Protein 7C1M (pdb70)

Nearest PDB structures (foldseek):
  7c1m-assembly1_A  TM=9.991E-01  e=5.347E-11  Saccharolobus solfataricus 98/2
  5zau-assembly1_B  TM=7.965E-01  e=3.502E-07  Saccharolobus solfataricus
  1bnz-assembly1_A  TM=6.860E-01  e=1.311E-07  Sulfolobus acidocaldarius
  5b0m-assembly1_B  TM=6.539E-01  e=1.854E-07  Streptomyces viridosporus
  1sso-assembly1_A  TM=7.322E-01  e=5.561E-07  Saccharolobus solfataricus

InterPro domains:
  IPR000217 Tubulin [PR01161] (10-30)
  IPR000217 Tubulin [PR01161] (53-72)
  IPR000217 Tubulin [PR01161] (95-106)
  IPR000217 Tubulin [PR01161] (108-132)
  IPR000217 Tubulin [PR01161] (134-152)
  IPR000217 Tubulin [PR01161] (153-174)
  IPR000217 Tubulin [PR01161] (178-191)
  IPR000217 Tubulin [PR01161] (192-212)
  IPR000217 Tubulin [PR01161] (380-408)
  IPR000217 Tubulin [PTHR11588] (2-439)
  IPR002452 Alpha tubulin [PR01162] (18-33)
  IPR002452 Alpha tubulin [PR01162] (45-58)
  IPR002452 Alpha tubulin [PR01162] (88-101)
  IPR002452 Alpha tubulin [PR01162] (120-128)
  IPR002452 Alpha tubulin [PR01162] (148-160)
  IPR002452 Alpha tubulin [PR01162] (161-172)
  IPR002452 Alpha tubulin [PR01162] (214-226)
  IPR002452 Alpha tubulin [PR01162] (274-289)
  IPR002452 Alpha tubulin [PR01162] (321-342)
  IPR002452 Alpha tubulin [PR01162] (347-360)

Foldseek 3Di:
DDPADWAWACFVNDIDIHGLVQWQAWDPPDQKIKTWGQDDPPDTDIGIHGPVPGDPVSVVVNVVRHD/DDDDDDDDDD

Sequence (77 aa):
GSHMATVKFKYKGEEKQVDISKILSVGRYGKLIHFLYDLGGGKAGMGMVSEKDAPKELLQMLEKQKKGEGEEEGEEYGSHMATVKFKYKGEEKQVDISKILSVGRYGKLIHFLYDLGGGKAGMGMVSEKDAPKELLQMLEKQKKGEGEEEGEEYGSHMATVKFKYKGEEKQVDISKILSVGRYGKLIHFLYDLGGGKAGMGMVSEKDAPKELLQMLEKQKKGEGEEEGEEYGSHMATVKFKYKGEEKQVDISKILSVGRYGKLIHFLYDLGGGKAGMGMVSEKDAPKELLQMLEKQKKGEGEEEGEEYGSHMATVKFKYKGEEKQVDISKILSVGRYGKLIHFLYDLGGGKAGMGMVSEKDAPKELLQMLEKQKKGEGEEEGEEYGSHMATVKFKYKGEEKQVDISKILSVGRYGKLIHFLYDLGGGKAGMGMVSEKDAPKELLQMLEKQKKGEGEEEGEEYGSHMATVKFKYKGEEKQVDISKILSVGRYGKLIHFLYDLGGGKAGMGMVSEKDAPKELLQMLEKQKKGEGEEEGEEYGSHMATVKFKYKGEEKQVDISKILSVGRYGKLIHFLYDLGGGKAGMGMVSEKDAPKELLQMLEKQKKGEGEEEGEEYGSHMATVKFKYKGEEKQVDISKILSVGRYGKLIHFLYDLGGGKAGMGMVSEKDAPKELLQMLEKQKKGEGEEEGEEYGSHMATVKFKYKGEEKQVDISKILSVGRYGKLIHFLYDLGGGKAGMGMVSEKDAPKELLQMLEKQKKGEGEEEGEEYGSHMATVKFKYKGEEKQVDISKILSVGRYGKLIHFLYDLGGGKAGMGMVSEKDAPKELLQMLEKQKKGEGEEEGEEYGSHMATVKFKYKGEEKQVDISKILSVGRYGKLIHFLYDLGGGKAGMGMVSEKDAPKELLQMLEKQKKGEGEEEGEEYGSHMATVKFKYKGEEKQVDISKILSVGRYGKLIHFLYDLGGGKAGMGMVSEKDAPKELLQMLEKQKKGEGEEEGEEYGSHMATVKFKYKGEEKQVDISKILSVGRYGKLIHFLYDLGGGKAGMGMVSEKDAPKELLQMLEKQKKGEGEEEGEEYGSHMATVKFKYKGEEKQVDISKILSVGRYGKLIHFLYDLGGGKAGMGMVSEKDAPKELLQMLEKQKKGEGEEEGEEYGSHMATVKFKYKGEEKQVDISKILSVGRYGKLIHFLYDLGGGKAGMGMVSEKDAPKELLQMLEKQKKGEGEEEGEEYGSHMATVKFKYKGEEKQVDISKILSVGRYGKLIHFLYDLGGGKAGMGMVSEKDAPKELLQMLEKQKKGEGEEEGEEYGSHMATVKFKYKGEEKQVDISKILSVGRYGKLIHFLYDLGGGKAGMGMVSEKDAPKELLQMLEKQKKGEGEEEGEEYGSHMATVKFKYKGEEKQVDISKILSVGRYGKLIHFLYDLGGGKAGMGMVSEKDAPKELLQMLEKQKKGEGEEEGEEYGSHMATVKFKYKGEEKQVDISKILSVGRYGKLIHFLYDLGGGKAGMGMVSEKDAPKELLQMLEKQKKGEGEEEGEEY

GO terms:
  GO:0036464 cytoplasmic ribonucleoprotein granule (C, IDA)
  GO:0005879 axonemal microtubule (C, IDA)
  GO:0005829 cytosol (C, TAS)
  GO:0042802 identical protein binding (F, IPI)
  GO:0005515 protein binding (F, IPI)
  GO:0005198 structural molecule activity (F, TAS)
  GO:0005874 microtubule (C, TAS)
  GO:0030705 cytoskeleton-dependent intracellular transport (P, TAS)
  GO:0051301 cell division (P, TAS)
  GO:0007017 microtubule-based process (P, TAS)
  GO:0005929 cilium (C, IDA)
  GO:0015630 microtubule cytoskeleton (C, IDA)
  GO:0055037 recycling endosome (C, IDA)
  GO:0005874 microtubule (C, IDA)
  GO:0070062 extracellular exosome (C, HDA)
  GO:0005634 nucleus (C, HDA)

Radius of gyration: 11.81 Å; Cα contacts (8 Å, |Δi|>4): 131; chains: 2; bounding box: 36×30×23 Å

Secondary structure (DSSP, 8-state):
---S-EEEEEEBTEEEEEETTTEEEEEE-SSEEEEEEEEETTEEEEEEEETTTS-HHHHHHHHHTB-/----------

Solvent-accessible surface area: 5305 Å² total; per-residue (Å²): 122,82,184,109,52,62,1,96,5,100,39,132,52,102,119,59,102,9,8,34,78,90,10,82,31,3,22,118,155,17,128,22,3,36,5,73,15,68,63,33,80,90,82,40,6,49,3,37,5,27,48,204,63,9,68,181,149,34,37,110,35,5,60,159,35,109,176,109,92,46,34,123,30,58,65,180,148

Structure (mmCIF, N/CA/C/O backbone):
data_7C1M
#
_entry.id   7C1M
#
loop_
_entity.id
_entity.type
_entity.pdbx_description
1 polymer 'Nanobody binder from SSO7d library'
2 polymer 'Carboxy-terminal peptide from tyrosinated alpha-tubulin'
#
loop_
_atom_site.group_PDB
_atom_site.id
_atom_site.type_symbol
_atom_site.label_atom_id
_atom_site.label_alt_id
_atom_site.label_comp_id
_atom_site.label_asym_id
_atom_site.label_entity_id
_atom_site.label_seq_id
_atom_site.pdbx_PDB_ins_code
_atom_site.Cartn_x
_atom_site.Cartn_y
_atom_site.Cartn_z
_atom_site.occupancy
_atom_site.B_iso_or_equiv
_atom_site.auth_seq_id
_atom_site.auth_comp_id
_atom_site.auth_asym_id
_atom_site.auth_atom_id
_atom_site.pdbx_PDB_model_num
ATOM 1 N N . GLY A 1 1 ? -20.729 1.932 -6.183 1.00 10.00 1 GLY A N 1
ATOM 2 C CA . GLY A 1 1 ? -19.422 2.506 -6.424 1.00 10.00 1 GLY A CA 1
ATOM 3 C C . GLY A 1 1 ? -18.895 3.244 -5.211 1.00 10.00 1 GLY A C 1
ATOM 4 O O . GLY A 1 1 ? -19.675 3.744 -4.398 1.00 10.00 1 GLY A O 1
ATOM 8 N N . SER A 1 2 ? -17.577 3.318 -5.091 1.00 10.00 2 SER A N 1
ATOM 9 C CA . SER A 1 2 ? -16.948 3.991 -3.965 1.00 10.00 2 SER A CA 1
ATOM 10 C C . SER A 1 2 ? -16.788 5.481 -4.257 1.00 10.00 2 SER A C 1
ATOM 11 O O . SER A 1 2 ? -16.541 5.883 -5.399 1.00 10.00 2 SER A O 1
ATOM 19 N N . HIS A 1 3 ? -16.946 6.294 -3.224 1.00 10.00 3 HIS A N 1
ATOM 20 C CA . HIS A 1 3 ? -16.818 7.738 -3.346 1.00 10.00 3 HIS A CA 1
ATOM 21 C C . HIS A 1 3 ? -15.539 8.204 -2.669 1.00 10.00 3 HIS A C 1
ATOM 22 O O . HIS A 1 3 ? -15.343 9.396 -2.428 1.00 10.00 3 HIS A O 1
ATOM 36 N N . MET A 1 4 ? -14.674 7.253 -2.359 1.00 10.00 4 MET A N 1
ATOM 37 C CA . MET A 1 4 ? -13.414 7.556 -1.704 1.00 10.00 4 MET A CA 1
ATOM 38 C C . MET A 1 4 ? -12.286 7.593 -2.727 1.00 10.00 4 MET A C 1
ATOM 39 O O . MET A 1 4 ? -12.495 7.304 -3.906 1.00 10.00 4 MET A O 1
ATOM 53 N N . ALA A 1 5 ? -11.092 7.944 -2.276 1.00 10.00 5 ALA A N 1
ATOM 54 C CA . ALA A 1 5 ? -9.938 8.017 -3.158 1.00 10.00 5 ALA A CA 1
ATOM 55 C C . ALA A 1 5 ? -9.168 6.702 -3.148 1.00 10.00 5 ALA A C 1
ATOM 56 O O . ALA A 1 5 ? -8.934 6.113 -2.091 1.00 10.00 5 ALA A O 1
ATOM 63 N N . THR A 1 6 ? -8.789 6.241 -4.325 1.00 10.00 6 THR A N 1
ATOM 64 C CA . THR A 1 6 ? -8.048 5.002 -4.4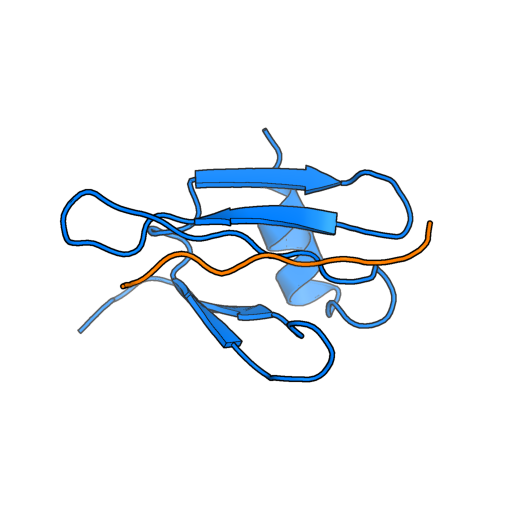60 1.00 10.00 6 THR A CA 1
ATOM 65 C C . THR A 1 6 ? -6.551 5.269 -4.558 1.00 10.00 6 THR A C 1
ATOM 66 O O . THR A 1 6 ? -6.130 6.280 -5.124 1.00 10.00 6 THR A O 1
ATOM 77 N N . VAL A 1 7 ? -5.755 4.374 -3.995 1.00 10.00 7 VAL A N 1
ATOM 78 C CA . VAL A 1 7 ? -4.306 4.509 -4.030 1.00 10.00 7 VAL A CA 1
ATOM 79 C C . VAL A 1 7 ? -3.695 3.362 -4.827 1.00 10.00 7 VAL A C 1
ATOM 80 O O . VAL A 1 7 ? -3.993 2.191 -4.577 1.00 10.00 7 VAL A O 1
ATOM 93 N N . LYS A 1 8 ? -2.861 3.704 -5.797 1.00 10.00 8 LYS A N 1
ATOM 94 C CA . LYS A 1 8 ? -2.212 2.708 -6.637 1.00 10.00 8 LYS A CA 1
ATOM 95 C C . LYS A 1 8 ? -0.874 2.298 -6.043 1.00 10.00 8 LYS A C 1
ATOM 96 O O . LYS A 1 8 ? -0.046 3.145 -5.702 1.00 10.00 8 LYS A O 1
ATOM 115 N N . PHE A 1 9 ? -0.673 0.996 -5.921 1.00 10.00 9 PHE A N 1
ATOM 116 C CA . PHE A 1 9 ? 0.552 0.459 -5.354 1.00 10.00 9 PHE A CA 1
ATOM 117 C C . PHE A 1 9 ? 1.280 -0.439 -6.344 1.00 10.00 9 PHE A C 1
ATOM 118 O O . PHE A 1 9 ? 0.665 -1.266 -7.021 1.00 10.00 9 PHE A O 1
ATOM 135 N N . LYS A 1 10 ? 2.590 -0.264 -6.426 1.00 10.00 10 LYS A N 1
ATOM 136 C CA . LYS A 1 10 ? 3.423 -1.066 -7.309 1.00 10.00 10 LYS A CA 1
ATOM 137 C C . LYS A 1 10 ? 3.856 -2.339 -6.586 1.00 10.00 10 LYS A C 1
ATOM 138 O O . LYS A 1 10 ? 4.946 -2.408 -6.013 1.00 10.00 10 LYS A O 1
ATOM 157 N N . TYR A 1 11 ? 2.986 -3.338 -6.612 1.00 10.00 11 TYR A N 1
ATOM 158 C CA . TYR A 1 11 ? 3.237 -4.615 -5.957 1.00 10.00 11 TYR A CA 1
ATOM 159 C C . TYR A 1 11 ? 4.195 -5.472 -6.780 1.00 10.00 11 TYR A C 1
ATOM 160 O O . TYR A 1 11 ? 3.790 -6.109 -7.753 1.00 10.00 11 TYR A O 1
ATOM 178 N N . LYS A 1 12 ? 5.471 -5.455 -6.395 1.00 10.00 12 LYS A N 1
ATOM 179 C CA . LYS A 1 12 ? 6.522 -6.226 -7.070 1.00 10.00 12 LYS A CA 1
ATOM 180 C C . LYS A 1 12 ? 6.596 -5.919 -8.568 1.00 10.00 12 LYS A C 1
ATOM 181 O O . LYS A 1 12 ? 7.147 -6.704 -9.343 1.00 10.00 12 LYS A O 1
ATOM 200 N N . GLY A 1 13 ? 6.048 -4.782 -8.974 1.00 10.00 13 GLY A N 1
ATOM 201 C CA . GLY A 1 13 ? 6.059 -4.411 -10.376 1.00 10.00 13 GLY A CA 1
ATOM 202 C C . GLY A 1 13 ? 4.659 -4.324 -10.952 1.00 10.00 13 GLY A C 1
ATOM 203 O O . GLY A 1 13 ? 4.435 -3.652 -11.961 1.00 10.00 13 GLY A O 1
ATOM 207 N N . GLU A 1 14 ? 3.720 -5.005 -10.305 1.00 10.00 14 GLU A N 1
ATOM 208 C CA . GLU A 1 14 ? 2.326 -5.004 -10.734 1.00 10.00 14 GLU A CA 1
ATOM 209 C C . GLU A 1 14 ? 1.634 -3.756 -10.196 1.00 10.00 14 GLU A C 1
ATOM 210 O O . GLU A 1 14 ? 1.987 -3.256 -9.130 1.00 10.00 14 GLU A O 1
ATOM 222 N N . GLU A 1 15 ? 0.660 -3.246 -10.927 1.00 10.00 15 GLU A N 1
ATOM 223 C CA . GLU A 1 15 ? -0.047 -2.052 -10.500 1.00 10.00 15 GLU A CA 1
ATOM 224 C C . GLU A 1 15 ? -1.371 -2.415 -9.832 1.00 10.00 15 GLU A C 1
ATOM 225 O O . GLU A 1 15 ? -2.343 -2.764 -10.503 1.00 10.00 15 GLU A O 1
ATOM 237 N N . LYS A 1 16 ? -1.397 -2.352 -8.510 1.00 10.00 16 LYS A N 1
ATOM 238 C CA . LYS A 1 16 ? -2.602 -2.654 -7.749 1.00 10.00 16 LYS A CA 1
ATOM 239 C C . LYS A 1 16 ? -3.277 -1.358 -7.323 1.00 10.00 16 LYS A C 1
ATOM 240 O O . LYS A 1 16 ? -2.650 -0.297 -7.327 1.00 10.00 16 LYS A O 1
ATOM 259 N N . GLN A 1 17 ? -4.546 -1.434 -6.961 1.00 10.00 17 GLN A N 1
ATOM 260 C CA . GLN A 1 17 ? -5.279 -0.252 -6.542 1.00 10.00 17 GLN A CA 1
ATOM 261 C C . GLN A 1 17 ? -6.197 -0.576 -5.370 1.00 10.00 17 GLN A C 1
ATOM 262 O O . GLN A 1 17 ? -7.129 -1.373 -5.496 1.00 10.00 17 GLN A O 1
ATOM 276 N N . VAL A 1 18 ? -5.918 0.038 -4.232 1.00 10.00 18 VAL A N 1
ATOM 277 C CA . VAL A 1 18 ? -6.707 -0.177 -3.031 1.00 10.00 18 VAL A CA 1
ATOM 278 C C . VAL A 1 18 ? -7.377 1.124 -2.602 1.00 10.00 18 VAL A C 1
ATOM 279 O O . VAL A 1 18 ? -6.770 2.193 -2.670 1.00 10.00 18 VAL A O 1
ATOM 292 N N . ASP A 1 19 ? -8.632 1.033 -2.188 1.00 10.00 19 ASP A N 1
ATOM 293 C CA . ASP A 1 19 ? -9.373 2.207 -1.743 1.00 10.00 19 ASP A CA 1
ATOM 294 C C . ASP A 1 19 ? -8.860 2.653 -0.379 1.00 10.00 19 ASP A C 1
ATOM 295 O O . ASP A 1 19 ? -8.481 1.822 0.447 1.00 10.00 19 ASP A O 1
ATOM 304 N N . ILE A 1 20 ? -8.853 3.960 -0.147 1.00 10.00 20 ILE A N 1
ATOM 305 C CA . ILE A 1 20 ? -8.373 4.521 1.111 1.00 10.00 20 ILE A CA 1
ATOM 306 C C . ILE A 1 20 ? -9.158 3.985 2.313 1.00 10.00 20 ILE A C 1
ATOM 307 O O . ILE A 1 20 ? -8.617 3.877 3.416 1.00 10.00 20 ILE A O 1
ATOM 323 N N . SER A 1 21 ? -10.421 3.625 2.097 1.00 10.00 21 SER A N 1
ATOM 324 C CA . SER A 1 21 ? -11.255 3.104 3.175 1.00 10.00 21 SER A CA 1
ATOM 325 C C . SER A 1 21 ? -10.894 1.652 3.488 1.00 10.00 21 SER A C 1
ATOM 326 O O . SER A 1 21 ? -11.258 1.122 4.538 1.00 10.00 21 SER A O 1
ATOM 334 N N . LYS A 1 22 ? -10.163 1.016 2.580 1.00 10.00 22 LYS A N 1
ATOM 335 C CA . LYS A 1 22 ? -9.753 -0.369 2.764 1.00 10.00 22 LYS A CA 1
ATOM 336 C C . LYS A 1 22 ? -8.392 -0.435 3.446 1.00 10.00 22 LYS A C 1
ATOM 337 O O . LYS A 1 22 ? -8.038 -1.443 4.054 1.00 10.00 22 LYS A O 1
ATOM 356 N N . ILE A 1 23 ? -7.631 0.646 3.337 1.00 10.00 23 ILE A N 1
ATOM 357 C CA . ILE A 1 23 ? -6.313 0.713 3.948 1.00 10.00 23 ILE A CA 1
ATOM 358 C C . ILE A 1 23 ? -6.438 0.723 5.466 1.00 10.00 23 ILE A C 1
ATOM 359 O O . ILE A 1 23 ? -7.040 1.632 6.046 1.00 10.00 23 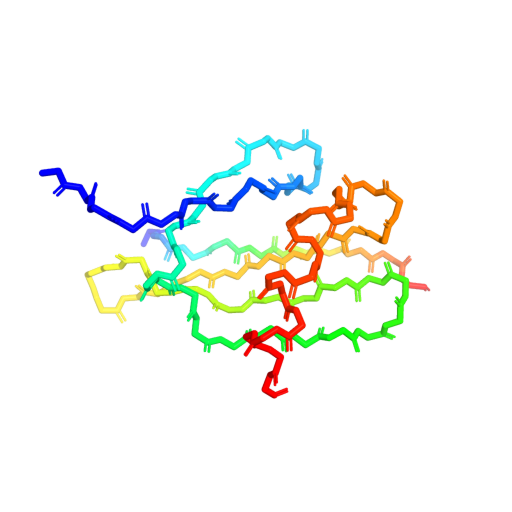ILE A O 1
ATOM 375 N N . LEU A 1 24 ? -5.876 -0.293 6.100 1.00 10.00 24 LEU A N 1
ATOM 376 C CA . LEU A 1 24 ? -5.932 -0.416 7.548 1.00 10.00 24 LEU A CA 1
ATOM 377 C C . LEU A 1 24 ? -4.830 0.399 8.208 1.00 10.00 24 LEU A C 1
ATOM 378 O O . LEU A 1 24 ? -5.101 1.356 8.936 1.00 10.00 24 LEU A O 1
ATOM 394 N N . SER A 1 25 ? -3.589 0.027 7.938 1.00 10.00 25 SER A N 1
ATOM 395 C CA . SER A 1 25 ? -2.450 0.705 8.527 1.00 10.00 25 SER A CA 1
ATOM 396 C C . SER A 1 25 ? -1.227 0.651 7.617 1.00 10.00 25 SER A C 1
ATOM 397 O O . SER A 1 25 ? -0.886 -0.401 7.069 1.00 10.00 25 SER A O 1
ATOM 405 N N . VAL A 1 26 ? -0.585 1.797 7.446 1.00 10.00 26 VAL A N 1
ATOM 406 C CA . VAL A 1 26 ? 0.617 1.892 6.635 1.00 10.00 26 VAL A CA 1
ATOM 407 C C . VAL A 1 26 ? 1.825 2.073 7.548 1.00 10.00 26 VAL A C 1
ATOM 408 O O . VAL A 1 26 ? 1.764 2.824 8.524 1.00 10.00 26 VAL A O 1
ATOM 421 N N . GLY A 1 27 ? 2.907 1.373 7.246 1.00 10.00 27 GLY A N 1
ATOM 422 C CA . GLY A 1 27 ? 4.103 1.468 8.050 1.00 10.00 27 GLY A CA 1
ATOM 423 C C . GLY A 1 27 ? 5.347 1.633 7.206 1.00 10.00 27 GLY A C 1
ATOM 424 O O . GLY A 1 27 ? 5.785 0.697 6.531 1.00 10.00 27 GLY A O 1
ATOM 428 N N . ARG A 1 28 ? 5.907 2.831 7.225 1.00 10.00 28 ARG A N 1
ATOM 429 C CA . ARG A 1 28 ? 7.116 3.122 6.469 1.00 10.00 28 ARG A CA 1
ATOM 430 C C . ARG A 1 28 ? 8.337 2.587 7.210 1.00 10.00 28 ARG A C 1
ATOM 431 O O . ARG A 1 28 ? 8.644 3.025 8.318 1.00 10.00 28 ARG A O 1
ATOM 452 N N . TYR A 1 29 ? 9.029 1.638 6.595 1.00 10.00 29 TYR A N 1
ATOM 453 C CA . TYR A 1 29 ? 10.215 1.041 7.201 1.00 10.00 29 TYR A CA 1
ATOM 454 C C . TYR A 1 29 ? 11.476 1.754 6.729 1.00 10.00 29 TYR A C 1
ATOM 455 O O . TYR A 1 29 ? 12.591 1.384 7.101 1.00 10.00 29 TYR A O 1
ATOM 473 N N . GLY A 1 30 ? 11.289 2.772 5.906 1.00 10.00 30 GLY A N 1
ATOM 474 C CA . GLY A 1 30 ? 12.405 3.527 5.375 1.00 10.00 30 GLY A CA 1
ATOM 475 C C . GLY A 1 30 ? 12.295 3.674 3.876 1.00 10.00 30 GLY A C 1
ATOM 476 O O . GLY A 1 30 ? 11.549 4.519 3.388 1.00 10.00 30 GLY A O 1
ATOM 480 N N . LYS A 1 31 ? 13.026 2.844 3.144 1.00 10.00 31 LYS A N 1
ATOM 481 C CA . LYS A 1 31 ? 12.981 2.870 1.689 1.00 10.00 31 LYS A CA 1
ATOM 482 C C . LYS A 1 31 ? 11.780 2.071 1.208 1.00 10.00 31 LYS A C 1
ATOM 483 O O . LYS A 1 31 ? 11.217 2.335 0.143 1.00 10.00 31 LYS A O 1
ATOM 502 N N . LEU A 1 32 ? 11.392 1.096 2.013 1.00 10.00 32 LEU A N 1
ATOM 503 C CA . LEU A 1 32 ? 10.258 0.250 1.699 1.00 10.00 32 LEU A CA 1
ATOM 504 C C . LEU A 1 32 ? 9.078 0.593 2.599 1.00 10.00 32 LEU A C 1
ATOM 505 O O . LEU A 1 32 ? 9.212 0.695 3.822 1.00 10.00 32 LEU A O 1
ATOM 521 N N . ILE A 1 33 ? 7.929 0.793 1.983 1.00 10.00 33 ILE A N 1
ATOM 522 C CA . ILE A 1 33 ? 6.720 1.136 2.707 1.00 10.00 33 ILE A CA 1
ATOM 523 C C . ILE A 1 33 ? 5.732 -0.024 2.677 1.00 10.00 33 ILE A C 1
ATOM 524 O O . ILE A 1 33 ? 5.179 -0.354 1.626 1.00 10.00 33 ILE A O 1
ATOM 540 N N . HIS A 1 34 ? 5.532 -0.648 3.827 1.00 10.00 34 HIS A N 1
ATOM 541 C CA . HIS A 1 34 ? 4.609 -1.770 3.941 1.00 10.00 34 HIS A CA 1
ATOM 542 C C . HIS A 1 34 ? 3.245 -1.271 4.405 1.00 10.00 34 HIS A C 1
ATOM 543 O O . HIS A 1 34 ? 3.154 -0.331 5.192 1.00 10.00 34 HIS A O 1
ATOM 557 N N . PHE A 1 35 ? 2.187 -1.894 3.917 1.00 10.00 35 PHE A N 1
ATOM 558 C CA . PHE A 1 35 ? 0.838 -1.491 4.281 1.00 10.00 35 PHE A CA 1
ATOM 559 C C . PHE A 1 35 ? -0.104 -2.685 4.342 1.00 10.00 35 PHE A C 1
ATOM 560 O O . PHE A 1 35 ? 0.041 -3.649 3.587 1.00 10.00 35 PHE A O 1
ATOM 577 N N . LEU A 1 36 ? -1.055 -2.615 5.258 1.00 10.00 36 LEU A N 1
ATOM 578 C CA . LEU A 1 36 ? -2.050 -3.660 5.423 1.00 10.00 36 LEU A CA 1
ATOM 579 C C . LEU A 1 36 ? -3.392 -3.139 4.932 1.00 10.00 36 LEU A C 1
ATOM 580 O O . LEU A 1 36 ? -3.796 -2.034 5.298 1.00 10.00 36 LEU A O 1
ATOM 596 N N . TYR A 1 37 ? -4.083 -3.908 4.103 1.00 10.00 37 TYR A N 1
ATOM 597 C CA . TYR A 1 37 ? -5.370 -3.465 3.588 1.00 10.00 37 TYR A CA 1
ATOM 598 C C . TYR A 1 37 ? -6.423 -4.556 3.717 1.00 10.00 37 TYR A C 1
ATOM 599 O O . TYR A 1 37 ? -6.131 -5.742 3.552 1.00 10.00 37 TYR A O 1
ATOM 617 N N . ASP A 1 38 ? -7.643 -4.140 4.022 1.00 10.00 38 ASP A N 1
ATOM 618 C CA . ASP A 1 38 ? -8.764 -5.055 4.175 1.00 10.00 38 ASP A CA 1
ATOM 619 C C . ASP A 1 38 ? -9.406 -5.307 2.819 1.00 10.00 38 ASP A C 1
ATOM 620 O O . ASP A 1 38 ? -9.780 -4.367 2.116 1.00 10.00 38 ASP A O 1
ATOM 629 N N . LEU A 1 39 ? -9.514 -6.573 2.447 1.00 10.00 39 LEU A N 1
ATOM 630 C CA . LEU A 1 39 ? -10.090 -6.940 1.165 1.00 10.00 39 LEU A CA 1
ATOM 631 C C . LEU A 1 39 ? -11.557 -7.328 1.315 1.00 10.00 39 LEU A C 1
ATOM 632 O O . LEU A 1 39 ? -12.447 -6.602 0.870 1.00 10.00 39 LEU A O 1
ATOM 648 N N . GLY A 1 40 ? -11.803 -8.467 1.948 1.00 10.00 40 GLY A N 1
ATOM 649 C CA . GLY A 1 40 ? -13.159 -8.939 2.140 1.00 10.00 40 GLY A CA 1
ATOM 650 C C . GLY A 1 40 ? -13.203 -10.442 2.292 1.00 10.00 40 GLY A C 1
ATOM 651 O O . GLY A 1 40 ? -12.248 -11.136 1.930 1.00 10.00 40 GLY A O 1
ATOM 655 N N . GLY A 1 41 ? -14.297 -10.951 2.836 1.00 10.00 41 GLY A N 1
ATOM 656 C CA . GLY A 1 41 ? -14.429 -12.382 3.024 1.00 10.00 41 GLY A CA 1
ATOM 657 C C . GLY A 1 41 ? -13.753 -12.847 4.294 1.00 10.00 41 GLY A C 1
ATOM 658 O O . GLY A 1 41 ? -13.436 -14.026 4.447 1.00 10.00 41 GLY A O 1
ATOM 662 N N . GLY A 1 42 ? -13.515 -11.909 5.200 1.00 10.00 42 GLY A N 1
ATOM 663 C CA . GLY A 1 42 ? -12.877 -12.229 6.459 1.00 10.00 42 GLY A CA 1
ATOM 664 C C . GLY A 1 42 ? -11.366 -12.113 6.390 1.00 10.00 42 GLY A C 1
ATOM 665 O O . GLY A 1 42 ? -10.703 -11.921 7.409 1.00 10.00 42 GLY A O 1
ATOM 669 N N . LYS A 1 43 ? -10.817 -12.221 5.191 1.00 10.00 43 LYS A N 1
ATOM 670 C CA . LYS A 1 43 ? -9.377 -12.131 5.011 1.00 10.00 43 LYS A CA 1
ATOM 671 C C . LYS A 1 43 ? -8.988 -10.795 4.395 1.00 10.00 43 LYS A C 1
ATOM 672 O O . LYS A 1 43 ? -9.820 -10.096 3.810 1.00 10.00 43 LYS A O 1
ATOM 691 N N . ALA A 1 44 ? -7.721 -10.451 4.531 1.00 10.00 44 ALA A N 1
ATOM 692 C CA . ALA A 1 44 ? -7.201 -9.204 4.011 1.00 10.00 44 ALA A CA 1
ATOM 693 C C . ALA A 1 44 ? -5.908 -9.445 3.240 1.00 10.00 44 ALA A C 1
ATOM 694 O O . ALA A 1 44 ? -5.507 -10.593 3.030 1.00 10.00 44 ALA A O 1
ATOM 701 N N . GLY A 1 45 ? -5.255 -8.368 2.833 1.00 10.00 45 GLY A N 1
ATOM 702 C CA . GLY A 1 45 ? -4.018 -8.482 2.093 1.00 10.00 45 GLY A CA 1
ATOM 703 C C . GLY A 1 45 ? -2.988 -7.488 2.572 1.00 10.00 45 GLY A C 1
ATOM 704 O O . GLY A 1 45 ? -3.266 -6.680 3.464 1.00 10.00 45 GLY A O 1
ATOM 708 N N . MET A 1 46 ? -1.808 -7.528 1.975 1.00 10.00 46 MET A N 1
ATOM 709 C CA . MET A 1 46 ? -0.734 -6.623 2.356 1.00 10.00 46 MET A CA 1
ATOM 710 C C . MET A 1 46 ? 0.206 -6.388 1.182 1.00 10.00 46 MET A C 1
ATOM 711 O O . MET A 1 46 ? 0.239 -7.174 0.235 1.00 10.00 46 MET A O 1
ATOM 725 N N . GLY A 1 47 ? 0.952 -5.298 1.238 1.00 10.00 47 GLY A N 1
ATOM 726 C CA . GLY A 1 47 ? 1.879 -4.978 0.174 1.00 10.00 47 GLY A CA 1
ATOM 727 C C . GLY A 1 47 ? 3.001 -4.083 0.650 1.00 10.00 47 GLY A C 1
ATOM 728 O O . GLY A 1 47 ? 2.964 -3.585 1.776 1.00 10.00 47 GLY A O 1
ATOM 732 N N . MET A 1 48 ? 3.991 -3.871 -0.204 1.00 10.00 48 MET A N 1
ATOM 733 C CA . MET A 1 48 ? 5.130 -3.039 0.139 1.00 10.00 48 MET A CA 1
ATOM 734 C C . MET A 1 48 ? 5.706 -2.394 -1.120 1.00 10.00 48 MET A C 1
ATOM 735 O O . MET A 1 48 ? 6.090 -3.089 -2.063 1.00 10.00 48 MET A O 1
ATOM 749 N N . VAL A 1 49 ? 5.743 -1.066 -1.131 1.00 10.00 49 VAL A N 1
ATOM 750 C CA . VAL A 1 49 ? 6.252 -0.306 -2.270 1.00 10.00 49 VAL A CA 1
ATOM 751 C C . VAL A 1 49 ? 7.481 0.514 -1.849 1.00 10.00 49 VAL A C 1
ATOM 752 O O . VAL A 1 49 ? 7.778 0.610 -0.661 1.00 10.00 49 VAL A O 1
ATOM 765 N N . SER A 1 50 ? 8.198 1.086 -2.810 1.00 10.00 50 SER A N 1
ATOM 766 C CA . SER A 1 50 ? 9.384 1.880 -2.506 1.00 10.00 50 SER A CA 1
ATOM 767 C C . SER A 1 50 ? 9.047 3.373 -2.498 1.00 10.00 50 SER A C 1
ATOM 768 O O . SER A 1 50 ? 7.999 3.785 -3.007 1.00 10.00 50 SER A O 1
ATOM 776 N N . GLU A 1 51 ? 9.943 4.180 -1.933 1.00 10.00 51 GLU A N 1
ATOM 777 C CA . GLU A 1 51 ? 9.745 5.625 -1.866 1.00 10.00 51 GLU A CA 1
ATOM 778 C C . GLU A 1 51 ? 9.816 6.249 -3.255 1.00 10.00 51 GLU A C 1
ATOM 779 O O . GLU A 1 51 ? 9.167 7.257 -3.531 1.00 10.00 51 GLU A O 1
ATOM 791 N N . LYS A 1 52 ? 10.623 5.647 -4.122 1.00 10.00 52 LYS A N 1
ATOM 792 C CA . LYS A 1 52 ? 10.797 6.146 -5.480 1.00 10.00 52 LYS A CA 1
ATOM 793 C C . LYS A 1 52 ? 9.601 5.800 -6.358 1.00 10.00 52 LYS A C 1
ATOM 794 O O . LYS A 1 52 ? 9.185 6.603 -7.194 1.00 10.00 52 LYS A O 1
ATOM 813 N N . ASP A 1 53 ? 9.041 4.615 -6.154 1.00 10.00 53 ASP A N 1
ATOM 814 C CA . ASP A 1 53 ? 7.908 4.154 -6.953 1.00 10.00 53 ASP A CA 1
ATOM 815 C C . ASP A 1 53 ? 6.605 4.832 -6.548 1.00 10.00 53 ASP A C 1
ATOM 816 O O . ASP A 1 53 ? 5.760 5.111 -7.399 1.00 10.00 53 ASP A O 1
ATOM 825 N N . ALA A 1 54 ? 6.444 5.102 -5.260 1.00 10.00 54 ALA A N 1
ATOM 826 C CA . ALA A 1 54 ? 5.229 5.740 -4.766 1.00 10.00 54 ALA A CA 1
ATOM 827 C C . ALA A 1 54 ? 5.227 7.245 -5.048 1.00 10.00 54 ALA A C 1
ATOM 828 O O . ALA A 1 54 ? 6.123 7.966 -4.605 1.00 10.00 54 ALA A O 1
ATOM 835 N N . PRO A 1 55 ? 4.235 7.737 -5.816 1.00 10.00 55 PRO A N 1
ATOM 836 C CA . PRO A 1 55 ? 4.112 9.163 -6.136 1.00 10.00 55 PRO A CA 1
ATOM 837 C C . PRO A 1 55 ? 3.863 9.992 -4.880 1.00 10.00 55 PRO A C 1
ATOM 838 O O . PRO A 1 55 ? 3.120 9.568 -3.998 1.00 10.00 55 PRO A O 1
ATOM 849 N N . LYS A 1 56 ? 4.476 11.171 -4.812 1.00 10.00 56 LYS A N 1
ATOM 850 C CA . LYS A 1 56 ? 4.344 12.062 -3.652 1.00 10.00 56 LYS A CA 1
ATOM 851 C C . LYS A 1 56 ? 2.886 12.319 -3.266 1.00 10.00 56 LYS A C 1
ATOM 852 O O . LYS A 1 56 ? 2.542 12.305 -2.084 1.00 10.00 56 LYS A O 1
ATOM 871 N N . GLU A 1 57 ? 2.039 12.542 -4.262 1.00 10.00 57 GLU A N 1
ATOM 872 C CA . GLU A 1 57 ? 0.623 12.815 -4.025 1.00 10.00 57 GLU A CA 1
ATOM 873 C C . GLU A 1 57 ? -0.040 11.670 -3.260 1.00 10.00 57 GLU A C 1
ATOM 874 O O . GLU A 1 57 ? -0.879 11.899 -2.390 1.00 10.00 57 GLU A O 1
ATOM 886 N N . LEU A 1 58 ? 0.340 10.442 -3.586 1.00 10.00 58 LEU A N 1
ATOM 887 C CA . LEU A 1 58 ? -0.213 9.270 -2.917 1.00 10.00 58 LEU A CA 1
ATOM 888 C C . LEU A 1 58 ? 0.571 8.977 -1.642 1.00 10.00 58 LEU A C 1
ATOM 889 O O . LEU A 1 58 ? 0.033 8.450 -0.669 1.00 10.00 58 LEU A O 1
ATOM 905 N N . LEU A 1 59 ? 1.850 9.334 -1.661 1.00 10.00 59 LEU A N 1
ATOM 906 C CA . LEU A 1 59 ? 2.736 9.132 -0.524 1.00 10.00 59 LEU A CA 1
ATOM 907 C C . LEU A 1 59 ? 2.251 9.934 0.678 1.00 10.00 59 LEU A C 1
ATOM 908 O O . LEU A 1 59 ? 2.319 9.465 1.815 1.00 10.00 59 LEU A O 1
ATOM 924 N N . GLN A 1 60 ? 1.752 11.141 0.418 1.00 10.00 60 GLN A N 1
ATOM 925 C CA . GLN A 1 60 ? 1.236 11.999 1.479 1.00 10.00 60 GLN A CA 1
ATOM 926 C C . GLN A 1 60 ? -0.020 11.376 2.085 1.00 10.00 60 GLN A C 1
ATOM 927 O O . GLN A 1 60 ? -0.297 11.534 3.273 1.00 10.00 60 GLN A O 1
ATOM 941 N N . MET A 1 61 ? -0.773 10.657 1.258 1.00 10.00 61 MET A N 1
ATOM 942 C CA . MET A 1 61 ? -1.981 9.983 1.718 1.00 10.00 61 MET A CA 1
ATOM 943 C C . MET A 1 61 ? -1.590 8.825 2.624 1.00 10.00 61 MET A C 1
ATOM 944 O O . MET A 1 61 ? -2.291 8.497 3.583 1.00 10.00 61 MET A O 1
ATOM 958 N N . LEU A 1 62 ? -0.450 8.222 2.315 1.00 10.00 62 LEU A N 1
ATOM 959 C CA . LEU A 1 62 ? 0.071 7.112 3.096 1.00 10.00 62 LEU A CA 1
ATOM 960 C C . LEU A 1 62 ? 0.562 7.611 4.448 1.00 10.00 62 LEU A C 1
ATOM 961 O O . LEU A 1 62 ? 0.618 6.858 5.416 1.00 10.00 62 LEU A O 1
ATOM 977 N N . GLU A 1 63 ? 0.913 8.891 4.505 1.00 10.00 63 GLU A N 1
ATOM 978 C CA . GLU A 1 63 ? 1.369 9.503 5.744 1.00 10.00 63 GLU A CA 1
ATOM 979 C C . GLU A 1 63 ? 0.192 9.650 6.699 1.00 10.00 63 GLU A C 1
ATOM 980 O O . GLU A 1 63 ? 0.338 9.530 7.915 1.00 10.00 63 GLU A O 1
ATOM 992 N N . LYS A 1 64 ? -0.984 9.900 6.129 1.00 10.00 64 LYS A N 1
ATOM 993 C CA . LYS A 1 64 ? -2.200 10.057 6.915 1.00 10.00 64 LYS A CA 1
ATOM 994 C C . LYS A 1 64 ? -2.661 8.707 7.457 1.00 10.00 64 LYS A C 1
ATOM 995 O O . LYS A 1 64 ? -3.287 8.630 8.511 1.00 10.00 64 LYS A O 1
ATOM 1014 N N . GLN A 1 65 ? -2.344 7.642 6.730 1.00 10.00 65 GLN A N 1
ATOM 1015 C CA . GLN A 1 65 ? -2.735 6.297 7.139 1.00 10.00 65 GLN A CA 1
ATOM 1016 C C . GLN A 1 65 ? -1.586 5.588 7.856 1.00 10.00 65 GLN A C 1
ATOM 1017 O O . GLN A 1 65 ? -1.644 4.382 8.109 1.00 10.00 65 GLN A O 1
ATOM 1031 N N . LYS A 1 66 ? -0.548 6.344 8.183 1.00 10.00 66 LYS A N 1
ATOM 1032 C CA . LYS A 1 66 ? 0.619 5.799 8.864 1.00 10.00 66 LYS A CA 1
ATOM 1033 C C . LYS A 1 66 ? 0.295 5.496 10.323 1.00 10.00 66 LYS A C 1
ATOM 1034 O O . LYS A 1 66 ? 0.143 6.403 11.145 1.00 10.00 66 LYS A O 1
ATOM 1053 N N . LYS A 1 67 ? 0.194 4.217 10.642 1.00 10.00 67 LYS A N 1
ATOM 1054 C CA . LYS A 1 67 ? -0.131 3.792 11.995 1.00 10.00 67 LYS A CA 1
ATOM 1055 C C . LYS A 1 67 ? 0.993 2.947 12.578 1.00 10.00 67 LYS A C 1
ATOM 1056 O O . LYS A 1 67 ? 2.128 2.999 12.098 1.00 10.00 67 LYS A O 1
ATOM 1075 N N . GLY B 2 3 ? -8.130 -17.790 -0.173 1.00 10.00 3 GLY B N 1
ATOM 1076 C CA . GLY B 2 3 ? -7.668 -17.399 -1.489 1.00 10.00 3 GLY B CA 1
ATOM 1077 C C . GLY B 2 3 ? -6.946 -16.066 -1.484 1.00 10.00 3 GLY B C 1
ATOM 1078 O O . GLY B 2 3 ? -5.767 -15.990 -1.837 1.00 10.00 3 GLY B O 1
ATOM 1082 N N . GLU B 2 4 ? -7.650 -15.012 -1.081 1.00 10.00 4 GLU B N 1
ATOM 1083 C CA . GLU B 2 4 ? -7.064 -13.676 -1.038 1.00 10.00 4 GLU B CA 1
ATOM 1084 C C . GLU B 2 4 ? -6.097 -13.536 0.133 1.00 10.00 4 GLU B C 1
ATOM 1085 O O . GLU B 2 4 ? -6.377 -13.989 1.247 1.00 10.00 4 GLU B O 1
ATOM 1097 N N . GLY B 2 5 ? -4.965 -12.898 -0.134 1.00 10.00 5 GLY B N 1
ATOM 1098 C CA . GLY B 2 5 ? -3.943 -12.707 0.875 1.00 10.00 5 GLY B CA 1
ATOM 1099 C C . GLY B 2 5 ? -2.564 -12.949 0.299 1.00 10.00 5 GLY B C 1
ATOM 1100 O O . GLY B 2 5 ? -2.009 -14.045 0.430 1.00 10.00 5 GLY B O 1
ATOM 1104 N N . GLU B 2 6 ? -2.011 -11.930 -0.343 1.00 10.00 6 GLU B N 1
ATOM 1105 C CA . GLU B 2 6 ? -0.704 -12.040 -0.977 1.00 10.00 6 GLU B CA 1
ATOM 1106 C C . GLU B 2 6 ? 0.434 -11.771 0.008 1.00 10.00 6 GLU B C 1
ATOM 1107 O O . GLU B 2 6 ? 0.208 -11.325 1.136 1.00 10.00 6 GLU B O 1
ATOM 1119 N N . GLU B 2 7 ? 1.655 -12.048 -0.441 1.00 10.00 7 GLU B N 1
ATOM 1120 C CA . GLU B 2 7 ? 2.852 -11.847 0.365 1.00 10.00 7 GLU B CA 1
ATOM 1121 C C . GLU B 2 7 ? 3.969 -11.236 -0.476 1.00 10.00 7 GLU B C 1
ATOM 1122 O O . GLU B 2 7 ? 4.142 -11.590 -1.642 1.00 10.00 7 GLU B O 1
ATOM 1134 N N . GLU B 2 8 ? 4.710 -10.307 0.108 1.00 10.00 8 GLU B N 1
ATOM 1135 C CA . GLU B 2 8 ? 5.826 -9.679 -0.583 1.00 10.00 8 GLU B CA 1
ATOM 1136 C C . GLU B 2 8 ? 7.115 -10.397 -0.207 1.00 10.00 8 GLU B C 1
ATOM 1137 O O . GLU B 2 8 ? 7.081 -11.464 0.410 1.00 10.00 8 GLU B O 1
ATOM 1149 N N . GLY B 2 9 ? 8.241 -9.819 -0.583 1.00 10.00 9 GLY B N 1
ATOM 1150 C CA . GLY B 2 9 ? 9.523 -10.413 -0.272 1.00 10.00 9 GLY B CA 1
ATOM 1151 C C . GLY B 2 9 ? 10.653 -9.606 -0.859 1.00 10.00 9 GLY B C 1
ATOM 1152 O O . GLY B 2 9 ? 11.329 -10.047 -1.787 1.00 10.00 9 GLY B O 1
ATOM 1156 N N . GLU B 2 10 ? 10.846 -8.416 -0.324 1.00 10.00 10 GLU B N 1
ATOM 1157 C CA . GLU B 2 10 ? 11.882 -7.524 -0.807 1.00 10.00 10 GLU B CA 1
ATOM 1158 C C . GLU B 2 10 ? 13.137 -7.645 0.037 1.00 10.00 10 GLU B C 1
ATOM 1159 O O . GLU B 2 10 ? 13.074 -7.631 1.265 1.00 10.00 10 GLU B O 1
ATOM 1171 N N . GLU B 2 11 ? 14.275 -7.771 -0.623 1.00 10.00 11 GLU B N 1
ATOM 1172 C CA . GLU B 2 11 ? 15.541 -7.865 0.073 1.00 10.00 11 GLU B CA 1
ATOM 1173 C C . GLU B 2 11 ? 15.971 -6.474 0.517 1.00 10.00 11 GLU B C 1
ATOM 1174 O O . GLU B 2 11 ? 16.391 -5.653 -0.304 1.00 10.00 11 GLU B O 1
ATOM 1186 N N . TYR B 2 12 ? 15.832 -6.203 1.804 1.00 10.00 12 TYR B N 1
ATOM 1187 C CA . TYR B 2 12 ? 16.193 -4.904 2.351 1.00 10.00 12 TYR B CA 1
ATOM 1188 C C . TYR B 2 12 ? 17.709 -4.759 2.445 1.00 10.00 12 TYR B C 1
ATOM 1189 O O . TYR B 2 12 ? 18.411 -5.717 2.777 1.00 10.00 12 TYR B O 1
ATOM 1207 N N . GLY A 1 1 ? -20.730 2.499 -6.216 1.00 10.00 1 GLY A N 2
ATOM 1208 C CA . GLY A 1 1 ? -19.319 2.801 -6.363 1.00 10.00 1 GLY A CA 2
ATOM 1209 C C . GLY A 1 1 ? -18.782 3.624 -5.210 1.00 10.00 1 GLY A C 2
ATOM 1210 O O . GLY A 1 1 ? -19.474 4.505 -4.693 1.00 10.00 1 GLY A O 2
ATOM 1214 N N . SER A 1 2 ? -17.555 3.332 -4.809 1.00 10.00 2 SER A N 2
ATOM 1215 C CA . SER A 1 2 ? -16.911 4.039 -3.716 1.00 10.00 2 SER A CA 2
ATOM 1216 C C . SER A 1 2 ? -16.616 5.478 -4.118 1.00 10.00 2 SER A C 2
ATOM 1217 O O . SER A 1 2 ? -16.039 5.733 -5.176 1.00 10.00 2 SER A O 2
ATOM 1225 N N . HIS A 1 3 ? -17.019 6.417 -3.276 1.00 10.00 3 HIS A N 2
ATOM 1226 C CA . HIS A 1 3 ? -16.787 7.827 -3.542 1.00 10.00 3 HIS A CA 2
ATOM 1227 C C . HIS A 1 3 ? -15.658 8.349 -2.665 1.00 10.00 3 HIS A C 2
ATOM 1228 O O . HIS A 1 3 ? -15.607 9.532 -2.328 1.00 10.00 3 HIS A O 2
ATOM 1242 N N . MET A 1 4 ? -14.760 7.449 -2.289 1.00 10.00 4 MET A N 2
ATOM 1243 C CA . MET A 1 4 ? -13.615 7.801 -1.460 1.00 10.00 4 MET A CA 2
ATOM 1244 C C . MET A 1 4 ? -12.395 8.064 -2.340 1.00 10.00 4 MET A C 2
ATOM 1245 O O . MET A 1 4 ? -12.532 8.311 -3.540 1.00 10.00 4 MET A O 2
ATOM 1259 N N . ALA A 1 5 ? -11.212 8.029 -1.747 1.00 10.00 5 ALA A N 2
ATOM 1260 C CA . ALA A 1 5 ? -9.984 8.256 -2.487 1.00 10.00 5 ALA A CA 2
ATOM 1261 C C . ALA A 1 5 ? -9.315 6.931 -2.826 1.00 10.00 5 ALA A C 2
ATOM 1262 O O . ALA A 1 5 ? -9.200 6.051 -1.974 1.00 10.00 5 ALA A O 2
ATOM 1269 N N . THR A 1 6 ? -8.883 6.788 -4.066 1.00 10.00 6 THR A N 2
ATOM 1270 C CA . THR A 1 6 ? -8.245 5.562 -4.508 1.00 10.00 6 THR A CA 2
ATOM 1271 C C . THR A 1 6 ? -6.732 5.735 -4.625 1.00 10.00 6 THR A C 2
ATOM 1272 O O . THR A 1 6 ? -6.248 6.725 -5.181 1.00 10.00 6 THR A O 2
ATOM 1283 N N . VAL A 1 7 ? -5.990 4.773 -4.089 1.00 10.00 7 VAL A N 2
ATOM 1284 C CA . VAL A 1 7 ? -4.536 4.809 -4.129 1.00 10.00 7 VAL A CA 2
ATOM 1285 C C . VAL A 1 7 ? -4.006 3.655 -4.980 1.00 10.00 7 VAL A C 2
ATOM 1286 O O . VAL A 1 7 ? -4.506 2.533 -4.898 1.00 10.00 7 VAL A O 2
ATOM 1299 N N . LYS A 1 8 ? -3.009 3.939 -5.806 1.00 10.00 8 LYS A N 2
ATOM 1300 C CA . LYS A 1 8 ? -2.416 2.923 -6.663 1.00 10.00 8 LYS A CA 2
ATOM 1301 C C . LYS A 1 8 ? -1.027 2.557 -6.163 1.00 10.00 8 LYS A C 2
ATOM 1302 O O . LYS A 1 8 ? -0.133 3.403 -6.098 1.00 10.00 8 LYS A O 2
ATOM 1321 N N . PHE A 1 9 ? -0.853 1.296 -5.816 1.00 10.00 9 PHE A N 2
ATOM 1322 C CA . PHE A 1 9 ? 0.415 0.810 -5.305 1.00 10.00 9 PHE A CA 2
ATOM 1323 C C . PHE A 1 9 ? 1.159 0.031 -6.377 1.00 10.00 9 PHE A C 2
ATOM 1324 O O . PHE A 1 9 ? 0.552 -0.683 -7.168 1.00 10.00 9 PHE A O 2
ATOM 1341 N N . LYS A 1 10 ? 2.474 0.172 -6.395 1.00 10.00 10 LYS A N 2
ATOM 1342 C CA . LYS A 1 10 ? 3.307 -0.517 -7.369 1.00 10.00 10 LYS A CA 2
ATOM 1343 C C . LYS A 1 10 ? 4.141 -1.592 -6.672 1.00 10.00 10 LYS A C 2
ATOM 1344 O O . LYS A 1 10 ? 5.373 -1.576 -6.718 1.00 10.00 10 LYS A O 2
ATOM 1363 N N . TYR A 1 11 ? 3.459 -2.522 -6.021 1.00 10.00 11 TYR A N 2
ATOM 1364 C CA . TYR A 1 11 ? 4.130 -3.592 -5.301 1.00 10.00 11 TYR A CA 2
ATOM 1365 C C . TYR A 1 11 ? 4.670 -4.633 -6.277 1.00 10.00 11 TYR A C 2
ATOM 1366 O O . TYR A 1 11 ? 3.972 -5.043 -7.209 1.00 10.00 11 TYR A O 2
ATOM 1384 N N . LYS A 1 12 ? 5.929 -5.026 -6.078 1.00 10.00 12 LYS A N 2
ATOM 1385 C CA . LYS A 1 12 ? 6.589 -6.021 -6.930 1.00 10.00 12 LYS A CA 2
ATOM 1386 C C . LYS A 1 12 ? 6.637 -5.570 -8.392 1.00 10.00 12 LYS A C 2
ATOM 1387 O O . LYS A 1 12 ? 6.866 -6.375 -9.296 1.00 10.00 12 LYS A O 2
ATOM 1406 N N . GLY A 1 13 ? 6.422 -4.278 -8.617 1.00 10.00 13 GLY A N 2
ATOM 1407 C CA . GLY A 1 13 ? 6.438 -3.739 -9.962 1.00 10.00 13 GLY A CA 2
ATOM 1408 C C . GLY A 1 13 ? 5.067 -3.770 -10.615 1.00 10.00 13 GLY A C 2
ATOM 1409 O O . GLY A 1 13 ? 4.885 -3.244 -11.711 1.00 10.00 13 GLY A O 2
ATOM 1413 N N . GLU A 1 14 ? 4.098 -4.378 -9.942 1.00 10.00 14 GLU A N 2
ATOM 1414 C CA . GLU A 1 14 ? 2.744 -4.480 -10.466 1.00 10.00 14 GLU A CA 2
ATOM 1415 C C . GLU A 1 14 ? 1.855 -3.401 -9.857 1.00 10.00 14 GLU A C 2
ATOM 1416 O O . GLU A 1 14 ? 1.977 -3.072 -8.677 1.00 10.00 14 GLU A O 2
ATOM 1428 N N . GLU A 1 15 ? 0.967 -2.850 -10.672 1.00 10.00 15 GLU A N 2
ATOM 1429 C CA . GLU A 1 15 ? 0.069 -1.795 -10.235 1.00 10.00 15 GLU A CA 2
ATOM 1430 C C . GLU A 1 15 ? -1.203 -2.374 -9.624 1.00 10.00 15 GLU A C 2
ATOM 1431 O O . GLU A 1 15 ? -1.982 -3.046 -10.301 1.00 10.00 15 GLU A O 2
ATOM 1443 N N . LYS A 1 16 ? -1.399 -2.118 -8.343 1.00 10.00 16 LYS A N 2
ATOM 1444 C CA . LYS A 1 16 ? -2.579 -2.590 -7.638 1.00 10.00 16 LYS A CA 2
ATOM 1445 C C . LYS A 1 16 ? -3.399 -1.397 -7.157 1.00 10.00 16 LYS A C 2
ATOM 1446 O O . LYS A 1 16 ? -2.844 -0.406 -6.679 1.00 10.00 16 LYS A O 2
ATOM 1465 N N . GLN A 1 17 ? -4.711 -1.488 -7.287 1.00 10.00 17 GLN A N 2
ATOM 1466 C CA . GLN A 1 17 ? -5.589 -0.404 -6.881 1.00 10.00 17 GLN A CA 2
ATOM 1467 C C . GLN A 1 17 ? -6.314 -0.723 -5.578 1.00 10.00 17 GLN A C 2
ATOM 1468 O O . GLN A 1 17 ? -7.052 -1.709 -5.482 1.00 10.00 17 GLN A O 2
ATOM 1482 N N . VAL A 1 18 ? -6.094 0.116 -4.573 1.00 10.00 18 VAL A N 2
ATOM 1483 C CA . VAL A 1 18 ? -6.724 -0.061 -3.272 1.00 10.00 18 VAL A CA 2
ATOM 1484 C C . VAL A 1 18 ? -7.378 1.243 -2.823 1.00 10.00 18 VAL A C 2
ATOM 1485 O O . VAL A 1 18 ? -6.802 2.323 -2.971 1.00 10.00 18 VAL A O 2
ATOM 1498 N N . ASP A 1 19 ? -8.591 1.147 -2.300 1.00 10.00 19 ASP A N 2
ATOM 1499 C CA . ASP A 1 19 ? -9.312 2.323 -1.825 1.00 10.00 19 ASP A CA 2
ATOM 1500 C C . ASP A 1 19 ? -8.806 2.714 -0.441 1.00 10.00 19 ASP A C 2
ATOM 1501 O O . ASP A 1 19 ? -8.403 1.850 0.339 1.00 10.00 19 ASP A O 2
ATOM 1510 N N . ILE A 1 20 ? -8.835 4.007 -0.136 1.00 10.00 20 ILE A N 2
ATOM 1511 C CA . ILE A 1 20 ? -8.367 4.506 1.153 1.00 10.00 20 ILE A CA 2
ATOM 1512 C C . ILE A 1 20 ? -9.189 3.927 2.313 1.00 10.00 20 ILE A C 2
ATOM 1513 O O . ILE A 1 20 ? -8.687 3.791 3.429 1.00 10.00 20 ILE A O 2
ATOM 1529 N N . SER A 1 21 ? -10.438 3.559 2.038 1.00 10.00 21 SER A N 2
ATOM 1530 C CA . SER A 1 21 ? -11.304 2.992 3.061 1.00 10.00 21 SER A CA 2
ATOM 1531 C C . SER A 1 21 ? -10.941 1.532 3.332 1.00 10.00 21 SER A C 2
ATOM 1532 O O . SER A 1 21 ? -11.374 0.943 4.321 1.00 10.00 21 SER A O 2
ATOM 1540 N N . LYS A 1 22 ? -10.140 0.954 2.445 1.00 10.00 22 LYS A N 2
ATOM 1541 C CA . LYS A 1 22 ? -9.716 -0.431 2.590 1.00 10.00 22 LYS A CA 2
ATOM 1542 C C . LYS A 1 22 ? -8.355 -0.505 3.268 1.00 10.00 22 LYS A C 2
ATOM 1543 O O . LYS A 1 22 ? -7.972 -1.548 3.794 1.00 10.00 22 LYS A O 2
ATOM 1562 N N . ILE A 1 23 ? -7.630 0.603 3.255 1.00 10.00 23 ILE A N 2
ATOM 1563 C CA . ILE A 1 23 ? -6.313 0.656 3.871 1.00 10.00 23 ILE A CA 2
ATOM 1564 C C . ILE A 1 23 ? -6.430 0.654 5.391 1.00 10.00 23 ILE A C 2
ATOM 1565 O O . ILE A 1 23 ? -7.009 1.568 5.983 1.00 10.00 23 ILE A O 2
ATOM 1581 N N . LEU A 1 24 ? -5.884 -0.377 6.014 1.00 10.00 24 LEU A N 2
ATOM 1582 C CA . LEU A 1 24 ? -5.927 -0.502 7.461 1.00 10.00 24 LEU A CA 2
ATOM 1583 C C . LEU A 1 24 ? -4.845 0.355 8.102 1.00 10.00 24 LEU A C 2
ATOM 1584 O O . LEU A 1 24 ? -5.135 1.328 8.802 1.00 10.00 24 LEU A O 2
ATOM 1600 N N . SER A 1 25 ? -3.596 -0.004 7.852 1.00 10.00 25 SER A N 2
ATOM 1601 C CA . SER A 1 25 ? -2.470 0.722 8.407 1.00 10.00 25 SER A CA 2
ATOM 1602 C C . SER A 1 25 ? -1.267 0.663 7.465 1.00 10.00 25 SER A C 2
ATOM 1603 O O . SER A 1 25 ? -0.979 -0.379 6.871 1.00 10.00 25 SER A O 2
ATOM 1611 N N . VAL A 1 26 ? -0.593 1.793 7.313 1.00 10.00 26 VAL A N 2
ATOM 1612 C CA . VAL A 1 26 ? 0.589 1.882 6.470 1.00 10.00 26 VAL A CA 2
ATOM 1613 C C . VAL A 1 26 ? 1.842 1.931 7.337 1.00 10.00 26 VAL A C 2
ATOM 1614 O O . VAL A 1 26 ? 1.976 2.808 8.192 1.00 10.00 26 VAL A O 2
ATOM 1627 N N . GLY A 1 27 ? 2.746 0.989 7.121 1.00 10.00 27 GLY A N 2
ATOM 1628 C CA . GLY A 1 27 ? 3.969 0.937 7.892 1.00 10.00 27 GLY A CA 2
ATOM 1629 C C . GLY A 1 27 ? 5.195 1.196 7.041 1.00 10.00 27 GLY A C 2
ATOM 1630 O O . GLY A 1 27 ? 5.518 0.420 6.141 1.00 10.00 27 GLY A O 2
ATOM 1634 N N . ARG A 1 28 ? 5.877 2.291 7.321 1.00 10.00 28 ARG A N 2
ATOM 1635 C CA . ARG A 1 28 ? 7.069 2.656 6.581 1.00 10.00 28 ARG A CA 2
ATOM 1636 C C . ARG A 1 28 ? 8.311 2.102 7.270 1.00 10.00 28 ARG A C 2
ATOM 1637 O O . ARG A 1 28 ? 8.672 2.537 8.360 1.00 10.00 28 ARG A O 2
ATOM 1658 N N . TYR A 1 29 ? 8.965 1.145 6.631 1.00 10.00 29 TYR A N 2
ATOM 1659 C CA . TYR A 1 29 ? 10.169 0.539 7.190 1.00 10.00 29 TYR A CA 2
ATOM 1660 C C . TYR A 1 29 ? 11.411 1.282 6.708 1.00 10.00 29 TYR A C 2
ATOM 1661 O O . TYR A 1 29 ? 12.535 0.797 6.835 1.00 10.00 29 TYR A O 2
ATOM 1679 N N . GLY A 1 30 ? 11.193 2.463 6.154 1.00 10.00 30 GLY A N 2
ATOM 1680 C CA . GLY A 1 30 ? 12.285 3.267 5.653 1.00 10.00 30 GLY A CA 2
ATOM 1681 C C . GLY A 1 30 ? 12.139 3.528 4.172 1.00 10.00 30 GLY A C 2
ATOM 1682 O O . GLY A 1 30 ? 11.488 4.488 3.768 1.00 10.00 30 GLY A O 2
ATOM 1686 N N . LYS A 1 31 ? 12.737 2.666 3.368 1.00 10.00 31 LYS A N 2
ATOM 1687 C CA . LYS A 1 31 ? 12.662 2.790 1.921 1.00 10.00 31 LYS A CA 2
ATOM 1688 C C . LYS A 1 31 ? 11.508 1.945 1.406 1.00 10.00 31 LYS A C 2
ATOM 1689 O O . LYS A 1 31 ? 10.849 2.293 0.428 1.00 10.00 31 LYS A O 2
ATOM 1708 N N . LEU A 1 32 ? 11.265 0.837 2.093 1.00 10.00 32 LEU A N 2
ATOM 1709 C CA . LEU A 1 32 ? 10.189 -0.070 1.740 1.00 10.00 32 LEU A CA 2
ATOM 1710 C C . LEU A 1 32 ? 8.974 0.202 2.619 1.00 10.00 32 LEU A C 2
ATOM 1711 O O . LEU A 1 32 ? 9.039 0.082 3.844 1.00 10.00 32 LEU A O 2
ATOM 1727 N N . ILE A 1 33 ? 7.881 0.589 1.992 1.00 10.00 33 ILE A N 2
ATOM 1728 C CA . ILE A 1 33 ? 6.649 0.881 2.705 1.00 10.00 33 ILE A CA 2
ATOM 1729 C C . ILE A 1 33 ? 5.665 -0.269 2.545 1.00 10.00 33 ILE A C 2
ATOM 1730 O O . ILE A 1 33 ? 5.184 -0.535 1.446 1.00 10.00 33 ILE A O 2
ATOM 1746 N N . HIS A 1 34 ? 5.374 -0.944 3.645 1.00 10.00 34 HIS A N 2
ATOM 1747 C CA . HIS A 1 34 ? 4.462 -2.080 3.633 1.00 10.00 34 HIS A CA 2
ATOM 1748 C C . HIS A 1 34 ? 3.145 -1.709 4.307 1.00 10.00 34 HIS A C 2
ATOM 1749 O O . HIS A 1 34 ? 3.132 -1.169 5.414 1.00 10.00 34 HIS A O 2
ATOM 1763 N N . PHE A 1 35 ? 2.037 -1.997 3.643 1.00 10.00 35 PHE A N 2
ATOM 1764 C CA . PHE A 1 35 ? 0.729 -1.674 4.187 1.00 10.00 35 PHE A CA 2
ATOM 1765 C C . PHE A 1 35 ? -0.190 -2.891 4.170 1.00 10.00 35 PHE A C 2
ATOM 1766 O O . PHE A 1 35 ? 0.019 -3.837 3.407 1.00 10.00 35 PHE A O 2
ATOM 1783 N N . LEU A 1 36 ? -1.197 -2.856 5.028 1.00 10.00 36 LEU A N 2
ATOM 1784 C CA . LEU A 1 36 ? -2.180 -3.923 5.119 1.00 10.00 36 LEU A CA 2
ATOM 1785 C C . LEU A 1 36 ? -3.550 -3.371 4.749 1.00 10.00 36 LEU A C 2
ATOM 1786 O O . LEU A 1 36 ? -3.932 -2.296 5.214 1.00 10.00 36 LEU A O 2
ATOM 1802 N N . TYR A 1 37 ? -4.288 -4.085 3.914 1.00 10.00 37 TYR A N 2
ATOM 1803 C CA . TYR A 1 37 ? -5.604 -3.620 3.503 1.00 10.00 37 TYR A CA 2
ATOM 1804 C C . TYR A 1 37 ? -6.661 -4.706 3.685 1.00 10.00 37 TYR A C 2
ATOM 1805 O O . TYR A 1 37 ? -6.385 -5.893 3.513 1.00 10.00 37 TYR A O 2
ATOM 1823 N N . ASP A 1 38 ? -7.865 -4.282 4.039 1.00 10.00 38 ASP A N 2
ATOM 1824 C CA . ASP A 1 38 ? -8.986 -5.193 4.240 1.00 10.00 38 ASP A CA 2
ATOM 1825 C C . ASP A 1 38 ? -9.635 -5.530 2.902 1.00 10.00 38 ASP A C 2
ATOM 1826 O O . ASP A 1 38 ? -10.290 -4.688 2.286 1.00 10.00 38 ASP A O 2
ATOM 1835 N N . LEU A 1 39 ? -9.434 -6.759 2.450 1.00 10.00 39 LEU A N 2
ATOM 1836 C CA . LEU A 1 39 ? -9.980 -7.199 1.179 1.00 10.00 39 LEU A CA 2
ATOM 1837 C C . LEU A 1 39 ? -11.422 -7.673 1.344 1.00 10.00 39 LEU A C 2
ATOM 1838 O O . LEU A 1 39 ? -12.316 -7.233 0.619 1.00 10.00 39 LEU A O 2
ATOM 1854 N N . GLY A 1 40 ? -11.641 -8.565 2.301 1.00 10.00 40 GLY A N 2
ATOM 1855 C CA . GLY A 1 40 ? -12.974 -9.081 2.536 1.00 10.00 40 GLY A CA 2
ATOM 1856 C C . GLY A 1 40 ? -12.974 -10.578 2.765 1.00 10.00 40 GLY A C 2
ATOM 1857 O O . GLY A 1 40 ? -12.034 -11.276 2.376 1.00 10.00 40 GLY A O 2
ATOM 1861 N N . GLY A 1 41 ? -14.026 -11.079 3.398 1.00 10.00 41 GLY A N 2
ATOM 1862 C CA . GLY A 1 41 ? -14.122 -12.500 3.666 1.00 10.00 41 GLY A CA 2
ATOM 1863 C C . GLY A 1 41 ? -13.408 -12.882 4.944 1.00 10.00 41 GLY A C 2
ATOM 1864 O O . GLY A 1 41 ? -13.102 -14.049 5.174 1.00 10.00 41 GLY A O 2
ATOM 1868 N N . GLY A 1 42 ? -13.124 -11.885 5.772 1.00 10.00 42 GLY A N 2
ATOM 1869 C CA . GLY A 1 42 ? -12.444 -12.132 7.030 1.00 10.00 42 GLY A CA 2
ATOM 1870 C C . GLY A 1 42 ? -10.935 -12.085 6.901 1.00 10.00 42 GLY A C 2
ATOM 1871 O O . GLY A 1 42 ? -10.224 -12.029 7.903 1.00 10.00 42 GLY A O 2
ATOM 1875 N N . LYS A 1 43 ? -10.443 -12.111 5.670 1.00 10.00 43 LYS A N 2
ATOM 1876 C CA . LYS A 1 43 ? -9.008 -12.067 5.427 1.00 10.00 43 LYS A CA 2
ATOM 1877 C C . LYS A 1 43 ? -8.605 -10.724 4.833 1.00 10.00 43 LYS A C 2
ATOM 1878 O O . LYS A 1 43 ? -9.438 -9.993 4.287 1.00 10.00 43 LYS A O 2
ATOM 1897 N N . ALA A 1 44 ? -7.329 -10.400 4.953 1.00 10.00 44 ALA A N 2
ATOM 1898 C CA . ALA A 1 44 ? -6.810 -9.141 4.446 1.00 10.00 44 ALA A CA 2
ATOM 1899 C C . ALA A 1 44 ? -5.641 -9.373 3.498 1.00 10.00 44 ALA A C 2
ATOM 1900 O O . ALA A 1 44 ? -5.175 -10.501 3.336 1.00 10.00 44 ALA A O 2
ATOM 1907 N N . GLY A 1 45 ? -5.172 -8.302 2.876 1.00 10.00 45 GLY A N 2
ATOM 1908 C CA . GLY A 1 45 ? -4.058 -8.401 1.954 1.00 10.00 45 GLY A CA 2
ATOM 1909 C C . GLY A 1 45 ? -2.921 -7.492 2.365 1.00 10.00 45 GLY A C 2
ATOM 1910 O O . GLY A 1 45 ? -3.109 -6.615 3.215 1.00 10.00 45 GLY A O 2
ATOM 1914 N N . MET A 1 46 ? -1.758 -7.674 1.762 1.00 10.00 46 MET A N 2
ATOM 1915 C CA . MET A 1 46 ? -0.594 -6.862 2.096 1.00 10.00 46 MET A CA 2
ATOM 1916 C C . MET A 1 46 ? 0.169 -6.450 0.842 1.00 10.00 46 MET A C 2
ATOM 1917 O O . MET A 1 46 ? 0.120 -7.137 -0.176 1.00 10.00 46 MET A O 2
ATOM 1931 N N . GLY A 1 47 ? 0.859 -5.321 0.920 1.00 10.00 47 GLY A N 2
ATOM 1932 C CA . GLY A 1 47 ? 1.625 -4.835 -0.212 1.00 10.00 47 GLY A CA 2
ATOM 1933 C C . GLY A 1 47 ? 2.749 -3.918 0.221 1.00 10.00 47 GLY A C 2
ATOM 1934 O O . GLY A 1 47 ? 2.617 -3.193 1.208 1.00 10.00 47 GLY A O 2
ATOM 1938 N N . MET A 1 48 ? 3.860 -3.957 -0.499 1.00 10.00 48 MET A N 2
ATOM 1939 C CA . MET A 1 48 ? 5.009 -3.122 -0.176 1.00 10.00 48 MET A CA 2
ATOM 1940 C C . MET A 1 48 ? 5.519 -2.377 -1.406 1.00 10.00 48 MET A C 2
ATOM 1941 O O . MET A 1 48 ? 5.669 -2.955 -2.480 1.00 10.00 48 MET A O 2
ATOM 1955 N N . VAL A 1 49 ? 5.789 -1.092 -1.240 1.00 10.00 49 VAL A N 2
ATOM 1956 C CA . VAL A 1 49 ? 6.286 -0.265 -2.329 1.00 10.00 49 VAL A CA 2
ATOM 1957 C C . VAL A 1 49 ? 7.385 0.669 -1.818 1.00 10.00 49 VAL A C 2
ATOM 1958 O O . VAL A 1 49 ? 7.409 1.016 -0.637 1.00 10.00 49 VAL A O 2
ATOM 1971 N N . SER A 1 50 ? 8.309 1.044 -2.689 1.00 10.00 50 SER A N 2
ATOM 1972 C CA . SER A 1 50 ? 9.397 1.933 -2.307 1.00 10.00 50 SER A CA 2
ATOM 1973 C C . SER A 1 50 ? 8.977 3.396 -2.439 1.00 10.00 50 SER A C 2
ATOM 1974 O O . SER A 1 50 ? 7.977 3.708 -3.090 1.00 10.00 50 SER A O 2
ATOM 1982 N N . GLU A 1 51 ? 9.755 4.294 -1.832 1.00 10.00 51 GLU A N 2
ATOM 1983 C CA . GLU A 1 51 ? 9.470 5.730 -1.895 1.00 10.00 51 GLU A CA 2
ATOM 1984 C C . GLU A 1 51 ? 9.708 6.261 -3.306 1.00 10.00 51 GLU A C 2
ATOM 1985 O O . GLU A 1 51 ? 9.268 7.359 -3.654 1.00 10.00 51 GLU A O 2
ATOM 1997 N N . LYS A 1 52 ? 10.428 5.482 -4.102 1.00 10.00 52 LYS A N 2
ATOM 1998 C CA . LYS A 1 52 ? 10.730 5.858 -5.474 1.00 10.00 52 LYS A CA 2
ATOM 1999 C C . LYS A 1 52 ? 9.562 5.512 -6.385 1.00 10.00 52 LYS A C 2
ATOM 2000 O O . LYS A 1 52 ? 9.154 6.314 -7.227 1.00 10.00 52 LYS A O 2
ATOM 2019 N N . ASP A 1 53 ? 9.035 4.307 -6.206 1.00 10.00 53 ASP A N 2
ATOM 2020 C CA . ASP A 1 53 ? 7.922 3.823 -7.014 1.00 10.00 53 ASP A CA 2
ATOM 2021 C C . ASP A 1 53 ? 6.612 4.477 -6.599 1.00 10.00 53 ASP A C 2
ATOM 2022 O O . ASP A 1 53 ? 5.724 4.674 -7.426 1.00 10.00 53 ASP A O 2
ATOM 2031 N N . ALA A 1 54 ? 6.488 4.809 -5.321 1.00 10.00 54 ALA A N 2
ATOM 2032 C CA . ALA A 1 54 ? 5.279 5.450 -4.823 1.00 10.00 54 ALA A CA 2
ATOM 2033 C C . ALA A 1 54 ? 5.313 6.952 -5.089 1.00 10.00 54 ALA A C 2
ATOM 2034 O O . ALA A 1 54 ? 6.190 7.657 -4.585 1.00 10.00 54 ALA A O 2
ATOM 2041 N N . PRO A 1 55 ? 4.371 7.457 -5.905 1.00 10.00 55 PRO A N 2
ATOM 2042 C CA . PRO A 1 55 ? 4.287 8.883 -6.240 1.00 10.00 55 PRO A CA 2
ATOM 2043 C C . PRO A 1 55 ? 4.180 9.763 -4.997 1.00 10.00 55 PRO A C 2
ATOM 2044 O O . PRO A 1 55 ? 3.564 9.373 -4.004 1.00 10.00 55 PRO A O 2
ATOM 2055 N N . LYS A 1 56 ? 4.776 10.950 -5.062 1.00 10.00 56 LYS A N 2
ATOM 2056 C CA . LYS A 1 56 ? 4.767 11.891 -3.939 1.00 10.00 56 LYS A CA 2
ATOM 2057 C C . LYS A 1 56 ? 3.351 12.179 -3.440 1.00 10.00 56 LYS A C 2
ATOM 2058 O O . LYS A 1 56 ? 3.116 12.246 -2.230 1.00 10.00 56 LYS A O 2
ATOM 2077 N N . GLU A 1 57 ? 2.412 12.349 -4.366 1.00 10.00 57 GLU A N 2
ATOM 2078 C CA . GLU A 1 57 ? 1.026 12.630 -4.003 1.00 10.00 57 GLU A CA 2
ATOM 2079 C C . GLU A 1 57 ? 0.416 11.456 -3.244 1.00 10.00 57 GLU A C 2
ATOM 2080 O O . GLU A 1 57 ? -0.160 11.630 -2.170 1.00 10.00 57 GLU A O 2
ATOM 2092 N N . LEU A 1 58 ? 0.565 10.257 -3.797 1.00 10.00 58 LEU A N 2
ATOM 2093 C CA . LEU A 1 58 ? 0.023 9.059 -3.170 1.00 10.00 58 LEU A CA 2
ATOM 2094 C C . LEU A 1 58 ? 0.709 8.796 -1.834 1.00 10.00 58 LEU A C 2
ATOM 2095 O O . LEU A 1 58 ? 0.088 8.305 -0.894 1.00 10.00 58 LEU A O 2
ATOM 2111 N N . LEU A 1 59 ? 1.987 9.142 -1.754 1.00 10.00 59 LEU A N 2
ATOM 2112 C CA . LEU A 1 59 ? 2.751 8.961 -0.529 1.00 10.00 59 LEU A CA 2
ATOM 2113 C C . LEU A 1 59 ? 2.198 9.863 0.570 1.00 10.00 59 LEU A C 2
ATOM 2114 O O . LEU A 1 59 ? 2.206 9.503 1.746 1.00 10.00 59 LEU A O 2
ATOM 2130 N N . GLN A 1 60 ? 1.710 11.034 0.174 1.00 10.00 60 GLN A N 2
ATOM 2131 C CA . GLN A 1 60 ? 1.127 11.979 1.117 1.00 10.00 60 GLN A CA 2
ATOM 2132 C C . GLN A 1 60 ? -0.148 11.384 1.701 1.00 10.00 60 GLN A C 2
ATOM 2133 O O . GLN A 1 60 ? -0.467 11.578 2.873 1.00 10.00 60 GLN A O 2
ATOM 2147 N N . MET A 1 61 ? -0.861 10.635 0.870 1.00 10.00 61 MET A N 2
ATOM 2148 C CA . MET A 1 61 ? -2.093 9.986 1.291 1.00 10.00 61 MET A CA 2
ATOM 2149 C C . MET A 1 61 ? -1.770 8.847 2.249 1.00 10.00 61 MET A C 2
ATOM 2150 O O . MET A 1 61 ? -2.515 8.582 3.194 1.00 10.00 61 MET A O 2
ATOM 2164 N N . LEU A 1 62 ? -0.639 8.193 2.007 1.00 10.00 62 LEU A N 2
ATOM 2165 C CA . LEU A 1 62 ? -0.194 7.086 2.842 1.00 10.00 62 LEU A CA 2
ATOM 2166 C C . LEU A 1 62 ? 0.214 7.594 4.215 1.00 10.00 62 LEU A C 2
ATOM 2167 O O . LEU A 1 62 ? 0.092 6.882 5.208 1.00 10.00 62 LEU A O 2
ATOM 2183 N N . GLU A 1 63 ? 0.698 8.831 4.257 1.00 10.00 63 GLU A N 2
ATOM 2184 C CA . GLU A 1 63 ? 1.112 9.453 5.507 1.00 10.00 63 GLU A CA 2
ATOM 2185 C C . GLU A 1 63 ? -0.086 9.611 6.439 1.00 10.00 63 GLU A C 2
ATOM 2186 O O . GLU A 1 63 ? 0.049 9.528 7.660 1.00 10.00 63 GLU A O 2
ATOM 2198 N N . LYS A 1 64 ? -1.260 9.812 5.851 1.00 10.00 64 LYS A N 2
ATOM 2199 C CA . LYS A 1 64 ? -2.486 9.974 6.622 1.00 10.00 64 LYS A CA 2
ATOM 2200 C C . LYS A 1 64 ? -2.916 8.641 7.233 1.00 10.00 64 LYS A C 2
ATOM 2201 O O . LYS A 1 64 ? -3.573 8.605 8.272 1.00 10.00 64 LYS A O 2
ATOM 2220 N N . GLN A 1 65 ? -2.531 7.548 6.581 1.00 10.00 65 GLN A N 2
ATOM 2221 C CA . GLN A 1 65 ? -2.885 6.211 7.046 1.00 10.00 65 GLN A CA 2
ATOM 2222 C C . GLN A 1 65 ? -1.703 5.545 7.742 1.00 10.00 65 GLN A C 2
ATOM 2223 O O . GLN A 1 65 ? -1.731 4.346 8.038 1.00 10.00 65 GLN A O 2
ATOM 2237 N N . LYS A 1 66 ? -0.664 6.325 7.999 1.00 10.00 66 LYS A N 2
ATOM 2238 C CA . LYS A 1 66 ? 0.521 5.816 8.670 1.00 10.00 66 LYS A CA 2
ATOM 2239 C C . LYS A 1 66 ? 0.249 5.694 10.166 1.00 10.00 66 LYS A C 2
ATOM 2240 O O . LYS A 1 66 ? 0.296 6.681 10.903 1.00 10.00 66 LYS A O 2
ATOM 2259 N N . LYS A 1 67 ? -0.061 4.484 10.601 1.00 10.00 67 LYS A N 2
ATOM 2260 C CA . LYS A 1 67 ? -0.368 4.230 12.001 1.00 10.00 67 LYS A CA 2
ATOM 2261 C C . LYS A 1 67 ? 0.742 3.428 12.661 1.00 10.00 67 LYS A C 2
ATOM 2262 O O . LYS A 1 67 ? 1.692 3.012 11.995 1.00 10.00 67 LYS A O 2
ATOM 2281 N N . GLY B 2 3 ? -9.432 -17.320 -0.331 1.00 10.00 3 GLY B N 2
ATOM 2282 C CA . GLY B 2 3 ? -8.172 -17.555 -1.009 1.00 10.00 3 GLY B CA 2
ATOM 2283 C C . GLY B 2 3 ? -7.401 -16.273 -1.242 1.00 10.00 3 GLY B C 2
ATOM 2284 O O . GLY B 2 3 ? -6.353 -16.277 -1.891 1.00 10.00 3 GLY B O 2
ATOM 2288 N N . GLU B 2 4 ? -7.923 -15.175 -0.717 1.00 10.00 4 GLU B N 2
ATOM 2289 C CA . GLU B 2 4 ? -7.283 -13.878 -0.871 1.00 10.00 4 GLU B CA 2
ATOM 2290 C C . GLU B 2 4 ? -6.126 -13.721 0.107 1.00 10.00 4 GLU B C 2
ATOM 2291 O O . GLU B 2 4 ? -6.299 -13.817 1.325 1.00 10.00 4 GLU B O 2
ATOM 2303 N N . GLY B 2 5 ? -4.948 -13.487 -0.449 1.00 10.00 5 GLY B N 2
ATOM 2304 C CA . GLY B 2 5 ? -3.752 -13.324 0.347 1.00 10.00 5 GLY B CA 2
ATOM 2305 C C . GLY B 2 5 ? -2.509 -13.506 -0.498 1.00 10.00 5 GLY B C 2
ATOM 2306 O O . GLY B 2 5 ? -2.167 -14.628 -0.875 1.00 10.00 5 GLY B O 2
ATOM 2310 N N . GLU B 2 6 ? -1.851 -12.405 -0.819 1.00 10.00 6 GLU B N 2
ATOM 2311 C CA . GLU B 2 6 ? -0.648 -12.443 -1.636 1.00 10.00 6 GLU B CA 2
ATOM 2312 C C . GLU B 2 6 ? 0.601 -12.485 -0.762 1.00 10.00 6 GLU B C 2
ATOM 2313 O O . GLU B 2 6 ? 0.556 -12.134 0.418 1.00 10.00 6 GLU B O 2
ATOM 2325 N N . GLU B 2 7 ? 1.705 -12.919 -1.352 1.00 10.00 7 GLU B N 2
ATOM 2326 C CA . GLU B 2 7 ? 2.979 -13.005 -0.650 1.00 10.00 7 GLU B CA 2
ATOM 2327 C C . GLU B 2 7 ? 3.988 -12.066 -1.297 1.00 10.00 7 GLU B C 2
ATOM 2328 O O . GLU B 2 7 ? 3.936 -11.828 -2.508 1.00 10.00 7 GLU B O 2
ATOM 2340 N N . GLU B 2 8 ? 4.905 -11.541 -0.496 1.00 10.00 8 GLU B N 2
ATOM 2341 C CA . GLU B 2 8 ? 5.910 -10.609 -0.989 1.00 10.00 8 GLU B CA 2
ATOM 2342 C C . GLU B 2 8 ? 7.318 -11.111 -0.688 1.00 10.00 8 GLU B C 2
ATOM 2343 O O . GLU B 2 8 ? 7.644 -12.267 -0.957 1.00 10.00 8 GLU B O 2
ATOM 2355 N N . GLY B 2 9 ? 8.149 -10.233 -0.133 1.00 10.00 9 GLY B N 2
ATOM 2356 C CA . GLY B 2 9 ? 9.510 -10.597 0.193 1.00 10.00 9 GLY B CA 2
ATOM 2357 C C . GLY B 2 9 ? 10.522 -9.830 -0.632 1.00 10.00 9 GLY B C 2
ATOM 2358 O O . GLY B 2 9 ? 10.817 -10.206 -1.765 1.00 10.00 9 GLY B O 2
ATOM 2362 N N . GLU B 2 10 ? 11.044 -8.750 -0.074 1.00 10.00 10 GLU B N 2
ATOM 2363 C CA . GLU B 2 10 ? 12.031 -7.935 -0.770 1.00 10.00 10 GLU B CA 2
ATOM 2364 C C . GLU B 2 10 ? 13.327 -7.889 0.024 1.00 10.00 10 GLU B C 2
ATOM 2365 O O . GLU B 2 10 ? 13.314 -7.655 1.235 1.00 10.00 10 GLU B O 2
ATOM 2377 N N . GLU B 2 11 ? 14.439 -8.122 -0.655 1.00 10.00 11 GLU B N 2
ATOM 2378 C CA . GLU B 2 11 ? 15.739 -8.101 -0.008 1.00 10.00 11 GLU B CA 2
ATOM 2379 C C . GLU B 2 11 ? 16.162 -6.664 0.259 1.00 10.00 11 GLU B C 2
ATOM 2380 O O . GLU B 2 11 ? 16.533 -5.932 -0.661 1.00 10.00 11 GLU B O 2
ATOM 2392 N N . TYR B 2 12 ? 16.077 -6.258 1.515 1.00 10.00 12 TYR B N 2
ATOM 2393 C CA . TYR B 2 12 ? 16.445 -4.906 1.912 1.00 10.00 12 TYR B CA 2
ATOM 2394 C C . TYR B 2 12 ? 17.937 -4.671 1.708 1.00 10.00 12 TYR B C 2
ATOM 2395 O O . TYR B 2 12 ? 18.748 -5.580 1.919 1.00 10.00 12 TYR B O 2
ATOM 2413 N N . GLY A 1 1 ? -20.383 2.910 -6.925 1.00 10.00 1 GLY A N 3
ATOM 2414 C CA . GLY A 1 1 ? -18.977 3.245 -6.859 1.00 10.00 1 GLY A CA 3
ATOM 2415 C C . GLY A 1 1 ? -18.610 3.893 -5.543 1.00 10.00 1 GLY A C 3
ATOM 2416 O O . GLY A 1 1 ? -19.467 4.472 -4.874 1.00 10.00 1 GLY A O 3
ATOM 2420 N N . SER A 1 2 ? -17.344 3.796 -5.174 1.00 10.00 2 SER A N 3
ATOM 2421 C CA . SER A 1 2 ? -16.869 4.376 -3.932 1.00 10.00 2 SER A CA 3
ATOM 2422 C C . SER A 1 2 ? -16.547 5.847 -4.139 1.00 10.00 2 SER A C 3
ATOM 2423 O O . SER A 1 2 ? -15.861 6.209 -5.095 1.00 10.00 2 SER A O 3
ATOM 2431 N N . HIS A 1 3 ? -17.061 6.692 -3.258 1.00 10.00 3 HIS A N 3
ATOM 2432 C CA . HIS A 1 3 ? -16.811 8.128 -3.344 1.00 10.00 3 HIS A CA 3
ATOM 2433 C C . HIS A 1 3 ? -15.589 8.496 -2.514 1.00 10.00 3 HIS A C 3
ATOM 2434 O O . HIS A 1 3 ? -15.346 9.670 -2.224 1.00 10.00 3 HIS A O 3
ATOM 2448 N N . MET A 1 4 ? -14.828 7.479 -2.127 1.00 10.00 4 MET A N 3
ATOM 2449 C CA . MET A 1 4 ? -13.620 7.675 -1.340 1.00 10.00 4 MET A CA 3
ATOM 2450 C C . MET A 1 4 ? -12.412 7.715 -2.264 1.00 10.00 4 MET A C 3
ATOM 2451 O O . MET A 1 4 ? -12.522 7.412 -3.454 1.00 10.00 4 MET A O 3
ATOM 2465 N N . ALA A 1 5 ? -11.267 8.095 -1.724 1.00 10.00 5 ALA A N 3
ATOM 2466 C CA . ALA A 1 5 ? -10.046 8.161 -2.511 1.00 10.00 5 ALA A CA 3
ATOM 2467 C C . ALA A 1 5 ? -9.454 6.769 -2.712 1.00 10.00 5 ALA A C 3
ATOM 2468 O O . ALA A 1 5 ? -9.551 5.913 -1.833 1.00 10.00 5 ALA A O 3
ATOM 2475 N N . THR A 1 6 ? -8.851 6.545 -3.867 1.00 10.00 6 THR A N 3
ATOM 2476 C CA . THR A 1 6 ? -8.245 5.261 -4.176 1.00 10.00 6 THR A CA 3
ATOM 2477 C C . THR A 1 6 ? -6.742 5.418 -4.376 1.00 10.00 6 THR A C 3
ATOM 2478 O O . THR A 1 6 ? -6.298 6.313 -5.098 1.00 10.00 6 THR A O 3
ATOM 2489 N N . VAL A 1 7 ? -5.964 4.558 -3.734 1.00 10.00 7 VAL A N 3
ATOM 2490 C CA . VAL A 1 7 ? -4.512 4.626 -3.834 1.00 10.00 7 VAL A CA 3
ATOM 2491 C C . VAL A 1 7 ? -3.971 3.448 -4.636 1.00 10.00 7 VAL A C 3
ATOM 2492 O O . VAL A 1 7 ? -4.460 2.324 -4.514 1.00 10.00 7 VAL A O 3
ATOM 2505 N N . LYS A 1 8 ? -2.977 3.717 -5.470 1.00 10.00 8 LYS A N 3
ATOM 2506 C CA . LYS A 1 8 ? -2.358 2.683 -6.280 1.00 10.00 8 LYS A CA 3
ATOM 2507 C C . LYS A 1 8 ? -1.007 2.299 -5.689 1.00 10.00 8 LYS A C 3
ATOM 2508 O O . LYS A 1 8 ? -0.249 3.160 -5.248 1.00 10.00 8 LYS A O 3
ATOM 2527 N N . PHE A 1 9 ? -0.715 1.006 -5.678 1.00 10.00 9 PHE A N 3
ATOM 2528 C CA . PHE A 1 9 ? 0.538 0.516 -5.123 1.00 10.00 9 PHE A CA 3
ATOM 2529 C C . PHE A 1 9 ? 1.278 -0.342 -6.134 1.00 10.00 9 PHE A C 3
ATOM 2530 O O . PHE A 1 9 ? 0.660 -1.062 -6.918 1.00 10.00 9 PHE A O 3
ATOM 2547 N N . LYS A 1 10 ? 2.598 -0.268 -6.106 1.00 10.00 10 LYS A N 3
ATOM 2548 C CA . LYS A 1 10 ? 3.428 -1.034 -7.023 1.00 10.00 10 LYS A CA 3
ATOM 2549 C C . LYS A 1 10 ? 4.025 -2.242 -6.304 1.00 10.00 10 LYS A C 3
ATOM 2550 O O . LYS A 1 10 ? 5.244 -2.412 -6.244 1.00 10.00 10 LYS A O 3
ATOM 2569 N N . TYR A 1 11 ? 3.151 -3.072 -5.753 1.00 10.00 11 TYR A N 3
ATOM 2570 C CA . TYR A 1 11 ? 3.570 -4.267 -5.029 1.00 10.00 11 TYR A CA 3
ATOM 2571 C C . TYR A 1 11 ? 4.211 -5.268 -5.989 1.00 10.00 11 TYR A C 3
ATOM 2572 O O . TYR A 1 11 ? 3.570 -5.724 -6.937 1.00 10.00 11 TYR A O 3
ATOM 2590 N N . LYS A 1 12 ? 5.493 -5.562 -5.762 1.00 10.00 12 LYS A N 3
ATOM 2591 C CA . LYS A 1 12 ? 6.253 -6.501 -6.597 1.00 10.00 12 LYS A CA 3
ATOM 2592 C C . LYS A 1 12 ? 6.314 -6.041 -8.055 1.00 10.00 12 LYS A C 3
ATOM 2593 O O . LYS A 1 12 ? 6.608 -6.829 -8.954 1.00 10.00 12 LYS A O 3
ATOM 2612 N N . GLY A 1 13 ? 6.048 -4.762 -8.282 1.00 10.00 13 GLY A N 3
ATOM 2613 C CA . GLY A 1 13 ? 6.067 -4.236 -9.633 1.00 10.00 13 GLY A CA 3
ATOM 2614 C C . GLY A 1 13 ? 4.738 -4.432 -10.341 1.00 10.00 13 GLY A C 3
ATOM 2615 O O . GLY A 1 13 ? 4.648 -4.281 -11.561 1.00 10.00 13 GLY A O 3
ATOM 2619 N N . GLU A 1 14 ? 3.712 -4.772 -9.572 1.00 10.00 14 GLU A N 3
ATOM 2620 C CA . GLU A 1 14 ? 2.377 -4.994 -10.106 1.00 10.00 14 GLU A CA 3
ATOM 2621 C C . GLU A 1 14 ? 1.483 -3.799 -9.790 1.00 10.00 14 GLU A C 3
ATOM 2622 O O . GLU A 1 14 ? 1.554 -3.245 -8.690 1.00 10.00 14 GLU A O 3
ATOM 2634 N N . GLU A 1 15 ? 0.656 -3.397 -10.748 1.00 10.00 15 GLU A N 3
ATOM 2635 C CA . GLU A 1 15 ? -0.235 -2.262 -10.554 1.00 10.00 15 GLU A CA 3
ATOM 2636 C C . GLU A 1 15 ? -1.460 -2.656 -9.728 1.00 10.00 15 GLU A C 3
ATOM 2637 O O . GLU A 1 15 ? -2.488 -3.071 -10.271 1.00 10.00 15 GLU A O 3
ATOM 2649 N N . LYS A 1 16 ? -1.335 -2.548 -8.415 1.00 10.00 16 LYS A N 3
ATOM 2650 C CA . LYS A 1 16 ? -2.434 -2.864 -7.516 1.00 10.00 16 LYS A CA 3
ATOM 2651 C C . LYS A 1 16 ? -3.139 -1.579 -7.106 1.00 10.00 16 LYS A C 3
ATOM 2652 O O . LYS A 1 16 ? -2.517 -0.517 -7.048 1.00 10.00 16 LYS A O 3
ATOM 2671 N N . GLN A 1 17 ? -4.427 -1.671 -6.836 1.00 10.00 17 GLN A N 3
ATOM 2672 C CA . GLN A 1 17 ? -5.203 -0.510 -6.435 1.00 10.00 17 GLN A CA 3
ATOM 2673 C C . GLN A 1 17 ? -6.081 -0.848 -5.238 1.00 10.00 17 GLN A C 3
ATOM 2674 O O . GLN A 1 17 ? -6.768 -1.868 -5.239 1.00 10.00 17 GLN A O 3
ATOM 2688 N N . VAL A 1 18 ? -6.047 -0.005 -4.216 1.00 10.00 18 VAL A N 3
ATOM 2689 C CA . VAL A 1 18 ? -6.841 -0.230 -3.015 1.00 10.00 18 VAL A CA 3
ATOM 2690 C C . VAL A 1 18 ? -7.507 1.064 -2.559 1.00 10.00 18 VAL A C 3
ATOM 2691 O O . VAL A 1 18 ? -6.870 2.121 -2.536 1.00 10.00 18 VAL A O 3
ATOM 2704 N N . ASP A 1 19 ? -8.790 0.984 -2.222 1.00 10.00 19 ASP A N 3
ATOM 2705 C CA . ASP A 1 19 ? -9.526 2.146 -1.736 1.00 10.00 19 ASP A CA 3
ATOM 2706 C C . ASP A 1 19 ? -8.976 2.557 -0.373 1.00 10.00 19 ASP A C 3
ATOM 2707 O O . ASP A 1 19 ? -8.628 1.701 0.445 1.00 10.00 19 ASP A O 3
ATOM 2716 N N . ILE A 1 20 ? -8.917 3.857 -0.122 1.00 10.00 20 ILE A N 3
ATOM 2717 C CA . ILE A 1 20 ? -8.372 4.377 1.124 1.00 10.00 20 ILE A CA 3
ATOM 2718 C C . ILE A 1 20 ? -9.164 3.911 2.355 1.00 10.00 20 ILE A C 3
ATOM 2719 O O . ILE A 1 20 ? -8.614 3.847 3.455 1.00 10.00 20 ILE A O 3
ATOM 2735 N N . SER A 1 21 ? -10.437 3.566 2.182 1.00 10.00 21 SER A N 3
ATOM 2736 C CA . SER A 1 21 ? -11.247 3.119 3.310 1.00 10.00 21 SER A CA 3
ATOM 2737 C C . SER A 1 21 ? -10.961 1.657 3.634 1.00 10.00 21 SER A C 3
ATOM 2738 O O . SER A 1 21 ? -11.266 1.177 4.728 1.00 10.00 21 SER A O 3
ATOM 2746 N N . LYS A 1 22 ? -10.355 0.957 2.682 1.00 10.00 22 LYS A N 3
ATOM 2747 C CA . LYS A 1 22 ? -10.015 -0.448 2.860 1.00 10.00 22 LYS A CA 3
ATOM 2748 C C . LYS A 1 22 ? -8.628 -0.571 3.476 1.00 10.00 22 LYS A C 3
ATOM 2749 O O . LYS A 1 22 ? -8.262 -1.613 4.023 1.00 10.00 22 LYS A O 3
ATOM 2768 N N . ILE A 1 23 ? -7.858 0.506 3.376 1.00 10.00 23 ILE A N 3
ATOM 2769 C CA . ILE A 1 23 ? -6.516 0.541 3.932 1.00 10.00 23 ILE A CA 3
ATOM 2770 C C . ILE A 1 23 ? -6.594 0.700 5.445 1.00 10.00 23 ILE A C 3
ATOM 2771 O O . ILE A 1 23 ? -7.239 1.621 5.949 1.00 10.00 23 ILE A O 3
ATOM 2787 N N . LEU A 1 24 ? -5.948 -0.202 6.161 1.00 10.00 24 LEU A N 3
ATOM 2788 C CA . LEU A 1 24 ? -5.961 -0.170 7.612 1.00 10.00 24 LEU A CA 3
ATOM 2789 C C . LEU A 1 24 ? -4.826 0.693 8.148 1.00 10.00 24 LEU A C 3
ATOM 2790 O O . LEU A 1 24 ? -5.055 1.782 8.681 1.00 10.00 24 LEU A O 3
ATOM 2806 N N . SER A 1 25 ? -3.599 0.218 7.986 1.00 10.00 25 SER A N 3
ATOM 2807 C CA . SER A 1 25 ? -2.439 0.941 8.477 1.00 10.00 25 SER A CA 3
ATOM 2808 C C . SER A 1 25 ? -1.279 0.855 7.493 1.00 10.00 25 SER A C 3
ATOM 2809 O O . SER A 1 25 ? -1.137 -0.135 6.770 1.00 10.00 25 SER A O 3
ATOM 2817 N N . VAL A 1 26 ? -0.472 1.908 7.457 1.00 10.00 26 VAL A N 3
ATOM 2818 C CA . VAL A 1 26 ? 0.692 1.967 6.585 1.00 10.00 26 VAL A CA 3
ATOM 2819 C C . VAL A 1 26 ? 1.964 2.083 7.422 1.00 10.00 26 VAL A C 3
ATOM 2820 O O . VAL A 1 26 ? 2.054 2.936 8.310 1.00 10.00 26 VAL A O 3
ATOM 2833 N N . GLY A 1 27 ? 2.929 1.216 7.149 1.00 10.00 27 GLY A N 3
ATOM 2834 C CA . GLY A 1 27 ? 4.177 1.234 7.882 1.00 10.00 27 GLY A CA 3
ATOM 2835 C C . GLY A 1 27 ? 5.367 1.490 6.981 1.00 10.00 27 GLY A C 3
ATOM 2836 O O . GLY A 1 27 ? 5.565 0.794 5.986 1.00 10.00 27 GLY A O 3
ATOM 2840 N N . ARG A 1 28 ? 6.163 2.489 7.323 1.00 10.00 28 ARG A N 3
ATOM 2841 C CA . ARG A 1 28 ? 7.335 2.830 6.535 1.00 10.00 28 ARG A CA 3
ATOM 2842 C C . ARG A 1 28 ? 8.595 2.228 7.150 1.00 10.00 28 ARG A C 3
ATOM 2843 O O . ARG A 1 28 ? 8.989 2.590 8.260 1.00 10.00 28 ARG A O 3
ATOM 2864 N N . TYR A 1 29 ? 9.218 1.310 6.424 1.00 10.00 29 TYR A N 3
ATOM 2865 C CA . TYR A 1 29 ? 10.442 0.661 6.886 1.00 10.00 29 TYR A CA 3
ATOM 2866 C C . TYR A 1 29 ? 11.648 1.464 6.423 1.00 10.00 29 TYR A C 3
ATOM 2867 O O . TYR A 1 29 ? 12.788 1.184 6.788 1.00 10.00 29 TYR A O 3
ATOM 2885 N N . GLY A 1 30 ? 11.367 2.464 5.609 1.00 10.00 30 GLY A N 3
ATOM 2886 C CA . GLY A 1 30 ? 12.397 3.311 5.062 1.00 10.00 30 GLY A CA 3
ATOM 2887 C C . GLY A 1 30 ? 12.113 3.584 3.608 1.00 10.00 30 GLY A C 3
ATOM 2888 O O . GLY A 1 30 ? 11.177 4.311 3.283 1.00 10.00 30 GLY A O 3
ATOM 2892 N N . LYS A 1 31 ? 12.890 2.979 2.728 1.00 10.00 31 LYS A N 3
ATOM 2893 C CA . LYS A 1 31 ? 12.671 3.149 1.304 1.00 10.00 31 LYS A CA 3
ATOM 2894 C C . LYS A 1 31 ? 11.577 2.195 0.843 1.00 10.00 31 LYS A C 3
ATOM 2895 O O . LYS A 1 31 ? 11.008 2.353 -0.235 1.00 10.00 31 LYS A O 3
ATOM 2914 N N . LEU A 1 32 ? 11.297 1.203 1.683 1.00 10.00 32 LEU A N 3
ATOM 2915 C CA . LEU A 1 32 ? 10.258 0.222 1.414 1.00 10.00 32 LEU A CA 3
ATOM 2916 C C . LEU A 1 32 ? 9.089 0.446 2.367 1.00 10.00 32 LEU A C 3
ATOM 2917 O O . LEU A 1 32 ? 9.258 0.427 3.588 1.00 10.00 32 LEU A O 3
ATOM 2933 N N . ILE A 1 33 ? 7.914 0.682 1.811 1.00 10.00 33 ILE A N 3
ATOM 2934 C CA . ILE A 1 33 ? 6.724 0.911 2.610 1.00 10.00 33 ILE A CA 3
ATOM 2935 C C . ILE A 1 33 ? 5.797 -0.295 2.528 1.00 10.00 33 ILE A C 3
ATOM 2936 O O . ILE A 1 33 ? 5.406 -0.711 1.439 1.00 10.00 33 ILE A O 3
ATOM 2952 N N . HIS A 1 34 ? 5.463 -0.852 3.678 1.00 10.00 34 HIS A N 3
ATOM 2953 C CA . HIS A 1 34 ? 4.588 -2.013 3.750 1.00 10.00 34 HIS A CA 3
ATOM 2954 C C . HIS A 1 34 ? 3.297 -1.632 4.466 1.00 10.00 34 HIS A C 3
ATOM 2955 O O . HIS A 1 34 ? 3.327 -1.111 5.580 1.00 10.00 34 HIS A O 3
ATOM 2969 N N . PHE A 1 35 ? 2.166 -1.889 3.831 1.00 10.00 35 PHE A N 3
ATOM 2970 C CA . PHE A 1 35 ? 0.875 -1.550 4.415 1.00 10.00 35 PHE A CA 3
ATOM 2971 C C . PHE A 1 35 ? -0.051 -2.759 4.460 1.00 10.00 35 PHE A C 3
ATOM 2972 O O . PHE A 1 35 ? 0.178 -3.759 3.774 1.00 10.00 35 PHE A O 3
ATOM 2989 N N . LEU A 1 36 ? -1.088 -2.658 5.279 1.00 10.00 36 LEU A N 3
ATOM 2990 C CA . LEU A 1 36 ? -2.072 -3.721 5.421 1.00 10.00 36 LEU A CA 3
ATOM 2991 C C . LEU A 1 36 ? -3.447 -3.199 5.029 1.00 10.00 36 LEU A C 3
ATOM 2992 O O . LEU A 1 36 ? -3.859 -2.121 5.470 1.00 10.00 36 LEU A O 3
ATOM 3008 N N . TYR A 1 37 ? -4.152 -3.952 4.201 1.00 10.00 37 TYR A N 3
ATOM 3009 C CA . TYR A 1 37 ? -5.473 -3.539 3.747 1.00 10.00 37 TYR A CA 3
ATOM 3010 C C . TYR A 1 37 ? -6.464 -4.690 3.817 1.00 10.00 37 TYR A C 3
ATOM 3011 O O . TYR A 1 37 ? -6.092 -5.852 3.666 1.00 10.00 37 TYR A O 3
ATOM 3029 N N . ASP A 1 38 ? -7.724 -4.357 4.050 1.00 10.00 38 ASP A N 3
ATOM 3030 C CA . ASP A 1 38 ? -8.784 -5.356 4.122 1.00 10.00 38 ASP A CA 3
ATOM 3031 C C . ASP A 1 38 ? -9.309 -5.642 2.723 1.00 10.00 38 ASP A C 3
ATOM 3032 O O . ASP A 1 38 ? -9.813 -4.745 2.045 1.00 10.00 38 ASP A O 3
ATOM 3041 N N . LEU A 1 39 ? -9.173 -6.882 2.284 1.00 10.00 39 LEU A N 3
ATOM 3042 C CA . LEU A 1 39 ? -9.621 -7.259 0.955 1.00 10.00 39 LEU A CA 3
ATOM 3043 C C . LEU A 1 39 ? -11.091 -7.648 0.968 1.00 10.00 39 LEU A C 3
ATOM 3044 O O . LEU A 1 39 ? -11.915 -7.005 0.316 1.00 10.00 39 LEU A O 3
ATOM 3060 N N . GLY A 1 40 ? -11.415 -8.690 1.715 1.00 10.00 40 GLY A N 3
ATOM 3061 C CA . GLY A 1 40 ? -12.784 -9.147 1.790 1.00 10.00 40 GLY A CA 3
ATOM 3062 C C . GLY A 1 40 ? -12.871 -10.627 2.087 1.00 10.00 40 GLY A C 3
ATOM 3063 O O . GLY A 1 40 ? -11.857 -11.326 2.081 1.00 10.00 40 GLY A O 3
ATOM 3067 N N . GLY A 1 41 ? -14.074 -11.104 2.373 1.00 10.00 41 GLY A N 3
ATOM 3068 C CA . GLY A 1 41 ? -14.267 -12.512 2.663 1.00 10.00 41 GLY A CA 3
ATOM 3069 C C . GLY A 1 41 ? -13.799 -12.893 4.053 1.00 10.00 41 GLY A C 3
ATOM 3070 O O . GLY A 1 41 ? -13.896 -14.055 4.447 1.00 10.00 41 GLY A O 3
ATOM 3074 N N . GLY A 1 42 ? -13.293 -11.921 4.799 1.00 10.00 42 GLY A N 3
ATOM 3075 C CA . GLY A 1 42 ? -12.819 -12.190 6.138 1.00 10.00 42 GLY A CA 3
ATOM 3076 C C . GLY A 1 42 ? -11.308 -12.239 6.217 1.00 10.00 42 GLY A C 3
ATOM 3077 O O . GLY A 1 42 ? -10.744 -12.452 7.291 1.00 10.00 42 GLY A O 3
ATOM 3081 N N . LYS A 1 43 ? -10.649 -12.049 5.083 1.00 10.00 43 LYS A N 3
ATOM 3082 C CA . LYS A 1 43 ? -9.195 -12.067 5.041 1.00 10.00 43 LYS A CA 3
ATOM 3083 C C . LYS A 1 43 ? -8.670 -10.764 4.449 1.00 10.00 43 LYS A C 3
ATOM 3084 O O . LYS A 1 43 ? -9.354 -10.101 3.662 1.00 10.00 43 LYS A O 3
ATOM 3103 N N . ALA A 1 44 ? -7.465 -10.395 4.846 1.00 10.00 44 ALA A N 3
ATOM 3104 C CA . ALA A 1 44 ? -6.848 -9.167 4.382 1.00 10.00 44 ALA A CA 3
ATOM 3105 C C . ALA A 1 44 ? -5.628 -9.454 3.517 1.00 10.00 44 ALA A C 3
ATOM 3106 O O . ALA A 1 44 ? -5.245 -10.611 3.321 1.00 10.00 44 ALA A O 3
ATOM 3113 N N . GLY A 1 45 ? -5.027 -8.393 3.003 1.00 10.00 45 GLY A N 3
ATOM 3114 C CA . GLY A 1 45 ? -3.857 -8.525 2.167 1.00 10.00 45 GLY A CA 3
ATOM 3115 C C . GLY A 1 45 ? -2.801 -7.509 2.534 1.00 10.00 45 GLY A C 3
ATOM 3116 O O . GLY A 1 45 ? -3.054 -6.605 3.336 1.00 10.00 45 GLY A O 3
ATOM 3120 N N . MET A 1 46 ? -1.627 -7.641 1.940 1.00 10.00 46 MET A N 3
ATOM 3121 C CA . MET A 1 46 ? -0.527 -6.728 2.216 1.00 10.00 46 MET A CA 3
ATOM 3122 C C . MET A 1 46 ? 0.178 -6.323 0.930 1.00 10.00 46 MET A C 3
ATOM 3123 O O . MET A 1 46 ? -0.102 -6.869 -0.138 1.00 10.00 46 MET A O 3
ATOM 3137 N N . GLY A 1 47 ? 1.078 -5.359 1.031 1.00 10.00 47 GLY A N 3
ATOM 3138 C CA . GLY A 1 47 ? 1.808 -4.909 -0.133 1.00 10.00 47 GLY A CA 3
ATOM 3139 C C . GLY A 1 47 ? 2.934 -3.963 0.221 1.00 10.00 47 GLY A C 3
ATOM 3140 O O . GLY A 1 47 ? 2.817 -3.168 1.160 1.00 10.00 47 GLY A O 3
ATOM 3144 N N . MET A 1 48 ? 4.028 -4.059 -0.515 1.00 10.00 48 MET A N 3
ATOM 3145 C CA . MET A 1 48 ? 5.184 -3.210 -0.292 1.00 10.00 48 MET A CA 3
ATOM 3146 C C . MET A 1 48 ? 5.488 -2.374 -1.531 1.00 10.00 48 MET A C 3
ATOM 3147 O O . MET A 1 48 ? 5.465 -2.877 -2.655 1.00 10.00 48 MET A O 3
ATOM 3161 N N . VAL A 1 49 ? 5.769 -1.098 -1.319 1.00 10.00 49 VAL A N 3
ATOM 3162 C CA . VAL A 1 49 ? 6.094 -0.186 -2.406 1.00 10.00 49 VAL A CA 3
ATOM 3163 C C . VAL A 1 49 ? 7.273 0.696 -1.999 1.00 10.00 49 VAL A C 3
ATOM 3164 O O . VAL A 1 49 ? 7.482 0.938 -0.813 1.00 10.00 49 VAL A O 3
ATOM 3177 N N . SER A 1 50 ? 8.057 1.148 -2.965 1.00 10.00 50 SER A N 3
ATOM 3178 C CA . SER A 1 50 ? 9.206 1.983 -2.663 1.00 10.00 50 SER A CA 3
ATOM 3179 C C . SER A 1 50 ? 8.828 3.459 -2.698 1.00 10.00 50 SER A C 3
ATOM 3180 O O . SER A 1 50 ? 7.850 3.844 -3.346 1.00 10.00 50 SER A O 3
ATOM 3188 N N . GLU A 1 51 ? 9.608 4.281 -2.005 1.00 10.00 51 GLU A N 3
ATOM 3189 C CA . GLU A 1 51 ? 9.370 5.721 -1.965 1.00 10.00 51 GLU A CA 3
ATOM 3190 C C . GLU A 1 51 ? 9.638 6.354 -3.328 1.00 10.00 51 GLU A C 3
ATOM 3191 O O . GLU A 1 51 ? 9.135 7.436 -3.634 1.00 10.00 51 GLU A O 3
ATOM 3203 N N . LYS A 1 52 ? 10.430 5.674 -4.141 1.00 10.00 52 LYS A N 3
ATOM 3204 C CA . LYS A 1 52 ? 10.776 6.175 -5.464 1.00 10.00 52 LYS A CA 3
ATOM 3205 C C . LYS A 1 52 ? 9.716 5.800 -6.490 1.00 10.00 52 LYS A C 3
ATOM 3206 O O . LYS A 1 52 ? 9.478 6.535 -7.450 1.00 10.00 52 LYS A O 3
ATOM 3225 N N . ASP A 1 53 ? 9.093 4.649 -6.302 1.00 10.00 53 ASP A N 3
ATOM 3226 C CA . ASP A 1 53 ? 8.063 4.194 -7.220 1.00 10.00 53 ASP A CA 3
ATOM 3227 C C . ASP A 1 53 ? 6.727 4.835 -6.881 1.00 10.00 53 ASP A C 3
ATOM 3228 O O . ASP A 1 53 ? 5.946 5.170 -7.772 1.00 10.00 53 ASP A O 3
ATOM 3237 N N . ALA A 1 54 ? 6.474 5.021 -5.593 1.00 10.00 54 ALA A N 3
ATOM 3238 C CA . ALA A 1 54 ? 5.237 5.641 -5.146 1.00 10.00 54 ALA A CA 3
ATOM 3239 C C . ALA A 1 54 ? 5.340 7.159 -5.260 1.00 10.00 54 ALA A C 3
ATOM 3240 O O . ALA A 1 54 ? 6.237 7.769 -4.677 1.00 10.00 54 ALA A O 3
ATOM 3247 N N . PRO A 1 55 ? 4.435 7.786 -6.032 1.00 10.00 55 PRO A N 3
ATOM 3248 C CA . PRO A 1 55 ? 4.428 9.243 -6.223 1.00 10.00 55 PRO A CA 3
ATOM 3249 C C . PRO A 1 55 ? 4.232 9.999 -4.911 1.00 10.00 55 PRO A C 3
ATOM 3250 O O . PRO A 1 55 ? 3.534 9.526 -4.013 1.00 10.00 55 PRO A O 3
ATOM 3261 N N . LYS A 1 56 ? 4.835 11.184 -4.818 1.00 10.00 56 LYS A N 3
ATOM 3262 C CA . LYS A 1 56 ? 4.734 12.017 -3.621 1.00 10.00 56 LYS A CA 3
ATOM 3263 C C . LYS A 1 56 ? 3.277 12.321 -3.287 1.00 10.00 56 LYS A C 3
ATOM 3264 O O . LYS A 1 56 ? 2.911 12.448 -2.117 1.00 10.00 56 LYS A O 3
ATOM 3283 N N . GLU A 1 57 ? 2.453 12.426 -4.322 1.00 10.00 57 GLU A N 3
ATOM 3284 C CA . GLU A 1 57 ? 1.035 12.696 -4.150 1.00 10.00 57 GLU A CA 3
ATOM 3285 C C . GLU A 1 57 ? 0.379 11.585 -3.333 1.00 10.00 57 GLU A C 3
ATOM 3286 O O . GLU A 1 57 ? -0.348 11.848 -2.373 1.00 10.00 57 GLU A O 3
ATOM 3298 N N . LEU A 1 58 ? 0.658 10.343 -3.712 1.00 10.00 58 LEU A N 3
ATOM 3299 C CA . LEU A 1 58 ? 0.102 9.193 -3.014 1.00 10.00 58 LEU A CA 3
ATOM 3300 C C . LEU A 1 58 ? 0.811 9.000 -1.681 1.00 10.00 58 LEU A C 3
ATOM 3301 O O . LEU A 1 58 ? 0.216 8.532 -0.714 1.00 10.00 58 LEU A O 3
ATOM 3317 N N . LEU A 1 59 ? 2.086 9.371 -1.646 1.00 10.00 59 LEU A N 3
ATOM 3318 C CA . LEU A 1 59 ? 2.899 9.263 -0.438 1.00 10.00 59 LEU A CA 3
ATOM 3319 C C . LEU A 1 59 ? 2.271 10.062 0.699 1.00 10.00 59 LEU A C 3
ATOM 3320 O O . LEU A 1 59 ? 2.246 9.619 1.847 1.00 10.00 59 LEU A O 3
ATOM 3336 N N . GLN A 1 60 ? 1.751 11.239 0.362 1.00 10.00 60 GLN A N 3
ATOM 3337 C CA . GLN A 1 60 ? 1.108 12.104 1.339 1.00 10.00 60 GLN A CA 3
ATOM 3338 C C . GLN A 1 60 ? -0.189 11.467 1.837 1.00 10.00 60 GLN A C 3
ATOM 3339 O O . GLN A 1 60 ? -0.578 11.641 2.991 1.00 10.00 60 GLN A O 3
ATOM 3353 N N . MET A 1 61 ? -0.848 10.716 0.962 1.00 10.00 61 MET A N 3
ATOM 3354 C CA . MET A 1 61 ? -2.087 10.037 1.322 1.00 10.00 61 MET A CA 3
ATOM 3355 C C . MET A 1 61 ? -1.791 8.904 2.291 1.00 10.00 61 MET A C 3
ATOM 3356 O O . MET A 1 61 ? -2.589 8.603 3.179 1.00 10.00 61 MET A O 3
ATOM 3370 N N . LEU A 1 62 ? -0.631 8.288 2.112 1.00 10.00 62 LEU A N 3
ATOM 3371 C CA . LEU A 1 62 ? -0.196 7.190 2.964 1.00 10.00 62 LEU A CA 3
ATOM 3372 C C . LEU A 1 62 ? 0.109 7.692 4.368 1.00 10.00 62 LEU A C 3
ATOM 3373 O O . LEU A 1 62 ? -0.053 6.963 5.342 1.00 10.00 62 LEU A O 3
ATOM 3389 N N . GLU A 1 63 ? 0.534 8.947 4.461 1.00 10.00 63 GLU A N 3
ATOM 3390 C CA . GLU A 1 63 ? 0.850 9.556 5.744 1.00 10.00 63 GLU A CA 3
ATOM 3391 C C . GLU A 1 63 ? -0.403 9.668 6.608 1.00 10.00 63 GLU A C 3
ATOM 3392 O O . GLU A 1 63 ? -0.321 9.704 7.833 1.00 10.00 63 GLU A O 3
ATOM 3404 N N . LYS A 1 64 ? -1.562 9.704 5.957 1.00 10.00 64 LYS A N 3
ATOM 3405 C CA . LYS A 1 64 ? -2.836 9.805 6.659 1.00 10.00 64 LYS A CA 3
ATOM 3406 C C . LYS A 1 64 ? -3.223 8.461 7.266 1.00 10.00 64 LYS A C 3
ATOM 3407 O O . LYS A 1 64 ? -3.939 8.398 8.264 1.00 10.00 64 LYS A O 3
ATOM 3426 N N . GLN A 1 65 ? -2.739 7.388 6.657 1.00 10.00 65 GLN A N 3
ATOM 3427 C CA . GLN A 1 65 ? -3.028 6.038 7.128 1.00 10.00 65 GLN A CA 3
ATOM 3428 C C . GLN A 1 65 ? -1.823 5.469 7.871 1.00 10.00 65 GLN A C 3
ATOM 3429 O O . GLN A 1 65 ? -1.817 4.306 8.284 1.00 10.00 65 GLN A O 3
ATOM 3443 N N . LYS A 1 66 ? -0.809 6.303 8.032 1.00 10.00 66 LYS A N 3
ATOM 3444 C CA . LYS A 1 66 ? 0.407 5.917 8.725 1.00 10.00 66 LYS A CA 3
ATOM 3445 C C . LYS A 1 66 ? 0.145 5.828 10.220 1.00 10.00 66 LYS A C 3
ATOM 3446 O O . LYS A 1 66 ? -0.019 6.844 10.895 1.00 10.00 66 LYS A O 3
ATOM 3465 N N . LYS A 1 67 ? 0.096 4.606 10.727 1.00 10.00 67 LYS A N 3
ATOM 3466 C CA . LYS A 1 67 ? -0.173 4.377 12.142 1.00 10.00 67 LYS A CA 3
ATOM 3467 C C . LYS A 1 67 ? 0.935 3.549 12.785 1.00 10.00 67 LYS A C 3
ATOM 3468 O O . LYS A 1 67 ? 1.775 2.972 12.088 1.00 10.00 67 LYS A O 3
ATOM 3487 N N . GLY B 2 3 ? -7.870 -18.169 0.369 1.00 10.00 3 GLY B N 3
ATOM 3488 C CA . GLY B 2 3 ? -7.715 -17.819 -1.030 1.00 10.00 3 GLY B CA 3
ATOM 3489 C C . GLY B 2 3 ? -6.952 -16.522 -1.218 1.00 10.00 3 GLY B C 3
ATOM 3490 O O . GLY B 2 3 ? -5.804 -16.533 -1.669 1.00 10.00 3 GLY B O 3
ATOM 3494 N N . GLU B 2 4 ? -7.588 -15.404 -0.869 1.00 10.00 4 GLU B N 3
ATOM 3495 C CA . GLU B 2 4 ? -6.957 -14.097 -1.000 1.00 10.00 4 GLU B CA 3
ATOM 3496 C C . GLU B 2 4 ? -5.854 -13.916 0.037 1.00 10.00 4 GLU B C 3
ATOM 3497 O O . GLU B 2 4 ? -6.106 -13.920 1.246 1.00 10.00 4 GLU B O 3
ATOM 3509 N N . GLY B 2 5 ? -4.633 -13.773 -0.451 1.00 10.00 5 GLY B N 3
ATOM 3510 C CA . GLY B 2 5 ? -3.489 -13.598 0.416 1.00 10.00 5 GLY B CA 3
ATOM 3511 C C . GLY B 2 5 ? -2.188 -13.736 -0.343 1.00 10.00 5 GLY B C 3
ATOM 3512 O O . GLY B 2 5 ? -1.776 -14.843 -0.693 1.00 10.00 5 GLY B O 3
ATOM 3516 N N . GLU B 2 6 ? -1.540 -12.612 -0.602 1.00 10.00 6 GLU B N 3
ATOM 3517 C CA . GLU B 2 6 ? -0.287 -12.608 -1.337 1.00 10.00 6 GLU B CA 3
ATOM 3518 C C . GLU B 2 6 ? 0.899 -12.705 -0.383 1.00 10.00 6 GLU B C 3
ATOM 3519 O O . GLU B 2 6 ? 0.742 -12.590 0.835 1.00 10.00 6 GLU B O 3
ATOM 3531 N N . GLU B 2 7 ? 2.077 -12.933 -0.941 1.00 10.00 7 GLU B N 3
ATOM 3532 C CA . GLU B 2 7 ? 3.296 -13.039 -0.153 1.00 10.00 7 GLU B CA 3
ATOM 3533 C C . GLU B 2 7 ? 4.374 -12.143 -0.742 1.00 10.00 7 GLU B C 3
ATOM 3534 O O . GLU B 2 7 ? 4.359 -11.857 -1.940 1.00 10.00 7 GLU B O 3
ATOM 3546 N N . GLU B 2 8 ? 5.299 -11.691 0.098 1.00 10.00 8 GLU B N 3
ATOM 3547 C CA . GLU B 2 8 ? 6.374 -10.815 -0.355 1.00 10.00 8 GLU B CA 3
ATOM 3548 C C . GLU B 2 8 ? 7.742 -11.376 0.015 1.00 10.00 8 GLU B C 3
ATOM 3549 O O . GLU B 2 8 ? 7.851 -12.475 0.566 1.00 10.00 8 GLU B O 3
ATOM 3561 N N . GLY B 2 9 ? 8.779 -10.603 -0.272 1.00 10.00 9 GLY B N 3
ATOM 3562 C CA . GLY B 2 9 ? 10.129 -11.022 0.030 1.00 10.00 9 GLY B CA 3
ATOM 3563 C C . GLY B 2 9 ? 11.138 -10.031 -0.496 1.00 10.00 9 GLY B C 3
ATOM 3564 O O . GLY B 2 9 ? 11.886 -10.323 -1.428 1.00 10.00 9 GLY B O 3
ATOM 3568 N N . GLU B 2 10 ? 11.138 -8.848 0.088 1.00 10.00 10 GLU B N 3
ATOM 3569 C CA . GLU B 2 10 ? 12.041 -7.792 -0.326 1.00 10.00 10 GLU B CA 3
ATOM 3570 C C . GLU B 2 10 ? 13.172 -7.633 0.672 1.00 10.00 10 GLU B C 3
ATOM 3571 O O . GLU B 2 10 ? 12.937 -7.458 1.868 1.00 10.00 10 GLU B O 3
ATOM 3583 N N . GLU B 2 11 ? 14.393 -7.692 0.175 1.00 10.00 11 GLU B N 3
ATOM 3584 C CA . GLU B 2 11 ? 15.555 -7.539 1.022 1.00 10.00 11 GLU B CA 3
ATOM 3585 C C . GLU B 2 11 ? 15.992 -6.083 1.021 1.00 10.00 11 GLU B C 3
ATOM 3586 O O . GLU B 2 11 ? 16.076 -5.456 -0.036 1.00 10.00 11 GLU B O 3
ATOM 3598 N N . TYR B 2 12 ? 16.250 -5.542 2.198 1.00 10.00 12 TYR B N 3
ATOM 3599 C CA . TYR B 2 12 ? 16.680 -4.155 2.314 1.00 10.00 12 TYR B CA 3
ATOM 3600 C C . TYR B 2 12 ? 18.153 -4.014 1.935 1.00 10.00 12 TYR B C 3
ATOM 3601 O O . TYR B 2 12 ? 18.883 -5.008 1.840 1.00 10.00 12 TYR B O 3
ATOM 3619 N N . GLY A 1 1 ? -20.573 2.898 -6.775 1.00 10.00 1 GLY A N 4
ATOM 3620 C CA . GLY A 1 1 ? -19.207 2.579 -6.406 1.00 10.00 1 GLY A CA 4
ATOM 3621 C C . GLY A 1 1 ? -18.777 3.278 -5.130 1.00 10.00 1 GLY A C 4
ATOM 3622 O O . GLY A 1 1 ? -19.613 3.633 -4.294 1.00 10.00 1 GLY A O 4
ATOM 3626 N N . SER A 1 2 ? -17.477 3.471 -4.982 1.00 10.00 2 SER A N 4
ATOM 3627 C CA . SER A 1 2 ? -16.929 4.130 -3.813 1.00 10.00 2 SER A CA 4
ATOM 3628 C C . SER A 1 2 ? -16.785 5.626 -4.064 1.00 10.00 2 SER A C 4
ATOM 3629 O O . SER A 1 2 ? -16.462 6.054 -5.174 1.00 10.00 2 SER A O 4
ATOM 3637 N N . HIS A 1 3 ? -17.043 6.413 -3.036 1.00 10.00 3 HIS A N 4
ATOM 3638 C CA . HIS A 1 3 ? -16.931 7.862 -3.134 1.00 10.00 3 HIS A CA 4
ATOM 3639 C C . HIS A 1 3 ? -15.572 8.308 -2.613 1.00 10.00 3 HIS A C 4
ATOM 3640 O O . HIS A 1 3 ? -15.241 9.493 -2.621 1.00 10.00 3 HIS A O 4
ATOM 3654 N N . MET A 1 4 ? -14.789 7.333 -2.172 1.00 10.00 4 MET A N 4
ATOM 3655 C CA . MET A 1 4 ? -13.467 7.591 -1.622 1.00 10.00 4 MET A CA 4
ATOM 3656 C C . MET A 1 4 ? -12.431 7.725 -2.732 1.00 10.00 4 MET A C 4
ATOM 3657 O O . MET A 1 4 ? -12.769 7.934 -3.898 1.00 10.00 4 MET A O 4
ATOM 3671 N N . ALA A 1 5 ? -11.166 7.613 -2.361 1.00 10.00 5 ALA A N 4
ATOM 3672 C CA . ALA A 1 5 ? -10.078 7.722 -3.316 1.00 10.00 5 ALA A CA 4
ATOM 3673 C C . ALA A 1 5 ? -9.306 6.414 -3.401 1.00 10.00 5 ALA A C 4
ATOM 3674 O O . ALA A 1 5 ? -9.034 5.777 -2.383 1.00 10.00 5 ALA A O 4
ATOM 3681 N N . THR A 1 6 ? -8.973 6.010 -4.613 1.00 10.00 6 THR A N 4
ATOM 3682 C CA . THR A 1 6 ? -8.226 4.787 -4.828 1.00 10.00 6 THR A CA 4
ATOM 3683 C C . THR A 1 6 ? -6.741 5.090 -4.998 1.00 10.00 6 THR A C 4
ATOM 3684 O O . THR A 1 6 ? -6.363 5.981 -5.763 1.00 10.00 6 THR A O 4
ATOM 3695 N N . VAL A 1 7 ? -5.907 4.364 -4.270 1.00 10.00 7 VAL A N 4
ATOM 3696 C CA . VAL A 1 7 ? -4.467 4.565 -4.334 1.00 10.00 7 VAL A CA 4
ATOM 3697 C C . VAL A 1 7 ? -3.804 3.460 -5.148 1.00 10.00 7 VAL A C 4
ATOM 3698 O O . VAL A 1 7 ? -4.093 2.277 -4.955 1.00 10.00 7 VAL A O 4
ATOM 3711 N N . LYS A 1 8 ? -2.928 3.849 -6.067 1.00 10.00 8 LYS A N 4
ATOM 3712 C CA . LYS A 1 8 ? -2.214 2.893 -6.901 1.00 10.00 8 LYS A CA 4
ATOM 3713 C C . LYS A 1 8 ? -0.899 2.504 -6.239 1.00 10.00 8 LYS A C 4
ATOM 3714 O O . LYS A 1 8 ? -0.189 3.357 -5.708 1.00 10.00 8 LYS A O 4
ATOM 3733 N N . PHE A 1 9 ? -0.583 1.220 -6.273 1.00 10.00 9 PHE A N 4
ATOM 3734 C CA . PHE A 1 9 ? 0.642 0.716 -5.674 1.00 10.00 9 PHE A CA 4
ATOM 3735 C C . PHE A 1 9 ? 1.401 -0.163 -6.656 1.00 10.00 9 PHE A C 4
ATOM 3736 O O . PHE A 1 9 ? 0.801 -0.876 -7.461 1.00 10.00 9 PHE A O 4
ATOM 3753 N N . LYS A 1 10 ? 2.723 -0.095 -6.593 1.00 10.00 10 LYS A N 4
ATOM 3754 C CA . LYS A 1 10 ? 3.582 -0.893 -7.460 1.00 10.00 10 LYS A CA 4
ATOM 3755 C C . LYS A 1 10 ? 4.166 -2.067 -6.673 1.00 10.00 10 LYS A C 4
ATOM 3756 O O . LYS A 1 10 ? 5.386 -2.236 -6.570 1.00 10.00 10 LYS A O 4
ATOM 3775 N N . TYR A 1 11 ? 3.274 -2.875 -6.126 1.00 10.00 11 TYR A N 4
ATOM 3776 C CA . TYR A 1 11 ? 3.650 -4.028 -5.322 1.00 10.00 11 TYR A CA 4
ATOM 3777 C C . TYR A 1 11 ? 4.296 -5.112 -6.183 1.00 10.00 11 TYR A C 4
ATOM 3778 O O . TYR A 1 11 ? 3.692 -5.601 -7.139 1.00 10.00 11 TYR A O 4
ATOM 3796 N N . LYS A 1 12 ? 5.540 -5.457 -5.843 1.00 10.00 12 LYS A N 4
ATOM 3797 C CA . LYS A 1 12 ? 6.316 -6.485 -6.553 1.00 10.00 12 LYS A CA 4
ATOM 3798 C C . LYS A 1 12 ? 6.532 -6.130 -8.032 1.00 10.00 12 LYS A C 4
ATOM 3799 O O . LYS A 1 12 ? 7.040 -6.945 -8.805 1.00 10.00 12 LYS A O 4
ATOM 3818 N N . GLY A 1 13 ? 6.161 -4.913 -8.412 1.00 10.00 13 GLY A N 4
ATOM 3819 C CA . GLY A 1 13 ? 6.299 -4.481 -9.791 1.00 10.00 13 GLY A CA 4
ATOM 3820 C C . GLY A 1 13 ? 4.961 -4.454 -10.503 1.00 10.00 13 GLY A C 4
ATOM 3821 O O . GLY A 1 13 ? 4.832 -3.890 -11.596 1.00 10.00 13 GLY A O 4
ATOM 3825 N N . GLU A 1 14 ? 3.964 -5.059 -9.874 1.00 10.00 14 GLU A N 4
ATOM 3826 C CA . GLU A 1 14 ? 2.620 -5.120 -10.419 1.00 10.00 14 GLU A CA 4
ATOM 3827 C C . GLU A 1 14 ? 1.824 -3.897 -9.976 1.00 10.00 14 GLU A C 4
ATOM 3828 O O . GLU A 1 14 ? 1.999 -3.403 -8.861 1.00 10.00 14 GLU A O 4
ATOM 3840 N N . GLU A 1 15 ? 0.955 -3.404 -10.846 1.00 10.00 15 GLU A N 4
ATOM 3841 C CA . GLU A 1 15 ? 0.143 -2.247 -10.521 1.00 10.00 15 GLU A CA 4
ATOM 3842 C C . GLU A 1 15 ? -1.155 -2.681 -9.852 1.00 10.00 15 GLU A C 4
ATOM 3843 O O . GLU A 1 15 ? -2.017 -3.295 -10.483 1.00 10.00 15 GLU A O 4
ATOM 3855 N N . LYS A 1 16 ? -1.276 -2.387 -8.574 1.00 10.00 16 LYS A N 4
ATOM 3856 C CA . LYS A 1 16 ? -2.472 -2.724 -7.827 1.00 10.00 16 LYS A CA 4
ATOM 3857 C C . LYS A 1 16 ? -3.128 -1.447 -7.334 1.00 10.00 16 LYS A C 4
ATOM 3858 O O . LYS A 1 16 ? -2.497 -0.388 -7.318 1.00 10.00 16 LYS A O 4
ATOM 3877 N N . GLN A 1 17 ? -4.383 -1.533 -6.942 1.00 10.00 17 GLN A N 4
ATOM 3878 C CA . GLN A 1 17 ? -5.101 -0.363 -6.472 1.00 10.00 17 GLN A CA 4
ATOM 3879 C C . GLN A 1 17 ? -5.933 -0.700 -5.246 1.00 10.00 17 GLN A C 4
ATOM 3880 O O . GLN A 1 17 ? -6.678 -1.678 -5.241 1.00 10.00 17 GLN A O 4
ATOM 3894 N N . VAL A 1 18 ? -5.799 0.109 -4.208 1.00 10.00 18 VAL A N 4
ATOM 3895 C CA . VAL A 1 18 ? -6.538 -0.104 -2.974 1.00 10.00 18 VAL A CA 4
ATOM 3896 C C . VAL A 1 18 ? -7.263 1.173 -2.562 1.00 10.00 18 VAL A C 4
ATOM 3897 O O . VAL A 1 18 ? -6.724 2.273 -2.696 1.00 10.00 18 VAL A O 4
ATOM 3910 N N . ASP A 1 19 ? -8.489 1.026 -2.086 1.00 10.00 19 ASP A N 4
ATOM 3911 C CA . ASP A 1 19 ? -9.281 2.167 -1.642 1.00 10.00 19 ASP A CA 4
ATOM 3912 C C . ASP A 1 19 ? -8.725 2.697 -0.325 1.00 10.00 19 ASP A C 4
ATOM 3913 O O . ASP A 1 19 ? -8.305 1.919 0.533 1.00 10.00 19 ASP A O 4
ATOM 3922 N N . ILE A 1 20 ? -8.725 4.016 -0.166 1.00 10.00 20 ILE A N 4
ATOM 3923 C CA . ILE A 1 20 ? -8.210 4.654 1.043 1.00 10.00 20 ILE A CA 4
ATOM 3924 C C . ILE A 1 20 ? -8.965 4.198 2.297 1.00 10.00 20 ILE A C 4
ATOM 3925 O O . ILE A 1 20 ? -8.406 4.188 3.393 1.00 10.00 20 ILE A O 4
ATOM 3941 N N . SER A 1 21 ? -10.222 3.794 2.134 1.00 10.00 21 SER A N 4
ATOM 3942 C CA . SER A 1 21 ? -11.023 3.346 3.270 1.00 10.00 21 SER A CA 4
ATOM 3943 C C . SER A 1 21 ? -10.724 1.887 3.613 1.00 10.00 21 SER A C 4
ATOM 3944 O O . SER A 1 21 ? -11.109 1.397 4.675 1.00 10.00 21 SER A O 4
ATOM 3952 N N . LYS A 1 22 ? -10.021 1.205 2.715 1.00 10.00 22 LYS A N 4
ATOM 3953 C CA . LYS A 1 22 ? -9.676 -0.197 2.917 1.00 10.00 22 LYS A CA 4
ATOM 3954 C C . LYS A 1 22 ? -8.298 -0.342 3.549 1.00 10.00 22 LYS A C 4
ATOM 3955 O O . LYS A 1 22 ? -7.961 -1.397 4.090 1.00 10.00 22 LYS A O 4
ATOM 3974 N N . ILE A 1 23 ? -7.503 0.716 3.478 1.00 10.00 23 ILE A N 4
ATOM 3975 C CA . ILE A 1 23 ? -6.165 0.702 4.049 1.00 10.00 23 ILE A CA 4
ATOM 3976 C C . ILE A 1 23 ? -6.239 0.774 5.572 1.00 10.00 23 ILE A C 4
ATOM 3977 O O . ILE A 1 23 ? -6.610 1.803 6.138 1.00 10.00 23 ILE A O 4
ATOM 3993 N N . LEU A 1 24 ? -5.892 -0.326 6.225 1.00 10.00 24 LEU A N 4
ATOM 3994 C CA . LEU A 1 24 ? -5.924 -0.400 7.677 1.00 10.00 24 LEU A CA 4
ATOM 3995 C C . LEU A 1 24 ? -4.830 0.467 8.289 1.00 10.00 24 LEU A C 4
ATOM 3996 O O . LEU A 1 24 ? -5.108 1.393 9.052 1.00 10.00 24 LEU A O 4
ATOM 4012 N N . SER A 1 25 ? -3.586 0.172 7.939 1.00 10.00 25 SER A N 4
ATOM 4013 C CA . SER A 1 25 ? -2.456 0.917 8.462 1.00 10.00 25 SER A CA 4
ATOM 4014 C C . SER A 1 25 ? -1.254 0.819 7.525 1.00 10.00 25 SER A C 4
ATOM 4015 O O . SER A 1 25 ? -1.043 -0.207 6.873 1.00 10.00 25 SER A O 4
ATOM 4023 N N . VAL A 1 26 ? -0.488 1.896 7.446 1.00 10.00 26 VAL A N 4
ATOM 4024 C CA . VAL A 1 26 ? 0.697 1.941 6.600 1.00 10.00 26 VAL A CA 4
ATOM 4025 C C . VAL A 1 26 ? 1.964 1.936 7.450 1.00 10.00 26 VAL A C 4
ATOM 4026 O O . VAL A 1 26 ? 2.100 2.732 8.382 1.00 10.00 26 VAL A O 4
ATOM 4039 N N . GLY A 1 27 ? 2.884 1.037 7.130 1.00 10.00 27 GLY A N 4
ATOM 4040 C CA . GLY A 1 27 ? 4.129 0.949 7.865 1.00 10.00 27 GLY A CA 4
ATOM 4041 C C . GLY A 1 27 ? 5.318 1.260 6.984 1.00 10.00 27 GLY A C 4
ATOM 4042 O O . GLY A 1 27 ? 5.577 0.558 6.007 1.00 10.00 27 GLY A O 4
ATOM 4046 N N . ARG A 1 28 ? 6.036 2.316 7.315 1.00 10.00 28 ARG A N 4
ATOM 4047 C CA . ARG A 1 28 ? 7.192 2.719 6.533 1.00 10.00 28 ARG A CA 4
ATOM 4048 C C . ARG A 1 28 ? 8.473 2.205 7.176 1.00 10.00 28 ARG A C 4
ATOM 4049 O O . ARG A 1 28 ? 8.883 2.684 8.235 1.00 10.00 28 ARG A O 4
ATOM 4070 N N . TYR A 1 29 ? 9.102 1.235 6.529 1.00 10.00 29 TYR A N 4
ATOM 4071 C CA . TYR A 1 29 ? 10.336 0.640 7.032 1.00 10.00 29 TYR A CA 4
ATOM 4072 C C . TYR A 1 29 ? 11.552 1.390 6.503 1.00 10.00 29 TYR A C 4
ATOM 4073 O O . TYR A 1 29 ? 12.685 0.918 6.606 1.00 10.00 29 TYR A O 4
ATOM 4091 N N . GLY A 1 30 ? 11.310 2.562 5.948 1.00 10.00 30 GLY A N 4
ATOM 4092 C CA . GLY A 1 30 ? 12.380 3.363 5.400 1.00 10.00 30 GLY A CA 4
ATOM 4093 C C . GLY A 1 30 ? 12.213 3.546 3.911 1.00 10.00 30 GLY A C 4
ATOM 4094 O O . GLY A 1 30 ? 11.430 4.382 3.471 1.00 10.00 30 GLY A O 4
ATOM 4098 N N . LYS A 1 31 ? 12.918 2.738 3.136 1.00 10.00 31 LYS A N 4
ATOM 4099 C CA . LYS A 1 31 ? 12.836 2.809 1.687 1.00 10.00 31 LYS A CA 4
ATOM 4100 C C . LYS A 1 31 ? 11.737 1.883 1.179 1.00 10.00 31 LYS A C 4
ATOM 4101 O O . LYS A 1 31 ? 11.270 2.015 0.047 1.00 10.00 31 LYS A O 4
ATOM 4120 N N . LEU A 1 32 ? 11.341 0.940 2.025 1.00 10.00 32 LEU A N 4
ATOM 4121 C CA . LEU A 1 32 ? 10.283 0.000 1.692 1.00 10.00 32 LEU A CA 4
ATOM 4122 C C . LEU A 1 32 ? 9.052 0.286 2.544 1.00 10.00 32 LEU A C 4
ATOM 4123 O O . LEU A 1 32 ? 9.118 0.265 3.774 1.00 10.00 32 LEU A O 4
ATOM 4139 N N . ILE A 1 33 ? 7.939 0.570 1.890 1.00 10.00 33 ILE A N 4
ATOM 4140 C CA . ILE A 1 33 ? 6.696 0.866 2.586 1.00 10.00 33 ILE A CA 4
ATOM 4141 C C . ILE A 1 33 ? 5.720 -0.297 2.452 1.00 10.00 33 ILE A C 4
ATOM 4142 O O . ILE A 1 33 ? 5.260 -0.604 1.356 1.00 10.00 33 ILE A O 4
ATOM 4158 N N . HIS A 1 34 ? 5.410 -0.933 3.569 1.00 10.00 34 HIS A N 4
ATOM 4159 C CA . HIS A 1 34 ? 4.497 -2.067 3.583 1.00 10.00 34 HIS A CA 4
ATOM 4160 C C . HIS A 1 34 ? 3.223 -1.704 4.347 1.00 10.00 34 HIS A C 4
ATOM 4161 O O . HIS A 1 34 ? 3.283 -1.232 5.483 1.00 10.00 34 HIS A O 4
ATOM 4175 N N . PHE A 1 35 ? 2.076 -1.925 3.728 1.00 10.00 35 PHE A N 4
ATOM 4176 C CA . PHE A 1 35 ? 0.804 -1.605 4.359 1.00 10.00 35 PHE A CA 4
ATOM 4177 C C . PHE A 1 35 ? -0.149 -2.793 4.316 1.00 10.00 35 PHE A C 4
ATOM 4178 O O . PHE A 1 35 ? -0.026 -3.673 3.460 1.00 10.00 35 PHE A O 4
ATOM 4195 N N . LEU A 1 36 ? -1.090 -2.806 5.249 1.00 10.00 36 LEU A N 4
ATOM 4196 C CA . LEU A 1 36 ? -2.088 -3.862 5.326 1.00 10.00 36 LEU A CA 4
ATOM 4197 C C . LEU A 1 36 ? -3.456 -3.284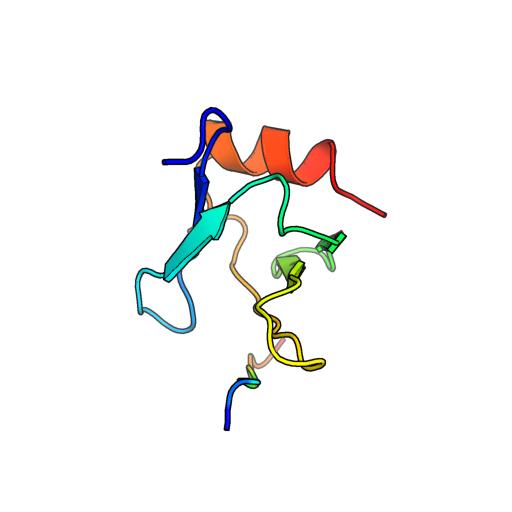 4.990 1.00 10.00 36 LEU A C 4
ATOM 4198 O O . LEU A 1 36 ? -3.810 -2.210 5.476 1.00 10.00 36 LEU A O 4
ATOM 4214 N N . TYR A 1 37 ? -4.222 -3.977 4.159 1.00 10.00 37 TYR A N 4
ATOM 4215 C CA . TYR A 1 37 ? -5.543 -3.491 3.788 1.00 10.00 37 TYR A CA 4
ATOM 4216 C C . TYR A 1 37 ? -6.579 -4.602 3.868 1.00 10.00 37 TYR A C 4
ATOM 4217 O O . TYR A 1 37 ? -6.275 -5.772 3.619 1.00 10.00 37 TYR A O 4
ATOM 4235 N N . ASP A 1 38 ? -7.797 -4.221 4.225 1.00 10.00 38 ASP A N 4
ATOM 4236 C CA . ASP A 1 38 ? -8.900 -5.162 4.350 1.00 10.00 38 ASP A CA 4
ATOM 4237 C C . ASP A 1 38 ? -9.504 -5.434 2.981 1.00 10.00 38 ASP A C 4
ATOM 4238 O O . ASP A 1 38 ? -9.937 -4.510 2.291 1.00 10.00 38 ASP A O 4
ATOM 4247 N N . LEU A 1 39 ? -9.524 -6.697 2.583 1.00 10.00 39 LEU A N 4
ATOM 4248 C CA . LEU A 1 39 ? -10.072 -7.071 1.289 1.00 10.00 39 LEU A CA 4
ATOM 4249 C C . LEU A 1 39 ? -11.533 -7.484 1.428 1.00 10.00 39 LEU A C 4
ATOM 4250 O O . LEU A 1 39 ? -12.424 -6.849 0.862 1.00 10.00 39 LEU A O 4
ATOM 4266 N N . GLY A 1 40 ? -11.780 -8.541 2.190 1.00 10.00 40 GLY A N 4
ATOM 4267 C CA . GLY A 1 40 ? -13.137 -9.007 2.383 1.00 10.00 40 GLY A CA 4
ATOM 4268 C C . GLY A 1 40 ? -13.203 -10.502 2.602 1.00 10.00 40 GLY A C 4
ATOM 4269 O O . GLY A 1 40 ? -12.291 -11.230 2.208 1.00 10.00 40 GLY A O 4
ATOM 4273 N N . GLY A 1 41 ? -14.276 -10.962 3.237 1.00 10.00 41 GLY A N 4
ATOM 4274 C CA . GLY A 1 41 ? -14.440 -12.380 3.499 1.00 10.00 41 GLY A CA 4
ATOM 4275 C C . GLY A 1 41 ? -13.705 -12.817 4.747 1.00 10.00 41 GLY A C 4
ATOM 4276 O O . GLY A 1 41 ? -13.617 -14.010 5.043 1.00 10.00 41 GLY A O 4
ATOM 4280 N N . GLY A 1 42 ? -13.167 -11.850 5.478 1.00 10.00 42 GLY A N 4
ATOM 4281 C CA . GLY A 1 42 ? -12.438 -12.150 6.692 1.00 10.00 42 GLY A CA 4
ATOM 4282 C C . GLY A 1 42 ? -10.941 -12.129 6.471 1.00 10.00 42 GLY A C 4
ATOM 4283 O O . GLY A 1 42 ? -10.163 -12.050 7.421 1.00 10.00 42 GLY A O 4
ATOM 4287 N N . LYS A 1 43 ? -10.535 -12.194 5.210 1.00 10.00 43 LYS A N 4
ATOM 4288 C CA . LYS A 1 43 ? -9.126 -12.185 4.860 1.00 10.00 43 LYS A CA 4
ATOM 4289 C C . LYS A 1 43 ? -8.718 -10.813 4.342 1.00 10.00 43 LYS A C 4
ATOM 4290 O O . LYS A 1 43 ? -9.550 -10.045 3.849 1.00 10.00 43 LYS A O 4
ATOM 4309 N N . ALA A 1 44 ? -7.440 -10.511 4.455 1.00 10.00 44 ALA A N 4
ATOM 4310 C CA . ALA A 1 44 ? -6.923 -9.232 4.018 1.00 10.00 44 ALA A CA 4
ATOM 4311 C C . ALA A 1 44 ? -5.763 -9.406 3.050 1.00 10.00 44 ALA A C 4
ATOM 4312 O O . ALA A 1 44 ? -5.366 -10.529 2.721 1.00 10.00 44 ALA A O 4
ATOM 4319 N N . GLY A 1 45 ? -5.230 -8.286 2.600 1.00 10.00 45 GLY A N 4
ATOM 4320 C CA . GLY A 1 45 ? -4.113 -8.297 1.686 1.00 10.00 45 GLY A CA 4
ATOM 4321 C C . GLY A 1 45 ? -3.058 -7.309 2.118 1.00 10.00 45 GLY A C 4
ATOM 4322 O O . GLY A 1 45 ? -3.305 -6.487 3.002 1.00 10.00 45 GLY A O 4
ATOM 4326 N N . MET A 1 46 ? -1.888 -7.370 1.511 1.00 10.00 46 MET A N 4
ATOM 4327 C CA . MET A 1 46 ? -0.812 -6.462 1.867 1.00 10.00 46 MET A CA 4
ATOM 4328 C C . MET A 1 46 ? 0.034 -6.131 0.654 1.00 10.00 46 MET A C 4
ATOM 4329 O O . MET A 1 46 ? 0.081 -6.899 -0.309 1.00 10.00 46 MET A O 4
ATOM 4343 N N . GLY A 1 47 ? 0.687 -4.984 0.699 1.00 10.00 47 GLY A N 4
ATOM 4344 C CA . GLY A 1 47 ? 1.520 -4.566 -0.404 1.00 10.00 47 GLY A CA 4
ATOM 4345 C C . GLY A 1 47 ? 2.688 -3.725 0.050 1.00 10.00 47 GLY A C 4
ATOM 4346 O O . GLY A 1 47 ? 2.561 -2.916 0.973 1.00 10.00 47 GLY A O 4
ATOM 4350 N N . MET A 1 48 ? 3.827 -3.929 -0.581 1.00 10.00 48 MET A N 4
ATOM 4351 C CA . MET A 1 48 ? 5.029 -3.186 -0.262 1.00 10.00 48 MET A CA 4
ATOM 4352 C C . MET A 1 48 ? 5.511 -2.417 -1.485 1.00 10.00 48 MET A C 4
ATOM 4353 O O . MET A 1 48 ? 5.762 -3.001 -2.541 1.00 10.00 48 MET A O 4
ATOM 4367 N N . VAL A 1 49 ? 5.621 -1.107 -1.342 1.00 10.00 49 VAL A N 4
ATOM 4368 C CA . VAL A 1 49 ? 6.061 -0.251 -2.430 1.00 10.00 49 VAL A CA 4
ATOM 4369 C C . VAL A 1 49 ? 7.281 0.562 -2.002 1.00 10.00 49 VAL A C 4
ATOM 4370 O O . VAL A 1 49 ? 7.534 0.731 -0.810 1.00 10.00 49 VAL A O 4
ATOM 4383 N N . SER A 1 50 ? 8.045 1.041 -2.968 1.00 10.00 50 SER A N 4
ATOM 4384 C CA . SER A 1 50 ? 9.223 1.836 -2.673 1.00 10.00 50 SER A CA 4
ATOM 4385 C C . SER A 1 50 ? 8.875 3.319 -2.722 1.00 10.00 50 SER A C 4
ATOM 4386 O O . SER A 1 50 ? 7.900 3.708 -3.369 1.00 10.00 50 SER A O 4
ATOM 4394 N N . GLU A 1 51 ? 9.669 4.142 -2.046 1.00 10.00 51 GLU A N 4
ATOM 4395 C CA . GLU A 1 51 ? 9.435 5.585 -2.022 1.00 10.00 51 GLU A CA 4
ATOM 4396 C C . GLU A 1 51 ? 9.655 6.196 -3.405 1.00 10.00 51 GLU A C 4
ATOM 4397 O O . GLU A 1 51 ? 9.139 7.271 -3.710 1.00 10.00 51 GLU A O 4
ATOM 4409 N N . LYS A 1 52 ? 10.419 5.502 -4.237 1.00 10.00 52 LYS A N 4
ATOM 4410 C CA . LYS A 1 52 ? 10.703 5.970 -5.583 1.00 10.00 52 LYS A CA 4
ATOM 4411 C C . LYS A 1 52 ? 9.529 5.676 -6.509 1.00 10.00 52 LYS A C 4
ATOM 4412 O O . LYS A 1 52 ? 9.204 6.472 -7.390 1.00 10.00 52 LYS A O 4
ATOM 4431 N N . ASP A 1 53 ? 8.889 4.533 -6.293 1.00 10.00 53 ASP A N 4
ATOM 4432 C CA . ASP A 1 53 ? 7.754 4.116 -7.114 1.00 10.00 53 ASP A CA 4
ATOM 4433 C C . ASP A 1 53 ? 6.464 4.769 -6.643 1.00 10.00 53 ASP A C 4
ATOM 4434 O O . ASP A 1 53 ? 5.486 4.836 -7.387 1.00 10.00 53 ASP A O 4
ATOM 4443 N N . ALA A 1 54 ? 6.458 5.238 -5.406 1.00 10.00 54 ALA A N 4
ATOM 4444 C CA . ALA A 1 54 ? 5.284 5.883 -4.844 1.00 10.00 54 ALA A CA 4
ATOM 4445 C C . ALA A 1 54 ? 5.338 7.391 -5.060 1.00 10.00 54 ALA A C 4
ATOM 4446 O O . ALA A 1 54 ? 6.268 8.058 -4.603 1.00 10.00 54 ALA A O 4
ATOM 4453 N N . PRO A 1 55 ? 4.361 7.944 -5.796 1.00 10.00 55 PRO A N 4
ATOM 4454 C CA . PRO A 1 55 ? 4.291 9.384 -6.060 1.00 10.00 55 PRO A CA 4
ATOM 4455 C C . PRO A 1 55 ? 4.162 10.189 -4.768 1.00 10.00 55 PRO A C 4
ATOM 4456 O O . PRO A 1 55 ? 3.552 9.729 -3.800 1.00 10.00 55 PRO A O 4
ATOM 4467 N N . LYS A 1 56 ? 4.721 11.393 -4.765 1.00 10.00 56 LYS A N 4
ATOM 4468 C CA . LYS A 1 56 ? 4.690 12.262 -3.591 1.00 10.00 56 LYS A CA 4
ATOM 4469 C C . LYS A 1 56 ? 3.266 12.520 -3.110 1.00 10.00 56 LYS A C 4
ATOM 4470 O O . LYS A 1 56 ? 3.014 12.594 -1.904 1.00 10.00 56 LYS A O 4
ATOM 4489 N N . GLU A 1 57 ? 2.338 12.665 -4.048 1.00 10.00 57 GLU A N 4
ATOM 4490 C CA . GLU A 1 57 ? 0.945 12.906 -3.699 1.00 10.00 57 GLU A CA 4
ATOM 4491 C C . GLU A 1 57 ? 0.368 11.716 -2.941 1.00 10.00 57 GLU A C 4
ATOM 4492 O O . GLU A 1 57 ? -0.247 11.879 -1.885 1.00 10.00 57 GLU A O 4
ATOM 4504 N N . LEU A 1 58 ? 0.587 10.520 -3.477 1.00 10.00 58 LEU A N 4
ATOM 4505 C CA . LEU A 1 58 ? 0.085 9.302 -2.854 1.00 10.00 58 LEU A CA 4
ATOM 4506 C C . LEU A 1 58 ? 0.811 9.041 -1.540 1.00 10.00 58 LEU A C 4
ATOM 4507 O O . LEU A 1 58 ? 0.221 8.543 -0.584 1.00 10.00 58 LEU A O 4
ATOM 4523 N N . LEU A 1 59 ? 2.090 9.399 -1.496 1.00 10.00 59 LEU A N 4
ATOM 4524 C CA . LEU A 1 59 ? 2.899 9.227 -0.296 1.00 10.00 59 LEU A CA 4
ATOM 4525 C C . LEU A 1 59 ? 2.315 10.045 0.853 1.00 10.00 59 LEU A C 4
ATOM 4526 O O . LEU A 1 59 ? 2.326 9.617 2.008 1.00 10.00 59 LEU A O 4
ATOM 4542 N N . GLN A 1 60 ? 1.788 11.221 0.520 1.00 10.00 60 GLN A N 4
ATOM 4543 C CA . GLN A 1 60 ? 1.180 12.096 1.513 1.00 10.00 60 GLN A CA 4
ATOM 4544 C C . GLN A 1 60 ? -0.156 11.515 1.962 1.00 10.00 60 GLN A C 4
ATOM 4545 O O . GLN A 1 60 ? -0.582 11.707 3.099 1.00 10.00 60 GLN A O 4
ATOM 4559 N N . MET A 1 61 ? -0.814 10.798 1.058 1.00 10.00 61 MET A N 4
ATOM 4560 C CA . MET A 1 61 ? -2.089 10.162 1.372 1.00 10.00 61 MET A CA 4
ATOM 4561 C C . MET A 1 61 ? -1.853 9.016 2.346 1.00 10.00 61 MET A C 4
ATOM 4562 O O . MET A 1 61 ? -2.695 8.714 3.195 1.00 10.00 61 MET A O 4
ATOM 4576 N N . LEU A 1 62 ? -0.689 8.389 2.219 1.00 10.00 62 LEU A N 4
ATOM 4577 C CA . LEU A 1 62 ? -0.305 7.290 3.090 1.00 10.00 62 LEU A CA 4
ATOM 4578 C C . LEU A 1 62 ? 0.015 7.825 4.477 1.00 10.00 62 LEU A C 4
ATOM 4579 O O . LEU A 1 62 ? -0.086 7.106 5.470 1.00 10.00 62 LEU A O 4
ATOM 4595 N N . GLU A 1 63 ? 0.388 9.102 4.537 1.00 10.00 63 GLU A N 4
ATOM 4596 C CA . GLU A 1 63 ? 0.713 9.757 5.798 1.00 10.00 63 GLU A CA 4
ATOM 4597 C C . GLU A 1 63 ? -0.513 9.823 6.701 1.00 10.00 63 GLU A C 4
ATOM 4598 O O . GLU A 1 63 ? -0.396 9.886 7.926 1.00 10.00 63 GLU A O 4
ATOM 4610 N N . LYS A 1 64 ? -1.691 9.805 6.091 1.00 10.00 64 LYS A N 4
ATOM 4611 C CA . LYS A 1 64 ? -2.936 9.858 6.840 1.00 10.00 64 LYS A CA 4
ATOM 4612 C C . LYS A 1 64 ? -3.292 8.477 7.385 1.00 10.00 64 LYS A C 4
ATOM 4613 O O . LYS A 1 64 ? -4.089 8.352 8.311 1.00 10.00 64 LYS A O 4
ATOM 4632 N N . GLN A 1 65 ? -2.683 7.447 6.813 1.00 10.00 65 GLN A N 4
ATOM 4633 C CA . GLN A 1 65 ? -2.950 6.078 7.233 1.00 10.00 65 GLN A CA 4
ATOM 4634 C C . GLN A 1 65 ? -1.742 5.492 7.958 1.00 10.00 65 GLN A C 4
ATOM 4635 O O . GLN A 1 65 ? -1.699 4.296 8.260 1.00 10.00 65 GLN A O 4
ATOM 4649 N N . LYS A 1 66 ? -0.760 6.338 8.233 1.00 10.00 66 LYS A N 4
ATOM 4650 C CA . LYS A 1 66 ? 0.448 5.906 8.919 1.00 10.00 66 LYS A CA 4
ATOM 4651 C C . LYS A 1 66 ? 0.167 5.708 10.404 1.00 10.00 66 LYS A C 4
ATOM 4652 O O . LYS A 1 66 ? 0.050 6.674 11.164 1.00 10.00 66 LYS A O 4
ATOM 4671 N N . LYS A 1 67 ? 0.058 4.452 10.811 1.00 10.00 67 LYS A N 4
ATOM 4672 C CA . LYS A 1 67 ? -0.229 4.114 12.201 1.00 10.00 67 LYS A CA 4
ATOM 4673 C C . LYS A 1 67 ? 0.861 3.217 12.778 1.00 10.00 67 LYS A C 4
ATOM 4674 O O . LYS A 1 67 ? 1.773 2.812 12.058 1.00 10.00 67 LYS A O 4
ATOM 4693 N N . GLY B 2 3 ? -8.376 -18.083 -0.201 1.00 10.00 3 GLY B N 4
ATOM 4694 C CA . GLY B 2 3 ? -8.643 -17.346 -1.418 1.00 10.00 3 GLY B CA 4
ATOM 4695 C C . GLY B 2 3 ? -7.729 -16.153 -1.569 1.00 10.00 3 GLY B C 4
ATOM 4696 O O . GLY B 2 3 ? -6.570 -16.298 -1.955 1.00 10.00 3 GLY B O 4
ATOM 4700 N N . GLU B 2 4 ? -8.243 -14.974 -1.264 1.00 10.00 4 GLU B N 4
ATOM 4701 C CA . GLU B 2 4 ? -7.455 -13.759 -1.364 1.00 10.00 4 GLU B CA 4
ATOM 4702 C C . GLU B 2 4 ? -6.488 -13.647 -0.192 1.00 10.00 4 GLU B C 4
ATOM 4703 O O . GLU B 2 4 ? -6.848 -13.908 0.956 1.00 10.00 4 GLU B O 4
ATOM 4715 N N . GLY B 2 5 ? -5.261 -13.269 -0.496 1.00 10.00 5 GLY B N 4
ATOM 4716 C CA . GLY B 2 5 ? -4.240 -13.142 0.523 1.00 10.00 5 GLY B CA 4
ATOM 4717 C C . GLY B 2 5 ? -2.859 -13.246 -0.087 1.00 10.00 5 GLY B C 4
ATOM 4718 O O . GLY B 2 5 ? -2.209 -14.288 -0.010 1.00 10.00 5 GLY B O 4
ATOM 4722 N N . GLU B 2 6 ? -2.424 -12.165 -0.710 1.00 10.00 6 GLU B N 4
ATOM 4723 C CA . GLU B 2 6 ? -1.126 -12.118 -1.364 1.00 10.00 6 GLU B CA 4
ATOM 4724 C C . GLU B 2 6 ? 0.022 -12.190 -0.361 1.00 10.00 6 GLU B C 4
ATOM 4725 O O . GLU B 2 6 ? -0.124 -11.815 0.807 1.00 10.00 6 GLU B O 4
ATOM 4737 N N . GLU B 2 7 ? 1.159 -12.689 -0.827 1.00 10.00 7 GLU B N 4
ATOM 4738 C CA . GLU B 2 7 ? 2.350 -12.808 -0.001 1.00 10.00 7 GLU B CA 4
ATOM 4739 C C . GLU B 2 7 ? 3.446 -11.903 -0.549 1.00 10.00 7 GLU B C 4
ATOM 4740 O O . GLU B 2 7 ? 3.390 -11.485 -1.712 1.00 10.00 7 GLU B O 4
ATOM 4752 N N . GLU B 2 8 ? 4.434 -11.597 0.278 1.00 10.00 8 GLU B N 4
ATOM 4753 C CA . GLU B 2 8 ? 5.534 -10.733 -0.130 1.00 10.00 8 GLU B CA 4
ATOM 4754 C C . GLU B 2 8 ? 6.878 -11.329 0.255 1.00 10.00 8 GLU B C 4
ATOM 4755 O O . GLU B 2 8 ? 6.956 -12.459 0.739 1.00 10.00 8 GLU B O 4
ATOM 4767 N N . GLY B 2 9 ? 7.932 -10.559 0.029 1.00 10.00 9 GLY B N 4
ATOM 4768 C CA . GLY B 2 9 ? 9.262 -11.003 0.357 1.00 10.00 9 GLY B CA 4
ATOM 4769 C C . GLY B 2 9 ? 10.313 -10.173 -0.337 1.00 10.00 9 GLY B C 4
ATOM 4770 O O . GLY B 2 9 ? 10.806 -10.545 -1.400 1.00 10.00 9 GLY B O 4
ATOM 4774 N N . GLU B 2 10 ? 10.629 -9.027 0.244 1.00 10.00 10 GLU B N 4
ATOM 4775 C CA . GLU B 2 10 ? 11.628 -8.142 -0.322 1.00 10.00 10 GLU B CA 4
ATOM 4776 C C . GLU B 2 10 ? 12.899 -8.183 0.500 1.00 10.00 10 GLU B C 4
ATOM 4777 O O . GLU B 2 10 ? 12.858 -8.049 1.725 1.00 10.00 10 GLU B O 4
ATOM 4789 N N . GLU B 2 11 ? 14.023 -8.384 -0.163 1.00 10.00 11 GLU B N 4
ATOM 4790 C CA . GLU B 2 11 ? 15.294 -8.422 0.527 1.00 10.00 11 GLU B CA 4
ATOM 4791 C C . GLU B 2 11 ? 15.761 -7.003 0.801 1.00 10.00 11 GLU B C 4
ATOM 4792 O O . GLU B 2 11 ? 16.049 -6.242 -0.125 1.00 10.00 11 GLU B O 4
ATOM 4804 N N . TYR B 2 12 ? 15.811 -6.651 2.074 1.00 10.00 12 TYR B N 4
ATOM 4805 C CA . TYR B 2 12 ? 16.217 -5.317 2.485 1.00 10.00 12 TYR B CA 4
ATOM 4806 C C . TYR B 2 12 ? 17.737 -5.213 2.569 1.00 10.00 12 TYR B C 4
ATOM 4807 O O . TYR B 2 12 ? 18.431 -6.219 2.737 1.00 10.00 12 TYR B O 4
ATOM 4825 N N . GLY A 1 1 ? -20.272 2.994 -6.966 1.00 10.00 1 GLY A N 5
ATOM 4826 C CA . GLY A 1 1 ? -18.826 3.076 -6.898 1.00 10.00 1 GLY A CA 5
ATOM 4827 C C . GLY A 1 1 ? -18.353 3.668 -5.588 1.00 10.00 1 GLY A C 5
ATOM 4828 O O . GLY A 1 1 ? -19.150 3.866 -4.670 1.00 10.00 1 GLY A O 5
ATOM 4832 N N . SER A 1 2 ? -17.069 3.958 -5.497 1.00 10.00 2 SER A N 5
ATOM 4833 C CA . SER A 1 2 ? -16.503 4.529 -4.289 1.00 10.00 2 SER A CA 5
ATOM 4834 C C . SER A 1 2 ? -16.368 6.035 -4.418 1.00 10.00 2 SER A C 5
ATOM 4835 O O . SER A 1 2 ? -15.809 6.540 -5.393 1.00 10.00 2 SER A O 5
ATOM 4843 N N . HIS A 1 3 ? -16.882 6.749 -3.430 1.00 10.00 3 HIS A N 5
ATOM 4844 C CA . HIS A 1 3 ? -16.796 8.198 -3.424 1.00 10.00 3 HIS A CA 5
ATOM 4845 C C . HIS A 1 3 ? -15.633 8.636 -2.547 1.00 10.00 3 HIS A C 5
ATOM 4846 O O . HIS A 1 3 ? -15.488 9.813 -2.219 1.00 10.00 3 HIS A O 5
ATOM 4860 N N . MET A 1 4 ? -14.799 7.672 -2.178 1.00 10.00 4 MET A N 5
ATOM 4861 C CA . MET A 1 4 ? -13.636 7.937 -1.346 1.00 10.00 4 MET A CA 5
ATOM 4862 C C . MET A 1 4 ? -12.426 8.263 -2.220 1.00 10.00 4 MET A C 5
ATOM 4863 O O . MET A 1 4 ? -12.532 9.037 -3.176 1.00 10.00 4 MET A O 5
ATOM 4877 N N . ALA A 1 5 ? -11.282 7.673 -1.897 1.00 10.00 5 ALA A N 5
ATOM 4878 C CA . ALA A 1 5 ? -10.064 7.909 -2.651 1.00 10.00 5 ALA A CA 5
ATOM 4879 C C . ALA A 1 5 ? -9.326 6.601 -2.910 1.00 10.00 5 ALA A C 5
ATOM 4880 O O . ALA A 1 5 ? -8.957 5.887 -1.977 1.00 10.00 5 ALA A O 5
ATOM 4887 N N . THR A 1 6 ? -9.141 6.285 -4.181 1.00 10.00 6 THR A N 5
ATOM 4888 C CA . THR A 1 6 ? -8.445 5.073 -4.578 1.00 10.00 6 THR A CA 5
ATOM 4889 C C . THR A 1 6 ? -6.968 5.367 -4.815 1.00 10.00 6 THR A C 5
ATOM 4890 O O . THR A 1 6 ? -6.623 6.266 -5.585 1.00 10.00 6 THR A O 5
ATOM 4901 N N . VAL A 1 7 ? -6.098 4.626 -4.142 1.00 10.00 7 VAL A N 5
ATOM 4902 C CA . VAL A 1 7 ? -4.664 4.833 -4.271 1.00 10.00 7 VAL A CA 5
ATOM 4903 C C . VAL A 1 7 ? -4.007 3.672 -5.005 1.00 10.00 7 VAL A C 5
ATOM 4904 O O . VAL A 1 7 ? -4.247 2.505 -4.684 1.00 10.00 7 VAL A O 5
ATOM 4917 N N . LYS A 1 8 ? -3.199 3.995 -6.004 1.00 10.00 8 LYS A N 5
ATOM 4918 C CA . LYS A 1 8 ? -2.492 2.987 -6.776 1.00 10.00 8 LYS A CA 5
ATOM 4919 C C . LYS A 1 8 ? -1.199 2.597 -6.075 1.00 10.00 8 LYS A C 5
ATOM 4920 O O . LYS A 1 8 ? -0.447 3.457 -5.611 1.00 10.00 8 LYS A O 5
ATOM 4939 N N . PHE A 1 9 ? -0.935 1.305 -6.009 1.00 10.00 9 PHE A N 5
ATOM 4940 C CA . PHE A 1 9 ? 0.260 0.810 -5.349 1.00 10.00 9 PHE A CA 5
ATOM 4941 C C . PHE A 1 9 ? 1.051 -0.118 -6.256 1.00 10.00 9 PHE A C 5
ATOM 4942 O O . PHE A 1 9 ? 0.622 -1.232 -6.556 1.00 10.00 9 PHE A O 5
ATOM 4959 N N . LYS A 1 10 ? 2.202 0.358 -6.699 1.00 10.00 10 LYS A N 5
ATOM 4960 C CA . LYS A 1 10 ? 3.074 -0.418 -7.563 1.00 10.00 10 LYS A CA 5
ATOM 4961 C C . LYS A 1 10 ? 3.967 -1.330 -6.723 1.00 10.00 10 LYS A C 5
ATOM 4962 O O . LYS A 1 10 ? 5.061 -0.940 -6.310 1.00 10.00 10 LYS A O 5
ATOM 4981 N N . TYR A 1 11 ? 3.487 -2.534 -6.457 1.00 10.00 11 TYR A N 5
ATOM 4982 C CA . TYR A 1 11 ? 4.235 -3.493 -5.663 1.00 10.00 11 TYR A CA 5
ATOM 4983 C C . TYR A 1 11 ? 4.706 -4.639 -6.554 1.00 10.00 11 TYR A C 5
ATOM 4984 O O . TYR A 1 11 ? 3.962 -5.104 -7.418 1.00 10.00 11 TYR A O 5
ATOM 5002 N N . LYS A 1 12 ? 5.954 -5.060 -6.360 1.00 10.00 12 LYS A N 5
ATOM 5003 C CA . LYS A 1 12 ? 6.555 -6.143 -7.143 1.00 10.00 12 LYS A CA 5
ATOM 5004 C C . LYS A 1 12 ? 6.565 -5.813 -8.637 1.00 10.00 12 LYS A C 5
ATOM 5005 O O . LYS A 1 12 ? 6.773 -6.690 -9.473 1.00 10.00 12 LYS A O 5
ATOM 5024 N N . GLY A 1 13 ? 6.357 -4.544 -8.962 1.00 10.00 13 GLY A N 5
ATOM 5025 C CA . GLY A 1 13 ? 6.338 -4.124 -10.348 1.00 10.00 13 GLY A CA 5
ATOM 5026 C C . GLY A 1 13 ? 4.928 -4.017 -10.902 1.00 10.00 13 GLY A C 5
ATOM 5027 O O . GLY A 1 13 ? 4.709 -3.394 -11.943 1.00 10.00 13 GLY A O 5
ATOM 5031 N N . GLU A 1 14 ? 3.971 -4.610 -10.204 1.00 10.00 14 GLU A N 5
ATOM 5032 C CA . GLU A 1 14 ? 2.581 -4.587 -10.635 1.00 10.00 14 GLU A CA 5
ATOM 5033 C C . GLU A 1 14 ? 1.860 -3.391 -10.024 1.00 10.00 14 GLU A C 5
ATOM 5034 O O . GLU A 1 14 ? 2.127 -3.011 -8.887 1.00 10.00 14 GLU A O 5
ATOM 5046 N N . GLU A 1 15 ? 0.945 -2.801 -10.778 1.00 10.00 15 GLU A N 5
ATOM 5047 C CA . GLU A 1 15 ? 0.211 -1.639 -10.306 1.00 10.00 15 GLU A CA 5
ATOM 5048 C C . GLU A 1 15 ? -1.152 -2.031 -9.741 1.00 10.00 15 GLU A C 5
ATOM 5049 O O . GLU A 1 15 ? -2.104 -2.282 -10.487 1.00 10.00 15 GLU A O 5
ATOM 5061 N N . LYS A 1 16 ? -1.233 -2.092 -8.422 1.00 10.00 16 LYS A N 5
ATOM 5062 C CA . LYS A 1 16 ? -2.474 -2.424 -7.743 1.00 10.00 16 LYS A CA 5
ATOM 5063 C C . LYS A 1 16 ? -3.231 -1.148 -7.410 1.00 10.00 16 LYS A C 5
ATOM 5064 O O . LYS A 1 16 ? -2.724 -0.047 -7.621 1.00 10.00 16 LYS A O 5
ATOM 5083 N N . GLN A 1 17 ? -4.439 -1.292 -6.898 1.00 10.00 17 GLN A N 5
ATOM 5084 C CA . GLN A 1 17 ? -5.251 -0.146 -6.529 1.00 10.00 17 GLN A CA 5
ATOM 5085 C C . GLN A 1 17 ? -6.075 -0.474 -5.292 1.00 10.00 17 GLN A C 5
ATOM 5086 O O . GLN A 1 17 ? -6.896 -1.392 -5.309 1.00 10.00 17 GLN A O 5
ATOM 5100 N N . VAL A 1 18 ? -5.846 0.267 -4.219 1.00 10.00 18 VAL A N 5
ATOM 5101 C CA . VAL A 1 18 ? -6.562 0.041 -2.971 1.00 10.00 18 VAL A CA 5
ATOM 5102 C C . VAL A 1 18 ? -7.242 1.319 -2.491 1.00 10.00 18 VAL A C 5
ATOM 5103 O O . VAL A 1 18 ? -6.666 2.407 -2.554 1.00 10.00 18 VAL A O 5
ATOM 5116 N N . ASP A 1 19 ? -8.479 1.177 -2.034 1.00 10.00 19 ASP A N 5
ATOM 5117 C CA . ASP A 1 19 ? -9.248 2.300 -1.519 1.00 10.00 19 ASP A CA 5
ATOM 5118 C C . ASP A 1 19 ? -8.726 2.686 -0.142 1.00 10.00 19 ASP A C 5
ATOM 5119 O O . ASP A 1 19 ? -8.449 1.819 0.687 1.00 10.00 19 ASP A O 5
ATOM 5128 N N . ILE A 1 20 ? -8.609 3.986 0.107 1.00 10.00 20 ILE A N 5
ATOM 5129 C CA . ILE A 1 20 ? -8.107 4.483 1.383 1.00 10.00 20 ILE A CA 5
ATOM 5130 C C . ILE A 1 20 ? -8.999 4.044 2.552 1.00 10.00 20 ILE A C 5
ATOM 5131 O O . ILE A 1 20 ? -8.526 3.892 3.678 1.00 10.00 20 ILE A O 5
ATOM 5147 N N . SER A 1 21 ? -10.278 3.810 2.278 1.00 10.00 21 SER A N 5
ATOM 5148 C CA . SER A 1 21 ? -11.208 3.395 3.321 1.00 10.00 21 SER A CA 5
ATOM 5149 C C . SER A 1 21 ? -11.017 1.922 3.678 1.00 10.00 21 SER A C 5
ATOM 5150 O O . SER A 1 21 ? -11.460 1.466 4.734 1.00 10.00 21 SER A O 5
ATOM 5158 N N . LYS A 1 22 ? -10.344 1.181 2.806 1.00 10.00 22 LYS A N 5
ATOM 5159 C CA . LYS A 1 22 ? -10.106 -0.237 3.039 1.00 10.00 22 LYS A CA 5
ATOM 5160 C C . LYS A 1 22 ? -8.741 -0.466 3.674 1.00 10.00 22 LYS A C 5
ATOM 5161 O O . LYS A 1 22 ? -8.439 -1.563 4.146 1.00 10.00 22 LYS A O 5
ATOM 5180 N N . ILE A 1 23 ? -7.919 0.576 3.681 1.00 10.00 23 ILE A N 5
ATOM 5181 C CA . ILE A 1 23 ? -6.593 0.497 4.268 1.00 10.00 23 ILE A CA 5
ATOM 5182 C C . ILE A 1 23 ? -6.701 0.543 5.784 1.00 10.00 23 ILE A C 5
ATOM 5183 O O . ILE A 1 23 ? -7.327 1.448 6.340 1.00 10.00 23 ILE A O 5
ATOM 5199 N N . LEU A 1 24 ? -6.115 -0.438 6.444 1.00 10.00 24 LEU A N 5
ATOM 5200 C CA . LEU A 1 24 ? -6.159 -0.512 7.894 1.00 10.00 24 LEU A CA 5
ATOM 5201 C C . LEU A 1 24 ? -5.033 0.303 8.509 1.00 10.00 24 LEU A C 5
ATOM 5202 O O . LEU A 1 24 ? -5.277 1.237 9.271 1.00 10.00 24 LEU A O 5
ATOM 5218 N N . SER A 1 25 ? -3.800 -0.039 8.169 1.00 10.00 25 SER A N 5
ATOM 5219 C CA . SER A 1 25 ? -2.648 0.669 8.700 1.00 10.00 25 SER A CA 5
ATOM 5220 C C . SER A 1 25 ? -1.476 0.622 7.727 1.00 10.00 25 SER A C 5
ATOM 5221 O O . SER A 1 25 ? -1.280 -0.367 7.017 1.00 10.00 25 SER A O 5
ATOM 5229 N N . VAL A 1 26 ? -0.724 1.712 7.677 1.00 10.00 26 VAL A N 5
ATOM 5230 C CA . VAL A 1 26 ? 0.445 1.806 6.816 1.00 10.00 26 VAL A CA 5
ATOM 5231 C C . VAL A 1 26 ? 1.706 1.920 7.665 1.00 10.00 26 VAL A C 5
ATOM 5232 O O . VAL A 1 26 ? 1.751 2.700 8.618 1.00 10.00 26 VAL A O 5
ATOM 5245 N N . GLY A 1 27 ? 2.715 1.126 7.331 1.00 10.00 27 GLY A N 5
ATOM 5246 C CA . GLY A 1 27 ? 3.957 1.153 8.073 1.00 10.00 27 GLY A CA 5
ATOM 5247 C C . GLY A 1 27 ? 5.151 1.381 7.174 1.00 10.00 27 GLY A C 5
ATOM 5248 O O . GLY A 1 27 ? 5.461 0.550 6.315 1.00 10.00 27 GLY A O 5
ATOM 5252 N N . ARG A 1 28 ? 5.821 2.507 7.354 1.00 10.00 28 ARG A N 5
ATOM 5253 C CA . ARG A 1 28 ? 6.988 2.828 6.553 1.00 10.00 28 ARG A CA 5
ATOM 5254 C C . ARG A 1 28 ? 8.259 2.365 7.248 1.00 10.00 28 ARG A C 5
ATOM 5255 O O . ARG A 1 28 ? 8.627 2.875 8.305 1.00 10.00 28 ARG A O 5
ATOM 5276 N N . TYR A 1 29 ? 8.928 1.396 6.641 1.00 10.00 29 TYR A N 5
ATOM 5277 C CA . TYR A 1 29 ? 10.166 0.854 7.191 1.00 10.00 29 TYR A CA 5
ATOM 5278 C C . TYR A 1 29 ? 11.349 1.715 6.765 1.00 10.00 29 TYR A C 5
ATOM 5279 O O . TYR A 1 29 ? 12.475 1.527 7.228 1.00 10.00 29 TYR A O 5
ATOM 5297 N N . GLY A 1 30 ? 11.079 2.654 5.868 1.00 10.00 30 GLY A N 5
ATOM 5298 C CA . GLY A 1 30 ? 12.110 3.539 5.371 1.00 10.00 30 GLY A CA 5
ATOM 5299 C C . GLY A 1 30 ? 12.097 3.599 3.861 1.00 10.00 30 GLY A C 5
ATOM 5300 O O . GLY A 1 30 ? 11.336 4.360 3.272 1.00 10.00 30 GLY A O 5
ATOM 5304 N N . LYS A 1 31 ? 12.912 2.772 3.233 1.00 10.00 31 LYS A N 5
ATOM 5305 C CA . LYS A 1 31 ? 12.981 2.731 1.781 1.00 10.00 31 LYS A CA 5
ATOM 5306 C C . LYS A 1 31 ? 11.836 1.895 1.221 1.00 10.00 31 LYS A C 5
ATOM 5307 O O . LYS A 1 31 ? 11.505 1.978 0.037 1.00 10.00 31 LYS A O 5
ATOM 5326 N N . LEU A 1 32 ? 11.238 1.089 2.089 1.00 10.00 32 LEU A N 5
ATOM 5327 C CA . LEU A 1 32 ? 10.123 0.229 1.714 1.00 10.00 32 LEU A CA 5
ATOM 5328 C C . LEU A 1 32 ? 8.913 0.533 2.591 1.00 10.00 32 LEU A C 5
ATOM 5329 O O . LEU A 1 32 ? 9.041 0.677 3.811 1.00 10.00 32 LEU A O 5
ATOM 5345 N N . ILE A 1 33 ? 7.749 0.652 1.969 1.00 10.00 33 ILE A N 5
ATOM 5346 C CA . ILE A 1 33 ? 6.517 0.940 2.687 1.00 10.00 33 ILE A CA 5
ATOM 5347 C C . ILE A 1 33 ? 5.554 -0.235 2.575 1.00 10.00 33 ILE A C 5
ATOM 5348 O O . ILE A 1 33 ? 5.043 -0.528 1.494 1.00 10.00 33 ILE A O 5
ATOM 5364 N N . HIS A 1 34 ? 5.312 -0.901 3.691 1.00 10.00 34 HIS A N 5
ATOM 5365 C CA . HIS A 1 34 ? 4.418 -2.050 3.721 1.00 10.00 34 HIS A CA 5
ATOM 5366 C C . HIS A 1 34 ? 3.110 -1.669 4.397 1.00 10.00 34 HIS A C 5
ATOM 5367 O O . HIS A 1 34 ? 3.108 -1.130 5.504 1.00 10.00 34 HIS A O 5
ATOM 5381 N N . PHE A 1 35 ? 2.000 -1.945 3.729 1.00 10.00 35 PHE A N 5
ATOM 5382 C CA . PHE A 1 35 ? 0.686 -1.617 4.260 1.00 10.00 35 PHE A CA 5
ATOM 5383 C C . PHE A 1 35 ? -0.212 -2.845 4.309 1.00 10.00 35 PHE A C 5
ATOM 5384 O O . PHE A 1 35 ? 0.045 -3.845 3.634 1.00 10.00 35 PHE A O 5
ATOM 5401 N N . LEU A 1 36 ? -1.260 -2.757 5.111 1.00 10.00 36 LEU A N 5
ATOM 5402 C CA . LEU A 1 36 ? -2.220 -3.839 5.255 1.00 10.00 36 LEU A CA 5
ATOM 5403 C C . LEU A 1 36 ? -3.628 -3.314 5.007 1.00 10.00 36 LEU A C 5
ATOM 5404 O O . LEU A 1 36 ? -4.066 -2.357 5.651 1.00 10.00 36 LEU A O 5
ATOM 5420 N N . TYR A 1 37 ? -4.332 -3.928 4.072 1.00 10.00 37 TYR A N 5
ATOM 5421 C CA . TYR A 1 37 ? -5.685 -3.506 3.750 1.00 10.00 37 TYR A CA 5
ATOM 5422 C C . TYR A 1 37 ? -6.668 -4.648 3.945 1.00 10.00 37 TYR A C 5
ATOM 5423 O O . TYR A 1 37 ? -6.325 -5.818 3.764 1.00 10.00 37 TYR A O 5
ATOM 5441 N N . ASP A 1 38 ? -7.884 -4.304 4.329 1.00 10.00 38 ASP A N 5
ATOM 5442 C CA . ASP A 1 38 ? -8.927 -5.292 4.552 1.00 10.00 38 ASP A CA 5
ATOM 5443 C C . ASP A 1 38 ? -9.559 -5.683 3.225 1.00 10.00 38 ASP A C 5
ATOM 5444 O O . ASP A 1 38 ? -10.025 -4.827 2.471 1.00 10.00 38 ASP A O 5
ATOM 5453 N N . LEU A 1 39 ? -9.556 -6.973 2.933 1.00 10.00 39 LEU A N 5
ATOM 5454 C CA . LEU A 1 39 ? -10.116 -7.471 1.685 1.00 10.00 39 LEU A CA 5
ATOM 5455 C C . LEU A 1 39 ? -11.550 -7.945 1.878 1.00 10.00 39 LEU A C 5
ATOM 5456 O O . LEU A 1 39 ? -12.495 -7.308 1.400 1.00 10.00 39 LEU A O 5
ATOM 5472 N N . GLY A 1 40 ? -11.714 -9.060 2.574 1.00 10.00 40 GLY A N 5
ATOM 5473 C CA . GLY A 1 40 ? -13.038 -9.590 2.805 1.00 10.00 40 GLY A CA 5
ATOM 5474 C C . GLY A 1 40 ? -13.046 -11.098 2.941 1.00 10.00 40 GLY A C 5
ATOM 5475 O O . GLY A 1 40 ? -12.099 -11.772 2.532 1.00 10.00 40 GLY A O 5
ATOM 5479 N N . GLY A 1 41 ? -14.106 -11.628 3.536 1.00 10.00 41 GLY A N 5
ATOM 5480 C CA . GLY A 1 41 ? -14.221 -13.062 3.721 1.00 10.00 41 GLY A CA 5
ATOM 5481 C C . GLY A 1 41 ? -13.539 -13.540 4.988 1.00 10.00 41 GLY A C 5
ATOM 5482 O O . GLY A 1 41 ? -13.860 -14.603 5.514 1.00 10.00 41 GLY A O 5
ATOM 5486 N N . GLY A 1 42 ? -12.600 -12.745 5.480 1.00 10.00 42 GLY A N 5
ATOM 5487 C CA . GLY A 1 42 ? -11.875 -13.098 6.680 1.00 10.00 42 GLY A CA 5
ATOM 5488 C C . GLY A 1 42 ? -10.383 -12.929 6.497 1.00 10.00 42 GLY A C 5
ATOM 5489 O O . GLY A 1 42 ? -9.625 -12.858 7.467 1.00 10.00 42 GLY A O 5
ATOM 5493 N N . LYS A 1 43 ? -9.961 -12.863 5.244 1.00 10.00 43 LYS A N 5
ATOM 5494 C CA . LYS A 1 43 ? -8.557 -12.687 4.928 1.00 10.00 43 LYS A CA 5
ATOM 5495 C C . LYS A 1 43 ? -8.322 -11.295 4.359 1.00 10.00 43 LYS A C 5
ATOM 5496 O O . LYS A 1 43 ? -9.125 -10.783 3.575 1.00 10.00 43 LYS A O 5
ATOM 5515 N N . ALA A 1 44 ? -7.232 -10.683 4.779 1.00 10.00 44 ALA A N 5
ATOM 5516 C CA . ALA A 1 44 ? -6.884 -9.350 4.335 1.00 10.00 44 ALA A CA 5
ATOM 5517 C C . ALA A 1 44 ? -5.808 -9.403 3.263 1.00 10.00 44 ALA A C 5
ATOM 5518 O O . ALA A 1 44 ? -5.348 -10.480 2.879 1.00 10.00 44 ALA A O 5
ATOM 5525 N N . GLY A 1 45 ? -5.411 -8.239 2.784 1.00 10.00 45 GLY A N 5
ATOM 5526 C CA . GLY A 1 45 ? -4.389 -8.166 1.769 1.00 10.00 45 GLY A CA 5
ATOM 5527 C C . GLY A 1 45 ? -3.234 -7.302 2.216 1.00 10.00 45 GLY A C 5
ATOM 5528 O O . GLY A 1 45 ? -3.403 -6.429 3.071 1.00 10.00 45 GLY A O 5
ATOM 5532 N N . MET A 1 46 ? -2.066 -7.530 1.647 1.00 10.00 46 MET A N 5
ATOM 5533 C CA . MET A 1 46 ? -0.887 -6.760 2.012 1.00 10.00 46 MET A CA 5
ATOM 5534 C C . MET A 1 46 ? -0.170 -6.264 0.769 1.00 10.00 46 MET A C 5
ATOM 5535 O O . MET A 1 46 ? -0.424 -6.746 -0.335 1.00 10.00 46 MET A O 5
ATOM 5549 N N . GLY A 1 47 ? 0.705 -5.294 0.948 1.00 10.00 47 GLY A N 5
ATOM 5550 C CA . GLY A 1 47 ? 1.449 -4.760 -0.165 1.00 10.00 47 GLY A CA 5
ATOM 5551 C C . GLY A 1 47 ? 2.594 -3.886 0.287 1.00 10.00 47 GLY A C 5
ATOM 5552 O O . GLY A 1 47 ? 2.452 -3.113 1.235 1.00 10.00 47 GLY A O 5
ATOM 5556 N N . MET A 1 48 ? 3.734 -4.026 -0.359 1.00 10.00 48 MET A N 5
ATOM 5557 C CA . MET A 1 48 ? 4.900 -3.229 -0.028 1.00 10.00 48 MET A CA 5
ATOM 5558 C C . MET A 1 48 ? 5.408 -2.497 -1.261 1.00 10.00 48 MET A C 5
ATOM 5559 O O . MET A 1 48 ? 5.854 -3.118 -2.227 1.00 10.00 48 MET A O 5
ATOM 5573 N N . VAL A 1 49 ? 5.330 -1.177 -1.222 1.00 10.00 49 VAL A N 5
ATOM 5574 C CA . VAL A 1 49 ? 5.776 -0.346 -2.329 1.00 10.00 49 VAL A CA 5
ATOM 5575 C C . VAL A 1 49 ? 7.066 0.377 -1.949 1.00 10.00 49 VAL A C 5
ATOM 5576 O O . VAL A 1 49 ? 7.281 0.701 -0.780 1.00 10.00 49 VAL A O 5
ATOM 5589 N N . SER A 1 50 ? 7.936 0.601 -2.919 1.00 10.00 50 SER A N 5
ATOM 5590 C CA . SER A 1 50 ? 9.188 1.281 -2.655 1.00 10.00 50 SER A CA 5
ATOM 5591 C C . SER A 1 50 ? 8.972 2.792 -2.585 1.00 10.00 50 SER A C 5
ATOM 5592 O O . SER A 1 50 ? 8.024 3.325 -3.173 1.00 10.00 50 SER A O 5
ATOM 5600 N N . GLU A 1 51 ? 9.860 3.480 -1.874 1.00 10.00 51 GLU A N 5
ATOM 5601 C CA . GLU A 1 51 ? 9.778 4.930 -1.726 1.00 10.00 51 GLU A CA 5
ATOM 5602 C C . GLU A 1 51 ? 10.075 5.637 -3.050 1.00 10.00 51 GLU A C 5
ATOM 5603 O O . GLU A 1 51 ? 9.818 6.833 -3.203 1.00 10.00 51 GLU A O 5
ATOM 5615 N N . LYS A 1 52 ? 10.603 4.894 -4.011 1.00 10.00 52 LYS A N 5
ATOM 5616 C CA . LYS A 1 52 ? 10.932 5.454 -5.312 1.00 10.00 52 LYS A CA 5
ATOM 5617 C C . LYS A 1 52 ? 9.805 5.209 -6.312 1.00 10.00 52 LYS A C 5
ATOM 5618 O O . LYS A 1 52 ? 9.619 5.986 -7.247 1.00 10.00 52 LYS A O 5
ATOM 5637 N N . ASP A 1 53 ? 9.051 4.135 -6.115 1.00 10.00 53 ASP A N 5
ATOM 5638 C CA . ASP A 1 53 ? 7.950 3.814 -7.013 1.00 10.00 53 ASP A CA 5
ATOM 5639 C C . ASP A 1 53 ? 6.700 4.591 -6.626 1.00 10.00 53 ASP A C 5
ATOM 5640 O O . ASP A 1 53 ? 5.880 4.931 -7.477 1.00 10.00 53 ASP A O 5
ATOM 5649 N N . ALA A 1 54 ? 6.567 4.879 -5.339 1.00 10.00 54 ALA A N 5
ATOM 5650 C CA . ALA A 1 54 ? 5.422 5.621 -4.834 1.00 10.00 54 ALA A CA 5
ATOM 5651 C C . ALA A 1 54 ? 5.591 7.122 -5.065 1.00 10.00 54 ALA A C 5
ATOM 5652 O O . ALA A 1 54 ? 6.526 7.735 -4.543 1.00 10.00 54 ALA A O 5
ATOM 5659 N N . PRO A 1 55 ? 4.697 7.726 -5.872 1.00 10.00 55 PRO A N 5
ATOM 5660 C CA . PRO A 1 55 ? 4.733 9.167 -6.167 1.00 10.00 55 PRO A CA 5
ATOM 5661 C C . PRO A 1 55 ? 4.534 10.022 -4.915 1.00 10.00 55 PRO A C 5
ATOM 5662 O O . PRO A 1 55 ? 4.030 9.541 -3.899 1.00 10.00 55 PRO A O 5
ATOM 5673 N N . LYS A 1 56 ? 4.907 11.293 -5.006 1.00 10.00 56 LYS A N 5
ATOM 5674 C CA . LYS A 1 56 ? 4.788 12.222 -3.883 1.00 10.00 56 LYS A CA 5
ATOM 5675 C C . LYS A 1 56 ? 3.344 12.345 -3.402 1.00 10.00 56 LYS A C 5
ATOM 5676 O O . LYS A 1 56 ? 3.073 12.286 -2.204 1.00 10.00 56 LYS A O 5
ATOM 5695 N N . GLU A 1 57 ? 2.424 12.512 -4.344 1.00 10.00 57 GLU A N 5
ATOM 5696 C CA . GLU A 1 57 ? 1.010 12.657 -4.016 1.00 10.00 57 GLU A CA 5
ATOM 5697 C C . GLU A 1 57 ? 0.490 11.442 -3.261 1.00 10.00 57 GLU A C 5
ATOM 5698 O O . GLU A 1 57 ? -0.129 11.574 -2.205 1.00 10.00 57 GLU A O 5
ATOM 5710 N N . LEU A 1 58 ? 0.765 10.260 -3.796 1.00 10.00 58 LEU A N 5
ATOM 5711 C CA . LEU A 1 58 ? 0.318 9.022 -3.173 1.00 10.00 58 LEU A CA 5
ATOM 5712 C C . LEU A 1 58 ? 1.030 8.816 -1.840 1.00 10.00 58 LEU A C 5
ATOM 5713 O O . LEU A 1 58 ? 0.476 8.227 -0.913 1.00 10.00 58 LEU A O 5
ATOM 5729 N N . LEU A 1 59 ? 2.258 9.319 -1.747 1.00 10.00 59 LEU A N 5
ATOM 5730 C CA . LEU A 1 59 ? 3.036 9.221 -0.518 1.00 10.00 59 LEU A CA 5
ATOM 5731 C C . LEU A 1 59 ? 2.381 10.064 0.567 1.00 10.00 59 LEU A C 5
ATOM 5732 O O . LEU A 1 59 ? 2.308 9.657 1.729 1.00 10.00 59 LEU A O 5
ATOM 5748 N N . GLN A 1 60 ? 1.895 11.237 0.169 1.00 10.00 60 GLN A N 5
ATOM 5749 C CA . GLN A 1 60 ? 1.223 12.151 1.082 1.00 10.00 60 GLN A CA 5
ATOM 5750 C C . GLN A 1 60 ? -0.082 11.531 1.562 1.00 10.00 60 GLN A C 5
ATOM 5751 O O . GLN A 1 60 ? -0.532 11.776 2.682 1.00 10.00 60 GLN A O 5
ATOM 5765 N N . MET A 1 61 ? -0.697 10.734 0.695 1.00 10.00 61 MET A N 5
ATOM 5766 C CA . MET A 1 61 ? -1.935 10.054 1.036 1.00 10.00 61 MET A CA 5
ATOM 5767 C C . MET A 1 61 ? -1.643 8.967 2.062 1.00 10.00 61 MET A C 5
ATOM 5768 O O . MET A 1 61 ? -2.432 8.726 2.975 1.00 10.00 61 MET A O 5
ATOM 5782 N N . LEU A 1 62 ? -0.483 8.332 1.915 1.00 10.00 62 LEU A N 5
ATOM 5783 C CA . LEU A 1 62 ? -0.053 7.284 2.833 1.00 10.00 62 LEU A CA 5
ATOM 5784 C C . LEU A 1 62 ? 0.235 7.871 4.208 1.00 10.00 62 LEU A C 5
ATOM 5785 O O . LEU 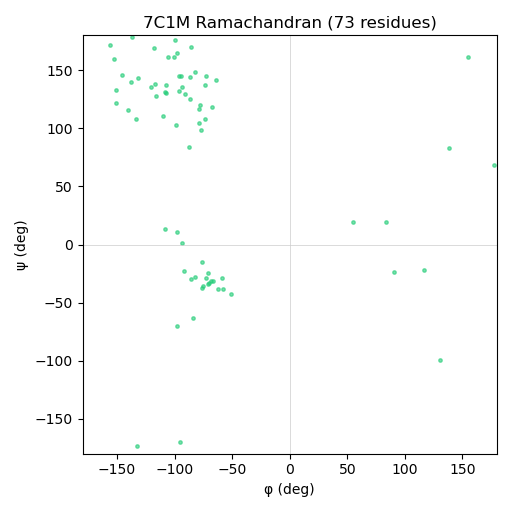A 1 62 ? 0.174 7.173 5.216 1.00 10.00 62 LEU A O 5
ATOM 5801 N N . GLU A 1 63 ? 0.546 9.164 4.232 1.00 10.00 63 GLU A N 5
ATOM 5802 C CA . GLU A 1 63 ? 0.827 9.870 5.474 1.00 10.00 63 GLU A CA 5
ATOM 5803 C C . GLU A 1 63 ? -0.429 9.943 6.335 1.00 10.00 63 GLU A C 5
ATOM 5804 O O . GLU A 1 63 ? -0.350 10.042 7.559 1.00 10.00 63 GLU A O 5
ATOM 5816 N N . LYS A 1 64 ? -1.587 9.892 5.684 1.00 10.00 64 LYS A N 5
ATOM 5817 C CA . LYS A 1 64 ? -2.866 9.963 6.376 1.00 10.00 64 LYS A CA 5
ATOM 5818 C C . LYS A 1 64 ? -3.170 8.650 7.089 1.00 10.00 64 LYS A C 5
ATOM 5819 O O . LYS A 1 64 ? -3.700 8.645 8.199 1.00 10.00 64 LYS A O 5
ATOM 5838 N N . GLN A 1 65 ? -2.815 7.540 6.451 1.00 10.00 65 GLN A N 5
ATOM 5839 C CA . GLN A 1 65 ? -3.066 6.220 7.018 1.00 10.00 65 GLN A CA 5
ATOM 5840 C C . GLN A 1 65 ? -1.825 5.660 7.713 1.00 10.00 65 GLN A C 5
ATOM 5841 O O . GLN A 1 65 ? -1.790 4.485 8.095 1.00 10.00 65 GLN A O 5
ATOM 5855 N N . LYS A 1 66 ? -0.809 6.503 7.869 1.00 10.00 66 LYS A N 5
ATOM 5856 C CA . LYS A 1 66 ? 0.424 6.101 8.528 1.00 10.00 66 LYS A CA 5
ATOM 5857 C C . LYS A 1 66 ? 0.166 5.901 10.013 1.00 10.00 66 LYS A C 5
ATOM 5858 O O . LYS A 1 66 ? -0.131 6.853 10.741 1.00 10.00 66 LYS A O 5
ATOM 5877 N N . LYS A 1 67 ? 0.255 4.658 10.460 1.00 10.00 67 LYS A N 5
ATOM 5878 C CA . LYS A 1 67 ? 0.001 4.333 11.858 1.00 10.00 67 LYS A CA 5
ATOM 5879 C C . LYS A 1 67 ? 1.135 3.492 12.426 1.00 10.00 67 LYS A C 5
ATOM 5880 O O . LYS A 1 67 ? 2.267 3.555 11.938 1.00 10.00 67 LYS A O 5
ATOM 5899 N N . GLY B 2 3 ? -7.902 -18.323 -0.430 1.00 10.00 3 GLY B N 5
ATOM 5900 C CA . GLY B 2 3 ? -8.025 -17.819 -1.783 1.00 10.00 3 GLY B CA 5
ATOM 5901 C C . GLY B 2 3 ? -7.269 -16.522 -1.986 1.00 10.00 3 GLY B C 5
ATOM 5902 O O . GLY B 2 3 ? -6.272 -16.483 -2.708 1.00 10.00 3 GLY B O 5
ATOM 5906 N N . GLU B 2 4 ? -7.739 -15.458 -1.352 1.00 10.00 4 GLU B N 5
ATOM 5907 C CA . GLU B 2 4 ? -7.090 -14.162 -1.469 1.00 10.00 4 GLU B CA 5
ATOM 5908 C C . GLU B 2 4 ? -5.910 -14.056 -0.507 1.00 10.00 4 GLU B C 5
ATOM 5909 O O . GLU B 2 4 ? -6.067 -14.218 0.704 1.00 10.00 4 GLU B O 5
ATOM 5921 N N . GLY B 2 5 ? -4.733 -13.795 -1.061 1.00 10.00 5 GLY B N 5
ATOM 5922 C CA . GLY B 2 5 ? -3.534 -13.669 -0.255 1.00 10.00 5 GLY B CA 5
ATOM 5923 C C . GLY B 2 5 ? -2.285 -13.673 -1.109 1.00 10.00 5 GLY B C 5
ATOM 5924 O O . GLY B 2 5 ? -1.930 -14.697 -1.689 1.00 10.00 5 GLY B O 5
ATOM 5928 N N . GLU B 2 6 ? -1.627 -12.528 -1.205 1.00 10.00 6 GLU B N 5
ATOM 5929 C CA . GLU B 2 6 ? -0.416 -12.415 -2.009 1.00 10.00 6 GLU B CA 5
ATOM 5930 C C . GLU B 2 6 ? 0.822 -12.710 -1.175 1.00 10.00 6 GLU B C 5
ATOM 5931 O O . GLU B 2 6 ? 0.753 -12.769 0.052 1.00 10.00 6 GLU B O 5
ATOM 5943 N N . GLU B 2 7 ? 1.946 -12.892 -1.856 1.00 10.00 7 GLU B N 5
ATOM 5944 C CA . GLU B 2 7 ? 3.216 -13.178 -1.206 1.00 10.00 7 GLU B CA 5
ATOM 5945 C C . GLU B 2 7 ? 4.264 -12.174 -1.664 1.00 10.00 7 GLU B C 5
ATOM 5946 O O . GLU B 2 7 ? 4.383 -11.891 -2.858 1.00 10.00 7 GLU B O 5
ATOM 5958 N N . GLU B 2 8 ? 5.021 -11.643 -0.722 1.00 10.00 8 GLU B N 5
ATOM 5959 C CA . GLU B 2 8 ? 6.048 -10.659 -1.030 1.00 10.00 8 GLU B CA 5
ATOM 5960 C C . GLU B 2 8 ? 7.424 -11.184 -0.641 1.00 10.00 8 GLU B C 5
ATOM 5961 O O . GLU B 2 8 ? 7.594 -12.378 -0.389 1.00 10.00 8 GLU B O 5
ATOM 5973 N N . GLY B 2 9 ? 8.403 -10.294 -0.603 1.00 10.00 9 GLY B N 5
ATOM 5974 C CA . GLY B 2 9 ? 9.743 -10.691 -0.237 1.00 10.00 9 GLY B CA 5
ATOM 5975 C C . GLY B 2 9 ? 10.791 -9.809 -0.870 1.00 10.00 9 GLY B C 5
ATOM 5976 O O . GLY B 2 9 ? 11.393 -10.173 -1.880 1.00 10.00 9 GLY B O 5
ATOM 5980 N N . GLU B 2 10 ? 10.996 -8.641 -0.289 1.00 10.00 10 GLU B N 5
ATOM 5981 C CA . GLU B 2 10 ? 11.990 -7.709 -0.796 1.00 10.00 10 GLU B CA 5
ATOM 5982 C C . GLU B 2 10 ? 13.226 -7.743 0.088 1.00 10.00 10 GLU B C 5
ATOM 5983 O O . GLU B 2 10 ? 13.145 -8.094 1.268 1.00 10.00 10 GLU B O 5
ATOM 5995 N N . GLU B 2 11 ? 14.362 -7.390 -0.482 1.00 10.00 11 GLU B N 5
ATOM 5996 C CA . GLU B 2 11 ? 15.606 -7.375 0.264 1.00 10.00 11 GLU B CA 5
ATOM 5997 C C . GLU B 2 11 ? 15.933 -5.955 0.702 1.00 10.00 11 GLU B C 5
ATOM 5998 O O . GLU B 2 11 ? 16.150 -5.069 -0.130 1.00 10.00 11 GLU B O 5
ATOM 6010 N N . TYR B 2 12 ? 15.949 -5.739 2.007 1.00 10.00 12 TYR B N 5
ATOM 6011 C CA . TYR B 2 12 ? 16.242 -4.425 2.554 1.00 10.00 12 TYR B CA 5
ATOM 6012 C C . TYR B 2 12 ? 17.747 -4.239 2.700 1.00 10.00 12 TYR B C 5
ATOM 6013 O O . TYR B 2 12 ? 18.480 -5.208 2.917 1.00 10.00 12 TYR B O 5
ATOM 6031 N N . GLY A 1 1 ? -20.552 3.088 -7.294 1.00 10.00 1 GLY A N 6
ATOM 6032 C CA . GLY A 1 1 ? -19.186 2.714 -6.984 1.00 10.00 1 GLY A CA 6
ATOM 6033 C C . GLY A 1 1 ? -18.680 3.409 -5.739 1.00 10.00 1 GLY A C 6
ATOM 6034 O O . GLY A 1 1 ? -19.470 3.926 -4.948 1.00 10.00 1 GLY A O 6
ATOM 6038 N N . SER A 1 2 ? -17.369 3.424 -5.556 1.00 10.00 2 SER A N 6
ATOM 6039 C CA . SER A 1 2 ? -16.779 4.066 -4.398 1.00 10.00 2 SER A CA 6
ATOM 6040 C C . SER A 1 2 ? -16.718 5.572 -4.599 1.00 10.00 2 SER A C 6
ATOM 6041 O O . SER A 1 2 ? -16.446 6.057 -5.699 1.00 10.00 2 SER A O 6
ATOM 6049 N N . HIS A 1 3 ? -16.978 6.310 -3.532 1.00 10.00 3 HIS A N 6
ATOM 6050 C CA . HIS A 1 3 ? -16.944 7.765 -3.586 1.00 10.00 3 HIS A CA 6
ATOM 6051 C C . HIS A 1 3 ? -15.718 8.283 -2.854 1.00 10.00 3 HIS A C 6
ATOM 6052 O O . HIS A 1 3 ? -15.583 9.481 -2.604 1.00 10.00 3 HIS A O 6
ATOM 6066 N N . MET A 1 4 ? -14.827 7.362 -2.520 1.00 10.00 4 MET A N 6
ATOM 6067 C CA . MET A 1 4 ? -13.600 7.695 -1.816 1.00 10.00 4 MET A CA 6
ATOM 6068 C C . MET A 1 4 ? -12.436 7.759 -2.798 1.00 10.00 4 MET A C 6
ATOM 6069 O O . MET A 1 4 ? -12.629 7.655 -4.011 1.00 10.00 4 MET A O 6
ATOM 6083 N N . ALA A 1 5 ? -11.234 7.935 -2.275 1.00 10.00 5 ALA A N 6
ATOM 6084 C CA . ALA A 1 5 ? -10.048 8.005 -3.107 1.00 10.00 5 ALA A CA 6
ATOM 6085 C C . ALA A 1 5 ? -9.389 6.636 -3.220 1.00 10.00 5 ALA A C 6
ATOM 6086 O O . ALA A 1 5 ? -9.382 5.855 -2.263 1.00 10.00 5 ALA A O 6
ATOM 6093 N N . THR A 1 6 ? -8.843 6.339 -4.387 1.00 10.00 6 THR A N 6
ATOM 6094 C CA . THR A 1 6 ? -8.188 5.064 -4.615 1.00 10.00 6 THR A CA 6
ATOM 6095 C C . THR A 1 6 ? -6.686 5.256 -4.805 1.00 10.00 6 THR A C 6
ATOM 6096 O O . THR A 1 6 ? -6.248 6.004 -5.682 1.00 10.00 6 THR A O 6
ATOM 6107 N N . VAL A 1 7 ? -5.903 4.585 -3.976 1.00 10.00 7 VAL A N 6
ATOM 6108 C CA . VAL A 1 7 ? -4.455 4.691 -4.040 1.00 10.00 7 VAL A CA 6
ATOM 6109 C C . VAL A 1 7 ? -3.865 3.545 -4.853 1.00 10.00 7 VAL A C 6
ATOM 6110 O O . VAL A 1 7 ? -4.242 2.384 -4.672 1.00 10.00 7 VAL A O 6
ATOM 6123 N N . LYS A 1 8 ? -2.953 3.880 -5.753 1.00 10.00 8 LYS A N 6
ATOM 6124 C CA . LYS A 1 8 ? -2.300 2.883 -6.592 1.00 10.00 8 LYS A CA 6
ATOM 6125 C C . LYS A 1 8 ? -0.931 2.533 -6.023 1.00 10.00 8 LYS A C 6
ATOM 6126 O O . LYS A 1 8 ? -0.216 3.406 -5.535 1.00 10.00 8 LYS A O 6
ATOM 6145 N N . PHE A 1 9 ? -0.580 1.258 -6.074 1.00 10.00 9 PHE A N 6
ATOM 6146 C CA . PHE A 1 9 ? 0.695 0.801 -5.549 1.00 10.00 9 PHE A CA 6
ATOM 6147 C C . PHE A 1 9 ? 1.391 -0.126 -6.525 1.00 10.00 9 PHE A C 6
ATOM 6148 O O . PHE A 1 9 ? 0.803 -1.102 -6.994 1.00 10.00 9 PHE A O 6
ATOM 6165 N N . LYS A 1 10 ? 2.640 0.183 -6.825 1.00 10.00 10 LYS A N 6
ATOM 6166 C CA . LYS A 1 10 ? 3.436 -0.640 -7.715 1.00 10.00 10 LYS A CA 6
ATOM 6167 C C . LYS A 1 10 ? 4.157 -1.709 -6.898 1.00 10.00 10 LYS A C 6
ATOM 6168 O O . LYS A 1 10 ? 5.316 -1.549 -6.511 1.00 10.00 10 LYS A O 6
ATOM 6187 N N . TYR A 1 11 ? 3.449 -2.792 -6.619 1.00 10.00 11 TYR A N 6
ATOM 6188 C CA . TYR A 1 11 ? 3.994 -3.886 -5.833 1.00 10.00 11 TYR A CA 6
ATOM 6189 C C . TYR A 1 11 ? 4.504 -4.993 -6.755 1.00 10.00 11 TYR A C 6
ATOM 6190 O O . TYR A 1 11 ? 3.780 -5.463 -7.632 1.00 10.00 11 TYR A O 6
ATOM 6208 N N . LYS A 1 12 ? 5.769 -5.371 -6.574 1.00 10.00 12 LYS A N 6
ATOM 6209 C CA . LYS A 1 12 ? 6.409 -6.417 -7.375 1.00 10.00 12 LYS A CA 6
ATOM 6210 C C . LYS A 1 12 ? 6.398 -6.068 -8.867 1.00 10.00 12 LYS A C 6
ATOM 6211 O O . LYS A 1 12 ? 6.695 -6.909 -9.713 1.00 10.00 12 LYS A O 6
ATOM 6230 N N . GLY A 1 13 ? 6.073 -4.822 -9.181 1.00 10.00 13 GLY A N 6
ATOM 6231 C CA . GLY A 1 13 ? 6.004 -4.396 -10.563 1.00 10.00 13 GLY A CA 6
ATOM 6232 C C . GLY A 1 13 ? 4.569 -4.329 -11.052 1.00 10.00 13 GLY A C 6
ATOM 6233 O O . GLY A 1 13 ? 4.287 -3.760 -12.107 1.00 10.00 13 GLY A O 6
ATOM 6237 N N . GLU A 1 14 ? 3.668 -4.905 -10.269 1.00 10.00 14 GLU A N 6
ATOM 6238 C CA . GLU A 1 14 ? 2.251 -4.930 -10.591 1.00 10.00 14 GLU A CA 6
ATOM 6239 C C . GLU A 1 14 ? 1.548 -3.760 -9.919 1.00 10.00 14 GLU A C 6
ATOM 6240 O O . GLU A 1 14 ? 1.731 -3.524 -8.723 1.00 10.00 14 GLU A O 6
ATOM 6252 N N . GLU A 1 15 ? 0.751 -3.034 -10.679 1.00 10.00 15 GLU A N 6
ATOM 6253 C CA . GLU A 1 15 ? 0.032 -1.893 -10.141 1.00 10.00 15 GLU A CA 6
ATOM 6254 C C . GLU A 1 15 ? -1.302 -2.326 -9.543 1.00 10.00 15 GLU A C 6
ATOM 6255 O O . GLU A 1 15 ? -2.213 -2.742 -10.263 1.00 10.00 15 GLU A O 6
ATOM 6267 N N . LYS A 1 16 ? -1.401 -2.252 -8.226 1.00 10.00 16 LYS A N 6
ATOM 6268 C CA . LYS A 1 16 ? -2.627 -2.603 -7.525 1.00 10.00 16 LYS A CA 6
ATOM 6269 C C . LYS A 1 16 ? -3.301 -1.332 -7.041 1.00 10.00 16 LYS A C 6
ATOM 6270 O O . LYS A 1 16 ? -2.627 -0.363 -6.704 1.00 10.00 16 LYS A O 6
ATOM 6289 N N . GLN A 1 17 ? -4.620 -1.322 -7.018 1.00 10.00 17 GLN A N 6
ATOM 6290 C CA . GLN A 1 17 ? -5.348 -0.150 -6.562 1.00 10.00 17 GLN A CA 6
ATOM 6291 C C . GLN A 1 17 ? -6.155 -0.496 -5.320 1.00 10.00 17 GLN A C 6
ATOM 6292 O O . GLN A 1 17 ? -6.996 -1.395 -5.347 1.00 10.00 17 GLN A O 6
ATOM 6306 N N . VAL A 1 18 ? -5.885 0.206 -4.233 1.00 10.00 18 VAL A N 6
ATOM 6307 C CA . VAL A 1 18 ? -6.576 -0.032 -2.977 1.00 10.00 18 VAL A CA 6
ATOM 6308 C C . VAL A 1 18 ? -7.342 1.209 -2.538 1.00 10.00 18 VAL A C 6
ATOM 6309 O O . VAL A 1 18 ? -6.826 2.326 -2.607 1.00 10.00 18 VAL A O 6
ATOM 6322 N N . ASP A 1 19 ? -8.576 1.006 -2.106 1.00 10.00 19 ASP A N 6
ATOM 6323 C CA . ASP A 1 19 ? -9.418 2.095 -1.638 1.00 10.00 19 ASP A CA 6
ATOM 6324 C C . ASP A 1 19 ? -8.917 2.610 -0.294 1.00 10.00 19 ASP A C 6
ATOM 6325 O O . ASP A 1 19 ? -8.513 1.824 0.565 1.00 10.00 19 ASP A O 6
ATOM 6334 N N . ILE A 1 20 ? -8.961 3.924 -0.108 1.00 10.00 20 ILE A N 6
ATOM 6335 C CA . ILE A 1 20 ? -8.499 4.539 1.131 1.00 10.00 20 ILE A CA 6
ATOM 6336 C C . ILE A 1 20 ? -9.322 4.066 2.335 1.00 10.00 20 ILE A C 6
ATOM 6337 O O . ILE A 1 20 ? -8.805 3.968 3.448 1.00 10.00 20 ILE A O 6
ATOM 6353 N N . SER A 1 21 ? -10.590 3.733 2.105 1.00 10.00 21 SER A N 6
ATOM 6354 C CA . SER A 1 21 ? -11.460 3.281 3.186 1.00 10.00 21 SER A CA 6
ATOM 6355 C C . SER A 1 21 ? -11.219 1.804 3.508 1.00 10.00 21 SER A C 6
ATOM 6356 O O . SER A 1 21 ? -11.765 1.270 4.476 1.00 10.00 21 SER A O 6
ATOM 6364 N N . LYS A 1 22 ? -10.395 1.151 2.697 1.00 10.00 22 LYS A N 6
ATOM 6365 C CA . LYS A 1 22 ? -10.086 -0.260 2.898 1.00 10.00 22 LYS A CA 6
ATOM 6366 C C . LYS A 1 22 ? -8.706 -0.429 3.525 1.00 10.00 22 LYS A C 6
ATOM 6367 O O . LYS A 1 22 ? -8.342 -1.520 3.959 1.00 10.00 22 LYS A O 6
ATOM 6386 N N . ILE A 1 23 ? -7.943 0.655 3.575 1.00 10.00 23 ILE A N 6
ATOM 6387 C CA . ILE A 1 23 ? -6.606 0.621 4.155 1.00 10.00 23 ILE A CA 6
ATOM 6388 C C . ILE A 1 23 ? -6.692 0.530 5.674 1.00 10.00 23 ILE A C 6
ATOM 6389 O O . ILE A 1 23 ? -7.440 1.275 6.309 1.00 10.00 23 ILE A O 6
ATOM 6405 N N . LEU A 1 24 ? -5.932 -0.388 6.252 1.00 10.00 24 LEU A N 6
ATOM 6406 C CA . LEU A 1 24 ? -5.930 -0.573 7.693 1.00 10.00 24 LEU A CA 6
ATOM 6407 C C . LEU A 1 24 ? -4.813 0.238 8.341 1.00 10.00 24 LEU A C 6
ATOM 6408 O O . LEU A 1 24 ? -5.070 1.112 9.169 1.00 10.00 24 LEU A O 6
ATOM 6424 N N . SER A 1 25 ? -3.571 -0.043 7.960 1.00 10.00 25 SER A N 6
ATOM 6425 C CA . SER A 1 25 ? -2.432 0.666 8.522 1.00 10.00 25 SER A CA 6
ATOM 6426 C C . SER A 1 25 ? -1.225 0.615 7.589 1.00 10.00 25 SER A C 6
ATOM 6427 O O . SER A 1 25 ? -0.929 -0.425 6.994 1.00 10.00 25 SER A O 6
ATOM 6435 N N . VAL A 1 26 ? -0.545 1.746 7.452 1.00 10.00 26 VAL A N 6
ATOM 6436 C CA . VAL A 1 26 ? 0.639 1.833 6.609 1.00 10.00 26 VAL A CA 6
ATOM 6437 C C . VAL A 1 26 ? 1.891 1.976 7.473 1.00 10.00 26 VAL A C 6
ATOM 6438 O O . VAL A 1 26 ? 1.920 2.780 8.409 1.00 10.00 26 VAL A O 6
ATOM 6451 N N . GLY A 1 27 ? 2.916 1.188 7.163 1.00 10.00 27 GLY A N 6
ATOM 6452 C CA . GLY A 1 27 ? 4.150 1.243 7.921 1.00 10.00 27 GLY A CA 6
ATOM 6453 C C . GLY A 1 27 ? 5.357 1.489 7.042 1.00 10.00 27 GLY A C 6
ATOM 6454 O O . GLY A 1 27 ? 5.698 0.667 6.188 1.00 10.00 27 GLY A O 6
ATOM 6458 N N . ARG A 1 28 ? 6.006 2.624 7.249 1.00 10.00 28 ARG A N 6
ATOM 6459 C CA . ARG A 1 28 ? 7.181 2.983 6.473 1.00 10.00 28 ARG A CA 6
ATOM 6460 C C . ARG A 1 28 ? 8.443 2.422 7.120 1.00 10.00 28 ARG A C 6
ATOM 6461 O O . ARG A 1 28 ? 8.921 2.950 8.120 1.00 10.00 28 ARG A O 6
ATOM 6482 N N . TYR A 1 29 ? 8.984 1.362 6.531 1.00 10.00 29 TYR A N 6
ATOM 6483 C CA . TYR A 1 29 ? 10.198 0.728 7.044 1.00 10.00 29 TYR A CA 6
ATOM 6484 C C . TYR A 1 29 ? 11.437 1.491 6.588 1.00 10.00 29 TYR A C 6
ATOM 6485 O O . TYR A 1 29 ? 12.568 1.092 6.859 1.00 10.00 29 TYR A O 6
ATOM 6503 N N . GLY A 1 30 ? 11.209 2.586 5.885 1.00 10.00 30 GLY A N 6
ATOM 6504 C CA . GLY A 1 30 ? 12.295 3.396 5.387 1.00 10.00 30 GLY A CA 6
ATOM 6505 C C . GLY A 1 30 ? 12.190 3.586 3.892 1.00 10.00 30 GLY A C 6
ATOM 6506 O O . GLY A 1 30 ? 11.488 4.478 3.424 1.00 10.00 30 GLY A O 6
ATOM 6510 N N . LYS A 1 31 ? 12.872 2.737 3.141 1.00 10.00 31 LYS A N 6
ATOM 6511 C CA . LYS A 1 31 ? 12.835 2.805 1.689 1.00 10.00 31 LYS A CA 6
ATOM 6512 C C . LYS A 1 31 ? 11.681 1.955 1.170 1.00 10.00 31 LYS A C 6
ATOM 6513 O O . LYS A 1 31 ? 11.094 2.246 0.126 1.00 10.00 31 LYS A O 6
ATOM 6532 N N . LEU A 1 32 ? 11.359 0.907 1.918 1.00 10.00 32 LEU A N 6
ATOM 6533 C CA . LEU A 1 32 ? 10.268 0.015 1.562 1.00 10.00 32 LEU A CA 6
ATOM 6534 C C . LEU A 1 32 ? 9.077 0.257 2.480 1.00 10.00 32 LEU A C 6
ATOM 6535 O O . LEU A 1 32 ? 9.180 0.121 3.700 1.00 10.00 32 LEU A O 6
ATOM 6551 N N . ILE A 1 33 ? 7.955 0.632 1.896 1.00 10.00 33 ILE A N 6
ATOM 6552 C CA . ILE A 1 33 ? 6.745 0.896 2.657 1.00 10.00 33 ILE A CA 6
ATOM 6553 C C . ILE A 1 33 ? 5.788 -0.289 2.574 1.00 10.00 33 ILE A C 6
ATOM 6554 O O . ILE A 1 33 ? 5.265 -0.599 1.504 1.00 10.00 33 ILE A O 6
ATOM 6570 N N . HIS A 1 34 ? 5.569 -0.947 3.700 1.00 10.00 34 HIS A N 6
ATOM 6571 C CA . HIS A 1 34 ? 4.674 -2.093 3.755 1.00 10.00 34 HIS A CA 6
ATOM 6572 C C . HIS A 1 34 ? 3.399 -1.706 4.494 1.00 10.00 34 HIS A C 6
ATOM 6573 O O . HIS A 1 34 ? 3.450 -1.115 5.574 1.00 10.00 34 HIS A O 6
ATOM 6587 N N . PHE A 1 35 ? 2.260 -2.037 3.918 1.00 10.00 35 PHE A N 6
ATOM 6588 C CA . PHE A 1 35 ? 0.980 -1.692 4.516 1.00 10.00 35 PHE A CA 6
ATOM 6589 C C . PHE A 1 35 ? 0.029 -2.877 4.537 1.00 10.00 35 PHE A C 6
ATOM 6590 O O . PHE A 1 35 ? 0.251 -3.884 3.860 1.00 10.00 35 PHE A O 6
ATOM 6607 N N . LEU A 1 36 ? -1.025 -2.742 5.327 1.00 10.00 36 LEU A N 6
ATOM 6608 C CA . LEU A 1 36 ? -2.047 -3.770 5.448 1.00 10.00 36 LEU A CA 6
ATOM 6609 C C . LEU A 1 36 ? -3.407 -3.163 5.136 1.00 10.00 36 LEU A C 6
ATOM 6610 O O . LEU A 1 36 ? -3.722 -2.065 5.603 1.00 10.00 36 LEU A O 6
ATOM 6626 N N . TYR A 1 37 ? -4.202 -3.858 4.342 1.00 10.00 37 TYR A N 6
ATOM 6627 C CA . TYR A 1 37 ? -5.525 -3.371 3.987 1.00 10.00 37 TYR A CA 6
ATOM 6628 C C . TYR A 1 37 ? -6.524 -4.516 4.021 1.00 10.00 37 TYR A C 6
ATOM 6629 O O . TYR A 1 37 ? -6.138 -5.679 3.915 1.00 10.00 37 TYR A O 6
ATOM 6647 N N . ASP A 1 38 ? -7.795 -4.193 4.183 1.00 10.00 38 ASP A N 6
ATOM 6648 C CA . ASP A 1 38 ? -8.833 -5.208 4.238 1.00 10.00 38 ASP A CA 6
ATOM 6649 C C . ASP A 1 38 ? -9.230 -5.632 2.834 1.00 10.00 38 ASP A C 6
ATOM 6650 O O . ASP A 1 38 ? -9.461 -4.793 1.963 1.00 10.00 38 ASP A O 6
ATOM 6659 N N . LEU A 1 39 ? -9.304 -6.932 2.623 1.00 10.00 39 LEU A N 6
ATOM 6660 C CA . LEU A 1 39 ? -9.660 -7.471 1.325 1.00 10.00 39 LEU A CA 6
ATOM 6661 C C . LEU A 1 39 ? -11.123 -7.887 1.305 1.00 10.00 39 LEU A C 6
ATOM 6662 O O . LEU A 1 39 ? -11.803 -7.756 0.284 1.00 10.00 39 LEU A O 6
ATOM 6678 N N . GLY A 1 40 ? -11.602 -8.385 2.432 1.00 10.00 40 GLY A N 6
ATOM 6679 C CA . GLY A 1 40 ? -12.980 -8.812 2.520 1.00 10.00 40 GLY A CA 6
ATOM 6680 C C . GLY A 1 40 ? -13.119 -10.322 2.612 1.00 10.00 40 GLY A C 6
ATOM 6681 O O . GLY A 1 40 ? -12.315 -11.065 2.047 1.00 10.00 40 GLY A O 6
ATOM 6685 N N . GLY A 1 41 ? -14.143 -10.777 3.325 1.00 10.00 41 GLY A N 6
ATOM 6686 C CA . GLY A 1 41 ? -14.369 -12.200 3.477 1.00 10.00 41 GLY A CA 6
ATOM 6687 C C . GLY A 1 41 ? -13.647 -12.773 4.678 1.00 10.00 41 GLY A C 6
ATOM 6688 O O . GLY A 1 41 ? -13.668 -13.986 4.908 1.00 10.00 41 GLY A O 6
ATOM 6692 N N . GLY A 1 42 ? -13.005 -11.906 5.442 1.00 10.00 42 GLY A N 6
ATOM 6693 C CA . GLY A 1 42 ? -12.282 -12.343 6.615 1.00 10.00 42 GLY A CA 6
ATOM 6694 C C . GLY A 1 42 ? -10.798 -12.106 6.478 1.00 10.00 42 GLY A C 6
ATOM 6695 O O . GLY A 1 42 ? -10.182 -11.479 7.339 1.00 10.00 42 GLY A O 6
ATOM 6699 N N . LYS A 1 43 ? -10.223 -12.594 5.387 1.00 10.00 43 LYS A N 6
ATOM 6700 C CA . LYS A 1 43 ? -8.798 -12.428 5.147 1.00 10.00 43 LYS A CA 6
ATOM 6701 C C . LYS A 1 43 ? -8.516 -11.023 4.635 1.00 10.00 43 LYS A C 6
ATOM 6702 O O . LYS A 1 43 ? -9.373 -10.392 4.008 1.00 10.00 43 LYS A O 6
ATOM 6721 N N . ALA A 1 44 ? -7.321 -10.536 4.899 1.00 10.00 44 ALA A N 6
ATOM 6722 C CA . ALA A 1 44 ? -6.935 -9.208 4.467 1.00 10.00 44 ALA A CA 6
ATOM 6723 C C . ALA A 1 44 ? -5.855 -9.282 3.397 1.00 10.00 44 ALA A C 6
ATOM 6724 O O . ALA A 1 44 ? -5.516 -10.366 2.906 1.00 10.00 44 ALA A O 6
ATOM 6731 N N . GLY A 1 45 ? -5.334 -8.126 3.033 1.00 10.00 45 GLY A N 6
ATOM 6732 C CA . GLY A 1 45 ? -4.299 -8.059 2.035 1.00 10.00 45 GLY A CA 6
ATOM 6733 C C . GLY A 1 45 ? -3.143 -7.205 2.493 1.00 10.00 45 GLY A C 6
ATOM 6734 O O . GLY A 1 45 ? -3.273 -6.427 3.443 1.00 10.00 45 GLY A O 6
ATOM 6738 N N . MET A 1 46 ? -2.018 -7.342 1.824 1.00 10.00 46 MET A N 6
ATOM 6739 C CA . MET A 1 46 ? -0.830 -6.583 2.170 1.00 10.00 46 MET A CA 6
ATOM 6740 C C . MET A 1 46 ? -0.154 -6.087 0.902 1.00 10.00 46 MET A C 6
ATOM 6741 O O . MET A 1 46 ? -0.429 -6.588 -0.189 1.00 10.00 46 MET A O 6
ATOM 6755 N N . GLY A 1 47 ? 0.710 -5.103 1.047 1.00 10.00 47 GLY A N 6
ATOM 6756 C CA . GLY A 1 47 ? 1.412 -4.560 -0.095 1.00 10.00 47 GLY A CA 6
ATOM 6757 C C . GLY A 1 47 ? 2.644 -3.793 0.319 1.00 10.00 47 GLY A C 6
ATOM 6758 O O . GLY A 1 47 ? 2.684 -3.212 1.405 1.00 10.00 47 GLY A O 6
ATOM 6762 N N . MET A 1 48 ? 3.653 -3.801 -0.531 1.00 10.00 48 MET A N 6
ATOM 6763 C CA . MET A 1 48 ? 4.890 -3.101 -0.244 1.00 10.00 48 MET A CA 6
ATOM 6764 C C . MET A 1 48 ? 5.371 -2.322 -1.464 1.00 10.00 48 MET A C 6
ATOM 6765 O O . MET A 1 48 ? 5.587 -2.887 -2.538 1.00 10.00 48 MET A O 6
ATOM 6779 N N . VAL A 1 49 ? 5.526 -1.020 -1.291 1.00 10.00 49 VAL A N 6
ATOM 6780 C CA . VAL A 1 49 ? 5.983 -0.150 -2.364 1.00 10.00 49 VAL A CA 6
ATOM 6781 C C . VAL A 1 49 ? 7.215 0.620 -1.890 1.00 10.00 49 VAL A C 6
ATOM 6782 O O . VAL A 1 49 ? 7.373 0.856 -0.697 1.00 10.00 49 VAL A O 6
ATOM 6795 N N . SER A 1 50 ? 8.097 0.987 -2.803 1.00 10.00 50 SER A N 6
ATOM 6796 C CA . SER A 1 50 ? 9.296 1.719 -2.426 1.00 10.00 50 SER A CA 6
ATOM 6797 C C . SER A 1 50 ? 9.061 3.221 -2.538 1.00 10.00 50 SER A C 6
ATOM 6798 O O . SER A 1 50 ? 8.148 3.661 -3.240 1.00 10.00 50 SER A O 6
ATOM 6806 N N . GLU A 1 51 ? 9.893 4.011 -1.861 1.00 10.00 51 GLU A N 6
ATOM 6807 C CA . GLU A 1 51 ? 9.770 5.466 -1.903 1.00 10.00 51 GLU A CA 6
ATOM 6808 C C . GLU A 1 51 ? 10.146 6.000 -3.285 1.00 10.00 51 GLU A C 6
ATOM 6809 O O . GLU A 1 51 ? 9.944 7.176 -3.589 1.00 10.00 51 GLU A O 6
ATOM 6821 N N . LYS A 1 52 ? 10.693 5.121 -4.115 1.00 10.00 52 LYS A N 6
ATOM 6822 C CA . LYS A 1 52 ? 11.090 5.477 -5.470 1.00 10.00 52 LYS A CA 6
ATOM 6823 C C . LYS A 1 52 ? 9.962 5.176 -6.447 1.00 10.00 52 LYS A C 6
ATOM 6824 O O . LYS A 1 52 ? 9.962 5.652 -7.581 1.00 10.00 52 LYS A O 6
ATOM 6843 N N . ASP A 1 53 ? 9.003 4.375 -6.001 1.00 10.00 53 ASP A N 6
ATOM 6844 C CA . ASP A 1 53 ? 7.878 3.993 -6.844 1.00 10.00 53 ASP A CA 6
ATOM 6845 C C . ASP A 1 53 ? 6.581 4.629 -6.361 1.00 10.00 53 ASP A C 6
ATOM 6846 O O . ASP A 1 53 ? 5.576 4.623 -7.073 1.00 10.00 53 ASP A O 6
ATOM 6855 N N . ALA A 1 54 ? 6.600 5.166 -5.151 1.00 10.00 54 ALA A N 6
ATOM 6856 C CA . ALA A 1 54 ? 5.422 5.808 -4.583 1.00 10.00 54 ALA A CA 6
ATOM 6857 C C . ALA A 1 54 ? 5.464 7.314 -4.828 1.00 10.00 54 ALA A C 6
ATOM 6858 O O . ALA A 1 54 ? 6.304 8.015 -4.262 1.00 10.00 54 ALA A O 6
ATOM 6865 N N . PRO A 1 55 ? 4.566 7.826 -5.686 1.00 10.00 55 PRO A N 6
ATOM 6866 C CA . PRO A 1 55 ? 4.497 9.261 -6.010 1.00 10.00 55 PRO A CA 6
ATOM 6867 C C . PRO A 1 55 ? 4.221 10.126 -4.780 1.00 10.00 55 PRO A C 6
ATOM 6868 O O . PRO A 1 55 ? 3.576 9.677 -3.834 1.00 10.00 55 PRO A O 6
ATOM 6879 N N . LYS A 1 56 ? 4.683 11.374 -4.817 1.00 10.00 56 LYS A N 6
ATOM 6880 C CA . LYS A 1 56 ? 4.514 12.311 -3.703 1.00 10.00 56 LYS A CA 6
ATOM 6881 C C . LYS A 1 56 ? 3.055 12.452 -3.275 1.00 10.00 56 LYS A C 6
ATOM 6882 O O . LYS A 1 56 ? 2.751 12.466 -2.079 1.00 10.00 56 LYS A O 6
ATOM 6901 N N . GLU A 1 57 ? 2.159 12.549 -4.247 1.00 10.00 57 GLU A N 6
ATOM 6902 C CA . GLU A 1 57 ? 0.738 12.702 -3.964 1.00 10.00 57 GLU A CA 6
ATOM 6903 C C . GLU A 1 57 ? 0.199 11.513 -3.176 1.00 10.00 57 GLU A C 6
ATOM 6904 O O . GLU A 1 57 ? -0.477 11.687 -2.160 1.00 10.00 57 GLU A O 6
ATOM 6916 N N . LEU A 1 58 ? 0.522 10.309 -3.633 1.00 10.00 58 LEU A N 6
ATOM 6917 C CA . LEU A 1 58 ? 0.064 9.098 -2.969 1.00 10.00 58 LEU A CA 6
ATOM 6918 C C . LEU A 1 58 ? 0.800 8.908 -1.647 1.00 10.00 58 LEU A C 6
ATOM 6919 O O . LEU A 1 58 ? 0.245 8.372 -0.689 1.00 10.00 58 LEU A O 6
ATOM 6935 N N . LEU A 1 59 ? 2.045 9.374 -1.602 1.00 10.00 59 LEU A N 6
ATOM 6936 C CA . LEU A 1 59 ? 2.866 9.280 -0.400 1.00 10.00 59 LEU A CA 6
ATOM 6937 C C . LEU A 1 59 ? 2.208 10.040 0.749 1.00 10.00 59 LEU A C 6
ATOM 6938 O O . LEU A 1 59 ? 2.160 9.559 1.881 1.00 10.00 59 LEU A O 6
ATOM 6954 N N . GLN A 1 60 ? 1.684 11.224 0.440 1.00 10.00 60 GLN A N 6
ATOM 6955 C CA . GLN A 1 60 ? 1.013 12.053 1.431 1.00 10.00 60 GLN A CA 6
ATOM 6956 C C . GLN A 1 60 ? -0.245 11.352 1.940 1.00 10.00 60 GLN A C 6
ATOM 6957 O O . GLN A 1 60 ? -0.581 11.432 3.122 1.00 10.00 60 GLN A O 6
ATOM 6971 N N . MET A 1 61 ? -0.921 10.645 1.045 1.00 10.00 61 MET A N 6
ATOM 6972 C CA . MET A 1 61 ? -2.127 9.914 1.406 1.00 10.00 61 MET A CA 6
ATOM 6973 C C . MET A 1 61 ? -1.781 8.786 2.372 1.00 10.00 61 MET A C 6
ATOM 6974 O O . MET A 1 61 ? -2.554 8.462 3.275 1.00 10.00 61 MET A O 6
ATOM 6988 N N . LEU A 1 62 ? -0.602 8.204 2.184 1.00 10.00 62 LEU A N 6
ATOM 6989 C CA . LEU A 1 62 ? -0.132 7.126 3.043 1.00 10.00 62 LEU A CA 6
ATOM 6990 C C . LEU A 1 62 ? 0.226 7.666 4.419 1.00 10.00 62 LEU A C 6
ATOM 6991 O O . LEU A 1 62 ? 0.103 6.966 5.422 1.00 10.00 62 LEU A O 6
ATOM 7007 N N . GLU A 1 63 ? 0.664 8.920 4.455 1.00 10.00 63 GLU A N 6
ATOM 7008 C CA . GLU A 1 63 ? 1.026 9.579 5.706 1.00 10.00 63 GLU A CA 6
ATOM 7009 C C . GLU A 1 63 ? -0.197 9.716 6.608 1.00 10.00 63 GLU A C 6
ATOM 7010 O O . GLU A 1 63 ? -0.079 9.773 7.833 1.00 10.00 63 GLU A O 6
ATOM 7022 N N . LYS A 1 64 ? -1.374 9.760 5.991 1.00 10.00 64 LYS A N 6
ATOM 7023 C CA . LYS A 1 64 ? -2.627 9.887 6.725 1.00 10.00 64 LYS A CA 6
ATOM 7024 C C . LYS A 1 64 ? -3.060 8.550 7.313 1.00 10.00 64 LYS A C 6
ATOM 7025 O O . LYS A 1 64 ? -3.879 8.500 8.231 1.00 10.00 64 LYS A O 6
ATOM 7044 N N . GLN A 1 65 ? -2.516 7.468 6.774 1.00 10.00 65 GLN A N 6
ATOM 7045 C CA . GLN A 1 65 ? -2.851 6.132 7.246 1.00 10.00 65 GLN A CA 6
ATOM 7046 C C . GLN A 1 65 ? -1.651 5.492 7.938 1.00 10.00 65 GLN A C 6
ATOM 7047 O O . GLN A 1 65 ? -1.637 4.291 8.211 1.00 10.00 65 GLN A O 6
ATOM 7061 N N . LYS A 1 66 ? -0.640 6.304 8.211 1.00 10.00 66 LYS A N 6
ATOM 7062 C CA . LYS A 1 66 ? 0.558 5.826 8.878 1.00 10.00 66 LYS A CA 6
ATOM 7063 C C . LYS A 1 66 ? 0.271 5.629 10.362 1.00 10.00 66 LYS A C 6
ATOM 7064 O O . LYS A 1 66 ? 0.132 6.595 11.114 1.00 10.00 66 LYS A O 6
ATOM 7083 N N . LYS A 1 67 ? 0.161 4.376 10.771 1.00 10.00 67 LYS A N 6
ATOM 7084 C CA . LYS A 1 67 ? -0.129 4.046 12.159 1.00 10.00 67 LYS A CA 6
ATOM 7085 C C . LYS A 1 67 ? 1.001 3.224 12.756 1.00 10.00 67 LYS A C 6
ATOM 7086 O O . LYS A 1 67 ? 1.813 2.660 12.022 1.00 10.00 67 LYS A O 6
ATOM 7105 N N . GLY B 2 3 ? -9.933 -16.640 -1.185 1.00 10.00 3 GLY B N 6
ATOM 7106 C CA . GLY B 2 3 ? -8.920 -17.355 -1.941 1.00 10.00 3 GLY B CA 6
ATOM 7107 C C . GLY B 2 3 ? -7.930 -16.421 -2.605 1.00 10.00 3 GLY B C 6
ATOM 7108 O O . GLY B 2 3 ? -7.179 -16.825 -3.495 1.00 10.00 3 GLY B O 6
ATOM 7112 N N . GLU B 2 4 ? -7.927 -15.170 -2.171 1.00 10.00 4 GLU B N 6
ATOM 7113 C CA . GLU B 2 4 ? -7.020 -14.179 -2.729 1.00 10.00 4 GLU B CA 6
ATOM 7114 C C . GLU B 2 4 ? -5.687 -14.199 -1.986 1.00 10.00 4 GLU B C 6
ATOM 7115 O O . GLU B 2 4 ? -5.447 -13.383 -1.097 1.00 10.00 4 GLU B O 6
ATOM 7127 N N . GLY B 2 5 ? -4.830 -15.140 -2.352 1.00 10.00 5 GLY B N 6
ATOM 7128 C CA . GLY B 2 5 ? -3.537 -15.265 -1.706 1.00 10.00 5 GLY B CA 6
ATOM 7129 C C . GLY B 2 5 ? -2.530 -14.243 -2.197 1.00 10.00 5 GLY B C 6
ATOM 7130 O O . GLY B 2 5 ? -2.219 -14.187 -3.388 1.00 10.00 5 GLY B O 6
ATOM 7134 N N . GLU B 2 6 ? -2.024 -13.429 -1.277 1.00 10.00 6 GLU B N 6
ATOM 7135 C CA . GLU B 2 6 ? -1.044 -12.406 -1.613 1.00 10.00 6 GLU B CA 6
ATOM 7136 C C . GLU B 2 6 ? 0.319 -12.761 -1.019 1.00 10.00 6 GLU B C 6
ATOM 7137 O O . GLU B 2 6 ? 0.410 -13.185 0.136 1.00 10.00 6 GLU B O 6
ATOM 7149 N N . GLU B 2 7 ? 1.370 -12.612 -1.819 1.00 10.00 7 GLU B N 6
ATOM 7150 C CA . GLU B 2 7 ? 2.725 -12.928 -1.374 1.00 10.00 7 GLU B CA 6
ATOM 7151 C C . GLU B 2 7 ? 3.702 -11.829 -1.774 1.00 10.00 7 GLU B C 6
ATOM 7152 O O . GLU B 2 7 ? 3.529 -11.182 -2.810 1.00 10.00 7 GLU B O 6
ATOM 7164 N N . GLU B 2 8 ? 4.722 -11.628 -0.947 1.00 10.00 8 GLU B N 6
ATOM 7165 C CA . GLU B 2 8 ? 5.752 -10.624 -1.204 1.00 10.00 8 GLU B CA 6
ATOM 7166 C C . GLU B 2 8 ? 7.124 -11.176 -0.837 1.00 10.00 8 GLU B C 6
ATOM 7167 O O . GLU B 2 8 ? 7.269 -12.370 -0.560 1.00 10.00 8 GLU B O 6
ATOM 7179 N N . GLY B 2 9 ? 8.131 -10.309 -0.847 1.00 10.00 9 GLY B N 6
ATOM 7180 C CA . GLY B 2 9 ? 9.469 -10.732 -0.497 1.00 10.00 9 GLY B CA 6
ATOM 7181 C C . GLY B 2 9 ? 10.532 -9.913 -1.192 1.00 10.00 9 GLY B C 6
ATOM 7182 O O . GLY B 2 9 ? 10.964 -10.257 -2.293 1.00 10.00 9 GLY B O 6
ATOM 7186 N N . GLU B 2 10 ? 10.941 -8.827 -0.554 1.00 10.00 10 GLU B N 6
ATOM 7187 C CA . GLU B 2 10 ? 11.964 -7.944 -1.105 1.00 10.00 10 GLU B CA 6
ATOM 7188 C C . GLU B 2 10 ? 13.226 -8.022 -0.259 1.00 10.00 10 GLU B C 6
ATOM 7189 O O . GLU B 2 10 ? 13.161 -8.304 0.939 1.00 10.00 10 GLU B O 6
ATOM 7201 N N . GLU B 2 11 ? 14.369 -7.778 -0.874 1.00 10.00 11 GLU B N 6
ATOM 7202 C CA . GLU B 2 11 ? 15.631 -7.811 -0.160 1.00 10.00 11 GLU B CA 6
ATOM 7203 C C . GLU B 2 11 ? 16.097 -6.392 0.129 1.00 10.00 11 GLU B C 6
ATOM 7204 O O . GLU B 2 11 ? 16.474 -5.653 -0.783 1.00 10.00 11 GLU B O 6
ATOM 7216 N N . TYR B 2 12 ? 16.045 -6.014 1.397 1.00 10.00 12 TYR B N 6
ATOM 7217 C CA . TYR B 2 12 ? 16.449 -4.683 1.821 1.00 10.00 12 TYR B CA 6
ATOM 7218 C C . TYR B 2 12 ? 17.939 -4.468 1.580 1.00 10.00 12 TYR B C 6
ATOM 7219 O O . TYR B 2 12 ? 18.779 -5.042 2.279 1.00 10.00 12 TYR B O 6
ATOM 7237 N N . GLY A 1 1 ? -20.189 3.017 -7.687 1.00 10.00 1 GLY A N 7
ATOM 7238 C CA . GLY A 1 1 ? -18.855 2.574 -7.328 1.00 10.00 1 GLY A CA 7
ATOM 7239 C C . GLY A 1 1 ? -18.459 3.053 -5.946 1.00 10.00 1 GLY A C 7
ATOM 7240 O O . GLY A 1 1 ? -19.242 2.941 -5.001 1.00 10.00 1 GLY A O 7
ATOM 7244 N N . SER A 1 2 ? -17.254 3.578 -5.817 1.00 10.00 2 SER A N 7
ATOM 7245 C CA . SER A 1 2 ? -16.786 4.078 -4.537 1.00 10.00 2 SER A CA 7
ATOM 7246 C C . SER A 1 2 ? -16.758 5.596 -4.544 1.00 10.00 2 SER A C 7
ATOM 7247 O O . SER A 1 2 ? -16.425 6.215 -5.557 1.00 10.00 2 SER A O 7
ATOM 7255 N N . HIS A 1 3 ? -17.108 6.188 -3.411 1.00 10.00 3 HIS A N 7
ATOM 7256 C CA . HIS A 1 3 ? -17.122 7.633 -3.279 1.00 10.00 3 HIS A CA 7
ATOM 7257 C C . HIS A 1 3 ? -15.801 8.120 -2.700 1.00 10.00 3 HIS A C 7
ATOM 7258 O O . HIS A 1 3 ? -15.597 9.318 -2.511 1.00 10.00 3 HIS A O 7
ATOM 7272 N N . MET A 1 4 ? -14.912 7.179 -2.407 1.00 10.00 4 MET A N 7
ATOM 7273 C CA . MET A 1 4 ? -13.609 7.506 -1.846 1.00 10.00 4 MET A CA 7
ATOM 7274 C C . MET A 1 4 ? -12.543 7.478 -2.932 1.00 10.00 4 MET A C 7
ATOM 7275 O O . MET A 1 4 ? -12.803 7.056 -4.059 1.00 10.00 4 MET A O 7
ATOM 7289 N N . ALA A 1 5 ? -11.349 7.935 -2.597 1.00 10.00 5 ALA A N 7
ATOM 7290 C CA . ALA A 1 5 ? -10.248 7.956 -3.548 1.00 10.00 5 ALA A CA 7
ATOM 7291 C C . ALA A 1 5 ? -9.492 6.632 -3.542 1.00 10.00 5 ALA A C 7
ATOM 7292 O O . ALA A 1 5 ? -9.428 5.944 -2.520 1.00 10.00 5 ALA A O 7
ATOM 7299 N N . THR A 1 6 ? -8.923 6.281 -4.681 1.00 10.00 6 THR A N 7
ATOM 7300 C CA . THR A 1 6 ? -8.173 5.046 -4.810 1.00 10.00 6 THR A CA 7
ATOM 7301 C C . THR A 1 6 ? -6.676 5.329 -4.892 1.00 10.00 6 THR A C 7
ATOM 7302 O O . THR A 1 6 ? -6.255 6.317 -5.499 1.00 10.00 6 THR A O 7
ATOM 7313 N N . VAL A 1 7 ? -5.880 4.479 -4.261 1.00 10.00 7 VAL A N 7
ATOM 7314 C CA . VAL A 1 7 ? -4.435 4.639 -4.269 1.00 10.00 7 VAL A CA 7
ATOM 7315 C C . VAL A 1 7 ? -3.784 3.485 -5.023 1.00 10.00 7 VAL A C 7
ATOM 7316 O O . VAL A 1 7 ? -4.021 2.315 -4.712 1.00 10.00 7 VAL A O 7
ATOM 7329 N N . LYS A 1 8 ? -2.989 3.820 -6.029 1.00 10.00 8 LYS A N 7
ATOM 7330 C CA . LYS A 1 8 ? -2.306 2.815 -6.825 1.00 10.00 8 LYS A CA 7
ATOM 7331 C C . LYS A 1 8 ? -0.944 2.481 -6.230 1.00 10.00 8 LYS A C 7
ATOM 7332 O O . LYS A 1 8 ? -0.109 3.362 -6.022 1.00 10.00 8 LYS A O 7
ATOM 7351 N N . PHE A 1 9 ? -0.725 1.203 -5.974 1.00 10.00 9 PHE A N 7
ATOM 7352 C CA . PHE A 1 9 ? 0.527 0.740 -5.394 1.00 10.00 9 PHE A CA 7
ATOM 7353 C C . PHE A 1 9 ? 1.285 -0.140 -6.377 1.00 10.00 9 PHE A C 7
ATOM 7354 O O . PHE A 1 9 ? 0.687 -0.939 -7.091 1.00 10.00 9 PHE A O 7
ATOM 7371 N N . LYS A 1 10 ? 2.599 0.008 -6.413 1.00 10.00 10 LYS A N 7
ATOM 7372 C CA . LYS A 1 10 ? 3.430 -0.801 -7.294 1.00 10.00 10 LYS A CA 7
ATOM 7373 C C . LYS A 1 10 ? 3.942 -2.016 -6.525 1.00 10.00 10 LYS A C 7
ATOM 7374 O O . LYS A 1 10 ? 5.143 -2.178 -6.296 1.00 10.00 10 LYS A O 7
ATOM 7393 N N . TYR A 1 11 ? 3.001 -2.861 -6.133 1.00 10.00 11 TYR A N 7
ATOM 7394 C CA . TYR A 1 11 ? 3.279 -4.069 -5.367 1.00 10.00 11 TYR A CA 7
ATOM 7395 C C . TYR A 1 11 ? 4.104 -5.065 -6.184 1.00 10.00 11 TYR A C 7
ATOM 7396 O O . TYR A 1 11 ? 3.568 -5.784 -7.026 1.00 10.00 11 TYR A O 7
ATOM 7414 N N . LYS A 1 12 ? 5.415 -5.075 -5.942 1.00 10.00 12 LYS A N 7
ATOM 7415 C CA . LYS A 1 12 ? 6.343 -5.972 -6.638 1.00 10.00 12 LYS A CA 7
ATOM 7416 C C . LYS A 1 12 ? 6.250 -5.789 -8.151 1.00 10.00 12 LYS A C 7
ATOM 7417 O O . LYS A 1 12 ? 6.563 -6.702 -8.916 1.00 10.00 12 LYS A O 7
ATOM 7436 N N . GLY A 1 13 ? 5.816 -4.610 -8.575 1.00 10.00 13 GLY A N 7
ATOM 7437 C CA . GLY A 1 13 ? 5.671 -4.333 -9.990 1.00 10.00 13 GLY A CA 7
ATOM 7438 C C . GLY A 1 13 ? 4.219 -4.385 -10.427 1.00 10.00 13 GLY A C 7
ATOM 7439 O O . GLY A 1 13 ? 3.841 -3.773 -11.426 1.00 10.00 13 GLY A O 7
ATOM 7443 N N . GLU A 1 14 ? 3.411 -5.111 -9.666 1.00 10.00 14 GLU A N 7
ATOM 7444 C CA . GLU A 1 14 ? 1.991 -5.254 -9.949 1.00 10.00 14 GLU A CA 7
ATOM 7445 C C . GLU A 1 14 ? 1.260 -3.969 -9.583 1.00 10.00 14 GLU A C 7
ATOM 7446 O O . GLU A 1 14 ? 1.362 -3.488 -8.451 1.00 10.00 14 GLU A O 7
ATOM 7458 N N . GLU A 1 15 ? 0.546 -3.405 -10.543 1.00 10.00 15 GLU A N 7
ATOM 7459 C CA . GLU A 1 15 ? -0.196 -2.180 -10.308 1.00 10.00 15 GLU A CA 7
ATOM 7460 C C . GLU A 1 15 ? -1.468 -2.470 -9.515 1.00 10.00 15 GLU A C 7
ATOM 7461 O O . GLU A 1 15 ? -2.506 -2.814 -10.082 1.00 10.00 15 GLU A O 7
ATOM 7473 N N . LYS A 1 16 ? -1.378 -2.341 -8.202 1.00 10.00 16 LYS A N 7
ATOM 7474 C CA . LYS A 1 16 ? -2.516 -2.574 -7.334 1.00 10.00 16 LYS A CA 7
ATOM 7475 C C . LYS A 1 16 ? -3.308 -1.291 -7.155 1.00 10.00 16 LYS A C 7
ATOM 7476 O O . LYS A 1 16 ? -2.743 -0.200 -7.179 1.00 10.00 16 LYS A O 7
ATOM 7495 N N . GLN A 1 17 ? -4.607 -1.426 -6.982 1.00 10.00 17 GLN A N 7
ATOM 7496 C CA . GLN A 1 17 ? -5.479 -0.283 -6.781 1.00 10.00 17 GLN A CA 7
ATOM 7497 C C . GLN A 1 17 ? -6.343 -0.527 -5.554 1.00 10.00 17 GLN A C 7
ATOM 7498 O O . GLN A 1 17 ? -7.336 -1.255 -5.619 1.00 10.00 17 GLN A O 7
ATOM 7512 N N . VAL A 1 18 ? -5.949 0.057 -4.436 1.00 10.00 18 VAL A N 7
ATOM 7513 C CA . VAL A 1 18 ? -6.677 -0.127 -3.188 1.00 10.00 18 VAL A CA 7
ATOM 7514 C C . VAL A 1 18 ? -7.378 1.156 -2.758 1.00 10.00 18 VAL A C 7
ATOM 7515 O O . VAL A 1 18 ? -6.841 2.255 -2.905 1.00 10.00 18 VAL A O 7
ATOM 7528 N N . ASP A 1 19 ? -8.592 1.001 -2.251 1.00 10.00 19 ASP A N 7
ATOM 7529 C CA . ASP A 1 19 ? -9.391 2.122 -1.780 1.00 10.00 19 ASP A CA 7
ATOM 7530 C C . ASP A 1 19 ? -8.816 2.656 -0.472 1.00 10.00 19 ASP A C 7
ATOM 7531 O O . ASP A 1 19 ? -8.379 1.880 0.378 1.00 10.00 19 ASP A O 7
ATOM 7540 N N . ILE A 1 20 ? -8.829 3.975 -0.311 1.00 10.00 20 ILE A N 7
ATOM 7541 C CA . ILE A 1 20 ? -8.295 4.609 0.892 1.00 10.00 20 ILE A CA 7
ATOM 7542 C C . ILE A 1 20 ? -9.055 4.179 2.156 1.00 10.00 20 ILE A C 7
ATOM 7543 O O . ILE A 1 20 ? -8.474 4.090 3.239 1.00 10.00 20 ILE A O 7
ATOM 7559 N N . SER A 1 21 ? -10.338 3.876 2.009 1.00 10.00 21 SER A N 7
ATOM 7560 C CA . SER A 1 21 ? -11.152 3.471 3.148 1.00 10.00 21 SER A CA 7
ATOM 7561 C C . SER A 1 21 ? -10.892 2.014 3.525 1.00 10.00 21 SER A C 7
ATOM 7562 O O . SER A 1 21 ? -11.273 1.566 4.606 1.00 10.00 21 SER A O 7
ATOM 7570 N N . LYS A 1 22 ? -10.227 1.284 2.640 1.00 10.00 22 LYS A N 7
ATOM 7571 C CA . LYS A 1 22 ? -9.928 -0.119 2.888 1.00 10.00 22 LYS A CA 7
ATOM 7572 C C . LYS A 1 22 ? -8.534 -0.282 3.474 1.00 10.00 22 LYS A C 7
ATOM 7573 O O . LYS A 1 22 ? -8.133 -1.384 3.850 1.00 10.00 22 LYS A O 7
ATOM 7592 N N . ILE A 1 23 ? -7.795 0.817 3.549 1.00 10.00 23 ILE A N 7
ATOM 7593 C CA . ILE A 1 23 ? -6.454 0.791 4.105 1.00 10.00 23 ILE A CA 7
ATOM 7594 C C . ILE A 1 23 ? -6.535 0.678 5.622 1.00 10.00 23 ILE A C 7
ATOM 7595 O O . ILE A 1 23 ? -7.036 1.579 6.296 1.00 10.00 23 ILE A O 7
ATOM 7611 N N . LEU A 1 24 ? -6.051 -0.434 6.149 1.00 10.00 24 LEU A N 7
ATOM 7612 C CA . LEU A 1 24 ? -6.089 -0.680 7.580 1.00 10.00 24 LEU A CA 7
ATOM 7613 C C . LEU A 1 24 ? -4.956 0.045 8.294 1.00 10.00 24 LEU A C 7
ATOM 7614 O O . LEU A 1 24 ? -5.198 0.878 9.165 1.00 10.00 24 LEU A O 7
ATOM 7630 N N . SER A 1 25 ? -3.718 -0.270 7.931 1.00 10.00 25 SER A N 7
ATOM 7631 C CA . SER A 1 25 ? -2.565 0.355 8.563 1.00 10.00 25 SER A CA 7
ATOM 7632 C C . SER A 1 25 ? -1.371 0.413 7.615 1.00 10.00 25 SER A C 7
ATOM 7633 O O . SER A 1 25 ? -1.079 -0.553 6.910 1.00 10.00 25 SER A O 7
ATOM 7641 N N . VAL A 1 26 ? -0.701 1.561 7.594 1.00 10.00 26 VAL A N 7
ATOM 7642 C CA . VAL A 1 26 ? 0.477 1.753 6.763 1.00 10.00 26 VAL A CA 7
ATOM 7643 C C . VAL A 1 26 ? 1.714 1.819 7.653 1.00 10.00 26 VAL A C 7
ATOM 7644 O O . VAL A 1 26 ? 1.723 2.548 8.649 1.00 10.00 26 VAL A O 7
ATOM 7657 N N . GLY A 1 27 ? 2.734 1.042 7.313 1.00 10.00 27 GLY A N 7
ATOM 7658 C CA . GLY A 1 27 ? 3.955 1.034 8.090 1.00 10.00 27 GLY A CA 7
ATOM 7659 C C . GLY A 1 27 ? 5.178 1.316 7.238 1.00 10.00 27 GLY A C 7
ATOM 7660 O O . GLY A 1 27 ? 5.539 0.518 6.368 1.00 10.00 27 GLY A O 7
ATOM 7664 N N . ARG A 1 28 ? 5.808 2.456 7.476 1.00 10.00 28 ARG A N 7
ATOM 7665 C CA . ARG A 1 28 ? 6.997 2.843 6.732 1.00 10.00 28 ARG A CA 7
ATOM 7666 C C . ARG A 1 28 ? 8.233 2.181 7.329 1.00 10.00 28 ARG A C 7
ATOM 7667 O O . ARG A 1 28 ? 8.558 2.392 8.495 1.00 10.00 28 ARG A O 7
ATOM 7688 N N . TYR A 1 29 ? 8.903 1.365 6.527 1.00 10.00 29 TYR A N 7
ATOM 7689 C CA . TYR A 1 29 ? 10.110 0.669 6.965 1.00 10.00 29 TYR A CA 7
ATOM 7690 C C . TYR A 1 29 ? 11.349 1.361 6.413 1.00 10.00 29 TYR A C 7
ATOM 7691 O O . TYR A 1 29 ? 12.460 0.841 6.504 1.00 10.00 29 TYR A O 7
ATOM 7709 N N . GLY A 1 30 ? 11.145 2.541 5.853 1.00 10.00 30 GLY A N 7
ATOM 7710 C CA . GLY A 1 30 ? 12.235 3.295 5.279 1.00 10.00 30 GLY A CA 7
ATOM 7711 C C . GLY A 1 30 ? 12.014 3.523 3.804 1.00 10.00 30 GLY A C 7
ATOM 7712 O O . GLY A 1 30 ? 11.113 4.266 3.422 1.00 10.00 30 GLY A O 7
ATOM 7716 N N . LYS A 1 31 ? 12.815 2.868 2.976 1.00 10.00 31 LYS A N 7
ATOM 7717 C CA . LYS A 1 31 ? 12.683 2.994 1.530 1.00 10.00 31 LYS A CA 7
ATOM 7718 C C . LYS A 1 31 ? 11.553 2.106 1.027 1.00 10.00 31 LYS A C 7
ATOM 7719 O O . LYS A 1 31 ? 11.012 2.318 -0.056 1.00 10.00 31 LYS A O 7
ATOM 7738 N N . LEU A 1 32 ? 11.210 1.105 1.826 1.00 10.00 32 LEU A N 7
ATOM 7739 C CA . LEU A 1 32 ? 10.137 0.189 1.484 1.00 10.00 32 LEU A CA 7
ATOM 7740 C C . LEU A 1 32 ? 8.973 0.395 2.447 1.00 10.00 32 LEU A C 7
ATOM 7741 O O . LEU A 1 32 ? 9.151 0.364 3.665 1.00 10.00 32 LEU A O 7
ATOM 7757 N N . ILE A 1 33 ? 7.791 0.629 1.902 1.00 10.00 33 ILE A N 7
ATOM 7758 C CA . ILE A 1 33 ? 6.604 0.844 2.713 1.00 10.00 33 ILE A CA 7
ATOM 7759 C C . ILE A 1 33 ? 5.635 -0.321 2.563 1.00 10.00 33 ILE A C 7
ATOM 7760 O O . ILE A 1 33 ? 5.252 -0.681 1.450 1.00 10.00 33 ILE A O 7
ATOM 7776 N N . HIS A 1 34 ? 5.252 -0.905 3.685 1.00 10.00 34 HIS A N 7
ATOM 7777 C CA . HIS A 1 34 ? 4.326 -2.027 3.699 1.00 10.00 34 HIS A CA 7
ATOM 7778 C C . HIS A 1 34 ? 3.018 -1.596 4.359 1.00 10.00 34 HIS A C 7
ATOM 7779 O O . HIS A 1 34 ? 3.031 -0.866 5.349 1.00 10.00 34 HIS A O 7
ATOM 7793 N N . PHE A 1 35 ? 1.898 -2.037 3.813 1.00 10.00 35 PHE A N 7
ATOM 7794 C CA . PHE A 1 35 ? 0.604 -1.685 4.370 1.00 10.00 35 PHE A CA 7
ATOM 7795 C C . PHE A 1 35 ? -0.365 -2.855 4.272 1.00 10.00 35 PHE A C 7
ATOM 7796 O O . PHE A 1 35 ? -0.226 -3.718 3.403 1.00 10.00 35 PHE A O 7
ATOM 7813 N N . LEU A 1 36 ? -1.331 -2.875 5.177 1.00 10.00 36 LEU A N 7
ATOM 7814 C CA . L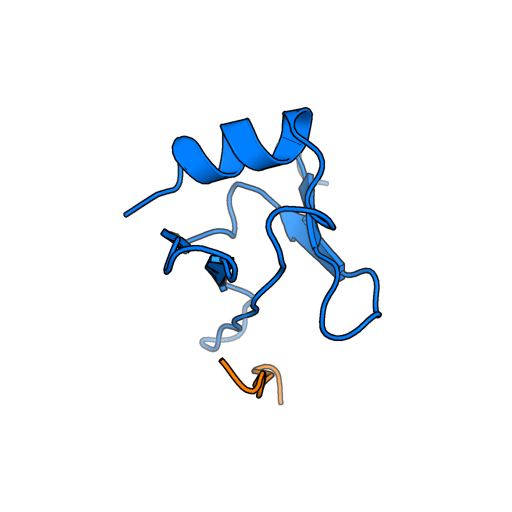EU A 1 36 ? -2.343 -3.917 5.208 1.00 10.00 36 LEU A CA 7
ATOM 7815 C C . LEU A 1 36 ? -3.693 -3.321 4.838 1.00 10.00 36 LEU A C 7
ATOM 7816 O O . LEU A 1 36 ? -4.024 -2.215 5.272 1.00 10.00 36 LEU A O 7
ATOM 7832 N N . TYR A 1 37 ? -4.469 -4.031 4.033 1.00 10.00 37 TYR A N 7
ATOM 7833 C CA . TYR A 1 37 ? -5.774 -3.531 3.628 1.00 10.00 37 TYR A CA 7
ATOM 7834 C C . TYR A 1 37 ? -6.844 -4.612 3.710 1.00 10.00 37 TYR A C 7
ATOM 7835 O O . TYR A 1 37 ? -6.565 -5.799 3.538 1.00 10.00 37 TYR A O 7
ATOM 7853 N N . ASP A 1 38 ? -8.068 -4.179 3.978 1.00 10.00 38 ASP A N 7
ATOM 7854 C CA . ASP A 1 38 ? -9.212 -5.077 4.102 1.00 10.00 38 ASP A CA 7
ATOM 7855 C C . ASP A 1 38 ? -9.644 -5.599 2.736 1.00 10.00 38 ASP A C 7
ATOM 7856 O O . ASP A 1 38 ? -10.175 -4.854 1.912 1.00 10.00 38 ASP A O 7
ATOM 7865 N N . LEU A 1 39 ? -9.397 -6.880 2.494 1.00 10.00 39 LEU A N 7
ATOM 7866 C CA . LEU A 1 39 ? -9.760 -7.502 1.231 1.00 10.00 39 LEU A CA 7
ATOM 7867 C C . LEU A 1 39 ? -11.211 -7.961 1.253 1.00 10.00 39 LEU A C 7
ATOM 7868 O O . LEU A 1 39 ? -11.975 -7.695 0.324 1.00 10.00 39 LEU A O 7
ATOM 7884 N N . GLY A 1 40 ? -11.584 -8.641 2.321 1.00 10.00 40 GLY A N 7
ATOM 7885 C CA . GLY A 1 40 ? -12.938 -9.133 2.446 1.00 10.00 40 GLY A CA 7
ATOM 7886 C C . GLY A 1 40 ? -12.975 -10.631 2.656 1.00 10.00 40 GLY A C 7
ATOM 7887 O O . GLY A 1 40 ? -12.198 -11.371 2.049 1.00 10.00 40 GLY A O 7
ATOM 7891 N N . GLY A 1 41 ? -13.871 -11.084 3.518 1.00 10.00 41 GLY A N 7
ATOM 7892 C CA . GLY A 1 41 ? -13.985 -12.501 3.790 1.00 10.00 41 GLY A CA 7
ATOM 7893 C C . GLY A 1 41 ? -13.211 -12.913 5.024 1.00 10.00 41 GLY A C 7
ATOM 7894 O O . GLY A 1 41 ? -13.127 -14.097 5.349 1.00 10.00 41 GLY A O 7
ATOM 7898 N N . GLY A 1 42 ? -12.634 -11.935 5.707 1.00 10.00 42 GLY A N 7
ATOM 7899 C CA . GLY A 1 42 ? -11.877 -12.219 6.905 1.00 10.00 42 GLY A CA 7
ATOM 7900 C C . GLY A 1 42 ? -10.397 -11.953 6.738 1.00 10.00 42 GLY A C 7
ATOM 7901 O O . GLY A 1 42 ? -9.774 -11.330 7.600 1.00 10.00 42 GLY A O 7
ATOM 7905 N N . LYS A 1 43 ? -9.829 -12.420 5.632 1.00 10.00 43 LYS A N 7
ATOM 7906 C CA . LYS A 1 43 ? -8.407 -12.227 5.381 1.00 10.00 43 LYS A CA 7
ATOM 7907 C C . LYS A 1 43 ? -8.136 -10.854 4.780 1.00 10.00 43 LYS A C 7
ATOM 7908 O O . LYS A 1 43 ? -8.976 -10.287 4.078 1.00 10.00 43 LYS A O 7
ATOM 7927 N N . ALA A 1 44 ? -6.961 -10.324 5.073 1.00 10.00 44 ALA A N 7
ATOM 7928 C CA . ALA A 1 44 ? -6.559 -9.020 4.582 1.00 10.00 44 ALA A CA 7
ATOM 7929 C C . ALA A 1 44 ? -5.439 -9.158 3.562 1.00 10.00 44 ALA A C 7
ATOM 7930 O O . ALA A 1 44 ? -4.857 -10.232 3.411 1.00 10.00 44 ALA A O 7
ATOM 7937 N N . GLY A 1 45 ? -5.151 -8.074 2.862 1.00 10.00 45 GLY A N 7
ATOM 7938 C CA . GLY A 1 45 ? -4.100 -8.085 1.866 1.00 10.00 45 GLY A CA 7
ATOM 7939 C C . GLY A 1 45 ? -2.949 -7.190 2.266 1.00 10.00 45 GLY A C 7
ATOM 7940 O O . GLY A 1 45 ? -3.054 -6.446 3.244 1.00 10.00 45 GLY A O 7
ATOM 7944 N N . MET A 1 46 ? -1.867 -7.232 1.505 1.00 10.00 46 MET A N 7
ATOM 7945 C CA . MET A 1 46 ? -0.697 -6.423 1.812 1.00 10.00 46 MET A CA 7
ATOM 7946 C C . MET A 1 46 ? 0.106 -6.138 0.554 1.00 10.00 46 MET A C 7
ATOM 7947 O O . MET A 1 46 ? 0.253 -7.002 -0.312 1.00 10.00 46 MET A O 7
ATOM 7961 N N . GLY A 1 47 ? 0.613 -4.919 0.453 1.00 10.00 47 GLY A N 7
ATOM 7962 C CA . GLY A 1 47 ? 1.396 -4.532 -0.700 1.00 10.00 47 GLY A CA 7
ATOM 7963 C C . GLY A 1 47 ? 2.553 -3.631 -0.326 1.00 10.00 47 GLY A C 7
ATOM 7964 O O . GLY A 1 47 ? 2.351 -2.511 0.137 1.00 10.00 47 GLY A O 7
ATOM 7968 N N . MET A 1 48 ? 3.765 -4.122 -0.514 1.00 10.00 48 MET A N 7
ATOM 7969 C CA . MET A 1 48 ? 4.956 -3.351 -0.194 1.00 10.00 48 MET A CA 7
ATOM 7970 C C . MET A 1 48 ? 5.465 -2.615 -1.433 1.00 10.00 48 MET A C 7
ATOM 7971 O O . MET A 1 48 ? 5.681 -3.223 -2.482 1.00 10.00 48 MET A O 7
ATOM 7985 N N . VAL A 1 49 ? 5.643 -1.306 -1.308 1.00 10.00 49 VAL A N 7
ATOM 7986 C CA . VAL A 1 49 ? 6.115 -0.479 -2.415 1.00 10.00 49 VAL A CA 7
ATOM 7987 C C . VAL A 1 49 ? 7.267 0.421 -1.957 1.00 10.00 49 VAL A C 7
ATOM 7988 O O . VAL A 1 49 ? 7.435 0.657 -0.759 1.00 10.00 49 VAL A O 7
ATOM 8001 N N . SER A 1 50 ? 8.068 0.901 -2.897 1.00 10.00 50 SER A N 7
ATOM 8002 C CA . SER A 1 50 ? 9.188 1.769 -2.566 1.00 10.00 50 SER A CA 7
ATOM 8003 C C . SER A 1 50 ? 8.759 3.236 -2.595 1.00 10.00 50 SER A C 7
ATOM 8004 O O . SER A 1 50 ? 7.758 3.592 -3.226 1.00 10.00 50 SER A O 7
ATOM 8012 N N . GLU A 1 51 ? 9.527 4.086 -1.924 1.00 10.00 51 GLU A N 7
ATOM 8013 C CA . GLU A 1 51 ? 9.228 5.513 -1.859 1.00 10.00 51 GLU A CA 7
ATOM 8014 C C . GLU A 1 51 ? 9.450 6.195 -3.205 1.00 10.00 51 GLU A C 7
ATOM 8015 O O . GLU A 1 51 ? 8.767 7.164 -3.536 1.00 10.00 51 GLU A O 7
ATOM 8027 N N . LYS A 1 52 ? 10.413 5.700 -3.975 1.00 10.00 52 LYS A N 7
ATOM 8028 C CA . LYS A 1 52 ? 10.720 6.284 -5.275 1.00 10.00 52 LYS A CA 7
ATOM 8029 C C . LYS A 1 52 ? 9.634 5.957 -6.293 1.00 10.00 52 LYS A C 7
ATOM 8030 O O . LYS A 1 52 ? 9.293 6.792 -7.133 1.00 10.00 52 LYS A O 7
ATOM 8049 N N . ASP A 1 53 ? 9.085 4.749 -6.209 1.00 10.00 53 ASP A N 7
ATOM 8050 C CA . ASP A 1 53 ? 8.039 4.321 -7.134 1.00 10.00 53 ASP A CA 7
ATOM 8051 C C . ASP A 1 53 ? 6.715 5.013 -6.833 1.00 10.00 53 ASP A C 7
ATOM 8052 O O . ASP A 1 53 ? 5.980 5.392 -7.745 1.00 10.00 53 ASP A O 7
ATOM 8061 N N . ALA A 1 54 ? 6.415 5.169 -5.553 1.00 10.00 54 ALA A N 7
ATOM 8062 C CA . ALA A 1 54 ? 5.179 5.814 -5.132 1.00 10.00 54 ALA A CA 7
ATOM 8063 C C . ALA A 1 54 ? 5.250 7.333 -5.319 1.00 10.00 54 ALA A C 7
ATOM 8064 O O . ALA A 1 54 ? 6.214 7.975 -4.899 1.00 10.00 54 ALA A O 7
ATOM 8071 N N . PRO A 1 55 ? 4.240 7.926 -5.984 1.00 10.00 55 PRO A N 7
ATOM 8072 C CA . PRO A 1 55 ? 4.188 9.378 -6.215 1.00 10.00 55 PRO A CA 7
ATOM 8073 C C . PRO A 1 55 ? 4.191 10.165 -4.904 1.00 10.00 55 PRO A C 7
ATOM 8074 O O . PRO A 1 55 ? 3.658 9.706 -3.893 1.00 10.00 55 PRO A O 7
ATOM 8085 N N . LYS A 1 56 ? 4.774 11.359 -4.937 1.00 10.00 56 LYS A N 7
ATOM 8086 C CA . LYS A 1 56 ? 4.869 12.213 -3.754 1.00 10.00 56 LYS A CA 7
ATOM 8087 C C . LYS A 1 56 ? 3.488 12.552 -3.190 1.00 10.00 56 LYS A C 7
ATOM 8088 O O . LYS A 1 56 ? 3.304 12.614 -1.972 1.00 10.00 56 LYS A O 7
ATOM 8107 N N . GLU A 1 57 ? 2.522 12.758 -4.074 1.00 10.00 57 GLU A N 7
ATOM 8108 C CA . GLU A 1 57 ? 1.163 13.082 -3.659 1.00 10.00 57 GLU A CA 7
ATOM 8109 C C . GLU A 1 57 ? 0.540 11.920 -2.889 1.00 10.00 57 GLU A C 7
ATOM 8110 O O . GLU A 1 57 ? -0.071 12.115 -1.834 1.00 10.00 57 GLU A O 7
ATOM 8122 N N . LEU A 1 58 ? 0.709 10.711 -3.415 1.00 10.00 58 LEU A N 7
ATOM 8123 C CA . LEU A 1 58 ? 0.164 9.518 -2.776 1.00 10.00 58 LEU A CA 7
ATOM 8124 C C . LEU A 1 58 ? 0.946 9.197 -1.510 1.00 10.00 58 LEU A C 7
ATOM 8125 O O . LEU A 1 58 ? 0.400 8.659 -0.549 1.00 10.00 58 LEU A O 7
ATOM 8141 N N . LEU A 1 59 ? 2.229 9.537 -1.522 1.00 10.00 59 LEU A N 7
ATOM 8142 C CA . LEU A 1 59 ? 3.105 9.308 -0.382 1.00 10.00 59 LEU A CA 7
ATOM 8143 C C . LEU A 1 59 ? 2.597 10.082 0.828 1.00 10.00 59 LEU A C 7
ATOM 8144 O O . LEU A 1 59 ? 2.595 9.577 1.948 1.00 10.00 59 LEU A O 7
ATOM 8160 N N . GLN A 1 60 ? 2.148 11.309 0.585 1.00 10.00 60 GLN A N 7
ATOM 8161 C CA . GLN A 1 60 ? 1.617 12.155 1.648 1.00 10.00 60 GLN A CA 7
ATOM 8162 C C . GLN A 1 60 ? 0.325 11.555 2.200 1.00 10.00 60 GLN A C 7
ATOM 8163 O O . GLN A 1 60 ? 0.016 11.691 3.383 1.00 10.00 60 GLN A O 7
ATOM 8177 N N . MET A 1 61 ? -0.423 10.884 1.331 1.00 10.00 61 MET A N 7
ATOM 8178 C CA . MET A 1 61 ? -1.673 10.245 1.725 1.00 10.00 61 MET A CA 7
ATOM 8179 C C . MET A 1 61 ? -1.380 9.021 2.585 1.00 10.00 61 MET A C 7
ATOM 8180 O O . MET A 1 61 ? -2.167 8.652 3.455 1.00 10.00 61 MET A O 7
ATOM 8194 N N . LEU A 1 62 ? -0.237 8.396 2.333 1.00 10.00 62 LEU A N 7
ATOM 8195 C CA . LEU A 1 62 ? 0.175 7.223 3.089 1.00 10.00 62 LEU A CA 7
ATOM 8196 C C . LEU A 1 62 ? 0.559 7.615 4.506 1.00 10.00 62 LEU A C 7
ATOM 8197 O O . LEU A 1 62 ? 0.258 6.900 5.459 1.00 10.00 62 LEU A O 7
ATOM 8213 N N . GLU A 1 63 ? 1.200 8.771 4.641 1.00 10.00 63 GLU A N 7
ATOM 8214 C CA . GLU A 1 63 ? 1.613 9.272 5.948 1.00 10.00 63 GLU A CA 7
ATOM 8215 C C . GLU A 1 63 ? 0.398 9.560 6.825 1.00 10.00 63 GLU A C 7
ATOM 8216 O O . GLU A 1 63 ? 0.485 9.547 8.051 1.00 10.00 63 GLU A O 7
ATOM 8228 N N . LYS A 1 64 ? -0.735 9.822 6.184 1.00 10.00 64 LYS A N 7
ATOM 8229 C CA . LYS A 1 64 ? -1.973 10.106 6.900 1.00 10.00 64 LYS A CA 7
ATOM 8230 C C . LYS A 1 64 ? -2.664 8.808 7.305 1.00 10.00 64 LYS A C 7
ATOM 8231 O O . LYS A 1 64 ? -3.611 8.815 8.090 1.00 10.00 64 LYS A O 7
ATOM 8250 N N . GLN A 1 65 ? -2.179 7.699 6.767 1.00 10.00 65 GLN A N 7
ATOM 8251 C CA . GLN A 1 65 ? -2.738 6.388 7.071 1.00 10.00 65 GLN A CA 7
ATOM 8252 C C . GLN A 1 65 ? -1.726 5.570 7.862 1.00 10.00 65 GLN A C 7
ATOM 8253 O O . GLN A 1 65 ? -1.944 4.393 8.159 1.00 10.00 65 GLN A O 7
ATOM 8267 N N . LYS A 1 66 ? -0.617 6.215 8.195 1.00 10.00 66 LYS A N 7
ATOM 8268 C CA . LYS A 1 66 ? 0.453 5.591 8.950 1.00 10.00 66 LYS A CA 7
ATOM 8269 C C . LYS A 1 66 ? -0.006 5.283 10.370 1.00 10.00 66 LYS A C 7
ATOM 8270 O O . LYS A 1 66 ? -0.442 6.178 11.101 1.00 10.00 66 LYS A O 7
ATOM 8289 N N . LYS A 1 67 ? 0.087 4.020 10.756 1.00 10.00 67 LYS A N 7
ATOM 8290 C CA . LYS A 1 67 ? -0.327 3.598 12.088 1.00 10.00 67 LYS A CA 7
ATOM 8291 C C . LYS A 1 67 ? 0.717 2.679 12.709 1.00 10.00 67 LYS A C 7
ATOM 8292 O O . LYS A 1 67 ? 1.105 1.678 12.100 1.00 10.00 67 LYS A O 7
ATOM 8311 N N . GLY B 2 3 ? -9.645 -17.089 -0.594 1.00 10.00 3 GLY B N 7
ATOM 8312 C CA . GLY B 2 3 ? -8.659 -17.553 -1.550 1.00 10.00 3 GLY B CA 7
ATOM 8313 C C . GLY B 2 3 ? -7.513 -16.578 -1.696 1.00 10.00 3 GLY B C 7
ATOM 8314 O O . GLY B 2 3 ? -6.536 -16.852 -2.394 1.00 10.00 3 GLY B O 7
ATOM 8318 N N . GLU B 2 4 ? -7.637 -15.431 -1.043 1.00 10.00 4 GLU B N 7
ATOM 8319 C CA . GLU B 2 4 ? -6.601 -14.410 -1.095 1.00 10.00 4 GLU B CA 7
ATOM 8320 C C . GLU B 2 4 ? -5.394 -14.818 -0.257 1.00 10.00 4 GLU B C 7
ATOM 8321 O O . GLU B 2 4 ? -5.532 -15.214 0.901 1.00 10.00 4 GLU B O 7
ATOM 8333 N N . GLY B 2 5 ? -4.213 -14.737 -0.855 1.00 10.00 5 GLY B N 7
ATOM 8334 C CA . GLY B 2 5 ? -3.003 -15.115 -0.151 1.00 10.00 5 GLY B CA 7
ATOM 8335 C C . GLY B 2 5 ? -1.751 -14.594 -0.828 1.00 10.00 5 GLY B C 7
ATOM 8336 O O . GLY B 2 5 ? -0.839 -15.364 -1.135 1.00 10.00 5 GLY B O 7
ATOM 8340 N N . GLU B 2 6 ? -1.706 -13.290 -1.057 1.00 10.00 6 GLU B N 7
ATOM 8341 C CA . GLU B 2 6 ? -0.560 -12.657 -1.700 1.00 10.00 6 GLU B CA 7
ATOM 8342 C C . GLU B 2 6 ? 0.592 -12.494 -0.710 1.00 10.00 6 GLU B C 7
ATOM 8343 O O . GLU B 2 6 ? 0.365 -12.311 0.488 1.00 10.00 6 GLU B O 7
ATOM 8355 N N . GLU B 2 7 ? 1.824 -12.575 -1.208 1.00 10.00 7 GLU B N 7
ATOM 8356 C CA . GLU B 2 7 ? 3.004 -12.445 -0.356 1.00 10.00 7 GLU B CA 7
ATOM 8357 C C . GLU B 2 7 ? 4.091 -11.595 -1.010 1.00 10.00 7 GLU B C 7
ATOM 8358 O O . GLU B 2 7 ? 4.180 -11.509 -2.235 1.00 10.00 7 GLU B O 7
ATOM 8370 N N . GLU B 2 8 ? 4.919 -10.978 -0.175 1.00 10.00 8 GLU B N 7
ATOM 8371 C CA . GLU B 2 8 ? 6.023 -10.148 -0.648 1.00 10.00 8 GLU B CA 7
ATOM 8372 C C . GLU B 2 8 ? 7.342 -10.836 -0.328 1.00 10.00 8 GLU B C 7
ATOM 8373 O O . GLU B 2 8 ? 7.350 -11.923 0.255 1.00 10.00 8 GLU B O 7
ATOM 8385 N N . GLY B 2 9 ? 8.454 -10.215 -0.699 1.00 10.00 9 GLY B N 7
ATOM 8386 C CA . GLY B 2 9 ? 9.743 -10.809 -0.410 1.00 10.00 9 GLY B CA 7
ATOM 8387 C C . GLY B 2 9 ? 10.905 -9.941 -0.834 1.00 10.00 9 GLY B C 7
ATOM 8388 O O . GLY B 2 9 ? 11.954 -10.449 -1.231 1.00 10.00 9 GLY B O 7
ATOM 8392 N N . GLU B 2 10 ? 10.722 -8.634 -0.759 1.00 10.00 10 GLU B N 7
ATOM 8393 C CA . GLU B 2 10 ? 11.769 -7.696 -1.138 1.00 10.00 10 GLU B CA 7
ATOM 8394 C C . GLU B 2 10 ? 12.904 -7.727 -0.126 1.00 10.00 10 GLU B C 7
ATOM 8395 O O . GLU B 2 10 ? 12.687 -8.008 1.056 1.00 10.00 10 GLU B O 7
ATOM 8407 N N . GLU B 2 11 ? 14.108 -7.450 -0.596 1.00 10.00 11 GLU B N 7
ATOM 8408 C CA . GLU B 2 11 ? 15.276 -7.425 0.266 1.00 10.00 11 GLU B CA 7
ATOM 8409 C C . GLU B 2 11 ? 15.615 -5.983 0.625 1.00 10.00 11 GLU B C 7
ATOM 8410 O O . GLU B 2 11 ? 15.500 -5.085 -0.211 1.00 10.00 11 GLU B O 7
ATOM 8422 N N . TYR B 2 12 ? 16.021 -5.759 1.863 1.00 10.00 12 TYR B N 7
ATOM 8423 C CA . TYR B 2 12 ? 16.373 -4.419 2.309 1.00 10.00 12 TYR B CA 7
ATOM 8424 C C . TYR B 2 12 ? 17.886 -4.280 2.439 1.00 10.00 12 TYR B C 7
ATOM 8425 O O . TYR B 2 12 ? 18.638 -5.142 1.978 1.00 10.00 12 TYR B O 7
ATOM 8443 N N . GLY A 1 1 ? -20.118 1.173 -6.489 1.00 10.00 1 GLY A N 8
ATOM 8444 C CA . GLY A 1 1 ? -19.208 2.234 -6.878 1.00 10.00 1 GLY A CA 8
ATOM 8445 C C . GLY A 1 1 ? -18.773 3.076 -5.695 1.00 10.00 1 GLY A C 8
ATOM 8446 O O . GLY A 1 1 ? -19.606 3.690 -5.027 1.00 10.00 1 GLY A O 8
ATOM 8450 N N . SER A 1 2 ? -17.476 3.095 -5.427 1.00 10.00 2 SER A N 8
ATOM 8451 C CA . SER A 1 2 ? -16.935 3.867 -4.317 1.00 10.00 2 SER A CA 8
ATOM 8452 C C . SER A 1 2 ? -16.748 5.323 -4.722 1.00 10.00 2 SER A C 8
ATOM 8453 O O . SER A 1 2 ? -16.566 5.635 -5.901 1.00 10.00 2 SER A O 8
ATOM 8461 N N . HIS A 1 3 ? -16.813 6.210 -3.743 1.00 10.00 3 HIS A N 8
ATOM 8462 C CA . HIS A 1 3 ? -16.633 7.634 -3.983 1.00 10.00 3 HIS A CA 8
ATOM 8463 C C . HIS A 1 3 ? -15.421 8.135 -3.220 1.00 10.00 3 HIS A C 8
ATOM 8464 O O . HIS A 1 3 ? -15.184 9.339 -3.116 1.00 10.00 3 HIS A O 8
ATOM 8478 N N . MET A 1 4 ? -14.653 7.196 -2.692 1.00 10.00 4 MET A N 8
ATOM 8479 C CA . MET A 1 4 ? -13.459 7.522 -1.929 1.00 10.00 4 MET A CA 8
ATOM 8480 C C . MET A 1 4 ? -12.258 7.650 -2.858 1.00 10.00 4 MET A C 8
ATOM 8481 O O . MET A 1 4 ? -12.375 7.455 -4.074 1.00 10.00 4 MET A O 8
ATOM 8495 N N . ALA A 1 5 ? -11.111 7.990 -2.293 1.00 10.00 5 ALA A N 8
ATOM 8496 C CA . ALA A 1 5 ? -9.896 8.133 -3.076 1.00 10.00 5 ALA A CA 8
ATOM 8497 C C . ALA A 1 5 ? -9.154 6.805 -3.162 1.00 10.00 5 ALA A C 8
ATOM 8498 O O . ALA A 1 5 ? -8.891 6.161 -2.145 1.00 10.00 5 ALA A O 8
ATOM 8505 N N . THR A 1 6 ? -8.832 6.395 -4.376 1.00 10.00 6 THR A N 8
ATOM 8506 C CA . THR A 1 6 ? -8.122 5.149 -4.599 1.00 10.00 6 THR A CA 8
ATOM 8507 C C . THR A 1 6 ? -6.621 5.395 -4.674 1.00 10.00 6 THR A C 8
ATOM 8508 O O . THR A 1 6 ? -6.170 6.341 -5.324 1.00 10.00 6 THR A O 8
ATOM 8519 N N . VAL A 1 7 ? -5.852 4.558 -3.994 1.00 10.00 7 VAL A N 8
ATOM 8520 C CA . VAL A 1 7 ? -4.406 4.696 -3.988 1.00 10.00 7 VAL A CA 8
ATOM 8521 C C . VAL A 1 7 ? -3.761 3.587 -4.810 1.00 10.00 7 VAL A C 8
ATOM 8522 O O . VAL A 1 7 ? -4.007 2.404 -4.574 1.00 10.00 7 VAL A O 8
ATOM 8535 N N . LYS A 1 8 ? -2.956 3.975 -5.790 1.00 10.00 8 LYS A N 8
ATOM 8536 C CA . LYS A 1 8 ? -2.273 3.010 -6.633 1.00 10.00 8 LYS A CA 8
ATOM 8537 C C . LYS A 1 8 ? -0.980 2.564 -5.967 1.00 10.00 8 LYS A C 8
ATOM 8538 O O . LYS A 1 8 ? -0.242 3.381 -5.415 1.00 10.00 8 LYS A O 8
ATOM 8557 N N . PHE A 1 9 ? -0.715 1.274 -6.010 1.00 10.00 9 PHE A N 8
ATOM 8558 C CA . PHE A 1 9 ? 0.477 0.718 -5.401 1.00 10.00 9 PHE A CA 8
ATOM 8559 C C . PHE A 1 9 ? 1.262 -0.120 -6.396 1.00 10.00 9 PHE A C 8
ATOM 8560 O O . PHE A 1 9 ? 0.779 -1.146 -6.874 1.00 10.00 9 PHE A O 8
ATOM 8577 N N . LYS A 1 10 ? 2.461 0.326 -6.716 1.00 10.00 10 LYS A N 8
ATOM 8578 C CA . LYS A 1 10 ? 3.317 -0.404 -7.632 1.00 10.00 10 LYS A CA 8
ATOM 8579 C C . LYS A 1 10 ? 4.227 -1.319 -6.829 1.00 10.00 10 LYS A C 8
ATOM 8580 O O . LYS A 1 10 ? 5.213 -0.869 -6.245 1.00 10.00 10 LYS A O 8
ATOM 8599 N N . TYR A 1 11 ? 3.882 -2.594 -6.781 1.00 10.00 11 TYR A N 8
ATOM 8600 C CA . TYR A 1 11 ? 4.657 -3.556 -6.021 1.00 10.00 11 TYR A CA 8
ATOM 8601 C C . TYR A 1 11 ? 4.745 -4.883 -6.771 1.00 10.00 11 TYR A C 8
ATOM 8602 O O . TYR A 1 11 ? 3.779 -5.312 -7.405 1.00 10.00 11 TYR A O 8
ATOM 8620 N N . LYS A 1 12 ? 5.925 -5.507 -6.716 1.00 10.00 12 LYS A N 8
ATOM 8621 C CA . LYS A 1 12 ? 6.184 -6.783 -7.385 1.00 10.00 12 LYS A CA 8
ATOM 8622 C C . LYS A 1 12 ? 6.120 -6.608 -8.903 1.00 10.00 12 LYS A C 8
ATOM 8623 O O . LYS A 1 12 ? 6.000 -7.577 -9.653 1.00 10.00 12 LYS A O 8
ATOM 8642 N N . GLY A 1 13 ? 6.222 -5.363 -9.350 1.00 10.00 13 GLY A N 8
ATOM 8643 C CA . GLY A 1 13 ? 6.155 -5.068 -10.767 1.00 10.00 13 GLY A CA 8
ATOM 8644 C C . GLY A 1 13 ? 4.723 -5.031 -11.256 1.00 10.00 13 GLY A C 8
ATOM 8645 O O . GLY A 1 13 ? 4.464 -4.929 -12.454 1.00 10.00 13 GLY A O 8
ATOM 8649 N N . GLU A 1 14 ? 3.795 -5.118 -10.317 1.00 10.00 14 GLU A N 8
ATOM 8650 C CA . GLU A 1 14 ? 2.379 -5.105 -10.627 1.00 10.00 14 GLU A CA 8
ATOM 8651 C C . GLU A 1 14 ? 1.728 -3.856 -10.046 1.00 10.00 14 GLU A C 8
ATOM 8652 O O . GLU A 1 14 ? 2.067 -3.422 -8.944 1.00 10.00 14 GLU A O 8
ATOM 8664 N N . GLU A 1 15 ? 0.814 -3.272 -10.797 1.00 10.00 15 GLU A N 8
ATOM 8665 C CA . GLU A 1 15 ? 0.113 -2.087 -10.346 1.00 10.00 15 GLU A CA 8
ATOM 8666 C C . GLU A 1 15 ? -1.190 -2.483 -9.669 1.00 10.00 15 GLU A C 8
ATOM 8667 O O . GLU A 1 15 ? -2.088 -3.043 -10.302 1.00 10.00 15 GLU A O 8
ATOM 8679 N N . LYS A 1 16 ? -1.277 -2.219 -8.381 1.00 10.00 16 LYS A N 8
ATOM 8680 C CA . LYS A 1 16 ? -2.472 -2.525 -7.621 1.00 10.00 16 LYS A CA 8
ATOM 8681 C C . LYS A 1 16 ? -3.176 -1.228 -7.250 1.00 10.00 16 LYS A C 8
ATOM 8682 O O . LYS A 1 16 ? -2.565 -0.160 -7.276 1.00 10.00 16 LYS A O 8
ATOM 8701 N N . GLN A 1 17 ? -4.451 -1.312 -6.923 1.00 10.00 17 GLN A N 8
ATOM 8702 C CA . GLN A 1 17 ? -5.219 -0.132 -6.566 1.00 10.00 17 GLN A CA 8
ATOM 8703 C C . GLN A 1 17 ? -6.134 -0.431 -5.387 1.00 10.00 17 GLN A C 8
ATOM 8704 O O . GLN A 1 17 ? -7.110 -1.171 -5.508 1.00 10.00 17 GLN A O 8
ATOM 8718 N N . VAL A 1 18 ? -5.809 0.141 -4.242 1.00 10.00 18 VAL A N 8
ATOM 8719 C CA . VAL A 1 18 ? -6.589 -0.078 -3.037 1.00 10.00 18 VAL A CA 8
ATOM 8720 C C . VAL A 1 18 ? -7.310 1.194 -2.613 1.00 10.00 18 VAL A C 8
ATOM 8721 O O . VAL A 1 18 ? -6.733 2.282 -2.637 1.00 10.00 18 VAL A O 8
ATOM 8734 N N . ASP A 1 19 ? -8.576 1.053 -2.250 1.00 10.00 19 ASP A N 8
ATOM 8735 C CA . ASP A 1 19 ? -9.381 2.182 -1.802 1.00 10.00 19 ASP A CA 8
ATOM 8736 C C . ASP A 1 19 ? -8.934 2.613 -0.410 1.00 10.00 19 ASP A C 8
ATOM 8737 O O . ASP A 1 19 ? -8.548 1.775 0.410 1.00 10.00 19 ASP A O 8
ATOM 8746 N N . ILE A 1 20 ? -8.994 3.911 -0.144 1.00 10.00 20 ILE A N 8
ATOM 8747 C CA . ILE A 1 20 ? -8.589 4.460 1.146 1.00 10.00 20 ILE A CA 8
ATOM 8748 C C . ILE A 1 20 ? -9.393 3.854 2.299 1.00 10.00 20 ILE A C 8
ATOM 8749 O O . ILE A 1 20 ? -8.887 3.726 3.414 1.00 10.00 20 ILE A O 8
ATOM 8765 N N . SER A 1 21 ? -10.635 3.461 2.029 1.00 10.00 21 SER A N 8
ATOM 8766 C CA . SER A 1 21 ? -11.486 2.883 3.060 1.00 10.00 21 SER A CA 8
ATOM 8767 C C . SER A 1 21 ? -11.055 1.457 3.393 1.00 10.00 21 SER A C 8
ATOM 8768 O O . SER A 1 21 ? -11.343 0.947 4.478 1.00 10.00 21 SER A O 8
ATOM 8776 N N . LYS A 1 22 ? -10.348 0.823 2.468 1.00 10.00 22 LYS A N 8
ATOM 8777 C CA . LYS A 1 22 ? -9.883 -0.542 2.672 1.00 10.00 22 LYS A CA 8
ATOM 8778 C C . LYS A 1 22 ? -8.573 -0.561 3.452 1.00 10.00 22 LYS A C 8
ATOM 8779 O O . LYS A 1 22 ? -8.294 -1.509 4.184 1.00 10.00 22 LYS A O 8
ATOM 8798 N N . ILE A 1 23 ? -7.776 0.489 3.290 1.00 10.00 23 ILE A N 8
ATOM 8799 C CA . ILE A 1 23 ? -6.495 0.589 3.977 1.00 10.00 23 ILE A CA 8
ATOM 8800 C C . ILE A 1 23 ? -6.696 0.698 5.484 1.00 10.00 23 ILE A C 8
ATOM 8801 O O . ILE A 1 23 ? -7.345 1.628 5.969 1.00 10.00 23 ILE A O 8
ATOM 8817 N N . LEU A 1 24 ? -6.132 -0.251 6.218 1.00 10.00 24 LEU A N 8
ATOM 8818 C CA . LEU A 1 24 ? -6.255 -0.275 7.668 1.00 10.00 24 LEU A CA 8
ATOM 8819 C C . LEU A 1 24 ? -5.108 0.489 8.322 1.00 10.00 24 LEU A C 8
ATOM 8820 O O . LEU A 1 24 ? -5.331 1.423 9.094 1.00 10.00 24 LEU A O 8
ATOM 8836 N N . SER A 1 25 ? -3.883 0.093 8.002 1.00 10.00 25 SER A N 8
ATOM 8837 C CA . SER A 1 25 ? -2.707 0.730 8.571 1.00 10.00 25 SER A CA 8
ATOM 8838 C C . SER A 1 25 ? -1.527 0.692 7.603 1.00 10.00 25 SER A C 8
ATOM 8839 O O . SER A 1 25 ? -1.313 -0.300 6.903 1.00 10.00 25 SER A O 8
ATOM 8847 N N . VAL A 1 26 ? -0.778 1.786 7.553 1.00 10.00 26 VAL A N 8
ATOM 8848 C CA . VAL A 1 26 ? 0.391 1.879 6.691 1.00 10.00 26 VAL A CA 8
ATOM 8849 C C . VAL A 1 26 ? 1.650 2.031 7.537 1.00 10.00 26 VAL A C 8
ATOM 8850 O O . VAL A 1 26 ? 1.668 2.808 8.491 1.00 10.00 26 VAL A O 8
ATOM 8863 N N . GLY A 1 27 ? 2.690 1.280 7.202 1.00 10.00 27 GLY A N 8
ATOM 8864 C CA . GLY A 1 27 ? 3.934 1.354 7.943 1.00 10.00 27 GLY A CA 8
ATOM 8865 C C . GLY A 1 27 ? 5.122 1.576 7.034 1.00 10.00 27 GLY A C 8
ATOM 8866 O O . GLY A 1 27 ? 5.202 0.999 5.949 1.00 10.00 27 GLY A O 8
ATOM 8870 N N . ARG A 1 28 ? 6.053 2.405 7.470 1.00 10.00 28 ARG A N 8
ATOM 8871 C CA . ARG A 1 28 ? 7.227 2.702 6.670 1.00 10.00 28 ARG A CA 8
ATOM 8872 C C . ARG A 1 28 ? 8.448 1.943 7.179 1.00 10.00 28 ARG A C 8
ATOM 8873 O O . ARG A 1 28 ? 9.024 2.290 8.210 1.00 10.00 28 ARG A O 8
ATOM 8894 N N . TYR A 1 29 ? 8.851 0.920 6.442 1.00 10.00 29 TYR A N 8
ATOM 8895 C CA . TYR A 1 29 ? 10.007 0.119 6.814 1.00 10.00 29 TYR A CA 8
ATOM 8896 C C . TYR A 1 29 ? 11.226 0.581 6.022 1.00 10.00 29 TYR A C 8
ATOM 8897 O O . TYR A 1 29 ? 11.940 -0.217 5.410 1.00 10.00 29 TYR A O 8
ATOM 8915 N N . GLY A 1 30 ? 11.458 1.886 6.043 1.00 10.00 30 GLY A N 8
ATOM 8916 C CA . GLY A 1 30 ? 12.568 2.457 5.312 1.00 10.00 30 GLY A CA 8
ATOM 8917 C C . GLY A 1 30 ? 12.141 2.878 3.925 1.00 10.00 30 GLY A C 8
ATOM 8918 O O . GLY A 1 30 ? 11.114 3.529 3.764 1.00 10.00 30 GLY A O 8
ATOM 8922 N N . LYS A 1 31 ? 12.903 2.482 2.920 1.00 10.00 31 LYS A N 8
ATOM 8923 C CA . LYS A 1 31 ? 12.581 2.827 1.541 1.00 10.00 31 LYS A CA 8
ATOM 8924 C C . LYS A 1 31 ? 11.483 1.918 0.993 1.00 10.00 31 LYS A C 8
ATOM 8925 O O . LYS A 1 31 ? 11.050 2.065 -0.154 1.00 10.00 31 LYS A O 8
ATOM 8944 N N . LEU A 1 32 ? 11.046 0.984 1.825 1.00 10.00 32 LEU A N 8
ATOM 8945 C CA . LEU A 1 32 ? 9.988 0.053 1.469 1.00 10.00 32 LEU A CA 8
ATOM 8946 C C . LEU A 1 32 ? 8.795 0.269 2.399 1.00 10.00 32 LEU A C 8
ATOM 8947 O O . LEU A 1 32 ? 8.897 0.061 3.610 1.00 10.00 32 LEU A O 8
ATOM 8963 N N . ILE A 1 33 ? 7.677 0.701 1.839 1.00 10.00 33 ILE A N 8
ATOM 8964 C CA . ILE A 1 33 ? 6.480 0.964 2.625 1.00 10.00 33 ILE A CA 8
ATOM 8965 C C . ILE A 1 33 ? 5.516 -0.215 2.568 1.00 10.00 33 ILE A C 8
ATOM 8966 O O . ILE A 1 33 ? 4.996 -0.554 1.507 1.00 10.00 33 ILE A O 8
ATOM 8982 N N . HIS A 1 34 ? 5.279 -0.826 3.718 1.00 10.00 34 HIS A N 8
ATOM 8983 C CA . HIS A 1 34 ? 4.375 -1.962 3.811 1.00 10.00 34 HIS A CA 8
ATOM 8984 C C . HIS A 1 34 ? 3.011 -1.491 4.308 1.00 10.00 34 HIS A C 8
ATOM 8985 O O . HIS A 1 34 ? 2.908 -0.841 5.349 1.00 10.00 34 HIS A O 8
ATOM 8999 N N . PHE A 1 35 ? 1.969 -1.816 3.564 1.00 10.00 35 PHE A N 8
ATOM 9000 C CA . PHE A 1 35 ? 0.624 -1.407 3.931 1.00 10.00 35 PHE A CA 8
ATOM 9001 C C . PHE A 1 35 ? -0.283 -2.612 4.139 1.00 10.00 35 PHE A C 8
ATOM 9002 O O . PHE A 1 35 ? -0.124 -3.648 3.491 1.00 10.00 35 PHE A O 8
ATOM 9019 N N . LEU A 1 36 ? -1.220 -2.463 5.061 1.00 10.00 36 LEU A N 8
ATOM 9020 C CA . LEU A 1 36 ? -2.179 -3.508 5.373 1.00 10.00 36 LEU A CA 8
ATOM 9021 C C . LEU A 1 36 ? -3.585 -3.007 5.087 1.00 10.00 36 LEU A C 8
ATOM 9022 O O . LEU A 1 36 ? -3.989 -1.957 5.590 1.00 10.00 36 LEU A O 8
ATOM 9038 N N . TYR A 1 37 ? -4.331 -3.744 4.279 1.00 10.00 37 TYR A N 8
ATOM 9039 C CA . TYR A 1 37 ? -5.688 -3.349 3.943 1.00 10.00 37 TYR A CA 8
ATOM 9040 C C . TYR A 1 37 ? -6.639 -4.529 4.053 1.00 10.00 37 TYR A C 8
ATOM 9041 O O . TYR A 1 37 ? -6.231 -5.681 3.923 1.00 10.00 37 TYR A O 8
ATOM 9059 N N . ASP A 1 38 ? -7.903 -4.228 4.299 1.00 10.00 38 ASP A N 8
ATOM 9060 C CA . ASP A 1 38 ? -8.927 -5.252 4.437 1.00 10.00 38 ASP A CA 8
ATOM 9061 C C . ASP A 1 38 ? -9.394 -5.725 3.069 1.00 10.00 38 ASP A C 8
ATOM 9062 O O . ASP A 1 38 ? -9.729 -4.917 2.203 1.00 10.00 38 ASP A O 8
ATOM 9071 N N . LEU A 1 39 ? -9.411 -7.035 2.884 1.00 10.00 39 LEU A N 8
ATOM 9072 C CA . LEU A 1 39 ? -9.838 -7.625 1.626 1.00 10.00 39 LEU A CA 8
ATOM 9073 C C . LEU A 1 39 ? -11.357 -7.748 1.579 1.00 10.00 39 LEU A C 8
ATOM 9074 O O . LEU A 1 39 ? -11.959 -7.743 0.502 1.00 10.00 39 LEU A O 8
ATOM 9090 N N . GLY A 1 40 ? -11.971 -7.841 2.754 1.00 10.00 40 GLY A N 8
ATOM 9091 C CA . GLY A 1 40 ? -13.413 -7.975 2.838 1.00 10.00 40 GLY A CA 8
ATOM 9092 C C . GLY A 1 40 ? -13.868 -9.418 2.763 1.00 10.00 40 GLY A C 8
ATOM 9093 O O . GLY A 1 40 ? -14.710 -9.770 1.933 1.00 10.00 40 GLY A O 8
ATOM 9097 N N . GLY A 1 41 ? -13.314 -10.261 3.623 1.00 10.00 41 GLY A N 8
ATOM 9098 C CA . GLY A 1 41 ? -13.692 -11.659 3.623 1.00 10.00 41 GLY A CA 8
ATOM 9099 C C . GLY A 1 41 ? -12.859 -12.495 4.572 1.00 10.00 41 GLY A C 8
ATOM 9100 O O . GLY A 1 41 ? -12.289 -13.513 4.173 1.00 10.00 41 GLY A O 8
ATOM 9104 N N . GLY A 1 42 ? -12.777 -12.066 5.823 1.00 10.00 42 GLY A N 8
ATOM 9105 C CA . GLY A 1 42 ? -12.007 -12.793 6.816 1.00 10.00 42 GLY A CA 8
ATOM 9106 C C . GLY A 1 42 ? -10.539 -12.433 6.779 1.00 10.00 42 GLY A C 8
ATOM 9107 O O . GLY A 1 42 ? -10.000 -11.888 7.745 1.00 10.00 42 GLY A O 8
ATOM 9111 N N . LYS A 1 43 ? -9.896 -12.734 5.662 1.00 10.00 43 LYS A N 8
ATOM 9112 C CA . LYS A 1 43 ? -8.483 -12.441 5.489 1.00 10.00 43 LYS A CA 8
ATOM 9113 C C . LYS A 1 43 ? -8.297 -11.027 4.960 1.00 10.00 43 LYS A C 8
ATOM 9114 O O . LYS A 1 43 ? -9.247 -10.397 4.489 1.00 10.00 43 LYS A O 8
ATOM 9133 N N . ALA A 1 44 ? -7.077 -10.532 5.050 1.00 10.00 44 ALA A N 8
ATOM 9134 C CA . ALA A 1 44 ? -6.757 -9.194 4.585 1.00 10.00 44 ALA A CA 8
ATOM 9135 C C . ALA A 1 44 ? -5.696 -9.247 3.491 1.00 10.00 44 ALA A C 8
ATOM 9136 O O . ALA A 1 44 ? -5.233 -10.326 3.114 1.00 10.00 44 ALA A O 8
ATOM 9143 N N . GLY A 1 45 ? -5.329 -8.084 2.983 1.00 10.00 45 GLY A N 8
ATOM 9144 C CA . GLY A 1 45 ? -4.321 -8.001 1.951 1.00 10.00 45 GLY A CA 8
ATOM 9145 C C . GLY A 1 45 ? -3.182 -7.108 2.384 1.00 10.00 45 GLY A C 8
ATOM 9146 O O . GLY A 1 45 ? -3.374 -6.211 3.208 1.00 10.00 45 GLY A O 8
ATOM 9150 N N . MET A 1 46 ? -2.000 -7.340 1.843 1.00 10.00 46 MET A N 8
ATOM 9151 C CA . MET A 1 46 ? -0.844 -6.542 2.205 1.00 10.00 46 MET A CA 8
ATOM 9152 C C . MET A 1 46 ? 0.092 -6.380 1.017 1.00 10.00 46 MET A C 8
ATOM 9153 O O . MET A 1 46 ? 0.028 -7.148 0.056 1.00 10.00 46 MET A O 8
ATOM 9167 N N . GLY A 1 47 ? 0.940 -5.371 1.082 1.00 10.00 47 GLY A N 8
ATOM 9168 C CA . GLY A 1 47 ? 1.881 -5.118 0.016 1.00 10.00 47 GLY A CA 8
ATOM 9169 C C . GLY A 1 47 ? 2.982 -4.186 0.461 1.00 10.00 47 GLY A C 8
ATOM 9170 O O . GLY A 1 47 ? 2.889 -3.576 1.530 1.00 10.00 47 GLY A O 8
ATOM 9174 N N . MET A 1 48 ? 4.011 -4.055 -0.355 1.00 10.00 48 MET A N 8
ATOM 9175 C CA . MET A 1 48 ? 5.135 -3.198 -0.029 1.00 10.00 48 MET A CA 8
ATOM 9176 C C . MET A 1 48 ? 5.570 -2.414 -1.260 1.00 10.00 48 MET A C 8
ATOM 9177 O O . MET A 1 48 ? 6.046 -2.992 -2.236 1.00 10.00 48 MET A O 8
ATOM 9191 N N . VAL A 1 49 ? 5.397 -1.099 -1.209 1.00 10.00 49 VAL A N 8
ATOM 9192 C CA . VAL A 1 49 ? 5.747 -0.230 -2.326 1.00 10.00 49 VAL A CA 8
ATOM 9193 C C . VAL A 1 49 ? 7.030 0.551 -2.029 1.00 10.00 49 VAL A C 8
ATOM 9194 O O . VAL A 1 49 ? 7.317 0.875 -0.876 1.00 10.00 49 VAL A O 8
ATOM 9207 N N . SER A 1 50 ? 7.806 0.828 -3.067 1.00 10.00 50 SER A N 8
ATOM 9208 C CA . SER A 1 50 ? 9.051 1.566 -2.923 1.00 10.00 50 SER A CA 8
ATOM 9209 C C . SER A 1 50 ? 8.790 3.073 -2.852 1.00 10.00 50 SER A C 8
ATOM 9210 O O . SER A 1 50 ? 7.973 3.604 -3.606 1.00 10.00 50 SER A O 8
ATOM 9218 N N . GLU A 1 51 ? 9.491 3.757 -1.947 1.00 10.00 51 GLU A N 8
ATOM 9219 C CA . GLU A 1 51 ? 9.343 5.208 -1.780 1.00 10.00 51 GLU A CA 8
ATOM 9220 C C . GLU A 1 51 ? 9.668 5.957 -3.070 1.00 10.00 51 GLU A C 8
ATOM 9221 O O . GLU A 1 51 ? 9.146 7.045 -3.315 1.00 10.00 51 GLU A O 8
ATOM 9233 N N . LYS A 1 52 ? 10.541 5.374 -3.883 1.00 10.00 52 LYS A N 8
ATOM 9234 C CA . LYS A 1 52 ? 10.943 5.985 -5.145 1.00 10.00 52 LYS A CA 8
ATOM 9235 C C . LYS A 1 52 ? 9.821 5.902 -6.173 1.00 10.00 52 LYS A C 8
ATOM 9236 O O . LYS A 1 52 ? 9.649 6.803 -6.995 1.00 10.00 52 LYS A O 8
ATOM 9255 N N . ASP A 1 53 ? 9.057 4.822 -6.115 1.00 10.00 53 ASP A N 8
ATOM 9256 C CA . ASP A 1 53 ? 7.963 4.608 -7.054 1.00 10.00 53 ASP A CA 8
ATOM 9257 C C . ASP A 1 53 ? 6.696 5.316 -6.594 1.00 10.00 53 ASP A C 8
ATOM 9258 O O . ASP A 1 53 ? 5.894 5.768 -7.412 1.00 10.00 53 ASP A O 8
ATOM 9267 N N . ALA A 1 54 ? 6.522 5.409 -5.283 1.00 10.00 54 ALA A N 8
ATOM 9268 C CA . ALA A 1 54 ? 5.356 6.065 -4.707 1.00 10.00 54 ALA A CA 8
ATOM 9269 C C . ALA A 1 54 ? 5.437 7.579 -4.897 1.00 10.00 54 ALA A C 8
ATOM 9270 O O . ALA A 1 54 ? 6.367 8.222 -4.407 1.00 10.00 54 ALA A O 8
ATOM 9277 N N . PRO A 1 55 ? 4.477 8.165 -5.632 1.00 10.00 55 PRO A N 8
ATOM 9278 C CA . PRO A 1 55 ? 4.441 9.610 -5.883 1.00 10.00 55 PRO A CA 8
ATOM 9279 C C . PRO A 1 55 ? 4.260 10.410 -4.596 1.00 10.00 55 PRO A C 8
ATOM 9280 O O . PRO A 1 55 ? 3.650 9.925 -3.642 1.00 10.00 55 PRO A O 8
ATOM 9291 N N . LYS A 1 56 ? 4.777 11.637 -4.582 1.00 10.00 56 LYS A N 8
ATOM 9292 C CA . LYS A 1 56 ? 4.678 12.513 -3.411 1.00 10.00 56 LYS A CA 8
ATOM 9293 C C . LYS A 1 56 ? 3.227 12.703 -2.980 1.00 10.00 56 LYS A C 8
ATOM 9294 O O . LYS A 1 56 ? 2.939 12.826 -1.790 1.00 10.00 56 LYS A O 8
ATOM 9313 N N . GLU A 1 57 ? 2.318 12.730 -3.947 1.00 10.00 57 GLU A N 8
ATOM 9314 C CA . GLU A 1 57 ? 0.902 12.895 -3.654 1.00 10.00 57 GLU A CA 8
ATOM 9315 C C . GLU A 1 57 ? 0.374 11.701 -2.861 1.00 10.00 57 GLU A C 8
ATOM 9316 O O . GLU A 1 57 ? -0.143 11.853 -1.753 1.00 10.00 57 GLU A O 8
ATOM 9328 N N . LEU A 1 58 ? 0.528 10.512 -3.434 1.00 10.00 58 LEU A N 8
ATOM 9329 C CA . LEU A 1 58 ? 0.065 9.288 -2.792 1.00 10.00 58 LEU A CA 8
ATOM 9330 C C . LEU A 1 58 ? 0.814 9.050 -1.487 1.00 10.00 58 LEU A C 8
ATOM 9331 O O . LEU A 1 58 ? 0.256 8.509 -0.534 1.00 10.00 58 LEU A O 8
ATOM 9347 N N . LEU A 1 59 ? 2.074 9.470 -1.446 1.00 10.00 59 LEU A N 8
ATOM 9348 C CA . LEU A 1 59 ? 2.894 9.319 -0.254 1.00 10.00 59 LEU A CA 8
ATOM 9349 C C . LEU A 1 59 ? 2.283 10.106 0.901 1.00 10.00 59 LEU A C 8
ATOM 9350 O O . LEU A 1 59 ? 2.201 9.613 2.026 1.00 10.00 59 LEU A O 8
ATOM 9366 N N . GLN A 1 60 ? 1.828 11.320 0.606 1.00 10.00 60 GLN A N 8
ATOM 9367 C CA . GLN A 1 60 ? 1.205 12.166 1.616 1.00 10.00 60 GLN A CA 8
ATOM 9368 C C . GLN A 1 60 ? -0.094 11.529 2.087 1.00 10.00 60 GLN A C 8
ATOM 9369 O O . GLN A 1 60 ? -0.464 11.625 3.256 1.00 10.00 60 GLN A O 8
ATOM 9383 N N . MET A 1 61 ? -0.781 10.866 1.162 1.00 10.00 61 MET A N 8
ATOM 9384 C CA . MET A 1 61 ? -2.032 10.192 1.476 1.00 10.00 61 MET A CA 8
ATOM 9385 C C . MET A 1 61 ? -1.755 9.000 2.386 1.00 10.00 61 MET A C 8
ATOM 9386 O O . MET A 1 61 ? -2.539 8.690 3.286 1.00 10.00 61 MET A O 8
ATOM 9400 N N . LEU A 1 62 ? -0.625 8.344 2.151 1.00 10.00 62 LEU A N 8
ATOM 9401 C CA . LEU A 1 62 ? -0.219 7.202 2.961 1.00 10.00 62 LEU A CA 8
ATOM 9402 C C . LEU A 1 62 ? 0.141 7.664 4.363 1.00 10.00 62 LEU A C 8
ATOM 9403 O O . LEU A 1 62 ? -0.114 6.966 5.341 1.00 10.00 62 LEU A O 8
ATOM 9419 N N . GLU A 1 63 ? 0.728 8.853 4.446 1.00 10.00 63 GLU A N 8
ATOM 9420 C CA . GLU A 1 63 ? 1.120 9.439 5.720 1.00 10.00 63 GLU A CA 8
ATOM 9421 C C . GLU A 1 63 ? -0.101 9.688 6.599 1.00 10.00 63 GLU A C 8
ATOM 9422 O O . GLU A 1 63 ? -0.018 9.645 7.826 1.00 10.00 63 GLU A O 8
ATOM 9434 N N . LYS A 1 64 ? -1.236 9.945 5.957 1.00 10.00 64 LYS A N 8
ATOM 9435 C CA . LYS A 1 64 ? -2.484 10.197 6.671 1.00 10.00 64 LYS A CA 8
ATOM 9436 C C . LYS A 1 64 ? -3.022 8.911 7.297 1.00 10.00 64 LYS A C 8
ATOM 9437 O O . LYS A 1 64 ? -3.826 8.955 8.227 1.00 10.00 64 LYS A O 8
ATOM 9456 N N . GLN A 1 65 ? -2.577 7.771 6.785 1.00 10.00 65 GLN A N 8
ATOM 9457 C CA . GLN A 1 65 ? -3.020 6.479 7.293 1.00 10.00 65 GLN A CA 8
ATOM 9458 C C . GLN A 1 65 ? -1.852 5.701 7.892 1.00 10.00 65 GLN A C 8
ATOM 9459 O O . GLN A 1 65 ? -1.944 4.491 8.120 1.00 10.00 65 GLN A O 8
ATOM 9473 N N . LYS A 1 66 ? -0.756 6.400 8.149 1.00 10.00 66 LYS A N 8
ATOM 9474 C CA . LYS A 1 66 ? 0.421 5.775 8.726 1.00 10.00 66 LYS A CA 8
ATOM 9475 C C . LYS A 1 66 ? 0.170 5.462 10.195 1.00 10.00 66 LYS A C 8
ATOM 9476 O O . LYS A 1 66 ? -0.254 6.328 10.962 1.00 10.00 66 LYS A O 8
ATOM 9495 N N . LYS A 1 67 ? 0.424 4.222 10.576 1.00 10.00 67 LYS A N 8
ATOM 9496 C CA . LYS A 1 67 ? 0.208 3.779 11.946 1.00 10.00 67 LYS A CA 8
ATOM 9497 C C . LYS A 1 67 ? 1.374 2.922 12.419 1.00 10.00 67 LYS A C 8
ATOM 9498 O O . LYS A 1 67 ? 1.930 2.142 11.643 1.00 10.00 67 LYS A O 8
ATOM 9517 N N . GLY B 2 3 ? -9.093 -18.115 0.214 1.00 10.00 3 GLY B N 8
ATOM 9518 C CA . GLY B 2 3 ? -8.266 -18.366 -0.952 1.00 10.00 3 GLY B CA 8
ATOM 9519 C C . GLY B 2 3 ? -7.395 -17.179 -1.297 1.00 10.00 3 GLY B C 8
ATOM 9520 O O . GLY B 2 3 ? -6.551 -17.250 -2.190 1.00 10.00 3 GLY B O 8
ATOM 9524 N N . GLU B 2 4 ? -7.604 -16.085 -0.582 1.00 10.00 4 GLU B N 8
ATOM 9525 C CA . GLU B 2 4 ? -6.836 -14.870 -0.805 1.00 10.00 4 GLU B CA 8
ATOM 9526 C C . GLU B 2 4 ? -5.706 -14.755 0.207 1.00 10.00 4 GLU B C 8
ATOM 9527 O O . GLU B 2 4 ? -5.941 -14.750 1.417 1.00 10.00 4 GLU B O 8
ATOM 9539 N N . GLY B 2 5 ? -4.481 -14.677 -0.292 1.00 10.00 5 GLY B N 8
ATOM 9540 C CA . GLY B 2 5 ? -3.336 -14.570 0.584 1.00 10.00 5 GLY B CA 8
ATOM 9541 C C . GLY B 2 5 ? -2.092 -14.098 -0.140 1.00 10.00 5 GLY B C 8
ATOM 9542 O O . GLY B 2 5 ? -1.158 -14.875 -0.352 1.00 10.00 5 GLY B O 8
ATOM 9546 N N . GLU B 2 6 ? -2.083 -12.827 -0.528 1.00 10.00 6 GLU B N 8
ATOM 9547 C CA . GLU B 2 6 ? -0.939 -12.248 -1.224 1.00 10.00 6 GLU B CA 8
ATOM 9548 C C . GLU B 2 6 ? 0.200 -11.981 -0.239 1.00 10.00 6 GLU B C 8
ATOM 9549 O O . GLU B 2 6 ? -0.029 -11.519 0.882 1.00 10.00 6 GLU B O 8
ATOM 9561 N N . GLU B 2 7 ? 1.423 -12.287 -0.655 1.00 10.00 7 GLU B N 8
ATOM 9562 C CA . GLU B 2 7 ? 2.593 -12.094 0.193 1.00 10.00 7 GLU B CA 8
ATOM 9563 C C . GLU B 2 7 ? 3.702 -11.391 -0.582 1.00 10.00 7 GLU B C 8
ATOM 9564 O O . GLU B 2 7 ? 3.560 -11.124 -1.776 1.00 10.00 7 GLU B O 8
ATOM 9576 N N . GLU B 2 8 ? 4.803 -11.092 0.097 1.00 10.00 8 GLU B N 8
ATOM 9577 C CA . GLU B 2 8 ? 5.933 -10.415 -0.530 1.00 10.00 8 GLU B CA 8
ATOM 9578 C C . GLU B 2 8 ? 7.234 -11.149 -0.241 1.00 10.00 8 GLU B C 8
ATOM 9579 O O . GLU B 2 8 ? 7.254 -12.368 -0.071 1.00 10.00 8 GLU B O 8
ATOM 9591 N N . GLY B 2 9 ? 8.319 -10.391 -0.201 1.00 10.00 9 GLY B N 8
ATOM 9592 C CA . GLY B 2 9 ? 9.618 -10.960 0.068 1.00 10.00 9 GLY B CA 8
ATOM 9593 C C . GLY B 2 9 ? 10.715 -10.158 -0.590 1.00 10.00 9 GLY B C 8
ATOM 9594 O O . GLY B 2 9 ? 11.410 -10.652 -1.479 1.00 10.00 9 GLY B O 8
ATOM 9598 N N . GLU B 2 10 ? 10.856 -8.914 -0.162 1.00 10.00 10 GLU B N 8
ATOM 9599 C CA . GLU B 2 10 ? 11.863 -8.020 -0.712 1.00 10.00 10 GLU B CA 8
ATOM 9600 C C . GLU B 2 10 ? 13.123 -8.063 0.131 1.00 10.00 10 GLU B C 8
ATOM 9601 O O . GLU B 2 10 ? 13.058 -8.159 1.356 1.00 10.00 10 GLU B O 8
ATOM 9613 N N . GLU B 2 11 ? 14.264 -8.002 -0.523 1.00 10.00 11 GLU B N 8
ATOM 9614 C CA . GLU B 2 11 ? 15.530 -8.018 0.175 1.00 10.00 11 GLU B CA 8
ATOM 9615 C C . GLU B 2 11 ? 16.043 -6.588 0.311 1.00 10.00 11 GLU B C 8
ATOM 9616 O O . GLU B 2 11 ? 16.554 -6.012 -0.648 1.00 10.00 11 GLU B O 8
ATOM 9628 N N . TYR B 2 12 ? 15.868 -6.005 1.493 1.00 10.00 12 TYR B N 8
ATOM 9629 C CA . TYR B 2 12 ? 16.302 -4.633 1.741 1.00 10.00 12 TYR B CA 8
ATOM 9630 C C . TYR B 2 12 ? 17.817 -4.506 1.605 1.00 10.00 12 TYR B C 8
ATOM 9631 O O . TYR B 2 12 ? 18.562 -5.423 1.957 1.00 10.00 12 TYR B O 8
ATOM 9649 N N . GLY A 1 1 ? -20.393 1.973 -6.171 1.00 10.00 1 GLY A N 9
ATOM 9650 C CA . GLY A 1 1 ? -19.352 2.949 -6.413 1.00 10.00 1 GLY A CA 9
ATOM 9651 C C . GLY A 1 1 ? -18.832 3.563 -5.133 1.00 10.00 1 GLY A C 9
ATOM 9652 O O . GLY A 1 1 ? -19.597 3.801 -4.193 1.00 10.00 1 GLY A O 9
ATOM 9656 N N . SER A 1 2 ? -17.530 3.795 -5.086 1.00 10.00 2 SER A N 9
ATOM 9657 C CA . SER A 1 2 ? -16.901 4.389 -3.922 1.00 10.00 2 SER A CA 9
ATOM 9658 C C . SER A 1 2 ? -16.811 5.901 -4.085 1.00 10.00 2 SER A C 9
ATOM 9659 O O . SER A 1 2 ? -16.638 6.410 -5.199 1.00 10.00 2 SER A O 9
ATOM 9667 N N . HIS A 1 3 ? -16.945 6.619 -2.980 1.00 10.00 3 HIS A N 9
ATOM 9668 C CA . HIS A 1 3 ? -16.859 8.068 -3.002 1.00 10.00 3 HIS A CA 9
ATOM 9669 C C . HIS A 1 3 ? -15.536 8.510 -2.392 1.00 10.00 3 HIS A C 9
ATOM 9670 O O . HIS A 1 3 ? -15.328 9.683 -2.096 1.00 10.00 3 HIS A O 9
ATOM 9684 N N . MET A 1 4 ? -14.645 7.547 -2.210 1.00 10.00 4 MET A N 9
ATOM 9685 C CA . MET A 1 4 ? -13.336 7.812 -1.642 1.00 10.00 4 MET A CA 9
ATOM 9686 C C . MET A 1 4 ? -12.282 7.867 -2.740 1.00 10.00 4 MET A C 9
ATOM 9687 O O . MET A 1 4 ? -12.614 7.915 -3.926 1.00 10.00 4 MET A O 9
ATOM 9701 N N . ALA A 1 5 ? -11.017 7.868 -2.347 1.00 10.00 5 ALA A N 9
ATOM 9702 C CA . ALA A 1 5 ? -9.921 7.925 -3.300 1.00 10.00 5 ALA A CA 9
ATOM 9703 C C . ALA A 1 5 ? -9.137 6.620 -3.307 1.00 10.00 5 ALA A C 9
ATOM 9704 O O . ALA A 1 5 ? -8.809 6.074 -2.251 1.00 10.00 5 ALA A O 9
ATOM 9711 N N . THR A 1 6 ? -8.844 6.122 -4.495 1.00 10.00 6 THR A N 9
ATOM 9712 C CA . THR A 1 6 ? -8.095 4.888 -4.637 1.00 10.00 6 THR A CA 9
ATOM 9713 C C . THR A 1 6 ? -6.601 5.179 -4.776 1.00 10.00 6 THR A C 9
ATOM 9714 O O . THR A 1 6 ? -6.202 6.083 -5.510 1.00 10.00 6 THR A O 9
ATOM 9725 N N . VAL A 1 7 ? -5.783 4.426 -4.061 1.00 10.00 7 VAL A N 9
ATOM 9726 C CA . VAL A 1 7 ? -4.341 4.615 -4.108 1.00 10.00 7 VAL A CA 9
ATOM 9727 C C . VAL A 1 7 ? -3.689 3.511 -4.927 1.00 10.00 7 VAL A C 9
ATOM 9728 O O . VAL A 1 7 ? -3.958 2.327 -4.710 1.00 10.00 7 VAL A O 9
ATOM 9741 N N . LYS A 1 8 ? -2.858 3.905 -5.882 1.00 10.00 8 LYS A N 9
ATOM 9742 C CA . LYS A 1 8 ? -2.157 2.951 -6.730 1.00 10.00 8 LYS A CA 9
ATOM 9743 C C . LYS A 1 8 ? -0.842 2.538 -6.084 1.00 10.00 8 LYS A C 9
ATOM 9744 O O . LYS A 1 8 ? -0.104 3.374 -5.562 1.00 10.00 8 LYS A O 9
ATOM 9763 N N . PHE A 1 9 ? -0.559 1.250 -6.116 1.00 10.00 9 PHE A N 9
ATOM 9764 C CA . PHE A 1 9 ? 0.661 0.723 -5.530 1.00 10.00 9 PHE A CA 9
ATOM 9765 C C . PHE A 1 9 ? 1.434 -0.103 -6.547 1.00 10.00 9 PHE A C 9
ATOM 9766 O O . PHE A 1 9 ? 0.955 -0.356 -7.654 1.00 10.00 9 PHE A O 9
ATOM 9783 N N . LYS A 1 10 ? 2.626 -0.528 -6.163 1.00 10.00 10 LYS A N 9
ATOM 9784 C CA . LYS A 1 10 ? 3.469 -1.330 -7.032 1.00 10.00 10 LYS A CA 9
ATOM 9785 C C . LYS A 1 10 ? 3.909 -2.589 -6.298 1.00 10.00 10 LYS A C 9
ATOM 9786 O O . LYS A 1 10 ? 4.901 -2.587 -5.571 1.00 10.00 10 LYS A O 9
ATOM 9805 N N . TYR A 1 11 ? 3.151 -3.654 -6.488 1.00 10.00 11 TYR A N 9
ATOM 9806 C CA . TYR A 1 11 ? 3.421 -4.927 -5.841 1.00 10.00 11 TYR A CA 9
ATOM 9807 C C . TYR A 1 11 ? 4.356 -5.778 -6.697 1.00 10.00 11 TYR A C 9
ATOM 9808 O O . TYR A 1 11 ? 3.939 -6.351 -7.704 1.00 10.00 11 TYR A O 9
ATOM 9826 N N . LYS A 1 12 ? 5.627 -5.825 -6.300 1.00 10.00 12 LYS A N 9
ATOM 9827 C CA . LYS A 1 12 ? 6.650 -6.606 -7.002 1.00 10.00 12 LYS A CA 9
ATOM 9828 C C . LYS A 1 12 ? 6.754 -6.211 -8.477 1.00 10.00 12 LYS A C 9
ATOM 9829 O O . LYS A 1 12 ? 7.248 -6.980 -9.301 1.00 10.00 12 LYS A O 9
ATOM 9848 N N . GLY A 1 13 ? 6.297 -5.005 -8.804 1.00 10.00 13 GLY A N 9
ATOM 9849 C CA . GLY A 1 13 ? 6.343 -4.541 -10.181 1.00 10.00 13 GLY A CA 9
ATOM 9850 C C . GLY A 1 13 ? 4.968 -4.487 -10.820 1.00 10.00 13 GLY A C 9
ATOM 9851 O O . GLY A 1 13 ? 4.788 -3.892 -11.884 1.00 10.00 13 GLY A O 9
ATOM 9855 N N . GLU A 1 14 ? 3.998 -5.111 -10.168 1.00 10.00 14 GLU A N 9
ATOM 9856 C CA . GLU A 1 14 ? 2.627 -5.136 -10.658 1.00 10.00 14 GLU A CA 9
ATOM 9857 C C . GLU A 1 14 ? 1.856 -3.943 -10.094 1.00 10.00 14 GLU A C 9
ATOM 9858 O O . GLU A 1 14 ? 1.904 -3.678 -8.894 1.00 10.00 14 GLU A O 9
ATOM 9870 N N . GLU A 1 15 ? 1.156 -3.223 -10.956 1.00 10.00 15 GLU A N 9
ATOM 9871 C CA . GLU A 1 15 ? 0.399 -2.056 -10.530 1.00 10.00 15 GLU A CA 9
ATOM 9872 C C . GLU A 1 15 ? -0.933 -2.456 -9.911 1.00 10.00 15 GLU A C 9
ATOM 9873 O O . GLU A 1 15 ? -1.823 -2.966 -10.595 1.00 10.00 15 GLU A O 9
ATOM 9885 N N . LYS A 1 16 ? -1.066 -2.207 -8.624 1.00 10.00 16 LYS A N 9
ATOM 9886 C CA . LYS A 1 16 ? -2.288 -2.523 -7.904 1.00 10.00 16 LYS A CA 9
ATOM 9887 C C . LYS A 1 16 ? -2.989 -1.237 -7.484 1.00 10.00 16 LYS A C 9
ATOM 9888 O O . LYS A 1 16 ? -2.409 -0.155 -7.578 1.00 10.00 16 LYS A O 9
ATOM 9907 N N . GLN A 1 17 ? -4.225 -1.354 -7.020 1.00 10.00 17 GLN A N 9
ATOM 9908 C CA . GLN A 1 17 ? -4.987 -0.194 -6.585 1.00 10.00 17 GLN A CA 9
ATOM 9909 C C . GLN A 1 17 ? -5.902 -0.564 -5.427 1.00 10.00 17 GLN A C 9
ATOM 9910 O O . GLN A 1 17 ? -6.732 -1.468 -5.542 1.00 10.00 17 GLN A O 9
ATOM 9924 N N . VAL A 1 18 ? -5.738 0.125 -4.311 1.00 10.00 18 VAL A N 9
ATOM 9925 C CA . VAL A 1 18 ? -6.546 -0.132 -3.128 1.00 10.00 18 VAL A CA 9
ATOM 9926 C C . VAL A 1 18 ? -7.214 1.152 -2.651 1.00 10.00 18 VAL A C 9
ATOM 9927 O O . VAL A 1 18 ? -6.593 2.214 -2.635 1.00 10.00 18 VAL A O 9
ATOM 9940 N N . ASP A 1 19 ? -8.488 1.055 -2.296 1.00 10.00 19 ASP A N 9
ATOM 9941 C CA . ASP A 1 19 ? -9.237 2.204 -1.804 1.00 10.00 19 ASP A CA 9
ATOM 9942 C C . ASP A 1 19 ? -8.727 2.607 -0.421 1.00 10.00 19 ASP A C 9
ATOM 9943 O O . ASP A 1 19 ? -8.397 1.748 0.399 1.00 10.00 19 ASP A O 9
ATOM 9952 N N . ILE A 1 20 ? -8.667 3.908 -0.168 1.00 10.00 20 ILE A N 9
ATOM 9953 C CA . ILE A 1 20 ? -8.189 4.429 1.111 1.00 10.00 20 ILE A CA 9
ATOM 9954 C C . ILE A 1 20 ? -9.052 3.939 2.284 1.00 10.00 20 ILE A C 9
ATOM 9955 O O . ILE A 1 20 ? -8.570 3.822 3.411 1.00 10.00 20 ILE A O 9
ATOM 9971 N N . SER A 1 21 ? -10.315 3.622 2.016 1.00 10.00 21 SER A N 9
ATOM 9972 C CA . SER A 1 21 ? -11.217 3.149 3.063 1.00 10.00 21 SER A CA 9
ATOM 9973 C C . SER A 1 21 ? -10.968 1.674 3.384 1.00 10.00 21 SER A C 9
ATOM 9974 O O . SER A 1 21 ? -11.540 1.128 4.330 1.00 10.00 21 SER A O 9
ATOM 9982 N N . LYS A 1 22 ? -10.118 1.031 2.589 1.00 10.00 22 LYS A N 9
ATOM 9983 C CA . LYS A 1 22 ? -9.791 -0.375 2.791 1.00 10.00 22 LYS A CA 9
ATOM 9984 C C . LYS A 1 22 ? -8.429 -0.516 3.460 1.00 10.00 22 LYS A C 9
ATOM 9985 O O . LYS A 1 22 ? -8.066 -1.592 3.936 1.00 10.00 22 LYS A O 9
ATOM 10004 N N . ILE A 1 23 ? -7.683 0.580 3.495 1.00 10.00 23 ILE A N 9
ATOM 10005 C CA . ILE A 1 23 ? -6.363 0.585 4.107 1.00 10.00 23 ILE A CA 9
ATOM 10006 C C . ILE A 1 23 ? -6.480 0.571 5.628 1.00 10.00 23 ILE A C 9
ATOM 10007 O O . ILE A 1 23 ? -7.076 1.468 6.228 1.00 10.00 23 ILE A O 9
ATOM 10023 N N . LEU A 1 24 ? -5.915 -0.456 6.243 1.00 10.00 24 LEU A N 9
ATOM 10024 C CA . LEU A 1 24 ? -5.958 -0.600 7.689 1.00 10.00 24 LEU A CA 9
ATOM 10025 C C . LEU A 1 24 ? -4.881 0.249 8.354 1.00 10.00 24 LEU A C 9
ATOM 10026 O O . LEU A 1 24 ? -5.180 1.103 9.191 1.00 10.00 24 LEU A O 9
ATOM 10042 N N . SER A 1 25 ? -3.633 0.022 7.971 1.00 10.00 25 SER A N 9
ATOM 10043 C CA . SER A 1 25 ? -2.519 0.761 8.539 1.00 10.00 25 SER A CA 9
ATOM 10044 C C . SER A 1 25 ? -1.322 0.769 7.590 1.00 10.00 25 SER A C 9
ATOM 10045 O O . SER A 1 25 ? -1.009 -0.242 6.956 1.00 10.00 25 SER A O 9
ATOM 10053 N N . VAL A 1 26 ? -0.672 1.922 7.485 1.00 10.00 26 VAL A N 9
ATOM 10054 C CA . VAL A 1 26 ? 0.499 2.074 6.634 1.00 10.00 26 VAL A CA 9
ATOM 10055 C C . VAL A 1 26 ? 1.756 2.199 7.493 1.00 10.00 26 VAL A C 9
ATOM 10056 O O . VAL A 1 26 ? 1.738 2.862 8.533 1.00 10.00 26 VAL A O 9
ATOM 10069 N N . GLY A 1 27 ? 2.833 1.549 7.071 1.00 10.00 27 GLY A N 9
ATOM 10070 C CA . GLY A 1 27 ? 4.076 1.610 7.815 1.00 10.00 27 GLY A CA 9
ATOM 10071 C C . GLY A 1 27 ? 5.278 1.786 6.913 1.00 10.00 27 GLY A C 9
ATOM 10072 O O . GLY A 1 27 ? 5.385 1.130 5.874 1.00 10.00 27 GLY A O 9
ATOM 10076 N N . ARG A 1 28 ? 6.184 2.669 7.305 1.00 10.00 28 ARG A N 9
ATOM 10077 C CA . ARG A 1 28 ? 7.379 2.931 6.517 1.00 10.00 28 ARG A CA 9
ATOM 10078 C C . ARG A 1 28 ? 8.547 2.096 7.025 1.00 10.00 28 ARG A C 9
ATOM 10079 O O . ARG A 1 28 ? 9.090 2.357 8.096 1.00 10.00 28 ARG A O 9
ATOM 10100 N N . TYR A 1 29 ? 8.927 1.088 6.258 1.00 10.00 29 TYR A N 9
ATOM 10101 C CA . TYR A 1 29 ? 10.040 0.223 6.626 1.00 10.00 29 TYR A CA 9
ATOM 10102 C C . TYR A 1 29 ? 11.301 0.696 5.921 1.00 10.00 29 TYR A C 9
ATOM 10103 O O . TYR A 1 29 ? 11.968 -0.068 5.224 1.00 10.00 29 TYR A O 9
ATOM 10121 N N . GLY A 1 30 ? 11.614 1.970 6.099 1.00 10.00 30 GLY A N 9
ATOM 10122 C CA . GLY A 1 30 ? 12.781 2.545 5.465 1.00 10.00 30 GLY A CA 9
ATOM 10123 C C . GLY A 1 30 ? 12.464 3.015 4.064 1.00 10.00 30 GLY A C 9
ATOM 10124 O O . GLY A 1 30 ? 11.625 3.891 3.877 1.00 10.00 30 GLY A O 9
ATOM 10128 N N . LYS A 1 31 ? 13.112 2.418 3.076 1.00 10.00 31 LYS A N 9
ATOM 10129 C CA . LYS A 1 31 ? 12.882 2.791 1.685 1.00 10.00 31 LYS A CA 9
ATOM 10130 C C . LYS A 1 31 ? 11.726 1.993 1.087 1.00 10.00 31 LYS A C 9
ATOM 10131 O O . LYS A 1 31 ? 11.326 2.219 -0.059 1.00 10.00 31 LYS A O 9
ATOM 10150 N N . LEU A 1 32 ? 11.193 1.069 1.876 1.00 10.00 32 LEU A N 9
ATOM 10151 C CA . LEU A 1 32 ? 10.083 0.228 1.451 1.00 10.00 32 LEU A CA 9
ATOM 10152 C C . LEU A 1 32 ? 8.878 0.450 2.361 1.00 10.00 32 LEU A C 9
ATOM 10153 O O . LEU A 1 32 ? 8.959 0.253 3.571 1.00 10.00 32 LEU A O 9
ATOM 10169 N N . ILE A 1 33 ? 7.771 0.883 1.778 1.00 10.00 33 ILE A N 9
ATOM 10170 C CA . ILE A 1 33 ? 6.553 1.133 2.536 1.00 10.00 33 ILE A CA 9
ATOM 10171 C C . ILE A 1 33 ? 5.640 -0.087 2.483 1.00 10.00 33 ILE A C 9
ATOM 10172 O O . ILE A 1 33 ? 5.207 -0.496 1.408 1.00 10.00 33 ILE A O 9
ATOM 10188 N N . HIS A 1 34 ? 5.353 -0.658 3.640 1.00 10.00 34 HIS A N 9
ATOM 10189 C CA . HIS A 1 34 ? 4.507 -1.838 3.725 1.00 10.00 34 HIS A CA 9
ATOM 10190 C C . HIS A 1 34 ? 3.225 -1.515 4.492 1.00 10.00 34 HIS A C 9
ATOM 10191 O O . HIS A 1 34 ? 3.271 -1.025 5.623 1.00 10.00 34 HIS A O 9
ATOM 10205 N N . PHE A 1 35 ? 2.088 -1.792 3.875 1.00 10.00 35 PHE A N 9
ATOM 10206 C CA . PHE A 1 35 ? 0.796 -1.518 4.489 1.00 10.00 35 PHE A CA 9
ATOM 10207 C C . PHE A 1 35 ? -0.111 -2.742 4.431 1.00 10.00 35 PHE A C 9
ATOM 10208 O O . PHE A 1 35 ? 0.116 -3.659 3.642 1.00 10.00 35 PHE A O 9
ATOM 10225 N N . LEU A 1 36 ? -1.132 -2.742 5.275 1.00 10.00 36 LEU A N 9
ATOM 10226 C CA . LEU A 1 36 ? -2.099 -3.829 5.326 1.00 10.00 36 LEU A CA 9
ATOM 10227 C C . LEU A 1 36 ? -3.467 -3.304 4.918 1.00 10.00 36 LEU A C 9
ATOM 10228 O O . LEU A 1 36 ? -3.860 -2.209 5.331 1.00 10.00 36 LEU A O 9
ATOM 10244 N N . TYR A 1 37 ? -4.189 -4.062 4.108 1.00 10.00 37 TYR A N 9
ATOM 10245 C CA . TYR A 1 37 ? -5.506 -3.633 3.668 1.00 10.00 37 TYR A CA 9
ATOM 10246 C C . TYR A 1 37 ? -6.520 -4.760 3.789 1.00 10.00 37 TYR A C 9
ATOM 10247 O O . TYR A 1 37 ? -6.187 -5.932 3.617 1.00 10.00 37 TYR A O 9
ATOM 10265 N N . ASP A 1 38 ? -7.757 -4.393 4.084 1.00 10.00 38 ASP A N 9
ATOM 10266 C CA . ASP A 1 38 ? -8.833 -5.362 4.230 1.00 10.00 38 ASP A CA 9
ATOM 10267 C C . ASP A 1 38 ? -9.453 -5.657 2.870 1.00 10.00 38 ASP A C 9
ATOM 10268 O O . ASP A 1 38 ? -9.985 -4.763 2.211 1.00 10.00 38 ASP A O 9
ATOM 10277 N N . LEU A 1 39 ? -9.361 -6.905 2.441 1.00 10.00 39 LEU A N 9
ATOM 10278 C CA . LEU A 1 39 ? -9.911 -7.301 1.152 1.00 10.00 39 LEU A CA 9
ATOM 10279 C C . LEU A 1 39 ? -11.363 -7.731 1.301 1.00 10.00 39 LEU A C 9
ATOM 10280 O O . LEU A 1 39 ? -12.191 -7.499 0.416 1.00 10.00 39 LEU A O 9
ATOM 10296 N N . GLY A 1 40 ? -11.661 -8.359 2.424 1.00 10.00 40 GLY A N 9
ATOM 10297 C CA . GLY A 1 40 ? -13.004 -8.820 2.679 1.00 10.00 40 GLY A CA 9
ATOM 10298 C C . GLY A 1 40 ? -13.083 -10.326 2.695 1.00 10.00 40 GLY A C 9
ATOM 10299 O O . GLY A 1 40 ? -12.174 -11.004 2.213 1.00 10.00 40 GLY A O 9
ATOM 10303 N N . GLY A 1 41 ? -14.159 -10.856 3.253 1.00 10.00 41 GLY A N 9
ATOM 10304 C CA . GLY A 1 41 ? -14.328 -12.294 3.314 1.00 10.00 41 GLY A CA 9
ATOM 10305 C C . GLY A 1 41 ? -13.626 -12.907 4.507 1.00 10.00 41 GLY A C 9
ATOM 10306 O O . GLY A 1 41 ? -13.521 -14.128 4.615 1.00 10.00 41 GLY A O 9
ATOM 10310 N N . GLY A 1 42 ? -13.133 -12.060 5.396 1.00 10.00 42 GLY A N 9
ATOM 10311 C CA . GLY A 1 42 ? -12.448 -12.540 6.576 1.00 10.00 42 GLY A CA 9
ATOM 10312 C C . GLY A 1 42 ? -10.940 -12.398 6.484 1.00 10.00 42 GLY A C 9
ATOM 10313 O O . GLY A 1 42 ? -10.262 -12.254 7.502 1.00 10.00 42 GLY A O 9
ATOM 10317 N N . LYS A 1 43 ? -10.412 -12.430 5.266 1.00 10.00 43 LYS A N 9
ATOM 10318 C CA . LYS A 1 43 ? -8.972 -12.312 5.066 1.00 10.00 43 LYS A CA 9
ATOM 10319 C C . LYS A 1 43 ? -8.593 -10.917 4.579 1.00 10.00 43 LYS A C 9
ATOM 10320 O O . LYS A 1 43 ? -9.437 -10.153 4.107 1.00 10.00 43 LYS A O 9
ATOM 10339 N N . ALA A 1 44 ? -7.317 -10.597 4.706 1.00 10.00 44 ALA A N 9
ATOM 10340 C CA . ALA A 1 44 ? -6.803 -9.307 4.293 1.00 10.00 44 ALA A CA 9
ATOM 10341 C C . ALA A 1 44 ? -5.562 -9.482 3.428 1.00 10.00 44 ALA A C 9
ATOM 10342 O O . ALA A 1 44 ? -5.066 -10.599 3.257 1.00 10.00 44 ALA A O 9
ATOM 10349 N N . GLY A 1 45 ? -5.066 -8.382 2.892 1.00 10.00 45 GLY A N 9
ATOM 10350 C CA . GLY A 1 45 ? -3.891 -8.428 2.055 1.00 10.00 45 GLY A CA 9
ATOM 10351 C C . GLY A 1 45 ? -2.838 -7.445 2.518 1.00 10.00 45 GLY A C 9
ATOM 10352 O O . GLY A 1 45 ? -3.113 -6.590 3.367 1.00 10.00 45 GLY A O 9
ATOM 10356 N N . MET A 1 46 ? -1.647 -7.544 1.959 1.00 10.00 46 MET A N 9
ATOM 10357 C CA . MET A 1 46 ? -0.554 -6.659 2.331 1.00 10.00 46 MET A CA 9
ATOM 10358 C C . MET A 1 46 ? 0.184 -6.181 1.089 1.00 10.00 46 MET A C 9
ATOM 10359 O O . MET A 1 46 ? 0.256 -6.901 0.093 1.00 10.00 46 MET A O 9
ATOM 10373 N N . GLY A 1 47 ? 0.725 -4.973 1.148 1.00 10.00 47 GLY A N 9
ATOM 10374 C CA . GLY A 1 47 ? 1.439 -4.428 0.013 1.00 10.00 47 GLY A CA 9
ATOM 10375 C C . GLY A 1 47 ? 2.665 -3.641 0.414 1.00 10.00 47 GLY A C 9
ATOM 10376 O O . GLY A 1 47 ? 2.633 -2.867 1.375 1.00 10.00 47 GLY A O 9
ATOM 10380 N N . MET A 1 48 ? 3.747 -3.854 -0.311 1.00 10.00 48 MET A N 9
ATOM 10381 C CA . MET A 1 48 ? 4.995 -3.162 -0.057 1.00 10.00 48 MET A CA 9
ATOM 10382 C C . MET A 1 48 ? 5.463 -2.440 -1.317 1.00 10.00 48 MET A C 9
ATOM 10383 O O . MET A 1 48 ? 5.696 -3.059 -2.354 1.00 10.00 48 MET A O 9
ATOM 10397 N N . VAL A 1 49 ? 5.589 -1.128 -1.223 1.00 10.00 49 VAL A N 9
ATOM 10398 C CA . VAL A 1 49 ? 6.016 -0.312 -2.350 1.00 10.00 49 VAL A CA 9
ATOM 10399 C C . VAL A 1 49 ? 7.143 0.628 -1.932 1.00 10.00 49 VAL A C 9
ATOM 10400 O O . VAL A 1 49 ? 7.133 1.171 -0.827 1.00 10.00 49 VAL A O 9
ATOM 10413 N N . SER A 1 50 ? 8.123 0.798 -2.804 1.00 10.00 50 SER A N 9
ATOM 10414 C CA . SER A 1 50 ? 9.249 1.673 -2.528 1.00 10.00 50 SER A CA 9
ATOM 10415 C C . SER A 1 50 ? 8.830 3.141 -2.630 1.00 10.00 50 SER A C 9
ATOM 10416 O O . SER A 1 50 ? 7.902 3.483 -3.369 1.00 10.00 50 SER A O 9
ATOM 10424 N N . GLU A 1 51 ? 9.509 4.004 -1.880 1.00 10.00 51 GLU A N 9
ATOM 10425 C CA . GLU A 1 51 ? 9.204 5.430 -1.881 1.00 10.00 51 GLU A CA 9
ATOM 10426 C C . GLU A 1 51 ? 9.433 6.047 -3.257 1.00 10.00 51 GLU A C 9
ATOM 10427 O O . GLU A 1 51 ? 8.753 7.001 -3.638 1.00 10.00 51 GLU A O 9
ATOM 10439 N N . LYS A 1 52 ? 10.398 5.500 -3.992 1.00 10.00 52 LYS A N 9
ATOM 10440 C CA . LYS A 1 52 ? 10.722 5.990 -5.328 1.00 10.00 52 LYS A CA 9
ATOM 10441 C C . LYS A 1 52 ? 9.536 5.825 -6.270 1.00 10.00 52 LYS A C 9
ATOM 10442 O O . LYS A 1 52 ? 9.206 6.730 -7.041 1.00 10.00 52 LYS A O 9
ATOM 10461 N N . ASP A 1 53 ? 8.898 4.665 -6.194 1.00 10.00 53 ASP A N 9
ATOM 10462 C CA . ASP A 1 53 ? 7.753 4.356 -7.037 1.00 10.00 53 ASP A CA 9
ATOM 10463 C C . ASP A 1 53 ? 6.529 5.147 -6.612 1.00 10.00 53 ASP A C 9
ATOM 10464 O O . ASP A 1 53 ? 5.859 5.759 -7.441 1.00 10.00 53 ASP A O 9
ATOM 10473 N N . ALA A 1 54 ? 6.257 5.135 -5.312 1.00 10.00 54 ALA A N 9
ATOM 10474 C CA . ALA A 1 54 ? 5.105 5.830 -4.752 1.00 10.00 54 ALA A CA 9
ATOM 10475 C C . ALA A 1 54 ? 5.184 7.343 -4.969 1.00 10.00 54 ALA A C 9
ATOM 10476 O O . ALA A 1 54 ? 6.123 7.998 -4.514 1.00 10.00 54 ALA A O 9
ATOM 10483 N N . PRO A 1 55 ? 4.205 7.909 -5.689 1.00 10.00 55 PRO A N 9
ATOM 10484 C CA . PRO A 1 55 ? 4.144 9.352 -5.952 1.00 10.00 55 PRO A CA 9
ATOM 10485 C C . PRO A 1 55 ? 4.017 10.154 -4.662 1.00 10.00 55 PRO A C 9
ATOM 10486 O O . PRO A 1 55 ? 3.455 9.670 -3.679 1.00 10.00 55 PRO A O 9
ATOM 10497 N N . LYS A 1 56 ? 4.528 11.376 -4.669 1.00 10.00 56 LYS A N 9
ATOM 10498 C CA . LYS A 1 56 ? 4.487 12.239 -3.490 1.00 10.00 56 LYS A CA 9
ATOM 10499 C C . LYS A 1 56 ? 3.056 12.530 -3.058 1.00 10.00 56 LYS A C 9
ATOM 10500 O O . LYS A 1 56 ? 2.753 12.570 -1.864 1.00 10.00 56 LYS A O 9
ATOM 10519 N N . GLU A 1 57 ? 2.175 12.721 -4.032 1.00 10.00 57 GLU A N 9
ATOM 10520 C CA . GLU A 1 57 ? 0.777 12.997 -3.737 1.00 10.00 57 GLU A CA 9
ATOM 10521 C C . GLU A 1 57 ? 0.144 11.801 -3.029 1.00 10.00 57 GLU A C 9
ATOM 10522 O O . GLU A 1 57 ? -0.553 11.957 -2.026 1.00 10.00 57 GLU A O 9
ATOM 10534 N N . LEU A 1 58 ? 0.411 10.605 -3.547 1.00 10.00 58 LEU A N 9
ATOM 10535 C CA . LEU A 1 58 ? -0.119 9.387 -2.947 1.00 10.00 58 LEU A CA 9
ATOM 10536 C C . LEU A 1 58 ? 0.533 9.158 -1.590 1.00 10.00 58 LEU A C 9
ATOM 10537 O O . LEU A 1 58 ? -0.100 8.666 -0.659 1.00 10.00 58 LEU A O 9
ATOM 10553 N N . LEU A 1 59 ? 1.804 9.537 -1.485 1.00 10.00 59 LEU A N 9
ATOM 10554 C CA . LEU A 1 59 ? 2.542 9.408 -0.235 1.00 10.00 59 LEU A CA 9
ATOM 10555 C C . LEU A 1 59 ? 1.880 10.260 0.838 1.00 10.00 59 LEU A C 9
ATOM 10556 O O . LEU A 1 59 ? 1.737 9.830 1.976 1.00 10.00 59 LEU A O 9
ATOM 10572 N N . GLN A 1 60 ? 1.458 11.459 0.455 1.00 10.00 60 GLN A N 9
ATOM 10573 C CA . GLN A 1 60 ? 0.788 12.369 1.375 1.00 10.00 60 GLN A CA 9
ATOM 10574 C C . GLN A 1 60 ? -0.479 11.715 1.927 1.00 10.00 60 GLN A C 9
ATOM 10575 O O . GLN A 1 60 ? -0.858 11.930 3.080 1.00 10.00 60 GLN A O 9
ATOM 10589 N N . MET A 1 61 ? -1.116 10.902 1.097 1.00 10.00 61 MET A N 9
ATOM 10590 C CA . MET A 1 61 ? -2.324 10.194 1.490 1.00 10.00 61 MET A CA 9
ATOM 10591 C C . MET A 1 61 ? -1.962 9.020 2.396 1.00 10.00 61 MET A C 9
ATOM 10592 O O . MET A 1 61 ? -2.713 8.661 3.304 1.00 10.00 61 MET A O 9
ATOM 10606 N N . LEU A 1 62 ? -0.798 8.429 2.145 1.00 10.00 62 LEU A N 9
ATOM 10607 C CA . LEU A 1 62 ? -0.319 7.301 2.934 1.00 10.00 62 LEU A CA 9
ATOM 10608 C C . LEU A 1 62 ? 0.136 7.769 4.308 1.00 10.00 62 LEU A C 9
ATOM 10609 O O . LEU A 1 62 ? -0.055 7.075 5.303 1.00 10.00 62 LEU A O 9
ATOM 10625 N N . GLU A 1 63 ? 0.728 8.957 4.352 1.00 10.00 63 GLU A N 9
ATOM 10626 C CA . GLU A 1 63 ? 1.208 9.537 5.602 1.00 10.00 63 GLU A CA 9
ATOM 10627 C C . GLU A 1 63 ? 0.053 9.748 6.577 1.00 10.00 63 GLU A C 9
ATOM 10628 O O . GLU A 1 63 ? 0.235 9.679 7.792 1.00 10.00 63 GLU A O 9
ATOM 10640 N N . LYS A 1 64 ? -1.133 9.999 6.035 1.00 10.00 64 LYS A N 9
ATOM 10641 C CA . LYS A 1 64 ? -2.319 10.211 6.850 1.00 10.00 64 LYS A CA 9
ATOM 10642 C C . LYS A 1 64 ? -2.859 8.880 7.364 1.00 10.00 64 LYS A C 9
ATOM 10643 O O . LYS A 1 64 ? -3.449 8.811 8.441 1.00 10.00 64 LYS A O 9
ATOM 10662 N N . GLN A 1 65 ? -2.628 7.821 6.600 1.00 10.00 65 GLN A N 9
ATOM 10663 C CA . GLN A 1 65 ? -3.092 6.492 6.975 1.00 10.00 65 GLN A CA 9
ATOM 10664 C C . GLN A 1 65 ? -2.000 5.727 7.717 1.00 10.00 65 GLN A C 9
ATOM 10665 O O . GLN A 1 65 ? -2.172 4.558 8.073 1.00 10.00 65 GLN A O 9
ATOM 10679 N N . LYS A 1 66 ? -0.875 6.392 7.938 1.00 10.00 66 LYS A N 9
ATOM 10680 C CA . LYS A 1 66 ? 0.245 5.796 8.646 1.00 10.00 66 LYS A CA 9
ATOM 10681 C C . LYS A 1 66 ? -0.090 5.697 10.129 1.00 10.00 66 LYS A C 9
ATOM 10682 O O . LYS A 1 66 ? -0.403 6.704 10.768 1.00 10.00 66 LYS A O 9
ATOM 10701 N N . LYS A 1 67 ? -0.041 4.488 10.662 1.00 10.00 67 LYS A N 9
ATOM 10702 C CA . LYS A 1 67 ? -0.364 4.254 12.063 1.00 10.00 67 LYS A CA 9
ATOM 10703 C C . LYS A 1 67 ? 0.792 3.564 12.763 1.00 10.00 67 LYS A C 9
ATOM 10704 O O . LYS A 1 67 ? 1.579 2.868 12.122 1.00 10.00 67 LYS A O 9
ATOM 10723 N N . GLY B 2 3 ? -9.281 -17.446 -0.714 1.00 10.00 3 GLY B N 9
ATOM 10724 C CA . GLY B 2 3 ? -7.903 -17.749 -1.058 1.00 10.00 3 GLY B CA 9
ATOM 10725 C C . GLY B 2 3 ? -7.085 -16.497 -1.297 1.00 10.00 3 GLY B C 9
ATOM 10726 O O . GLY B 2 3 ? -5.926 -16.564 -1.715 1.00 10.00 3 GLY B O 9
ATOM 10730 N N . GLU B 2 4 ? -7.696 -15.352 -1.032 1.00 10.00 4 GLU B N 9
ATOM 10731 C CA . GLU B 2 4 ? -7.041 -14.065 -1.222 1.00 10.00 4 GLU B CA 9
ATOM 10732 C C . GLU B 2 4 ? -5.939 -13.832 -0.195 1.00 10.00 4 GLU B C 9
ATOM 10733 O O . GLU B 2 4 ? -6.118 -14.077 1.001 1.00 10.00 4 GLU B O 9
ATOM 10745 N N . GLY B 2 5 ? -4.803 -13.353 -0.680 1.00 10.00 5 GLY B N 9
ATOM 10746 C CA . GLY B 2 5 ? -3.664 -13.091 0.174 1.00 10.00 5 GLY B CA 9
ATOM 10747 C C . GLY B 2 5 ? -2.363 -13.227 -0.587 1.00 10.00 5 GLY B C 9
ATOM 10748 O O . GLY B 2 5 ? -1.890 -14.340 -0.832 1.00 10.00 5 GLY B O 9
ATOM 10752 N N . GLU B 2 6 ? -1.790 -12.100 -0.981 1.00 10.00 6 GLU B N 9
ATOM 10753 C CA . GLU B 2 6 ? -0.544 -12.103 -1.734 1.00 10.00 6 GLU B CA 9
ATOM 10754 C C . GLU B 2 6 ? 0.664 -12.249 -0.811 1.00 10.00 6 GLU B C 9
ATOM 10755 O O . GLU B 2 6 ? 0.593 -11.949 0.382 1.00 10.00 6 GLU B O 9
ATOM 10767 N N . GLU B 2 7 ? 1.767 -12.727 -1.372 1.00 10.00 7 GLU B N 9
ATOM 10768 C CA . GLU B 2 7 ? 2.997 -12.919 -0.615 1.00 10.00 7 GLU B CA 9
ATOM 10769 C C . GLU B 2 7 ? 4.092 -11.979 -1.115 1.00 10.00 7 GLU B C 9
ATOM 10770 O O . GLU B 2 7 ? 4.211 -11.730 -2.320 1.00 10.00 7 GLU B O 9
ATOM 10782 N N . GLU B 2 8 ? 4.888 -11.462 -0.187 1.00 10.00 8 GLU B N 9
ATOM 10783 C CA . GLU B 2 8 ? 5.974 -10.543 -0.514 1.00 10.00 8 GLU B CA 9
ATOM 10784 C C . GLU B 2 8 ? 7.284 -11.027 0.088 1.00 10.00 8 GLU B C 9
ATOM 10785 O O . GLU B 2 8 ? 7.312 -12.032 0.803 1.00 10.00 8 GLU B O 9
ATOM 10797 N N . GLY B 2 9 ? 8.358 -10.315 -0.213 1.00 10.00 9 GLY B N 9
ATOM 10798 C CA . GLY B 2 9 ? 9.661 -10.681 0.301 1.00 10.00 9 GLY B CA 9
ATOM 10799 C C . GLY B 2 9 ? 10.758 -9.879 -0.354 1.00 10.00 9 GLY B C 9
ATOM 10800 O O . GLY B 2 9 ? 11.698 -10.440 -0.916 1.00 10.00 9 GLY B O 9
ATOM 10804 N N . GLU B 2 10 ? 10.628 -8.564 -0.292 1.00 10.00 10 GLU B N 9
ATOM 10805 C CA . GLU B 2 10 ? 11.599 -7.663 -0.888 1.00 10.00 10 GLU B CA 9
ATOM 10806 C C . GLU B 2 10 ? 12.920 -7.707 -0.133 1.00 10.00 10 GLU B C 9
ATOM 10807 O O . GLU B 2 10 ? 12.949 -7.571 1.091 1.00 10.00 10 GLU B O 9
ATOM 10819 N N . GLU B 2 11 ? 14.006 -7.906 -0.861 1.00 10.00 11 GLU B N 9
ATOM 10820 C CA . GLU B 2 11 ? 15.324 -7.943 -0.253 1.00 10.00 11 GLU B CA 9
ATOM 10821 C C . GLU B 2 11 ? 15.791 -6.520 0.026 1.00 10.00 11 GLU B C 9
ATOM 10822 O O . GLU B 2 11 ? 16.067 -5.757 -0.902 1.00 10.00 11 GLU B O 9
ATOM 10834 N N . TYR B 2 12 ? 15.847 -6.153 1.298 1.00 10.00 12 TYR B N 9
ATOM 10835 C CA . TYR B 2 12 ? 16.272 -4.813 1.680 1.00 10.00 12 TYR B CA 9
ATOM 10836 C C . TYR B 2 12 ? 17.769 -4.627 1.443 1.00 10.00 12 TYR B C 9
ATOM 10837 O O . TYR B 2 12 ? 18.560 -5.562 1.614 1.00 10.00 12 TYR B O 9
ATOM 10855 N N . GLY A 1 1 ? -20.921 2.055 -5.805 1.00 10.00 1 GLY A N 10
ATOM 10856 C CA . GLY A 1 1 ? -19.505 1.778 -5.652 1.00 10.00 1 GLY A CA 10
ATOM 10857 C C . GLY A 1 1 ? -18.899 2.506 -4.467 1.00 10.00 1 GLY A C 10
ATOM 10858 O O . GLY A 1 1 ? -19.515 2.590 -3.403 1.00 10.00 1 GLY A O 10
ATOM 10862 N N . SER A 1 2 ? -17.698 3.039 -4.652 1.00 10.00 2 SER A N 10
ATOM 10863 C CA . SER A 1 2 ? -17.010 3.759 -3.596 1.00 10.00 2 SER A CA 10
ATOM 10864 C C . SER A 1 2 ? -16.909 5.237 -3.951 1.00 10.00 2 SER A C 10
ATOM 10865 O O . SER A 1 2 ? -16.615 5.595 -5.095 1.00 10.00 2 SER A O 10
ATOM 10873 N N . HIS A 1 3 ? -17.163 6.091 -2.972 1.00 10.00 3 HIS A N 10
ATOM 10874 C CA . HIS A 1 3 ? -17.102 7.531 -3.180 1.00 10.00 3 HIS A CA 10
ATOM 10875 C C . HIS A 1 3 ? -15.786 8.092 -2.659 1.00 10.00 3 HIS A C 10
ATOM 10876 O O . HIS A 1 3 ? -15.572 9.304 -2.655 1.00 10.00 3 HIS A O 10
ATOM 10890 N N . MET A 1 4 ? -14.902 7.203 -2.229 1.00 10.00 4 MET A N 10
ATOM 10891 C CA . MET A 1 4 ? -13.606 7.610 -1.700 1.00 10.00 4 MET A CA 10
ATOM 10892 C C . MET A 1 4 ? -12.556 7.671 -2.804 1.00 10.00 4 MET A C 10
ATOM 10893 O O . MET A 1 4 ? -12.881 7.622 -3.993 1.00 10.00 4 MET A O 10
ATOM 10907 N N . ALA A 1 5 ? -11.298 7.794 -2.405 1.00 10.00 5 ALA A N 10
ATOM 10908 C CA . ALA A 1 5 ? -10.198 7.862 -3.348 1.00 10.00 5 ALA A CA 10
ATOM 10909 C C . ALA A 1 5 ? -9.386 6.572 -3.320 1.00 10.00 5 ALA A C 10
ATOM 10910 O O . ALA A 1 5 ? -9.104 6.021 -2.252 1.00 10.00 5 ALA A O 10
ATOM 10917 N N . THR A 1 6 ? -9.024 6.090 -4.494 1.00 10.00 6 THR A N 10
ATOM 10918 C CA . THR A 1 6 ? -8.247 4.871 -4.612 1.00 10.00 6 THR A CA 10
ATOM 10919 C C . THR A 1 6 ? -6.765 5.179 -4.791 1.00 10.00 6 THR A C 10
ATOM 10920 O O . THR A 1 6 ? -6.399 6.111 -5.508 1.00 10.00 6 THR A O 10
ATOM 10931 N N . VAL A 1 7 ? -5.919 4.411 -4.125 1.00 10.00 7 VAL A N 10
ATOM 10932 C CA . VAL A 1 7 ? -4.480 4.600 -4.218 1.00 10.00 7 VAL A CA 10
ATOM 10933 C C . VAL A 1 7 ? -3.865 3.503 -5.077 1.00 10.00 7 VAL A C 10
ATOM 10934 O O . VAL A 1 7 ? -4.201 2.326 -4.928 1.00 10.00 7 VAL A O 10
ATOM 10947 N N . LYS A 1 8 ? -2.990 3.895 -5.993 1.00 10.00 8 LYS A N 10
ATOM 10948 C CA . LYS A 1 8 ? -2.331 2.943 -6.877 1.00 10.00 8 LYS A CA 10
ATOM 10949 C C . LYS A 1 8 ? -0.908 2.665 -6.412 1.00 10.00 8 LYS A C 10
ATOM 10950 O O . LYS A 1 8 ? -0.193 3.578 -5.995 1.00 10.00 8 LYS A O 10
ATOM 10969 N N . PHE A 1 9 ? -0.502 1.407 -6.483 1.00 10.00 9 PHE A N 10
ATOM 10970 C CA . PHE A 1 9 ? 0.835 1.014 -6.067 1.00 10.00 9 PHE A CA 10
ATOM 10971 C C . PHE A 1 9 ? 1.529 0.205 -7.158 1.00 10.00 9 PHE A C 10
ATOM 10972 O O . PHE A 1 9 ? 0.915 -0.165 -8.161 1.00 10.00 9 PHE A O 10
ATOM 10989 N N . LYS A 1 10 ? 2.812 -0.054 -6.955 1.00 10.00 10 LYS A N 10
ATOM 10990 C CA . LYS A 1 10 ? 3.607 -0.832 -7.892 1.00 10.00 10 LYS A CA 10
ATOM 10991 C C . LYS A 1 10 ? 4.337 -1.929 -7.127 1.00 10.00 10 LYS A C 10
ATOM 10992 O O . LYS A 1 10 ? 5.518 -2.204 -7.369 1.00 10.00 10 LYS A O 10
ATOM 11011 N N . TYR A 1 11 ? 3.613 -2.539 -6.194 1.00 10.00 11 TYR A N 10
ATOM 11012 C CA . TYR A 1 11 ? 4.146 -3.597 -5.346 1.00 10.00 11 TYR A CA 10
ATOM 11013 C C . TYR A 1 11 ? 4.604 -4.795 -6.179 1.00 10.00 11 TYR A C 10
ATOM 11014 O O . TYR A 1 11 ? 3.844 -5.342 -6.984 1.00 10.00 11 TYR A O 10
ATOM 11032 N N . LYS A 1 12 ? 5.873 -5.155 -5.998 1.00 10.00 12 LYS A N 10
ATOM 11033 C CA . LYS A 1 12 ? 6.498 -6.280 -6.696 1.00 10.00 12 LYS A CA 10
ATOM 11034 C C . LYS A 1 12 ? 6.460 -6.106 -8.213 1.00 10.00 12 LYS A C 10
ATOM 11035 O O . LYS A 1 12 ? 6.619 -7.073 -8.960 1.00 10.00 12 LYS A O 10
ATOM 11054 N N . GLY A 1 13 ? 6.252 -4.875 -8.663 1.00 10.00 13 GLY A N 10
ATOM 11055 C CA . GLY A 1 13 ? 6.213 -4.598 -10.086 1.00 10.00 13 GLY A CA 10
ATOM 11056 C C . GLY A 1 13 ? 4.803 -4.582 -10.648 1.00 10.00 13 GLY A C 10
ATOM 11057 O O . GLY A 1 13 ? 4.560 -3.997 -11.706 1.00 10.00 13 GLY A O 10
ATOM 11061 N N . GLU A 1 14 ? 3.870 -5.206 -9.939 1.00 10.00 14 GLU A N 10
ATOM 11062 C CA . GLU A 1 14 ? 2.488 -5.262 -10.394 1.00 10.00 14 GLU A CA 10
ATOM 11063 C C . GLU A 1 14 ? 1.722 -4.040 -9.911 1.00 10.00 14 GLU A C 10
ATOM 11064 O O . GLU A 1 14 ? 1.831 -3.649 -8.749 1.00 10.00 14 GLU A O 10
ATOM 11076 N N . GLU A 1 15 ? 0.945 -3.446 -10.800 1.00 10.00 15 GLU A N 10
ATOM 11077 C CA . GLU A 1 15 ? 0.167 -2.268 -10.460 1.00 10.00 15 GLU A CA 10
ATOM 11078 C C . GLU A 1 15 ? -1.194 -2.673 -9.908 1.00 10.00 15 GLU A C 10
ATOM 11079 O O . GLU A 1 15 ? -2.035 -3.210 -10.632 1.00 10.00 15 GLU A O 10
ATOM 11091 N N . LYS A 1 16 ? -1.398 -2.429 -8.628 1.00 10.00 16 LYS A N 10
ATOM 11092 C CA . LYS A 1 16 ? -2.661 -2.750 -7.984 1.00 10.00 16 LYS A CA 10
ATOM 11093 C C . LYS A 1 16 ? -3.322 -1.477 -7.479 1.00 10.00 16 LYS A C 10
ATOM 11094 O O . LYS A 1 16 ? -2.663 -0.443 -7.330 1.00 10.00 16 LYS A O 10
ATOM 11113 N N . GLN A 1 17 ? -4.617 -1.546 -7.221 1.00 10.00 17 GLN A N 10
ATOM 11114 C CA . GLN A 1 17 ? -5.360 -0.395 -6.741 1.00 10.00 17 GLN A CA 10
ATOM 11115 C C . GLN A 1 17 ? -6.071 -0.732 -5.439 1.00 10.00 17 GLN A C 10
ATOM 11116 O O . GLN A 1 17 ? -6.768 -1.745 -5.350 1.00 10.00 17 GLN A O 10
ATOM 11130 N N . VAL A 1 18 ? -5.877 0.106 -4.430 1.00 10.00 18 VAL A N 10
ATOM 11131 C CA . VAL A 1 18 ? -6.498 -0.099 -3.125 1.00 10.00 18 VAL A CA 10
ATOM 11132 C C . VAL A 1 18 ? -7.189 1.175 -2.648 1.00 10.00 18 VAL A C 10
ATOM 11133 O O . VAL A 1 18 ? -6.589 2.248 -2.644 1.00 10.00 18 VAL A O 10
ATOM 11146 N N . ASP A 1 19 ? -8.454 1.058 -2.268 1.00 10.00 19 ASP A N 10
ATOM 11147 C CA . ASP A 1 19 ? -9.211 2.203 -1.774 1.00 10.00 19 ASP A CA 10
ATOM 11148 C C . ASP A 1 19 ? -8.685 2.619 -0.405 1.00 10.00 19 ASP A C 10
ATOM 11149 O O . ASP A 1 19 ? -8.337 1.768 0.416 1.00 10.00 19 ASP A O 10
ATOM 11158 N N . ILE A 1 20 ? -8.646 3.922 -0.157 1.00 10.00 20 ILE A N 10
ATOM 11159 C CA . ILE A 1 20 ? -8.149 4.449 1.109 1.00 10.00 20 ILE A CA 10
ATOM 11160 C C . ILE A 1 20 ? -9.002 3.975 2.290 1.00 10.00 20 ILE A C 10
ATOM 11161 O O . ILE A 1 20 ? -8.500 3.815 3.401 1.00 10.00 20 ILE A O 10
ATOM 11177 N N . SER A 1 21 ? -10.283 3.712 2.042 1.00 10.00 21 SER A N 10
ATOM 11178 C CA . SER A 1 21 ? -11.183 3.259 3.100 1.00 10.00 21 SER A CA 10
ATOM 11179 C C . SER A 1 21 ? -10.914 1.797 3.448 1.00 10.00 21 SER A C 10
ATOM 11180 O O . SER A 1 21 ? -11.234 1.336 4.544 1.00 10.00 21 SER A O 10
ATOM 11188 N N . LYS A 1 22 ? -10.306 1.078 2.513 1.00 10.00 22 LYS A N 10
ATOM 11189 C CA . LYS A 1 22 ? -9.992 -0.330 2.713 1.00 10.00 22 LYS A CA 10
ATOM 11190 C C . LYS A 1 22 ? -8.673 -0.484 3.465 1.00 10.00 22 LYS A C 10
ATOM 11191 O O . LYS A 1 22 ? -8.447 -1.488 4.136 1.00 10.00 22 LYS A O 10
ATOM 11210 N N . ILE A 1 23 ? -7.809 0.516 3.348 1.00 10.00 23 ILE A N 10
ATOM 11211 C CA . ILE A 1 23 ? -6.515 0.492 4.020 1.00 10.00 23 ILE A CA 10
ATOM 11212 C C . ILE A 1 23 ? -6.694 0.496 5.537 1.00 10.00 23 ILE A C 10
ATOM 11213 O O . ILE A 1 23 ? -7.430 1.320 6.084 1.00 10.00 23 ILE A O 10
ATOM 11229 N N . LEU A 1 24 ? -6.030 -0.435 6.207 1.00 10.00 24 LEU A N 10
ATOM 11230 C CA . LEU A 1 24 ? -6.117 -0.544 7.656 1.00 10.00 24 LEU A CA 10
ATOM 11231 C C . LEU A 1 24 ? -5.016 0.271 8.324 1.00 10.00 24 LEU A C 10
ATOM 11232 O O . LEU A 1 24 ? -5.285 1.229 9.053 1.00 10.00 24 LEU A O 10
ATOM 11248 N N . SER A 1 25 ? -3.772 -0.120 8.075 1.00 10.00 25 SER A N 10
ATOM 11249 C CA . SER A 1 25 ? -2.621 0.560 8.653 1.00 10.00 25 SER A CA 10
ATOM 11250 C C . SER A 1 25 ? -1.439 0.540 7.691 1.00 10.00 25 SER A C 10
ATOM 11251 O O . SER A 1 25 ? -1.211 -0.452 6.993 1.00 10.00 25 SER A O 10
ATOM 11259 N N . VAL A 1 26 ? -0.711 1.644 7.637 1.00 10.00 26 VAL A N 10
ATOM 11260 C CA . VAL A 1 26 ? 0.462 1.751 6.784 1.00 10.00 26 VAL A CA 10
ATOM 11261 C C . VAL A 1 26 ? 1.718 1.855 7.647 1.00 10.00 26 VAL A C 10
ATOM 11262 O O . VAL A 1 26 ? 1.740 2.598 8.632 1.00 10.00 26 VAL A O 10
ATOM 11275 N N . GLY A 1 27 ? 2.746 1.093 7.295 1.00 10.00 27 GLY A N 10
ATOM 11276 C CA . GLY A 1 27 ? 3.983 1.121 8.047 1.00 10.00 27 GLY A CA 10
ATOM 11277 C C . GLY A 1 27 ? 5.185 1.384 7.159 1.00 10.00 27 GLY A C 10
ATOM 11278 O O . GLY A 1 27 ? 5.389 0.700 6.154 1.00 10.00 27 GLY A O 10
ATOM 11282 N N . ARG A 1 28 ? 5.979 2.377 7.524 1.00 10.00 28 ARG A N 10
ATOM 11283 C CA . ARG A 1 28 ? 7.162 2.733 6.754 1.00 10.00 28 ARG A CA 10
ATOM 11284 C C . ARG A 1 28 ? 8.400 2.055 7.330 1.00 10.00 28 ARG A C 10
ATOM 11285 O O . ARG A 1 28 ? 8.813 2.344 8.452 1.00 10.00 28 ARG A O 10
ATOM 11306 N N . TYR A 1 29 ? 8.985 1.157 6.553 1.00 10.00 29 TYR A N 10
ATOM 11307 C CA . TYR A 1 29 ? 10.179 0.434 6.976 1.00 10.00 29 TYR A CA 10
ATOM 11308 C C . TYR A 1 29 ? 11.434 1.149 6.490 1.00 10.00 29 TYR A C 10
ATOM 11309 O O . TYR A 1 29 ? 12.555 0.680 6.693 1.00 10.00 29 TYR A O 10
ATOM 11327 N N . GLY A 1 30 ? 11.231 2.286 5.850 1.00 10.00 30 GLY A N 10
ATOM 11328 C CA . GLY A 1 30 ? 12.330 3.059 5.321 1.00 10.00 30 GLY A CA 10
ATOM 11329 C C . GLY A 1 30 ? 12.122 3.336 3.853 1.00 10.00 30 GLY A C 10
ATOM 11330 O O . GLY A 1 30 ? 11.222 4.085 3.489 1.00 10.00 30 GLY A O 10
ATOM 11334 N N . LYS A 1 31 ? 12.926 2.711 3.008 1.00 10.00 31 LYS A N 10
ATOM 11335 C CA . LYS A 1 31 ? 12.799 2.890 1.569 1.00 10.00 31 LYS A CA 10
ATOM 11336 C C . LYS A 1 31 ? 11.660 2.029 1.041 1.00 10.00 31 LYS A C 10
ATOM 11337 O O . LYS A 1 31 ? 11.118 2.282 -0.034 1.00 10.00 31 LYS A O 10
ATOM 11356 N N . LEU A 1 32 ? 11.307 1.012 1.815 1.00 10.00 32 LEU A N 10
ATOM 11357 C CA . LEU A 1 32 ? 10.225 0.107 1.464 1.00 10.00 32 LEU A CA 10
ATOM 11358 C C . LEU A 1 32 ? 9.055 0.322 2.418 1.00 10.00 32 LEU A C 10
ATOM 11359 O O . LEU A 1 32 ? 9.221 0.278 3.639 1.00 10.00 32 LEU A O 10
ATOM 11375 N N . ILE A 1 33 ? 7.885 0.575 1.864 1.00 10.00 33 ILE A N 10
ATOM 11376 C CA . ILE A 1 33 ? 6.691 0.809 2.662 1.00 10.00 33 ILE A CA 10
ATOM 11377 C C . ILE A 1 33 ? 5.719 -0.359 2.539 1.00 10.00 33 ILE A C 10
ATOM 11378 O O . ILE A 1 33 ? 5.313 -0.730 1.435 1.00 10.00 33 ILE A O 10
ATOM 11394 N N . HIS A 1 34 ? 5.350 -0.925 3.676 1.00 10.00 34 HIS A N 10
ATOM 11395 C CA . HIS A 1 34 ? 4.430 -2.053 3.721 1.00 10.00 34 HIS A CA 10
ATOM 11396 C C . HIS A 1 34 ? 3.106 -1.600 4.324 1.00 10.00 34 HIS A C 10
ATOM 11397 O O . HIS A 1 34 ? 3.088 -0.843 5.293 1.00 10.00 34 HIS A O 10
ATOM 11411 N N . PHE A 1 35 ? 2.002 -2.047 3.750 1.00 10.00 35 PHE A N 10
ATOM 11412 C CA . PHE A 1 35 ? 0.692 -1.654 4.243 1.00 10.00 35 PHE A CA 10
ATOM 11413 C C . PHE A 1 35 ? -0.269 -2.837 4.285 1.00 10.00 35 PHE A C 10
ATOM 11414 O O . PHE A 1 35 ? -0.152 -3.783 3.503 1.00 10.00 35 PHE A O 10
ATOM 11431 N N . LEU A 1 36 ? -1.215 -2.770 5.213 1.00 10.00 36 LEU A N 10
ATOM 11432 C CA . LEU A 1 36 ? -2.226 -3.803 5.370 1.00 10.00 36 LEU A CA 10
ATOM 11433 C C . LEU A 1 36 ? -3.592 -3.212 5.051 1.00 10.00 36 LEU A C 10
ATOM 11434 O O . LEU A 1 36 ? -3.932 -2.131 5.539 1.00 10.00 36 LEU A O 10
ATOM 11450 N N . TYR A 1 37 ? -4.372 -3.896 4.231 1.00 10.00 37 TYR A N 10
ATOM 11451 C CA . TYR A 1 37 ? -5.689 -3.397 3.871 1.00 10.00 37 TYR A CA 10
ATOM 11452 C C . TYR A 1 37 ? -6.727 -4.513 3.882 1.00 10.00 37 TYR A C 10
ATOM 11453 O O . TYR A 1 37 ? -6.386 -5.690 3.796 1.00 10.00 37 TYR A O 10
ATOM 11471 N N . ASP A 1 38 ? -7.991 -4.132 4.010 1.00 10.00 38 ASP A N 10
ATOM 11472 C CA . ASP A 1 38 ? -9.093 -5.086 4.031 1.00 10.00 38 ASP A CA 10
ATOM 11473 C C . ASP A 1 38 ? -9.403 -5.571 2.623 1.00 10.00 38 ASP A C 10
ATOM 11474 O O . ASP A 1 38 ? -9.552 -4.769 1.698 1.00 10.00 38 ASP A O 10
ATOM 11483 N N . LEU A 1 39 ? -9.497 -6.879 2.457 1.00 10.00 39 LEU A N 10
ATOM 11484 C CA . LEU A 1 39 ? -9.787 -7.455 1.153 1.00 10.00 39 LEU A CA 10
ATOM 11485 C C . LEU A 1 39 ? -11.245 -7.890 1.068 1.00 10.00 39 LEU A C 10
ATOM 11486 O O . LEU A 1 39 ? -12.028 -7.327 0.302 1.00 10.00 39 LEU A O 10
ATOM 11502 N N . GLY A 1 40 ? -11.608 -8.874 1.868 1.00 10.00 40 GLY A N 10
ATOM 11503 C CA . GLY A 1 40 ? -12.967 -9.364 1.859 1.00 10.00 40 GLY A CA 10
ATOM 11504 C C . GLY A 1 40 ? -13.052 -10.766 2.404 1.00 10.00 40 GLY A C 10
ATOM 11505 O O . GLY A 1 40 ? -12.052 -11.488 2.432 1.00 10.00 40 GLY A O 10
ATOM 11509 N N . GLY A 1 41 ? -14.233 -11.144 2.860 1.00 10.00 41 GLY A N 10
ATOM 11510 C CA . GLY A 1 41 ? -14.432 -12.471 3.402 1.00 10.00 41 GLY A CA 10
ATOM 11511 C C . GLY A 1 41 ? -13.729 -12.656 4.730 1.00 10.00 41 GLY A C 10
ATOM 11512 O O . GLY A 1 41 ? -13.471 -13.781 5.156 1.00 10.00 41 GLY A O 10
ATOM 11516 N N . GLY A 1 42 ? -13.400 -11.544 5.375 1.00 10.00 42 GLY A N 10
ATOM 11517 C CA . GLY A 1 42 ? -12.724 -11.592 6.654 1.00 10.00 42 GLY A CA 10
ATOM 11518 C C . GLY A 1 42 ? -11.215 -11.561 6.514 1.00 10.00 42 GLY A C 10
ATOM 11519 O O . GLY A 1 42 ? -10.505 -11.240 7.470 1.00 10.00 42 GLY A O 10
ATOM 11523 N N . LYS A 1 43 ? -10.718 -11.882 5.325 1.00 10.00 43 LYS A N 10
ATOM 11524 C CA . LYS A 1 43 ? -9.284 -11.891 5.087 1.00 10.00 43 LYS A CA 10
ATOM 11525 C C . LYS A 1 43 ? -8.796 -10.505 4.688 1.00 10.00 43 LYS A C 10
ATOM 11526 O O . LYS A 1 43 ? -9.564 -9.679 4.183 1.00 10.00 43 LYS A O 10
ATOM 11545 N N . ALA A 1 44 ? -7.523 -10.254 4.923 1.00 10.00 44 ALA A N 10
ATOM 11546 C CA . ALA A 1 44 ? -6.924 -8.977 4.591 1.00 10.00 44 ALA A CA 10
ATOM 11547 C C . ALA A 1 44 ? -5.922 -9.144 3.459 1.00 10.00 44 ALA A C 10
ATOM 11548 O O . ALA A 1 44 ? -5.741 -10.244 2.933 1.00 10.00 44 ALA A O 10
ATOM 11555 N N . GLY A 1 45 ? -5.305 -8.045 3.070 1.00 10.00 45 GLY A N 10
ATOM 11556 C CA . GLY A 1 45 ? -4.314 -8.065 2.019 1.00 10.00 45 GLY A CA 10
ATOM 11557 C C . GLY A 1 45 ? -3.134 -7.199 2.384 1.00 10.00 45 GLY A C 10
ATOM 11558 O O . GLY A 1 45 ? -3.277 -6.263 3.171 1.00 10.00 45 GLY A O 10
ATOM 11562 N N . MET A 1 46 ? -1.973 -7.495 1.829 1.00 10.00 46 MET A N 10
ATOM 11563 C CA . MET A 1 46 ? -0.780 -6.722 2.136 1.00 10.00 46 MET A CA 10
ATOM 11564 C C . MET A 1 46 ? -0.008 -6.380 0.872 1.00 10.00 46 MET A C 10
ATOM 11565 O O . MET A 1 46 ? -0.132 -7.059 -0.147 1.00 10.00 46 MET A O 10
ATOM 11579 N N . GLY A 1 47 ? 0.773 -5.317 0.948 1.00 10.00 47 GLY A N 10
ATOM 11580 C CA . GLY A 1 47 ? 1.562 -4.885 -0.183 1.00 10.00 47 GLY A CA 10
ATOM 11581 C C . GLY A 1 47 ? 2.756 -4.071 0.261 1.00 10.00 47 GLY A C 10
ATOM 11582 O O . GLY A 1 47 ? 2.750 -3.516 1.362 1.00 10.00 47 GLY A O 10
ATOM 11586 N N . MET A 1 48 ? 3.770 -3.992 -0.584 1.00 10.00 48 MET A N 10
ATOM 11587 C CA . MET A 1 48 ? 4.977 -3.247 -0.258 1.00 10.00 48 MET A CA 10
ATOM 11588 C C . MET A 1 48 ? 5.499 -2.499 -1.484 1.00 10.00 48 MET A C 10
ATOM 11589 O O . MET A 1 48 ? 5.789 -3.100 -2.518 1.00 10.00 48 MET A O 10
ATOM 11603 N N . VAL A 1 49 ? 5.611 -1.184 -1.358 1.00 10.00 49 VAL A N 10
ATOM 11604 C CA . VAL A 1 49 ? 6.084 -0.338 -2.448 1.00 10.00 49 VAL A CA 10
ATOM 11605 C C . VAL A 1 49 ? 7.295 0.474 -1.994 1.00 10.00 49 VAL A C 10
ATOM 11606 O O . VAL A 1 49 ? 7.495 0.674 -0.797 1.00 10.00 49 VAL A O 10
ATOM 11619 N N . SER A 1 50 ? 8.112 0.921 -2.936 1.00 10.00 50 SER A N 10
ATOM 11620 C CA . SER A 1 50 ? 9.287 1.707 -2.602 1.00 10.00 50 SER A CA 10
ATOM 11621 C C . SER A 1 50 ? 8.959 3.199 -2.606 1.00 10.00 50 SER A C 10
ATOM 11622 O O . SER A 1 50 ? 8.081 3.650 -3.344 1.00 10.00 50 SER A O 10
ATOM 11630 N N . GLU A 1 51 ? 9.670 3.961 -1.778 1.00 10.00 51 GLU A N 10
ATOM 11631 C CA . GLU A 1 51 ? 9.462 5.406 -1.681 1.00 10.00 51 GLU A CA 10
ATOM 11632 C C . GLU A 1 51 ? 9.803 6.111 -2.993 1.00 10.00 51 GLU A C 10
ATOM 11633 O O . GLU A 1 51 ? 9.382 7.243 -3.228 1.00 10.00 51 GLU A O 10
ATOM 11645 N N . LYS A 1 52 ? 10.583 5.451 -3.834 1.00 10.00 52 LYS A N 10
ATOM 11646 C CA . LYS A 1 52 ? 10.983 6.025 -5.112 1.00 10.00 52 LYS A CA 10
ATOM 11647 C C . LYS A 1 52 ? 9.952 5.724 -6.190 1.00 10.00 52 LYS A C 10
ATOM 11648 O O . LYS A 1 52 ? 10.007 6.276 -7.290 1.00 10.00 52 LYS A O 10
ATOM 11667 N N . ASP A 1 53 ? 9.011 4.853 -5.866 1.00 10.00 53 ASP A N 10
ATOM 11668 C CA . ASP A 1 53 ? 7.967 4.472 -6.802 1.00 10.00 53 ASP A CA 10
ATOM 11669 C C . ASP A 1 53 ? 6.696 5.255 -6.533 1.00 10.00 53 ASP A C 10
ATOM 11670 O O . ASP A 1 53 ? 6.104 5.840 -7.445 1.00 10.00 53 ASP A O 10
ATOM 11679 N N . ALA A 1 54 ? 6.293 5.266 -5.269 1.00 10.00 54 ALA A N 10
ATOM 11680 C CA . ALA A 1 54 ? 5.089 5.964 -4.846 1.00 10.00 54 ALA A CA 10
ATOM 11681 C C . ALA A 1 54 ? 5.236 7.471 -5.036 1.00 10.00 54 ALA A C 10
ATOM 11682 O O . ALA A 1 54 ? 6.145 8.088 -4.474 1.00 10.00 54 ALA A O 10
ATOM 11689 N N . PRO A 1 55 ? 4.361 8.073 -5.860 1.00 10.00 55 PRO A N 10
ATOM 11690 C CA . PRO A 1 55 ? 4.382 9.518 -6.122 1.00 10.00 55 PRO A CA 10
ATOM 11691 C C . PRO A 1 55 ? 4.237 10.324 -4.837 1.00 10.00 55 PRO A C 10
ATOM 11692 O O . PRO A 1 55 ? 3.571 9.886 -3.902 1.00 10.00 55 PRO A O 10
ATOM 11703 N N . LYS A 1 56 ? 4.840 11.508 -4.805 1.00 10.00 56 LYS A N 10
ATOM 11704 C CA . LYS A 1 56 ? 4.797 12.374 -3.625 1.00 10.00 56 LYS A CA 10
ATOM 11705 C C . LYS A 1 56 ? 3.363 12.679 -3.197 1.00 10.00 56 LYS A C 10
ATOM 11706 O O . LYS A 1 56 ? 3.076 12.793 -2.005 1.00 10.00 56 LYS A O 10
ATOM 11725 N N . GLU A 1 57 ? 2.465 12.799 -4.168 1.00 10.00 57 GLU A N 10
ATOM 11726 C CA . GLU A 1 57 ? 1.060 13.063 -3.882 1.00 10.00 57 GLU A CA 10
ATOM 11727 C C . GLU A 1 57 ? 0.460 11.918 -3.073 1.00 10.00 57 GLU A C 10
ATOM 11728 O O . GLU A 1 57 ? -0.153 12.132 -2.025 1.00 10.00 57 GLU A O 10
ATOM 11740 N N . LEU A 1 58 ? 0.668 10.698 -3.559 1.00 10.00 58 LEU A N 10
ATOM 11741 C CA . LEU A 1 58 ? 0.150 9.507 -2.900 1.00 10.00 58 LEU A CA 10
ATOM 11742 C C . LEU A 1 58 ? 0.917 9.226 -1.616 1.00 10.00 58 LEU A C 10
ATOM 11743 O O . LEU A 1 58 ? 0.349 8.740 -0.639 1.00 10.00 58 LEU A O 10
ATOM 11759 N N . LEU A 1 59 ? 2.206 9.544 -1.621 1.00 10.00 59 LEU A N 10
ATOM 11760 C CA . LEU A 1 59 ? 3.055 9.346 -0.452 1.00 10.00 59 LEU A CA 10
ATOM 11761 C C . LEU A 1 59 ? 2.544 10.184 0.712 1.00 10.00 59 LEU A C 10
ATOM 11762 O O . LEU A 1 59 ? 2.585 9.760 1.869 1.00 10.00 59 LEU A O 10
ATOM 11778 N N . GLN A 1 60 ? 2.046 11.371 0.387 1.00 10.00 60 GLN A N 10
ATOM 11779 C CA . GLN A 1 60 ? 1.502 12.277 1.387 1.00 10.00 60 GLN A CA 10
ATOM 11780 C C . GLN A 1 60 ? 0.190 11.718 1.932 1.00 10.00 60 GLN A C 10
ATOM 11781 O O . GLN A 1 60 ? -0.120 11.869 3.114 1.00 10.00 60 GLN A O 10
ATOM 11795 N N . MET A 1 61 ? -0.567 11.053 1.063 1.00 10.00 61 MET A N 10
ATOM 11796 C CA . MET A 1 61 ? -1.835 10.452 1.457 1.00 10.00 61 MET A CA 10
ATOM 11797 C C . MET A 1 61 ? -1.578 9.286 2.403 1.00 10.00 61 MET A C 10
ATOM 11798 O O . MET A 1 61 ? -2.381 8.995 3.288 1.00 10.00 61 MET A O 10
ATOM 11812 N N . LEU A 1 62 ? -0.444 8.621 2.204 1.00 10.00 62 LEU A N 10
ATOM 11813 C CA . LEU A 1 62 ? -0.057 7.488 3.036 1.00 10.00 62 LEU A CA 10
ATOM 11814 C C . LEU A 1 62 ? 0.334 7.958 4.433 1.00 10.00 62 LEU A C 10
ATOM 11815 O O . LEU A 1 62 ? 0.216 7.212 5.401 1.00 10.00 62 LEU A O 10
ATOM 11831 N N . GLU A 1 63 ? 0.784 9.203 4.531 1.00 10.00 63 GLU A N 10
ATOM 11832 C CA . GLU A 1 63 ? 1.185 9.778 5.812 1.00 10.00 63 GLU A CA 10
ATOM 11833 C C . GLU A 1 63 ? -0.015 9.889 6.749 1.00 10.00 63 GLU A C 10
ATOM 11834 O O . GLU A 1 63 ? 0.114 9.763 7.968 1.00 10.00 63 GLU A O 10
ATOM 11846 N N . LYS A 1 64 ? -1.183 10.109 6.166 1.00 10.00 64 LYS A N 10
ATOM 11847 C CA . LYS A 1 64 ? -2.410 10.247 6.937 1.00 10.00 64 LYS A CA 10
ATOM 11848 C C . LYS A 1 64 ? -2.980 8.882 7.316 1.00 10.00 64 LYS A C 10
ATOM 11849 O O . LYS A 1 64 ? -3.932 8.787 8.093 1.00 10.00 64 LYS A O 10
ATOM 11868 N N . GLN A 1 65 ? -2.395 7.826 6.767 1.00 10.00 65 GLN A N 10
ATOM 11869 C CA . GLN A 1 65 ? -2.841 6.468 7.051 1.00 10.00 65 GLN A CA 10
ATOM 11870 C C . GLN A 1 65 ? -1.738 5.685 7.754 1.00 10.00 65 GLN A C 10
ATOM 11871 O O . GLN A 1 65 ? -1.893 4.500 8.059 1.00 10.00 65 GLN A O 10
ATOM 11885 N N . LYS A 1 66 ? -0.625 6.358 8.008 1.00 10.00 66 LYS A N 10
ATOM 11886 C CA . LYS A 1 66 ? 0.513 5.739 8.675 1.00 10.00 66 LYS A CA 10
ATOM 11887 C C . LYS A 1 66 ? 0.195 5.512 10.147 1.00 10.00 66 LYS A C 10
ATOM 11888 O O . LYS A 1 66 ? -0.204 6.437 10.858 1.00 10.00 66 LYS A O 10
ATOM 11907 N N . LYS A 1 67 ? 0.369 4.280 10.598 1.00 10.00 67 LYS A N 10
ATOM 11908 C CA . LYS A 1 67 ? 0.083 3.929 11.982 1.00 10.00 67 LYS A CA 10
ATOM 11909 C C . LYS A 1 67 ? 1.219 3.099 12.565 1.00 10.00 67 LYS A C 10
ATOM 11910 O O . LYS A 1 67 ? 2.200 2.804 11.870 1.00 10.00 67 LYS A O 10
ATOM 11929 N N . GLY B 2 3 ? -8.406 -18.454 -1.925 1.00 10.00 3 GLY B N 10
ATOM 11930 C CA . GLY B 2 3 ? -8.629 -17.169 -2.553 1.00 10.00 3 GLY B CA 10
ATOM 11931 C C . GLY B 2 3 ? -7.334 -16.425 -2.793 1.00 10.00 3 GLY B C 10
ATOM 11932 O O . GLY B 2 3 ? -6.361 -17.005 -3.287 1.00 10.00 3 GLY B O 10
ATOM 11936 N N . GLU B 2 4 ? -7.312 -15.145 -2.439 1.00 10.00 4 GLU B N 10
ATOM 11937 C CA . GLU B 2 4 ? -6.116 -14.328 -2.616 1.00 10.00 4 GLU B CA 10
ATOM 11938 C C . GLU B 2 4 ? -4.969 -14.861 -1.761 1.00 10.00 4 GLU B C 10
ATOM 11939 O O . GLU B 2 4 ? -5.156 -15.195 -0.589 1.00 10.00 4 GLU B O 10
ATOM 11951 N N . GLY B 2 5 ? -3.796 -14.944 -2.361 1.00 10.00 5 GLY B N 10
ATOM 11952 C CA . GLY B 2 5 ? -2.623 -15.422 -1.664 1.00 10.00 5 GLY B CA 10
ATOM 11953 C C . GLY B 2 5 ? -1.447 -14.511 -1.925 1.00 10.00 5 GLY B C 10
ATOM 11954 O O . GLY B 2 5 ? -0.420 -14.935 -2.455 1.00 10.00 5 GLY B O 10
ATOM 11958 N N . GLU B 2 6 ? -1.615 -13.247 -1.570 1.00 10.00 6 GLU B N 10
ATOM 11959 C CA . GLU B 2 6 ? -0.584 -12.247 -1.782 1.00 10.00 6 GLU B CA 10
ATOM 11960 C C . GLU B 2 6 ? 0.554 -12.376 -0.774 1.00 10.00 6 GLU B C 10
ATOM 11961 O O . GLU B 2 6 ? 0.331 -12.401 0.439 1.00 10.00 6 GLU B O 10
ATOM 11973 N N . GLU B 2 7 ? 1.769 -12.478 -1.289 1.00 10.00 7 GLU B N 10
ATOM 11974 C CA . GLU B 2 7 ? 2.953 -12.584 -0.455 1.00 10.00 7 GLU B CA 10
ATOM 11975 C C . GLU B 2 7 ? 4.016 -11.623 -0.960 1.00 10.00 7 GLU B C 10
ATOM 11976 O O . GLU B 2 7 ? 3.915 -11.112 -2.079 1.00 10.00 7 GLU B O 10
ATOM 11988 N N . GLU B 2 8 ? 5.024 -11.369 -0.139 1.00 10.00 8 GLU B N 10
ATOM 11989 C CA . GLU B 2 8 ? 6.097 -10.459 -0.509 1.00 10.00 8 GLU B CA 10
ATOM 11990 C C . GLU B 2 8 ? 7.445 -11.155 -0.426 1.00 10.00 8 GLU B C 10
ATOM 11991 O O . GLU B 2 8 ? 7.538 -12.309 -0.001 1.00 10.00 8 GLU B O 10
ATOM 12003 N N . GLY B 2 9 ? 8.484 -10.445 -0.836 1.00 10.00 9 GLY B N 10
ATOM 12004 C CA . GLY B 2 9 ? 9.823 -10.987 -0.809 1.00 10.00 9 GLY B CA 10
ATOM 12005 C C . GLY B 2 9 ? 10.818 -10.004 -1.376 1.00 10.00 9 GLY B C 10
ATOM 12006 O O . GLY B 2 9 ? 11.436 -10.252 -2.412 1.00 10.00 9 GLY B O 10
ATOM 12010 N N . GLU B 2 10 ? 10.955 -8.879 -0.700 1.00 10.00 10 GLU B N 10
ATOM 12011 C CA . GLU B 2 10 ? 11.856 -7.828 -1.133 1.00 10.00 10 GLU B CA 10
ATOM 12012 C C . GLU B 2 10 ? 13.112 -7.819 -0.279 1.00 10.00 10 GLU B C 10
ATOM 12013 O O . GLU B 2 10 ? 13.038 -7.839 0.950 1.00 10.00 10 GLU B O 10
ATOM 12025 N N . GLU B 2 11 ? 14.261 -7.797 -0.930 1.00 10.00 11 GLU B N 10
ATOM 12026 C CA . GLU B 2 11 ? 15.525 -7.765 -0.224 1.00 10.00 11 GLU B CA 10
ATOM 12027 C C . GLU B 2 11 ? 15.904 -6.318 0.067 1.00 10.00 11 GLU B C 10
ATOM 12028 O O . GLU B 2 11 ? 15.928 -5.477 -0.836 1.00 10.00 11 GLU B O 10
ATOM 12040 N N . TYR B 2 12 ? 16.179 -6.027 1.326 1.00 10.00 12 TYR B N 10
ATOM 12041 C CA . TYR B 2 12 ? 16.543 -4.678 1.735 1.00 10.00 12 TYR B CA 10
ATOM 12042 C C . TYR B 2 12 ? 18.044 -4.455 1.592 1.00 10.00 12 TYR B C 10
ATOM 12043 O O . TYR B 2 12 ? 18.722 -5.168 0.849 1.00 10.00 12 TYR B O 10
ATOM 12061 N N . GLY A 1 1 ? -19.307 1.716 -6.701 1.00 10.00 1 GLY A N 11
ATOM 12062 C CA . GLY A 1 1 ? -19.574 3.141 -6.784 1.00 10.00 1 GLY A CA 11
ATOM 12063 C C . GLY A 1 1 ? -18.932 3.907 -5.646 1.00 10.00 1 GLY A C 11
ATOM 12064 O O . GLY A 1 1 ? -19.607 4.632 -4.913 1.00 10.00 1 GLY A O 11
ATOM 12068 N N . SER A 1 2 ? -17.630 3.736 -5.492 1.00 10.00 2 SER A N 11
ATOM 12069 C CA . SER A 1 2 ? -16.894 4.409 -4.436 1.00 10.00 2 SER A CA 11
ATOM 12070 C C . SER A 1 2 ? -16.547 5.837 -4.841 1.00 10.00 2 SER A C 11
ATOM 12071 O O . SER A 1 2 ? -15.985 6.072 -5.913 1.00 10.00 2 SER A O 11
ATOM 12079 N N . HIS A 1 3 ? -16.885 6.784 -3.977 1.00 10.00 3 HIS A N 11
ATOM 12080 C CA . HIS A 1 3 ? -16.604 8.189 -4.231 1.00 10.00 3 HIS A CA 11
ATOM 12081 C C . HIS A 1 3 ? -15.373 8.627 -3.451 1.00 10.00 3 HIS A C 11
ATOM 12082 O O . HIS A 1 3 ? -15.067 9.818 -3.354 1.00 10.00 3 HIS A O 11
ATOM 12096 N N . MET A 1 4 ? -14.672 7.649 -2.890 1.00 10.00 4 MET A N 11
ATOM 12097 C CA . MET A 1 4 ? -13.466 7.914 -2.120 1.00 10.00 4 MET A CA 11
ATOM 12098 C C . MET A 1 4 ? -12.242 7.854 -3.025 1.00 10.00 4 MET A C 11
ATOM 12099 O O . MET A 1 4 ? -12.304 7.307 -4.129 1.00 10.00 4 MET A O 11
ATOM 12113 N N . ALA A 1 5 ? -11.138 8.412 -2.557 1.00 10.00 5 ALA A N 11
ATOM 12114 C CA . ALA A 1 5 ? -9.904 8.427 -3.327 1.00 10.00 5 ALA A CA 11
ATOM 12115 C C . ALA A 1 5 ? -9.207 7.072 -3.288 1.00 10.00 5 ALA A C 11
ATOM 12116 O O . ALA A 1 5 ? -8.873 6.564 -2.218 1.00 10.00 5 ALA A O 11
ATOM 12123 N N . THR A 1 6 ? -9.019 6.482 -4.458 1.00 10.00 6 THR A N 11
ATOM 12124 C CA . THR A 1 6 ? -8.344 5.201 -4.567 1.00 10.00 6 THR A CA 11
ATOM 12125 C C . THR A 1 6 ? -6.836 5.418 -4.657 1.00 10.00 6 THR A C 11
ATOM 12126 O O . THR A 1 6 ? -6.377 6.406 -5.239 1.00 10.00 6 THR A O 11
ATOM 12137 N N . VAL A 1 7 ? -6.069 4.507 -4.083 1.00 10.00 7 VAL A N 11
ATOM 12138 C CA . VAL A 1 7 ? -4.619 4.621 -4.092 1.00 10.00 7 VAL A CA 11
ATOM 12139 C C . VAL A 1 7 ? -3.985 3.521 -4.934 1.00 10.00 7 VAL A C 11
ATOM 12140 O O . VAL A 1 7 ? -4.250 2.332 -4.727 1.00 10.00 7 VAL A O 11
ATOM 12153 N N . LYS A 1 8 ? -3.169 3.923 -5.900 1.00 10.00 8 LYS A N 11
ATOM 12154 C CA . LYS A 1 8 ? -2.472 2.974 -6.755 1.00 10.00 8 LYS A CA 11
ATOM 12155 C C . LYS A 1 8 ? -1.187 2.533 -6.069 1.00 10.00 8 LYS A C 11
ATOM 12156 O O . LYS A 1 8 ? -0.490 3.351 -5.470 1.00 10.00 8 LYS A O 11
ATOM 12175 N N . PHE A 1 9 ? -0.875 1.252 -6.154 1.00 10.00 9 PHE A N 11
ATOM 12176 C CA . PHE A 1 9 ? 0.323 0.720 -5.520 1.00 10.00 9 PHE A CA 11
ATOM 12177 C C . PHE A 1 9 ? 1.126 -0.145 -6.481 1.00 10.00 9 PHE A C 11
ATOM 12178 O O . PHE A 1 9 ? 0.620 -1.137 -7.001 1.00 10.00 9 PHE A O 11
ATOM 12195 N N . LYS A 1 10 ? 2.379 0.231 -6.709 1.00 10.00 10 LYS A N 11
ATOM 12196 C CA . LYS A 1 10 ? 3.262 -0.533 -7.582 1.00 10.00 10 LYS A CA 11
ATOM 12197 C C . LYS A 1 10 ? 3.918 -1.650 -6.769 1.00 10.00 10 LYS A C 11
ATOM 12198 O O . LYS A 1 10 ? 5.138 -1.693 -6.592 1.00 10.00 10 LYS A O 11
ATOM 12217 N N . TYR A 1 11 ? 3.077 -2.545 -6.271 1.00 10.00 11 TYR A N 11
ATOM 12218 C CA . TYR A 1 11 ? 3.511 -3.661 -5.446 1.00 10.00 11 TYR A CA 11
ATOM 12219 C C . TYR A 1 11 ? 4.256 -4.709 -6.281 1.00 10.00 11 TYR A C 11
ATOM 12220 O O . TYR A 1 11 ? 3.673 -5.364 -7.143 1.00 10.00 11 TYR A O 11
ATOM 12238 N N . LYS A 1 12 ? 5.561 -4.824 -6.031 1.00 10.00 12 LYS A N 11
ATOM 12239 C CA . LYS A 1 12 ? 6.430 -5.783 -6.724 1.00 10.00 12 LYS A CA 11
ATOM 12240 C C . LYS A 1 12 ? 6.373 -5.612 -8.243 1.00 10.00 12 LYS A C 11
ATOM 12241 O O . LYS A 1 12 ? 6.734 -6.520 -8.994 1.00 10.00 12 LYS A O 11
ATOM 12260 N N . GLY A 1 13 ? 5.940 -4.443 -8.689 1.00 10.00 13 GLY A N 11
ATOM 12261 C CA . GLY A 1 13 ? 5.829 -4.182 -10.111 1.00 10.00 13 GLY A CA 11
ATOM 12262 C C . GLY A 1 13 ? 4.391 -4.256 -10.582 1.00 10.00 13 GLY A C 11
ATOM 12263 O O . GLY A 1 13 ? 4.037 -3.675 -11.608 1.00 10.00 13 GLY A O 11
ATOM 12267 N N . GLU A 1 14 ? 3.563 -4.959 -9.820 1.00 10.00 14 GLU A N 11
ATOM 12268 C CA . GLU A 1 14 ? 2.154 -5.112 -10.142 1.00 10.00 14 GLU A CA 11
ATOM 12269 C C . GLU A 1 14 ? 1.385 -3.875 -9.696 1.00 10.00 14 GLU A C 11
ATOM 12270 O O . GLU A 1 14 ? 1.428 -3.495 -8.526 1.00 10.00 14 GLU A O 11
ATOM 12282 N N . GLU A 1 15 ? 0.697 -3.247 -10.633 1.00 10.00 15 GLU A N 11
ATOM 12283 C CA . GLU A 1 15 ? -0.068 -2.048 -10.345 1.00 10.00 15 GLU A CA 11
ATOM 12284 C C . GLU A 1 15 ? -1.394 -2.390 -9.671 1.00 10.00 15 GLU A C 11
ATOM 12285 O O . GLU A 1 15 ? -2.384 -2.711 -10.335 1.00 10.00 15 GLU A O 11
ATOM 12297 N N . LYS A 1 16 ? -1.393 -2.335 -8.351 1.00 10.00 16 LYS A N 11
ATOM 12298 C CA . LYS A 1 16 ? -2.581 -2.610 -7.570 1.00 10.00 16 LYS A CA 11
ATOM 12299 C C . LYS A 1 16 ? -3.332 -1.315 -7.319 1.00 10.00 16 LYS A C 11
ATOM 12300 O O . LYS A 1 16 ? -2.774 -0.226 -7.460 1.00 10.00 16 LYS A O 11
ATOM 12319 N N . GLN A 1 17 ? -4.594 -1.432 -6.959 1.00 10.00 17 GLN A N 11
ATOM 12320 C CA . GLN A 1 17 ? -5.414 -0.267 -6.675 1.00 10.00 17 GLN A CA 11
ATOM 12321 C C . GLN A 1 17 ? -6.338 -0.560 -5.505 1.00 10.00 17 GLN A C 11
ATOM 12322 O O . GLN A 1 17 ? -7.327 -1.284 -5.641 1.00 10.00 17 GLN A O 11
ATOM 12336 N N . VAL A 1 18 ? -6.003 -0.001 -4.356 1.00 10.00 18 VAL A N 11
ATOM 12337 C CA . VAL A 1 18 ? -6.781 -0.208 -3.146 1.00 10.00 18 VAL A CA 11
ATOM 12338 C C . VAL A 1 18 ? -7.468 1.082 -2.720 1.00 10.00 18 VAL A C 11
ATOM 12339 O O . VAL A 1 18 ? -6.918 2.173 -2.882 1.00 10.00 18 VAL A O 11
ATOM 12352 N N . ASP A 1 19 ? -8.680 0.954 -2.201 1.00 10.00 19 ASP A N 11
ATOM 12353 C CA . ASP A 1 19 ? -9.438 2.109 -1.739 1.00 10.00 19 ASP A CA 11
ATOM 12354 C C . ASP A 1 19 ? -8.907 2.570 -0.386 1.00 10.00 19 ASP A C 11
ATOM 12355 O O . ASP A 1 19 ? -8.500 1.750 0.439 1.00 10.00 19 ASP A O 11
ATOM 12364 N N . ILE A 1 20 ? -8.933 3.875 -0.152 1.00 10.00 20 ILE A N 11
ATOM 12365 C CA . ILE A 1 20 ? -8.444 4.448 1.100 1.00 10.00 20 ILE A CA 11
ATOM 12366 C C . ILE A 1 20 ? -9.255 3.957 2.307 1.00 10.00 20 ILE A C 11
ATOM 12367 O O . ILE A 1 20 ? -8.757 3.939 3.434 1.00 10.00 20 ILE A O 11
ATOM 12383 N N . SER A 1 21 ? -10.494 3.545 2.070 1.00 10.00 21 SER A N 11
ATOM 12384 C CA . SER A 1 21 ? -11.349 3.060 3.145 1.00 10.00 21 SER A CA 11
ATOM 12385 C C . SER A 1 21 ? -11.005 1.615 3.509 1.00 10.00 21 SER A C 11
ATOM 12386 O O . SER A 1 21 ? -11.308 1.150 4.609 1.00 10.00 21 SER A O 11
ATOM 12394 N N . LYS A 1 22 ? -10.356 0.910 2.588 1.00 10.00 22 LYS A N 11
ATOM 12395 C CA . LYS A 1 22 ? -9.986 -0.481 2.817 1.00 10.00 22 LYS A CA 11
ATOM 12396 C C . LYS A 1 22 ? -8.627 -0.580 3.498 1.00 10.00 22 LYS A C 11
ATOM 12397 O O . LYS A 1 22 ? -8.303 -1.599 4.110 1.00 10.00 22 LYS A O 11
ATOM 12416 N N . ILE A 1 23 ? -7.835 0.478 3.384 1.00 10.00 23 ILE A N 11
ATOM 12417 C CA . ILE A 1 23 ? -6.517 0.511 3.999 1.00 10.00 23 ILE A CA 11
ATOM 12418 C C . ILE A 1 23 ? -6.646 0.571 5.519 1.00 10.00 23 ILE A C 11
ATOM 12419 O O . ILE A 1 23 ? -7.274 1.480 6.066 1.00 10.00 23 ILE A O 11
ATOM 12435 N N . LEU A 1 24 ? -6.050 -0.398 6.194 1.00 10.00 24 LEU A N 11
ATOM 12436 C CA . LEU A 1 24 ? -6.116 -0.469 7.641 1.00 10.00 24 LEU A CA 11
ATOM 12437 C C . LEU A 1 24 ? -4.989 0.333 8.281 1.00 10.00 24 LEU A C 11
ATOM 12438 O O . LEU A 1 24 ? -5.233 1.280 9.029 1.00 10.00 24 LEU A O 11
ATOM 12454 N N . SER A 1 25 ? -3.749 -0.035 7.981 1.00 10.00 25 SER A N 11
ATOM 12455 C CA . SER A 1 25 ? -2.596 0.656 8.547 1.00 10.00 25 SER A CA 11
ATOM 12456 C C . SER A 1 25 ? -1.405 0.616 7.592 1.00 10.00 25 SER A C 11
ATOM 12457 O O . SER A 1 25 ? -1.224 -0.355 6.854 1.00 10.00 25 SER A O 11
ATOM 12465 N N . VAL A 1 26 ? -0.608 1.680 7.605 1.00 10.00 26 VAL A N 11
ATOM 12466 C CA . VAL A 1 26 ? 0.576 1.768 6.758 1.00 10.00 26 VAL A CA 11
ATOM 12467 C C . VAL A 1 26 ? 1.820 1.958 7.622 1.00 10.00 26 VAL A C 11
ATOM 12468 O O . VAL A 1 26 ? 1.790 2.702 8.606 1.00 10.00 26 VAL A O 11
ATOM 12481 N N . GLY A 1 27 ? 2.902 1.271 7.270 1.00 10.00 27 GLY A N 11
ATOM 12482 C CA . GLY A 1 27 ? 4.135 1.388 8.022 1.00 10.00 27 GLY A CA 11
ATOM 12483 C C . GLY A 1 27 ? 5.344 1.576 7.124 1.00 10.00 27 GLY A C 11
ATOM 12484 O O . GLY A 1 27 ? 5.534 0.831 6.158 1.00 10.00 27 GLY A O 11
ATOM 12488 N N . ARG A 1 28 ? 6.167 2.561 7.445 1.00 10.00 28 ARG A N 11
ATOM 12489 C CA . ARG A 1 28 ? 7.356 2.851 6.658 1.00 10.00 28 ARG A CA 11
ATOM 12490 C C . ARG A 1 28 ? 8.573 2.139 7.240 1.00 10.00 28 ARG A C 11
ATOM 12491 O O . ARG A 1 28 ? 8.982 2.415 8.365 1.00 10.00 28 ARG A O 11
ATOM 12512 N N . TYR A 1 29 ? 9.149 1.227 6.464 1.00 10.00 29 TYR A N 11
ATOM 12513 C CA . TYR A 1 29 ? 10.329 0.476 6.892 1.00 10.00 29 TYR A CA 11
ATOM 12514 C C . TYR A 1 29 ? 11.601 1.249 6.549 1.00 10.00 29 TYR A C 11
ATOM 12515 O O . TYR A 1 29 ? 12.711 0.822 6.868 1.00 10.00 29 TYR A O 11
ATOM 12533 N N . GLY A 1 30 ? 11.419 2.381 5.891 1.00 10.00 30 GLY A N 11
ATOM 12534 C CA . GLY A 1 30 ? 12.534 3.210 5.485 1.00 10.00 30 GLY A CA 11
ATOM 12535 C C . GLY A 1 30 ? 12.492 3.461 3.998 1.00 10.00 30 GLY A C 11
ATOM 12536 O O . GLY A 1 30 ? 11.855 4.409 3.545 1.00 10.00 30 GLY A O 11
ATOM 12540 N N . LYS A 1 31 ? 13.149 2.605 3.234 1.00 10.00 31 LYS A N 11
ATOM 12541 C CA . LYS A 1 31 ? 13.154 2.731 1.782 1.00 10.00 31 LYS A CA 11
ATOM 12542 C C . LYS A 1 31 ? 11.963 1.985 1.189 1.00 10.00 31 LYS A C 11
ATOM 12543 O O . LYS A 1 31 ? 11.566 2.225 0.047 1.00 10.00 31 LYS A O 11
ATOM 12562 N N . LEU A 1 32 ? 11.399 1.083 1.982 1.00 10.00 32 LEU A N 11
ATOM 12563 C CA . LEU A 1 32 ? 10.250 0.295 1.565 1.00 10.00 32 LEU A CA 11
ATOM 12564 C C . LEU A 1 32 ? 9.045 0.623 2.443 1.00 10.00 32 LEU A C 11
ATOM 12565 O O . LEU A 1 32 ? 9.182 0.826 3.652 1.00 10.00 32 LEU A O 11
ATOM 12581 N N . ILE A 1 33 ? 7.875 0.691 1.829 1.00 10.00 33 ILE A N 11
ATOM 12582 C CA . ILE A 1 33 ? 6.643 1.001 2.542 1.00 10.00 33 ILE A CA 11
ATOM 12583 C C . ILE A 1 33 ? 5.660 -0.163 2.444 1.00 10.00 33 ILE A C 11
ATOM 12584 O O . ILE A 1 33 ? 5.232 -0.534 1.350 1.00 10.00 33 ILE A O 11
ATOM 12600 N N . HIS A 1 34 ? 5.296 -0.724 3.586 1.00 10.00 34 HIS A N 11
ATOM 12601 C CA . HIS A 1 34 ? 4.371 -1.849 3.621 1.00 10.00 34 HIS A CA 11
ATOM 12602 C C . HIS A 1 34 ? 3.062 -1.438 4.290 1.00 10.00 34 HIS A C 11
ATOM 12603 O O . HIS A 1 34 ? 3.068 -0.736 5.303 1.00 10.00 34 HIS A O 11
ATOM 12617 N N . PHE A 1 35 ? 1.944 -1.874 3.726 1.00 10.00 35 PHE A N 11
ATOM 12618 C CA . PHE A 1 35 ? 0.640 -1.536 4.278 1.00 10.00 35 PHE A CA 11
ATOM 12619 C C . PHE A 1 35 ? -0.287 -2.747 4.296 1.00 10.00 35 PHE A C 11
ATOM 12620 O O . PHE A 1 35 ? -0.101 -3.698 3.535 1.00 10.00 35 PHE A O 11
ATOM 12637 N N . LEU A 1 36 ? -1.284 -2.694 5.167 1.00 10.00 36 LEU A N 11
ATOM 12638 C CA . LEU A 1 36 ? -2.263 -3.762 5.298 1.00 10.00 36 LEU A CA 11
ATOM 12639 C C . LEU A 1 36 ? -3.646 -3.228 4.952 1.00 10.00 36 LEU A C 11
ATOM 12640 O O . LEU A 1 36 ? -4.011 -2.127 5.374 1.00 10.00 36 LEU A O 11
ATOM 12656 N N . TYR A 1 37 ? -4.413 -3.990 4.187 1.00 10.00 37 TYR A N 11
ATOM 12657 C CA . TYR A 1 37 ? -5.754 -3.566 3.813 1.00 10.00 37 TYR A CA 11
ATOM 12658 C C . TYR A 1 37 ? -6.722 -4.735 3.881 1.00 10.00 37 TYR A C 11
ATOM 12659 O O . TYR A 1 37 ? -6.345 -5.873 3.619 1.00 10.00 37 TYR A O 11
ATOM 12677 N N . ASP A 1 38 ? -7.964 -4.453 4.237 1.00 10.00 38 ASP A N 11
ATOM 12678 C CA . ASP A 1 38 ? -8.981 -5.493 4.341 1.00 10.00 38 ASP A CA 11
ATOM 12679 C C . ASP A 1 38 ? -9.363 -5.979 2.950 1.00 10.00 38 ASP A C 11
ATOM 12680 O O . ASP A 1 38 ? -9.705 -5.182 2.080 1.00 10.00 38 ASP A O 11
ATOM 12689 N N . LEU A 1 39 ? -9.294 -7.284 2.744 1.00 10.00 39 LEU A N 11
ATOM 12690 C CA . LEU A 1 39 ? -9.614 -7.862 1.451 1.00 10.00 39 LEU A CA 11
ATOM 12691 C C . LEU A 1 39 ? -11.045 -8.372 1.434 1.00 10.00 39 LEU A C 11
ATOM 12692 O O . LEU A 1 39 ? -11.801 -8.099 0.501 1.00 10.00 39 LEU A O 11
ATOM 12708 N N . GLY A 1 40 ? -11.415 -9.113 2.467 1.00 10.00 40 GLY A N 11
ATOM 12709 C CA . GLY A 1 40 ? -12.757 -9.646 2.550 1.00 10.00 40 GLY A CA 11
ATOM 12710 C C . GLY A 1 40 ? -12.764 -11.140 2.781 1.00 10.00 40 GLY A C 11
ATOM 12711 O O . GLY A 1 40 ? -11.782 -11.823 2.495 1.00 10.00 40 GLY A O 11
ATOM 12715 N N . GLY A 1 41 ? -13.859 -11.650 3.327 1.00 10.00 41 GLY A N 11
ATOM 12716 C CA . GLY A 1 41 ? -13.964 -13.073 3.578 1.00 10.00 41 GLY A CA 11
ATOM 12717 C C . GLY A 1 41 ? -13.326 -13.471 4.891 1.00 10.00 41 GLY A C 11
ATOM 12718 O O . GLY A 1 41 ? -13.282 -14.652 5.238 1.00 10.00 41 GLY A O 11
ATOM 12722 N N . GLY A 1 42 ? -12.818 -12.484 5.616 1.00 10.00 42 GLY A N 11
ATOM 12723 C CA . GLY A 1 42 ? -12.185 -12.747 6.889 1.00 10.00 42 GLY A CA 11
ATOM 12724 C C . GLY A 1 42 ? -10.689 -12.515 6.848 1.00 10.00 42 GLY A C 11
ATOM 12725 O O . GLY A 1 42 ? -10.057 -12.324 7.888 1.00 10.00 42 GLY A O 11
ATOM 12729 N N . LYS A 1 43 ? -10.121 -12.518 5.649 1.00 10.00 43 LYS A N 11
ATOM 12730 C CA . LYS A 1 43 ? -8.689 -12.309 5.490 1.00 10.00 43 LYS A CA 11
ATOM 12731 C C . LYS A 1 43 ? -8.401 -10.939 4.893 1.00 10.00 43 LYS A C 11
ATOM 12732 O O . LYS A 1 43 ? -9.250 -10.345 4.221 1.00 10.00 43 LYS A O 11
ATOM 12751 N N . ALA A 1 44 ? -7.207 -10.439 5.153 1.00 10.00 44 ALA A N 11
ATOM 12752 C CA . ALA A 1 44 ? -6.794 -9.144 4.654 1.00 10.00 44 ALA A CA 11
ATOM 12753 C C . ALA A 1 44 ? -5.608 -9.287 3.713 1.00 10.00 44 ALA A C 11
ATOM 12754 O O . ALA A 1 44 ? -4.899 -10.294 3.737 1.00 10.00 44 ALA A O 11
ATOM 12761 N N . GLY A 1 45 ? -5.407 -8.280 2.880 1.00 10.00 45 GLY A N 11
ATOM 12762 C CA . GLY A 1 45 ? -4.308 -8.295 1.943 1.00 10.00 45 GLY A CA 11
ATOM 12763 C C . GLY A 1 45 ? -3.240 -7.305 2.346 1.00 10.00 45 GLY A C 11
ATOM 12764 O O . GLY A 1 45 ? -3.398 -6.590 3.341 1.00 10.00 45 GLY A O 11
ATOM 12768 N N . MET A 1 46 ? -2.167 -7.234 1.580 1.00 10.00 46 MET A N 11
ATOM 12769 C CA . MET A 1 46 ? -1.083 -6.325 1.898 1.00 10.00 46 MET A CA 11
ATOM 12770 C C . MET A 1 46 ? -0.327 -5.919 0.644 1.00 10.00 46 MET A C 11
ATOM 12771 O O . MET A 1 46 ? -0.610 -6.412 -0.449 1.00 10.00 46 MET A O 11
ATOM 12785 N N . GLY A 1 47 ? 0.624 -5.016 0.811 1.00 10.00 47 GLY A N 11
ATOM 12786 C CA . GLY A 1 47 ? 1.421 -4.551 -0.302 1.00 10.00 47 GLY A CA 11
ATOM 12787 C C . GLY A 1 47 ? 2.660 -3.823 0.168 1.00 10.00 47 GLY A C 11
ATOM 12788 O O . GLY A 1 47 ? 2.649 -3.186 1.225 1.00 10.00 47 GLY A O 11
ATOM 12792 N N . MET A 1 48 ? 3.728 -3.914 -0.610 1.00 10.00 48 MET A N 11
ATOM 12793 C CA . MET A 1 48 ? 4.979 -3.259 -0.267 1.00 10.00 48 MET A CA 11
ATOM 12794 C C . MET A 1 48 ? 5.571 -2.562 -1.487 1.00 10.00 48 MET A C 11
ATOM 12795 O O . MET A 1 48 ? 5.909 -3.207 -2.481 1.00 10.00 48 MET A O 11
ATOM 12809 N N . VAL A 1 49 ? 5.693 -1.244 -1.399 1.00 10.00 49 VAL A N 11
ATOM 12810 C CA . VAL A 1 49 ? 6.226 -0.440 -2.490 1.00 10.00 49 VAL A CA 11
ATOM 12811 C C . VAL A 1 49 ? 7.438 0.362 -2.013 1.00 10.00 49 VAL A C 11
ATOM 12812 O O . VAL A 1 49 ? 7.636 0.546 -0.812 1.00 10.00 49 VAL A O 11
ATOM 12825 N N . SER A 1 50 ? 8.253 0.815 -2.946 1.00 10.00 50 SER A N 11
ATOM 12826 C CA . SER A 1 50 ? 9.428 1.600 -2.619 1.00 10.00 50 SER A CA 11
ATOM 12827 C C . SER A 1 50 ? 9.086 3.085 -2.637 1.00 10.00 50 SER A C 11
ATOM 12828 O O . SER A 1 50 ? 8.091 3.488 -3.241 1.00 10.00 50 SER A O 11
ATOM 12836 N N . GLU A 1 51 ? 9.911 3.897 -1.988 1.00 10.00 51 GLU A N 11
ATOM 12837 C CA . GLU A 1 51 ? 9.682 5.336 -1.941 1.00 10.00 51 GLU A CA 11
ATOM 12838 C C . GLU A 1 51 ? 9.888 5.963 -3.316 1.00 10.00 51 GLU A C 11
ATOM 12839 O O . GLU A 1 51 ? 9.358 7.035 -3.608 1.00 10.00 51 GLU A O 11
ATOM 12851 N N . LYS A 1 52 ? 10.677 5.298 -4.151 1.00 10.00 52 LYS A N 11
ATOM 12852 C CA . LYS A 1 52 ? 10.959 5.795 -5.488 1.00 10.00 52 LYS A CA 11
ATOM 12853 C C . LYS A 1 52 ? 9.810 5.485 -6.441 1.00 10.00 52 LYS A C 11
ATOM 12854 O O . LYS A 1 52 ? 9.563 6.226 -7.392 1.00 10.00 52 LYS A O 11
ATOM 12873 N N . ASP A 1 53 ? 9.109 4.391 -6.184 1.00 10.00 53 ASP A N 11
ATOM 12874 C CA . ASP A 1 53 ? 7.983 3.997 -7.026 1.00 10.00 53 ASP A CA 11
ATOM 12875 C C . ASP A 1 53 ? 6.674 4.488 -6.431 1.00 10.00 53 ASP A C 11
ATOM 12876 O O . ASP A 1 53 ? 5.588 4.110 -6.877 1.00 10.00 53 ASP A O 11
ATOM 12885 N N . ALA A 1 54 ? 6.781 5.334 -5.420 1.00 10.00 54 ALA A N 11
ATOM 12886 C CA . ALA A 1 54 ? 5.614 5.888 -4.766 1.00 10.00 54 ALA A CA 11
ATOM 12887 C C . ALA A 1 54 ? 5.525 7.386 -5.022 1.00 10.00 54 ALA A C 11
ATOM 12888 O O . ALA A 1 54 ? 6.400 8.145 -4.601 1.00 10.00 54 ALA A O 11
ATOM 12895 N N . PRO A 1 55 ? 4.486 7.831 -5.747 1.00 10.00 55 PRO A N 11
ATOM 12896 C CA . PRO A 1 55 ? 4.283 9.251 -6.040 1.00 10.00 55 PRO A CA 11
ATOM 12897 C C . PRO A 1 55 ? 4.107 10.053 -4.756 1.00 10.00 55 PRO A C 11
ATOM 12898 O O . PRO A 1 55 ? 3.377 9.634 -3.854 1.00 10.00 55 PRO A O 11
ATOM 12909 N N . LYS A 1 56 ? 4.771 11.199 -4.674 1.00 10.00 56 LYS A N 11
ATOM 12910 C CA . LYS A 1 56 ? 4.699 12.053 -3.490 1.00 10.00 56 LYS A CA 11
ATOM 12911 C C . LYS A 1 56 ? 3.259 12.433 -3.165 1.00 10.00 56 LYS A C 11
ATOM 12912 O O . LYS A 1 56 ? 2.901 12.602 -1.997 1.00 10.00 56 LYS A O 11
ATOM 12931 N N . GLU A 1 57 ? 2.440 12.550 -4.201 1.00 10.00 57 GLU A N 11
ATOM 12932 C CA . GLU A 1 57 ? 1.036 12.892 -4.045 1.00 10.00 57 GLU A CA 11
ATOM 12933 C C . GLU A 1 57 ? 0.313 11.812 -3.244 1.00 10.00 57 GLU A C 11
ATOM 12934 O O . GLU A 1 57 ? -0.512 12.108 -2.377 1.00 10.00 57 GLU A O 11
ATOM 12946 N N . LEU A 1 58 ? 0.642 10.556 -3.524 1.00 10.00 58 LEU A N 11
ATOM 12947 C CA . LEU A 1 58 ? 0.033 9.436 -2.820 1.00 10.00 58 LEU A CA 11
ATOM 12948 C C . LEU A 1 58 ? 0.765 9.178 -1.511 1.00 10.00 58 LEU A C 11
ATOM 12949 O O . LEU A 1 58 ? 0.203 8.615 -0.575 1.00 10.00 58 LEU A O 11
ATOM 12965 N N . LEU A 1 59 ? 2.025 9.594 -1.463 1.00 10.00 59 LEU A N 11
ATOM 12966 C CA . LEU A 1 59 ? 2.847 9.438 -0.273 1.00 10.00 59 LEU A CA 11
ATOM 12967 C C . LEU A 1 59 ? 2.232 10.213 0.885 1.00 10.00 59 LEU A C 11
ATOM 12968 O O . LEU A 1 59 ? 2.259 9.772 2.030 1.00 10.00 59 LEU A O 11
ATOM 12984 N N . GLN A 1 60 ? 1.656 11.369 0.564 1.00 10.00 60 GLN A N 11
ATOM 12985 C CA . GLN A 1 60 ? 1.011 12.203 1.567 1.00 10.00 60 GLN A CA 11
ATOM 12986 C C . GLN A 1 60 ? -0.200 11.476 2.143 1.00 10.00 60 GLN A C 11
ATOM 12987 O O . GLN A 1 60 ? -0.503 11.581 3.330 1.00 10.00 60 GLN A O 11
ATOM 13001 N N . MET A 1 61 ? -0.873 10.713 1.288 1.00 10.00 61 MET A N 11
ATOM 13002 C CA . MET A 1 61 ? -2.038 9.943 1.704 1.00 10.00 61 MET A CA 11
ATOM 13003 C C . MET A 1 61 ? -1.594 8.781 2.581 1.00 10.00 61 MET A C 11
ATOM 13004 O O . MET A 1 61 ? -2.293 8.390 3.515 1.00 10.00 61 MET A O 11
ATOM 13018 N N . LEU A 1 62 ? -0.426 8.233 2.267 1.00 10.00 62 LEU A N 11
ATOM 13019 C CA . LEU A 1 62 ? 0.138 7.132 3.034 1.00 10.00 62 LEU A CA 11
ATOM 13020 C C . LEU A 1 62 ? 0.510 7.614 4.427 1.00 10.00 62 LEU A C 11
ATOM 13021 O O . LEU A 1 62 ? 0.346 6.892 5.406 1.00 10.00 62 LEU A O 11
ATOM 13037 N N . GLU A 1 63 ? 0.998 8.845 4.505 1.00 10.00 63 GLU A N 11
ATOM 13038 C CA . GLU A 1 63 ? 1.368 9.442 5.780 1.00 10.00 63 GLU A CA 11
ATOM 13039 C C . GLU A 1 63 ? 0.130 9.634 6.646 1.00 10.00 63 GLU A C 11
ATOM 13040 O O . GLU A 1 63 ? 0.189 9.522 7.870 1.00 10.00 63 GLU A O 11
ATOM 13052 N N . LYS A 1 64 ? -0.996 9.907 5.998 1.00 10.00 64 LYS A N 11
ATOM 13053 C CA . LYS A 1 64 ? -2.259 10.092 6.705 1.00 10.00 64 LYS A CA 11
ATOM 13054 C C . LYS A 1 64 ? -2.834 8.743 7.123 1.00 10.00 64 LYS A C 11
ATOM 13055 O O . LYS A 1 64 ? -3.749 8.671 7.941 1.00 10.00 64 LYS A O 11
ATOM 13074 N N . GLN A 1 65 ? -2.293 7.680 6.545 1.00 10.00 65 GLN A N 11
ATOM 13075 C CA . GLN A 1 65 ? -2.732 6.323 6.844 1.00 10.00 65 GLN A CA 11
ATOM 13076 C C . GLN A 1 65 ? -1.697 5.602 7.702 1.00 10.00 65 GLN A C 11
ATOM 13077 O O . GLN A 1 65 ? -1.857 4.425 8.028 1.00 10.00 65 GLN A O 11
ATOM 13091 N N . LYS A 1 66 ? -0.638 6.315 8.056 1.00 10.00 66 LYS A N 11
ATOM 13092 C CA . LYS A 1 66 ? 0.433 5.754 8.863 1.00 10.00 66 LYS A CA 11
ATOM 13093 C C . LYS A 1 66 ? -0.017 5.613 10.310 1.00 10.00 66 LYS A C 11
ATOM 13094 O O . LYS A 1 66 ? -0.590 6.542 10.883 1.00 10.00 66 LYS A O 11
ATOM 13113 N N . LYS A 1 67 ? 0.231 4.445 10.887 1.00 10.00 67 LYS A N 11
ATOM 13114 C CA . LYS A 1 67 ? -0.155 4.170 12.267 1.00 10.00 67 LYS A CA 11
ATOM 13115 C C . LYS A 1 67 ? 0.949 3.405 12.985 1.00 10.00 67 LYS A C 11
ATOM 13116 O O . LYS A 1 67 ? 1.788 2.763 12.341 1.00 10.00 67 LYS A O 11
ATOM 13135 N N . GLY B 2 3 ? -8.733 -18.071 -0.487 1.00 10.00 3 GLY B N 11
ATOM 13136 C CA . GLY B 2 3 ? -8.745 -17.831 -1.918 1.00 10.00 3 GLY B CA 11
ATOM 13137 C C . GLY B 2 3 ? -7.647 -16.878 -2.348 1.00 10.00 3 GLY B C 11
ATOM 13138 O O . GLY B 2 3 ? -6.858 -17.186 -3.244 1.00 10.00 3 GLY B O 11
ATOM 13142 N N . GLU B 2 4 ? -7.605 -15.718 -1.713 1.00 10.00 4 GLU B N 11
ATOM 13143 C CA . GLU B 2 4 ? -6.602 -14.705 -2.017 1.00 10.00 4 GLU B CA 11
ATOM 13144 C C . GLU B 2 4 ? -5.288 -15.015 -1.313 1.00 10.00 4 GLU B C 11
ATOM 13145 O O . GLU B 2 4 ? -5.242 -15.868 -0.425 1.00 10.00 4 GLU B O 11
ATOM 13157 N N . GLY B 2 5 ? -4.226 -14.329 -1.707 1.00 10.00 5 GLY B N 11
ATOM 13158 C CA . GLY B 2 5 ? -2.936 -14.554 -1.092 1.00 10.00 5 GLY B CA 11
ATOM 13159 C C . GLY B 2 5 ? -1.852 -13.678 -1.683 1.00 10.00 5 GLY B C 11
ATOM 13160 O O . GLY B 2 5 ? -1.220 -14.047 -2.674 1.00 10.00 5 GLY B O 11
ATOM 13164 N N . GLU B 2 6 ? -1.643 -12.511 -1.087 1.00 10.00 6 GLU B N 11
ATOM 13165 C CA . GLU B 2 6 ? -0.623 -11.584 -1.561 1.00 10.00 6 GLU B CA 11
ATOM 13166 C C . GLU B 2 6 ? 0.736 -11.986 -0.988 1.00 10.00 6 GLU B C 11
ATOM 13167 O O . GLU B 2 6 ? 0.910 -12.042 0.230 1.00 10.00 6 GLU B O 11
ATOM 13179 N N . GLU B 2 7 ? 1.687 -12.291 -1.860 1.00 10.00 7 GLU B N 11
ATOM 13180 C CA . GLU B 2 7 ? 3.017 -12.702 -1.423 1.00 10.00 7 GLU B CA 11
ATOM 13181 C C . GLU B 2 7 ? 4.058 -11.628 -1.716 1.00 10.00 7 GLU B C 11
ATOM 13182 O O . GLU B 2 7 ? 4.020 -10.988 -2.769 1.00 10.00 7 GLU B O 11
ATOM 13194 N N . GLU B 2 8 ? 4.988 -11.444 -0.781 1.00 10.00 8 GLU B N 11
ATOM 13195 C CA . GLU B 2 8 ? 6.051 -10.453 -0.922 1.00 10.00 8 GLU B CA 11
ATOM 13196 C C . GLU B 2 8 ? 7.393 -11.074 -0.568 1.00 10.00 8 GLU B C 11
ATOM 13197 O O . GLU B 2 8 ? 7.447 -12.196 -0.063 1.00 10.00 8 GLU B O 11
ATOM 13209 N N . GLY B 2 9 ? 8.471 -10.347 -0.827 1.00 10.00 9 GLY B N 11
ATOM 13210 C CA . GLY B 2 9 ? 9.785 -10.860 -0.510 1.00 10.00 9 GLY B CA 11
ATOM 13211 C C . GLY B 2 9 ? 10.897 -9.966 -1.010 1.00 10.00 9 GLY B C 11
ATOM 13212 O O . GLY B 2 9 ? 11.879 -10.443 -1.579 1.00 10.00 9 GLY B O 11
ATOM 13216 N N . GLU B 2 10 ? 10.742 -8.666 -0.808 1.00 10.00 10 GLU B N 11
ATOM 13217 C CA . GLU B 2 10 ? 11.745 -7.701 -1.229 1.00 10.00 10 GLU B CA 11
ATOM 13218 C C . GLU B 2 10 ? 12.983 -7.807 -0.354 1.00 10.00 10 GLU B C 11
ATOM 13219 O O . GLU B 2 10 ? 12.883 -8.016 0.857 1.00 10.00 10 GLU B O 11
ATOM 13231 N N . GLU B 2 11 ? 14.147 -7.664 -0.967 1.00 10.00 11 GLU B N 11
ATOM 13232 C CA . GLU B 2 11 ? 15.403 -7.743 -0.240 1.00 10.00 11 GLU B CA 11
ATOM 13233 C C . GLU B 2 11 ? 15.841 -6.351 0.199 1.00 10.00 11 GLU B C 11
ATOM 13234 O O . GLU B 2 11 ? 16.194 -5.511 -0.628 1.00 10.00 11 GLU B O 11
ATOM 13246 N N . TYR B 2 12 ? 15.806 -6.107 1.498 1.00 10.00 12 TYR B N 11
ATOM 13247 C CA . TYR B 2 12 ? 16.189 -4.810 2.036 1.00 10.00 12 TYR B CA 11
ATOM 13248 C C . TYR B 2 12 ? 17.706 -4.648 2.023 1.00 10.00 12 TYR B C 11
ATOM 13249 O O . TYR B 2 12 ? 18.412 -5.323 2.778 1.00 10.00 12 TYR B O 11
ATOM 13267 N N . GLY A 1 1 ? -20.212 3.568 -7.221 1.00 10.00 1 GLY A N 12
ATOM 13268 C CA . GLY A 1 1 ? -18.946 3.018 -6.787 1.00 10.00 1 GLY A CA 12
ATOM 13269 C C . GLY A 1 1 ? -18.500 3.600 -5.462 1.00 10.00 1 GLY A C 12
ATOM 13270 O O . GLY A 1 1 ? -19.321 3.833 -4.575 1.00 10.00 1 GLY A O 12
ATOM 13274 N N . SER A 1 2 ? -17.207 3.837 -5.336 1.00 10.00 2 SER A N 12
ATOM 13275 C CA . SER A 1 2 ? -16.646 4.394 -4.119 1.00 10.00 2 SER A CA 12
ATOM 13276 C C . SER A 1 2 ? -16.658 5.915 -4.172 1.00 10.00 2 SER A C 12
ATOM 13277 O O . SER A 1 2 ? -16.364 6.514 -5.210 1.00 10.00 2 SER A O 12
ATOM 13285 N N . HIS A 1 3 ? -17.004 6.531 -3.055 1.00 10.00 3 HIS A N 12
ATOM 13286 C CA . HIS A 1 3 ? -17.049 7.982 -2.960 1.00 10.00 3 HIS A CA 12
ATOM 13287 C C . HIS A 1 3 ? -15.750 8.510 -2.368 1.00 10.00 3 HIS A C 12
ATOM 13288 O O . HIS A 1 3 ? -15.601 9.707 -2.131 1.00 10.00 3 HIS A O 12
ATOM 13302 N N . MET A 1 4 ? -14.811 7.602 -2.133 1.00 10.00 4 MET A N 12
ATOM 13303 C CA . MET A 1 4 ? -13.521 7.963 -1.563 1.00 10.00 4 MET A CA 12
ATOM 13304 C C . MET A 1 4 ? -12.433 7.927 -2.629 1.00 10.00 4 MET A C 12
ATOM 13305 O O . MET A 1 4 ? -12.714 7.698 -3.807 1.00 10.00 4 MET A O 12
ATOM 13319 N N . ALA A 1 5 ? -11.196 8.169 -2.216 1.00 10.00 5 ALA A N 12
ATOM 13320 C CA . ALA A 1 5 ? -10.070 8.166 -3.135 1.00 10.00 5 ALA A CA 12
ATOM 13321 C C . ALA A 1 5 ? -9.380 6.807 -3.163 1.00 10.00 5 ALA A C 12
ATOM 13322 O O . ALA A 1 5 ? -9.351 6.086 -2.161 1.00 10.00 5 ALA A O 12
ATOM 13329 N N . THR A 1 6 ? -8.829 6.461 -4.314 1.00 10.00 6 THR A N 12
ATOM 13330 C CA . THR A 1 6 ? -8.136 5.197 -4.482 1.00 10.00 6 THR A CA 12
ATOM 13331 C C . THR A 1 6 ? -6.629 5.423 -4.573 1.00 10.00 6 THR A C 12
ATOM 13332 O O . THR A 1 6 ? -6.169 6.336 -5.267 1.00 10.00 6 THR A O 12
ATOM 13343 N N . VAL A 1 7 ? -5.861 4.604 -3.864 1.00 10.00 7 VAL A N 12
ATOM 13344 C CA . VAL A 1 7 ? -4.412 4.725 -3.868 1.00 10.00 7 VAL A CA 12
ATOM 13345 C C . VAL A 1 7 ? -3.797 3.634 -4.738 1.00 10.00 7 VAL A C 12
ATOM 13346 O O . VAL A 1 7 ? -4.156 2.462 -4.625 1.00 10.00 7 VAL A O 12
ATOM 13359 N N . LYS A 1 8 ? -2.890 4.027 -5.619 1.00 10.00 8 LYS A N 12
ATOM 13360 C CA . LYS A 1 8 ? -2.233 3.081 -6.506 1.00 10.00 8 LYS A CA 12
ATOM 13361 C C . LYS A 1 8 ? -0.862 2.697 -5.969 1.00 10.00 8 LYS A C 12
ATOM 13362 O O . LYS A 1 8 ? -0.017 3.553 -5.708 1.00 10.00 8 LYS A O 12
ATOM 13381 N N . PHE A 1 9 ? -0.651 1.404 -5.813 1.00 10.00 9 PHE A N 12
ATOM 13382 C CA . PHE A 1 9 ? 0.605 0.883 -5.306 1.00 10.00 9 PHE A CA 12
ATOM 13383 C C . PHE A 1 9 ? 1.285 0.023 -6.356 1.00 10.00 9 PHE A C 12
ATOM 13384 O O . PHE A 1 9 ? 0.619 -0.643 -7.147 1.00 10.00 9 PHE A O 12
ATOM 13401 N N . LYS A 1 10 ? 2.604 0.026 -6.353 1.00 10.00 10 LYS A N 12
ATOM 13402 C CA . LYS A 1 10 ? 3.364 -0.771 -7.299 1.00 10.00 10 LYS A CA 12
ATOM 13403 C C . LYS A 1 10 ? 3.950 -1.988 -6.590 1.00 10.00 10 LYS A C 12
ATOM 13404 O O . LYS A 1 10 ? 5.167 -2.178 -6.540 1.00 10.00 10 LYS A O 12
ATOM 13423 N N . TYR A 1 11 ? 3.056 -2.807 -6.053 1.00 10.00 11 TYR A N 12
ATOM 13424 C CA . TYR A 1 11 ? 3.426 -4.013 -5.322 1.00 10.00 11 TYR A CA 12
ATOM 13425 C C . TYR A 1 11 ? 4.209 -4.975 -6.218 1.00 10.00 11 TYR A C 12
ATOM 13426 O O . TYR A 1 11 ? 3.667 -5.531 -7.175 1.00 10.00 11 TYR A O 12
ATOM 13444 N N . LYS A 1 12 ? 5.498 -5.129 -5.909 1.00 10.00 12 LYS A N 12
ATOM 13445 C CA . LYS A 1 12 ? 6.401 -6.011 -6.654 1.00 10.00 12 LYS A CA 12
ATOM 13446 C C . LYS A 1 12 ? 6.427 -5.667 -8.145 1.00 10.00 12 LYS A C 12
ATOM 13447 O O . LYS A 1 12 ? 6.793 -6.495 -8.977 1.00 10.00 12 LYS A O 12
ATOM 13466 N N . GLY A 1 13 ? 6.052 -4.436 -8.476 1.00 10.00 13 GLY A N 12
ATOM 13467 C CA . GLY A 1 13 ? 6.036 -4.015 -9.864 1.00 10.00 13 GLY A CA 12
ATOM 13468 C C . GLY A 1 13 ? 4.637 -4.012 -10.447 1.00 10.00 13 GLY A C 12
ATOM 13469 O O . GLY A 1 13 ? 4.378 -3.367 -11.465 1.00 10.00 13 GLY A O 12
ATOM 13473 N N . GLU A 1 14 ? 3.730 -4.728 -9.798 1.00 10.00 14 GLU A N 12
ATOM 13474 C CA . GLU A 1 14 ? 2.354 -4.817 -10.249 1.00 10.00 14 GLU A CA 12
ATOM 13475 C C . GLU A 1 14 ? 1.554 -3.620 -9.761 1.00 10.00 14 GLU A C 12
ATOM 13476 O O . GLU A 1 14 ? 1.716 -3.173 -8.625 1.00 10.00 14 GLU A O 12
ATOM 13488 N N . GLU A 1 15 ? 0.695 -3.106 -10.624 1.00 10.00 15 GLU A N 12
ATOM 13489 C CA . GLU A 1 15 ? -0.131 -1.961 -10.288 1.00 10.00 15 GLU A CA 12
ATOM 13490 C C . GLU A 1 15 ? -1.368 -2.400 -9.506 1.00 10.00 15 GLU A C 12
ATOM 13491 O O . GLU A 1 15 ? -2.308 -2.960 -10.071 1.00 10.00 15 GLU A O 12
ATOM 13503 N N . LYS A 1 16 ? -1.347 -2.166 -8.204 1.00 10.00 16 LYS A N 12
ATOM 13504 C CA . LYS A 1 16 ? -2.462 -2.513 -7.340 1.00 10.00 16 LYS A CA 12
ATOM 13505 C C . LYS A 1 16 ? -3.209 -1.251 -6.938 1.00 10.00 16 LYS A C 12
ATOM 13506 O O . LYS A 1 16 ? -2.592 -0.249 -6.582 1.00 10.00 16 LYS A O 12
ATOM 13525 N N . GLN A 1 17 ? -4.525 -1.288 -7.007 1.00 10.00 17 GLN A N 12
ATOM 13526 C CA . GLN A 1 17 ? -5.320 -0.133 -6.643 1.00 10.00 17 GLN A CA 12
ATOM 13527 C C . GLN A 1 17 ? -6.180 -0.447 -5.432 1.00 10.00 17 GLN A C 12
ATOM 13528 O O . GLN A 1 17 ? -7.171 -1.173 -5.529 1.00 10.00 17 GLN A O 12
ATOM 13542 N N . VAL A 1 18 ? -5.793 0.098 -4.293 1.00 10.00 18 VAL A N 12
ATOM 13543 C CA . VAL A 1 18 ? -6.522 -0.131 -3.059 1.00 10.00 18 VAL A CA 12
ATOM 13544 C C . VAL A 1 18 ? -7.194 1.150 -2.586 1.00 10.00 18 VAL A C 12
ATOM 13545 O O . VAL A 1 18 ? -6.568 2.209 -2.530 1.00 10.00 18 VAL A O 12
ATOM 13558 N N . ASP A 1 19 ? -8.476 1.052 -2.275 1.00 10.00 19 ASP A N 12
ATOM 13559 C CA . ASP A 1 19 ? -9.235 2.195 -1.791 1.00 10.00 19 ASP A CA 12
ATOM 13560 C C . ASP A 1 19 ? -8.762 2.584 -0.395 1.00 10.00 19 ASP A C 12
ATOM 13561 O O . ASP A 1 19 ? -8.350 1.725 0.389 1.00 10.00 19 ASP A O 12
ATOM 13570 N N . ILE A 1 20 ? -8.836 3.869 -0.086 1.00 10.00 20 ILE A N 12
ATOM 13571 C CA . ILE A 1 20 ? -8.406 4.372 1.211 1.00 10.00 20 ILE A CA 12
ATOM 13572 C C . ILE A 1 20 ? -9.291 3.825 2.337 1.00 10.00 20 ILE A C 12
ATOM 13573 O O . ILE A 1 20 ? -8.874 3.764 3.494 1.00 10.00 20 ILE A O 12
ATOM 13589 N N . SER A 1 21 ? -10.502 3.404 1.990 1.00 10.00 21 SER A N 12
ATOM 13590 C CA . SER A 1 21 ? -11.426 2.861 2.976 1.00 10.00 21 SER A CA 12
ATOM 13591 C C . SER A 1 21 ? -11.091 1.401 3.295 1.00 10.00 21 SER A C 12
ATOM 13592 O O . SER A 1 21 ? -11.591 0.839 4.271 1.00 10.00 21 SER A O 12
ATOM 13600 N N . LYS A 1 22 ? -10.244 0.796 2.466 1.00 10.00 22 LYS A N 12
ATOM 13601 C CA . LYS A 1 22 ? -9.840 -0.593 2.662 1.00 10.00 22 LYS A CA 12
ATOM 13602 C C . LYS A 1 22 ? -8.542 -0.666 3.456 1.00 10.00 22 LYS A C 12
ATOM 13603 O O . LYS A 1 22 ? -8.293 -1.643 4.168 1.00 10.00 22 LYS A O 12
ATOM 13622 N N . ILE A 1 23 ? -7.715 0.363 3.311 1.00 10.00 23 ILE A N 12
ATOM 13623 C CA . ILE A 1 23 ? -6.436 0.428 3.998 1.00 10.00 23 ILE A CA 12
ATOM 13624 C C . ILE A 1 23 ? -6.631 0.452 5.510 1.00 10.00 23 ILE A C 12
ATOM 13625 O O . ILE A 1 23 ? -7.347 1.299 6.043 1.00 10.00 23 ILE A O 12
ATOM 13641 N N . LEU A 1 24 ? -5.998 -0.488 6.191 1.00 10.00 24 LEU A N 12
ATOM 13642 C CA . LEU A 1 24 ? -6.100 -0.588 7.637 1.00 10.00 24 LEU A CA 12
ATOM 13643 C C . LEU A 1 24 ? -4.965 0.173 8.309 1.00 10.00 24 LEU A C 12
ATOM 13644 O O . LEU A 1 24 ? -5.194 1.146 9.025 1.00 10.00 24 LEU A O 12
ATOM 13660 N N . SER A 1 25 ? -3.738 -0.270 8.074 1.00 10.00 25 SER A N 12
ATOM 13661 C CA . SER A 1 25 ? -2.570 0.369 8.663 1.00 10.00 25 SER A CA 12
ATOM 13662 C C . SER A 1 25 ? -1.420 0.429 7.664 1.00 10.00 25 SER A C 12
ATOM 13663 O O . SER A 1 25 ? -1.150 -0.546 6.961 1.00 10.00 25 SER A O 12
ATOM 13671 N N . VAL A 1 26 ? -0.760 1.577 7.592 1.00 10.00 26 VAL A N 12
ATOM 13672 C CA . VAL A 1 26 ? 0.379 1.752 6.702 1.00 10.00 26 VAL A CA 12
ATOM 13673 C C . VAL A 1 26 ? 1.653 1.886 7.528 1.00 10.00 26 VAL A C 12
ATOM 13674 O O . VAL A 1 26 ? 1.718 2.713 8.441 1.00 10.00 26 VAL A O 12
ATOM 13687 N N . GLY A 1 27 ? 2.650 1.068 7.224 1.00 10.00 27 GLY A N 12
ATOM 13688 C CA . GLY A 1 27 ? 3.895 1.124 7.957 1.00 10.00 27 GLY A CA 12
ATOM 13689 C C . GLY A 1 27 ? 5.070 1.499 7.076 1.00 10.00 27 GLY A C 12
ATOM 13690 O O . GLY A 1 27 ? 5.200 1.009 5.952 1.00 10.00 27 GLY A O 12
ATOM 13694 N N . ARG A 1 28 ? 5.925 2.371 7.583 1.00 10.00 28 ARG A N 12
ATOM 13695 C CA . ARG A 1 28 ? 7.095 2.812 6.845 1.00 10.00 28 ARG A CA 12
ATOM 13696 C C . ARG A 1 28 ? 8.356 2.201 7.445 1.00 10.00 28 ARG A C 12
ATOM 13697 O O . ARG A 1 28 ? 8.770 2.550 8.552 1.00 10.00 28 ARG A O 12
ATOM 13718 N N . TYR A 1 29 ? 8.959 1.274 6.711 1.00 10.00 29 TYR A N 12
ATOM 13719 C CA . TYR A 1 29 ? 10.175 0.610 7.164 1.00 10.00 29 TYR A CA 12
ATOM 13720 C C . TYR A 1 29 ? 11.397 1.382 6.688 1.00 10.00 29 TYR A C 12
ATOM 13721 O O . TYR A 1 29 ? 12.534 0.949 6.867 1.00 10.00 29 TYR A O 12
ATOM 13739 N N . GLY A 1 30 ? 11.150 2.532 6.079 1.00 10.00 30 GLY A N 12
ATOM 13740 C CA . GLY A 1 30 ? 12.220 3.356 5.565 1.00 10.00 30 GLY A CA 12
ATOM 13741 C C . GLY A 1 30 ? 11.999 3.680 4.108 1.00 10.00 30 GLY A C 12
ATOM 13742 O O . GLY A 1 30 ? 11.282 4.620 3.777 1.00 10.00 30 GLY A O 12
ATOM 13746 N N . LYS A 1 31 ? 12.600 2.889 3.234 1.00 10.00 31 LYS A N 12
ATOM 13747 C CA . LYS A 1 31 ? 12.441 3.084 1.805 1.00 10.00 31 LYS A CA 12
ATOM 13748 C C . LYS A 1 31 ? 11.439 2.079 1.259 1.00 10.00 31 LYS A C 12
ATOM 13749 O O . LYS A 1 31 ? 11.064 2.125 0.088 1.00 10.00 31 LYS A O 12
ATOM 13768 N N . LEU A 1 32 ? 11.022 1.171 2.128 1.00 10.00 32 LEU A N 12
ATOM 13769 C CA . LEU A 1 32 ? 10.039 0.154 1.788 1.00 10.00 32 LEU A CA 12
ATOM 13770 C C . LEU A 1 32 ? 8.789 0.368 2.636 1.00 10.00 32 LEU A C 12
ATOM 13771 O O . LEU A 1 32 ? 8.820 0.209 3.858 1.00 10.00 32 LEU A O 12
ATOM 13787 N N . ILE A 1 33 ? 7.703 0.764 1.994 1.00 10.00 33 ILE A N 12
ATOM 13788 C CA . ILE A 1 33 ? 6.451 1.005 2.692 1.00 10.00 33 ILE A CA 12
ATOM 13789 C C . ILE A 1 33 ? 5.504 -0.173 2.506 1.00 10.00 33 ILE A C 12
ATOM 13790 O O . ILE A 1 33 ? 5.119 -0.496 1.386 1.00 10.00 33 ILE A O 12
ATOM 13806 N N . HIS A 1 34 ? 5.146 -0.808 3.608 1.00 10.00 34 HIS A N 12
ATOM 13807 C CA . HIS A 1 34 ? 4.248 -1.950 3.581 1.00 10.00 34 HIS A CA 12
ATOM 13808 C C . HIS A 1 34 ? 2.952 -1.591 4.292 1.00 10.00 34 HIS A C 12
ATOM 13809 O O . HIS A 1 34 ? 2.969 -1.114 5.429 1.00 10.00 34 HIS A O 12
ATOM 13823 N N . PHE A 1 35 ? 1.834 -1.810 3.623 1.00 10.00 35 PHE A N 12
ATOM 13824 C CA . PHE A 1 35 ? 0.538 -1.490 4.195 1.00 10.00 35 PHE A CA 12
ATOM 13825 C C . PHE A 1 35 ? -0.368 -2.711 4.217 1.00 10.00 35 PHE A C 12
ATOM 13826 O O . PHE A 1 35 ? -0.211 -3.635 3.414 1.00 10.00 35 PHE A O 12
ATOM 13843 N N . LEU A 1 36 ? -1.304 -2.707 5.151 1.00 10.00 36 LEU A N 12
ATOM 13844 C CA . LEU A 1 36 ? -2.264 -3.785 5.292 1.00 10.00 36 LEU A CA 12
ATOM 13845 C C . LEU A 1 36 ? -3.648 -3.270 4.927 1.00 10.00 36 LEU A C 12
ATOM 13846 O O . LEU A 1 36 ? -4.052 -2.201 5.386 1.00 10.00 36 LEU A O 12
ATOM 13862 N N . TYR A 1 37 ? -4.372 -4.008 4.105 1.00 10.00 37 TYR A N 12
ATOM 13863 C CA . TYR A 1 37 ? -5.705 -3.583 3.701 1.00 10.00 37 TYR A CA 12
ATOM 13864 C C . TYR A 1 37 ? -6.676 -4.753 3.743 1.00 10.00 37 TYR A C 12
ATOM 13865 O O . TYR A 1 37 ? -6.294 -5.892 3.491 1.00 10.00 37 TYR A O 12
ATOM 13883 N N . ASP A 1 38 ? -7.926 -4.469 4.061 1.00 10.00 38 ASP A N 12
ATOM 13884 C CA . ASP A 1 38 ? -8.941 -5.509 4.130 1.00 10.00 38 ASP A CA 12
ATOM 13885 C C . ASP A 1 38 ? -9.361 -5.926 2.730 1.00 10.00 38 ASP A C 12
ATOM 13886 O O . ASP A 1 38 ? -9.858 -5.114 1.950 1.00 10.00 38 ASP A O 12
ATOM 13895 N N . LEU A 1 39 ? -9.135 -7.188 2.414 1.00 10.00 39 LEU A N 12
ATOM 13896 C CA . LEU A 1 39 ? -9.484 -7.723 1.111 1.00 10.00 39 LEU A CA 12
ATOM 13897 C C . LEU A 1 39 ? -10.983 -7.978 1.034 1.00 10.00 39 LEU A C 12
ATOM 13898 O O . LEU A 1 39 ? -11.620 -7.693 0.020 1.00 10.00 39 LEU A O 12
ATOM 13914 N N . GLY A 1 40 ? -11.536 -8.499 2.119 1.00 10.00 40 GLY A N 12
ATOM 13915 C CA . GLY A 1 40 ? -12.951 -8.792 2.163 1.00 10.00 40 GLY A CA 12
ATOM 13916 C C . GLY A 1 40 ? -13.220 -10.279 2.208 1.00 10.00 40 GLY A C 12
ATOM 13917 O O . GLY A 1 40 ? -12.907 -11.000 1.262 1.00 10.00 40 GLY A O 12
ATOM 13921 N N . GLY A 1 41 ? -13.788 -10.741 3.309 1.00 10.00 41 GLY A N 12
ATOM 13922 C CA . GLY A 1 41 ? -14.085 -12.153 3.449 1.00 10.00 41 GLY A CA 12
ATOM 13923 C C . GLY A 1 41 ? -13.334 -12.793 4.597 1.00 10.00 41 GLY A C 12
ATOM 13924 O O . GLY A 1 41 ? -13.318 -14.017 4.731 1.00 10.00 41 GLY A O 12
ATOM 13928 N N . GLY A 1 42 ? -12.700 -11.969 5.418 1.00 10.00 42 GLY A N 12
ATOM 13929 C CA . GLY A 1 42 ? -11.964 -12.479 6.554 1.00 10.00 42 GLY A CA 12
ATOM 13930 C C . GLY A 1 42 ? -10.483 -12.181 6.476 1.00 10.00 42 GLY A C 12
ATOM 13931 O O . GLY A 1 42 ? -9.947 -11.445 7.304 1.00 10.00 42 GLY A O 12
ATOM 13935 N N . LYS A 1 43 ? -9.814 -12.746 5.479 1.00 10.00 43 LYS A N 12
ATOM 13936 C CA . LYS A 1 43 ? -8.380 -12.533 5.315 1.00 10.00 43 LYS A CA 12
ATOM 13937 C C . LYS A 1 43 ? -8.101 -11.216 4.606 1.00 10.00 43 LYS A C 12
ATOM 13938 O O . LYS A 1 43 ? -8.724 -10.896 3.593 1.00 10.00 43 LYS A O 12
ATOM 13957 N N . ALA A 1 44 ? -7.176 -10.450 5.154 1.00 10.00 44 ALA A N 12
ATOM 13958 C CA . ALA A 1 44 ? -6.805 -9.173 4.580 1.00 10.00 44 ALA A CA 12
ATOM 13959 C C . ALA A 1 44 ? -5.583 -9.331 3.684 1.00 10.00 44 ALA A C 12
ATOM 13960 O O . ALA A 1 44 ? -4.854 -10.320 3.786 1.00 10.00 44 ALA A O 12
ATOM 13967 N N . GLY A 1 45 ? -5.369 -8.357 2.814 1.00 10.00 45 GLY A N 12
ATOM 13968 C CA . GLY A 1 45 ? -4.238 -8.399 1.911 1.00 10.00 45 GLY A CA 12
ATOM 13969 C C . GLY A 1 45 ? -3.113 -7.503 2.388 1.00 10.00 45 GLY A C 12
ATOM 13970 O O . GLY A 1 45 ? -3.212 -6.898 3.461 1.00 10.00 45 GLY A O 12
ATOM 13974 N N . MET A 1 46 ? -2.058 -7.392 1.597 1.00 10.00 46 MET A N 12
ATOM 13975 C CA . MET A 1 46 ? -0.919 -6.567 1.966 1.00 10.00 46 MET A CA 12
ATOM 13976 C C . MET A 1 46 ? -0.062 -6.242 0.747 1.00 10.00 46 MET A C 12
ATOM 13977 O O . MET A 1 46 ? -0.058 -6.987 -0.236 1.00 10.00 46 MET A O 12
ATOM 13991 N N . GLY A 1 47 ? 0.652 -5.130 0.812 1.00 10.00 47 GLY A N 12
ATOM 13992 C CA . GLY A 1 47 ? 1.498 -4.726 -0.291 1.00 10.00 47 GLY A CA 12
ATOM 13993 C C . GLY A 1 47 ? 2.601 -3.787 0.150 1.00 10.00 47 GLY A C 12
ATOM 13994 O O . GLY A 1 47 ? 2.411 -2.985 1.064 1.00 10.00 47 GLY A O 12
ATOM 13998 N N . MET A 1 48 ? 3.755 -3.905 -0.479 1.00 10.00 48 MET A N 12
ATOM 13999 C CA . MET A 1 48 ? 4.897 -3.061 -0.164 1.00 10.00 48 MET A CA 12
ATOM 14000 C C . MET A 1 48 ? 5.399 -2.348 -1.414 1.00 10.00 48 MET A C 12
ATOM 14001 O O . MET A 1 48 ? 5.540 -2.956 -2.476 1.00 10.00 48 MET A O 12
ATOM 14015 N N . VAL A 1 49 ? 5.658 -1.056 -1.278 1.00 10.00 49 VAL A N 12
ATOM 14016 C CA . VAL A 1 49 ? 6.144 -0.240 -2.381 1.00 10.00 49 VAL A CA 12
ATOM 14017 C C . VAL A 1 49 ? 7.292 0.655 -1.906 1.00 10.00 49 VAL A C 12
ATOM 14018 O O . VAL A 1 49 ? 7.391 0.966 -0.718 1.00 10.00 49 VAL A O 12
ATOM 14031 N N . SER A 1 50 ? 8.172 1.042 -2.821 1.00 10.00 50 SER A N 12
ATOM 14032 C CA . SER A 1 50 ? 9.297 1.897 -2.476 1.00 10.00 50 SER A CA 12
ATOM 14033 C C . SER A 1 50 ? 8.902 3.369 -2.572 1.00 10.00 50 SER A C 12
ATOM 14034 O O . SER A 1 50 ? 7.899 3.712 -3.204 1.00 10.00 50 SER A O 12
ATOM 14042 N N . GLU A 1 51 ? 9.701 4.236 -1.958 1.00 10.00 51 GLU A N 12
ATOM 14043 C CA . GLU A 1 51 ? 9.440 5.669 -1.983 1.00 10.00 51 GLU A CA 12
ATOM 14044 C C . GLU A 1 51 ? 9.743 6.257 -3.362 1.00 10.00 51 GLU A C 12
ATOM 14045 O O . GLU A 1 51 ? 9.460 7.422 -3.623 1.00 10.00 51 GLU A O 12
ATOM 14057 N N . LYS A 1 52 ? 10.327 5.447 -4.237 1.00 10.00 52 LYS A N 12
ATOM 14058 C CA . LYS A 1 52 ? 10.665 5.905 -5.578 1.00 10.00 52 LYS A CA 12
ATOM 14059 C C . LYS A 1 52 ? 9.669 5.378 -6.599 1.00 10.00 52 LYS A C 12
ATOM 14060 O O . LYS A 1 52 ? 9.577 5.893 -7.716 1.00 10.00 52 LYS A O 12
ATOM 14079 N N . ASP A 1 53 ? 8.934 4.338 -6.218 1.00 10.00 53 ASP A N 12
ATOM 14080 C CA . ASP A 1 53 ? 7.936 3.745 -7.099 1.00 10.00 53 ASP A CA 12
ATOM 14081 C C . ASP A 1 53 ? 6.570 4.355 -6.828 1.00 10.00 53 ASP A C 12
ATOM 14082 O O . ASP A 1 53 ? 5.682 4.315 -7.680 1.00 10.00 53 ASP A O 12
ATOM 14091 N N . ALA A 1 54 ? 6.407 4.910 -5.635 1.00 10.00 54 ALA A N 12
ATOM 14092 C CA . ALA A 1 54 ? 5.156 5.532 -5.244 1.00 10.00 54 ALA A CA 12
ATOM 14093 C C . ALA A 1 54 ? 5.243 7.045 -5.400 1.00 10.00 54 ALA A C 12
ATOM 14094 O O . ALA A 1 54 ? 6.101 7.683 -4.789 1.00 10.00 54 ALA A O 12
ATOM 14101 N N . PRO A 1 55 ? 4.372 7.632 -6.236 1.00 10.00 55 PRO A N 12
ATOM 14102 C CA . PRO A 1 55 ? 4.346 9.082 -6.461 1.00 10.00 55 PRO A CA 12
ATOM 14103 C C . PRO A 1 55 ? 4.089 9.854 -5.172 1.00 10.00 55 PRO A C 12
ATOM 14104 O O . PRO A 1 55 ? 3.316 9.411 -4.321 1.00 10.00 55 PRO A O 12
ATOM 14115 N N . LYS A 1 56 ? 4.720 11.018 -5.047 1.00 10.00 56 LYS A N 12
ATOM 14116 C CA . LYS A 1 56 ? 4.582 11.863 -3.861 1.00 10.00 56 LYS A CA 12
ATOM 14117 C C . LYS A 1 56 ? 3.118 12.174 -3.553 1.00 10.00 56 LYS A C 12
ATOM 14118 O O . LYS A 1 56 ? 2.732 12.275 -2.390 1.00 10.00 56 LYS A O 12
ATOM 14137 N N . GLU A 1 57 ? 2.310 12.316 -4.600 1.00 10.00 57 GLU A N 12
ATOM 14138 C CA . GLU A 1 57 ? 0.890 12.605 -4.448 1.00 10.00 57 GLU A CA 12
ATOM 14139 C C . GLU A 1 57 ? 0.216 11.549 -3.574 1.00 10.00 57 GLU A C 12
ATOM 14140 O O . GLU A 1 57 ? -0.564 11.873 -2.675 1.00 10.00 57 GLU A O 12
ATOM 14152 N N . LEU A 1 58 ? 0.548 10.289 -3.827 1.00 10.00 58 LEU A N 12
ATOM 14153 C CA . LEU A 1 58 ? -0.020 9.174 -3.076 1.00 10.00 58 LEU A CA 12
ATOM 14154 C C . LEU A 1 58 ? 0.793 8.900 -1.817 1.00 10.00 58 LEU A C 12
ATOM 14155 O O . LEU A 1 58 ? 0.260 8.435 -0.810 1.00 10.00 58 LEU A O 12
ATOM 14171 N N . LEU A 1 59 ? 2.088 9.194 -1.887 1.00 10.00 59 LEU A N 12
ATOM 14172 C CA . LEU A 1 59 ? 2.997 8.994 -0.765 1.00 10.00 59 LEU A CA 12
ATOM 14173 C C . LEU A 1 59 ? 2.583 9.858 0.425 1.00 10.00 59 LEU A C 12
ATOM 14174 O O . LEU A 1 59 ? 2.742 9.464 1.579 1.00 10.00 59 LEU A O 12
ATOM 14190 N N . GLN A 1 60 ? 2.050 11.039 0.131 1.00 10.00 60 GLN A N 12
ATOM 14191 C CA . GLN A 1 60 ? 1.592 11.953 1.167 1.00 10.00 60 GLN A CA 12
ATOM 14192 C C . GLN A 1 60 ? 0.351 11.382 1.852 1.00 10.00 60 GLN A C 12
ATOM 14193 O O . GLN A 1 60 ? 0.159 11.542 3.056 1.00 10.00 60 GLN A O 12
ATOM 14207 N N . MET A 1 61 ? -0.479 10.696 1.074 1.00 10.00 61 MET A N 12
ATOM 14208 C CA . MET A 1 61 ? -1.698 10.090 1.598 1.00 10.00 61 MET A CA 12
ATOM 14209 C C . MET A 1 61 ? -1.343 8.967 2.563 1.00 10.00 61 MET A C 12
ATOM 14210 O O . MET A 1 61 ? -2.043 8.732 3.548 1.00 10.00 61 MET A O 12
ATOM 14224 N N . LEU A 1 62 ? -0.230 8.295 2.284 1.00 10.00 62 LEU A N 12
ATOM 14225 C CA . LEU A 1 62 ? 0.239 7.197 3.117 1.00 10.00 62 LEU A CA 12
ATOM 14226 C C . LEU A 1 62 ? 0.674 7.699 4.489 1.00 10.00 62 LEU A C 12
ATOM 14227 O O . LEU A 1 62 ? 0.763 6.924 5.440 1.00 10.00 62 LEU A O 12
ATOM 14243 N N . GLU A 1 63 ? 0.954 8.991 4.584 1.00 10.00 63 GLU A N 12
ATOM 14244 C CA . GLU A 1 63 ? 1.348 9.597 5.846 1.00 10.00 63 GLU A CA 12
ATOM 14245 C C . GLU A 1 63 ? 0.114 9.836 6.705 1.00 10.00 63 GLU A C 12
ATOM 14246 O O . GLU A 1 63 ? 0.187 9.869 7.931 1.00 10.00 63 GLU A O 12
ATOM 14258 N N . LYS A 1 64 ? -1.023 9.983 6.041 1.00 10.00 64 LYS A N 12
ATOM 14259 C CA . LYS A 1 64 ? -2.287 10.225 6.718 1.00 10.00 64 LYS A CA 12
ATOM 14260 C C . LYS A 1 64 ? -2.883 8.920 7.234 1.00 10.00 64 LYS A C 12
ATOM 14261 O O . LYS A 1 64 ? -3.662 8.915 8.188 1.00 10.00 64 LYS A O 12
ATOM 14280 N N . GLN A 1 65 ? -2.515 7.816 6.597 1.00 10.00 65 GLN A N 12
ATOM 14281 C CA . GLN A 1 65 ? -3.007 6.503 6.994 1.00 10.00 65 GLN A CA 12
ATOM 14282 C C . GLN A 1 65 ? -1.914 5.714 7.708 1.00 10.00 65 GLN A C 12
ATOM 14283 O O . GLN A 1 65 ? -2.086 4.537 8.028 1.00 10.00 65 GLN A O 12
ATOM 14297 N N . LYS A 1 66 ? -0.787 6.368 7.954 1.00 10.00 66 LYS A N 12
ATOM 14298 C CA . LYS A 1 66 ? 0.338 5.735 8.630 1.00 10.00 66 LYS A CA 12
ATOM 14299 C C . LYS A 1 66 ? 0.030 5.547 10.108 1.00 10.00 66 LYS A C 12
ATOM 14300 O O . LYS A 1 66 ? -0.468 6.462 10.769 1.00 10.00 66 LYS A O 12
ATOM 14319 N N . LYS A 1 67 ? 0.332 4.363 10.623 1.00 10.00 67 LYS A N 12
ATOM 14320 C CA . LYS A 1 67 ? 0.072 4.049 12.022 1.00 10.00 67 LYS A CA 12
ATOM 14321 C C . LYS A 1 67 ? 1.250 3.293 12.624 1.00 10.00 67 LYS A C 12
ATOM 14322 O O . LYS A 1 67 ? 2.029 2.667 11.898 1.00 10.00 67 LYS A O 12
ATOM 14341 N N . GLY B 2 3 ? -8.887 -18.597 0.084 1.00 10.00 3 GLY B N 12
ATOM 14342 C CA . GLY B 2 3 ? -7.699 -18.756 -0.732 1.00 10.00 3 GLY B CA 12
ATOM 14343 C C . GLY B 2 3 ? -7.074 -17.427 -1.099 1.00 10.00 3 GLY B C 12
ATOM 14344 O O . GLY B 2 3 ? -6.020 -17.382 -1.731 1.00 10.00 3 GLY B O 12
ATOM 14348 N N . GLU B 2 4 ? -7.732 -16.346 -0.702 1.00 10.00 4 GLU B N 12
ATOM 14349 C CA . GLU B 2 4 ? -7.241 -15.001 -0.980 1.00 10.00 4 GLU B CA 12
ATOM 14350 C C . GLU B 2 4 ? -6.037 -14.667 -0.112 1.00 10.00 4 GLU B C 12
ATOM 14351 O O . GLU B 2 4 ? -6.179 -14.180 1.008 1.00 10.00 4 GLU B O 12
ATOM 14363 N N . GLY B 2 5 ? -4.854 -14.947 -0.633 1.00 10.00 5 GLY B N 12
ATOM 14364 C CA . GLY B 2 5 ? -3.633 -14.679 0.097 1.00 10.00 5 GLY B CA 12
ATOM 14365 C C . GLY B 2 5 ? -2.627 -13.933 -0.744 1.00 10.00 5 GLY B C 12
ATOM 14366 O O . GLY B 2 5 ? -2.558 -14.130 -1.960 1.00 10.00 5 GLY B O 12
ATOM 14370 N N . GLU B 2 6 ? -1.854 -13.072 -0.104 1.00 10.00 6 GLU B N 12
ATOM 14371 C CA . GLU B 2 6 ? -0.846 -12.287 -0.798 1.00 10.00 6 GLU B CA 12
ATOM 14372 C C . GLU B 2 6 ? 0.486 -12.393 -0.069 1.00 10.00 6 GLU B C 12
ATOM 14373 O O . GLU B 2 6 ? 0.525 -12.350 1.164 1.00 10.00 6 GLU B O 12
ATOM 14385 N N . GLU B 2 7 ? 1.572 -12.537 -0.821 1.00 10.00 7 GLU B N 12
ATOM 14386 C CA . GLU B 2 7 ? 2.899 -12.666 -0.232 1.00 10.00 7 GLU B CA 12
ATOM 14387 C C . GLU B 2 7 ? 3.916 -11.792 -0.954 1.00 10.00 7 GLU B C 12
ATOM 14388 O O . GLU B 2 7 ? 3.740 -11.451 -2.128 1.00 10.00 7 GLU B O 12
ATOM 14400 N N . GLU B 2 8 ? 4.980 -11.438 -0.242 1.00 10.00 8 GLU B N 12
ATOM 14401 C CA . GLU B 2 8 ? 6.039 -10.594 -0.785 1.00 10.00 8 GLU B CA 12
ATOM 14402 C C . GLU B 2 8 ? 7.406 -11.137 -0.403 1.00 10.00 8 GLU B C 12
ATOM 14403 O O . GLU B 2 8 ? 7.535 -12.282 0.035 1.00 10.00 8 GLU B O 12
ATOM 14415 N N . GLY B 2 9 ? 8.419 -10.293 -0.552 1.00 10.00 9 GLY B N 12
ATOM 14416 C CA . GLY B 2 9 ? 9.770 -10.677 -0.212 1.00 10.00 9 GLY B CA 12
ATOM 14417 C C . GLY B 2 9 ? 10.797 -9.796 -0.885 1.00 10.00 9 GLY B C 12
ATOM 14418 O O . GLY B 2 9 ? 11.333 -10.148 -1.937 1.00 10.00 9 GLY B O 12
ATOM 14422 N N . GLU B 2 10 ? 11.054 -8.641 -0.291 1.00 10.00 10 GLU B N 12
ATOM 14423 C CA . GLU B 2 10 ? 12.027 -7.706 -0.829 1.00 10.00 10 GLU B CA 12
ATOM 14424 C C . GLU B 2 10 ? 13.273 -7.702 0.037 1.00 10.00 10 GLU B C 12
ATOM 14425 O O . GLU B 2 10 ? 13.189 -7.601 1.262 1.00 10.00 10 GLU B O 12
ATOM 14437 N N . GLU B 2 11 ? 14.426 -7.834 -0.591 1.00 10.00 11 GLU B N 12
ATOM 14438 C CA . GLU B 2 11 ? 15.674 -7.829 0.138 1.00 10.00 11 GLU B CA 12
ATOM 14439 C C . GLU B 2 11 ? 16.062 -6.402 0.496 1.00 10.00 11 GLU B C 12
ATOM 14440 O O . GLU B 2 11 ? 16.361 -5.591 -0.383 1.00 10.00 11 GLU B O 12
ATOM 14452 N N . TYR B 2 12 ? 16.048 -6.103 1.786 1.00 10.00 12 TYR B N 12
ATOM 14453 C CA . TYR B 2 12 ? 16.392 -4.771 2.267 1.00 10.00 12 TYR B CA 12
ATOM 14454 C C . TYR B 2 12 ? 17.903 -4.564 2.268 1.00 10.00 12 TYR B C 12
ATOM 14455 O O . TYR B 2 12 ? 18.656 -5.441 1.837 1.00 10.00 12 TYR B O 12
ATOM 14473 N N . GLY A 1 1 ? -18.916 2.005 -6.665 1.00 10.00 1 GLY A N 13
ATOM 14474 C CA . GLY A 1 1 ? -19.549 3.123 -5.992 1.00 10.00 1 GLY A CA 13
ATOM 14475 C C . GLY A 1 1 ? -18.633 3.762 -4.971 1.00 10.00 1 GLY A C 13
ATOM 14476 O O . GLY A 1 1 ? -19.064 4.133 -3.878 1.00 10.00 1 GLY A O 13
ATOM 14480 N N . SER A 1 2 ? -17.368 3.884 -5.330 1.00 10.00 2 SER A N 13
ATOM 14481 C CA . SER A 1 2 ? -16.373 4.477 -4.455 1.00 10.00 2 SER A CA 13
ATOM 14482 C C . SER A 1 2 ? -16.370 5.999 -4.612 1.00 10.00 2 SER A C 13
ATOM 14483 O O . SER A 1 2 ? -16.088 6.516 -5.697 1.00 10.00 2 SER A O 13
ATOM 14491 N N . HIS A 1 3 ? -16.702 6.713 -3.545 1.00 10.00 3 HIS A N 13
ATOM 14492 C CA . HIS A 1 3 ? -16.734 8.172 -3.591 1.00 10.00 3 HIS A CA 13
ATOM 14493 C C . HIS A 1 3 ? -15.425 8.754 -3.080 1.00 10.00 3 HIS A C 13
ATOM 14494 O O . HIS A 1 3 ? -15.122 9.927 -3.306 1.00 10.00 3 HIS A O 13
ATOM 14508 N N . MET A 1 4 ? -14.646 7.928 -2.399 1.00 10.00 4 MET A N 13
ATOM 14509 C CA . MET A 1 4 ? -13.366 8.361 -1.861 1.00 10.00 4 MET A CA 13
ATOM 14510 C C . MET A 1 4 ? -12.272 8.219 -2.911 1.00 10.00 4 MET A C 13
ATOM 14511 O O . MET A 1 4 ? -12.535 7.828 -4.050 1.00 10.00 4 MET A O 13
ATOM 14525 N N . ALA A 1 5 ? -11.047 8.539 -2.527 1.00 10.00 5 ALA A N 13
ATOM 14526 C CA . ALA A 1 5 ? -9.916 8.452 -3.437 1.00 10.00 5 ALA A CA 13
ATOM 14527 C C . ALA A 1 5 ? -9.267 7.073 -3.374 1.00 10.00 5 ALA A C 13
ATOM 14528 O O . ALA A 1 5 ? -9.184 6.461 -2.307 1.00 10.00 5 ALA A O 13
ATOM 14535 N N . THR A 1 6 ? -8.817 6.591 -4.519 1.00 10.00 6 THR A N 13
ATOM 14536 C CA . THR A 1 6 ? -8.174 5.293 -4.607 1.00 10.00 6 THR A CA 13
ATOM 14537 C C . THR A 1 6 ? -6.663 5.459 -4.709 1.00 10.00 6 THR A C 13
ATOM 14538 O O . THR A 1 6 ? -6.176 6.371 -5.380 1.00 10.00 6 THR A O 13
ATOM 14549 N N . VAL A 1 7 ? -5.924 4.591 -4.036 1.00 10.00 7 VAL A N 13
ATOM 14550 C CA . VAL A 1 7 ? -4.471 4.660 -4.058 1.00 10.00 7 VAL A CA 13
ATOM 14551 C C . VAL A 1 7 ? -3.879 3.474 -4.812 1.00 10.00 7 VAL A C 13
ATOM 14552 O O . VAL A 1 7 ? -4.140 2.316 -4.476 1.00 10.00 7 VAL A O 13
ATOM 14565 N N . LYS A 1 8 ? -3.098 3.766 -5.842 1.00 10.00 8 LYS A N 13
ATOM 14566 C CA . LYS A 1 8 ? -2.459 2.723 -6.628 1.00 10.00 8 LYS A CA 13
ATOM 14567 C C . LYS A 1 8 ? -1.086 2.410 -6.048 1.00 10.00 8 LYS A C 13
ATOM 14568 O O . LYS A 1 8 ? -0.313 3.316 -5.734 1.00 10.00 8 LYS A O 13
ATOM 14587 N N . PHE A 1 9 ? -0.795 1.131 -5.888 1.00 10.00 9 PHE A N 13
ATOM 14588 C CA . PHE A 1 9 ? 0.474 0.698 -5.327 1.00 10.00 9 PHE A CA 13
ATOM 14589 C C . PHE A 1 9 ? 1.220 -0.206 -6.291 1.00 10.00 9 PHE A C 13
ATOM 14590 O O . PHE A 1 9 ? 0.629 -0.803 -7.189 1.00 10.00 9 PHE A O 13
ATOM 14607 N N . LYS A 1 10 ? 2.524 -0.299 -6.093 1.00 10.00 10 LYS A N 13
ATOM 14608 C CA . LYS A 1 10 ? 3.366 -1.153 -6.905 1.00 10.00 10 LYS A CA 13
ATOM 14609 C C . LYS A 1 10 ? 3.917 -2.272 -6.030 1.00 10.00 10 LYS A C 13
ATOM 14610 O O . LYS A 1 10 ? 5.035 -2.194 -5.519 1.00 10.00 10 LYS A O 13
ATOM 14629 N N . TYR A 1 11 ? 3.107 -3.297 -5.842 1.00 10.00 11 TYR A N 13
ATOM 14630 C CA . TYR A 1 11 ? 3.470 -4.437 -5.018 1.00 10.00 11 TYR A CA 13
ATOM 14631 C C . TYR A 1 11 ? 4.326 -5.417 -5.816 1.00 10.00 11 TYR A C 13
ATOM 14632 O O . TYR A 1 11 ? 3.825 -6.140 -6.676 1.00 10.00 11 TYR A O 13
ATOM 14650 N N . LYS A 1 12 ? 5.632 -5.390 -5.551 1.00 10.00 12 LYS A N 13
ATOM 14651 C CA . LYS A 1 12 ? 6.596 -6.266 -6.225 1.00 10.00 12 LYS A CA 13
ATOM 14652 C C . LYS A 1 12 ? 6.560 -6.067 -7.746 1.00 10.00 12 LYS A C 13
ATOM 14653 O O . LYS A 1 12 ? 7.041 -6.905 -8.512 1.00 10.00 12 LYS A O 13
ATOM 14672 N N . GLY A 1 13 ? 6.018 -4.935 -8.172 1.00 10.00 13 GLY A N 13
ATOM 14673 C CA . GLY A 1 13 ? 5.908 -4.643 -9.587 1.00 10.00 13 GLY A CA 13
ATOM 14674 C C . GLY A 1 13 ? 4.466 -4.651 -10.059 1.00 10.00 13 GLY A C 13
ATOM 14675 O O . GLY A 1 13 ? 4.125 -4.027 -11.066 1.00 10.00 13 GLY A O 13
ATOM 14679 N N . GLU A 1 14 ? 3.618 -5.345 -9.314 1.00 10.00 14 GLU A N 13
ATOM 14680 C CA . GLU A 1 14 ? 2.201 -5.458 -9.634 1.00 10.00 14 GLU A CA 13
ATOM 14681 C C . GLU A 1 14 ? 1.458 -4.188 -9.226 1.00 10.00 14 GLU A C 13
ATOM 14682 O O . GLU A 1 14 ? 1.448 -3.816 -8.051 1.00 10.00 14 GLU A O 13
ATOM 14694 N N . GLU A 1 15 ? 0.848 -3.523 -10.197 1.00 10.00 15 GLU A N 13
ATOM 14695 C CA . GLU A 1 15 ? 0.111 -2.292 -9.935 1.00 10.00 15 GLU A CA 13
ATOM 14696 C C . GLU A 1 15 ? -1.311 -2.597 -9.465 1.00 10.00 15 GLU A C 13
ATOM 14697 O O . GLU A 1 15 ? -2.177 -2.970 -10.262 1.00 10.00 15 GLU A O 13
ATOM 14709 N N . LYS A 1 16 ? -1.541 -2.446 -8.170 1.00 10.00 16 LYS A N 13
ATOM 14710 C CA . LYS A 1 16 ? -2.854 -2.694 -7.587 1.00 10.00 16 LYS A CA 13
ATOM 14711 C C . LYS A 1 16 ? -3.498 -1.379 -7.179 1.00 10.00 16 LYS A C 13
ATOM 14712 O O . LYS A 1 16 ? -2.810 -0.377 -6.986 1.00 10.00 16 LYS A O 13
ATOM 14731 N N . GLN A 1 17 ? -4.815 -1.378 -7.047 1.00 10.00 17 GLN A N 13
ATOM 14732 C CA . GLN A 1 17 ? -5.528 -0.178 -6.649 1.00 10.00 17 GLN A CA 13
ATOM 14733 C C . GLN A 1 17 ? -6.330 -0.449 -5.387 1.00 10.00 17 GLN A C 13
ATOM 14734 O O . GLN A 1 17 ? -7.350 -1.138 -5.416 1.00 10.00 17 GLN A O 13
ATOM 14748 N N . VAL A 1 18 ? -5.864 0.095 -4.278 1.00 10.00 18 VAL A N 13
ATOM 14749 C CA . VAL A 1 18 ? -6.526 -0.100 -3.005 1.00 10.00 18 VAL A CA 13
ATOM 14750 C C . VAL A 1 18 ? -7.268 1.159 -2.581 1.00 10.00 18 VAL A C 13
ATOM 14751 O O . VAL A 1 18 ? -6.705 2.256 -2.578 1.00 10.00 18 VAL A O 13
ATOM 14764 N N . ASP A 1 19 ? -8.543 0.994 -2.264 1.00 10.00 19 ASP A N 13
ATOM 14765 C CA . ASP A 1 19 ? -9.378 2.099 -1.812 1.00 10.00 19 ASP A CA 13
ATOM 14766 C C . ASP A 1 19 ? -8.888 2.585 -0.451 1.00 10.00 19 ASP A C 13
ATOM 14767 O O . ASP A 1 19 ? -8.437 1.785 0.373 1.00 10.00 19 ASP A O 13
ATOM 14776 N N . ILE A 1 20 ? -8.985 3.884 -0.208 1.00 10.00 20 ILE A N 13
ATOM 14777 C CA . ILE A 1 20 ? -8.531 4.458 1.052 1.00 10.00 20 ILE A CA 13
ATOM 14778 C C . ILE A 1 20 ? -9.323 3.900 2.243 1.00 10.00 20 ILE A C 13
ATOM 14779 O O . ILE A 1 20 ? -8.833 3.887 3.375 1.00 10.00 20 ILE A O 13
ATOM 14795 N N . SER A 1 21 ? -10.529 3.408 1.981 1.00 10.00 21 SER A N 13
ATOM 14796 C CA . SER A 1 21 ? -11.369 2.843 3.030 1.00 10.00 21 SER A CA 13
ATOM 14797 C C . SER A 1 21 ? -10.926 1.419 3.368 1.00 10.00 21 SER A C 13
ATOM 14798 O O . SER A 1 21 ? -11.272 0.877 4.422 1.00 10.00 21 SER A O 13
ATOM 14806 N N . LYS A 1 22 ? -10.145 0.819 2.477 1.00 10.00 22 LYS A N 13
ATOM 14807 C CA . LYS A 1 22 ? -9.662 -0.542 2.674 1.00 10.00 22 LYS A CA 13
ATOM 14808 C C . LYS A 1 22 ? -8.343 -0.543 3.432 1.00 10.00 22 LYS A C 13
ATOM 14809 O O . LYS A 1 22 ? -7.995 -1.528 4.085 1.00 10.00 22 LYS A O 13
ATOM 14828 N N . ILE A 1 23 ? -7.613 0.563 3.338 1.00 10.00 23 ILE A N 13
ATOM 14829 C CA . ILE A 1 23 ? -6.325 0.693 4.009 1.00 10.00 23 ILE A CA 13
ATOM 14830 C C . ILE A 1 23 ? -6.485 0.621 5.528 1.00 10.00 23 ILE A C 13
ATOM 14831 O O . ILE A 1 23 ? -7.191 1.431 6.134 1.00 10.00 23 ILE A O 13
ATOM 14847 N N . LEU A 1 24 ? -5.832 -0.359 6.133 1.00 10.00 24 LEU A N 13
ATOM 14848 C CA . LEU A 1 24 ? -5.898 -0.544 7.573 1.00 10.00 24 LEU A CA 13
ATOM 14849 C C . LEU A 1 24 ? -4.781 0.228 8.259 1.00 10.00 24 LEU A C 13
ATOM 14850 O O . LEU A 1 24 ? -5.034 1.145 9.041 1.00 10.00 24 LEU A O 13
ATOM 14866 N N . SER A 1 25 ? -3.543 -0.121 7.938 1.00 10.00 25 SER A N 13
ATOM 14867 C CA . SER A 1 25 ? -2.393 0.533 8.539 1.00 10.00 25 SER A CA 13
ATOM 14868 C C . SER A 1 25 ? -1.211 0.571 7.572 1.00 10.00 25 SER A C 13
ATOM 14869 O O . SER A 1 25 ? -0.973 -0.384 6.828 1.00 10.00 25 SER A O 13
ATOM 14877 N N . VAL A 1 26 ? -0.489 1.686 7.574 1.00 10.00 26 VAL A N 13
ATOM 14878 C CA . VAL A 1 26 ? 0.676 1.858 6.717 1.00 10.00 26 VAL A CA 13
ATOM 14879 C C . VAL A 1 26 ? 1.936 1.983 7.571 1.00 10.00 26 VAL A C 13
ATOM 14880 O O . VAL A 1 26 ? 2.005 2.836 8.460 1.00 10.00 26 VAL A O 13
ATOM 14893 N N . GLY A 1 27 ? 2.917 1.131 7.306 1.00 10.00 27 GLY A N 13
ATOM 14894 C CA . GLY A 1 27 ? 4.148 1.162 8.066 1.00 10.00 27 GLY A CA 13
ATOM 14895 C C . GLY A 1 27 ? 5.368 1.342 7.186 1.00 10.00 27 GLY A C 13
ATOM 14896 O O . GLY A 1 27 ? 5.655 0.509 6.324 1.00 10.00 27 GLY A O 13
ATOM 14900 N N . ARG A 1 28 ? 6.089 2.429 7.405 1.00 10.00 28 ARG A N 13
ATOM 14901 C CA . ARG A 1 28 ? 7.283 2.725 6.630 1.00 10.00 28 ARG A CA 13
ATOM 14902 C C . ARG A 1 28 ? 8.506 2.069 7.267 1.00 10.00 28 ARG A C 13
ATOM 14903 O O . ARG A 1 28 ? 8.782 2.271 8.450 1.00 10.00 28 ARG A O 13
ATOM 14924 N N . TYR A 1 29 ? 9.213 1.259 6.486 1.00 10.00 29 TYR A N 13
ATOM 14925 C CA . TYR A 1 29 ? 10.418 0.582 6.960 1.00 10.00 29 TYR A CA 13
ATOM 14926 C C . TYR A 1 29 ? 11.652 1.297 6.428 1.00 10.00 29 TYR A C 13
ATOM 14927 O O . TYR A 1 29 ? 12.788 0.868 6.640 1.00 10.00 29 TYR A O 13
ATOM 14945 N N . GLY A 1 30 ? 11.413 2.398 5.738 1.00 10.00 30 GLY A N 13
ATOM 14946 C CA . GLY A 1 30 ? 12.485 3.173 5.158 1.00 10.00 30 GLY A CA 13
ATOM 14947 C C . GLY A 1 30 ? 12.286 3.344 3.670 1.00 10.00 30 GLY A C 13
ATOM 14948 O O . GLY A 1 30 ? 11.507 4.189 3.238 1.00 10.00 30 GLY A O 13
ATOM 14952 N N . LYS A 1 31 ? 12.977 2.531 2.888 1.00 10.00 31 LYS A N 13
ATOM 14953 C CA . LYS A 1 31 ? 12.862 2.581 1.436 1.00 10.00 31 LYS A CA 13
ATOM 14954 C C . LYS A 1 31 ? 11.696 1.720 0.978 1.00 10.00 31 LYS A C 13
ATOM 14955 O O . LYS A 1 31 ? 11.112 1.950 -0.081 1.00 10.00 31 LYS A O 13
ATOM 14974 N N . LEU A 1 32 ? 11.375 0.723 1.787 1.00 10.00 32 LEU A N 13
ATOM 14975 C CA . LEU A 1 32 ? 10.276 -0.182 1.502 1.00 10.00 32 LEU A CA 13
ATOM 14976 C C . LEU A 1 32 ? 9.126 0.094 2.460 1.00 10.00 32 LEU A C 13
ATOM 14977 O O . LEU A 1 32 ? 9.287 0.011 3.678 1.00 10.00 32 LEU A O 13
ATOM 14993 N N . ILE A 1 33 ? 7.979 0.445 1.913 1.00 10.00 33 ILE A N 13
ATOM 14994 C CA . ILE A 1 33 ? 6.809 0.728 2.725 1.00 10.00 33 ILE A CA 13
ATOM 14995 C C . ILE A 1 33 ? 5.814 -0.421 2.633 1.00 10.00 33 ILE A C 13
ATOM 14996 O O . ILE A 1 33 ? 5.346 -0.767 1.548 1.00 10.00 33 ILE A O 13
ATOM 15012 N N . HIS A 1 34 ? 5.516 -1.014 3.779 1.00 10.00 34 HIS A N 13
ATOM 15013 C CA . HIS A 1 34 ? 4.591 -2.137 3.858 1.00 10.00 34 HIS A CA 13
ATOM 15014 C C . HIS A 1 34 ? 3.267 -1.679 4.467 1.00 10.00 34 HIS A C 13
ATOM 15015 O O . HIS A 1 34 ? 3.244 -1.018 5.507 1.00 10.00 34 HIS A O 13
ATOM 15029 N N . PHE A 1 35 ? 2.170 -2.028 3.821 1.00 10.00 35 PHE A N 13
ATOM 15030 C CA . PHE A 1 35 ? 0.855 -1.638 4.304 1.00 10.00 35 PHE A CA 13
ATOM 15031 C C . PHE A 1 35 ? -0.106 -2.820 4.297 1.00 10.00 35 PHE A C 13
ATOM 15032 O O . PHE A 1 35 ? 0.065 -3.773 3.529 1.00 10.00 35 PHE A O 13
ATOM 15049 N N . LEU A 1 36 ? -1.109 -2.748 5.158 1.00 10.00 36 LEU A N 13
ATOM 15050 C CA . LEU A 1 36 ? -2.121 -3.788 5.261 1.00 10.00 36 LEU A CA 13
ATOM 15051 C C . LEU A 1 36 ? -3.456 -3.236 4.791 1.00 10.00 36 LEU A C 13
ATOM 15052 O O . LEU A 1 36 ? -3.856 -2.139 5.197 1.00 10.00 36 LEU A O 13
ATOM 15068 N N . TYR A 1 37 ? -4.143 -3.976 3.933 1.00 10.00 37 TYR A N 13
ATOM 15069 C CA . TYR A 1 37 ? -5.433 -3.534 3.424 1.00 10.00 37 TYR A CA 13
ATOM 15070 C C . TYR A 1 37 ? -6.436 -4.677 3.443 1.00 10.00 37 TYR A C 13
ATOM 15071 O O . TYR A 1 37 ? -6.083 -5.823 3.175 1.00 10.00 37 TYR A O 13
ATOM 15089 N N . ASP A 1 38 ? -7.681 -4.372 3.770 1.00 10.00 38 ASP A N 13
ATOM 15090 C CA . ASP A 1 38 ? -8.722 -5.388 3.811 1.00 10.00 38 ASP A CA 13
ATOM 15091 C C . ASP A 1 38 ? -9.113 -5.802 2.400 1.00 10.00 38 ASP A C 13
ATOM 15092 O O . ASP A 1 38 ? -9.439 -4.959 1.562 1.00 10.00 38 ASP A O 13
ATOM 15101 N N . LEU A 1 39 ? -9.063 -7.097 2.133 1.00 10.00 39 LEU A N 13
ATOM 15102 C CA . LEU A 1 39 ? -9.408 -7.613 0.821 1.00 10.00 39 LEU A CA 13
ATOM 15103 C C . LEU A 1 39 ? -10.866 -8.052 0.795 1.00 10.00 39 LEU A C 13
ATOM 15104 O O . LEU A 1 39 ? -11.522 -7.997 -0.249 1.00 10.00 39 LEU A O 13
ATOM 15120 N N . GLY A 1 40 ? -11.370 -8.462 1.946 1.00 10.00 40 GLY A N 13
ATOM 15121 C CA . GLY A 1 40 ? -12.740 -8.909 2.035 1.00 10.00 40 GLY A CA 13
ATOM 15122 C C . GLY A 1 40 ? -12.832 -10.405 2.232 1.00 10.00 40 GLY A C 13
ATOM 15123 O O . GLY A 1 40 ? -11.923 -11.145 1.853 1.00 10.00 40 GLY A O 13
ATOM 15127 N N . GLY A 1 41 ? -13.916 -10.849 2.845 1.00 10.00 41 GLY A N 13
ATOM 15128 C CA . GLY A 1 41 ? -14.107 -12.263 3.083 1.00 10.00 41 GLY A CA 13
ATOM 15129 C C . GLY A 1 41 ? -13.456 -12.716 4.372 1.00 10.00 41 GLY A C 13
ATOM 15130 O O . GLY A 1 41 ? -13.377 -13.913 4.654 1.00 10.00 41 GLY A O 13
ATOM 15134 N N . GLY A 1 42 ? -12.977 -11.758 5.154 1.00 10.00 42 GLY A N 13
ATOM 15135 C CA . GLY A 1 42 ? -12.340 -12.076 6.414 1.00 10.00 42 GLY A CA 13
ATOM 15136 C C . GLY A 1 42 ? -10.828 -12.033 6.331 1.00 10.00 42 GLY A C 13
ATOM 15137 O O . GLY A 1 42 ? -10.144 -12.052 7.354 1.00 10.00 42 GLY A O 13
ATOM 15141 N N . LYS A 1 43 ? -10.299 -11.978 5.118 1.00 10.00 43 LYS A N 13
ATOM 15142 C CA . LYS A 1 43 ? -8.856 -11.933 4.935 1.00 10.00 43 LYS A CA 13
ATOM 15143 C C . LYS A 1 43 ? -8.413 -10.581 4.399 1.00 10.00 43 LYS A C 13
ATOM 15144 O O . LYS A 1 43 ? -9.139 -9.917 3.651 1.00 10.00 43 LYS A O 13
ATOM 15163 N N . ALA A 1 44 ? -7.221 -10.175 4.802 1.00 10.00 44 ALA A N 13
ATOM 15164 C CA . ALA A 1 44 ? -6.654 -8.913 4.379 1.00 10.00 44 ALA A CA 13
ATOM 15165 C C . ALA A 1 44 ? -5.368 -9.148 3.599 1.00 10.00 44 ALA A C 13
ATOM 15166 O O . ALA A 1 44 ? -4.661 -10.133 3.826 1.00 10.00 44 ALA A O 13
ATOM 15173 N N . GLY A 1 45 ? -5.068 -8.246 2.687 1.00 10.00 45 GLY A N 13
ATOM 15174 C CA . GLY A 1 45 ? -3.874 -8.371 1.884 1.00 10.00 45 GLY A CA 13
ATOM 15175 C C . GLY A 1 45 ? -2.788 -7.424 2.335 1.00 10.00 45 GLY A C 13
ATOM 15176 O O . GLY A 1 45 ? -3.022 -6.552 3.174 1.00 10.00 45 GLY A O 13
ATOM 15180 N N . MET A 1 46 ? -1.601 -7.585 1.781 1.00 10.00 46 MET A N 13
ATOM 15181 C CA . MET A 1 46 ? -0.478 -6.739 2.134 1.00 10.00 46 MET A CA 13
ATOM 15182 C C . MET A 1 46 ? 0.375 -6.471 0.909 1.00 10.00 46 MET A C 13
ATOM 15183 O O . MET A 1 46 ? 0.331 -7.224 -0.062 1.00 10.00 46 MET A O 13
ATOM 15197 N N . GLY A 1 47 ? 1.139 -5.397 0.944 1.00 10.00 47 GLY A N 13
ATOM 15198 C CA . GLY A 1 47 ? 1.986 -5.069 -0.177 1.00 10.00 47 GLY A CA 13
ATOM 15199 C C . GLY A 1 47 ? 3.108 -4.135 0.214 1.00 10.00 47 GLY A C 13
ATOM 15200 O O . GLY A 1 47 ? 2.987 -3.385 1.185 1.00 10.00 47 GLY A O 13
ATOM 15204 N N . MET A 1 48 ? 4.200 -4.185 -0.535 1.00 10.00 48 MET A N 13
ATOM 15205 C CA . MET A 1 48 ? 5.345 -3.333 -0.274 1.00 10.00 48 MET A CA 13
ATOM 15206 C C . MET A 1 48 ? 5.667 -2.492 -1.497 1.00 10.00 48 MET A C 13
ATOM 15207 O O . MET A 1 48 ? 5.774 -3.012 -2.611 1.00 10.00 48 MET A O 13
ATOM 15221 N N . VAL A 1 49 ? 5.804 -1.195 -1.281 1.00 10.00 49 VAL A N 13
ATOM 15222 C CA . VAL A 1 49 ? 6.115 -0.263 -2.349 1.00 10.00 49 VAL A CA 13
ATOM 15223 C C . VAL A 1 49 ? 7.315 0.596 -1.942 1.00 10.00 49 VAL A C 13
ATOM 15224 O O . VAL A 1 49 ? 7.650 0.673 -0.760 1.00 10.00 49 VAL A O 13
ATOM 15237 N N . SER A 1 50 ? 7.974 1.210 -2.912 1.00 10.00 50 SER A N 13
ATOM 15238 C CA . SER A 1 50 ? 9.128 2.047 -2.631 1.00 10.00 50 SER A CA 13
ATOM 15239 C C . SER A 1 50 ? 8.709 3.510 -2.501 1.00 10.00 50 SER A C 13
ATOM 15240 O O . SER A 1 50 ? 7.546 3.858 -2.735 1.00 10.00 50 SER A O 13
ATOM 15248 N N . GLU A 1 51 ? 9.653 4.363 -2.125 1.00 10.00 51 GLU A N 13
ATOM 15249 C CA . GLU A 1 51 ? 9.386 5.788 -1.984 1.00 10.00 51 GLU A CA 13
ATOM 15250 C C . GLU A 1 51 ? 9.581 6.497 -3.320 1.00 10.00 51 GLU A C 13
ATOM 15251 O O . GLU A 1 51 ? 9.306 7.690 -3.446 1.00 10.00 51 GLU A O 13
ATOM 15263 N N . LYS A 1 52 ? 10.063 5.757 -4.311 1.00 10.00 52 LYS A N 13
ATOM 15264 C CA . LYS A 1 52 ? 10.304 6.314 -5.634 1.00 10.00 52 LYS A CA 13
ATOM 15265 C C . LYS A 1 52 ? 9.169 5.958 -6.585 1.00 10.00 52 LYS A C 13
ATOM 15266 O O . LYS A 1 52 ? 8.740 6.785 -7.392 1.00 10.00 52 LYS A O 13
ATOM 15285 N N . ASP A 1 53 ? 8.679 4.729 -6.474 1.00 10.00 53 ASP A N 13
ATOM 15286 C CA . ASP A 1 53 ? 7.597 4.256 -7.331 1.00 10.00 53 ASP A CA 13
ATOM 15287 C C . ASP A 1 53 ? 6.259 4.843 -6.896 1.00 10.00 53 ASP A C 13
ATOM 15288 O O . ASP A 1 53 ? 5.283 4.817 -7.644 1.00 10.00 53 ASP A O 13
ATOM 15297 N N . ALA A 1 54 ? 6.218 5.364 -5.679 1.00 10.00 54 ALA A N 13
ATOM 15298 C CA . ALA A 1 54 ? 5.004 5.956 -5.142 1.00 10.00 54 ALA A CA 13
ATOM 15299 C C . ALA A 1 54 ? 5.018 7.470 -5.314 1.00 10.00 54 ALA A C 13
ATOM 15300 O O . ALA A 1 54 ? 5.956 8.138 -4.879 1.00 10.00 54 ALA A O 13
ATOM 15307 N N . PRO A 1 55 ? 3.987 8.027 -5.973 1.00 10.00 55 PRO A N 13
ATOM 15308 C CA . PRO A 1 55 ? 3.870 9.474 -6.193 1.00 10.00 55 PRO A CA 13
ATOM 15309 C C . PRO A 1 55 ? 3.785 10.249 -4.885 1.00 10.00 55 PRO A C 13
ATOM 15310 O O . PRO A 1 55 ? 3.297 9.731 -3.881 1.00 10.00 55 PRO A O 13
ATOM 15321 N N . LYS A 1 56 ? 4.243 11.499 -4.912 1.00 10.00 56 LYS A N 13
ATOM 15322 C CA . LYS A 1 56 ? 4.229 12.356 -3.730 1.00 10.00 56 LYS A CA 13
ATOM 15323 C C . LYS A 1 56 ? 2.817 12.511 -3.177 1.00 10.00 56 LYS A C 13
ATOM 15324 O O . LYS A 1 56 ? 2.620 12.545 -1.965 1.00 10.00 56 LYS A O 13
ATOM 15343 N N . GLU A 1 57 ? 1.838 12.592 -4.072 1.00 10.00 57 GLU A N 13
ATOM 15344 C CA . GLU A 1 57 ? 0.447 12.731 -3.667 1.00 10.00 57 GLU A CA 13
ATOM 15345 C C . GLU A 1 57 ? 0.011 11.520 -2.853 1.00 10.00 57 GLU A C 13
ATOM 15346 O O . GLU A 1 57 ? -0.491 11.655 -1.738 1.00 10.00 57 GLU A O 13
ATOM 15358 N N . LEU A 1 58 ? 0.227 10.334 -3.410 1.00 10.00 58 LEU A N 13
ATOM 15359 C CA . LEU A 1 58 ? -0.144 9.097 -2.740 1.00 10.00 58 LEU A CA 13
ATOM 15360 C C . LEU A 1 58 ? 0.679 8.909 -1.475 1.00 10.00 58 LEU A C 13
ATOM 15361 O O . LEU A 1 58 ? 0.187 8.393 -0.477 1.00 10.00 58 LEU A O 13
ATOM 15377 N N . LEU A 1 59 ? 1.934 9.345 -1.523 1.00 10.00 59 LEU A N 13
ATOM 15378 C CA . LEU A 1 59 ? 2.830 9.249 -0.379 1.00 10.00 59 LEU A CA 13
ATOM 15379 C C . LEU A 1 59 ? 2.262 10.044 0.789 1.00 10.00 59 LEU A C 13
ATOM 15380 O O . LEU A 1 59 ? 2.311 9.604 1.940 1.00 10.00 59 LEU A O 13
ATOM 15396 N N . GLN A 1 60 ? 1.706 11.214 0.482 1.00 10.00 60 GLN A N 13
ATOM 15397 C CA . GLN A 1 60 ? 1.106 12.065 1.501 1.00 10.00 60 GLN A CA 13
ATOM 15398 C C . GLN A 1 60 ? -0.148 11.399 2.053 1.00 10.00 60 GLN A C 13
ATOM 15399 O O . GLN A 1 60 ? -0.446 11.497 3.242 1.00 10.00 60 GLN A O 13
ATOM 15413 N N . MET A 1 61 ? -0.874 10.709 1.181 1.00 10.00 61 MET A N 13
ATOM 15414 C CA . MET A 1 61 ? -2.087 10.003 1.582 1.00 10.00 61 MET A CA 13
ATOM 15415 C C . MET A 1 61 ? -1.732 8.871 2.540 1.00 10.00 61 MET A C 13
ATOM 15416 O O . MET A 1 61 ? -2.435 8.624 3.520 1.00 10.00 61 MET A O 13
ATOM 15430 N N . LEU A 1 62 ? -0.617 8.204 2.255 1.00 10.00 62 LEU A N 13
ATOM 15431 C CA . LEU A 1 62 ? -0.138 7.110 3.090 1.00 10.00 62 LEU A CA 13
ATOM 15432 C C . LEU A 1 62 ? 0.279 7.644 4.453 1.00 10.00 62 LEU A C 13
ATOM 15433 O O . LEU A 1 62 ? 0.104 6.982 5.474 1.00 10.00 62 LEU A O 13
ATOM 15449 N N . GLU A 1 63 ? 0.816 8.858 4.457 1.00 10.00 63 GLU A N 13
ATOM 15450 C CA . GLU A 1 63 ? 1.241 9.509 5.689 1.00 10.00 63 GLU A CA 13
ATOM 15451 C C . GLU A 1 63 ? 0.034 9.815 6.574 1.00 10.00 63 GLU A C 13
ATOM 15452 O O . GLU A 1 63 ? 0.144 9.868 7.796 1.00 10.00 63 GLU A O 13
ATOM 15464 N N . LYS A 1 64 ? -1.120 10.012 5.944 1.00 10.00 64 LYS A N 13
ATOM 15465 C CA . LYS A 1 64 ? -2.353 10.293 6.671 1.00 10.00 64 LYS A CA 13
ATOM 15466 C C . LYS A 1 64 ? -2.908 9.006 7.279 1.00 10.00 64 LYS A C 13
ATOM 15467 O O . LYS A 1 64 ? -3.591 9.032 8.303 1.00 10.00 64 LYS A O 13
ATOM 15486 N N . GLN A 1 65 ? -2.601 7.882 6.643 1.00 10.00 65 GLN A N 13
ATOM 15487 C CA . GLN A 1 65 ? -3.066 6.581 7.110 1.00 10.00 65 GLN A CA 13
ATOM 15488 C C . GLN A 1 65 ? -1.968 5.864 7.894 1.00 10.00 65 GLN A C 13
ATOM 15489 O O . GLN A 1 65 ? -2.032 4.649 8.116 1.00 10.00 65 GLN A O 13
ATOM 15503 N N . LYS A 1 66 ? -0.965 6.624 8.308 1.00 10.00 66 LYS A N 13
ATOM 15504 C CA . LYS A 1 66 ? 0.156 6.082 9.065 1.00 10.00 66 LYS A CA 13
ATOM 15505 C C . LYS A 1 66 ? -0.309 5.600 10.438 1.00 10.00 66 LYS A C 13
ATOM 15506 O O . LYS A 1 66 ? -0.974 6.337 11.169 1.00 10.00 66 LYS A O 13
ATOM 15525 N N . LYS A 1 67 ? 0.039 4.366 10.783 1.00 10.00 67 LYS A N 13
ATOM 15526 C CA . LYS A 1 67 ? -0.349 3.786 12.066 1.00 10.00 67 LYS A CA 13
ATOM 15527 C C . LYS A 1 67 ? 0.803 2.983 12.657 1.00 10.00 67 LYS A C 13
ATOM 15528 O O . LYS A 1 67 ? 1.900 2.962 12.092 1.00 10.00 67 LYS A O 13
ATOM 15547 N N . GLY B 2 3 ? -7.985 -18.387 1.131 1.00 10.00 3 GLY B N 13
ATOM 15548 C CA . GLY B 2 3 ? -7.946 -18.137 -0.294 1.00 10.00 3 GLY B CA 13
ATOM 15549 C C . GLY B 2 3 ? -6.956 -17.047 -0.662 1.00 10.00 3 GLY B C 13
ATOM 15550 O O . GLY B 2 3 ? -5.818 -17.334 -1.033 1.00 10.00 3 GLY B O 13
ATOM 15554 N N . GLU B 2 4 ? -7.385 -15.797 -0.550 1.00 10.00 4 GLU B N 13
ATOM 15555 C CA . GLU B 2 4 ? -6.529 -14.666 -0.878 1.00 10.00 4 GLU B CA 13
ATOM 15556 C C . GLU B 2 4 ? -5.523 -14.381 0.230 1.00 10.00 4 GLU B C 13
ATOM 15557 O O . GLU B 2 4 ? -5.845 -14.445 1.419 1.00 10.00 4 GLU B O 13
ATOM 15569 N N . GLY B 2 5 ? -4.305 -14.062 -0.181 1.00 10.00 5 GLY B N 13
ATOM 15570 C CA . GLY B 2 5 ? -3.242 -13.767 0.754 1.00 10.00 5 GLY B CA 13
ATOM 15571 C C . GLY B 2 5 ? -1.896 -13.704 0.059 1.00 10.00 5 GLY B C 13
ATOM 15572 O O . GLY B 2 5 ? -1.137 -14.673 0.078 1.00 10.00 5 GLY B O 13
ATOM 15576 N N . GLU B 2 6 ? -1.607 -12.573 -0.569 1.00 10.00 6 GLU B N 13
ATOM 15577 C CA . GLU B 2 6 ? -0.348 -12.390 -1.284 1.00 10.00 6 GLU B CA 13
ATOM 15578 C C . GLU B 2 6 ? 0.833 -12.323 -0.313 1.00 10.00 6 GLU B C 13
ATOM 15579 O O . GLU B 2 6 ? 0.681 -11.923 0.842 1.00 10.00 6 GLU B O 13
ATOM 15591 N N . GLU B 2 7 ? 2.007 -12.718 -0.794 1.00 10.00 7 GLU B N 13
ATOM 15592 C CA . GLU B 2 7 ? 3.214 -12.719 0.027 1.00 10.00 7 GLU B CA 13
ATOM 15593 C C . GLU B 2 7 ? 4.257 -11.749 -0.516 1.00 10.00 7 GLU B C 13
ATOM 15594 O O . GLU B 2 7 ? 4.161 -11.283 -1.653 1.00 10.00 7 GLU B O 13
ATOM 15606 N N . GLU B 2 8 ? 5.257 -11.462 0.306 1.00 10.00 8 GLU B N 13
ATOM 15607 C CA . GLU B 2 8 ? 6.343 -10.566 -0.065 1.00 10.00 8 GLU B CA 13
ATOM 15608 C C . GLU B 2 8 ? 7.678 -11.271 0.149 1.00 10.00 8 GLU B C 13
ATOM 15609 O O . GLU B 2 8 ? 7.721 -12.364 0.717 1.00 10.00 8 GLU B O 13
ATOM 15621 N N . GLY B 2 9 ? 8.760 -10.655 -0.304 1.00 10.00 9 GLY B N 13
ATOM 15622 C CA . GLY B 2 9 ? 10.069 -11.248 -0.129 1.00 10.00 9 GLY B CA 13
ATOM 15623 C C . GLY B 2 9 ? 11.169 -10.373 -0.683 1.00 10.00 9 GLY B C 13
ATOM 15624 O O . GLY B 2 9 ? 12.069 -10.856 -1.372 1.00 10.00 9 GLY B O 13
ATOM 15628 N N . GLU B 2 10 ? 11.102 -9.085 -0.379 1.00 10.00 10 GLU B N 13
ATOM 15629 C CA . GLU B 2 10 ? 12.099 -8.140 -0.864 1.00 10.00 10 GLU B CA 13
ATOM 15630 C C . GLU B 2 10 ? 13.305 -8.129 0.062 1.00 10.00 10 GLU B C 13
ATOM 15631 O O . GLU B 2 10 ? 13.161 -8.078 1.284 1.00 10.00 10 GLU B O 13
ATOM 15643 N N . GLU B 2 11 ? 14.492 -8.185 -0.523 1.00 10.00 11 GLU B N 13
ATOM 15644 C CA . GLU B 2 11 ? 15.726 -8.185 0.250 1.00 10.00 11 GLU B CA 13
ATOM 15645 C C . GLU B 2 11 ? 16.140 -6.754 0.572 1.00 10.00 11 GLU B C 13
ATOM 15646 O O . GLU B 2 11 ? 16.599 -6.017 -0.302 1.00 10.00 11 GLU B O 13
ATOM 15658 N N . TYR B 2 12 ? 15.965 -6.364 1.824 1.00 10.00 12 TYR B N 13
ATOM 15659 C CA . TYR B 2 12 ? 16.315 -5.021 2.264 1.00 10.00 12 TYR B CA 13
ATOM 15660 C C . TYR B 2 12 ? 17.815 -4.917 2.514 1.00 10.00 12 TYR B C 13
ATOM 15661 O O . TYR B 2 12 ? 18.536 -5.915 2.422 1.00 10.00 12 TYR B O 13
ATOM 15679 N N . GLY A 1 1 ? -20.490 2.254 -6.974 1.00 10.00 1 GLY A N 14
ATOM 15680 C CA . GLY A 1 1 ? -19.101 2.653 -6.894 1.00 10.00 1 GLY A CA 14
ATOM 15681 C C . GLY A 1 1 ? -18.763 3.278 -5.556 1.00 10.00 1 GLY A C 14
ATOM 15682 O O . GLY A 1 1 ? -19.638 3.816 -4.878 1.00 10.00 1 GLY A O 14
ATOM 15686 N N . SER A 1 2 ? -17.499 3.197 -5.172 1.00 10.00 2 SER A N 14
ATOM 15687 C CA . SER A 1 2 ? -17.046 3.753 -3.909 1.00 10.00 2 SER A CA 14
ATOM 15688 C C . SER A 1 2 ? -16.906 5.268 -4.007 1.00 10.00 2 SER A C 14
ATOM 15689 O O . SER A 1 2 ? -16.421 5.795 -5.011 1.00 10.00 2 SER A O 14
ATOM 15697 N N . HIS A 1 3 ? -17.339 5.966 -2.965 1.00 10.00 3 HIS A N 14
ATOM 15698 C CA . HIS A 1 3 ? -17.255 7.419 -2.931 1.00 10.00 3 HIS A CA 14
ATOM 15699 C C . HIS A 1 3 ? -15.964 7.858 -2.249 1.00 10.00 3 HIS A C 14
ATOM 15700 O O . HIS A 1 3 ? -15.808 9.019 -1.873 1.00 10.00 3 HIS A O 14
ATOM 15714 N N . MET A 1 4 ? -15.044 6.921 -2.089 1.00 10.00 4 MET A N 14
ATOM 15715 C CA . MET A 1 4 ? -13.767 7.200 -1.455 1.00 10.00 4 MET A CA 14
ATOM 15716 C C . MET A 1 4 ? -12.667 7.303 -2.503 1.00 10.00 4 MET A C 14
ATOM 15717 O O . MET A 1 4 ? -12.911 7.113 -3.698 1.00 10.00 4 MET A O 14
ATOM 15731 N N . ALA A 1 5 ? -11.464 7.617 -2.058 1.00 10.00 5 ALA A N 14
ATOM 15732 C CA . ALA A 1 5 ? -10.330 7.732 -2.956 1.00 10.00 5 ALA A CA 14
ATOM 15733 C C . ALA A 1 5 ? -9.630 6.386 -3.098 1.00 10.00 5 ALA A C 14
ATOM 15734 O O . ALA A 1 5 ? -9.500 5.640 -2.127 1.00 10.00 5 ALA A O 14
ATOM 15741 N N . THR A 1 6 ? -9.191 6.068 -4.302 1.00 10.00 6 THR A N 14
ATOM 15742 C CA . THR A 1 6 ? -8.505 4.811 -4.542 1.00 10.00 6 THR A CA 14
ATOM 15743 C C . THR A 1 6 ? -7.019 5.064 -4.778 1.00 10.00 6 THR A C 14
ATOM 15744 O O . THR A 1 6 ? -6.644 5.860 -5.640 1.00 10.00 6 THR A O 14
ATOM 15755 N N . VAL A 1 7 ? -6.178 4.397 -3.999 1.00 10.00 7 VAL A N 14
ATOM 15756 C CA . VAL A 1 7 ? -4.738 4.574 -4.105 1.00 10.00 7 VAL A CA 14
ATOM 15757 C C . VAL A 1 7 ? -4.109 3.434 -4.895 1.00 10.00 7 VAL A C 14
ATOM 15758 O O . VAL A 1 7 ? -4.462 2.268 -4.711 1.00 10.00 7 VAL A O 14
ATOM 15771 N N . LYS A 1 8 ? -3.192 3.777 -5.788 1.00 10.00 8 LYS A N 14
ATOM 15772 C CA . LYS A 1 8 ? -2.507 2.780 -6.595 1.00 10.00 8 LYS A CA 14
ATOM 15773 C C . LYS A 1 8 ? -1.137 2.483 -6.001 1.00 10.00 8 LYS A C 14
ATOM 15774 O O . LYS A 1 8 ? -0.423 3.393 -5.585 1.00 10.00 8 LYS A O 14
ATOM 15793 N N . PHE A 1 9 ? -0.778 1.210 -5.956 1.00 10.00 9 PHE A N 14
ATOM 15794 C CA . PHE A 1 9 ? 0.498 0.799 -5.391 1.00 10.00 9 PHE A CA 14
ATOM 15795 C C . PHE A 1 9 ? 1.271 -0.073 -6.367 1.00 10.00 9 PHE A C 14
ATOM 15796 O O . PHE A 1 9 ? 0.715 -0.997 -6.964 1.00 10.00 9 PHE A O 14
ATOM 15813 N N . LYS A 1 10 ? 2.549 0.232 -6.539 1.00 10.00 10 LYS A N 14
ATOM 15814 C CA . LYS A 1 10 ? 3.406 -0.547 -7.418 1.00 10.00 10 LYS A CA 14
ATOM 15815 C C . LYS A 1 10 ? 3.989 -1.722 -6.635 1.00 10.00 10 LYS A C 14
ATOM 15816 O O . LYS A 1 10 ? 5.152 -1.704 -6.222 1.00 10.00 10 LYS A O 14
ATOM 15835 N N . TYR A 1 11 ? 3.159 -2.731 -6.423 1.00 10.00 11 TYR A N 14
ATOM 15836 C CA . TYR A 1 11 ? 3.545 -3.917 -5.676 1.00 10.00 11 TYR A CA 14
ATOM 15837 C C . TYR A 1 11 ? 4.379 -4.859 -6.543 1.00 10.00 11 TYR A C 14
ATOM 15838 O O . TYR A 1 11 ? 3.871 -5.463 -7.489 1.00 10.00 11 TYR A O 14
ATOM 15856 N N . LYS A 1 12 ? 5.667 -4.952 -6.223 1.00 10.00 12 LYS A N 14
ATOM 15857 C CA . LYS A 1 12 ? 6.602 -5.821 -6.944 1.00 10.00 12 LYS A CA 14
ATOM 15858 C C . LYS A 1 12 ? 6.590 -5.544 -8.450 1.00 10.00 12 LYS A C 14
ATOM 15859 O O . LYS A 1 12 ? 6.856 -6.436 -9.256 1.00 10.00 12 LYS A O 14
ATOM 15878 N N . GLY A 1 13 ? 6.284 -4.307 -8.824 1.00 10.00 13 GLY A N 14
ATOM 15879 C CA . GLY A 1 13 ? 6.236 -3.946 -10.229 1.00 10.00 13 GLY A CA 14
ATOM 15880 C C . GLY A 1 13 ? 4.824 -3.964 -10.788 1.00 10.00 13 GLY A C 14
ATOM 15881 O O . GLY A 1 13 ? 4.557 -3.370 -11.832 1.00 10.00 13 GLY A O 14
ATOM 15885 N N . GLU A 1 14 ? 3.921 -4.637 -10.088 1.00 10.00 14 GLU A N 14
ATOM 15886 C CA . GLU A 1 14 ? 2.531 -4.730 -10.512 1.00 10.00 14 GLU A CA 14
ATOM 15887 C C . GLU A 1 14 ? 1.742 -3.535 -9.998 1.00 10.00 14 GLU A C 14
ATOM 15888 O O . GLU A 1 14 ? 1.916 -3.109 -8.858 1.00 10.00 14 GLU A O 14
ATOM 15900 N N . GLU A 1 15 ? 0.878 -2.999 -10.837 1.00 10.00 15 GLU A N 14
ATOM 15901 C CA . GLU A 1 15 ? 0.072 -1.853 -10.465 1.00 10.00 15 GLU A CA 14
ATOM 15902 C C . GLU A 1 15 ? -1.232 -2.296 -9.808 1.00 10.00 15 GLU A C 14
ATOM 15903 O O . GLU A 1 15 ? -2.188 -2.677 -10.490 1.00 10.00 15 GLU A O 14
ATOM 15915 N N . LYS A 1 16 ? -1.263 -2.266 -8.486 1.00 10.00 16 LYS A N 14
ATOM 15916 C CA . LYS A 1 16 ? -2.454 -2.645 -7.744 1.00 10.00 16 LYS A CA 14
ATOM 15917 C C . LYS A 1 16 ? -3.203 -1.399 -7.299 1.00 10.00 16 LYS A C 14
ATOM 15918 O O . LYS A 1 16 ? -2.631 -0.311 -7.247 1.00 10.00 16 LYS A O 14
ATOM 15937 N N . GLN A 1 17 ? -4.477 -1.554 -6.993 1.00 10.00 17 GLN A N 14
ATOM 15938 C CA . GLN A 1 17 ? -5.294 -0.434 -6.558 1.00 10.00 17 GLN A CA 14
ATOM 15939 C C . GLN A 1 17 ? -6.101 -0.809 -5.323 1.00 10.00 17 GLN A C 14
ATOM 15940 O O . GLN A 1 17 ? -6.857 -1.779 -5.340 1.00 10.00 17 GLN A O 14
ATOM 15954 N N . VAL A 1 18 ? -5.937 -0.042 -4.257 1.00 10.00 18 VAL A N 14
ATOM 15955 C CA . VAL A 1 18 ? -6.649 -0.302 -3.015 1.00 10.00 18 VAL A CA 14
ATOM 15956 C C . VAL A 1 18 ? -7.387 0.947 -2.542 1.00 10.00 18 VAL A C 14
ATOM 15957 O O . VAL A 1 18 ? -6.853 2.056 -2.617 1.00 10.00 18 VAL A O 14
ATOM 15970 N N . ASP A 1 19 ? -8.620 0.763 -2.085 1.00 10.00 19 ASP A N 14
ATOM 15971 C CA . ASP A 1 19 ? -9.432 1.866 -1.577 1.00 10.00 19 ASP A CA 14
ATOM 15972 C C . ASP A 1 19 ? -8.819 2.394 -0.283 1.00 10.00 19 ASP A C 14
ATOM 15973 O O . ASP A 1 19 ? -8.406 1.611 0.575 1.00 10.00 19 ASP A O 14
ATOM 15982 N N . ILE A 1 20 ? -8.768 3.714 -0.143 1.00 10.00 20 ILE A N 14
ATOM 15983 C CA . ILE A 1 20 ? -8.186 4.339 1.040 1.00 10.00 20 ILE A CA 14
ATOM 15984 C C . ILE A 1 20 ? -8.952 3.971 2.314 1.00 10.00 20 ILE A C 14
ATOM 15985 O O . ILE A 1 20 ? -8.380 3.958 3.405 1.00 10.00 20 ILE A O 14
ATOM 16001 N N . SER A 1 21 ? -10.233 3.645 2.174 1.00 10.00 21 SER A N 14
ATOM 16002 C CA . SER A 1 21 ? -11.047 3.283 3.325 1.00 10.00 21 SER A CA 14
ATOM 16003 C C . SER A 1 21 ? -10.830 1.820 3.701 1.00 10.00 21 SER A C 14
ATOM 16004 O O . SER A 1 21 ? -11.182 1.391 4.799 1.00 10.00 21 SER A O 14
ATOM 16012 N N . LYS A 1 22 ? -10.228 1.059 2.791 1.00 10.00 22 LYS A N 14
ATOM 16013 C CA . LYS A 1 22 ? -9.960 -0.355 3.036 1.00 10.00 22 LYS A CA 14
ATOM 16014 C C . LYS A 1 22 ? -8.599 -0.532 3.699 1.00 10.00 22 LYS A C 14
ATOM 16015 O O . LYS A 1 22 ? -8.292 -1.595 4.241 1.00 10.00 22 LYS A O 14
ATOM 16034 N N . ILE A 1 23 ? -7.785 0.514 3.654 1.00 10.00 23 ILE A N 14
ATOM 16035 C CA . ILE A 1 23 ? -6.460 0.474 4.258 1.00 10.00 23 ILE A CA 14
ATOM 16036 C C . ILE A 1 23 ? -6.579 0.453 5.777 1.00 10.00 23 ILE A C 14
ATOM 16037 O O . ILE A 1 23 ? -7.218 1.323 6.375 1.00 10.00 23 ILE A O 14
ATOM 16053 N N . LEU A 1 24 ? -5.977 -0.550 6.397 1.00 10.00 24 LEU A N 14
ATOM 16054 C CA . LEU A 1 24 ? -6.020 -0.692 7.841 1.00 10.00 24 LEU A CA 14
ATOM 16055 C C . LEU A 1 24 ? -4.937 0.156 8.495 1.00 10.00 24 LEU A C 14
ATOM 16056 O O . LEU A 1 24 ? -5.218 0.963 9.384 1.00 10.00 24 LEU A O 14
ATOM 16072 N N . SER A 1 25 ? -3.702 -0.020 8.045 1.00 10.00 25 SER A N 14
ATOM 16073 C CA . SER A 1 25 ? -2.580 0.721 8.596 1.00 10.00 25 SER A CA 14
ATOM 16074 C C . SER A 1 25 ? -1.371 0.658 7.668 1.00 10.00 25 SER A C 14
ATOM 16075 O O . SER A 1 25 ? -1.070 -0.395 7.100 1.00 10.00 25 SER A O 14
ATOM 16083 N N . VAL A 1 26 ? -0.701 1.791 7.504 1.00 10.00 26 VAL A N 14
ATOM 16084 C CA . VAL A 1 26 ? 0.487 1.863 6.666 1.00 10.00 26 VAL A CA 14
ATOM 16085 C C . VAL A 1 26 ? 1.736 1.908 7.545 1.00 10.00 26 VAL A C 14
ATOM 16086 O O . VAL A 1 26 ? 1.759 2.607 8.560 1.00 10.00 26 VAL A O 14
ATOM 16099 N N . GLY A 1 27 ? 2.755 1.140 7.177 1.00 10.00 27 GLY A N 14
ATOM 16100 C CA . GLY A 1 27 ? 3.987 1.114 7.942 1.00 10.00 27 GLY A CA 14
ATOM 16101 C C . GLY A 1 27 ? 5.193 1.481 7.098 1.00 10.00 27 GLY A C 14
ATOM 16102 O O . GLY A 1 27 ? 5.527 0.790 6.133 1.00 10.00 27 GLY A O 14
ATOM 16106 N N . ARG A 1 28 ? 5.853 2.567 7.465 1.00 10.00 28 ARG A N 14
ATOM 16107 C CA . ARG A 1 28 ? 7.022 3.032 6.736 1.00 10.00 28 ARG A CA 14
ATOM 16108 C C . ARG A 1 28 ? 8.300 2.485 7.361 1.00 10.00 28 ARG A C 14
ATOM 16109 O O . ARG A 1 28 ? 8.683 2.888 8.461 1.00 10.00 28 ARG A O 14
ATOM 16130 N N . TYR A 1 29 ? 8.955 1.568 6.658 1.00 10.00 29 TYR A N 14
ATOM 16131 C CA . TYR A 1 29 ? 10.198 0.972 7.142 1.00 10.00 29 TYR A CA 14
ATOM 16132 C C . TYR A 1 29 ? 11.374 1.884 6.813 1.00 10.00 29 TYR A C 14
ATOM 16133 O O . TYR A 1 29 ? 12.450 1.776 7.401 1.00 10.00 29 TYR A O 14
ATOM 16151 N N . GLY A 1 30 ? 11.146 2.776 5.864 1.00 10.00 30 GLY A N 14
ATOM 16152 C CA . GLY A 1 30 ? 12.163 3.708 5.433 1.00 10.00 30 GLY A CA 14
ATOM 16153 C C . GLY A 1 30 ? 12.083 3.921 3.942 1.00 10.00 30 GLY A C 14
ATOM 16154 O O . GLY A 1 30 ? 11.319 4.758 3.469 1.00 10.00 30 GLY A O 14
ATOM 16158 N N . LYS A 1 31 ? 12.860 3.147 3.197 1.00 10.00 31 LYS A N 14
ATOM 16159 C CA . LYS A 1 31 ? 12.844 3.226 1.743 1.00 10.00 31 LYS A CA 14
ATOM 16160 C C . LYS A 1 31 ? 11.726 2.341 1.218 1.00 10.00 31 LYS A C 14
ATOM 16161 O O . LYS A 1 31 ? 11.207 2.543 0.118 1.00 10.00 31 LYS A O 14
ATOM 16180 N N . LEU A 1 32 ? 11.365 1.356 2.031 1.00 10.00 32 LEU A N 14
ATOM 16181 C CA . LEU A 1 32 ? 10.303 0.426 1.701 1.00 10.00 32 LEU A CA 14
ATOM 16182 C C . LEU A 1 32 ? 9.079 0.721 2.554 1.00 10.00 32 LEU A C 14
ATOM 16183 O O . LEU A 1 32 ? 9.191 1.009 3.750 1.00 10.00 32 LEU A O 14
ATOM 16199 N N . ILE A 1 33 ? 7.918 0.671 1.934 1.00 10.00 33 ILE A N 14
ATOM 16200 C CA . ILE A 1 33 ? 6.669 0.929 2.619 1.00 10.00 33 ILE A CA 14
ATOM 16201 C C . ILE A 1 33 ? 5.755 -0.284 2.510 1.00 10.00 33 ILE A C 14
ATOM 16202 O O . ILE A 1 33 ? 5.439 -0.739 1.408 1.00 10.00 33 ILE A O 14
ATOM 16218 N N . HIS A 1 34 ? 5.353 -0.808 3.654 1.00 10.00 34 HIS A N 14
ATOM 16219 C CA . HIS A 1 34 ? 4.476 -1.964 3.708 1.00 10.00 34 HIS A CA 14
ATOM 16220 C C . HIS A 1 34 ? 3.185 -1.582 4.415 1.00 10.00 34 HIS A C 14
ATOM 16221 O O . HIS A 1 34 ? 3.211 -1.057 5.528 1.00 10.00 34 HIS A O 14
ATOM 16235 N N . PHE A 1 35 ? 2.058 -1.830 3.774 1.00 10.00 35 PHE A N 14
ATOM 16236 C CA . PHE A 1 35 ? 0.775 -1.485 4.359 1.00 10.00 35 PHE A CA 14
ATOM 16237 C C . PHE A 1 35 ? -0.152 -2.690 4.403 1.00 10.00 35 PHE A C 14
ATOM 16238 O O . PHE A 1 35 ? -0.005 -3.632 3.621 1.00 10.00 35 PHE A O 14
ATOM 16255 N N . LEU A 1 36 ? -1.099 -2.648 5.326 1.00 10.00 36 LEU A N 14
ATOM 16256 C CA . LEU A 1 36 ? -2.072 -3.714 5.487 1.00 10.00 36 LEU A CA 14
ATOM 16257 C C . LEU A 1 36 ? -3.454 -3.182 5.146 1.00 10.00 36 LEU A C 14
ATOM 16258 O O . LEU A 1 36 ? -3.817 -2.083 5.566 1.00 10.00 36 LEU A O 14
ATOM 16274 N N . TYR A 1 37 ? -4.219 -3.939 4.380 1.00 10.00 37 TYR A N 14
ATOM 16275 C CA . TYR A 1 37 ? -5.555 -3.507 3.990 1.00 10.00 37 TYR A CA 14
ATOM 16276 C C . TYR A 1 37 ? -6.559 -4.642 4.137 1.00 10.00 37 TYR A C 14
ATOM 16277 O O . TYR A 1 37 ? -6.185 -5.812 4.151 1.00 10.00 37 TYR A O 14
ATOM 16295 N N . ASP A 1 38 ? -7.827 -4.286 4.262 1.00 10.00 38 ASP A N 14
ATOM 16296 C CA . ASP A 1 38 ? -8.891 -5.271 4.386 1.00 10.00 38 ASP A CA 14
ATOM 16297 C C . ASP A 1 38 ? -9.393 -5.633 2.997 1.00 10.00 38 ASP A C 14
ATOM 16298 O O . ASP A 1 38 ? -9.958 -4.791 2.295 1.00 10.00 38 ASP A O 14
ATOM 16307 N N . LEU A 1 39 ? -9.165 -6.874 2.597 1.00 10.00 39 LEU A N 14
ATOM 16308 C CA . LEU A 1 39 ? -9.565 -7.338 1.277 1.00 10.00 39 LEU A CA 14
ATOM 16309 C C . LEU A 1 39 ? -11.075 -7.530 1.193 1.00 10.00 39 LEU A C 14
ATOM 16310 O O . LEU A 1 39 ? -11.712 -7.085 0.237 1.00 10.00 39 LEU A O 14
ATOM 16326 N N . GLY A 1 40 ? -11.642 -8.183 2.191 1.00 10.00 40 GLY A N 14
ATOM 16327 C CA . GLY A 1 40 ? -13.069 -8.420 2.194 1.00 10.00 40 GLY A CA 14
ATOM 16328 C C . GLY A 1 40 ? -13.392 -9.893 2.109 1.00 10.00 40 GLY A C 14
ATOM 16329 O O . GLY A 1 40 ? -12.728 -10.636 1.388 1.00 10.00 40 GLY A O 14
ATOM 16333 N N . GLY A 1 41 ? -14.404 -10.319 2.847 1.00 10.00 41 GLY A N 14
ATOM 16334 C CA . GLY A 1 41 ? -14.785 -11.715 2.838 1.00 10.00 41 GLY A CA 14
ATOM 16335 C C . GLY A 1 41 ? -14.245 -12.452 4.045 1.00 10.00 41 GLY A C 14
ATOM 16336 O O . GLY A 1 41 ? -14.649 -13.582 4.329 1.00 10.00 41 GLY A O 14
ATOM 16340 N N . GLY A 1 42 ? -13.334 -11.805 4.758 1.00 10.00 42 GLY A N 14
ATOM 16341 C CA . GLY A 1 42 ? -12.744 -12.406 5.932 1.00 10.00 42 GLY A CA 14
ATOM 16342 C C . GLY A 1 42 ? -11.244 -12.214 5.980 1.00 10.00 42 GLY A C 14
ATOM 16343 O O . GLY A 1 42 ? -10.698 -11.829 7.013 1.00 10.00 42 GLY A O 14
ATOM 16347 N N . LYS A 1 43 ? -10.574 -12.475 4.866 1.00 10.00 43 LYS A N 14
ATOM 16348 C CA . LYS A 1 43 ? -9.125 -12.332 4.806 1.00 10.00 43 LYS A CA 14
ATOM 16349 C C . LYS A 1 43 ? -8.731 -10.907 4.451 1.00 10.00 43 LYS A C 14
ATOM 16350 O O . LYS A 1 43 ? -9.484 -10.178 3.798 1.00 10.00 43 LYS A O 14
ATOM 16369 N N . ALA A 1 44 ? -7.551 -10.518 4.895 1.00 10.00 44 ALA A N 14
ATOM 16370 C CA . ALA A 1 44 ? -7.027 -9.197 4.6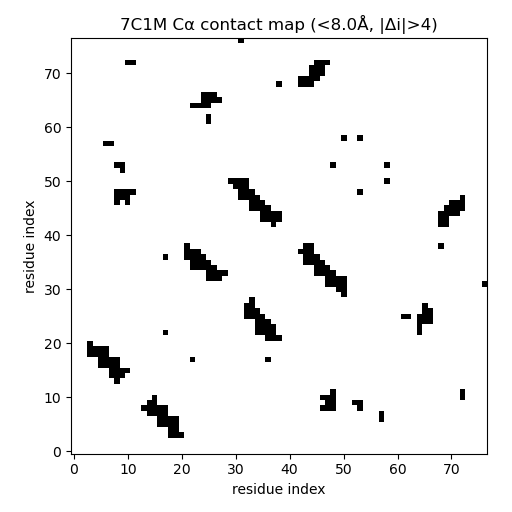22 1.00 10.00 44 ALA A CA 14
ATOM 16371 C C . ALA A 1 44 ? -5.975 -9.281 3.522 1.00 10.00 44 ALA A C 14
ATOM 16372 O O . ALA A 1 44 ? -5.877 -10.296 2.823 1.00 10.00 44 ALA A O 14
ATOM 16379 N N . GLY A 1 45 ? -5.207 -8.217 3.363 1.00 10.00 45 GLY A N 14
ATOM 16380 C CA . GLY A 1 45 ? -4.169 -8.185 2.360 1.00 10.00 45 GLY A CA 14
ATOM 16381 C C . GLY A 1 45 ? -3.035 -7.268 2.763 1.00 10.00 45 GLY A C 14
ATOM 16382 O O . GLY A 1 45 ? -3.157 -6.506 3.726 1.00 10.00 45 GLY A O 14
ATOM 16386 N N . MET A 1 46 ? -1.947 -7.324 2.019 1.00 10.00 46 MET A N 14
ATOM 16387 C CA . MET A 1 46 ? -0.784 -6.503 2.303 1.00 10.00 46 MET A CA 14
ATOM 16388 C C . MET A 1 46 ? -0.184 -5.980 1.007 1.00 10.00 46 MET A C 14
ATOM 16389 O O . MET A 1 46 ? -0.470 -6.507 -0.071 1.00 10.00 46 MET A O 14
ATOM 16403 N N . GLY A 1 47 ? 0.626 -4.938 1.116 1.00 10.00 47 GLY A N 14
ATOM 16404 C CA . GLY A 1 47 ? 1.249 -4.354 -0.053 1.00 10.00 47 GLY A CA 14
ATOM 16405 C C . GLY A 1 47 ? 2.633 -3.812 0.233 1.00 10.00 47 GLY A C 14
ATOM 16406 O O . GLY A 1 47 ? 2.880 -3.261 1.309 1.00 10.00 47 GLY A O 14
ATOM 16410 N N . MET A 1 48 ? 3.532 -3.962 -0.732 1.00 10.00 48 MET A N 14
ATOM 16411 C CA . MET A 1 48 ? 4.903 -3.494 -0.593 1.00 10.00 48 MET A CA 14
ATOM 16412 C C . MET A 1 48 ? 5.271 -2.552 -1.739 1.00 10.00 48 MET A C 14
ATOM 16413 O O . MET A 1 48 ? 5.113 -2.895 -2.914 1.00 10.00 48 MET A O 14
ATOM 16427 N N . VAL A 1 49 ? 5.753 -1.366 -1.394 1.00 10.00 49 VAL A N 14
ATOM 16428 C CA . VAL A 1 49 ? 6.148 -0.373 -2.384 1.00 10.00 49 VAL A CA 14
ATOM 16429 C C . VAL A 1 49 ? 7.359 0.412 -1.870 1.00 10.00 49 VAL A C 14
ATOM 16430 O O . VAL A 1 49 ? 7.649 0.385 -0.677 1.00 10.00 49 VAL A O 14
ATOM 16443 N N . SER A 1 50 ? 8.075 1.086 -2.758 1.00 10.00 50 SER A N 14
ATOM 16444 C CA . SER A 1 50 ? 9.241 1.859 -2.356 1.00 10.00 50 SER A CA 14
ATOM 16445 C C . SER A 1 50 ? 8.986 3.352 -2.550 1.00 10.00 50 SER A C 14
ATOM 16446 O O . SER A 1 50 ? 8.036 3.743 -3.235 1.00 10.00 50 SER A O 14
ATOM 16454 N N . GLU A 1 51 ? 9.836 4.179 -1.945 1.00 10.00 51 GLU A N 14
ATOM 16455 C CA . GLU A 1 51 ? 9.720 5.632 -2.060 1.00 10.00 51 GLU A CA 14
ATOM 16456 C C . GLU A 1 51 ? 9.976 6.088 -3.494 1.00 10.00 51 GLU A C 14
ATOM 16457 O O . GLU A 1 51 ? 9.506 7.143 -3.915 1.00 10.00 51 GLU A O 14
ATOM 16469 N N . LYS A 1 52 ? 10.726 5.284 -4.238 1.00 10.00 52 LYS A N 14
ATOM 16470 C CA . LYS A 1 52 ? 11.051 5.602 -5.622 1.00 10.00 52 LYS A CA 14
ATOM 16471 C C . LYS A 1 52 ? 9.910 5.193 -6.546 1.00 10.00 52 LYS A C 14
ATOM 16472 O O . LYS A 1 52 ? 9.707 5.791 -7.605 1.00 10.00 52 LYS A O 14
ATOM 16491 N N . ASP A 1 53 ? 9.163 4.181 -6.128 1.00 10.00 53 ASP A N 14
ATOM 16492 C CA . ASP A 1 53 ? 8.041 3.676 -6.912 1.00 10.00 53 ASP A CA 14
ATOM 16493 C C . ASP A 1 53 ? 6.791 4.515 -6.680 1.00 10.00 53 ASP A C 14
ATOM 16494 O O . ASP A 1 53 ? 6.161 4.977 -7.630 1.00 10.00 53 ASP A O 14
ATOM 16503 N N . ALA A 1 54 ? 6.443 4.716 -5.416 1.00 10.00 54 ALA A N 14
ATOM 16504 C CA . ALA A 1 54 ? 5.259 5.489 -5.064 1.00 10.00 54 ALA A CA 14
ATOM 16505 C C . ALA A 1 54 ? 5.506 6.984 -5.234 1.00 10.00 54 ALA A C 14
ATOM 16506 O O . ALA A 1 54 ? 6.504 7.513 -4.744 1.00 10.00 54 ALA A O 14
ATOM 16513 N N . PRO A 1 55 ? 4.611 7.682 -5.951 1.00 10.00 55 PRO A N 14
ATOM 16514 C CA . PRO A 1 55 ? 4.732 9.124 -6.177 1.00 10.00 55 PRO A CA 14
ATOM 16515 C C . PRO A 1 55 ? 4.448 9.926 -4.909 1.00 10.00 55 PRO A C 14
ATOM 16516 O O . PRO A 1 55 ? 3.774 9.438 -3.999 1.00 10.00 55 PRO A O 14
ATOM 16527 N N . LYS A 1 56 ? 4.947 11.158 -4.858 1.00 10.00 56 LYS A N 14
ATOM 16528 C CA . LYS A 1 56 ? 4.761 12.022 -3.692 1.00 10.00 56 LYS A CA 14
ATOM 16529 C C . LYS A 1 56 ? 3.285 12.277 -3.403 1.00 10.00 56 LYS A C 14
ATOM 16530 O O . LYS A 1 56 ? 2.892 12.395 -2.242 1.00 10.00 56 LYS A O 14
ATOM 16549 N N . GLU A 1 57 ? 2.473 12.356 -4.457 1.00 10.00 57 GLU A N 14
ATOM 16550 C CA . GLU A 1 57 ? 1.039 12.593 -4.310 1.00 10.00 57 GLU A CA 14
ATOM 16551 C C . GLU A 1 57 ? 0.411 11.533 -3.411 1.00 10.00 57 GLU A C 14
ATOM 16552 O O . GLU A 1 57 ? -0.277 11.854 -2.439 1.00 10.00 57 GLU A O 14
ATOM 16564 N N . LEU A 1 58 ? 0.670 10.273 -3.727 1.00 10.00 58 LEU A N 14
ATOM 16565 C CA . LEU A 1 58 ? 0.125 9.169 -2.955 1.00 10.00 58 LEU A CA 14
ATOM 16566 C C . LEU A 1 58 ? 0.910 8.990 -1.660 1.00 10.00 58 LEU A C 14
ATOM 16567 O O . LEU A 1 58 ? 0.368 8.530 -0.660 1.00 10.00 58 LEU A O 14
ATOM 16583 N N . LEU A 1 59 ? 2.184 9.371 -1.683 1.00 10.00 59 LEU A N 14
ATOM 16584 C CA . LEU A 1 59 ? 3.046 9.267 -0.508 1.00 10.00 59 LEU A CA 14
ATOM 16585 C C . LEU A 1 59 ? 2.476 10.095 0.638 1.00 10.00 59 LEU A C 14
ATOM 16586 O O . LEU A 1 59 ? 2.472 9.666 1.792 1.00 10.00 59 LEU A O 14
ATOM 16602 N N . GLN A 1 60 ? 1.986 11.282 0.300 1.00 10.00 60 GLN A N 14
ATOM 16603 C CA . GLN A 1 60 ? 1.394 12.180 1.287 1.00 10.00 60 GLN A CA 14
ATOM 16604 C C . GLN A 1 60 ? 0.151 11.539 1.905 1.00 10.00 60 GLN A C 14
ATOM 16605 O O . GLN A 1 60 ? -0.138 11.722 3.088 1.00 10.00 60 GLN A O 14
ATOM 16619 N N . MET A 1 61 ? -0.570 10.774 1.095 1.00 10.00 61 MET A N 14
ATOM 16620 C CA . MET A 1 61 ? -1.776 10.094 1.548 1.00 10.00 61 MET A CA 14
ATOM 16621 C C . MET A 1 61 ? -1.416 8.919 2.453 1.00 10.00 61 MET A C 14
ATOM 16622 O O . MET A 1 61 ? -2.114 8.634 3.426 1.00 10.00 61 MET A O 14
ATOM 16636 N N . LEU A 1 62 ? -0.310 8.253 2.134 1.00 10.00 62 LEU A N 14
ATOM 16637 C CA . LEU A 1 62 ? 0.150 7.110 2.912 1.00 10.00 62 LEU A CA 14
ATOM 16638 C C . LEU A 1 62 ? 0.569 7.543 4.310 1.00 10.00 62 LEU A C 14
ATOM 16639 O O . LEU A 1 62 ? 0.245 6.883 5.296 1.00 10.00 62 LEU A O 14
ATOM 16655 N N . GLU A 1 63 ? 1.267 8.671 4.385 1.00 10.00 63 GLU A N 14
ATOM 16656 C CA . GLU A 1 63 ? 1.731 9.209 5.658 1.00 10.00 63 GLU A CA 14
ATOM 16657 C C . GLU A 1 63 ? 0.557 9.549 6.575 1.00 10.00 63 GLU A C 14
ATOM 16658 O O . GLU A 1 63 ? 0.685 9.523 7.801 1.00 10.00 63 GLU A O 14
ATOM 16670 N N . LYS A 1 64 ? -0.589 9.856 5.980 1.00 10.00 64 LYS A N 14
ATOM 16671 C CA . LYS A 1 64 ? -1.780 10.198 6.747 1.00 10.00 64 LYS A CA 14
ATOM 16672 C C . LYS A 1 64 ? -2.451 8.943 7.296 1.00 10.00 64 LYS A C 14
ATOM 16673 O O . LYS A 1 64 ? -3.076 8.972 8.356 1.00 10.00 64 LYS A O 14
ATOM 16692 N N . GLN A 1 65 ? -2.299 7.835 6.579 1.00 10.00 65 GLN A N 14
ATOM 16693 C CA . GLN A 1 65 ? -2.895 6.568 6.991 1.00 10.00 65 GLN A CA 14
ATOM 16694 C C . GLN A 1 65 ? -1.865 5.702 7.715 1.00 10.00 65 GLN A C 14
ATOM 16695 O O . GLN A 1 65 ? -2.111 4.529 8.013 1.00 10.00 65 GLN A O 14
ATOM 16709 N N . LYS A 1 66 ? -0.709 6.289 7.985 1.00 10.00 66 LYS A N 14
ATOM 16710 C CA . LYS A 1 66 ? 0.366 5.594 8.675 1.00 10.00 66 LYS A CA 14
ATOM 16711 C C . LYS A 1 66 ? 0.070 5.510 10.169 1.00 10.00 66 LYS A C 14
ATOM 16712 O O . LYS A 1 66 ? -0.072 6.535 10.842 1.00 10.00 66 LYS A O 14
ATOM 16731 N N . LYS A 1 67 ? -0.015 4.292 10.680 1.00 10.00 67 LYS A N 14
ATOM 16732 C CA . LYS A 1 67 ? -0.309 4.071 12.091 1.00 10.00 67 LYS A CA 14
ATOM 16733 C C . LYS A 1 67 ? 0.838 3.335 12.774 1.00 10.00 67 LYS A C 14
ATOM 16734 O O . LYS A 1 67 ? 1.241 2.256 12.333 1.00 10.00 67 LYS A O 14
ATOM 16753 N N . GLY B 2 3 ? -9.211 -17.057 -1.298 1.00 10.00 3 GLY B N 14
ATOM 16754 C CA . GLY B 2 3 ? -9.332 -16.767 -2.717 1.00 10.00 3 GLY B CA 14
ATOM 16755 C C . GLY B 2 3 ? -8.122 -16.033 -3.257 1.00 10.00 3 GLY B C 14
ATOM 16756 O O . GLY B 2 3 ? -7.582 -16.389 -4.310 1.00 10.00 3 GLY B O 14
ATOM 16760 N N . GLU B 2 4 ? -7.695 -15.009 -2.538 1.00 10.00 4 GLU B N 14
ATOM 16761 C CA . GLU B 2 4 ? -6.533 -14.227 -2.939 1.00 10.00 4 GLU B CA 14
ATOM 16762 C C . GLU B 2 4 ? -5.340 -14.592 -2.069 1.00 10.00 4 GL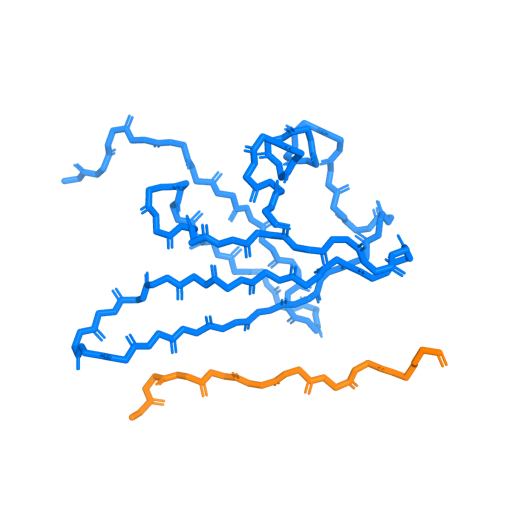U B C 14
ATOM 16763 O O . GLU B 2 4 ? -5.492 -15.294 -1.071 1.00 10.00 4 GLU B O 14
ATOM 16775 N N . GLY B 2 5 ? -4.165 -14.118 -2.443 1.00 10.00 5 GLY B N 14
ATOM 16776 C CA . GLY B 2 5 ? -2.974 -14.415 -1.676 1.00 10.00 5 GLY B CA 14
ATOM 16777 C C . GLY B 2 5 ? -1.757 -13.676 -2.184 1.00 10.00 5 GLY B C 14
ATOM 16778 O O . GLY B 2 5 ? -1.050 -14.156 -3.072 1.00 10.00 5 GLY B O 14
ATOM 16782 N N . GLU B 2 6 ? -1.522 -12.501 -1.633 1.00 10.00 6 GLU B N 14
ATOM 16783 C CA . GLU B 2 6 ? -0.382 -11.688 -2.017 1.00 10.00 6 GLU B CA 14
ATOM 16784 C C . GLU B 2 6 ? 0.899 -12.226 -1.383 1.00 10.00 6 GLU B C 14
ATOM 16785 O O . GLU B 2 6 ? 0.910 -12.621 -0.213 1.00 10.00 6 GLU B O 14
ATOM 16797 N N . GLU B 2 7 ? 1.971 -12.266 -2.165 1.00 10.00 7 GLU B N 14
ATOM 16798 C CA . GLU B 2 7 ? 3.259 -12.756 -1.684 1.00 10.00 7 GLU B CA 14
ATOM 16799 C C . GLU B 2 7 ? 4.358 -11.734 -1.941 1.00 10.00 7 GLU B C 14
ATOM 16800 O O . GLU B 2 7 ? 4.467 -11.190 -3.040 1.00 10.00 7 GLU B O 14
ATOM 16812 N N . GLU B 2 8 ? 5.173 -11.483 -0.927 1.00 10.00 8 GLU B N 14
ATOM 16813 C CA . GLU B 2 8 ? 6.264 -10.525 -1.039 1.00 10.00 8 GLU B CA 14
ATOM 16814 C C . GLU B 2 8 ? 7.576 -11.164 -0.613 1.00 10.00 8 GLU B C 14
ATOM 16815 O O . GLU B 2 8 ? 7.597 -12.296 -0.119 1.00 10.00 8 GLU B O 14
ATOM 16827 N N . GLY B 2 9 ? 8.667 -10.444 -0.817 1.00 10.00 9 GLY B N 14
ATOM 16828 C CA . GLY B 2 9 ? 9.970 -10.955 -0.452 1.00 10.00 9 GLY B CA 14
ATOM 16829 C C . GLY B 2 9 ? 11.069 -10.012 -0.866 1.00 10.00 9 GLY B C 14
ATOM 16830 O O . GLY B 2 9 ? 12.021 -10.401 -1.545 1.00 10.00 9 GLY B O 14
ATOM 16834 N N . GLU B 2 10 ? 10.925 -8.768 -0.459 1.00 10.00 10 GLU B N 14
ATOM 16835 C CA . GLU B 2 10 ? 11.883 -7.734 -0.788 1.00 10.00 10 GLU B CA 14
ATOM 16836 C C . GLU B 2 10 ? 13.065 -7.774 0.168 1.00 10.00 10 GLU B C 14
ATOM 16837 O O . GLU B 2 10 ? 12.912 -8.091 1.349 1.00 10.00 10 GLU B O 14
ATOM 16849 N N . GLU B 2 11 ? 14.243 -7.465 -0.351 1.00 10.00 11 GLU B N 14
ATOM 16850 C CA . GLU B 2 11 ? 15.452 -7.461 0.454 1.00 10.00 11 GLU B CA 14
ATOM 16851 C C . GLU B 2 11 ? 15.803 -6.037 0.863 1.00 10.00 11 GLU B C 14
ATOM 16852 O O . GLU B 2 11 ? 15.952 -5.153 0.014 1.00 10.00 11 GLU B O 14
ATOM 16864 N N . TYR B 2 12 ? 15.916 -5.813 2.163 1.00 10.00 12 TYR B N 14
ATOM 16865 C CA . TYR B 2 12 ? 16.241 -4.493 2.683 1.00 10.00 12 TYR B CA 14
ATOM 16866 C C . TYR B 2 12 ? 17.716 -4.410 3.057 1.00 10.00 12 TYR B C 14
ATOM 16867 O O . TYR B 2 12 ? 18.439 -5.409 2.997 1.00 10.00 12 TYR B O 14
ATOM 16885 N N . GLY A 1 1 ? -20.279 2.130 -6.423 1.00 10.00 1 GLY A N 15
ATOM 16886 C CA . GLY A 1 1 ? -19.034 2.857 -6.528 1.00 10.00 1 GLY A CA 15
ATOM 16887 C C . GLY A 1 1 ? -18.647 3.516 -5.222 1.00 10.00 1 GLY A C 15
ATOM 16888 O O . GLY A 1 1 ? -19.510 3.874 -4.419 1.00 10.00 1 GLY A O 15
ATOM 16892 N N . SER A 1 2 ? -17.349 3.667 -5.008 1.00 10.00 2 SER A N 15
ATOM 16893 C CA . SER A 1 2 ? -16.841 4.284 -3.796 1.00 10.00 2 SER A CA 15
ATOM 16894 C C . SER A 1 2 ? -16.610 5.773 -4.021 1.00 10.00 2 SER A C 15
ATOM 16895 O O . SER A 1 2 ? -16.131 6.183 -5.081 1.00 10.00 2 SER A O 15
ATOM 16903 N N . HIS A 1 3 ? -16.959 6.577 -3.028 1.00 10.00 3 HIS A N 15
ATOM 16904 C CA . HIS A 1 3 ? -16.784 8.021 -3.117 1.00 10.00 3 HIS A CA 15
ATOM 16905 C C . HIS A 1 3 ? -15.492 8.443 -2.427 1.00 10.00 3 HIS A C 15
ATOM 16906 O O . HIS A 1 3 ? -15.246 9.628 -2.210 1.00 10.00 3 HIS A O 15
ATOM 16920 N N . MET A 1 4 ? -14.667 7.462 -2.089 1.00 10.00 4 MET A N 15
ATOM 16921 C CA . MET A 1 4 ? -13.400 7.723 -1.425 1.00 10.00 4 MET A CA 15
ATOM 16922 C C . MET A 1 4 ? -12.272 7.755 -2.449 1.00 10.00 4 MET A C 15
ATOM 16923 O O . MET A 1 4 ? -12.493 7.507 -3.638 1.00 10.00 4 MET A O 15
ATOM 16937 N N . ALA A 1 5 ? -11.071 8.072 -1.993 1.00 10.00 5 ALA A N 15
ATOM 16938 C CA . ALA A 1 5 ? -9.910 8.140 -2.870 1.00 10.00 5 ALA A CA 15
ATOM 16939 C C . ALA A 1 5 ? -9.208 6.789 -2.968 1.00 10.00 5 ALA A C 15
ATOM 16940 O O . ALA A 1 5 ? -9.125 6.044 -1.989 1.00 10.00 5 ALA A O 15
ATOM 16947 N N . THR A 1 6 ? -8.707 6.480 -4.156 1.00 10.00 6 THR A N 15
ATOM 16948 C CA . THR A 1 6 ? -8.008 5.230 -4.395 1.00 10.00 6 THR A CA 15
ATOM 16949 C C . THR A 1 6 ? -6.501 5.460 -4.518 1.00 10.00 6 THR A C 15
ATOM 16950 O O . THR A 1 6 ? -6.061 6.396 -5.189 1.00 10.00 6 THR A O 15
ATOM 16961 N N . VAL A 1 7 ? -5.719 4.612 -3.865 1.00 10.00 7 VAL A N 15
ATOM 16962 C CA . VAL A 1 7 ? -4.267 4.721 -3.900 1.00 10.00 7 VAL A CA 15
ATOM 16963 C C . VAL A 1 7 ? -3.680 3.573 -4.714 1.00 10.00 7 VAL A C 15
ATOM 16964 O O . VAL A 1 7 ? -3.973 2.407 -4.451 1.00 10.00 7 VAL A O 15
ATOM 16977 N N . LYS A 1 8 ? -2.866 3.908 -5.703 1.00 10.00 8 LYS A N 15
ATOM 16978 C CA . LYS A 1 8 ? -2.249 2.902 -6.561 1.00 10.00 8 LYS A CA 15
ATOM 16979 C C . LYS A 1 8 ? -0.855 2.530 -6.063 1.00 10.00 8 LYS A C 15
ATOM 16980 O O . LYS A 1 8 ? 0.046 3.370 -6.021 1.00 10.00 8 LYS A O 15
ATOM 16999 N N . PHE A 1 9 ? -0.688 1.269 -5.700 1.00 10.00 9 PHE A N 15
ATOM 17000 C CA . PHE A 1 9 ? 0.586 0.769 -5.206 1.00 10.00 9 PHE A CA 15
ATOM 17001 C C . PHE A 1 9 ? 1.279 -0.075 -6.267 1.00 10.00 9 PHE A C 15
ATOM 17002 O O . PHE A 1 9 ? 0.625 -0.786 -7.030 1.00 10.00 9 PHE A O 15
ATOM 17019 N N . LYS A 1 10 ? 2.601 0.013 -6.312 1.00 10.00 10 LYS A N 15
ATOM 17020 C CA . LYS A 1 10 ? 3.385 -0.753 -7.269 1.00 10.00 10 LYS A CA 15
ATOM 17021 C C . LYS A 1 10 ? 3.990 -1.970 -6.572 1.00 10.00 10 LYS A C 15
ATOM 17022 O O . LYS A 1 10 ? 5.213 -2.109 -6.474 1.00 10.00 10 LYS A O 15
ATOM 17041 N N . TYR A 1 11 ? 3.112 -2.838 -6.081 1.00 10.00 11 TYR A N 15
ATOM 17042 C CA . TYR A 1 11 ? 3.506 -4.053 -5.374 1.00 10.00 11 TYR A CA 15
ATOM 17043 C C . TYR A 1 11 ? 4.320 -4.978 -6.278 1.00 10.00 11 TYR A C 15
ATOM 17044 O O . TYR A 1 11 ? 3.811 -5.517 -7.262 1.00 10.00 11 TYR A O 15
ATOM 17062 N N . LYS A 1 12 ? 5.601 -5.125 -5.941 1.00 10.00 12 LYS A N 15
ATOM 17063 C CA . LYS A 1 12 ? 6.535 -5.970 -6.693 1.00 10.00 12 LYS A CA 15
ATOM 17064 C C . LYS A 1 12 ? 6.615 -5.575 -8.172 1.00 10.00 12 LYS A C 15
ATOM 17065 O O . LYS A 1 12 ? 7.072 -6.358 -9.006 1.00 10.00 12 LYS A O 15
ATOM 17084 N N . GLY A 1 13 ? 6.190 -4.359 -8.492 1.00 10.00 13 GLY A N 15
ATOM 17085 C CA . GLY A 1 13 ? 6.218 -3.907 -9.869 1.00 10.00 13 GLY A CA 15
ATOM 17086 C C . GLY A 1 13 ? 4.858 -4.013 -10.526 1.00 10.00 13 GLY A C 15
ATOM 17087 O O . GLY A 1 13 ? 4.650 -3.511 -11.634 1.00 10.00 13 GLY A O 15
ATOM 17091 N N . GLU A 1 14 ? 3.932 -4.666 -9.839 1.00 10.00 14 GLU A N 15
ATOM 17092 C CA . GLU A 1 14 ? 2.578 -4.844 -10.340 1.00 10.00 14 GLU A CA 15
ATOM 17093 C C . GLU A 1 14 ? 1.719 -3.654 -9.934 1.00 10.00 14 GLU A C 15
ATOM 17094 O O . GLU A 1 14 ? 1.918 -3.069 -8.869 1.00 10.00 14 GLU A O 15
ATOM 17106 N N . GLU A 1 15 ? 0.778 -3.292 -10.786 1.00 10.00 15 GLU A N 15
ATOM 17107 C CA . GLU A 1 15 ? -0.098 -2.164 -10.515 1.00 10.00 15 GLU A CA 15
ATOM 17108 C C . GLU A 1 15 ? -1.349 -2.610 -9.756 1.00 10.00 15 GLU A C 15
ATOM 17109 O O . GLU A 1 15 ? -2.259 -3.203 -10.338 1.00 10.00 15 GLU A O 15
ATOM 17121 N N . LYS A 1 16 ? -1.389 -2.322 -8.460 1.00 10.00 16 LYS A N 15
ATOM 17122 C CA . LYS A 1 16 ? -2.527 -2.696 -7.629 1.00 10.00 16 LYS A CA 15
ATOM 17123 C C . LYS A 1 16 ? -3.070 -1.479 -6.889 1.00 10.00 16 LYS A C 15
ATOM 17124 O O . LYS A 1 16 ? -2.379 -0.879 -6.069 1.00 10.00 16 LYS A O 15
ATOM 17143 N N . GLN A 1 17 ? -4.305 -1.106 -7.194 1.00 10.00 17 GLN A N 15
ATOM 17144 C CA . GLN A 1 17 ? -4.927 0.046 -6.559 1.00 10.00 17 GLN A CA 15
ATOM 17145 C C . GLN A 1 17 ? -5.865 -0.389 -5.437 1.00 10.00 17 GLN A C 15
ATOM 17146 O O . GLN A 1 17 ? -6.638 -1.338 -5.590 1.00 10.00 17 GLN A O 15
ATOM 17160 N N . VAL A 1 18 ? -5.785 0.303 -4.306 1.00 10.00 18 VAL A N 15
ATOM 17161 C CA . VAL A 1 18 ? -6.620 0.003 -3.151 1.00 10.00 18 VAL A CA 15
ATOM 17162 C C . VAL A 1 18 ? -7.304 1.269 -2.644 1.00 10.00 18 VAL A C 15
ATOM 17163 O O . VAL A 1 18 ? -6.711 2.348 -2.648 1.00 10.00 18 VAL A O 15
ATOM 17176 N N . ASP A 1 19 ? -8.561 1.136 -2.241 1.00 10.00 19 ASP A N 15
ATOM 17177 C CA . ASP A 1 19 ? -9.329 2.262 -1.718 1.00 10.00 19 ASP A CA 15
ATOM 17178 C C . ASP A 1 19 ? -8.800 2.665 -0.344 1.00 10.00 19 ASP A C 15
ATOM 17179 O O . ASP A 1 19 ? -8.428 1.805 0.458 1.00 10.00 19 ASP A O 15
ATOM 17188 N N . ILE A 1 20 ? -8.787 3.962 -0.066 1.00 10.00 20 ILE A N 15
ATOM 17189 C CA . ILE A 1 20 ? -8.288 4.471 1.206 1.00 10.00 20 ILE A CA 15
ATOM 17190 C C . ILE A 1 20 ? -9.147 3.996 2.387 1.00 10.00 20 ILE A C 15
ATOM 17191 O O . ILE A 1 20 ? -8.671 3.933 3.522 1.00 10.00 20 ILE A O 15
ATOM 17207 N N . SER A 1 21 ? -10.400 3.634 2.123 1.00 10.00 21 SER A N 15
ATOM 17208 C CA . SER A 1 21 ? -11.285 3.163 3.183 1.00 10.00 21 SER A CA 15
ATOM 17209 C C . SER A 1 21 ? -11.004 1.697 3.511 1.00 10.00 21 SER A C 15
ATOM 17210 O O . SER A 1 21 ? -11.522 1.154 4.488 1.00 10.00 21 SER A O 15
ATOM 17218 N N . LYS A 1 22 ? -10.178 1.063 2.690 1.00 10.00 22 LYS A N 15
ATOM 17219 C CA . LYS A 1 22 ? -9.824 -0.334 2.895 1.00 10.00 22 LYS A CA 15
ATOM 17220 C C . LYS A 1 22 ? -8.450 -0.447 3.536 1.00 10.00 22 LYS A C 15
ATOM 17221 O O . LYS A 1 22 ? -8.059 -1.514 4.004 1.00 10.00 22 LYS A O 15
ATOM 17240 N N . ILE A 1 23 ? -7.725 0.661 3.552 1.00 10.00 23 ILE A N 15
ATOM 17241 C CA . ILE A 1 23 ? -6.394 0.694 4.138 1.00 10.00 23 ILE A CA 15
ATOM 17242 C C . ILE A 1 23 ? -6.490 0.721 5.660 1.00 10.00 23 ILE A C 15
ATOM 17243 O O . ILE A 1 23 ? -7.000 1.679 6.247 1.00 10.00 23 ILE A O 15
ATOM 17259 N N . LEU A 1 24 ? -6.007 -0.337 6.291 1.00 10.00 24 LEU A N 15
ATOM 17260 C CA . LEU A 1 24 ? -6.053 -0.453 7.740 1.00 10.00 24 LEU A CA 15
ATOM 17261 C C . LEU A 1 24 ? -4.928 0.345 8.392 1.00 10.00 24 LEU A C 15
ATOM 17262 O O . LEU A 1 24 ? -5.172 1.218 9.225 1.00 10.00 24 LEU A O 15
ATOM 17278 N N . SER A 1 25 ? -3.694 0.042 8.015 1.00 10.00 25 SER A N 15
ATOM 17279 C CA . SER A 1 25 ? -2.536 0.727 8.572 1.00 10.00 25 SER A CA 15
ATOM 17280 C C . SER A 1 25 ? -1.375 0.732 7.585 1.00 10.00 25 SER A C 15
ATOM 17281 O O . SER A 1 25 ? -1.146 -0.255 6.881 1.00 10.00 25 SER A O 15
ATOM 17289 N N . VAL A 1 26 ? -0.667 1.851 7.521 1.00 10.00 26 VAL A N 15
ATOM 17290 C CA . VAL A 1 26 ? 0.487 1.988 6.642 1.00 10.00 26 VAL A CA 15
ATOM 17291 C C . VAL A 1 26 ? 1.763 2.079 7.473 1.00 10.00 26 VAL A C 15
ATOM 17292 O O . VAL A 1 26 ? 1.832 2.848 8.435 1.00 10.00 26 VAL A O 15
ATOM 17305 N N . GLY A 1 27 ? 2.755 1.273 7.124 1.00 10.00 27 GLY A N 15
ATOM 17306 C CA . GLY A 1 27 ? 4.012 1.281 7.844 1.00 10.00 27 GLY A CA 15
ATOM 17307 C C . GLY A 1 27 ? 5.182 1.611 6.940 1.00 10.00 27 GLY A C 15
ATOM 17308 O O . GLY A 1 27 ? 5.424 0.920 5.949 1.00 10.00 27 GLY A O 15
ATOM 17312 N N . ARG A 1 28 ? 5.916 2.657 7.280 1.00 10.00 28 ARG A N 15
ATOM 17313 C CA . ARG A 1 28 ? 7.053 3.076 6.475 1.00 10.00 28 ARG A CA 15
ATOM 17314 C C . ARG A 1 28 ? 8.348 2.470 6.998 1.00 10.00 28 ARG A C 15
ATOM 17315 O O . ARG A 1 28 ? 8.890 2.915 8.011 1.00 10.00 28 ARG A O 15
ATOM 17336 N N . TYR A 1 29 ? 8.831 1.445 6.313 1.00 10.00 29 TYR A N 15
ATOM 17337 C CA . TYR A 1 29 ? 10.073 0.785 6.694 1.00 10.00 29 TYR A CA 15
ATOM 17338 C C . TYR A 1 29 ? 11.226 1.383 5.908 1.00 10.00 29 TYR A C 15
ATOM 17339 O O . TYR A 1 29 ? 11.695 0.788 4.936 1.00 10.00 29 TYR A O 15
ATOM 17357 N N . GLY A 1 30 ? 11.664 2.564 6.322 1.00 10.00 30 GLY A N 15
ATOM 17358 C CA . GLY A 1 30 ? 12.749 3.238 5.639 1.00 10.00 30 GLY A CA 15
ATOM 17359 C C . GLY A 1 30 ? 12.360 3.657 4.237 1.00 10.00 30 GLY A C 15
ATOM 17360 O O . GLY A 1 30 ? 11.804 4.735 4.032 1.00 10.00 30 GLY A O 15
ATOM 17364 N N . LYS A 1 31 ? 12.648 2.802 3.270 1.00 10.00 31 LYS A N 15
ATOM 17365 C CA . LYS A 1 31 ? 12.322 3.085 1.883 1.00 10.00 31 LYS A CA 15
ATOM 17366 C C . LYS A 1 31 ? 11.283 2.103 1.351 1.00 10.00 31 LYS A C 15
ATOM 17367 O O . LYS A 1 31 ? 10.700 2.321 0.290 1.00 10.00 31 LYS A O 15
ATOM 17386 N N . LEU A 1 32 ? 11.048 1.029 2.094 1.00 10.00 32 LEU A N 15
ATOM 17387 C CA . LEU A 1 32 ? 10.075 0.021 1.696 1.00 10.00 32 LEU A CA 15
ATOM 17388 C C . LEU A 1 32 ? 8.810 0.150 2.537 1.00 10.00 32 LEU A C 15
ATOM 17389 O O . LEU A 1 32 ? 8.722 -0.389 3.639 1.00 10.00 32 LEU A O 15
ATOM 17405 N N . ILE A 1 33 ? 7.837 0.872 2.013 1.00 10.00 33 ILE A N 15
ATOM 17406 C CA . ILE A 1 33 ? 6.581 1.086 2.711 1.00 10.00 33 ILE A CA 15
ATOM 17407 C C . ILE A 1 33 ? 5.666 -0.120 2.542 1.00 10.00 33 ILE A C 15
ATOM 17408 O O . ILE A 1 33 ? 5.437 -0.579 1.428 1.00 10.00 33 ILE A O 15
ATOM 17424 N N . HIS A 1 34 ? 5.161 -0.636 3.652 1.00 10.00 34 HIS A N 15
ATOM 17425 C CA . HIS A 1 34 ? 4.270 -1.786 3.631 1.00 10.00 34 HIS A CA 15
ATOM 17426 C C . HIS A 1 34 ? 2.936 -1.406 4.259 1.00 10.00 34 HIS A C 15
ATOM 17427 O O . HIS A 1 34 ? 2.901 -0.821 5.340 1.00 10.00 34 HIS A O 15
ATOM 17441 N N . PHE A 1 35 ? 1.843 -1.722 3.582 1.00 10.00 35 PHE A N 15
ATOM 17442 C CA . PHE A 1 35 ? 0.526 -1.391 4.097 1.00 10.00 35 PHE A CA 15
ATOM 17443 C C . PHE A 1 35 ? -0.367 -2.622 4.151 1.00 10.00 35 PHE A C 15
ATOM 17444 O O . PHE A 1 35 ? -0.199 -3.567 3.376 1.00 10.00 35 PHE A O 15
ATOM 17461 N N . LEU A 1 36 ? -1.303 -2.605 5.085 1.00 10.00 36 LEU A N 15
ATOM 17462 C CA . LEU A 1 36 ? -2.245 -3.697 5.255 1.00 10.00 36 LEU A CA 15
ATOM 17463 C C . LEU A 1 36 ? -3.640 -3.202 4.906 1.00 10.00 36 LEU A C 15
ATOM 17464 O O . LEU A 1 36 ? -4.089 -2.184 5.439 1.00 10.00 36 LEU A O 15
ATOM 17480 N N . TYR A 1 37 ? -4.318 -3.898 4.006 1.00 10.00 37 TYR A N 15
ATOM 17481 C CA . TYR A 1 37 ? -5.655 -3.494 3.593 1.00 10.00 37 TYR A CA 15
ATOM 17482 C C . TYR A 1 37 ? -6.633 -4.653 3.712 1.00 10.00 37 TYR A C 15
ATOM 17483 O O . TYR A 1 37 ? -6.258 -5.809 3.531 1.00 10.00 37 TYR A O 15
ATOM 17501 N N . ASP A 1 38 ? -7.885 -4.338 4.017 1.00 10.00 38 ASP A N 15
ATOM 17502 C CA . ASP A 1 38 ? -8.911 -5.364 4.169 1.00 10.00 38 ASP A CA 15
ATOM 17503 C C . ASP A 1 38 ? -9.556 -5.707 2.832 1.00 10.00 38 ASP A C 15
ATOM 17504 O O . ASP A 1 38 ? -10.046 -4.829 2.116 1.00 10.00 38 ASP A O 15
ATOM 17513 N N . LEU A 1 39 ? -9.559 -6.986 2.502 1.00 10.00 39 LEU A N 15
ATOM 17514 C CA . LEU A 1 39 ? -10.146 -7.449 1.258 1.00 10.00 39 LEU A CA 15
ATOM 17515 C C . LEU A 1 39 ? -11.557 -7.956 1.495 1.00 10.00 39 LEU A C 15
ATOM 17516 O O . LEU A 1 39 ? -12.516 -7.445 0.917 1.00 10.00 39 LEU A O 15
ATOM 17532 N N . GLY A 1 40 ? -11.681 -8.946 2.360 1.00 10.00 40 GLY A N 15
ATOM 17533 C CA . GLY A 1 40 ? -12.977 -9.506 2.659 1.00 10.00 40 GLY A CA 15
ATOM 17534 C C . GLY A 1 40 ? -12.959 -11.016 2.628 1.00 10.00 40 GLY A C 15
ATOM 17535 O O . GLY A 1 40 ? -11.914 -11.626 2.396 1.00 10.00 40 GLY A O 15
ATOM 17539 N N . GLY A 1 41 ? -14.108 -11.624 2.876 1.00 10.00 41 GLY A N 15
ATOM 17540 C CA . GLY A 1 41 ? -14.194 -13.071 2.867 1.00 10.00 41 GLY A CA 15
ATOM 17541 C C . GLY A 1 41 ? -13.550 -13.696 4.091 1.00 10.00 41 GLY A C 15
ATOM 17542 O O . GLY A 1 41 ? -13.382 -14.915 4.158 1.00 10.00 41 GLY A O 15
ATOM 17546 N N . GLY A 1 42 ? -13.181 -12.860 5.056 1.00 10.00 42 GLY A N 15
ATOM 17547 C CA . GLY A 1 42 ? -12.567 -13.354 6.272 1.00 10.00 42 GLY A CA 15
ATOM 17548 C C . GLY A 1 42 ? -11.080 -13.072 6.341 1.00 10.00 42 GLY A C 15
ATOM 17549 O O . GLY A 1 42 ? -10.465 -13.224 7.398 1.00 10.00 42 GLY A O 15
ATOM 17553 N N . LYS A 1 43 ? -10.489 -12.664 5.227 1.00 10.00 43 LYS A N 15
ATOM 17554 C CA . LYS A 1 43 ? -9.063 -12.377 5.203 1.00 10.00 43 LYS A CA 15
ATOM 17555 C C . LYS A 1 43 ? -8.778 -11.012 4.586 1.00 10.00 43 LYS A C 15
ATOM 17556 O O . LYS A 1 43 ? -9.644 -10.398 3.957 1.00 10.00 43 LYS A O 15
ATOM 17575 N N . ALA A 1 44 ? -7.555 -10.545 4.773 1.00 10.00 44 ALA A N 15
ATOM 17576 C CA . ALA A 1 44 ? -7.135 -9.260 4.247 1.00 10.00 44 ALA A CA 15
ATOM 17577 C C . ALA A 1 44 ? -5.928 -9.431 3.334 1.00 10.00 44 ALA A C 15
ATOM 17578 O O . ALA A 1 44 ? -5.540 -10.553 3.009 1.00 10.00 44 ALA A O 15
ATOM 17585 N N . GLY A 1 45 ? -5.338 -8.321 2.927 1.00 10.00 45 GLY A N 15
ATOM 17586 C CA . GLY A 1 45 ? -4.184 -8.375 2.057 1.00 10.00 45 GLY A CA 15
ATOM 17587 C C . GLY A 1 45 ? -3.074 -7.475 2.543 1.00 10.00 45 GLY A C 15
ATOM 17588 O O . GLY A 1 45 ? -3.191 -6.853 3.605 1.00 10.00 45 GLY A O 15
ATOM 17592 N N . MET A 1 46 ? -2.010 -7.386 1.763 1.00 10.00 46 MET A N 15
ATOM 17593 C CA . MET A 1 46 ? -0.863 -6.559 2.112 1.00 10.00 46 MET A CA 15
ATOM 17594 C C . MET A 1 46 ? -0.076 -6.206 0.856 1.00 10.00 46 MET A C 15
ATOM 17595 O O . MET A 1 46 ? -0.176 -6.899 -0.153 1.00 10.00 46 MET A O 15
ATOM 17609 N N . GLY A 1 47 ? 0.693 -5.128 0.917 1.00 10.00 47 GLY A N 15
ATOM 17610 C CA . GLY A 1 47 ? 1.481 -4.718 -0.232 1.00 10.00 47 GLY A CA 15
ATOM 17611 C C . GLY A 1 47 ? 2.621 -3.801 0.148 1.00 10.00 47 GLY A C 15
ATOM 17612 O O . GLY A 1 47 ? 2.476 -2.949 1.028 1.00 10.00 47 GLY A O 15
ATOM 17616 N N . MET A 1 48 ? 3.758 -3.985 -0.502 1.00 10.00 48 MET A N 15
ATOM 17617 C CA . MET A 1 48 ? 4.931 -3.172 -0.241 1.00 10.00 48 MET A CA 15
ATOM 17618 C C . MET A 1 48 ? 5.275 -2.319 -1.457 1.00 10.00 48 MET A C 15
ATOM 17619 O O . MET A 1 48 ? 5.120 -2.749 -2.599 1.00 10.00 48 MET A O 15
ATOM 17633 N N . VAL A 1 49 ? 5.721 -1.101 -1.205 1.00 10.00 49 VAL A N 15
ATOM 17634 C CA . VAL A 1 49 ? 6.093 -0.181 -2.267 1.00 10.00 49 VAL A CA 15
ATOM 17635 C C . VAL A 1 49 ? 7.269 0.677 -1.814 1.00 10.00 49 VAL A C 15
ATOM 17636 O O . VAL A 1 49 ? 7.378 1.024 -0.638 1.00 10.00 49 VAL A O 15
ATOM 17649 N N . SER A 1 50 ? 8.167 0.979 -2.733 1.00 10.00 50 SER A N 15
ATOM 17650 C CA . SER A 1 50 ? 9.324 1.792 -2.415 1.00 10.00 50 SER A CA 15
ATOM 17651 C C . SER A 1 50 ? 8.999 3.269 -2.603 1.00 10.00 50 SER A C 15
ATOM 17652 O O . SER A 1 50 ? 8.043 3.613 -3.300 1.00 10.00 50 SER A O 15
ATOM 17660 N N . GLU A 1 51 ? 9.793 4.138 -1.988 1.00 10.00 51 GLU A N 15
ATOM 17661 C CA . GLU A 1 51 ? 9.578 5.577 -2.105 1.00 10.00 51 GLU A CA 15
ATOM 17662 C C . GLU A 1 51 ? 9.781 6.045 -3.546 1.00 10.00 51 GLU A C 15
ATOM 17663 O O . GLU A 1 51 ? 9.251 7.075 -3.954 1.00 10.00 51 GLU A O 15
ATOM 17675 N N . LYS A 1 52 ? 10.542 5.281 -4.315 1.00 10.00 52 LYS A N 15
ATOM 17676 C CA . LYS A 1 52 ? 10.804 5.628 -5.706 1.00 10.00 52 LYS A CA 15
ATOM 17677 C C . LYS A 1 52 ? 9.655 5.186 -6.602 1.00 10.00 52 LYS A C 15
ATOM 17678 O O . LYS A 1 52 ? 9.382 5.802 -7.633 1.00 10.00 52 LYS A O 15
ATOM 17697 N N . ASP A 1 53 ? 8.981 4.115 -6.205 1.00 10.00 53 ASP A N 15
ATOM 17698 C CA . ASP A 1 53 ? 7.859 3.592 -6.977 1.00 10.00 53 ASP A CA 15
ATOM 17699 C C . ASP A 1 53 ? 6.557 4.254 -6.548 1.00 10.00 53 ASP A C 15
ATOM 17700 O O . ASP A 1 53 ? 5.542 4.152 -7.235 1.00 10.00 53 ASP A O 15
ATOM 17709 N N . ALA A 1 54 ? 6.589 4.926 -5.408 1.00 10.00 54 ALA A N 15
ATOM 17710 C CA . ALA A 1 54 ? 5.411 5.598 -4.885 1.00 10.00 54 ALA A CA 15
ATOM 17711 C C . ALA A 1 54 ? 5.439 7.093 -5.195 1.00 10.00 54 ALA A C 15
ATOM 17712 O O . ALA A 1 54 ? 6.360 7.803 -4.788 1.00 10.00 54 ALA A O 15
ATOM 17719 N N . PRO A 1 55 ? 4.432 7.585 -5.942 1.00 10.00 55 PRO A N 15
ATOM 17720 C CA . PRO A 1 55 ? 4.326 9.008 -6.286 1.00 10.00 55 PRO A CA 15
ATOM 17721 C C . PRO A 1 55 ? 4.161 9.873 -5.040 1.00 10.00 55 PRO A C 15
ATOM 17722 O O . PRO A 1 55 ? 3.553 9.445 -4.060 1.00 10.00 55 PRO A O 15
ATOM 17733 N N . LYS A 1 56 ? 4.685 11.093 -5.090 1.00 10.00 56 LYS A N 15
ATOM 17734 C CA . LYS A 1 56 ? 4.610 12.015 -3.957 1.00 10.00 56 LYS A CA 15
ATOM 17735 C C . LYS A 1 56 ? 3.164 12.285 -3.548 1.00 10.00 56 LYS A C 15
ATOM 17736 O O . LYS A 1 56 ? 2.861 12.419 -2.362 1.00 10.00 56 LYS A O 15
ATOM 17755 N N . GLU A 1 57 ? 2.281 12.360 -4.536 1.00 10.00 57 GLU A N 15
ATOM 17756 C CA . GLU A 1 57 ? 0.867 12.602 -4.291 1.00 10.00 57 GLU A CA 15
ATOM 17757 C C . GLU A 1 57 ? 0.276 11.509 -3.403 1.00 10.00 57 GLU A C 15
ATOM 17758 O O . GLU A 1 57 ? -0.378 11.790 -2.394 1.00 10.00 57 GLU A O 15
ATOM 17770 N N . LEU A 1 58 ? 0.534 10.264 -3.776 1.00 10.00 58 LEU A N 15
ATOM 17771 C CA . LEU A 1 58 ? 0.034 9.124 -3.025 1.00 10.00 58 LEU A CA 15
ATOM 17772 C C . LEU A 1 58 ? 0.812 8.958 -1.726 1.00 10.00 58 LEU A C 15
ATOM 17773 O O . LEU A 1 58 ? 0.263 8.522 -0.716 1.00 10.00 58 LEU A O 15
ATOM 17789 N N . LEU A 1 59 ? 2.091 9.324 -1.761 1.00 10.00 59 LEU A N 15
ATOM 17790 C CA . LEU A 1 59 ? 2.957 9.243 -0.592 1.00 10.00 59 LEU A CA 15
ATOM 17791 C C . LEU A 1 59 ? 2.396 10.103 0.535 1.00 10.00 59 LEU A C 15
ATOM 17792 O O . LEU A 1 59 ? 2.462 9.736 1.710 1.00 10.00 59 LEU A O 15
ATOM 17808 N N . GLN A 1 60 ? 1.840 11.249 0.158 1.00 10.00 60 GLN A N 15
ATOM 17809 C CA . GLN A 1 60 ? 1.239 12.172 1.110 1.00 10.00 60 GLN A CA 15
ATOM 17810 C C . GLN A 1 60 ? 0.022 11.521 1.762 1.00 10.00 60 GLN A C 15
ATOM 17811 O O . GLN A 1 60 ? -0.236 11.700 2.953 1.00 10.00 60 GLN A O 15
ATOM 17825 N N . MET A 1 61 ? -0.707 10.742 0.969 1.00 10.00 61 MET A N 15
ATOM 17826 C CA . MET A 1 61 ? -1.900 10.048 1.444 1.00 10.00 61 MET A CA 15
ATOM 17827 C C . MET A 1 61 ? -1.512 8.919 2.395 1.00 10.00 61 MET A C 15
ATOM 17828 O O . MET A 1 61 ? -2.267 8.563 3.298 1.00 10.00 61 MET A O 15
ATOM 17842 N N . LEU A 1 62 ? -0.325 8.362 2.185 1.00 10.00 62 LEU A N 15
ATOM 17843 C CA . LEU A 1 62 ? 0.178 7.280 3.021 1.00 10.00 62 LEU A CA 15
ATOM 17844 C C . LEU A 1 62 ? 0.502 7.798 4.417 1.00 10.00 62 LEU A C 15
ATOM 17845 O O . LEU A 1 62 ? 0.293 7.106 5.410 1.00 10.00 62 LEU A O 15
ATOM 17861 N N . GLU A 1 63 ? 0.978 9.037 4.480 1.00 10.00 63 GLU A N 15
ATOM 17862 C CA . GLU A 1 63 ? 1.325 9.668 5.750 1.00 10.00 63 GLU A CA 15
ATOM 17863 C C . GLU A 1 63 ? 0.066 9.980 6.560 1.00 10.00 63 GLU A C 15
ATOM 17864 O O . GLU A 1 63 ? 0.131 10.247 7.759 1.00 10.00 63 GLU A O 15
ATOM 17876 N N . LYS A 1 64 ? -1.082 9.933 5.896 1.00 10.00 64 LYS A N 15
ATOM 17877 C CA . LYS A 1 64 ? -2.357 10.205 6.546 1.00 10.00 64 LYS A CA 15
ATOM 17878 C C . LYS A 1 64 ? -2.973 8.915 7.076 1.00 10.00 64 LYS A C 15
ATOM 17879 O O . LYS A 1 64 ? -3.924 8.944 7.859 1.00 10.00 64 LYS A O 15
ATOM 17898 N N . GLN A 1 65 ? -2.418 7.786 6.652 1.00 10.00 65 GLN A N 15
ATOM 17899 C CA . GLN A 1 65 ? -2.912 6.481 7.076 1.00 10.00 65 GLN A CA 15
ATOM 17900 C C . GLN A 1 65 ? -1.808 5.701 7.784 1.00 10.00 65 GLN A C 15
ATOM 17901 O O . GLN A 1 65 ? -1.957 4.514 8.082 1.00 10.00 65 GLN A O 15
ATOM 17915 N N . LYS A 1 66 ? -0.703 6.380 8.047 1.00 10.00 66 LYS A N 15
ATOM 17916 C CA . LYS A 1 66 ? 0.432 5.768 8.717 1.00 10.00 66 LYS A CA 15
ATOM 17917 C C . LYS A 1 66 ? 0.166 5.656 10.212 1.00 10.00 66 LYS A C 15
ATOM 17918 O O . LYS A 1 66 ? -0.077 6.658 10.886 1.00 10.00 66 LYS A O 15
ATOM 17937 N N . LYS A 1 67 ? 0.217 4.439 10.721 1.00 10.00 67 LYS A N 15
ATOM 17938 C CA . LYS A 1 67 ? -0.029 4.185 12.135 1.00 10.00 67 LYS A CA 15
ATOM 17939 C C . LYS A 1 67 ? 1.162 3.468 12.758 1.00 10.00 67 LYS A C 15
ATOM 17940 O O . LYS A 1 67 ? 2.256 3.455 12.181 1.00 10.00 67 LYS A O 15
ATOM 17959 N N . GLY B 2 3 ? -7.978 -18.380 -0.233 1.00 10.00 3 GLY B N 15
ATOM 17960 C CA . GLY B 2 3 ? -8.136 -17.538 -1.403 1.00 10.00 3 GLY B CA 15
ATOM 17961 C C . GLY B 2 3 ? -7.180 -16.362 -1.395 1.00 10.00 3 GLY B C 15
ATOM 17962 O O . GLY B 2 3 ? -6.010 -16.506 -1.756 1.00 10.00 3 GLY B O 15
ATOM 17966 N N . GLU B 2 4 ? -7.676 -15.204 -0.969 1.00 10.00 4 GLU B N 15
ATOM 17967 C CA . GLU B 2 4 ? -6.865 -13.993 -0.922 1.00 10.00 4 GLU B CA 15
ATOM 17968 C C . GLU B 2 4 ? -5.721 -14.125 0.077 1.00 10.00 4 GLU B C 15
ATOM 17969 O O . GLU B 2 4 ? -5.884 -14.696 1.159 1.00 10.00 4 GLU B O 15
ATOM 17981 N N . GLY B 2 5 ? -4.572 -13.585 -0.299 1.00 10.00 5 GLY B N 15
ATOM 17982 C CA . GLY B 2 5 ? -3.394 -13.638 0.540 1.00 10.00 5 GLY B CA 15
ATOM 17983 C C . GLY B 2 5 ? -2.132 -13.623 -0.293 1.00 10.00 5 GLY B C 15
ATOM 17984 O O . GLY B 2 5 ? -1.501 -14.662 -0.499 1.00 10.00 5 GLY B O 15
ATOM 17988 N N . GLU B 2 6 ? -1.784 -12.445 -0.796 1.00 10.00 6 GLU B N 15
ATOM 17989 C CA . GLU B 2 6 ? -0.595 -12.282 -1.624 1.00 10.00 6 GLU B CA 15
ATOM 17990 C C . GLU B 2 6 ? 0.683 -12.444 -0.800 1.00 10.00 6 GLU B C 15
ATOM 17991 O O . GLU B 2 6 ? 0.675 -12.267 0.420 1.00 10.00 6 GLU B O 15
ATOM 18003 N N . GLU B 2 7 ? 1.778 -12.773 -1.473 1.00 10.00 7 GLU B N 15
ATOM 18004 C CA . GLU B 2 7 ? 3.055 -12.976 -0.808 1.00 10.00 7 GLU B CA 15
ATOM 18005 C C . GLU B 2 7 ? 4.120 -12.034 -1.365 1.00 10.00 7 GLU B C 15
ATOM 18006 O O . GLU B 2 7 ? 4.160 -11.762 -2.570 1.00 10.00 7 GLU B O 15
ATOM 18018 N N . GLU B 2 8 ? 4.978 -11.538 -0.484 1.00 10.00 8 GLU B N 15
ATOM 18019 C CA . GLU B 2 8 ? 6.051 -10.633 -0.870 1.00 10.00 8 GLU B CA 15
ATOM 18020 C C . GLU B 2 8 ? 7.389 -11.211 -0.439 1.00 10.00 8 GLU B C 15
ATOM 18021 O O . GLU B 2 8 ? 7.445 -12.318 0.103 1.00 10.00 8 GLU B O 15
ATOM 18033 N N . GLY B 2 9 ? 8.463 -10.477 -0.680 1.00 10.00 9 GLY B N 15
ATOM 18034 C CA . GLY B 2 9 ? 9.773 -10.954 -0.303 1.00 10.00 9 GLY B CA 15
ATOM 18035 C C . GLY B 2 9 ? 10.870 -10.046 -0.796 1.00 10.00 9 GLY B C 15
ATOM 18036 O O . GLY B 2 9 ? 11.685 -10.437 -1.632 1.00 10.00 9 GLY B O 15
ATOM 18040 N N . GLU B 2 10 ? 10.899 -8.836 -0.267 1.00 10.00 10 GLU B N 15
ATOM 18041 C CA . GLU B 2 10 ? 11.894 -7.853 -0.659 1.00 10.00 10 GLU B CA 15
ATOM 18042 C C . GLU B 2 10 ? 13.022 -7.795 0.357 1.00 10.00 10 GLU B C 15
ATOM 18043 O O . GLU B 2 10 ? 12.786 -7.753 1.568 1.00 10.00 10 GLU B O 15
ATOM 18055 N N . GLU B 2 11 ? 14.245 -7.791 -0.142 1.00 10.00 11 GLU B N 15
ATOM 18056 C CA . GLU B 2 11 ? 15.418 -7.730 0.711 1.00 10.00 11 GLU B CA 15
ATOM 18057 C C . GLU B 2 11 ? 15.837 -6.278 0.911 1.00 10.00 11 GLU B C 15
ATOM 18058 O O . GLU B 2 11 ? 15.897 -5.504 -0.047 1.00 10.00 11 GLU B O 15
ATOM 18070 N N . TYR B 2 12 ? 16.126 -5.912 2.149 1.00 10.00 12 TYR B N 15
ATOM 18071 C CA . TYR B 2 12 ? 16.531 -4.552 2.463 1.00 10.00 12 TYR B CA 15
ATOM 18072 C C . TYR B 2 12 ? 18.048 -4.419 2.391 1.00 10.00 12 TYR B C 15
ATOM 18073 O O . TYR B 2 12 ? 18.776 -5.387 2.620 1.00 10.00 12 TYR B O 15
ATOM 18091 N N . GLY A 1 1 ? -20.503 2.096 -6.592 1.00 10.00 1 GLY A N 16
ATOM 18092 C CA . GLY A 1 1 ? -19.064 2.267 -6.552 1.00 10.00 1 GLY A CA 16
ATOM 18093 C C . GLY A 1 1 ? -18.617 3.053 -5.334 1.00 10.00 1 GLY A C 16
ATOM 18094 O O . GLY A 1 1 ? -19.448 3.481 -4.529 1.00 10.00 1 GLY A O 16
ATOM 18098 N N . SER A 1 2 ? -17.315 3.245 -5.196 1.00 10.00 2 SER A N 16
ATOM 18099 C CA . SER A 1 2 ? -16.770 3.979 -4.067 1.00 10.00 2 SER A CA 16
ATOM 18100 C C . SER A 1 2 ? -16.641 5.459 -4.406 1.00 10.00 2 SER A C 16
ATOM 18101 O O . SER A 1 2 ? -16.302 5.826 -5.534 1.00 10.00 2 SER A O 16
ATOM 18109 N N . HIS A 1 3 ? -16.937 6.304 -3.434 1.00 10.00 3 HIS A N 16
ATOM 18110 C CA . HIS A 1 3 ? -16.847 7.744 -3.615 1.00 10.00 3 HIS A CA 16
ATOM 18111 C C . HIS A 1 3 ? -15.636 8.282 -2.870 1.00 10.00 3 HIS A C 16
ATOM 18112 O O . HIS A 1 3 ? -15.491 9.491 -2.678 1.00 10.00 3 HIS A O 16
ATOM 18126 N N . MET A 1 4 ? -14.771 7.373 -2.454 1.00 10.00 4 MET A N 16
ATOM 18127 C CA . MET A 1 4 ? -13.567 7.737 -1.730 1.00 10.00 4 MET A CA 16
ATOM 18128 C C . MET A 1 4 ? -12.407 7.888 -2.708 1.00 10.00 4 MET A C 16
ATOM 18129 O O . MET A 1 4 ? -12.592 7.779 -3.920 1.00 10.00 4 MET A O 16
ATOM 18143 N N . ALA A 1 5 ? -11.219 8.139 -2.186 1.00 10.00 5 ALA A N 16
ATOM 18144 C CA . ALA A 1 5 ? -10.040 8.300 -3.024 1.00 10.00 5 ALA A CA 16
ATOM 18145 C C . ALA A 1 5 ? -9.281 6.984 -3.158 1.00 10.00 5 ALA A C 16
ATOM 18146 O O . ALA A 1 5 ? -8.839 6.405 -2.164 1.00 10.00 5 ALA A O 16
ATOM 18153 N N . THR A 1 6 ? -9.141 6.512 -4.388 1.00 10.00 6 THR A N 16
ATOM 18154 C CA . THR A 1 6 ? -8.436 5.270 -4.655 1.00 10.00 6 THR A CA 16
ATOM 18155 C C . THR A 1 6 ? -6.945 5.529 -4.850 1.00 10.00 6 THR A C 16
ATOM 18156 O O . THR A 1 6 ? -6.551 6.426 -5.601 1.00 10.00 6 THR A O 16
ATOM 18167 N N . VAL A 1 7 ? -6.121 4.750 -4.161 1.00 10.00 7 VAL A N 16
ATOM 18168 C CA . VAL A 1 7 ? -4.674 4.897 -4.243 1.00 10.00 7 VAL A CA 16
ATOM 18169 C C . VAL A 1 7 ? -4.064 3.778 -5.083 1.00 10.00 7 VAL A C 16
ATOM 18170 O O . VAL A 1 7 ? -4.440 2.612 -4.945 1.00 10.00 7 VAL A O 16
ATOM 18183 N N . LYS A 1 8 ? -3.134 4.136 -5.959 1.00 10.00 8 LYS A N 16
ATOM 18184 C CA . LYS A 1 8 ? -2.473 3.161 -6.815 1.00 10.00 8 LYS A CA 16
ATOM 18185 C C . LYS A 1 8 ? -1.074 2.853 -6.290 1.00 10.00 8 LYS A C 16
ATOM 18186 O O . LYS A 1 8 ? -0.300 3.760 -5.991 1.00 10.00 8 LYS A O 16
ATOM 18205 N N . PHE A 1 9 ? -0.757 1.575 -6.184 1.00 10.00 9 PHE A N 16
ATOM 18206 C CA . PHE A 1 9 ? 0.537 1.142 -5.684 1.00 10.00 9 PHE A CA 16
ATOM 18207 C C . PHE A 1 9 ? 1.248 0.264 -6.705 1.00 10.00 9 PHE A C 16
ATOM 18208 O O . PHE A 1 9 ? 0.652 -0.164 -7.692 1.00 10.00 9 PHE A O 16
ATOM 18225 N N . LYS A 1 10 ? 2.518 -0.006 -6.453 1.00 10.00 10 LYS A N 16
ATOM 18226 C CA . LYS A 1 10 ? 3.313 -0.836 -7.338 1.00 10.00 10 LYS A CA 16
ATOM 18227 C C . LYS A 1 10 ? 3.757 -2.095 -6.600 1.00 10.00 10 LYS A C 16
ATOM 18228 O O . LYS A 1 10 ? 4.866 -2.171 -6.074 1.00 10.00 10 LYS A O 16
ATOM 18247 N N . TYR A 1 11 ? 2.864 -3.071 -6.561 1.00 10.00 11 TYR A N 16
ATOM 18248 C CA . TYR A 1 11 ? 3.121 -4.333 -5.884 1.00 10.00 11 TYR A CA 16
ATOM 18249 C C . TYR A 1 11 ? 4.126 -5.173 -6.670 1.00 10.00 11 TYR A C 16
ATOM 18250 O O . TYR A 1 11 ? 3.781 -5.800 -7.674 1.00 10.00 11 TYR A O 16
ATOM 18268 N N . LYS A 1 12 ? 5.375 -5.149 -6.209 1.00 10.00 12 LYS A N 16
ATOM 18269 C CA . LYS A 1 12 ? 6.467 -5.902 -6.828 1.00 10.00 12 LYS A CA 16
ATOM 18270 C C . LYS A 1 12 ? 6.588 -5.584 -8.320 1.00 10.00 12 LYS A C 16
ATOM 18271 O O . LYS A 1 12 ? 7.044 -6.413 -9.105 1.00 10.00 12 LYS A O 16
ATOM 18290 N N . GLY A 1 13 ? 6.178 -4.377 -8.703 1.00 10.00 13 GLY A N 16
ATOM 18291 C CA . GLY A 1 13 ? 6.246 -3.973 -10.095 1.00 10.00 13 GLY A CA 16
ATOM 18292 C C . GLY A 1 13 ? 4.885 -3.918 -10.762 1.00 10.00 13 GLY A C 16
ATOM 18293 O O . GLY A 1 13 ? 4.684 -3.166 -11.717 1.00 10.00 13 GLY A O 16
ATOM 18297 N N . GLU A 1 14 ? 3.945 -4.702 -10.256 1.00 10.00 14 GLU A N 16
ATOM 18298 C CA . GLU A 1 14 ? 2.598 -4.746 -10.811 1.00 10.00 14 GLU A CA 16
ATOM 18299 C C . GLU A 1 14 ? 1.718 -3.694 -10.142 1.00 10.00 14 GLU A C 16
ATOM 18300 O O . GLU A 1 14 ? 1.667 -3.603 -8.918 1.00 10.00 14 GLU A O 16
ATOM 18312 N N . GLU A 1 15 ? 1.023 -2.900 -10.945 1.00 10.00 15 GLU A N 16
ATOM 18313 C CA . GLU A 1 15 ? 0.170 -1.848 -10.412 1.00 10.00 15 GLU A CA 16
ATOM 18314 C C . GLU A 1 15 ? -1.067 -2.419 -9.724 1.00 10.00 15 GLU A C 16
ATOM 18315 O O . GLU A 1 15 ? -1.772 -3.268 -10.278 1.00 10.00 15 GLU A O 16
ATOM 18327 N N . LYS A 1 16 ? -1.307 -1.937 -8.516 1.00 10.00 16 LYS A N 16
ATOM 18328 C CA . LYS A 1 16 ? -2.447 -2.340 -7.709 1.00 10.00 16 LYS A CA 16
ATOM 18329 C C . LYS A 1 16 ? -3.201 -1.093 -7.273 1.00 10.00 16 LYS A C 16
ATOM 18330 O O . LYS A 1 16 ? -2.620 -0.012 -7.211 1.00 10.00 16 LYS A O 16
ATOM 18349 N N . GLN A 1 17 ? -4.479 -1.228 -6.980 1.00 10.00 17 GLN A N 16
ATOM 18350 C CA . GLN A 1 17 ? -5.268 -0.084 -6.555 1.00 10.00 17 GLN A CA 16
ATOM 18351 C C . GLN A 1 17 ? -6.137 -0.436 -5.356 1.00 10.00 17 GLN A C 16
ATOM 18352 O O . GLN A 1 17 ? -6.946 -1.366 -5.409 1.00 10.00 17 GLN A O 16
ATOM 18366 N N . VAL A 1 18 ? -5.953 0.306 -4.275 1.00 10.00 18 VAL A N 16
ATOM 18367 C CA . VAL A 1 18 ? -6.718 0.090 -3.058 1.00 10.00 18 VAL A CA 16
ATOM 18368 C C . VAL A 1 18 ? -7.344 1.400 -2.595 1.00 10.00 18 VAL A C 16
ATOM 18369 O O . VAL A 1 18 ? -6.713 2.457 -2.654 1.00 10.00 18 VAL A O 16
ATOM 18382 N N . ASP A 1 19 ? -8.593 1.325 -2.161 1.00 10.00 19 ASP A N 16
ATOM 18383 C CA . ASP A 1 19 ? -9.316 2.494 -1.681 1.00 10.00 19 ASP A CA 16
ATOM 18384 C C . ASP A 1 19 ? -8.762 2.948 -0.334 1.00 10.00 19 ASP A C 16
ATOM 18385 O O . ASP A 1 19 ? -8.309 2.127 0.469 1.00 10.00 19 ASP A O 16
ATOM 18394 N N . ILE A 1 20 ? -8.800 4.251 -0.093 1.00 10.00 20 ILE A N 16
ATOM 18395 C CA . ILE A 1 20 ? -8.304 4.822 1.154 1.00 10.00 20 ILE A CA 16
ATOM 18396 C C . ILE A 1 20 ? -9.080 4.287 2.365 1.00 10.00 20 ILE A C 16
ATOM 18397 O O . ILE A 1 20 ? -8.546 4.213 3.471 1.00 10.00 20 ILE A O 16
ATOM 18413 N N . SER A 1 21 ? -10.332 3.895 2.152 1.00 10.00 21 SER A N 16
ATOM 18414 C CA . SER A 1 21 ? -11.154 3.370 3.237 1.00 10.00 21 SER A CA 16
ATOM 18415 C C . SER A 1 21 ? -10.889 1.881 3.447 1.00 10.00 21 SER A C 16
ATOM 18416 O O . SER A 1 21 ? -11.277 1.303 4.465 1.00 10.00 21 SER A O 16
ATOM 18424 N N . LYS A 1 22 ? -10.219 1.264 2.484 1.00 10.00 22 LYS A N 16
ATOM 18425 C CA . LYS A 1 22 ? -9.899 -0.153 2.567 1.00 10.00 22 LYS A CA 16
ATOM 18426 C C . LYS A 1 22 ? -8.560 -0.354 3.262 1.00 10.00 22 LYS A C 16
ATOM 18427 O O . LYS A 1 22 ? -8.290 -1.420 3.809 1.00 10.00 22 LYS A O 16
ATOM 18446 N N . ILE A 1 23 ? -7.726 0.676 3.236 1.00 10.00 23 ILE A N 16
ATOM 18447 C CA . ILE A 1 23 ? -6.420 0.616 3.875 1.00 10.00 23 ILE A CA 16
ATOM 18448 C C . ILE A 1 23 ? -6.569 0.685 5.393 1.00 10.00 23 ILE A C 16
ATOM 18449 O O . ILE A 1 23 ? -7.207 1.597 5.920 1.00 10.00 23 ILE A O 16
ATOM 18465 N N . LEU A 1 24 ? -5.987 -0.278 6.086 1.00 10.00 24 LEU A N 16
ATOM 18466 C CA . LEU A 1 24 ? -6.069 -0.331 7.535 1.00 10.00 24 LEU A CA 16
ATOM 18467 C C . LEU A 1 24 ? -4.952 0.489 8.172 1.00 10.00 24 LEU A C 16
ATOM 18468 O O . LEU A 1 24 ? -5.207 1.499 8.831 1.00 10.00 24 LEU A O 16
ATOM 18484 N N . SER A 1 25 ? -3.713 0.056 7.974 1.00 10.00 25 SER A N 16
ATOM 18485 C CA . SER A 1 25 ? -2.565 0.750 8.545 1.00 10.00 25 SER A CA 16
ATOM 18486 C C . SER A 1 25 ? -1.364 0.700 7.604 1.00 10.00 25 SER A C 16
ATOM 18487 O O . SER A 1 25 ? -1.136 -0.304 6.925 1.00 10.00 25 SER A O 16
ATOM 18495 N N . VAL A 1 26 ? -0.618 1.795 7.554 1.00 10.00 26 VAL A N 16
ATOM 18496 C CA . VAL A 1 26 ? 0.573 1.889 6.719 1.00 10.00 26 VAL A CA 16
ATOM 18497 C C . VAL A 1 26 ? 1.811 2.031 7.598 1.00 10.00 26 VAL A C 16
ATOM 18498 O O . VAL A 1 26 ? 1.785 2.754 8.595 1.00 10.00 26 VAL A O 16
ATOM 18511 N N . GLY A 1 27 ? 2.878 1.330 7.243 1.00 10.00 27 GLY A N 16
ATOM 18512 C CA . GLY A 1 27 ? 4.103 1.401 8.007 1.00 10.00 27 GLY A CA 16
ATOM 18513 C C . GLY A 1 27 ? 5.322 1.589 7.130 1.00 10.00 27 GLY A C 16
ATOM 18514 O O . GLY A 1 27 ? 5.612 0.757 6.265 1.00 10.00 27 GLY A O 16
ATOM 18518 N N . ARG A 1 28 ? 6.030 2.690 7.335 1.00 10.00 28 ARG A N 16
ATOM 18519 C CA . ARG A 1 28 ? 7.226 2.980 6.562 1.00 10.00 28 ARG A CA 16
ATOM 18520 C C . ARG A 1 28 ? 8.443 2.351 7.229 1.00 10.00 28 ARG A C 16
ATOM 18521 O O . ARG A 1 28 ? 8.927 2.845 8.248 1.00 10.00 28 ARG A O 16
ATOM 18542 N N . TYR A 1 29 ? 8.929 1.258 6.653 1.00 10.00 29 TYR A N 16
ATOM 18543 C CA . TYR A 1 29 ? 10.097 0.564 7.188 1.00 10.00 29 TYR A CA 16
ATOM 18544 C C . TYR A 1 29 ? 11.365 1.336 6.847 1.00 10.00 29 TYR A C 16
ATOM 18545 O O . TYR A 1 29 ? 12.451 1.035 7.345 1.00 10.00 29 TYR A O 16
ATOM 18563 N N . GLY A 1 30 ? 11.208 2.337 5.995 1.00 10.00 30 GLY A N 16
ATOM 18564 C CA . GLY A 1 30 ? 12.324 3.156 5.581 1.00 10.00 30 GLY A CA 16
ATOM 18565 C C . GLY A 1 30 ? 12.333 3.344 4.084 1.00 10.00 30 GLY A C 16
ATOM 18566 O O . GLY A 1 30 ? 11.657 4.226 3.561 1.00 10.00 30 GLY A O 16
ATOM 18570 N N . LYS A 1 31 ? 13.082 2.496 3.393 1.00 10.00 31 LYS A N 16
ATOM 18571 C CA . LYS A 1 31 ? 13.170 2.562 1.938 1.00 10.00 31 LYS A CA 16
ATOM 18572 C C . LYS A 1 31 ? 12.016 1.784 1.320 1.00 10.00 31 LYS A C 16
ATOM 18573 O O . LYS A 1 31 ? 11.697 1.933 0.138 1.00 10.00 31 LYS A O 16
ATOM 18592 N N . LEU A 1 32 ? 11.398 0.949 2.140 1.00 10.00 32 LEU A N 16
ATOM 18593 C CA . LEU A 1 32 ? 10.272 0.138 1.719 1.00 10.00 32 LEU A CA 16
ATOM 18594 C C . LEU A 1 32 ? 9.063 0.432 2.601 1.00 10.00 32 LEU A C 16
ATOM 18595 O O . LEU A 1 32 ? 9.172 0.466 3.828 1.00 10.00 32 LEU A O 16
ATOM 18611 N N . ILE A 1 33 ? 7.927 0.667 1.974 1.00 10.00 33 ILE A N 16
ATOM 18612 C CA . ILE A 1 33 ? 6.702 0.965 2.697 1.00 10.00 33 ILE A CA 16
ATOM 18613 C C . ILE A 1 33 ? 5.718 -0.189 2.566 1.00 10.00 33 ILE A C 16
ATOM 18614 O O . ILE A 1 33 ? 5.335 -0.562 1.460 1.00 10.00 33 ILE A O 16
ATOM 18630 N N . HIS A 1 34 ? 5.319 -0.750 3.697 1.00 10.00 34 HIS A N 16
ATOM 18631 C CA . HIS A 1 34 ? 4.383 -1.866 3.707 1.00 10.00 34 HIS A CA 16
ATOM 18632 C C . HIS A 1 34 ? 3.067 -1.432 4.339 1.00 10.00 34 HIS A C 16
ATOM 18633 O O . HIS A 1 34 ? 3.058 -0.741 5.360 1.00 10.00 34 HIS A O 16
ATOM 18647 N N . PHE A 1 35 ? 1.963 -1.827 3.735 1.00 10.00 35 PHE A N 16
ATOM 18648 C CA . PHE A 1 35 ? 0.653 -1.456 4.242 1.00 10.00 35 PHE A CA 16
ATOM 18649 C C . PHE A 1 35 ? -0.288 -2.654 4.297 1.00 10.00 35 PHE A C 16
ATOM 18650 O O . PHE A 1 35 ? -0.149 -3.605 3.527 1.00 10.00 35 PHE A O 16
ATOM 18667 N N . LEU A 1 36 ? -1.238 -2.591 5.217 1.00 10.00 36 LEU A N 16
ATOM 18668 C CA . LEU A 1 36 ? -2.236 -3.636 5.389 1.00 10.00 36 LEU A CA 16
ATOM 18669 C C . LEU A 1 36 ? -3.598 -3.084 4.992 1.00 10.00 36 LEU A C 16
ATOM 18670 O O . LEU A 1 36 ? -3.960 -1.983 5.405 1.00 10.00 36 LEU A O 16
ATOM 18686 N N . TYR A 1 37 ? -4.348 -3.822 4.190 1.00 10.00 37 TYR A N 16
ATOM 18687 C CA . TYR A 1 37 ? -5.661 -3.357 3.759 1.00 10.00 37 TYR A CA 16
ATOM 18688 C C . TYR A 1 37 ? -6.695 -4.469 3.849 1.00 10.00 37 TYR A C 16
ATOM 18689 O O . TYR A 1 37 ? -6.363 -5.648 3.745 1.00 10.00 37 TYR A O 16
ATOM 18707 N N . ASP A 1 38 ? -7.945 -4.086 4.060 1.00 10.00 38 ASP A N 16
ATOM 18708 C CA . ASP A 1 38 ? -9.039 -5.042 4.163 1.00 10.00 38 ASP A CA 16
ATOM 18709 C C . ASP A 1 38 ? -9.376 -5.607 2.793 1.00 10.00 38 ASP A C 16
ATOM 18710 O O . ASP A 1 38 ? -9.616 -4.858 1.846 1.00 10.00 38 ASP A O 16
ATOM 18719 N N . LEU A 1 39 ? -9.381 -6.926 2.686 1.00 10.00 39 LEU A N 16
ATOM 18720 C CA . LEU A 1 39 ? -9.693 -7.581 1.428 1.00 10.00 39 LEU A CA 16
ATOM 18721 C C . LEU A 1 39 ? -11.139 -8.061 1.428 1.00 10.00 39 LEU A C 16
ATOM 18722 O O . LEU A 1 39 ? -11.920 -7.706 0.542 1.00 10.00 39 LEU A O 16
ATOM 18738 N N . GLY A 1 40 ? -11.495 -8.862 2.421 1.00 10.00 40 GLY A N 16
ATOM 18739 C CA . GLY A 1 40 ? -12.853 -9.359 2.515 1.00 10.00 40 GLY A CA 16
ATOM 18740 C C . GLY A 1 40 ? -12.919 -10.861 2.686 1.00 10.00 40 GLY A C 16
ATOM 18741 O O . GLY A 1 40 ? -12.013 -11.586 2.266 1.00 10.00 40 GLY A O 16
ATOM 18745 N N . GLY A 1 41 ? -13.991 -11.327 3.314 1.00 10.00 41 GLY A N 16
ATOM 18746 C CA . GLY A 1 41 ? -14.172 -12.749 3.527 1.00 10.00 41 GLY A CA 16
ATOM 18747 C C . GLY A 1 41 ? -13.491 -13.237 4.792 1.00 10.00 41 GLY A C 16
ATOM 18748 O O . GLY A 1 41 ? -13.622 -14.404 5.165 1.00 10.00 41 GLY A O 16
ATOM 18752 N N . GLY A 1 42 ? -12.778 -12.342 5.458 1.00 10.00 42 GLY A N 16
ATOM 18753 C CA . GLY A 1 42 ? -12.080 -12.698 6.675 1.00 10.00 42 GLY A CA 16
ATOM 18754 C C . GLY A 1 42 ? -10.608 -12.369 6.598 1.00 10.00 42 GLY A C 16
ATOM 18755 O O . GLY A 1 42 ? -10.035 -11.839 7.549 1.00 10.00 42 GLY A O 16
ATOM 18759 N N . LYS A 1 43 ? -9.995 -12.668 5.458 1.00 10.00 43 LYS A N 16
ATOM 18760 C CA . LYS A 1 43 ? -8.579 -12.396 5.273 1.00 10.00 43 LYS A CA 16
ATOM 18761 C C . LYS A 1 43 ? -8.372 -11.003 4.695 1.00 10.00 43 LYS A C 16
ATOM 18762 O O . LYS A 1 43 ? -9.244 -10.462 4.008 1.00 10.00 43 LYS A O 16
ATOM 18781 N N . ALA A 1 44 ? -7.216 -10.431 4.979 1.00 10.00 44 ALA A N 16
ATOM 18782 C CA . ALA A 1 44 ? -6.883 -9.105 4.504 1.00 10.00 44 ALA A CA 16
ATOM 18783 C C . ALA A 1 44 ? -5.716 -9.172 3.528 1.00 10.00 44 ALA A C 16
ATOM 18784 O O . ALA A 1 44 ? -5.091 -10.221 3.370 1.00 10.00 44 ALA A O 16
ATOM 18791 N N . GLY A 1 45 ? -5.418 -8.052 2.894 1.00 10.00 45 GLY A N 16
ATOM 18792 C CA . GLY A 1 45 ? -4.331 -8.005 1.945 1.00 10.00 45 GLY A CA 16
ATOM 18793 C C . GLY A 1 45 ? -3.190 -7.157 2.453 1.00 10.00 45 GLY A C 16
ATOM 18794 O O . GLY A 1 45 ? -3.373 -6.344 3.357 1.00 10.00 45 GLY A O 16
ATOM 18798 N N . MET A 1 46 ? -2.022 -7.328 1.862 1.00 10.00 46 MET A N 16
ATOM 18799 C CA . MET A 1 46 ? -0.843 -6.577 2.270 1.00 10.00 46 MET A CA 16
ATOM 18800 C C . MET A 1 46 ? 0.022 -6.285 1.058 1.00 10.00 46 MET A C 16
ATOM 18801 O O . MET A 1 46 ? 0.121 -7.110 0.155 1.00 10.00 46 MET A O 16
ATOM 18815 N N . GLY A 1 47 ? 0.637 -5.118 1.032 1.00 10.00 47 GLY A N 16
ATOM 18816 C CA . GLY A 1 47 ? 1.475 -4.760 -0.092 1.00 10.00 47 GLY A CA 16
ATOM 18817 C C . GLY A 1 47 ? 2.647 -3.897 0.315 1.00 10.00 47 GLY A C 16
ATOM 18818 O O . GLY A 1 47 ? 2.555 -3.128 1.277 1.00 10.00 47 GLY A O 16
ATOM 18822 N N . MET A 1 48 ? 3.756 -4.045 -0.388 1.00 10.00 48 MET A N 16
ATOM 18823 C CA . MET A 1 48 ? 4.953 -3.270 -0.108 1.00 10.00 48 MET A CA 16
ATOM 18824 C C . MET A 1 48 ? 5.416 -2.523 -1.355 1.00 10.00 48 MET A C 16
ATOM 18825 O O . MET A 1 48 ? 5.562 -3.110 -2.426 1.00 10.00 48 MET A O 16
ATOM 18839 N N . VAL A 1 49 ? 5.641 -1.226 -1.205 1.00 10.00 49 VAL A N 16
ATOM 18840 C CA . VAL A 1 49 ? 6.084 -0.388 -2.307 1.00 10.00 49 VAL A CA 16
ATOM 18841 C C . VAL A 1 49 ? 7.300 0.439 -1.879 1.00 10.00 49 VAL A C 16
ATOM 18842 O O . VAL A 1 49 ? 7.495 0.691 -0.691 1.00 10.00 49 VAL A O 16
ATOM 18855 N N . SER A 1 50 ? 8.127 0.834 -2.834 1.00 10.00 50 SER A N 16
ATOM 18856 C CA . SER A 1 50 ? 9.311 1.620 -2.527 1.00 10.00 50 SER A CA 16
ATOM 18857 C C . SER A 1 50 ? 9.004 3.112 -2.620 1.00 10.00 50 SER A C 16
ATOM 18858 O O . SER A 1 50 ? 7.979 3.509 -3.183 1.00 10.00 50 SER A O 16
ATOM 18866 N N . GLU A 1 51 ? 9.899 3.936 -2.085 1.00 10.00 51 GLU A N 16
ATOM 18867 C CA . GLU A 1 51 ? 9.725 5.385 -2.128 1.00 10.00 51 GLU A CA 16
ATOM 18868 C C . GLU A 1 51 ? 9.948 5.907 -3.542 1.00 10.00 51 GLU A C 16
ATOM 18869 O O . GLU A 1 51 ? 9.593 7.039 -3.864 1.00 10.00 51 GLU A O 16
ATOM 18881 N N . LYS A 1 52 ? 10.550 5.075 -4.377 1.00 10.00 52 LYS A N 16
ATOM 18882 C CA . LYS A 1 52 ? 10.832 5.437 -5.756 1.00 10.00 52 LYS A CA 16
ATOM 18883 C C . LYS A 1 52 ? 9.614 5.181 -6.631 1.00 10.00 52 LYS A C 16
ATOM 18884 O O . LYS A 1 52 ? 9.342 5.919 -7.580 1.00 10.00 52 LYS A O 16
ATOM 18903 N N . ASP A 1 53 ? 8.882 4.126 -6.303 1.00 10.00 53 ASP A N 16
ATOM 18904 C CA . ASP A 1 53 ? 7.693 3.757 -7.059 1.00 10.00 53 ASP A CA 16
ATOM 18905 C C . ASP A 1 53 ? 6.477 4.541 -6.582 1.00 10.00 53 ASP A C 16
ATOM 18906 O O . ASP A 1 53 ? 5.602 4.888 -7.379 1.00 10.00 53 ASP A O 16
ATOM 18915 N N . ALA A 1 54 ? 6.430 4.816 -5.284 1.00 10.00 54 ALA A N 16
ATOM 18916 C CA . ALA A 1 54 ? 5.323 5.553 -4.691 1.00 10.00 54 ALA A CA 16
ATOM 18917 C C . ALA A 1 54 ? 5.493 7.056 -4.893 1.00 10.00 54 ALA A C 16
ATOM 18918 O O . ALA A 1 54 ? 6.415 7.663 -4.341 1.00 10.00 54 ALA A O 16
ATOM 18925 N N . PRO A 1 55 ? 4.611 7.677 -5.693 1.00 10.00 55 PRO A N 16
ATOM 18926 C CA . PRO A 1 55 ? 4.663 9.115 -5.955 1.00 10.00 55 PRO A CA 16
ATOM 18927 C C . PRO A 1 55 ? 4.316 9.925 -4.710 1.00 10.00 55 PRO A C 16
ATOM 18928 O O . PRO A 1 55 ? 3.523 9.480 -3.877 1.00 10.00 55 PRO A O 16
ATOM 18939 N N . LYS A 1 56 ? 4.895 11.120 -4.592 1.00 10.00 56 LYS A N 16
ATOM 18940 C CA . LYS A 1 56 ? 4.652 11.990 -3.443 1.00 10.00 56 LYS A CA 16
ATOM 18941 C C . LYS A 1 56 ? 3.172 12.332 -3.308 1.00 10.00 56 LYS A C 16
ATOM 18942 O O . LYS A 1 56 ? 2.683 12.577 -2.204 1.00 10.00 56 LYS A O 16
ATOM 18961 N N . GLU A 1 57 ? 2.469 12.345 -4.437 1.00 10.00 57 GLU A N 16
ATOM 18962 C CA . GLU A 1 57 ? 1.044 12.645 -4.457 1.00 10.00 57 GLU A CA 16
ATOM 18963 C C . GLU A 1 57 ? 0.268 11.639 -3.610 1.00 10.00 57 GLU A C 16
ATOM 18964 O O . GLU A 1 57 ? -0.579 12.008 -2.796 1.00 10.00 57 GLU A O 16
ATOM 18976 N N . LEU A 1 58 ? 0.581 10.365 -3.801 1.00 10.00 58 LEU A N 16
ATOM 18977 C CA . LEU A 1 58 ? -0.087 9.296 -3.075 1.00 10.00 58 LEU A CA 16
ATOM 18978 C C . LEU A 1 58 ? 0.583 9.059 -1.729 1.00 10.00 58 LEU A C 16
ATOM 18979 O O . LEU A 1 58 ? -0.049 8.592 -0.782 1.00 10.00 58 LEU A O 16
ATOM 18995 N N . LEU A 1 59 ? 1.865 9.395 -1.649 1.00 10.00 59 LEU A N 16
ATOM 18996 C CA . LEU A 1 59 ? 2.630 9.237 -0.415 1.00 10.00 59 LEU A CA 16
ATOM 18997 C C . LEU A 1 59 ? 2.018 10.075 0.698 1.00 10.00 59 LEU A C 16
ATOM 18998 O O . LEU A 1 59 ? 1.995 9.668 1.859 1.00 10.00 59 LEU A O 16
ATOM 19014 N N . GLN A 1 60 ? 1.504 11.246 0.325 1.00 10.00 60 GLN A N 16
ATOM 19015 C CA . GLN A 1 60 ? 0.882 12.155 1.280 1.00 10.00 60 GLN A CA 16
ATOM 19016 C C . GLN A 1 60 ? -0.345 11.506 1.914 1.00 10.00 60 GLN A C 16
ATOM 19017 O O . GLN A 1 60 ? -0.706 11.806 3.051 1.00 10.00 60 GLN A O 16
ATOM 19031 N N . MET A 1 61 ? -0.976 10.603 1.171 1.00 10.00 61 MET A N 16
ATOM 19032 C CA . MET A 1 61 ? -2.152 9.901 1.660 1.00 10.00 61 MET A CA 16
ATOM 19033 C C . MET A 1 61 ? -1.725 8.753 2.563 1.00 10.00 61 MET A C 16
ATOM 19034 O O . MET A 1 61 ? -2.367 8.470 3.576 1.00 10.00 61 MET A O 16
ATOM 19048 N N . LEU A 1 62 ? -0.617 8.114 2.196 1.00 10.00 62 LEU A N 16
ATOM 19049 C CA . LEU A 1 62 ? -0.069 7.002 2.967 1.00 10.00 62 LEU A CA 16
ATOM 19050 C C . LEU A 1 62 ? 0.342 7.462 4.359 1.00 10.00 62 LEU A C 16
ATOM 19051 O O . LEU A 1 62 ? 0.226 6.718 5.331 1.00 10.00 62 LEU A O 16
ATOM 19067 N N . GLU A 1 63 ? 0.822 8.696 4.444 1.00 10.00 63 GLU A N 16
ATOM 19068 C CA . GLU A 1 63 ? 1.250 9.269 5.715 1.00 10.00 63 GLU A CA 16
ATOM 19069 C C . GLU A 1 63 ? 0.062 9.478 6.650 1.00 10.00 63 GLU A C 16
ATOM 19070 O O . GLU A 1 63 ? 0.208 9.438 7.870 1.00 10.00 63 GLU A O 16
ATOM 19082 N N . LYS A 1 64 ? -1.116 9.680 6.071 1.00 10.00 64 LYS A N 16
ATOM 19083 C CA . LYS A 1 64 ? -2.323 9.898 6.859 1.00 10.00 64 LYS A CA 16
ATOM 19084 C C . LYS A 1 64 ? -2.828 8.586 7.445 1.00 10.00 64 LYS A C 16
ATOM 19085 O O . LYS A 1 64 ? -3.493 8.569 8.482 1.00 10.00 64 LYS A O 16
ATOM 19104 N N . GLN A 1 65 ? -2.502 7.484 6.782 1.00 10.00 65 GLN A N 16
ATOM 19105 C CA . GLN A 1 65 ? -2.918 6.168 7.242 1.00 10.00 65 GLN A CA 16
ATOM 19106 C C . GLN A 1 65 ? -1.765 5.456 7.943 1.00 10.00 65 GLN A C 16
ATOM 19107 O O . GLN A 1 65 ? -1.870 4.282 8.314 1.00 10.00 65 GLN A O 16
ATOM 19121 N N . LYS A 1 66 ? -0.663 6.172 8.117 1.00 10.00 66 LYS A N 16
ATOM 19122 C CA . LYS A 1 66 ? 0.506 5.625 8.785 1.00 10.00 66 LYS A CA 16
ATOM 19123 C C . LYS A 1 66 ? 0.236 5.535 10.280 1.00 10.00 66 LYS A C 16
ATOM 19124 O O . LYS A 1 66 ? 0.100 6.553 10.962 1.00 10.00 66 LYS A O 16
ATOM 19143 N N . LYS A 1 67 ? 0.145 4.312 10.778 1.00 10.00 67 LYS A N 16
ATOM 19144 C CA . LYS A 1 67 ? -0.139 4.078 12.185 1.00 10.00 67 LYS A CA 16
ATOM 19145 C C . LYS A 1 67 ? 0.867 3.102 12.783 1.00 10.00 67 LYS A C 16
ATOM 19146 O O . LYS A 1 67 ? 1.192 2.081 12.168 1.00 10.00 67 LYS A O 16
ATOM 19165 N N . GLY B 2 3 ? -9.631 -17.780 -0.325 1.00 10.00 3 GLY B N 16
ATOM 19166 C CA . GLY B 2 3 ? -8.450 -18.140 -1.085 1.00 10.00 3 GLY B CA 16
ATOM 19167 C C . GLY B 2 3 ? -7.597 -16.936 -1.414 1.00 10.00 3 GLY B C 16
ATOM 19168 O O . GLY B 2 3 ? -6.606 -17.041 -2.135 1.00 10.00 3 GLY B O 16
ATOM 19172 N N . GLU B 2 4 ? -7.987 -15.786 -0.890 1.00 10.00 4 GLU B N 16
ATOM 19173 C CA . GLU B 2 4 ? -7.250 -14.555 -1.133 1.00 10.00 4 GLU B CA 16
ATOM 19174 C C . GLU B 2 4 ? -5.970 -14.505 -0.307 1.00 10.00 4 GLU B C 16
ATOM 19175 O O . GLU B 2 4 ? -6.006 -14.521 0.925 1.00 10.00 4 GLU B O 16
ATOM 19187 N N . GLY B 2 5 ? -4.846 -14.448 -1.003 1.00 10.00 5 GLY B N 16
ATOM 19188 C CA . GLY B 2 5 ? -3.549 -14.403 -0.358 1.00 10.00 5 GLY B CA 16
ATOM 19189 C C . GLY B 2 5 ? -2.501 -13.840 -1.294 1.00 10.00 5 GLY B C 16
ATOM 19190 O O . GLY B 2 5 ? -2.592 -14.029 -2.509 1.00 10.00 5 GLY B O 16
ATOM 19194 N N . GLU B 2 6 ? -1.516 -13.141 -0.748 1.00 10.00 6 GLU B N 16
ATOM 19195 C CA . GLU B 2 6 ? -0.460 -12.552 -1.560 1.00 10.00 6 GLU B CA 16
ATOM 19196 C C . GLU B 2 6 ? 0.851 -12.486 -0.787 1.00 10.00 6 GLU B C 16
ATOM 19197 O O . GLU B 2 6 ? 0.920 -11.907 0.299 1.00 10.00 6 GLU B O 16
ATOM 19209 N N . GLU B 2 7 ? 1.882 -13.103 -1.341 1.00 10.00 7 GLU B N 16
ATOM 19210 C CA . GLU B 2 7 ? 3.195 -13.117 -0.714 1.00 10.00 7 GLU B CA 16
ATOM 19211 C C . GLU B 2 7 ? 4.158 -12.203 -1.468 1.00 10.00 7 GLU B C 16
ATOM 19212 O O . GLU B 2 7 ? 4.082 -12.079 -2.693 1.00 10.00 7 GLU B O 16
ATOM 19224 N N . GLU B 2 8 ? 5.063 -11.572 -0.734 1.00 10.00 8 GLU B N 16
ATOM 19225 C CA . GLU B 2 8 ? 6.039 -10.662 -1.325 1.00 10.00 8 GLU B CA 16
ATOM 19226 C C . GLU B 2 8 ? 7.453 -11.116 -0.989 1.00 10.00 8 GLU B C 16
ATOM 19227 O O . GLU B 2 8 ? 7.652 -12.229 -0.495 1.00 10.00 8 GLU B O 16
ATOM 19239 N N . GLY B 2 9 ? 8.431 -10.266 -1.262 1.00 10.00 9 GLY B N 16
ATOM 19240 C CA . GLY B 2 9 ? 9.800 -10.615 -0.962 1.00 10.00 9 GLY B CA 16
ATOM 19241 C C . GLY B 2 9 ? 10.804 -9.634 -1.526 1.00 10.00 9 GLY B C 16
ATOM 19242 O O . GLY B 2 9 ? 11.172 -9.712 -2.699 1.00 10.00 9 GLY B O 16
ATOM 19246 N N . GLU B 2 10 ? 11.245 -8.708 -0.688 1.00 10.00 10 GLU B N 16
ATOM 19247 C CA . GLU B 2 10 ? 12.227 -7.715 -1.091 1.00 10.00 10 GLU B CA 16
ATOM 19248 C C . GLU B 2 10 ? 13.409 -7.739 -0.133 1.00 10.00 10 GLU B C 16
ATOM 19249 O O . GLU B 2 10 ? 13.228 -7.827 1.083 1.00 10.00 10 GLU B O 16
ATOM 19261 N N . GLU B 2 11 ? 14.612 -7.674 -0.676 1.00 10.00 11 GLU B N 16
ATOM 19262 C CA . GLU B 2 11 ? 15.813 -7.681 0.142 1.00 10.00 11 GLU B CA 16
ATOM 19263 C C . GLU B 2 11 ? 16.221 -6.253 0.477 1.00 10.00 11 GLU B C 16
ATOM 19264 O O . GLU B 2 11 ? 16.526 -5.462 -0.415 1.00 10.00 11 GLU B O 16
ATOM 19276 N N . TYR B 2 12 ? 16.208 -5.928 1.763 1.00 10.00 12 TYR B N 16
ATOM 19277 C CA . TYR B 2 12 ? 16.566 -4.592 2.219 1.00 10.00 12 TYR B CA 16
ATOM 19278 C C . TYR B 2 12 ? 18.039 -4.294 1.948 1.00 10.00 12 TYR B C 16
ATOM 19279 O O . TYR B 2 12 ? 18.370 -3.453 1.108 1.00 10.00 12 TYR B O 16
ATOM 19297 N N . GLY A 1 1 ? -20.310 2.606 -6.920 1.00 10.00 1 GLY A N 17
ATOM 19298 C CA . GLY A 1 1 ? -18.960 2.306 -6.484 1.00 10.00 1 GLY A CA 17
ATOM 19299 C C . GLY A 1 1 ? -18.570 3.091 -5.248 1.00 10.00 1 GLY A C 17
ATOM 19300 O O . GLY A 1 1 ? -19.436 3.551 -4.499 1.00 10.00 1 GLY A O 17
ATOM 19304 N N . SER A 1 2 ? -17.273 3.254 -5.046 1.00 10.00 2 SER A N 17
ATOM 19305 C CA . SER A 1 2 ? -16.760 3.980 -3.898 1.00 10.00 2 SER A CA 17
ATOM 19306 C C . SER A 1 2 ? -16.632 5.465 -4.215 1.00 10.00 2 SER A C 17
ATOM 19307 O O . SER A 1 2 ? -16.240 5.847 -5.322 1.00 10.00 2 SER A O 17
ATOM 19315 N N . HIS A 1 3 ? -16.964 6.298 -3.242 1.00 10.00 3 HIS A N 17
ATOM 19316 C CA . HIS A 1 3 ? -16.876 7.741 -3.408 1.00 10.00 3 HIS A CA 17
ATOM 19317 C C . HIS A 1 3 ? -15.650 8.275 -2.689 1.00 10.00 3 HIS A C 17
ATOM 19318 O O . HIS A 1 3 ? -15.446 9.485 -2.589 1.00 10.00 3 HIS A O 17
ATOM 19332 N N . MET A 1 4 ? -14.836 7.356 -2.188 1.00 10.00 4 MET A N 17
ATOM 19333 C CA . MET A 1 4 ? -13.616 7.713 -1.488 1.00 10.00 4 MET A CA 17
ATOM 19334 C C . MET A 1 4 ? -12.470 7.865 -2.481 1.00 10.00 4 MET A C 17
ATOM 19335 O O . MET A 1 4 ? -12.687 7.900 -3.697 1.00 10.00 4 MET A O 17
ATOM 19349 N N . ALA A 1 5 ? -11.255 7.961 -1.967 1.00 10.00 5 ALA A N 17
ATOM 19350 C CA . ALA A 1 5 ? -10.086 8.112 -2.811 1.00 10.00 5 ALA A CA 17
ATOM 19351 C C . ALA A 1 5 ? -9.364 6.779 -2.974 1.00 10.00 5 ALA A C 17
ATOM 19352 O O . ALA A 1 5 ? -9.043 6.116 -1.989 1.00 10.00 5 ALA A O 17
ATOM 19359 N N . THR A 1 6 ? -9.121 6.384 -4.211 1.00 10.00 6 THR A N 17
ATOM 19360 C CA . THR A 1 6 ? -8.431 5.136 -4.482 1.00 10.00 6 THR A CA 17
ATOM 19361 C C . THR A 1 6 ? -6.962 5.404 -4.783 1.00 10.00 6 THR A C 17
ATOM 19362 O O . THR A 1 6 ? -6.639 6.247 -5.620 1.00 10.00 6 THR A O 17
ATOM 19373 N N . VAL A 1 7 ? -6.080 4.691 -4.099 1.00 10.00 7 VAL A N 17
ATOM 19374 C CA . VAL A 1 7 ? -4.647 4.881 -4.275 1.00 10.00 7 VAL A CA 17
ATOM 19375 C C . VAL A 1 7 ? -4.030 3.722 -5.053 1.00 10.00 7 VAL A C 17
ATOM 19376 O O . VAL A 1 7 ? -4.403 2.564 -4.861 1.00 10.00 7 VAL A O 17
ATOM 19389 N N . LYS A 1 8 ? -3.098 4.047 -5.940 1.00 10.00 8 LYS A N 17
ATOM 19390 C CA . LYS A 1 8 ? -2.414 3.041 -6.741 1.00 10.00 8 LYS A CA 17
ATOM 19391 C C . LYS A 1 8 ? -1.074 2.688 -6.106 1.00 10.00 8 LYS A C 17
ATOM 19392 O O . LYS A 1 8 ? -0.276 3.570 -5.781 1.00 10.00 8 LYS A O 17
ATOM 19411 N N . PHE A 1 9 ? -0.829 1.400 -5.924 1.00 10.00 9 PHE A N 17
ATOM 19412 C CA . PHE A 1 9 ? 0.405 0.935 -5.308 1.00 10.00 9 PHE A CA 17
ATOM 19413 C C . PHE A 1 9 ? 1.151 -0.024 -6.222 1.00 10.00 9 PHE A C 17
ATOM 19414 O O . PHE A 1 9 ? 0.598 -1.030 -6.668 1.00 10.00 9 PHE A O 17
ATOM 19431 N N . LYS A 1 10 ? 2.407 0.291 -6.500 1.00 10.00 10 LYS A N 17
ATOM 19432 C CA . LYS A 1 10 ? 3.243 -0.551 -7.345 1.00 10.00 10 LYS A CA 17
ATOM 19433 C C . LYS A 1 10 ? 3.873 -1.670 -6.512 1.00 10.00 10 LYS A C 17
ATOM 19434 O O . LYS A 1 10 ? 5.037 -1.592 -6.106 1.00 10.00 10 LYS A O 17
ATOM 19453 N N . TYR A 1 11 ? 3.088 -2.704 -6.252 1.00 10.00 11 TYR A N 17
ATOM 19454 C CA . TYR A 1 11 ? 3.537 -3.842 -5.462 1.00 10.00 11 TYR A CA 17
ATOM 19455 C C . TYR A 1 11 ? 4.192 -4.882 -6.368 1.00 10.00 11 TYR A C 17
ATOM 19456 O O . TYR A 1 11 ? 3.554 -5.424 -7.268 1.00 10.00 11 TYR A O 17
ATOM 19474 N N . LYS A 1 12 ? 5.484 -5.121 -6.141 1.00 10.00 12 LYS A N 17
ATOM 19475 C CA . LYS A 1 12 ? 6.259 -6.086 -6.929 1.00 10.00 12 LYS A CA 17
ATOM 19476 C C . LYS A 1 12 ? 6.293 -5.691 -8.406 1.00 10.00 12 LYS A C 17
ATOM 19477 O O . LYS A 1 12 ? 6.607 -6.508 -9.270 1.00 10.00 12 LYS A O 17
ATOM 19496 N N . GLY A 1 13 ? 5.976 -4.432 -8.685 1.00 10.00 13 GLY A N 17
ATOM 19497 C CA . GLY A 1 13 ? 5.945 -3.956 -10.054 1.00 10.00 13 GLY A CA 17
ATOM 19498 C C . GLY A 1 13 ? 4.525 -3.906 -10.582 1.00 10.00 13 GLY A C 17
ATOM 19499 O O . GLY A 1 13 ? 4.214 -3.148 -11.501 1.00 10.00 13 GLY A O 17
ATOM 19503 N N . GLU A 1 14 ? 3.663 -4.704 -9.965 1.00 10.00 14 GLU A N 17
ATOM 19504 C CA . GLU A 1 14 ? 2.260 -4.785 -10.331 1.00 10.00 14 GLU A CA 17
ATOM 19505 C C . GLU A 1 14 ? 1.493 -3.640 -9.684 1.00 10.00 14 GLU A C 17
ATOM 19506 O O . GLU A 1 14 ? 1.468 -3.511 -8.458 1.00 10.00 14 GLU A O 17
ATOM 19518 N N . GLU A 1 15 ? 0.896 -2.799 -10.505 1.00 10.00 15 GLU A N 17
ATOM 19519 C CA . GLU A 1 15 ? 0.140 -1.666 -10.002 1.00 10.00 15 GLU A CA 17
ATOM 19520 C C . GLU A 1 15 ? -1.226 -2.116 -9.494 1.00 10.00 15 GLU A C 17
ATOM 19521 O O . GLU A 1 15 ? -2.081 -2.548 -10.266 1.00 10.00 15 GLU A O 17
ATOM 19533 N N . LYS A 1 16 ? -1.416 -2.029 -8.189 1.00 10.00 16 LYS A N 17
ATOM 19534 C CA . LYS A 1 16 ? -2.674 -2.410 -7.568 1.00 10.00 16 LYS A CA 17
ATOM 19535 C C . LYS A 1 16 ? -3.445 -1.169 -7.156 1.00 10.00 16 LYS A C 17
ATOM 19536 O O . LYS A 1 16 ? -2.851 -0.163 -6.771 1.00 10.00 16 LYS A O 17
ATOM 19555 N N . GLN A 1 17 ? -4.760 -1.230 -7.245 1.00 10.00 17 GLN A N 17
ATOM 19556 C CA . GLN A 1 17 ? -5.585 -0.094 -6.874 1.00 10.00 17 GLN A CA 17
ATOM 19557 C C . GLN A 1 17 ? -6.423 -0.432 -5.646 1.00 10.00 17 GLN A C 17
ATOM 19558 O O . GLN A 1 17 ? -7.394 -1.186 -5.729 1.00 10.00 17 GLN A O 17
ATOM 19572 N N . VAL A 1 18 ? -6.036 0.117 -4.503 1.00 10.00 18 VAL A N 17
ATOM 19573 C CA . VAL A 1 18 ? -6.743 -0.136 -3.259 1.00 10.00 18 VAL A CA 17
ATOM 19574 C C . VAL A 1 18 ? -7.349 1.156 -2.716 1.00 10.00 18 VAL A C 17
ATOM 19575 O O . VAL A 1 18 ? -6.678 2.191 -2.649 1.00 10.00 18 VAL A O 17
ATOM 19588 N N . ASP A 1 19 ? -8.624 1.096 -2.354 1.00 10.00 19 ASP A N 17
ATOM 19589 C CA . ASP A 1 19 ? -9.330 2.253 -1.817 1.00 10.00 19 ASP A CA 17
ATOM 19590 C C . ASP A 1 19 ? -8.817 2.591 -0.421 1.00 10.00 19 ASP A C 17
ATOM 19591 O O . ASP A 1 19 ? -8.460 1.700 0.350 1.00 10.00 19 ASP A O 17
ATOM 19600 N N . ILE A 1 20 ? -8.793 3.881 -0.099 1.00 10.00 20 ILE A N 17
ATOM 19601 C CA . ILE A 1 20 ? -8.315 4.343 1.197 1.00 10.00 20 ILE A CA 17
ATOM 19602 C C . ILE A 1 20 ? -9.141 3.757 2.353 1.00 10.00 20 ILE A C 17
ATOM 19603 O O . ILE A 1 20 ? -8.615 3.534 3.445 1.00 10.00 20 ILE A O 17
ATOM 19619 N N . SER A 1 21 ? -10.417 3.466 2.104 1.00 10.00 21 SER A N 17
ATOM 19620 C CA . SER A 1 21 ? -11.279 2.916 3.139 1.00 10.00 21 SER A CA 17
ATOM 19621 C C . SER A 1 21 ? -10.964 1.442 3.390 1.00 10.00 21 SER A C 17
ATOM 19622 O O . SER A 1 21 ? -11.335 0.884 4.425 1.00 10.00 21 SER A O 17
ATOM 19630 N N . LYS A 1 22 ? -10.272 0.813 2.445 1.00 10.00 22 LYS A N 17
ATOM 19631 C CA . LYS A 1 22 ? -9.908 -0.592 2.574 1.00 10.00 22 LYS A CA 17
ATOM 19632 C C . LYS A 1 22 ? -8.581 -0.725 3.308 1.00 10.00 22 LYS A C 17
ATOM 19633 O O . LYS A 1 22 ? -8.252 -1.787 3.832 1.00 10.00 22 LYS A O 17
ATOM 19652 N N . ILE A 1 23 ? -7.827 0.365 3.346 1.00 10.00 23 ILE A N 17
ATOM 19653 C CA . ILE A 1 23 ? -6.536 0.377 4.016 1.00 10.00 23 ILE A CA 17
ATOM 19654 C C . ILE A 1 23 ? -6.728 0.349 5.527 1.00 10.00 23 ILE A C 17
ATOM 19655 O O . ILE A 1 23 ? -7.456 1.171 6.086 1.00 10.00 23 ILE A O 17
ATOM 19671 N N . LEU A 1 24 ? -6.089 -0.611 6.181 1.00 10.00 24 LEU A N 17
ATOM 19672 C CA . LEU A 1 24 ? -6.195 -0.751 7.625 1.00 10.00 24 LEU A CA 17
ATOM 19673 C C . LEU A 1 24 ? -5.045 -0.039 8.326 1.00 10.00 24 LEU A C 17
ATOM 19674 O O . LEU A 1 24 ? -5.263 0.777 9.223 1.00 10.00 24 LEU A O 17
ATOM 19690 N N . SER A 1 25 ? -3.821 -0.347 7.914 1.00 10.00 25 SER A N 17
ATOM 19691 C CA . SER A 1 25 ? -2.640 0.257 8.516 1.00 10.00 25 SER A CA 17
ATOM 19692 C C . SER A 1 25 ? -1.512 0.411 7.496 1.00 10.00 25 SER A C 17
ATOM 19693 O O . SER A 1 25 ? -1.352 -0.422 6.604 1.00 10.00 25 SER A O 17
ATOM 19701 N N . VAL A 1 26 ? -0.747 1.489 7.630 1.00 10.00 26 VAL A N 17
ATOM 19702 C CA . VAL A 1 26 ? 0.381 1.753 6.743 1.00 10.00 26 VAL A CA 17
ATOM 19703 C C . VAL A 1 26 ? 1.649 1.939 7.571 1.00 10.00 26 VAL A C 17
ATOM 19704 O O . VAL A 1 26 ? 1.644 2.671 8.565 1.00 10.00 26 VAL A O 17
ATOM 19717 N N . GLY A 1 27 ? 2.715 1.251 7.185 1.00 10.00 27 GLY A N 17
ATOM 19718 C CA . GLY A 1 27 ? 3.965 1.362 7.906 1.00 10.00 27 GLY A CA 17
ATOM 19719 C C . GLY A 1 27 ? 5.151 1.540 6.983 1.00 10.00 27 GLY A C 17
ATOM 19720 O O . GLY A 1 27 ? 5.374 0.736 6.074 1.00 10.00 27 GLY A O 17
ATOM 19724 N N . ARG A 1 28 ? 5.920 2.592 7.211 1.00 10.00 28 ARG A N 17
ATOM 19725 C CA . ARG A 1 28 ? 7.082 2.866 6.386 1.00 10.00 28 ARG A CA 17
ATOM 19726 C C . ARG A 1 28 ? 8.348 2.338 7.050 1.00 10.00 28 ARG A C 17
ATOM 19727 O O . ARG A 1 28 ? 8.787 2.849 8.084 1.00 10.00 28 ARG A O 17
ATOM 19748 N N . TYR A 1 29 ? 8.936 1.316 6.449 1.00 10.00 29 TYR A N 17
ATOM 19749 C CA . TYR A 1 29 ? 10.152 0.719 6.972 1.00 10.00 29 TYR A CA 17
ATOM 19750 C C . TYR A 1 29 ? 11.363 1.326 6.275 1.00 10.00 29 TYR A C 17
ATOM 19751 O O . TYR A 1 29 ? 12.199 0.620 5.712 1.00 10.00 29 TYR A O 17
ATOM 19769 N N . GLY A 1 30 ? 11.441 2.647 6.312 1.00 10.00 30 GLY A N 17
ATOM 19770 C CA . GLY A 1 30 ? 12.537 3.344 5.684 1.00 10.00 30 GLY A CA 17
ATOM 19771 C C . GLY A 1 30 ? 12.340 3.503 4.192 1.00 10.00 30 GLY A C 17
ATOM 19772 O O . GLY A 1 30 ? 11.512 4.299 3.746 1.00 10.00 30 GLY A O 17
ATOM 19776 N N . LYS A 1 31 ? 13.092 2.731 3.425 1.00 10.00 31 LYS A N 17
ATOM 19777 C CA . LYS A 1 31 ? 13.023 2.789 1.972 1.00 10.00 31 LYS A CA 17
ATOM 19778 C C . LYS A 1 31 ? 11.842 1.994 1.435 1.00 10.00 31 LYS A C 17
ATOM 19779 O O . LYS A 1 31 ? 11.314 2.299 0.366 1.00 10.00 31 LYS A O 17
ATOM 19798 N N . LEU A 1 32 ? 11.423 0.984 2.178 1.00 10.00 32 LEU A N 17
ATOM 19799 C CA . LEU A 1 32 ? 10.311 0.147 1.756 1.00 10.00 32 LEU A CA 17
ATOM 19800 C C . LEU A 1 32 ? 9.083 0.390 2.622 1.00 10.00 32 LEU A C 17
ATOM 19801 O O . LEU A 1 32 ? 9.128 0.253 3.843 1.00 10.00 32 LEU A O 17
ATOM 19817 N N . ILE A 1 33 ? 7.988 0.760 1.984 1.00 10.00 33 ILE A N 17
ATOM 19818 C CA . ILE A 1 33 ? 6.739 1.025 2.687 1.00 10.00 33 ILE A CA 17
ATOM 19819 C C . ILE A 1 33 ? 5.791 -0.155 2.525 1.00 10.00 33 ILE A C 17
ATOM 19820 O O . ILE A 1 33 ? 5.489 -0.559 1.409 1.00 10.00 33 ILE A O 17
ATOM 19836 N N . HIS A 1 34 ? 5.323 -0.702 3.635 1.00 10.00 34 HIS A N 17
ATOM 19837 C CA . HIS A 1 34 ? 4.415 -1.839 3.595 1.00 10.00 34 HIS A CA 17
ATOM 19838 C C . HIS A 1 34 ? 3.064 -1.452 4.185 1.00 10.00 34 HIS A C 17
ATOM 19839 O O . HIS A 1 34 ? 2.994 -0.800 5.226 1.00 10.00 34 HIS A O 17
ATOM 19853 N N . PHE A 1 35 ? 1.992 -1.844 3.514 1.00 10.00 35 PHE A N 17
ATOM 19854 C CA . PHE A 1 35 ? 0.657 -1.521 3.983 1.00 10.00 35 PHE A CA 17
ATOM 19855 C C . PHE A 1 35 ? -0.203 -2.771 4.086 1.00 10.00 35 PHE A C 17
ATOM 19856 O O . PHE A 1 35 ? -0.002 -3.749 3.357 1.00 10.00 35 PHE A O 17
ATOM 19873 N N . LEU A 1 36 ? -1.152 -2.729 5.004 1.00 10.00 36 LEU A N 17
ATOM 19874 C CA . LEU A 1 36 ? -2.073 -3.829 5.225 1.00 10.00 36 LEU A CA 17
ATOM 19875 C C . LEU A 1 36 ? -3.490 -3.352 4.935 1.00 10.00 36 LEU A C 17
ATOM 19876 O O . LEU A 1 36 ? -3.960 -2.380 5.532 1.00 10.00 36 LEU A O 17
ATOM 19892 N N . TYR A 1 37 ? -4.165 -4.017 4.012 1.00 10.00 37 TYR A N 17
ATOM 19893 C CA . TYR A 1 37 ? -5.518 -3.629 3.648 1.00 10.00 37 TYR A CA 17
ATOM 19894 C C . TYR A 1 37 ? -6.490 -4.781 3.846 1.00 10.00 37 TYR A C 17
ATOM 19895 O O . TYR A 1 37 ? -6.088 -5.942 3.873 1.00 10.00 37 TYR A O 17
ATOM 19913 N N . ASP A 1 38 ? -7.761 -4.447 3.993 1.00 10.00 38 ASP A N 17
ATOM 19914 C CA . ASP A 1 38 ? -8.799 -5.450 4.177 1.00 10.00 38 ASP A CA 17
ATOM 19915 C C . ASP A 1 38 ? -9.295 -5.917 2.819 1.00 10.00 38 ASP A C 17
ATOM 19916 O O . ASP A 1 38 ? -9.702 -5.104 1.988 1.00 10.00 38 ASP A O 17
ATOM 19925 N N . LEU A 1 39 ? -9.258 -7.216 2.590 1.00 10.00 39 LEU A N 17
ATOM 19926 C CA . LEU A 1 39 ? -9.689 -7.772 1.318 1.00 10.00 39 LEU A CA 17
ATOM 19927 C C . LEU A 1 39 ? -11.170 -8.119 1.356 1.00 10.00 39 LEU A C 17
ATOM 19928 O O . LEU A 1 39 ? -11.929 -7.769 0.448 1.00 10.00 39 LEU A O 17
ATOM 19944 N N . GLY A 1 40 ? -11.574 -8.815 2.407 1.00 10.00 40 GLY A N 17
ATOM 19945 C CA . GLY A 1 40 ? -12.959 -9.199 2.549 1.00 10.00 40 GLY A CA 17
ATOM 19946 C C . GLY A 1 40 ? -13.112 -10.684 2.792 1.00 10.00 40 GLY A C 17
ATOM 19947 O O . GLY A 1 40 ? -12.187 -11.462 2.541 1.00 10.00 40 GLY A O 17
ATOM 19951 N N . GLY A 1 41 ? -14.274 -11.078 3.288 1.00 10.00 41 GLY A N 17
ATOM 19952 C CA . GLY A 1 41 ? -14.535 -12.475 3.566 1.00 10.00 41 GLY A CA 17
ATOM 19953 C C . GLY A 1 41 ? -13.859 -12.944 4.835 1.00 10.00 41 GLY A C 17
ATOM 19954 O O . GLY A 1 41 ? -13.752 -14.146 5.085 1.00 10.00 41 GLY A O 17
ATOM 19958 N N . GLY A 1 42 ? -13.398 -11.993 5.634 1.00 10.00 42 GLY A N 17
ATOM 19959 C CA . GLY A 1 42 ? -12.733 -12.328 6.872 1.00 10.00 42 GLY A CA 17
ATOM 19960 C C . GLY A 1 42 ? -11.229 -12.407 6.716 1.00 10.00 42 GLY A C 17
ATOM 19961 O O . GLY A 1 42 ? -10.524 -12.755 7.663 1.00 10.00 42 GLY A O 17
ATOM 19965 N N . LYS A 1 43 ? -10.734 -12.095 5.523 1.00 10.00 43 LYS A N 17
ATOM 19966 C CA . LYS A 1 43 ? -9.302 -12.134 5.266 1.00 10.00 43 LYS A CA 17
ATOM 19967 C C . LYS A 1 43 ? -8.811 -10.782 4.761 1.00 10.00 43 LYS A C 17
ATOM 19968 O O . LYS A 1 43 ? -9.573 -10.010 4.168 1.00 10.00 43 LYS A O 17
ATOM 19987 N N . ALA A 1 44 ? -7.545 -10.499 5.001 1.00 10.00 44 ALA A N 17
ATOM 19988 C CA . ALA A 1 44 ? -6.952 -9.244 4.582 1.00 10.00 44 ALA A CA 17
ATOM 19989 C C . ALA A 1 44 ? -5.866 -9.478 3.539 1.00 10.00 44 ALA A C 17
ATOM 19990 O O . ALA A 1 44 ? -5.638 -10.613 3.114 1.00 10.00 44 ALA A O 17
ATOM 19997 N N . GLY A 1 45 ? -5.224 -8.398 3.123 1.00 10.00 45 GLY A N 17
ATOM 19998 C CA . GLY A 1 45 ? -4.162 -8.475 2.143 1.00 10.00 45 GLY A CA 17
ATOM 19999 C C . GLY A 1 45 ? -3.002 -7.591 2.541 1.00 10.00 45 GLY A C 17
ATOM 20000 O O . GLY A 1 45 ? -3.044 -6.958 3.600 1.00 10.00 45 GLY A O 17
ATOM 20004 N N . MET A 1 46 ? -1.978 -7.517 1.705 1.00 10.00 46 MET A N 17
ATOM 20005 C CA . MET A 1 46 ? -0.811 -6.701 2.016 1.00 10.00 46 MET A CA 17
ATOM 20006 C C . MET A 1 46 ? -0.024 -6.354 0.756 1.00 10.00 46 MET A C 17
ATOM 20007 O O . MET A 1 46 ? -0.215 -6.967 -0.294 1.00 10.00 46 MET A O 17
ATOM 20021 N N . GLY A 1 47 ? 0.846 -5.360 0.869 1.00 10.00 47 GLY A N 17
ATOM 20022 C CA . GLY A 1 47 ? 1.663 -4.942 -0.254 1.00 10.00 47 GLY A CA 17
ATOM 20023 C C . GLY A 1 47 ? 2.767 -4.001 0.179 1.00 10.00 47 GLY A C 17
ATOM 20024 O O . GLY A 1 47 ? 2.630 -3.307 1.190 1.00 10.00 47 GLY A O 17
ATOM 20028 N N . MET A 1 48 ? 3.862 -3.983 -0.562 1.00 10.00 48 MET A N 17
ATOM 20029 C CA . MET A 1 48 ? 4.985 -3.118 -0.236 1.00 10.00 48 MET A CA 17
ATOM 20030 C C . MET A 1 48 ? 5.446 -2.324 -1.459 1.00 10.00 48 MET A C 17
ATOM 20031 O O . MET A 1 48 ? 5.581 -2.871 -2.556 1.00 10.00 48 MET A O 17
ATOM 20045 N N . VAL A 1 49 ? 5.688 -1.039 -1.254 1.00 10.00 49 VAL A N 17
ATOM 20046 C CA . VAL A 1 49 ? 6.130 -0.145 -2.312 1.00 10.00 49 VAL A CA 17
ATOM 20047 C C . VAL A 1 49 ? 7.294 0.714 -1.805 1.00 10.00 49 VAL A C 17
ATOM 20048 O O . VAL A 1 49 ? 7.389 0.986 -0.612 1.00 10.00 49 VAL A O 17
ATOM 20061 N N . SER A 1 50 ? 8.188 1.118 -2.692 1.00 10.00 50 SER A N 17
ATOM 20062 C CA . SER A 1 50 ? 9.331 1.929 -2.292 1.00 10.00 50 SER A CA 17
ATOM 20063 C C . SER A 1 50 ? 9.018 3.415 -2.436 1.00 10.00 50 SER A C 17
ATOM 20064 O O . SER A 1 50 ? 7.996 3.785 -3.015 1.00 10.00 50 SER A O 17
ATOM 20072 N N . GLU A 1 51 ? 9.908 4.266 -1.927 1.00 10.00 51 GLU A N 17
ATOM 20073 C CA . GLU A 1 51 ? 9.719 5.711 -2.026 1.00 10.00 51 GLU A CA 17
ATOM 20074 C C . GLU A 1 51 ? 9.893 6.166 -3.469 1.00 10.00 51 GLU A C 17
ATOM 20075 O O . GLU A 1 51 ? 9.388 7.214 -3.868 1.00 10.00 51 GLU A O 17
ATOM 20087 N N . LYS A 1 52 ? 10.617 5.368 -4.242 1.00 10.00 52 LYS A N 17
ATOM 20088 C CA . LYS A 1 52 ? 10.874 5.681 -5.638 1.00 10.00 52 LYS A CA 17
ATOM 20089 C C . LYS A 1 52 ? 9.697 5.270 -6.508 1.00 10.00 52 LYS A C 17
ATOM 20090 O O . LYS A 1 52 ? 9.448 5.865 -7.555 1.00 10.00 52 LYS A O 17
ATOM 20109 N N . ASP A 1 53 ? 8.978 4.246 -6.075 1.00 10.00 53 ASP A N 17
ATOM 20110 C CA . ASP A 1 53 ? 7.828 3.752 -6.827 1.00 10.00 53 ASP A CA 17
ATOM 20111 C C . ASP A 1 53 ? 6.561 4.499 -6.435 1.00 10.00 53 ASP A C 17
ATOM 20112 O O . ASP A 1 53 ? 5.584 4.520 -7.185 1.00 10.00 53 ASP A O 17
ATOM 20121 N N . ALA A 1 54 ? 6.586 5.121 -5.263 1.00 10.00 54 ALA A N 17
ATOM 20122 C CA . ALA A 1 54 ? 5.441 5.869 -4.767 1.00 10.00 54 ALA A CA 17
ATOM 20123 C C . ALA A 1 54 ? 5.662 7.372 -4.916 1.00 10.00 54 ALA A C 17
ATOM 20124 O O . ALA A 1 54 ? 6.477 7.959 -4.202 1.00 10.00 54 ALA A O 17
ATOM 20131 N N . PRO A 1 55 ? 4.940 8.012 -5.849 1.00 10.00 55 PRO A N 17
ATOM 20132 C CA . PRO A 1 55 ? 5.047 9.458 -6.089 1.00 10.00 55 PRO A CA 17
ATOM 20133 C C . PRO A 1 55 ? 4.643 10.278 -4.864 1.00 10.00 55 PRO A C 17
ATOM 20134 O O . PRO A 1 55 ? 3.920 9.790 -3.995 1.00 10.00 55 PRO A O 17
ATOM 20145 N N . LYS A 1 56 ? 5.085 11.534 -4.821 1.00 10.00 56 LYS A N 17
ATOM 20146 C CA . LYS A 1 56 ? 4.793 12.430 -3.696 1.00 10.00 56 LYS A CA 17
ATOM 20147 C C . LYS A 1 56 ? 3.292 12.564 -3.443 1.00 10.00 56 LYS A C 17
ATOM 20148 O O . LYS A 1 56 ? 2.854 12.620 -2.293 1.00 10.00 56 LYS A O 17
ATOM 20167 N N . GLU A 1 57 ? 2.514 12.601 -4.520 1.00 10.00 57 GLU A N 17
ATOM 20168 C CA . GLU A 1 57 ? 1.065 12.729 -4.420 1.00 10.00 57 GLU A CA 17
ATOM 20169 C C . GLU A 1 57 ? 0.473 11.573 -3.612 1.00 10.00 57 GLU A C 17
ATOM 20170 O O . GLU A 1 57 ? -0.375 11.776 -2.742 1.00 10.00 57 GLU A O 17
ATOM 20182 N N . LEU A 1 58 ? 0.951 10.368 -3.882 1.00 10.00 58 LEU A N 17
ATOM 20183 C CA . LEU A 1 58 ? 0.466 9.184 -3.188 1.00 10.00 58 LEU A CA 17
ATOM 20184 C C . LEU A 1 58 ? 1.164 9.024 -1.843 1.00 10.00 58 LEU A C 17
ATOM 20185 O O . LEU A 1 58 ? 0.574 8.528 -0.885 1.00 10.00 58 LEU A O 17
ATOM 20201 N N . LEU A 1 59 ? 2.418 9.463 -1.776 1.00 10.00 59 LEU A N 17
ATOM 20202 C CA . LEU A 1 59 ? 3.208 9.384 -0.550 1.00 10.00 59 LEU A CA 17
ATOM 20203 C C . LEU A 1 59 ? 2.536 10.174 0.569 1.00 10.00 59 LEU A C 17
ATOM 20204 O O . LEU A 1 59 ? 2.501 9.740 1.721 1.00 10.00 59 LEU A O 17
ATOM 20220 N N . GLN A 1 60 ? 1.986 11.328 0.212 1.00 10.00 60 GLN A N 17
ATOM 20221 C CA . GLN A 1 60 ? 1.300 12.183 1.169 1.00 10.00 60 GLN A CA 17
ATOM 20222 C C . GLN A 1 60 ? 0.060 11.479 1.718 1.00 10.00 60 GLN A C 17
ATOM 20223 O O . GLN A 1 60 ? -0.327 11.679 2.867 1.00 10.00 60 GLN A O 17
ATOM 20237 N N . MET A 1 61 ? -0.553 10.642 0.888 1.00 10.00 61 MET A N 17
ATOM 20238 C CA . MET A 1 61 ? -1.745 9.904 1.288 1.00 10.00 61 MET A CA 17
ATOM 20239 C C . MET A 1 61 ? -1.368 8.773 2.241 1.00 10.00 61 MET A C 17
ATOM 20240 O O . MET A 1 61 ? -2.170 8.360 3.078 1.00 10.00 61 MET A O 17
ATOM 20254 N N . LEU A 1 62 ? -0.142 8.282 2.114 1.00 10.00 62 LEU A N 17
ATOM 20255 C CA . LEU A 1 62 ? 0.345 7.203 2.966 1.00 10.00 62 LEU A CA 17
ATOM 20256 C C . LEU A 1 62 ? 0.562 7.707 4.384 1.00 10.00 62 LEU A C 17
ATOM 20257 O O . LEU A 1 62 ? 0.289 7.000 5.354 1.00 10.00 62 LEU A O 17
ATOM 20273 N N . GLU A 1 63 ? 1.041 8.939 4.498 1.00 10.00 63 GLU A N 17
ATOM 20274 C CA . GLU A 1 63 ? 1.287 9.551 5.800 1.00 10.00 63 GLU A CA 17
ATOM 20275 C C . GLU A 1 63 ? -0.025 9.825 6.531 1.00 10.00 63 GLU A C 17
ATOM 20276 O O . GLU A 1 63 ? -0.046 10.012 7.745 1.00 10.00 63 GLU A O 17
ATOM 20288 N N . LYS A 1 64 ? -1.118 9.838 5.786 1.00 10.00 64 LYS A N 17
ATOM 20289 C CA . LYS A 1 64 ? -2.429 10.088 6.363 1.00 10.00 64 LYS A CA 17
ATOM 20290 C C . LYS A 1 64 ? -3.043 8.795 6.895 1.00 10.00 64 LYS A C 17
ATOM 20291 O O . LYS A 1 64 ? -3.970 8.820 7.704 1.00 10.00 64 LYS A O 17
ATOM 20310 N N . GLN A 1 65 ? -2.511 7.668 6.443 1.00 10.00 65 GLN A N 17
ATOM 20311 C CA . GLN A 1 65 ? -2.998 6.364 6.875 1.00 10.00 65 GLN A CA 17
ATOM 20312 C C . GLN A 1 65 ? -1.927 5.651 7.690 1.00 10.00 65 GLN A C 17
ATOM 20313 O O . GLN A 1 65 ? -2.046 4.466 8.007 1.00 10.00 65 GLN A O 17
ATOM 20327 N N . LYS A 1 66 ? -0.883 6.394 8.023 1.00 10.00 66 LYS A N 17
ATOM 20328 C CA . LYS A 1 66 ? 0.229 5.874 8.802 1.00 10.00 66 LYS A CA 17
ATOM 20329 C C . LYS A 1 66 ? -0.214 5.581 10.232 1.00 10.00 66 LYS A C 17
ATOM 20330 O O . LYS A 1 66 ? -0.910 6.387 10.855 1.00 10.00 66 LYS A O 17
ATOM 20349 N N . LYS A 1 67 ? 0.183 4.422 10.740 1.00 10.00 67 LYS A N 17
ATOM 20350 C CA . LYS A 1 67 ? -0.170 4.012 12.095 1.00 10.00 67 LYS A CA 17
ATOM 20351 C C . LYS A 1 67 ? 1.034 3.406 12.807 1.00 10.00 67 LYS A C 17
ATOM 20352 O O . LYS A 1 67 ? 2.178 3.641 12.412 1.00 10.00 67 LYS A O 17
ATOM 20371 N N . GLY B 2 3 ? -8.202 -18.117 -0.437 1.00 10.00 3 GLY B N 17
ATOM 20372 C CA . GLY B 2 3 ? -8.155 -17.737 -1.833 1.00 10.00 3 GLY B CA 17
ATOM 20373 C C . GLY B 2 3 ? -6.983 -16.829 -2.141 1.00 10.00 3 GLY B C 17
ATOM 20374 O O . GLY B 2 3 ? -5.957 -17.275 -2.661 1.00 10.00 3 GLY B O 17
ATOM 20378 N N . GLU B 2 4 ? -7.135 -15.553 -1.818 1.00 10.00 4 GLU B N 17
ATOM 20379 C CA . GLU B 2 4 ? -6.082 -14.576 -2.059 1.00 10.00 4 GLU B CA 17
ATOM 20380 C C . GLU B 2 4 ? -4.914 -14.810 -1.113 1.00 10.00 4 GLU B C 17
ATOM 20381 O O . GLU B 2 4 ? -5.109 -15.190 0.043 1.00 10.00 4 GLU B O 17
ATOM 20393 N N . GLY B 2 5 ? -3.709 -14.592 -1.609 1.00 10.00 5 GLY B N 17
ATOM 20394 C CA . GLY B 2 5 ? -2.525 -14.781 -0.803 1.00 10.00 5 GLY B CA 17
ATOM 20395 C C . GLY B 2 5 ? -1.298 -14.192 -1.459 1.00 10.00 5 GLY B C 17
ATOM 20396 O O . GLY B 2 5 ? -0.392 -14.923 -1.863 1.00 10.00 5 GLY B O 17
ATOM 20400 N N . GLU B 2 6 ? -1.286 -12.870 -1.573 1.00 10.00 6 GLU B N 17
ATOM 20401 C CA . GLU B 2 6 ? -0.177 -12.145 -2.182 1.00 10.00 6 GLU B CA 17
ATOM 20402 C C . GLU B 2 6 ? 1.131 -12.419 -1.445 1.00 10.00 6 GLU B C 17
ATOM 20403 O O . GLU B 2 6 ? 1.165 -12.479 -0.214 1.00 10.00 6 GLU B O 17
ATOM 20415 N N . GLU B 2 7 ? 2.202 -12.596 -2.203 1.00 10.00 7 GLU B N 17
ATOM 20416 C CA . GLU B 2 7 ? 3.511 -12.870 -1.631 1.00 10.00 7 GLU B CA 17
ATOM 20417 C C . GLU B 2 7 ? 4.448 -11.689 -1.830 1.00 10.00 7 GLU B C 17
ATOM 20418 O O . GLU B 2 7 ? 4.265 -10.895 -2.754 1.00 10.00 7 GLU B O 17
ATOM 20430 N N . GLU B 2 8 ? 5.447 -11.583 -0.960 1.00 10.00 8 GLU B N 17
ATOM 20431 C CA . GLU B 2 8 ? 6.440 -10.516 -1.041 1.00 10.00 8 GLU B CA 17
ATOM 20432 C C . GLU B 2 8 ? 7.828 -11.078 -0.763 1.00 10.00 8 GLU B C 17
ATOM 20433 O O . GLU B 2 8 ? 7.968 -12.238 -0.363 1.00 10.00 8 GLU B O 17
ATOM 20445 N N . GLY B 2 9 ? 8.846 -10.257 -0.976 1.00 10.00 9 GLY B N 17
ATOM 20446 C CA . GLY B 2 9 ? 10.208 -10.685 -0.744 1.00 10.00 9 GLY B CA 17
ATOM 20447 C C . GLY B 2 9 ? 11.206 -9.665 -1.237 1.00 10.00 9 GLY B C 17
ATOM 20448 O O . GLY B 2 9 ? 11.922 -9.901 -2.210 1.00 10.00 9 GLY B O 17
ATOM 20452 N N . GLU B 2 10 ? 11.241 -8.524 -0.570 1.00 10.00 10 GLU B N 17
ATOM 20453 C CA . GLU B 2 10 ? 12.151 -7.451 -0.931 1.00 10.00 10 GLU B CA 17
ATOM 20454 C C . GLU B 2 10 ? 13.269 -7.350 0.090 1.00 10.00 10 GLU B C 17
ATOM 20455 O O . GLU B 2 10 ? 13.015 -7.157 1.280 1.00 10.00 10 GLU B O 17
ATOM 20467 N N . GLU B 2 11 ? 14.498 -7.485 -0.375 1.00 10.00 11 GLU B N 17
ATOM 20468 C CA . GLU B 2 11 ? 15.647 -7.400 0.506 1.00 10.00 11 GLU B CA 17
ATOM 20469 C C . GLU B 2 11 ? 16.012 -5.939 0.736 1.00 10.00 11 GLU B C 17
ATOM 20470 O O . GLU B 2 11 ? 15.956 -5.123 -0.189 1.00 10.00 11 GLU B O 17
ATOM 20482 N N . TYR B 2 12 ? 16.384 -5.615 1.963 1.00 10.00 12 TYR B N 17
ATOM 20483 C CA . TYR B 2 12 ? 16.743 -4.248 2.321 1.00 10.00 12 TYR B CA 17
ATOM 20484 C C . TYR B 2 12 ? 18.219 -3.987 2.052 1.00 10.00 12 TYR B C 17
ATOM 20485 O O . TYR B 2 12 ? 18.881 -4.765 1.363 1.00 10.00 12 TYR B O 17
ATOM 20503 N N . GLY A 1 1 ? -20.542 1.783 -6.582 1.00 10.00 1 GLY A N 18
ATOM 20504 C CA . GLY A 1 1 ? -19.102 1.957 -6.603 1.00 10.00 1 GLY A CA 18
ATOM 20505 C C . GLY A 1 1 ? -18.593 2.624 -5.341 1.00 10.00 1 GLY A C 18
ATOM 20506 O O . GLY A 1 1 ? -19.379 2.943 -4.444 1.00 10.00 1 GLY A O 18
ATOM 20510 N N . SER A 1 2 ? -17.287 2.838 -5.271 1.00 10.00 2 SER A N 18
ATOM 20511 C CA . SER A 1 2 ? -16.682 3.471 -4.114 1.00 10.00 2 SER A CA 18
ATOM 20512 C C . SER A 1 2 ? -16.709 4.986 -4.276 1.00 10.00 2 SER A C 18
ATOM 20513 O O . SER A 1 2 ? -16.512 5.505 -5.376 1.00 10.00 2 SER A O 18
ATOM 20521 N N . HIS A 1 3 ? -16.965 5.687 -3.184 1.00 10.00 3 HIS A N 18
ATOM 20522 C CA . HIS A 1 3 ? -17.025 7.143 -3.212 1.00 10.00 3 HIS A CA 18
ATOM 20523 C C . HIS A 1 3 ? -15.836 7.742 -2.474 1.00 10.00 3 HIS A C 18
ATOM 20524 O O . HIS A 1 3 ? -15.777 8.950 -2.236 1.00 10.00 3 HIS A O 18
ATOM 20538 N N . MET A 1 4 ? -14.882 6.894 -2.120 1.00 10.00 4 MET A N 18
ATOM 20539 C CA . MET A 1 4 ? -13.695 7.334 -1.401 1.00 10.00 4 MET A CA 18
ATOM 20540 C C . MET A 1 4 ? -12.527 7.517 -2.362 1.00 10.00 4 MET A C 18
ATOM 20541 O O . MET A 1 4 ? -12.695 7.431 -3.580 1.00 10.00 4 MET A O 18
ATOM 20555 N N . ALA A 1 5 ? -11.348 7.772 -1.814 1.00 10.00 5 ALA A N 18
ATOM 20556 C CA . ALA A 1 5 ? -10.153 7.965 -2.621 1.00 10.00 5 ALA A CA 18
ATOM 20557 C C . ALA A 1 5 ? -9.414 6.645 -2.818 1.00 10.00 5 ALA A C 18
ATOM 20558 O O . ALA A 1 5 ? -9.211 5.888 -1.868 1.00 10.00 5 ALA A O 18
ATOM 20565 N N . THR A 1 6 ? -9.024 6.373 -4.051 1.00 10.00 6 THR A N 18
ATOM 20566 C CA . THR A 1 6 ? -8.311 5.148 -4.374 1.00 10.00 6 THR A CA 18
ATOM 20567 C C . THR A 1 6 ? -6.821 5.418 -4.580 1.00 10.00 6 THR A C 18
ATOM 20568 O O . THR A 1 6 ? -6.437 6.341 -5.304 1.00 10.00 6 THR A O 18
ATOM 20579 N N . VAL A 1 7 ? -5.991 4.619 -3.932 1.00 10.00 7 VAL A N 18
ATOM 20580 C CA . VAL A 1 7 ? -4.549 4.763 -4.037 1.00 10.00 7 VAL A CA 18
ATOM 20581 C C . VAL A 1 7 ? -3.966 3.629 -4.875 1.00 10.00 7 VAL A C 18
ATOM 20582 O O . VAL A 1 7 ? -4.375 2.476 -4.739 1.00 10.00 7 VAL A O 18
ATOM 20595 N N . LYS A 1 8 ? -3.028 3.962 -5.751 1.00 10.00 8 LYS A N 18
ATOM 20596 C CA . LYS A 1 8 ? -2.390 2.968 -6.599 1.00 10.00 8 LYS A CA 18
ATOM 20597 C C . LYS A 1 8 ? -1.028 2.598 -6.036 1.00 10.00 8 LYS A C 18
ATOM 20598 O O . LYS A 1 8 ? -0.279 3.466 -5.587 1.00 10.00 8 LYS A O 18
ATOM 20617 N N . PHE A 1 9 ? -0.713 1.316 -6.059 1.00 10.00 9 PHE A N 18
ATOM 20618 C CA . PHE A 1 9 ? 0.554 0.833 -5.528 1.00 10.00 9 PHE A CA 18
ATOM 20619 C C . PHE A 1 9 ? 1.287 -0.023 -6.545 1.00 10.00 9 PHE A C 18
ATOM 20620 O O . PHE A 1 9 ? 0.686 -0.546 -7.482 1.00 10.00 9 PHE A O 18
ATOM 20637 N N . LYS A 1 10 ? 2.587 -0.164 -6.346 1.00 10.00 10 LYS A N 18
ATOM 20638 C CA . LYS A 1 10 ? 3.414 -0.975 -7.222 1.00 10.00 10 LYS A CA 18
ATOM 20639 C C . LYS A 1 10 ? 3.862 -2.223 -6.471 1.00 10.00 10 LYS A C 18
ATOM 20640 O O . LYS A 1 10 ? 4.973 -2.289 -5.946 1.00 10.00 10 LYS A O 18
ATOM 20659 N N . TYR A 1 11 ? 2.972 -3.198 -6.406 1.00 10.00 11 TYR A N 18
ATOM 20660 C CA . TYR A 1 11 ? 3.235 -4.451 -5.715 1.00 10.00 11 TYR A CA 18
ATOM 20661 C C . TYR A 1 11 ? 4.072 -5.377 -6.595 1.00 10.00 11 TYR A C 18
ATOM 20662 O O . TYR A 1 11 ? 3.570 -5.950 -7.560 1.00 10.00 11 TYR A O 18
ATOM 20680 N N . LYS A 1 12 ? 5.355 -5.496 -6.257 1.00 10.00 12 LYS A N 18
ATOM 20681 C CA . LYS A 1 12 ? 6.292 -6.344 -7.003 1.00 10.00 12 LYS A CA 18
ATOM 20682 C C . LYS A 1 12 ? 6.335 -5.954 -8.479 1.00 10.00 12 LYS A C 18
ATOM 20683 O O . LYS A 1 12 ? 6.669 -6.767 -9.341 1.00 10.00 12 LYS A O 18
ATOM 20702 N N . GLY A 1 13 ? 6.001 -4.702 -8.763 1.00 10.00 13 GLY A N 18
ATOM 20703 C CA . GLY A 1 13 ? 5.994 -4.225 -10.131 1.00 10.00 13 GLY A CA 18
ATOM 20704 C C . GLY A 1 13 ? 4.595 -4.160 -10.710 1.00 10.00 13 GLY A C 18
ATOM 20705 O O . GLY A 1 13 ? 4.371 -3.510 -11.730 1.00 10.00 13 GLY A O 18
ATOM 20709 N N . GLU A 1 14 ? 3.656 -4.823 -10.051 1.00 10.00 14 GLU A N 18
ATOM 20710 C CA . GLU A 1 14 ? 2.271 -4.847 -10.498 1.00 10.00 14 GLU A CA 18
ATOM 20711 C C . GLU A 1 14 ? 1.513 -3.643 -9.952 1.00 10.00 14 GLU A C 18
ATOM 20712 O O . GLU A 1 14 ? 1.649 -3.292 -8.781 1.00 10.00 14 GLU A O 18
ATOM 20724 N N . GLU A 1 15 ? 0.717 -3.015 -10.802 1.00 10.00 15 GLU A N 18
ATOM 20725 C CA . GLU A 1 15 ? -0.057 -1.852 -10.399 1.00 10.00 15 GLU A CA 18
ATOM 20726 C C . GLU A 1 15 ? -1.361 -2.275 -9.731 1.00 10.00 15 GLU A C 18
ATOM 20727 O O . GLU A 1 15 ? -2.271 -2.794 -10.385 1.00 10.00 15 GLU A O 18
ATOM 20739 N N . LYS A 1 16 ? -1.443 -2.056 -8.430 1.00 10.00 16 LYS A N 18
ATOM 20740 C CA . LYS A 1 16 ? -2.629 -2.407 -7.667 1.00 10.00 16 LYS A CA 18
ATOM 20741 C C . LYS A 1 16 ? -3.439 -1.159 -7.334 1.00 10.00 16 LYS A C 18
ATOM 20742 O O . LYS A 1 16 ? -2.934 -0.038 -7.432 1.00 10.00 16 LYS A O 18
ATOM 20761 N N . GLN A 1 17 ? -4.689 -1.365 -6.945 1.00 10.00 17 GLN A N 18
ATOM 20762 C CA . GLN A 1 17 ? -5.584 -0.269 -6.607 1.00 10.00 17 GLN A CA 18
ATOM 20763 C C . GLN A 1 17 ? -6.307 -0.561 -5.296 1.00 10.00 17 GLN A C 18
ATOM 20764 O O . GLN A 1 17 ? -7.128 -1.477 -5.218 1.00 10.00 17 GLN A O 18
ATOM 20778 N N . VAL A 1 18 ? -5.992 0.210 -4.268 1.00 10.00 18 VAL A N 18
ATOM 20779 C CA . VAL A 1 18 ? -6.609 0.027 -2.964 1.00 10.00 18 VAL A CA 18
ATOM 20780 C C . VAL A 1 18 ? -7.300 1.305 -2.505 1.00 10.00 18 VAL A C 18
ATOM 20781 O O . VAL A 1 18 ? -6.724 2.388 -2.575 1.00 10.00 18 VAL A O 18
ATOM 20794 N N . ASP A 1 19 ? -8.538 1.177 -2.054 1.00 10.00 19 ASP A N 18
ATOM 20795 C CA . ASP A 1 19 ? -9.299 2.323 -1.572 1.00 10.00 19 ASP A CA 18
ATOM 20796 C C . ASP A 1 19 ? -8.846 2.697 -0.163 1.00 10.00 19 ASP A C 18
ATOM 20797 O O . ASP A 1 19 ? -8.486 1.825 0.632 1.00 10.00 19 ASP A O 18
ATOM 20806 N N . ILE A 1 20 ? -8.872 3.988 0.150 1.00 10.00 20 ILE A N 18
ATOM 20807 C CA . ILE A 1 20 ? -8.445 4.476 1.456 1.00 10.00 20 ILE A CA 18
ATOM 20808 C C . ILE A 1 20 ? -9.274 3.876 2.597 1.00 10.00 20 ILE A C 18
ATOM 20809 O O . ILE A 1 20 ? -8.762 3.680 3.702 1.00 10.00 20 ILE A O 18
ATOM 20825 N N . SER A 1 21 ? -10.535 3.553 2.327 1.00 10.00 21 SER A N 18
ATOM 20826 C CA . SER A 1 21 ? -11.404 2.989 3.353 1.00 10.00 21 SER A CA 18
ATOM 20827 C C . SER A 1 21 ? -11.045 1.535 3.639 1.00 10.00 21 SER A C 18
ATOM 20828 O O . SER A 1 21 ? -11.400 0.993 4.683 1.00 10.00 21 SER A O 18
ATOM 20836 N N . LYS A 1 22 ? -10.311 0.918 2.723 1.00 10.00 22 LYS A N 18
ATOM 20837 C CA . LYS A 1 22 ? -9.914 -0.474 2.876 1.00 10.00 22 LYS A CA 18
ATOM 20838 C C . LYS A 1 22 ? -8.565 -0.582 3.576 1.00 10.00 22 LYS A C 18
ATOM 20839 O O . LYS A 1 22 ? -8.215 -1.635 4.107 1.00 10.00 22 LYS A O 18
ATOM 20858 N N . ILE A 1 23 ? -7.817 0.513 3.584 1.00 10.00 23 ILE A N 18
ATOM 20859 C CA . ILE A 1 23 ? -6.508 0.536 4.222 1.00 10.00 23 ILE A CA 18
ATOM 20860 C C . ILE A 1 23 ? -6.644 0.491 5.744 1.00 10.00 23 ILE A C 18
ATOM 20861 O O . ILE A 1 23 ? -7.325 1.329 6.345 1.00 10.00 23 ILE A O 18
ATOM 20877 N N . LEU A 1 24 ? -5.998 -0.493 6.359 1.00 10.00 24 LEU A N 18
ATOM 20878 C CA . LEU A 1 24 ? -6.046 -0.660 7.806 1.00 10.00 24 LEU A CA 18
ATOM 20879 C C . LEU A 1 24 ? -4.947 0.151 8.480 1.00 10.00 24 LEU A C 18
ATOM 20880 O O . LEU A 1 24 ? -5.221 1.013 9.313 1.00 10.00 24 LEU A O 18
ATOM 20896 N N . SER A 1 25 ? -3.703 -0.138 8.120 1.00 10.00 25 SER A N 18
ATOM 20897 C CA . SER A 1 25 ? -2.559 0.558 8.686 1.00 10.00 25 SER A CA 18
ATOM 20898 C C . SER A 1 25 ? -1.400 0.591 7.693 1.00 10.00 25 SER A C 18
ATOM 20899 O O . SER A 1 25 ? -1.162 -0.382 6.969 1.00 10.00 25 SER A O 18
ATOM 20907 N N . VAL A 1 26 ? -0.709 1.723 7.641 1.00 10.00 26 VAL A N 18
ATOM 20908 C CA . VAL A 1 26 ? 0.435 1.888 6.760 1.00 10.00 26 VAL A CA 18
ATOM 20909 C C . VAL A 1 26 ? 1.697 2.070 7.595 1.00 10.00 26 VAL A C 18
ATOM 20910 O O . VAL A 1 26 ? 1.708 2.857 8.546 1.00 10.00 26 VAL A O 18
ATOM 20923 N N . GLY A 1 27 ? 2.744 1.334 7.256 1.00 10.00 27 GLY A N 18
ATOM 20924 C CA . GLY A 1 27 ? 3.988 1.430 7.991 1.00 10.00 27 GLY A CA 18
ATOM 20925 C C . GLY A 1 27 ? 5.175 1.685 7.085 1.00 10.00 27 GLY A C 18
ATOM 20926 O O . GLY A 1 27 ? 5.458 0.902 6.175 1.00 10.00 27 GLY A O 18
ATOM 20930 N N . ARG A 1 28 ? 5.867 2.786 7.326 1.00 10.00 28 ARG A N 18
ATOM 20931 C CA . ARG A 1 28 ? 7.029 3.136 6.529 1.00 10.00 28 ARG A CA 18
ATOM 20932 C C . ARG A 1 28 ? 8.271 2.433 7.063 1.00 10.00 28 ARG A C 18
ATOM 20933 O O . ARG A 1 28 ? 8.886 2.883 8.034 1.00 10.00 28 ARG A O 18
ATOM 20954 N N . TYR A 1 29 ? 8.631 1.324 6.440 1.00 10.00 29 TYR A N 18
ATOM 20955 C CA . TYR A 1 29 ? 9.801 0.570 6.853 1.00 10.00 29 TYR A CA 18
ATOM 20956 C C . TYR A 1 29 ? 11.032 1.103 6.130 1.00 10.00 29 TYR A C 18
ATOM 20957 O O . TYR A 1 29 ? 11.613 0.434 5.276 1.00 10.00 29 TYR A O 18
ATOM 20975 N N . GLY A 1 30 ? 11.401 2.332 6.463 1.00 10.00 30 GLY A N 18
ATOM 20976 C CA . GLY A 1 30 ? 12.549 2.953 5.847 1.00 10.00 30 GLY A CA 18
ATOM 20977 C C . GLY A 1 30 ? 12.272 3.375 4.421 1.00 10.00 30 GLY A C 18
ATOM 20978 O O . GLY A 1 30 ? 11.507 4.306 4.179 1.00 10.00 30 GLY A O 18
ATOM 20982 N N . LYS A 1 31 ? 12.882 2.676 3.477 1.00 10.00 31 LYS A N 18
ATOM 20983 C CA . LYS A 1 31 ? 12.701 2.986 2.064 1.00 10.00 31 LYS A CA 18
ATOM 20984 C C . LYS A 1 31 ? 11.596 2.138 1.449 1.00 10.00 31 LYS A C 18
ATOM 20985 O O . LYS A 1 31 ? 11.198 2.353 0.301 1.00 10.00 31 LYS A O 18
ATOM 21004 N N . LEU A 1 32 ? 11.099 1.176 2.213 1.00 10.00 32 LEU A N 18
ATOM 21005 C CA . LEU A 1 32 ? 10.035 0.300 1.743 1.00 10.00 32 LEU A CA 18
ATOM 21006 C C . LEU A 1 32 ? 8.783 0.490 2.590 1.00 10.00 32 LEU A C 18
ATOM 21007 O O . LEU A 1 32 ? 8.759 0.140 3.766 1.00 10.00 32 LEU A O 18
ATOM 21023 N N . ILE A 1 33 ? 7.749 1.050 1.990 1.00 10.00 33 ILE A N 18
ATOM 21024 C CA . ILE A 1 33 ? 6.499 1.288 2.691 1.00 10.00 33 ILE A CA 18
ATOM 21025 C C . ILE A 1 33 ? 5.572 0.088 2.546 1.00 10.00 33 ILE A C 18
ATOM 21026 O O . ILE A 1 33 ? 5.159 -0.257 1.438 1.00 10.00 33 ILE A O 18
ATOM 21042 N N . HIS A 1 34 ? 5.260 -0.549 3.665 1.00 10.00 34 HIS A N 18
ATOM 21043 C CA . HIS A 1 34 ? 4.385 -1.710 3.669 1.00 10.00 34 HIS A CA 18
ATOM 21044 C C . HIS A 1 34 ? 3.059 -1.350 4.332 1.00 10.00 34 HIS A C 18
ATOM 21045 O O . HIS A 1 34 ? 3.038 -0.678 5.362 1.00 10.00 34 HIS A O 18
ATOM 21059 N N . PHE A 1 35 ? 1.960 -1.784 3.742 1.00 10.00 35 PHE A N 18
ATOM 21060 C CA . PHE A 1 35 ? 0.651 -1.484 4.292 1.00 10.00 35 PHE A CA 18
ATOM 21061 C C . PHE A 1 35 ? -0.250 -2.709 4.271 1.00 10.00 35 PHE A C 18
ATOM 21062 O O . PHE A 1 35 ? -0.060 -3.627 3.469 1.00 10.00 35 PHE A O 18
ATOM 21079 N N . LEU A 1 36 ? -1.217 -2.710 5.167 1.00 10.00 36 LEU A N 18
ATOM 21080 C CA . LEU A 1 36 ? -2.174 -3.795 5.270 1.00 10.00 36 LEU A CA 18
ATOM 21081 C C . LEU A 1 36 ? -3.564 -3.265 4.958 1.00 10.00 36 LEU A C 18
ATOM 21082 O O . LEU A 1 36 ? -3.978 -2.243 5.510 1.00 10.00 36 LEU A O 18
ATOM 21098 N N . TYR A 1 37 ? -4.277 -3.934 4.068 1.00 10.00 37 TYR A N 18
ATOM 21099 C CA . TYR A 1 37 ? -5.615 -3.501 3.703 1.00 10.00 37 TYR A CA 18
ATOM 21100 C C . TYR A 1 37 ? -6.591 -4.663 3.758 1.00 10.00 37 TYR A C 18
ATOM 21101 O O . TYR A 1 37 ? -6.209 -5.815 3.553 1.00 10.00 37 TYR A O 18
ATOM 21119 N N . ASP A 1 38 ? -7.849 -4.349 4.031 1.00 10.00 38 ASP A N 18
ATOM 21120 C CA . ASP A 1 38 ? -8.896 -5.355 4.127 1.00 10.00 38 ASP A CA 18
ATOM 21121 C C . ASP A 1 38 ? -9.432 -5.711 2.750 1.00 10.00 38 ASP A C 18
ATOM 21122 O O . ASP A 1 38 ? -9.705 -4.833 1.929 1.00 10.00 38 ASP A O 18
ATOM 21131 N N . LEU A 1 39 ? -9.584 -7.000 2.505 1.00 10.00 39 LEU A N 18
ATOM 21132 C CA . LEU A 1 39 ? -10.080 -7.482 1.229 1.00 10.00 39 LEU A CA 18
ATOM 21133 C C . LEU A 1 39 ? -11.594 -7.621 1.262 1.00 10.00 39 LEU A C 18
ATOM 21134 O O . LEU A 1 39 ? -12.299 -7.116 0.384 1.00 10.00 39 LEU A O 18
ATOM 21150 N N . GLY A 1 40 ? -12.088 -8.314 2.276 1.00 10.00 40 GLY A N 18
ATOM 21151 C CA . GLY A 1 40 ? -13.511 -8.517 2.408 1.00 10.00 40 GLY A CA 18
ATOM 21152 C C . GLY A 1 40 ? -13.860 -9.984 2.529 1.00 10.00 40 GLY A C 18
ATOM 21153 O O . GLY A 1 40 ? -13.502 -10.786 1.660 1.00 10.00 40 GLY A O 18
ATOM 21157 N N . GLY A 1 41 ? -14.534 -10.339 3.614 1.00 10.00 41 GLY A N 18
ATOM 21158 C CA . GLY A 1 41 ? -14.930 -11.717 3.836 1.00 10.00 41 GLY A CA 18
ATOM 21159 C C . GLY A 1 41 ? -14.230 -12.337 5.025 1.00 10.00 41 GLY A C 18
ATOM 21160 O O . GLY A 1 41 ? -14.666 -13.360 5.549 1.00 10.00 41 GLY A O 18
ATOM 21164 N N . GLY A 1 42 ? -13.144 -11.716 5.452 1.00 10.00 42 GLY A N 18
ATOM 21165 C CA . GLY A 1 42 ? -12.397 -12.226 6.580 1.00 10.00 42 GLY A CA 18
ATOM 21166 C C . GLY A 1 42 ? -10.904 -12.183 6.342 1.00 10.00 42 GLY A C 18
ATOM 21167 O O . GLY A 1 42 ? -10.137 -11.770 7.219 1.00 10.00 42 GLY A O 18
ATOM 21171 N N . LYS A 1 43 ? -10.488 -12.600 5.154 1.00 10.00 43 LYS A N 18
ATOM 21172 C CA . LYS A 1 43 ? -9.076 -12.607 4.808 1.00 10.00 43 LYS A CA 18
ATOM 21173 C C . LYS A 1 43 ? -8.709 -11.308 4.098 1.00 10.00 43 LYS A C 18
ATOM 21174 O O . LYS A 1 43 ? -9.588 -10.571 3.642 1.00 10.00 43 LYS A O 18
ATOM 21193 N N . ALA A 1 44 ? -7.419 -11.025 4.006 1.00 10.00 44 ALA A N 18
ATOM 21194 C CA . ALA A 1 44 ? -6.962 -9.803 3.370 1.00 10.00 44 ALA A CA 18
ATOM 21195 C C . ALA A 1 44 ? -5.686 -10.031 2.566 1.00 10.00 44 ALA A C 18
ATOM 21196 O O . ALA A 1 44 ? -5.378 -11.160 2.171 1.00 10.00 44 ALA A O 18
ATOM 21203 N N . GLY A 1 45 ? -4.960 -8.945 2.324 1.00 10.00 45 GLY A N 18
ATOM 21204 C CA . GLY A 1 45 ? -3.720 -9.011 1.583 1.00 10.00 45 GLY A CA 18
ATOM 21205 C C . GLY A 1 45 ? -2.690 -8.060 2.158 1.00 10.00 45 GLY A C 18
ATOM 21206 O O . GLY A 1 45 ? -2.838 -7.600 3.290 1.00 10.00 45 GLY A O 18
ATOM 21210 N N . MET A 1 46 ? -1.660 -7.751 1.386 1.00 10.00 46 MET A N 18
ATOM 21211 C CA . MET A 1 46 ? -0.605 -6.852 1.843 1.00 10.00 46 MET A CA 18
ATOM 21212 C C . MET A 1 46 ? 0.278 -6.433 0.677 1.00 10.00 46 MET A C 18
ATOM 21213 O O . MET A 1 46 ? 0.448 -7.188 -0.280 1.00 10.00 46 MET A O 18
ATOM 21227 N N . GLY A 1 47 ? 0.823 -5.229 0.752 1.00 10.00 47 GLY A N 18
ATOM 21228 C CA . GLY A 1 47 ? 1.672 -4.742 -0.314 1.00 10.00 47 GLY A CA 18
ATOM 21229 C C . GLY A 1 47 ? 2.745 -3.797 0.184 1.00 10.00 47 GLY A C 18
ATOM 21230 O O . GLY A 1 47 ? 2.534 -3.055 1.147 1.00 10.00 47 GLY A O 18
ATOM 21234 N N . MET A 1 48 ? 3.903 -3.844 -0.453 1.00 10.00 48 MET A N 18
ATOM 21235 C CA . MET A 1 48 ? 5.020 -2.989 -0.094 1.00 10.00 48 MET A CA 18
ATOM 21236 C C . MET A 1 48 ? 5.526 -2.250 -1.328 1.00 10.00 48 MET A C 18
ATOM 21237 O O . MET A 1 48 ? 5.653 -2.836 -2.401 1.00 10.00 48 MET A O 18
ATOM 21251 N N . VAL A 1 49 ? 5.787 -0.963 -1.177 1.00 10.00 49 VAL A N 18
ATOM 21252 C CA . VAL A 1 49 ? 6.271 -0.141 -2.280 1.00 10.00 49 VAL A CA 18
ATOM 21253 C C . VAL A 1 49 ? 7.405 0.769 -1.799 1.00 10.00 49 VAL A C 18
ATOM 21254 O O . VAL A 1 49 ? 7.395 1.224 -0.658 1.00 10.00 49 VAL A O 18
ATOM 21267 N N . SER A 1 50 ? 8.392 1.012 -2.648 1.00 10.00 50 SER A N 18
ATOM 21268 C CA . SER A 1 50 ? 9.508 1.863 -2.273 1.00 10.00 50 SER A CA 18
ATOM 21269 C C . SER A 1 50 ? 9.115 3.332 -2.379 1.00 10.00 50 SER A C 18
ATOM 21270 O O . SER A 1 50 ? 8.160 3.681 -3.078 1.00 10.00 50 SER A O 18
ATOM 21278 N N . GLU A 1 51 ? 9.853 4.187 -1.682 1.00 10.00 51 GLU A N 18
ATOM 21279 C CA . GLU A 1 51 ? 9.590 5.622 -1.701 1.00 10.00 51 GLU A CA 18
ATOM 21280 C C . GLU A 1 51 ? 9.863 6.218 -3.079 1.00 10.00 51 GLU A C 18
ATOM 21281 O O . GLU A 1 51 ? 9.394 7.310 -3.396 1.00 10.00 51 GLU A O 18
ATOM 21293 N N . LYS A 1 52 ? 10.626 5.496 -3.890 1.00 10.00 52 LYS A N 18
ATOM 21294 C CA . LYS A 1 52 ? 10.964 5.953 -5.232 1.00 10.00 52 LYS A CA 18
ATOM 21295 C C . LYS A 1 52 ? 9.867 5.573 -6.216 1.00 10.00 52 LYS A C 18
ATOM 21296 O O . LYS A 1 52 ? 9.597 6.299 -7.174 1.00 10.00 52 LYS A O 18
ATOM 21315 N N . ASP A 1 53 ? 9.247 4.423 -5.977 1.00 10.00 53 ASP A N 18
ATOM 21316 C CA . ASP A 1 53 ? 8.178 3.930 -6.839 1.00 10.00 53 ASP A CA 18
ATO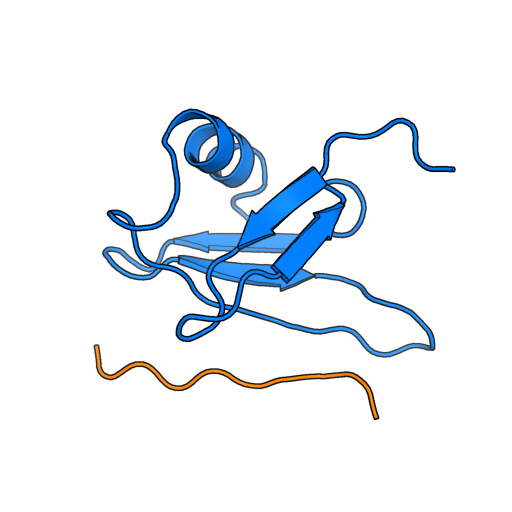M 21317 C C . ASP A 1 53 ? 6.879 4.670 -6.550 1.00 10.00 53 ASP A C 18
ATOM 21318 O O . ASP A 1 53 ? 6.070 4.904 -7.449 1.00 10.00 53 ASP A O 18
ATOM 21327 N N . ALA A 1 54 ? 6.689 5.036 -5.291 1.00 10.00 54 ALA A N 18
ATOM 21328 C CA . ALA A 1 54 ? 5.491 5.751 -4.878 1.00 10.00 54 ALA A CA 18
ATOM 21329 C C . ALA A 1 54 ? 5.626 7.249 -5.152 1.00 10.00 54 ALA A C 18
ATOM 21330 O O . ALA A 1 54 ? 6.598 7.876 -4.728 1.00 10.00 54 ALA A O 18
ATOM 21337 N N . PRO A 1 55 ? 4.663 7.837 -5.890 1.00 10.00 55 PRO A N 18
ATOM 21338 C CA . PRO A 1 55 ? 4.671 9.271 -6.203 1.00 10.00 55 PRO A CA 18
ATOM 21339 C C . PRO A 1 55 ? 4.461 10.124 -4.953 1.00 10.00 55 PRO A C 18
ATOM 21340 O O . PRO A 1 55 ? 3.796 9.693 -4.012 1.00 10.00 55 PRO A O 18
ATOM 21351 N N . LYS A 1 56 ? 5.009 11.336 -4.958 1.00 10.00 56 LYS A N 18
ATOM 21352 C CA . LYS A 1 56 ? 4.900 12.253 -3.821 1.00 10.00 56 LYS A CA 18
ATOM 21353 C C . LYS A 1 56 ? 3.446 12.517 -3.447 1.00 10.00 56 LYS A C 18
ATOM 21354 O O . LYS A 1 56 ? 3.102 12.595 -2.266 1.00 10.00 56 LYS A O 18
ATOM 21373 N N . GLU A 1 57 ? 2.601 12.644 -4.459 1.00 10.00 57 GLU A N 18
ATOM 21374 C CA . GLU A 1 57 ? 1.181 12.897 -4.257 1.00 10.00 57 GLU A CA 18
ATOM 21375 C C . GLU A 1 57 ? 0.538 11.778 -3.438 1.00 10.00 57 GLU A C 18
ATOM 21376 O O . GLU A 1 57 ? -0.241 12.040 -2.518 1.00 10.00 57 GLU A O 18
ATOM 21388 N N . LEU A 1 58 ? 0.877 10.537 -3.761 1.00 10.00 58 LEU A N 18
ATOM 21389 C CA . LEU A 1 58 ? 0.331 9.389 -3.049 1.00 10.00 58 LEU A CA 18
ATOM 21390 C C . LEU A 1 58 ? 1.081 9.168 -1.744 1.00 10.00 58 LEU A C 18
ATOM 21391 O O . LEU A 1 58 ? 0.520 8.669 -0.774 1.00 10.00 58 LEU A O 18
ATOM 21407 N N . LEU A 1 59 ? 2.350 9.555 -1.731 1.00 10.00 59 LEU A N 18
ATOM 21408 C CA . LEU A 1 59 ? 3.189 9.422 -0.546 1.00 10.00 59 LEU A CA 18
ATOM 21409 C C . LEU A 1 59 ? 2.572 10.190 0.615 1.00 10.00 59 LEU A C 18
ATOM 21410 O O . LEU A 1 59 ? 2.515 9.701 1.744 1.00 10.00 59 LEU A O 18
ATOM 21426 N N . GLN A 1 60 ? 2.100 11.395 0.316 1.00 10.00 60 GLN A N 18
ATOM 21427 C CA . GLN A 1 60 ? 1.472 12.243 1.315 1.00 10.00 60 GLN A CA 18
ATOM 21428 C C . GLN A 1 60 ? 0.165 11.612 1.798 1.00 10.00 60 GLN A C 18
ATOM 21429 O O . GLN A 1 60 ? -0.219 11.763 2.957 1.00 10.00 60 GLN A O 18
ATOM 21443 N N . MET A 1 61 ? -0.503 10.885 0.909 1.00 10.00 61 MET A N 18
ATOM 21444 C CA . MET A 1 61 ? -1.750 10.217 1.256 1.00 10.00 61 MET A CA 18
ATOM 21445 C C . MET A 1 61 ? -1.462 9.056 2.201 1.00 10.00 61 MET A C 18
ATOM 21446 O O . MET A 1 61 ? -2.239 8.775 3.115 1.00 10.00 61 MET A O 18
ATOM 21460 N N . LEU A 1 62 ? -0.332 8.390 1.980 1.00 10.00 62 LEU A N 18
ATOM 21461 C CA . LEU A 1 62 ? 0.082 7.273 2.820 1.00 10.00 62 LEU A CA 18
ATOM 21462 C C . LEU A 1 62 ? 0.433 7.779 4.211 1.00 10.00 62 LEU A C 18
ATOM 21463 O O . LEU A 1 62 ? 0.195 7.106 5.209 1.00 10.00 62 LEU A O 18
ATOM 21479 N N . GLU A 1 63 ? 0.985 8.986 4.256 1.00 10.00 63 GLU A N 18
ATOM 21480 C CA . GLU A 1 63 ? 1.362 9.622 5.511 1.00 10.00 63 GLU A CA 18
ATOM 21481 C C . GLU A 1 63 ? 0.127 9.883 6.365 1.00 10.00 63 GLU A C 18
ATOM 21482 O O . GLU A 1 63 ? 0.178 9.812 7.593 1.00 10.00 63 GLU A O 18
ATOM 21494 N N . LYS A 1 64 ? -0.988 10.163 5.699 1.00 10.00 64 LYS A N 18
ATOM 21495 C CA . LYS A 1 64 ? -2.247 10.436 6.383 1.00 10.00 64 LYS A CA 18
ATOM 21496 C C . LYS A 1 64 ? -2.849 9.157 6.961 1.00 10.00 64 LYS A C 18
ATOM 21497 O O . LYS A 1 64 ? -3.776 9.210 7.770 1.00 10.00 64 LYS A O 18
ATOM 21516 N N . GLN A 1 65 ? -2.314 8.012 6.554 1.00 10.00 65 GLN A N 18
ATOM 21517 C CA . GLN A 1 65 ? -2.796 6.723 7.036 1.00 10.00 65 GLN A CA 18
ATOM 21518 C C . GLN A 1 65 ? -1.667 5.961 7.726 1.00 10.00 65 GLN A C 18
ATOM 21519 O O . GLN A 1 65 ? -1.784 4.767 8.013 1.00 10.00 65 GLN A O 18
ATOM 21533 N N . LYS A 1 66 ? -0.573 6.668 7.986 1.00 10.00 66 LYS A N 18
ATOM 21534 C CA . LYS A 1 66 ? 0.591 6.081 8.633 1.00 10.00 66 LYS A CA 18
ATOM 21535 C C . LYS A 1 66 ? 0.289 5.764 10.091 1.00 10.00 66 LYS A C 18
ATOM 21536 O O . LYS A 1 66 ? -0.185 6.623 10.841 1.00 10.00 66 LYS A O 18
ATOM 21555 N N . LYS A 1 67 ? 0.551 4.529 10.483 1.00 10.00 67 LYS A N 18
ATOM 21556 C CA . LYS A 1 67 ? 0.307 4.086 11.849 1.00 10.00 67 LYS A CA 18
ATOM 21557 C C . LYS A 1 67 ? 1.504 3.305 12.380 1.00 10.00 67 LYS A C 18
ATOM 21558 O O . LYS A 1 67 ? 2.636 3.506 11.924 1.00 10.00 67 LYS A O 18
ATOM 21577 N N . GLY B 2 3 ? -8.298 -17.524 -1.159 1.00 10.00 3 GLY B N 18
ATOM 21578 C CA . GLY B 2 3 ? -7.915 -17.230 -2.523 1.00 10.00 3 GLY B CA 18
ATOM 21579 C C . GLY B 2 3 ? -6.895 -16.113 -2.611 1.00 10.00 3 GLY B C 18
ATOM 21580 O O . GLY B 2 3 ? -5.816 -16.295 -3.178 1.00 10.00 3 GLY B O 18
ATOM 21584 N N . GLU B 2 4 ? -7.228 -14.957 -2.041 1.00 10.00 4 GLU B N 18
ATOM 21585 C CA . GLU B 2 4 ? -6.331 -13.806 -2.073 1.00 10.00 4 GLU B CA 18
ATOM 21586 C C . GLU B 2 4 ? -5.219 -13.937 -1.043 1.00 10.00 4 GLU B C 18
ATOM 21587 O O . GLU B 2 4 ? -5.291 -13.367 0.048 1.00 10.00 4 GLU B O 18
ATOM 21599 N N . GLY B 2 5 ? -4.210 -14.711 -1.393 1.00 10.00 5 GLY B N 18
ATOM 21600 C CA . GLY B 2 5 ? -3.079 -14.909 -0.518 1.00 10.00 5 GLY B CA 18
ATOM 21601 C C . GLY B 2 5 ? -1.807 -14.394 -1.153 1.00 10.00 5 GLY B C 18
ATOM 21602 O O . GLY B 2 5 ? -0.882 -15.161 -1.428 1.00 10.00 5 GLY B O 18
ATOM 21606 N N . GLU B 2 6 ? -1.783 -13.095 -1.421 1.00 10.00 6 GLU B N 18
ATOM 21607 C CA . GLU B 2 6 ? -0.626 -12.450 -2.034 1.00 10.00 6 GLU B CA 18
ATOM 21608 C C . GLU B 2 6 ? 0.587 -12.520 -1.109 1.00 10.00 6 GLU B C 18
ATOM 21609 O O . GLU B 2 6 ? 0.465 -12.356 0.108 1.00 10.00 6 GLU B O 18
ATOM 21621 N N . GLU B 2 7 ? 1.751 -12.769 -1.696 1.00 10.00 7 GLU B N 18
ATOM 21622 C CA . GLU B 2 7 ? 2.990 -12.893 -0.937 1.00 10.00 7 GLU B CA 18
ATOM 21623 C C . GLU B 2 7 ? 3.998 -11.825 -1.347 1.00 10.00 7 GLU B C 18
ATOM 21624 O O . GLU B 2 7 ? 3.963 -11.321 -2.474 1.00 10.00 7 GLU B O 18
ATOM 21636 N N . GLU B 2 8 ? 4.899 -11.495 -0.432 1.00 10.00 8 GLU B N 18
ATOM 21637 C CA . GLU B 2 8 ? 5.935 -10.500 -0.693 1.00 10.00 8 GLU B CA 18
ATOM 21638 C C . GLU B 2 8 ? 7.290 -10.998 -0.221 1.00 10.00 8 GLU B C 18
ATOM 21639 O O . GLU B 2 8 ? 7.406 -12.105 0.313 1.00 10.00 8 GLU B O 18
ATOM 21651 N N . GLY B 2 9 ? 8.304 -10.167 -0.417 1.00 10.00 9 GLY B N 18
ATOM 21652 C CA . GLY B 2 9 ? 9.649 -10.507 -0.011 1.00 10.00 9 GLY B CA 18
ATOM 21653 C C . GLY B 2 9 ? 10.683 -9.681 -0.748 1.00 10.00 9 GLY B C 18
ATOM 21654 O O . GLY B 2 9 ? 11.251 -10.132 -1.743 1.00 10.00 9 GLY B O 18
ATOM 21658 N N . GLU B 2 10 ? 10.916 -8.469 -0.266 1.00 10.00 10 GLU B N 18
ATOM 21659 C CA . GLU B 2 10 ? 11.881 -7.570 -0.883 1.00 10.00 10 GLU B CA 18
ATOM 21660 C C . GLU B 2 10 ? 13.203 -7.603 -0.128 1.00 10.00 10 GLU B C 18
ATOM 21661 O O . GLU B 2 10 ? 13.238 -7.909 1.066 1.00 10.00 10 GLU B O 18
ATOM 21673 N N . GLU B 2 11 ? 14.284 -7.297 -0.832 1.00 10.00 11 GLU B N 18
ATOM 21674 C CA . GLU B 2 11 ? 15.606 -7.265 -0.228 1.00 10.00 11 GLU B CA 18
ATOM 21675 C C . GLU B 2 11 ? 15.940 -5.841 0.197 1.00 10.00 11 GLU B C 18
ATOM 21676 O O . GLU B 2 11 ? 16.082 -4.948 -0.641 1.00 10.00 11 GLU B O 18
ATOM 21688 N N . TYR B 2 12 ? 16.045 -5.625 1.501 1.00 10.00 12 TYR B N 18
ATOM 21689 C CA . TYR B 2 12 ? 16.352 -4.305 2.027 1.00 10.00 12 TYR B CA 18
ATOM 21690 C C . TYR B 2 12 ? 17.855 -4.056 2.002 1.00 10.00 12 TYR B C 18
ATOM 21691 O O . TYR B 2 12 ? 18.638 -4.970 1.730 1.00 10.00 12 TYR B O 18
ATOM 21709 N N . GLY A 1 1 ? -20.083 1.832 -6.722 1.00 10.00 1 GLY A N 19
ATOM 21710 C CA . GLY A 1 1 ? -18.964 2.724 -6.952 1.00 10.00 1 GLY A CA 19
ATOM 21711 C C . GLY A 1 1 ? -18.528 3.430 -5.687 1.00 10.00 1 GLY A C 19
ATOM 21712 O O . GLY A 1 1 ? -19.361 3.920 -4.926 1.00 10.00 1 GLY A O 19
ATOM 21716 N N . SER A 1 2 ? -17.231 3.481 -5.456 1.00 10.00 2 SER A N 19
ATOM 21717 C CA . SER A 1 2 ? -16.699 4.125 -4.268 1.00 10.00 2 SER A CA 19
ATOM 21718 C C . SER A 1 2 ? -16.520 5.620 -4.492 1.00 10.00 2 SER A C 19
ATOM 21719 O O . SER A 1 2 ? -16.058 6.054 -5.551 1.00 10.00 2 SER A O 19
ATOM 21727 N N . HIS A 1 3 ? -16.914 6.403 -3.499 1.00 10.00 3 HIS A N 19
ATOM 21728 C CA . HIS A 1 3 ? -16.773 7.851 -3.563 1.00 10.00 3 HIS A CA 19
ATOM 21729 C C . HIS A 1 3 ? -15.484 8.267 -2.863 1.00 10.00 3 HIS A C 19
ATOM 21730 O O . HIS A 1 3 ? -15.215 9.453 -2.669 1.00 10.00 3 HIS A O 19
ATOM 21744 N N . MET A 1 4 ? -14.687 7.274 -2.492 1.00 10.00 4 MET A N 19
ATOM 21745 C CA . MET A 1 4 ? -13.428 7.517 -1.806 1.00 10.00 4 MET A CA 19
ATOM 21746 C C . MET A 1 4 ? -12.286 7.617 -2.807 1.00 10.00 4 MET A C 19
ATOM 21747 O O . MET A 1 4 ? -12.474 7.390 -4.002 1.00 10.00 4 MET A O 19
ATOM 21761 N N . ALA A 1 5 ? -11.111 7.970 -2.312 1.00 10.00 5 ALA A N 19
ATOM 21762 C CA . ALA A 1 5 ? -9.937 8.100 -3.152 1.00 10.00 5 ALA A CA 19
ATOM 21763 C C . ALA A 1 5 ? -9.171 6.785 -3.217 1.00 10.00 5 ALA A C 19
ATOM 21764 O O . ALA A 1 5 ? -8.836 6.193 -2.189 1.00 10.00 5 ALA A O 19
ATOM 21771 N N . THR A 1 6 ? -8.910 6.327 -4.428 1.00 10.00 6 THR A N 19
ATOM 21772 C CA . THR A 1 6 ? -8.183 5.090 -4.633 1.00 10.00 6 THR A CA 19
ATOM 21773 C C . THR A 1 6 ? -6.683 5.357 -4.683 1.00 10.00 6 THR A C 19
ATOM 21774 O O . THR A 1 6 ? -6.243 6.391 -5.195 1.00 10.00 6 THR A O 19
ATOM 21785 N N . VAL A 1 7 ? -5.908 4.441 -4.124 1.00 10.00 7 VAL A N 19
ATOM 21786 C CA . VAL A 1 7 ? -4.461 4.565 -4.118 1.00 10.00 7 VAL A CA 19
ATOM 21787 C C . VAL A 1 7 ? -3.843 3.439 -4.943 1.00 10.00 7 VAL A C 19
ATOM 21788 O O . VAL A 1 7 ? -4.152 2.264 -4.735 1.00 10.00 7 VAL A O 19
ATOM 21801 N N . LYS A 1 8 ? -2.993 3.800 -5.890 1.00 10.00 8 LYS A N 19
ATOM 21802 C CA . LYS A 1 8 ? -2.343 2.818 -6.742 1.00 10.00 8 LYS A CA 19
ATOM 21803 C C . LYS A 1 8 ? -0.960 2.476 -6.207 1.00 10.00 8 LYS A C 19
ATOM 21804 O O . LYS A 1 8 ? -0.111 3.354 -6.048 1.00 10.00 8 LYS A O 19
ATOM 21823 N N . PHE A 1 9 ? -0.741 1.204 -5.922 1.00 10.00 9 PHE A N 19
ATOM 21824 C CA . PHE A 1 9 ? 0.536 0.745 -5.398 1.00 10.00 9 PHE A CA 19
ATOM 21825 C C . PHE A 1 9 ? 1.275 -0.094 -6.426 1.00 10.00 9 PHE A C 19
ATOM 21826 O O . PHE A 1 9 ? 0.667 -0.871 -7.161 1.00 10.00 9 PHE A O 19
ATOM 21843 N N . LYS A 1 10 ? 2.587 0.066 -6.468 1.00 10.00 10 LYS A N 19
ATOM 21844 C CA . LYS A 1 10 ? 3.425 -0.689 -7.385 1.00 10.00 10 LYS A CA 19
ATOM 21845 C C . LYS A 1 10 ? 3.951 -1.931 -6.667 1.00 10.00 10 LYS A C 19
ATOM 21846 O O . LYS A 1 10 ? 5.135 -2.029 -6.344 1.00 10.00 10 LYS A O 19
ATOM 21865 N N . TYR A 1 11 ? 3.047 -2.865 -6.405 1.00 10.00 11 TYR A N 19
ATOM 21866 C CA . TYR A 1 11 ? 3.376 -4.098 -5.703 1.00 10.00 11 TYR A CA 19
ATOM 21867 C C . TYR A 1 11 ? 4.045 -5.104 -6.638 1.00 10.00 11 TYR A C 19
ATOM 21868 O O . TYR A 1 11 ? 3.431 -5.586 -7.591 1.00 10.00 11 TYR A O 19
ATOM 21886 N N . LYS A 1 12 ? 5.319 -5.390 -6.367 1.00 10.00 12 LYS A N 19
ATOM 21887 C CA . LYS A 1 12 ? 6.102 -6.343 -7.155 1.00 10.00 12 LYS A CA 19
ATOM 21888 C C . LYS A 1 12 ? 6.144 -5.965 -8.639 1.00 10.00 12 LYS A C 19
ATOM 21889 O O . LYS A 1 12 ? 6.385 -6.816 -9.496 1.00 10.00 12 LYS A O 19
ATOM 21908 N N . GLY A 1 13 ? 5.918 -4.694 -8.935 1.00 10.00 13 GLY A N 19
ATOM 21909 C CA . GLY A 1 13 ? 5.929 -4.242 -10.313 1.00 10.00 13 GLY A CA 19
ATOM 21910 C C . GLY A 1 13 ? 4.539 -4.185 -10.926 1.00 10.00 13 GLY A C 19
ATOM 21911 O O . GLY A 1 13 ? 4.359 -3.652 -12.022 1.00 10.00 13 GLY A O 19
ATOM 21915 N N . GLU A 1 14 ? 3.557 -4.731 -10.218 1.00 10.00 14 GLU A N 19
ATOM 21916 C CA . GLU A 1 14 ? 2.180 -4.741 -10.696 1.00 10.00 14 GLU A CA 19
ATOM 21917 C C . GLU A 1 14 ? 1.400 -3.591 -10.066 1.00 10.00 14 GLU A C 19
ATOM 21918 O O . GLU A 1 14 ? 1.691 -3.180 -8.943 1.00 10.00 14 GLU A O 19
ATOM 21930 N N . GLU A 1 15 ? 0.426 -3.067 -10.792 1.00 10.00 15 GLU A N 19
ATOM 21931 C CA . GLU A 1 15 ? -0.381 -1.965 -10.297 1.00 10.00 15 GLU A CA 19
ATOM 21932 C C . GLU A 1 15 ? -1.557 -2.478 -9.474 1.00 10.00 15 GLU A C 19
ATOM 21933 O O . GLU A 1 15 ? -2.463 -3.125 -10.000 1.00 10.00 15 GLU A O 19
ATOM 21945 N N . LYS A 1 16 ? -1.524 -2.196 -8.184 1.00 10.00 16 LYS A N 19
ATOM 21946 C CA . LYS A 1 16 ? -2.587 -2.604 -7.279 1.00 10.00 16 LYS A CA 19
ATOM 21947 C C . LYS A 1 16 ? -3.443 -1.400 -6.914 1.00 10.00 16 LYS A C 19
ATOM 21948 O O . LYS A 1 16 ? -2.954 -0.438 -6.320 1.00 10.00 16 LYS A O 19
ATOM 21967 N N . GLN A 1 17 ? -4.713 -1.449 -7.284 1.00 10.00 17 GLN A N 19
ATOM 21968 C CA . GLN A 1 17 ? -5.631 -0.359 -6.988 1.00 10.00 17 GLN A CA 19
ATOM 21969 C C . GLN A 1 17 ? -6.383 -0.644 -5.696 1.00 10.00 17 GLN A C 19
ATOM 21970 O O . GLN A 1 17 ? -7.337 -1.418 -5.683 1.00 10.00 17 GLN A O 19
ATOM 21984 N N . VAL A 1 18 ? -5.944 -0.030 -4.610 1.00 10.00 18 VAL A N 19
ATOM 21985 C CA . VAL A 1 18 ? -6.574 -0.233 -3.316 1.00 10.00 18 VAL A CA 19
ATOM 21986 C C . VAL A 1 18 ? -7.253 1.045 -2.848 1.00 10.00 18 VAL A C 19
ATOM 21987 O O . VAL A 1 18 ? -6.653 2.118 -2.874 1.00 10.00 18 VAL A O 19
ATOM 22000 N N . ASP A 1 19 ? -8.509 0.933 -2.445 1.00 10.00 19 ASP A N 19
ATOM 22001 C CA . ASP A 1 19 ? -9.252 2.089 -1.961 1.00 10.00 19 ASP A CA 19
ATOM 22002 C C . ASP A 1 19 ? -8.756 2.482 -0.576 1.00 10.00 19 ASP A C 19
ATOM 22003 O O . ASP A 1 19 ? -8.437 1.617 0.241 1.00 10.00 19 ASP A O 19
ATOM 22012 N N . ILE A 1 20 ? -8.710 3.780 -0.308 1.00 10.00 20 ILE A N 19
ATOM 22013 C CA . ILE A 1 20 ? -8.232 4.278 0.975 1.00 10.00 20 ILE A CA 19
ATOM 22014 C C . ILE A 1 20 ? -9.126 3.828 2.135 1.00 10.00 20 ILE A C 19
ATOM 22015 O O . ILE A 1 20 ? -8.661 3.714 3.269 1.00 10.00 20 ILE A O 19
ATOM 22031 N N . SER A 1 21 ? -10.394 3.539 1.853 1.00 10.00 21 SER A N 19
ATOM 22032 C CA . SER A 1 21 ? -11.321 3.108 2.895 1.00 10.00 21 SER A CA 19
ATOM 22033 C C . SER A 1 21 ? -11.037 1.665 3.316 1.00 10.00 21 SER A C 19
ATOM 22034 O O . SER A 1 21 ? -11.514 1.201 4.353 1.00 10.00 21 SER A O 19
ATOM 22042 N N . LYS A 1 22 ? -10.248 0.959 2.511 1.00 10.00 22 LYS A N 19
ATOM 22043 C CA . LYS A 1 22 ? -9.901 -0.424 2.803 1.00 10.00 22 LYS A CA 19
ATOM 22044 C C . LYS A 1 22 ? -8.543 -0.506 3.489 1.00 10.00 22 LYS A C 19
ATOM 22045 O O . LYS A 1 22 ? -8.191 -1.531 4.071 1.00 10.00 22 LYS A O 19
ATOM 22064 N N . ILE A 1 23 ? -7.787 0.582 3.423 1.00 10.00 23 ILE A N 19
ATOM 22065 C CA . ILE A 1 23 ? -6.466 0.636 4.036 1.00 10.00 23 ILE A CA 19
ATOM 22066 C C . ILE A 1 23 ? -6.585 0.695 5.554 1.00 10.00 23 ILE A C 19
ATOM 22067 O O . ILE A 1 23 ? -7.213 1.606 6.105 1.00 10.00 23 ILE A O 19
ATOM 22083 N N . LEU A 1 24 ? -5.993 -0.284 6.221 1.00 10.00 24 LEU A N 19
ATOM 22084 C CA . LEU A 1 24 ? -6.026 -0.352 7.672 1.00 10.00 24 LEU A CA 19
ATOM 22085 C C . LEU A 1 24 ? -4.908 0.492 8.268 1.00 10.00 24 LEU A C 19
ATOM 22086 O O . LEU A 1 24 ? -5.155 1.526 8.888 1.00 10.00 24 LEU A O 19
ATOM 22102 N N . SER A 1 25 ? -3.675 0.059 8.061 1.00 10.00 25 SER A N 19
ATOM 22103 C CA . SER A 1 25 ? -2.527 0.771 8.590 1.00 10.00 25 SER A CA 19
ATOM 22104 C C . SER A 1 25 ? -1.356 0.724 7.622 1.00 10.00 25 SER A C 19
ATOM 22105 O O . SER A 1 25 ? -1.107 -0.301 6.983 1.00 10.00 25 SER A O 19
ATOM 22113 N N . VAL A 1 26 ? -0.660 1.845 7.497 1.00 10.00 26 VAL A N 19
ATOM 22114 C CA . VAL A 1 26 ? 0.500 1.935 6.629 1.00 10.00 26 VAL A CA 19
ATOM 22115 C C . VAL A 1 26 ? 1.768 1.909 7.474 1.00 10.00 26 VAL A C 19
ATOM 22116 O O . VAL A 1 26 ? 1.946 2.751 8.354 1.00 10.00 26 VAL A O 19
ATOM 22129 N N . GLY A 1 27 ? 2.623 0.931 7.228 1.00 10.00 27 GLY A N 19
ATOM 22130 C CA . GLY A 1 27 ? 3.857 0.816 7.978 1.00 10.00 27 GLY A CA 19
ATOM 22131 C C . GLY A 1 27 ? 5.061 1.167 7.133 1.00 10.00 27 GLY A C 19
ATOM 22132 O O . GLY A 1 27 ? 5.363 0.484 6.153 1.00 10.00 27 GLY A O 19
ATOM 22136 N N . ARG A 1 28 ? 5.747 2.234 7.502 1.00 10.00 28 ARG A N 19
ATOM 22137 C CA . ARG A 1 28 ? 6.916 2.673 6.760 1.00 10.00 28 ARG A CA 19
ATOM 22138 C C . ARG A 1 28 ? 8.192 2.117 7.381 1.00 10.00 28 ARG A C 19
ATOM 22139 O O . ARG A 1 28 ? 8.630 2.575 8.435 1.00 10.00 28 ARG A O 19
ATOM 22160 N N . TYR A 1 29 ? 8.791 1.140 6.712 1.00 10.00 29 TYR A N 19
ATOM 22161 C CA . TYR A 1 29 ? 10.019 0.514 7.194 1.00 10.00 29 TYR A CA 19
ATOM 22162 C C . TYR A 1 29 ? 11.246 1.284 6.714 1.00 10.00 29 TYR A C 19
ATOM 22163 O O . TYR A 1 29 ? 12.372 0.790 6.782 1.00 10.00 29 TYR A O 19
ATOM 22181 N N . GLY A 1 30 ? 11.018 2.494 6.232 1.00 10.00 30 GLY A N 19
ATOM 22182 C CA . GLY A 1 30 ? 12.098 3.318 5.738 1.00 10.00 30 GLY A CA 19
ATOM 22183 C C . GLY A 1 30 ? 11.995 3.531 4.246 1.00 10.00 30 GLY A C 19
ATOM 22184 O O . GLY A 1 30 ? 11.202 4.345 3.786 1.00 10.00 30 GLY A O 19
ATOM 22188 N N . LYS A 1 31 ? 12.777 2.778 3.489 1.00 10.00 31 LYS A N 19
ATOM 22189 C CA . LYS A 1 31 ? 12.764 2.880 2.038 1.00 10.00 31 LYS A CA 19
ATOM 22190 C C . LYS A 1 31 ? 11.612 2.072 1.461 1.00 10.00 31 LYS A C 19
ATOM 22191 O O . LYS A 1 31 ? 11.091 2.389 0.390 1.00 10.00 31 LYS A O 19
ATOM 22210 N N . LEU A 1 32 ? 11.216 1.034 2.182 1.00 10.00 32 LEU A N 19
ATOM 22211 C CA . LEU A 1 32 ? 10.125 0.176 1.756 1.00 10.00 32 LEU A CA 19
ATOM 22212 C C . LEU A 1 32 ? 8.911 0.380 2.652 1.00 10.00 32 LEU A C 19
ATOM 22213 O O . LEU A 1 32 ? 9.017 0.342 3.878 1.00 10.00 32 LEU A O 19
ATOM 22229 N N . ILE A 1 33 ? 7.767 0.611 2.033 1.00 10.00 33 ILE A N 19
ATOM 22230 C CA . ILE A 1 33 ? 6.528 0.835 2.756 1.00 10.00 33 ILE A CA 19
ATOM 22231 C C . ILE A 1 33 ? 5.608 -0.376 2.636 1.00 10.00 33 ILE A C 19
ATOM 22232 O O . ILE A 1 33 ? 5.255 -0.790 1.533 1.00 10.00 33 ILE A O 19
ATOM 22248 N N . HIS A 1 34 ? 5.228 -0.938 3.773 1.00 10.00 34 HIS A N 19
ATOM 22249 C CA . HIS A 1 34 ? 4.351 -2.099 3.810 1.00 10.00 34 HIS A CA 19
ATOM 22250 C C . HIS A 1 34 ? 3.056 -1.739 4.533 1.00 10.00 34 HIS A C 19
ATOM 22251 O O . HIS A 1 34 ? 3.064 -1.420 5.722 1.00 10.00 34 HIS A O 19
ATOM 22265 N N . PHE A 1 35 ? 1.949 -1.787 3.815 1.00 10.00 35 PHE A N 19
ATOM 22266 C CA . PHE A 1 35 ? 0.659 -1.451 4.389 1.00 10.00 35 PHE A CA 19
ATOM 22267 C C . PHE A 1 35 ? -0.280 -2.647 4.347 1.00 10.00 35 PHE A C 19
ATOM 22268 O O . PHE A 1 35 ? -0.140 -3.531 3.498 1.00 10.00 35 PHE A O 19
ATOM 22285 N N . LEU A 1 36 ? -1.230 -2.665 5.269 1.00 10.00 36 LEU A N 19
ATOM 22286 C CA . LEU A 1 36 ? -2.216 -3.730 5.336 1.00 10.00 36 LEU A CA 19
ATOM 22287 C C . LEU A 1 36 ? -3.586 -3.179 4.962 1.00 10.00 36 LEU A C 19
ATOM 22288 O O . LEU A 1 36 ? -4.003 -2.138 5.471 1.00 10.00 36 LEU A O 19
ATOM 22304 N N . TYR A 1 37 ? -4.277 -3.863 4.066 1.00 10.00 37 TYR A N 19
ATOM 22305 C CA . TYR A 1 37 ? -5.599 -3.426 3.640 1.00 10.00 37 TYR A CA 19
ATOM 22306 C C . TYR A 1 37 ? -6.599 -4.563 3.767 1.00 10.00 37 TYR A C 19
ATOM 22307 O O . TYR A 1 37 ? -6.244 -5.726 3.606 1.00 10.00 37 TYR A O 19
ATOM 22325 N N . ASP A 1 38 ? -7.844 -4.227 4.066 1.00 10.00 38 ASP A N 19
ATOM 22326 C CA . ASP A 1 38 ? -8.886 -5.232 4.203 1.00 10.00 38 ASP A CA 19
ATOM 22327 C C . ASP A 1 38 ? -9.372 -5.658 2.829 1.00 10.00 38 ASP A C 19
ATOM 22328 O O . ASP A 1 38 ? -9.923 -4.852 2.078 1.00 10.00 38 ASP A O 19
ATOM 22337 N N . LEU A 1 39 ? -9.158 -6.918 2.497 1.00 10.00 39 LEU A N 19
ATOM 22338 C CA . LEU A 1 39 ? -9.569 -7.438 1.206 1.00 10.00 39 LEU A CA 19
ATOM 22339 C C . LEU A 1 39 ? -11.029 -7.874 1.234 1.00 10.00 39 LEU A C 19
ATOM 22340 O O . LEU A 1 39 ? -11.797 -7.566 0.321 1.00 10.00 39 LEU A O 19
ATOM 22356 N N . GLY A 1 40 ? -11.402 -8.597 2.280 1.00 10.00 40 GLY A N 19
ATOM 22357 C CA . GLY A 1 40 ? -12.764 -9.068 2.405 1.00 10.00 40 GLY A CA 19
ATOM 22358 C C . GLY A 1 40 ? -12.831 -10.543 2.741 1.00 10.00 40 GLY A C 19
ATOM 22359 O O . GLY A 1 40 ? -11.896 -11.296 2.456 1.00 10.00 40 GLY A O 19
ATOM 22363 N N . GLY A 1 41 ? -13.926 -10.957 3.364 1.00 10.00 41 GLY A N 19
ATOM 22364 C CA . GLY A 1 41 ? -14.089 -12.351 3.723 1.00 10.00 41 GLY A CA 19
ATOM 22365 C C . GLY A 1 41 ? -13.415 -12.700 5.036 1.00 10.00 41 GLY A C 19
ATOM 22366 O O . GLY A 1 41 ? -13.502 -13.836 5.501 1.00 10.00 41 GLY A O 19
ATOM 22370 N N . GLY A 1 42 ? -12.736 -11.727 5.628 1.00 10.00 42 GLY A N 19
ATOM 22371 C CA . GLY A 1 42 ? -12.060 -11.952 6.887 1.00 10.00 42 GLY A CA 19
ATOM 22372 C C . GLY A 1 42 ? -10.560 -11.794 6.775 1.00 10.00 42 GLY A C 19
ATOM 22373 O O . GLY A 1 42 ? -9.887 -11.495 7.764 1.00 10.00 42 GLY A O 19
ATOM 22377 N N . LYS A 1 43 ? -10.031 -11.968 5.573 1.00 10.00 43 LYS A N 19
ATOM 22378 C CA . LYS A 1 43 ? -8.596 -11.852 5.358 1.00 10.00 43 LYS A CA 19
ATOM 22379 C C . LYS A 1 43 ? -8.217 -10.485 4.811 1.00 10.00 43 LYS A C 19
ATOM 22380 O O . LYS A 1 43 ? -9.006 -9.824 4.126 1.00 10.00 43 LYS A O 19
ATOM 22399 N N . ALA A 1 44 ? -7.003 -10.071 5.129 1.00 10.00 44 ALA A N 19
ATOM 22400 C CA . ALA A 1 44 ? -6.479 -8.799 4.679 1.00 10.00 44 ALA A CA 19
ATOM 22401 C C . ALA A 1 44 ? -5.333 -9.028 3.701 1.00 10.00 44 ALA A C 19
ATOM 22402 O O . ALA A 1 44 ? -4.796 -10.134 3.610 1.00 10.00 44 ALA A O 19
ATOM 22409 N N . GLY A 1 45 ? -4.974 -7.992 2.968 1.00 10.00 45 GLY A N 19
ATOM 22410 C CA . GLY A 1 45 ? -3.898 -8.095 2.011 1.00 10.00 45 GLY A CA 19
ATOM 22411 C C . GLY A 1 45 ? -2.802 -7.093 2.292 1.00 10.00 45 GLY A C 19
ATOM 22412 O O . GLY A 1 45 ? -2.951 -6.226 3.158 1.00 10.00 45 GLY A O 19
ATOM 22416 N N . MET A 1 46 ? -1.710 -7.192 1.554 1.00 10.00 46 MET A N 19
ATOM 22417 C CA . MET A 1 46 ? -0.581 -6.289 1.731 1.00 10.00 46 MET A CA 19
ATOM 22418 C C . MET A 1 46 ? 0.062 -5.955 0.392 1.00 10.00 46 MET A C 19
ATOM 22419 O O . MET A 1 46 ? -0.183 -6.630 -0.607 1.00 10.00 46 MET A O 19
ATOM 22433 N N . GLY A 1 47 ? 0.884 -4.914 0.374 1.00 10.00 47 GLY A N 19
ATOM 22434 C CA . GLY A 1 47 ? 1.545 -4.512 -0.854 1.00 10.00 47 GLY A CA 19
ATOM 22435 C C . GLY A 1 47 ? 2.702 -3.573 -0.605 1.00 10.00 47 GLY A C 19
ATOM 22436 O O . GLY A 1 47 ? 2.546 -2.354 -0.664 1.00 10.00 47 GLY A O 19
ATOM 22440 N N . MET A 1 48 ? 3.861 -4.142 -0.313 1.00 10.00 48 MET A N 19
ATOM 22441 C CA . MET A 1 48 ? 5.059 -3.355 -0.050 1.00 10.00 48 MET A CA 19
ATOM 22442 C C . MET A 1 48 ? 5.538 -2.629 -1.309 1.00 10.00 48 MET A C 19
ATOM 22443 O O . MET A 1 48 ? 5.715 -3.243 -2.362 1.00 10.00 48 MET A O 19
ATOM 22457 N N . VAL A 1 49 ? 5.746 -1.324 -1.185 1.00 10.00 49 VAL A N 19
ATOM 22458 C CA . VAL A 1 49 ? 6.204 -0.494 -2.291 1.00 10.00 49 VAL A CA 19
ATOM 22459 C C . VAL A 1 49 ? 7.322 0.433 -1.808 1.00 10.00 49 VAL A C 19
ATOM 22460 O O . VAL A 1 49 ? 7.453 0.667 -0.609 1.00 10.00 49 VAL A O 19
ATOM 22473 N N . SER A 1 50 ? 8.138 0.940 -2.724 1.00 10.00 50 SER A N 19
ATOM 22474 C CA . SER A 1 50 ? 9.227 1.833 -2.351 1.00 10.00 50 SER A CA 19
ATOM 22475 C C . SER A 1 50 ? 8.776 3.288 -2.434 1.00 10.00 50 SER A C 19
ATOM 22476 O O . SER A 1 50 ? 7.764 3.598 -3.068 1.00 10.00 50 SER A O 19
ATOM 22484 N N . GLU A 1 51 ? 9.531 4.179 -1.797 1.00 10.00 51 GLU A N 19
ATOM 22485 C CA . GLU A 1 51 ? 9.214 5.602 -1.817 1.00 10.00 51 GLU A CA 19
ATOM 22486 C C . GLU A 1 51 ? 9.517 6.186 -3.193 1.00 10.00 51 GLU A C 19
ATOM 22487 O O . GLU A 1 51 ? 9.047 7.269 -3.539 1.00 10.00 51 GLU A O 19
ATOM 22499 N N . LYS A 1 52 ? 10.310 5.458 -3.969 1.00 10.00 52 LYS A N 19
ATOM 22500 C CA . LYS A 1 52 ? 10.690 5.892 -5.306 1.00 10.00 52 LYS A CA 19
ATOM 22501 C C . LYS A 1 52 ? 9.609 5.524 -6.316 1.00 10.00 52 LYS A C 19
ATOM 22502 O O . LYS A 1 52 ? 9.352 6.261 -7.269 1.00 10.00 52 LYS A O 19
ATOM 22521 N N . ASP A 1 53 ? 8.973 4.382 -6.090 1.00 10.00 53 ASP A N 19
ATOM 22522 C CA . ASP A 1 53 ? 7.921 3.899 -6.976 1.00 10.00 53 ASP A CA 19
ATOM 22523 C C . ASP A 1 53 ? 6.594 4.581 -6.679 1.00 10.00 53 ASP A C 19
ATOM 22524 O O . ASP A 1 53 ? 5.716 4.652 -7.540 1.00 10.00 53 ASP A O 19
ATOM 22533 N N . ALA A 1 54 ? 6.453 5.078 -5.461 1.00 10.00 54 ALA A N 19
ATOM 22534 C CA . ALA A 1 54 ? 5.234 5.752 -5.040 1.00 10.00 54 ALA A CA 19
ATOM 22535 C C . ALA A 1 54 ? 5.330 7.262 -5.247 1.00 10.00 54 ALA A C 19
ATOM 22536 O O . ALA A 1 54 ? 6.323 7.886 -4.864 1.00 10.00 54 ALA A O 19
ATOM 22543 N N . PRO A 1 55 ? 4.307 7.871 -5.875 1.00 10.00 55 PRO A N 19
ATOM 22544 C CA . PRO A 1 55 ? 4.271 9.313 -6.112 1.00 10.00 55 PRO A CA 19
ATOM 22545 C C . PRO A 1 55 ? 4.072 10.089 -4.815 1.00 10.00 55 PRO A C 19
ATOM 22546 O O . PRO A 1 55 ? 3.431 9.596 -3.886 1.00 10.00 55 PRO A O 19
ATOM 22557 N N . LYS A 1 56 ? 4.602 11.306 -4.768 1.00 10.00 56 LYS A N 19
ATOM 22558 C CA . LYS A 1 56 ? 4.499 12.155 -3.583 1.00 10.00 56 LYS A CA 19
ATOM 22559 C C . LYS A 1 56 ? 3.043 12.411 -3.199 1.00 10.00 56 LYS A C 19
ATOM 22560 O O . LYS A 1 56 ? 2.726 12.560 -2.017 1.00 10.00 56 LYS A O 19
ATOM 22579 N N . GLU A 1 57 ? 2.168 12.470 -4.200 1.00 10.00 57 GLU A N 19
ATOM 22580 C CA . GLU A 1 57 ? 0.743 12.693 -3.971 1.00 10.00 57 GLU A CA 19
ATOM 22581 C C . GLU A 1 57 ? 0.164 11.590 -3.088 1.00 10.00 57 GLU A C 19
ATOM 22582 O O . GLU A 1 57 ? -0.410 11.857 -2.029 1.00 10.00 57 GLU A O 19
ATOM 22594 N N . LEU A 1 58 ? 0.345 10.350 -3.523 1.00 10.00 58 LEU A N 19
ATOM 22595 C CA . LEU A 1 58 ? -0.156 9.198 -2.788 1.00 10.00 58 LEU A CA 19
ATOM 22596 C C . LEU A 1 58 ? 0.658 8.990 -1.516 1.00 10.00 58 LEU A C 19
ATOM 22597 O O . LEU A 1 58 ? 0.151 8.479 -0.521 1.00 10.00 58 LEU A O 19
ATOM 22613 N N . LEU A 1 59 ? 1.920 9.401 -1.556 1.00 10.00 59 LEU A N 19
ATOM 22614 C CA . LEU A 1 59 ? 2.808 9.281 -0.408 1.00 10.00 59 LEU A CA 19
ATOM 22615 C C . LEU A 1 59 ? 2.276 10.111 0.757 1.00 10.00 59 LEU A C 19
ATOM 22616 O O . LEU A 1 59 ? 2.373 9.711 1.915 1.00 10.00 59 LEU A O 19
ATOM 22632 N N . GLN A 1 60 ? 1.696 11.263 0.436 1.00 10.00 60 GLN A N 19
ATOM 22633 C CA . GLN A 1 60 ? 1.127 12.139 1.450 1.00 10.00 60 GLN A CA 19
ATOM 22634 C C . GLN A 1 60 ? -0.105 11.483 2.063 1.00 10.00 60 GLN A C 19
ATOM 22635 O O . GLN A 1 60 ? -0.416 11.682 3.236 1.00 10.00 60 GLN A O 19
ATOM 22649 N N . MET A 1 61 ? -0.797 10.690 1.253 1.00 10.00 61 MET A N 19
ATOM 22650 C CA . MET A 1 61 ? -1.987 9.979 1.705 1.00 10.00 61 MET A CA 19
ATOM 22651 C C . MET A 1 61 ? -1.582 8.824 2.607 1.00 10.00 61 MET A C 19
ATOM 22652 O O . MET A 1 61 ? -2.266 8.504 3.580 1.00 10.00 61 MET A O 19
ATOM 22666 N N . LEU A 1 62 ? -0.452 8.212 2.278 1.00 10.00 62 LEU A N 19
ATOM 22667 C CA . LEU A 1 62 ? 0.076 7.100 3.054 1.00 10.00 62 LEU A CA 19
ATOM 22668 C C . LEU A 1 62 ? 0.488 7.572 4.437 1.00 10.00 62 LEU A C 19
ATOM 22669 O O . LEU A 1 62 ? 0.310 6.860 5.420 1.00 10.00 62 LEU A O 19
ATOM 22685 N N . GLU A 1 63 ? 1.028 8.784 4.506 1.00 10.00 63 GLU A N 19
ATOM 22686 C CA . GLU A 1 63 ? 1.451 9.360 5.776 1.00 10.00 63 GLU A CA 19
ATOM 22687 C C . GLU A 1 63 ? 0.253 9.558 6.697 1.00 10.00 63 GLU A C 19
ATOM 22688 O O . GLU A 1 63 ? 0.356 9.381 7.907 1.00 10.00 63 GLU A O 19
ATOM 22700 N N . LYS A 1 64 ? -0.886 9.914 6.112 1.00 10.00 64 LYS A N 19
ATOM 22701 C CA . LYS A 1 64 ? -2.111 10.135 6.877 1.00 10.00 64 LYS A CA 19
ATOM 22702 C C . LYS A 1 64 ? -2.668 8.821 7.417 1.00 10.00 64 LYS A C 19
ATOM 22703 O O . LYS A 1 64 ? -3.390 8.805 8.414 1.00 10.00 64 LYS A O 19
ATOM 22722 N N . GLN A 1 65 ? -2.316 7.719 6.766 1.00 10.00 65 GLN A N 19
ATOM 22723 C CA . GLN A 1 65 ? -2.783 6.400 7.182 1.00 10.00 65 GLN A CA 19
ATOM 22724 C C . GLN A 1 65 ? -1.652 5.622 7.848 1.00 10.00 65 GLN A C 19
ATOM 22725 O O . GLN A 1 65 ? -1.783 4.433 8.148 1.00 10.00 65 GLN A O 19
ATOM 22739 N N . LYS A 1 66 ? -0.541 6.311 8.071 1.00 10.00 66 LYS A N 19
ATOM 22740 C CA . LYS A 1 66 ? 0.630 5.716 8.700 1.00 10.00 66 LYS A CA 19
ATOM 22741 C C . LYS A 1 66 ? 0.361 5.458 10.177 1.00 10.00 66 LYS A C 19
ATOM 22742 O O . LYS A 1 66 ? 0.005 6.375 10.922 1.00 10.00 66 LYS A O 19
ATOM 22761 N N . LYS A 1 67 ? 0.522 4.210 10.590 1.00 10.00 67 LYS A N 19
ATOM 22762 C CA . LYS A 1 67 ? 0.291 3.816 11.978 1.00 10.00 67 LYS A CA 19
ATOM 22763 C C . LYS A 1 67 ? 1.392 2.878 12.450 1.00 10.00 67 LYS A C 19
ATOM 22764 O O . LYS A 1 67 ? 2.028 2.203 11.634 1.00 10.00 67 LYS A O 19
ATOM 22783 N N . GLY B 2 3 ? -8.269 -18.038 0.919 1.00 10.00 3 GLY B N 19
ATOM 22784 C CA . GLY B 2 3 ? -7.829 -18.085 -0.461 1.00 10.00 3 GLY B CA 19
ATOM 22785 C C . GLY B 2 3 ? -7.030 -16.860 -0.854 1.00 10.00 3 GLY B C 19
ATOM 22786 O O . GLY B 2 3 ? -6.023 -16.959 -1.555 1.00 10.00 3 GLY B O 19
ATOM 22790 N N . GLU B 2 4 ? -7.478 -15.701 -0.396 1.00 10.00 4 GLU B N 19
ATOM 22791 C CA . GLU B 2 4 ? -6.799 -14.453 -0.704 1.00 10.00 4 GLU B CA 19
ATOM 22792 C C . GLU B 2 4 ? -5.712 -14.152 0.318 1.00 10.00 4 GLU B C 19
ATOM 22793 O O . GLU B 2 4 ? -5.900 -14.347 1.518 1.00 10.00 4 GLU B O 19
ATOM 22805 N N . GLY B 2 5 ? -4.578 -13.677 -0.180 1.00 10.00 5 GLY B N 19
ATOM 22806 C CA . GLY B 2 5 ? -3.447 -13.360 0.671 1.00 10.00 5 GLY B CA 19
ATOM 22807 C C . GLY B 2 5 ? -2.152 -13.448 -0.103 1.00 10.00 5 GLY B C 19
ATOM 22808 O O . GLY B 2 5 ? -1.564 -14.525 -0.226 1.00 10.00 5 GLY B O 19
ATOM 22812 N N . GLU B 2 6 ? -1.713 -12.324 -0.640 1.00 10.00 6 GLU B N 19
ATOM 22813 C CA . GLU B 2 6 ? -0.494 -12.282 -1.427 1.00 10.00 6 GLU B CA 19
ATOM 22814 C C . GLU B 2 6 ? 0.741 -12.309 -0.525 1.00 10.00 6 GLU B C 19
ATOM 22815 O O . GLU B 2 6 ? 0.633 -12.226 0.703 1.00 10.00 6 GLU B O 19
ATOM 22827 N N . GLU B 2 7 ? 1.912 -12.434 -1.141 1.00 10.00 7 GLU B N 19
ATOM 22828 C CA . GLU B 2 7 ? 3.171 -12.481 -0.406 1.00 10.00 7 GLU B CA 19
ATOM 22829 C C . GLU B 2 7 ? 4.159 -11.470 -0.977 1.00 10.00 7 GLU B C 19
ATOM 22830 O O . GLU B 2 7 ? 3.993 -11.003 -2.105 1.00 10.00 7 GLU B O 19
ATOM 22842 N N . GLU B 2 8 ? 5.177 -11.133 -0.197 1.00 10.00 8 GLU B N 19
ATOM 22843 C CA . GLU B 2 8 ? 6.201 -10.192 -0.633 1.00 10.00 8 GLU B CA 19
ATOM 22844 C C . GLU B 2 8 ? 7.577 -10.838 -0.534 1.00 10.00 8 GLU B C 19
ATOM 22845 O O . GLU B 2 8 ? 7.695 -12.053 -0.339 1.00 10.00 8 GLU B O 19
ATOM 22857 N N . GLY B 2 9 ? 8.612 -10.030 -0.677 1.00 10.00 9 GLY B N 19
ATOM 22858 C CA . GLY B 2 9 ? 9.962 -10.535 -0.590 1.00 10.00 9 GLY B CA 19
ATOM 22859 C C . GLY B 2 9 ? 10.945 -9.607 -1.255 1.00 10.00 9 GLY B C 19
ATOM 22860 O O . GLY B 2 9 ? 11.438 -9.888 -2.347 1.00 10.00 9 GLY B O 19
ATOM 22864 N N . GLU B 2 10 ? 11.207 -8.486 -0.608 1.00 10.00 10 GLU B N 19
ATOM 22865 C CA . GLU B 2 10 ? 12.131 -7.498 -1.137 1.00 10.00 10 GLU B CA 19
ATOM 22866 C C . GLU B 2 10 ? 13.459 -7.573 -0.402 1.00 10.00 10 GLU B C 19
ATOM 22867 O O . GLU B 2 10 ? 13.492 -7.762 0.815 1.00 10.00 10 GLU B O 19
ATOM 22879 N N . GLU B 2 11 ? 14.546 -7.455 -1.138 1.00 10.00 11 GLU B N 19
ATOM 22880 C CA . GLU B 2 11 ? 15.867 -7.496 -0.545 1.00 10.00 11 GLU B CA 19
ATOM 22881 C C . GLU B 2 11 ? 16.245 -6.123 -0.005 1.00 10.00 11 GLU B C 19
ATOM 22882 O O . GLU B 2 11 ? 16.785 -5.279 -0.726 1.00 10.00 11 GLU B O 19
ATOM 22894 N N . TYR B 2 12 ? 15.931 -5.901 1.264 1.00 10.00 12 TYR B N 19
ATOM 22895 C CA . TYR B 2 12 ? 16.234 -4.638 1.923 1.00 10.00 12 TYR B CA 19
ATOM 22896 C C . TYR B 2 12 ? 17.732 -4.531 2.187 1.00 10.00 12 TYR B C 19
ATOM 22897 O O . TYR B 2 12 ? 18.389 -5.533 2.479 1.00 10.00 12 TYR B O 19
ATOM 22915 N N . GLY A 1 1 ? -19.401 3.843 -7.446 1.00 10.00 1 GLY A N 20
ATOM 22916 C CA . GLY A 1 1 ? -18.894 2.718 -6.684 1.00 10.00 1 GLY A CA 20
ATOM 22917 C C . GLY A 1 1 ? -18.396 3.133 -5.317 1.00 10.00 1 GLY A C 20
ATOM 22918 O O . GLY A 1 1 ? -18.934 2.708 -4.295 1.00 10.00 1 GLY A O 20
ATOM 22922 N N . SER A 1 2 ? -17.368 3.962 -5.299 1.00 10.00 2 SER A N 20
ATOM 22923 C CA . SER A 1 2 ? -16.801 4.444 -4.056 1.00 10.00 2 SER A CA 20
ATOM 22924 C C . SER A 1 2 ? -16.545 5.941 -4.146 1.00 10.00 2 SER A C 20
ATOM 22925 O O . SER A 1 2 ? -15.964 6.425 -5.121 1.00 10.00 2 SER A O 20
ATOM 22933 N N . HIS A 1 3 ? -16.990 6.672 -3.133 1.00 10.00 3 HIS A N 20
ATOM 22934 C CA . HIS A 1 3 ? -16.809 8.116 -3.096 1.00 10.00 3 HIS A CA 20
ATOM 22935 C C . HIS A 1 3 ? -15.446 8.463 -2.514 1.00 10.00 3 HIS A C 20
ATOM 22936 O O . HIS A 1 3 ? -15.012 9.615 -2.549 1.00 10.00 3 HIS A O 20
ATOM 22950 N N . MET A 1 4 ? -14.781 7.451 -1.975 1.00 10.00 4 MET A N 20
ATOM 22951 C CA . MET A 1 4 ? -13.459 7.623 -1.392 1.00 10.00 4 MET A CA 20
ATOM 22952 C C . MET A 1 4 ? -12.409 7.597 -2.499 1.00 10.00 4 MET A C 20
ATOM 22953 O O . MET A 1 4 ? -12.710 7.218 -3.633 1.00 10.00 4 MET A O 20
ATOM 22967 N N . ALA A 1 5 ? -11.188 7.994 -2.181 1.00 10.00 5 ALA A N 20
ATOM 22968 C CA . ALA A 1 5 ? -10.122 8.003 -3.171 1.00 10.00 5 ALA A CA 20
ATOM 22969 C C . ALA A 1 5 ? -9.394 6.664 -3.192 1.00 10.00 5 ALA A C 20
ATOM 22970 O O . ALA A 1 5 ? -9.249 6.009 -2.160 1.00 10.00 5 ALA A O 20
ATOM 22977 N N . THR A 1 6 ? -8.953 6.256 -4.369 1.00 10.00 6 THR A N 20
ATOM 22978 C CA . THR A 1 6 ? -8.238 5.003 -4.526 1.00 10.00 6 THR A CA 20
ATOM 22979 C C . THR A 1 6 ? -6.737 5.260 -4.640 1.00 10.00 6 THR A C 20
ATOM 22980 O O . THR A 1 6 ? -6.312 6.192 -5.323 1.00 10.00 6 THR A O 20
ATOM 22991 N N . VAL A 1 7 ? -5.941 4.457 -3.951 1.00 10.00 7 VAL A N 20
ATOM 22992 C CA . VAL A 1 7 ? -4.494 4.613 -3.975 1.00 10.00 7 VAL A CA 20
ATOM 22993 C C . VAL A 1 7 ? -3.845 3.496 -4.781 1.00 10.00 7 VAL A C 20
ATOM 22994 O O . VAL A 1 7 ? -4.090 2.317 -4.533 1.00 10.00 7 VAL A O 20
ATOM 23007 N N . LYS A 1 8 ? -3.028 3.874 -5.756 1.00 10.00 8 LYS A N 20
ATOM 23008 C CA . LYS A 1 8 ? -2.340 2.904 -6.594 1.00 10.00 8 LYS A CA 20
ATOM 23009 C C . LYS A 1 8 ? -1.002 2.534 -5.976 1.00 10.00 8 LYS A C 20
ATOM 23010 O O . LYS A 1 8 ? -0.238 3.406 -5.560 1.00 10.00 8 LYS A O 20
ATOM 23029 N N . PHE A 1 9 ? -0.724 1.245 -5.918 1.00 10.00 9 PHE A N 20
ATOM 23030 C CA . PHE A 1 9 ? 0.519 0.757 -5.346 1.00 10.00 9 PHE A CA 20
ATOM 23031 C C . PHE A 1 9 ? 1.293 -0.063 -6.370 1.00 10.00 9 PHE A C 20
ATOM 23032 O O . PHE A 1 9 ? 0.706 -0.792 -7.171 1.00 10.00 9 PHE A O 20
ATOM 23049 N N . LYS A 1 10 ? 2.611 0.065 -6.343 1.00 10.00 10 LYS A N 20
ATOM 23050 C CA . LYS A 1 10 ? 3.466 -0.676 -7.254 1.00 10.00 10 LYS A CA 20
ATOM 23051 C C . LYS A 1 10 ? 4.157 -1.802 -6.495 1.00 10.00 10 LYS A C 20
ATOM 23052 O O . LYS A 1 10 ? 5.388 -1.869 -6.418 1.00 10.00 10 LYS A O 20
ATOM 23071 N N . TYR A 1 11 ? 3.347 -2.666 -5.910 1.00 10.00 11 TYR A N 20
ATOM 23072 C CA . TYR A 1 11 ? 3.846 -3.794 -5.144 1.00 10.00 11 TYR A CA 20
ATOM 23073 C C . TYR A 1 11 ? 4.422 -4.856 -6.083 1.00 10.00 11 TYR A C 20
ATOM 23074 O O . TYR A 1 11 ? 3.745 -5.321 -7.005 1.00 10.00 11 TYR A O 20
ATOM 23092 N N . LYS A 1 12 ? 5.693 -5.202 -5.847 1.00 10.00 12 LYS A N 20
ATOM 23093 C CA . LYS A 1 12 ? 6.411 -6.199 -6.645 1.00 10.00 12 LYS A CA 20
ATOM 23094 C C . LYS A 1 12 ? 6.505 -5.779 -8.113 1.00 10.00 12 LYS A C 20
ATOM 23095 O O . LYS A 1 12 ? 6.729 -6.611 -8.991 1.00 10.00 12 LYS A O 20
ATOM 23114 N N . GLY A 1 13 ? 6.333 -4.489 -8.380 1.00 10.00 13 GLY A N 20
ATOM 23115 C CA . GLY A 1 13 ? 6.388 -3.997 -9.745 1.00 10.00 13 GLY A CA 20
ATOM 23116 C C . GLY A 1 13 ? 5.016 -3.983 -10.393 1.00 10.00 13 GLY A C 20
ATOM 23117 O O . GLY A 1 13 ? 4.764 -3.221 -11.329 1.00 10.00 13 GLY A O 20
ATOM 23121 N N . GLU A 1 14 ? 4.137 -4.832 -9.882 1.00 10.00 14 GLU A N 20
ATOM 23122 C CA . GLU A 1 14 ? 2.775 -4.947 -10.373 1.00 10.00 14 GLU A CA 20
ATOM 23123 C C . GLU A 1 14 ? 1.978 -3.718 -9.947 1.00 10.00 14 GLU A C 20
ATOM 23124 O O . GLU A 1 14 ? 2.313 -3.077 -8.951 1.00 10.00 14 GLU A O 20
ATOM 23136 N N . GLU A 1 15 ? 0.941 -3.383 -10.698 1.00 10.00 15 GLU A N 20
ATOM 23137 C CA . GLU A 1 15 ? 0.120 -2.229 -10.372 1.00 10.00 15 GLU A CA 20
ATOM 23138 C C . GLU A 1 15 ? -1.203 -2.650 -9.738 1.00 10.00 15 GLU A C 20
ATOM 23139 O O . GLU A 1 15 ? -2.043 -3.281 -10.383 1.00 10.00 15 GLU A O 20
ATOM 23151 N N . LYS A 1 16 ? -1.367 -2.305 -8.472 1.00 10.00 16 LYS A N 20
ATOM 23152 C CA . LYS A 1 16 ? -2.587 -2.600 -7.741 1.00 10.00 16 LYS A CA 20
ATOM 23153 C C . LYS A 1 16 ? -3.209 -1.297 -7.265 1.00 10.00 16 LYS A C 20
ATOM 23154 O O . LYS A 1 16 ? -2.548 -0.257 -7.255 1.00 10.00 16 LYS A O 20
ATOM 23173 N N . GLN A 1 17 ? -4.469 -1.342 -6.882 1.00 10.00 17 GLN A N 20
ATOM 23174 C CA . GLN A 1 17 ? -5.155 -0.153 -6.411 1.00 10.00 17 GLN A CA 20
ATOM 23175 C C . GLN A 1 17 ? -6.085 -0.497 -5.262 1.00 10.00 17 GLN A C 20
ATOM 23176 O O . GLN A 1 17 ? -6.994 -1.316 -5.408 1.00 10.00 17 GLN A O 20
ATOM 23190 N N . VAL A 1 18 ? -5.847 0.121 -4.119 1.00 10.00 18 VAL A N 20
ATOM 23191 C CA . VAL A 1 18 ? -6.658 -0.123 -2.939 1.00 10.00 18 VAL A CA 20
ATOM 23192 C C . VAL A 1 18 ? -7.370 1.152 -2.497 1.00 10.00 18 VAL A C 20
ATOM 23193 O O . VAL A 1 18 ? -6.778 2.234 -2.478 1.00 10.00 18 VAL A O 20
ATOM 23206 N N . ASP A 1 19 ? -8.649 1.019 -2.170 1.00 10.00 19 ASP A N 20
ATOM 23207 C CA . ASP A 1 19 ? -9.442 2.151 -1.712 1.00 10.00 19 ASP A CA 20
ATOM 23208 C C . ASP A 1 19 ? -8.951 2.595 -0.339 1.00 10.00 19 ASP A C 20
ATOM 23209 O O . ASP A 1 19 ? -8.627 1.761 0.511 1.00 10.00 19 ASP A O 20
ATOM 23218 N N . ILE A 1 20 ? -8.904 3.905 -0.125 1.00 10.00 20 ILE A N 20
ATOM 23219 C CA . ILE A 1 20 ? -8.432 4.466 1.135 1.00 10.00 20 ILE A CA 20
ATOM 23220 C C . ILE A 1 20 ? -9.275 3.998 2.331 1.00 10.00 20 ILE A C 20
ATOM 23221 O O . ILE A 1 20 ? -8.781 3.946 3.457 1.00 10.00 20 ILE A O 20
ATOM 23237 N N . SER A 1 21 ? -10.531 3.634 2.094 1.00 10.00 21 SER A N 20
ATOM 23238 C CA . SER A 1 21 ? -11.399 3.184 3.176 1.00 10.00 21 SER A CA 20
ATOM 23239 C C . SER A 1 21 ? -11.084 1.743 3.578 1.00 10.00 21 SER A C 20
ATOM 23240 O O . SER A 1 21 ? -11.461 1.298 4.663 1.00 10.00 21 SER A O 20
ATOM 23248 N N . LYS A 1 22 ? -10.378 1.021 2.711 1.00 10.00 22 LYS A N 20
ATOM 23249 C CA . LYS A 1 22 ? -10.022 -0.365 2.990 1.00 10.00 22 LYS A CA 20
ATOM 23250 C C . LYS A 1 22 ? -8.671 -0.443 3.691 1.00 10.00 22 LYS A C 20
ATOM 23251 O O . LYS A 1 22 ? -8.374 -1.417 4.389 1.00 10.00 22 LYS A O 20
ATOM 23270 N N . ILE A 1 23 ? -7.852 0.584 3.494 1.00 10.00 23 ILE A N 20
ATOM 23271 C CA . ILE A 1 23 ? -6.532 0.644 4.103 1.00 10.00 23 ILE A CA 20
ATOM 23272 C C . ILE A 1 23 ? -6.653 0.705 5.623 1.00 10.00 23 ILE A C 20
ATOM 23273 O O . ILE A 1 23 ? -7.392 1.528 6.164 1.00 10.00 23 ILE A O 20
ATOM 23289 N N . LEU A 1 24 ? -5.933 -0.177 6.300 1.00 10.00 24 LEU A N 20
ATOM 23290 C CA . LEU A 1 24 ? -5.960 -0.231 7.752 1.00 10.00 24 LEU A CA 20
ATOM 23291 C C . LEU A 1 24 ? -4.829 0.605 8.342 1.00 10.00 24 LEU A C 20
ATOM 23292 O O . LEU A 1 24 ? -5.064 1.624 8.991 1.00 10.00 24 LEU A O 20
ATOM 23308 N N . SER A 1 25 ? -3.596 0.175 8.108 1.00 10.00 25 SER A N 20
ATOM 23309 C CA . SER A 1 25 ? -2.433 0.879 8.631 1.00 10.00 25 SER A CA 20
ATOM 23310 C C . SER A 1 25 ? -1.273 0.823 7.637 1.00 10.00 25 SER A C 20
ATOM 23311 O O . SER A 1 25 ? -1.044 -0.203 6.991 1.00 10.00 25 SER A O 20
ATOM 23319 N N . VAL A 1 26 ? -0.567 1.936 7.500 1.00 10.00 26 VAL A N 20
ATOM 23320 C CA . VAL A 1 26 ? 0.574 2.013 6.599 1.00 10.00 26 VAL A CA 20
ATOM 23321 C C . VAL A 1 26 ? 1.872 2.108 7.398 1.00 10.00 26 VAL A C 20
ATOM 23322 O O . VAL A 1 26 ? 2.055 3.034 8.188 1.00 10.00 26 VAL A O 20
ATOM 23335 N N . GLY A 1 27 ? 2.759 1.142 7.202 1.00 10.00 27 GLY A N 20
ATOM 23336 C CA . GLY A 1 27 ? 4.022 1.142 7.909 1.00 10.00 27 GLY A CA 20
ATOM 23337 C C . GLY A 1 27 ? 5.179 1.442 6.987 1.00 10.00 27 GLY A C 20
ATOM 23338 O O . GLY A 1 27 ? 5.238 0.926 5.870 1.00 10.00 27 GLY A O 20
ATOM 23342 N N . ARG A 1 28 ? 6.100 2.272 7.445 1.00 10.00 28 ARG A N 20
ATOM 23343 C CA . ARG A 1 28 ? 7.248 2.637 6.637 1.00 10.00 28 ARG A CA 20
ATOM 23344 C C . ARG A 1 28 ? 8.552 2.253 7.326 1.00 10.00 28 ARG A C 20
ATOM 23345 O O . ARG A 1 28 ? 9.021 2.959 8.217 1.00 10.00 28 ARG A O 20
ATOM 23366 N N . TYR A 1 29 ? 9.123 1.126 6.923 1.00 10.00 29 TYR A N 20
ATOM 23367 C CA . TYR A 1 29 ? 10.394 0.673 7.485 1.00 10.00 29 TYR A CA 20
ATOM 23368 C C . TYR A 1 29 ? 11.526 1.543 6.951 1.00 10.00 29 TYR A C 20
ATOM 23369 O O . TYR A 1 29 ? 12.594 1.662 7.557 1.00 10.00 29 TYR A O 20
ATOM 23387 N N . GLY A 1 30 ? 11.268 2.154 5.808 1.00 10.00 30 GLY A N 20
ATOM 23388 C CA . GLY A 1 30 ? 12.243 3.010 5.183 1.00 10.00 30 GLY A CA 20
ATOM 23389 C C . GLY A 1 30 ? 11.944 3.188 3.716 1.00 10.00 30 GLY A C 20
ATOM 23390 O O . GLY A 1 30 ? 10.950 3.811 3.355 1.00 10.00 30 GLY A O 20
ATOM 23394 N N . LYS A 1 31 ? 12.776 2.604 2.871 1.00 10.00 31 LYS A N 20
ATOM 23395 C CA . LYS A 1 31 ? 12.586 2.705 1.430 1.00 10.00 31 LYS A CA 20
ATOM 23396 C C . LYS A 1 31 ? 11.460 1.786 0.966 1.00 10.00 31 LYS A C 20
ATOM 23397 O O . LYS A 1 31 ? 10.928 1.943 -0.132 1.00 10.00 31 LYS A O 20
ATOM 23416 N N . LEU A 1 32 ? 11.108 0.823 1.812 1.00 10.00 32 LEU A N 20
ATOM 23417 C CA . LEU A 1 32 ? 10.031 -0.109 1.511 1.00 10.00 32 LEU A CA 20
ATOM 23418 C C . LEU A 1 32 ? 8.846 0.172 2.422 1.00 10.00 32 LEU A C 20
ATOM 23419 O O . LEU A 1 32 ? 8.961 0.088 3.647 1.00 10.00 32 LEU A O 20
ATOM 23435 N N . ILE A 1 33 ? 7.719 0.525 1.825 1.00 10.00 33 ILE A N 20
ATOM 23436 C CA . ILE A 1 33 ? 6.509 0.823 2.578 1.00 10.00 33 ILE A CA 20
ATOM 23437 C C . ILE A 1 33 ? 5.551 -0.360 2.532 1.00 10.00 33 ILE A C 20
ATOM 23438 O O . ILE A 1 33 ? 5.080 -0.738 1.463 1.00 10.00 33 ILE A O 20
ATOM 23454 N N . HIS A 1 34 ? 5.269 -0.934 3.690 1.00 10.00 34 HIS A N 20
ATOM 23455 C CA . HIS A 1 34 ? 4.370 -2.077 3.779 1.00 10.00 34 HIS A CA 20
ATOM 23456 C C . HIS A 1 34 ? 3.088 -1.682 4.496 1.00 10.00 34 HIS A C 20
ATOM 23457 O O . HIS A 1 34 ? 3.114 -1.278 5.659 1.00 10.00 34 HIS A O 20
ATOM 23471 N N . PHE A 1 35 ? 1.965 -1.796 3.806 1.00 10.00 35 PHE A N 20
ATOM 23472 C CA . PHE A 1 35 ? 0.686 -1.436 4.393 1.00 10.00 35 PHE A CA 20
ATOM 23473 C C . PHE A 1 35 ? -0.261 -2.628 4.418 1.00 10.00 35 PHE A C 20
ATOM 23474 O O . PHE A 1 35 ? -0.129 -3.560 3.616 1.00 10.00 35 PHE A O 20
ATOM 23491 N N . LEU A 1 36 ? -1.204 -2.592 5.344 1.00 10.00 36 LEU A N 20
ATOM 23492 C CA . LEU A 1 36 ? -2.195 -3.648 5.489 1.00 10.00 36 LEU A CA 20
ATOM 23493 C C . LEU A 1 36 ? -3.566 -3.109 5.113 1.00 10.00 36 LEU A C 20
ATOM 23494 O O . LEU A 1 36 ? -3.901 -1.971 5.454 1.00 10.00 36 LEU A O 20
ATOM 23510 N N . TYR A 1 37 ? -4.357 -3.907 4.411 1.00 10.00 37 TYR A N 20
ATOM 23511 C CA . TYR A 1 37 ? -5.685 -3.474 4.008 1.00 10.00 37 TYR A CA 20
ATOM 23512 C C . TYR A 1 37 ? -6.668 -4.636 4.035 1.00 10.00 37 TYR A C 20
ATOM 23513 O O . TYR A 1 37 ? -6.302 -5.783 3.763 1.00 10.00 37 TYR A O 20
ATOM 23531 N N . ASP A 1 38 ? -7.918 -4.326 4.357 1.00 10.00 38 ASP A N 20
ATOM 23532 C CA . ASP A 1 38 ? -8.968 -5.332 4.426 1.00 10.00 38 ASP A CA 20
ATOM 23533 C C . ASP A 1 38 ? -9.493 -5.634 3.030 1.00 10.00 38 ASP A C 20
ATOM 23534 O O . ASP A 1 38 ? -9.907 -4.728 2.304 1.00 10.00 38 ASP A O 20
ATOM 23543 N N . LEU A 1 39 ? -9.472 -6.900 2.649 1.00 10.00 39 LEU A N 20
ATOM 23544 C CA . LEU A 1 39 ? -9.935 -7.292 1.327 1.00 10.00 39 LEU A CA 20
ATOM 23545 C C . LEU A 1 39 ? -11.372 -7.803 1.370 1.00 10.00 39 LEU A C 20
ATOM 23546 O O . LEU A 1 39 ? -12.229 -7.310 0.636 1.00 10.00 39 LEU A O 20
ATOM 23562 N N . GLY A 1 40 ? -11.633 -8.788 2.217 1.00 10.00 40 GLY A N 20
ATOM 23563 C CA . GLY A 1 40 ? -12.975 -9.326 2.322 1.00 10.00 40 GLY A CA 20
ATOM 23564 C C . GLY A 1 40 ? -12.992 -10.839 2.391 1.00 10.00 40 GLY A C 20
ATOM 23565 O O . GLY A 1 40 ? -12.073 -11.506 1.906 1.00 10.00 40 GLY A O 20
ATOM 23569 N N . GLY A 1 41 ? -14.032 -11.384 3.002 1.00 10.00 41 GLY A N 20
ATOM 23570 C CA . GLY A 1 41 ? -14.153 -12.823 3.123 1.00 10.00 41 GLY A CA 20
ATOM 23571 C C . GLY A 1 41 ? -13.492 -13.356 4.379 1.00 10.00 41 GLY A C 20
ATOM 23572 O O . GLY A 1 41 ? -13.420 -14.569 4.586 1.00 10.00 41 GLY A O 20
ATOM 23576 N N . GLY A 1 42 ? -12.999 -12.451 5.211 1.00 10.00 42 GLY A N 20
ATOM 23577 C CA . GLY A 1 42 ? -12.347 -12.847 6.442 1.00 10.00 42 GLY A CA 20
ATOM 23578 C C . GLY A 1 42 ? -10.844 -12.683 6.372 1.00 10.00 42 GLY A C 20
ATOM 23579 O O . GLY A 1 42 ? -10.180 -12.516 7.394 1.00 10.00 42 GLY A O 20
ATOM 23583 N N . LYS A 1 43 ? -10.304 -12.724 5.162 1.00 10.00 43 LYS A N 20
ATOM 23584 C CA . LYS A 1 43 ? -8.873 -12.575 4.971 1.00 10.00 43 LYS A CA 20
ATOM 23585 C C . LYS A 1 43 ? -8.553 -11.214 4.375 1.00 10.00 43 LYS A C 20
ATOM 23586 O O . LYS A 1 43 ? -9.395 -10.587 3.731 1.00 10.00 43 LYS A O 20
ATOM 23605 N N . ALA A 1 44 ? -7.338 -10.760 4.598 1.00 10.00 44 ALA A N 20
ATOM 23606 C CA . ALA A 1 44 ? -6.908 -9.472 4.095 1.00 10.00 44 ALA A CA 20
ATOM 23607 C C . ALA A 1 44 ? -5.737 -9.627 3.134 1.00 10.00 44 ALA A C 20
ATOM 23608 O O . ALA A 1 44 ? -5.332 -10.746 2.798 1.00 10.00 44 ALA A O 20
ATOM 23615 N N . GLY A 1 45 ? -5.209 -8.498 2.694 1.00 10.00 45 GLY A N 20
ATOM 23616 C CA . GLY A 1 45 ? -4.085 -8.496 1.788 1.00 10.00 45 GLY A CA 20
ATOM 23617 C C . GLY A 1 45 ? -2.994 -7.585 2.289 1.00 10.00 45 GLY A C 20
ATOM 23618 O O . GLY A 1 45 ? -3.046 -7.127 3.434 1.00 10.00 45 GLY A O 20
ATOM 23622 N N . MET A 1 46 ? -2.011 -7.317 1.445 1.00 10.00 46 MET A N 20
ATOM 23623 C CA . MET A 1 46 ? -0.898 -6.450 1.812 1.00 10.00 46 MET A CA 20
ATOM 23624 C C . MET A 1 46 ? -0.086 -6.087 0.583 1.00 10.00 46 MET A C 20
ATOM 23625 O O . MET A 1 46 ? -0.027 -6.849 -0.383 1.00 10.00 46 MET A O 20
ATOM 23639 N N . GLY A 1 47 ? 0.529 -4.922 0.620 1.00 10.00 47 GLY A N 20
ATOM 23640 C CA . GLY A 1 47 ? 1.329 -4.474 -0.493 1.00 10.00 47 GLY A CA 20
ATOM 23641 C C . GLY A 1 47 ? 2.533 -3.690 -0.032 1.00 10.00 47 GLY A C 20
ATOM 23642 O O . GLY A 1 47 ? 2.453 -2.938 0.941 1.00 10.00 47 GLY A O 20
ATOM 23646 N N . MET A 1 48 ? 3.644 -3.866 -0.717 1.00 10.00 48 MET A N 20
ATOM 23647 C CA . MET A 1 48 ? 4.863 -3.168 -0.372 1.00 10.00 48 MET A CA 20
ATOM 23648 C C . MET A 1 48 ? 5.378 -2.398 -1.581 1.00 10.00 48 MET A C 20
ATOM 23649 O O . MET A 1 48 ? 5.685 -2.982 -2.619 1.00 10.00 48 MET A O 20
ATOM 23663 N N . VAL A 1 49 ? 5.444 -1.086 -1.447 1.00 10.00 49 VAL A N 20
ATOM 23664 C CA . VAL A 1 49 ? 5.908 -0.237 -2.532 1.00 10.00 49 VAL A CA 20
ATOM 23665 C C . VAL A 1 49 ? 7.177 0.511 -2.126 1.00 10.00 49 VAL A C 20
ATOM 23666 O O . VAL A 1 49 ? 7.444 0.704 -0.939 1.00 10.00 49 VAL A O 20
ATOM 23679 N N . SER A 1 50 ? 7.969 0.900 -3.111 1.00 10.00 50 SER A N 20
ATOM 23680 C CA . SER A 1 50 ? 9.193 1.633 -2.855 1.00 10.00 50 SER A CA 20
ATOM 23681 C C . SER A 1 50 ? 8.932 3.134 -2.924 1.00 10.00 50 SER A C 20
ATOM 23682 O O . SER A 1 50 ? 8.122 3.592 -3.734 1.00 10.00 50 SER A O 20
ATOM 23690 N N . GLU A 1 51 ? 9.623 3.894 -2.084 1.00 10.00 51 GLU A N 20
ATOM 23691 C CA . GLU A 1 51 ? 9.468 5.345 -2.048 1.00 10.00 51 GLU A CA 20
ATOM 23692 C C . GLU A 1 51 ? 9.863 5.977 -3.380 1.00 10.00 51 GLU A C 20
ATOM 23693 O O . GLU A 1 51 ? 9.370 7.046 -3.744 1.00 10.00 51 GLU A O 20
ATOM 23705 N N . LYS A 1 52 ? 10.769 5.317 -4.094 1.00 10.00 52 LYS A N 20
ATOM 23706 C CA . LYS A 1 52 ? 11.245 5.809 -5.384 1.00 10.00 52 LYS A CA 20
ATOM 23707 C C . LYS A 1 52 ? 10.279 5.451 -6.514 1.00 10.00 52 LYS A C 20
ATOM 23708 O O . LYS A 1 52 ? 10.453 5.893 -7.649 1.00 10.00 52 LYS A O 20
ATOM 23727 N N . ASP A 1 53 ? 9.263 4.659 -6.205 1.00 10.00 53 ASP A N 20
ATOM 23728 C CA . ASP A 1 53 ? 8.298 4.243 -7.217 1.00 10.00 53 ASP A CA 20
ATOM 23729 C C . ASP A 1 53 ? 6.935 4.879 -6.997 1.00 10.00 53 ASP A C 20
ATOM 23730 O O . ASP A 1 53 ? 6.248 5.234 -7.955 1.00 10.00 53 ASP A O 20
ATOM 23739 N N . ALA A 1 54 ? 6.541 5.011 -5.741 1.00 10.00 54 ALA A N 20
ATOM 23740 C CA . ALA A 1 54 ? 5.250 5.591 -5.404 1.00 10.00 54 ALA A CA 20
ATOM 23741 C C . ALA A 1 54 ? 5.268 7.112 -5.547 1.00 10.00 54 ALA A C 20
ATOM 23742 O O . ALA A 1 54 ? 6.223 7.769 -5.124 1.00 10.00 54 ALA A O 20
ATOM 23749 N N . PRO A 1 55 ? 4.217 7.690 -6.155 1.00 10.00 55 PRO A N 20
ATOM 23750 C CA . PRO A 1 55 ? 4.106 9.142 -6.345 1.00 10.00 55 PRO A CA 20
ATOM 23751 C C . PRO A 1 55 ? 4.062 9.897 -5.017 1.00 10.00 55 PRO A C 20
ATOM 23752 O O . PRO A 1 55 ? 3.544 9.389 -4.020 1.00 10.00 55 PRO A O 20
ATOM 23763 N N . LYS A 1 56 ? 4.588 11.118 -5.018 1.00 10.00 56 LYS A N 20
ATOM 23764 C CA . LYS A 1 56 ? 4.628 11.949 -3.817 1.00 10.00 56 LYS A CA 20
ATOM 23765 C C . LYS A 1 56 ? 3.226 12.269 -3.308 1.00 10.00 56 LYS A C 20
ATOM 23766 O O . LYS A 1 56 ? 2.999 12.333 -2.099 1.00 10.00 56 LYS A O 20
ATOM 23785 N N . GLU A 1 57 ? 2.285 12.462 -4.222 1.00 10.00 57 GLU A N 20
ATOM 23786 C CA . GLU A 1 57 ? 0.910 12.758 -3.842 1.00 10.00 57 GLU A CA 20
ATOM 23787 C C . GLU A 1 57 ? 0.321 11.585 -3.069 1.00 10.00 57 GLU A C 20
ATOM 23788 O O . GLU A 1 57 ? -0.285 11.764 -2.011 1.00 10.00 57 GLU A O 20
ATOM 23800 N N . LEU A 1 58 ? 0.519 10.381 -3.592 1.00 10.00 58 LEU A N 20
ATOM 23801 C CA . LEU A 1 58 ? 0.014 9.184 -2.934 1.00 10.00 58 LEU A CA 20
ATOM 23802 C C . LEU A 1 58 ? 0.783 8.948 -1.640 1.00 10.00 58 LEU A C 20
ATOM 23803 O O . LEU A 1 58 ? 0.233 8.455 -0.658 1.00 10.00 58 LEU A O 20
ATOM 23819 N N . LEU A 1 59 ? 2.053 9.334 -1.644 1.00 10.00 59 LEU A N 20
ATOM 23820 C CA . LEU A 1 59 ? 2.905 9.204 -0.470 1.00 10.00 59 LEU A CA 20
ATOM 23821 C C . LEU A 1 59 ? 2.364 10.086 0.651 1.00 10.00 59 LEU A C 20
ATOM 23822 O O . LEU A 1 59 ? 2.415 9.722 1.826 1.00 10.00 59 LEU A O 20
ATOM 23838 N N . GLN A 1 60 ? 1.837 11.247 0.269 1.00 10.00 60 GLN A N 20
ATOM 23839 C CA . GLN A 1 60 ? 1.253 12.178 1.222 1.00 10.00 60 GLN A CA 20
ATOM 23840 C C . GLN A 1 60 ? -0.014 11.573 1.813 1.00 10.00 60 GLN A C 20
ATOM 23841 O O . GLN A 1 60 ? -0.318 11.756 2.991 1.00 10.00 60 GLN A O 20
ATOM 23855 N N . MET A 1 61 ? -0.739 10.833 0.983 1.00 10.00 61 MET A N 20
ATOM 23856 C CA . MET A 1 61 ? -1.965 10.175 1.413 1.00 10.00 61 MET A CA 20
ATOM 23857 C C . MET A 1 61 ? -1.633 9.037 2.373 1.00 10.00 61 MET A C 20
ATOM 23858 O O . MET A 1 61 ? -2.421 8.707 3.260 1.00 10.00 61 MET A O 20
ATOM 23872 N N . LEU A 1 62 ? -0.452 8.449 2.189 1.00 10.00 62 LEU A N 20
ATOM 23873 C CA . LEU A 1 62 ? 0.003 7.350 3.032 1.00 10.00 62 LEU A CA 20
ATOM 23874 C C . LEU A 1 62 ? 0.329 7.854 4.430 1.00 10.00 62 LEU A C 20
ATOM 23875 O O . LEU A 1 62 ? 0.111 7.151 5.412 1.00 10.00 62 LEU A O 20
ATOM 23891 N N . GLU A 1 63 ? 0.832 9.081 4.512 1.00 10.00 63 GLU A N 20
ATOM 23892 C CA . GLU A 1 63 ? 1.172 9.687 5.800 1.00 10.00 63 GLU A CA 20
ATOM 23893 C C . GLU A 1 63 ? -0.070 9.794 6.678 1.00 10.00 63 GLU A C 20
ATOM 23894 O O . GLU A 1 63 ? -0.018 9.576 7.889 1.00 10.00 63 GLU A O 20
ATOM 23906 N N . LYS A 1 64 ? -1.189 10.104 6.040 1.00 10.00 64 LYS A N 20
ATOM 23907 C CA . LYS A 1 64 ? -2.462 10.256 6.731 1.00 10.00 64 LYS A CA 20
ATOM 23908 C C . LYS A 1 64 ? -2.955 8.923 7.289 1.00 10.00 64 LYS A C 20
ATOM 23909 O O . LYS A 1 64 ? -3.738 8.892 8.237 1.00 10.00 64 LYS A O 20
ATOM 23928 N N . GLN A 1 65 ? -2.486 7.825 6.705 1.00 10.00 65 GLN A N 20
ATOM 23929 C CA . GLN A 1 65 ? -2.891 6.493 7.142 1.00 10.00 65 GLN A CA 20
ATOM 23930 C C . GLN A 1 65 ? -1.755 5.782 7.875 1.00 10.00 65 GLN A C 20
ATOM 23931 O O . GLN A 1 65 ? -1.870 4.608 8.236 1.00 10.00 65 GLN A O 20
ATOM 23945 N N . LYS A 1 66 ? -0.657 6.494 8.088 1.00 10.00 66 LYS A N 20
ATOM 23946 C CA . LYS A 1 66 ? 0.493 5.933 8.783 1.00 10.00 66 LYS A CA 20
ATOM 23947 C C . LYS A 1 66 ? 0.269 5.991 10.287 1.00 10.00 66 LYS A C 20
ATOM 23948 O O . LYS A 1 66 ? 0.302 7.065 10.890 1.00 10.00 66 LYS A O 20
ATOM 23967 N N . LYS A 1 67 ? 0.039 4.834 10.886 1.00 10.00 67 LYS A N 20
ATOM 23968 C CA . LYS A 1 67 ? -0.209 4.749 12.317 1.00 10.00 67 LYS A CA 20
ATOM 23969 C C . LYS A 1 67 ? 0.962 4.087 13.031 1.00 10.00 67 LYS A C 20
ATOM 23970 O O . LYS A 1 67 ? 2.117 4.278 12.642 1.00 10.00 67 LYS A O 20
ATOM 23989 N N . GLY B 2 3 ? -7.653 -18.391 -1.826 1.00 10.00 3 GLY B N 20
ATOM 23990 C CA . GLY B 2 3 ? -8.278 -17.172 -2.293 1.00 10.00 3 GLY B CA 20
ATOM 23991 C C . GLY B 2 3 ? -7.376 -15.964 -2.129 1.00 10.00 3 GLY B C 20
ATOM 23992 O O . GLY B 2 3 ? -6.217 -15.987 -2.553 1.00 10.00 3 GLY B O 20
ATOM 23996 N N . GLU B 2 4 ? -7.898 -14.912 -1.514 1.00 10.00 4 GLU B N 20
ATOM 23997 C CA . GLU B 2 4 ? -7.122 -13.693 -1.308 1.00 10.00 4 GLU B CA 20
ATOM 23998 C C . GLU B 2 4 ? -6.047 -13.907 -0.248 1.00 10.00 4 GLU B C 20
ATOM 23999 O O . GLU B 2 4 ? -6.256 -14.632 0.727 1.00 10.00 4 GLU B O 20
ATOM 24011 N N . GLY B 2 5 ? -4.900 -13.278 -0.451 1.00 10.00 5 GLY B N 20
ATOM 24012 C CA . GLY B 2 5 ? -3.796 -13.407 0.477 1.00 10.00 5 GLY B CA 20
ATOM 24013 C C . GLY B 2 5 ? -2.466 -13.436 -0.250 1.00 10.00 5 GLY B C 20
ATOM 24014 O O . GLY B 2 5 ? -1.745 -14.435 -0.216 1.00 10.00 5 GLY B O 20
ATOM 24018 N N . GLU B 2 6 ? -2.157 -12.338 -0.923 1.00 10.00 6 GLU B N 20
ATOM 24019 C CA . GLU B 2 6 ? -0.923 -12.203 -1.683 1.00 10.00 6 GLU B CA 20
ATOM 24020 C C . GLU B 2 6 ? 0.308 -12.259 -0.777 1.00 10.00 6 GLU B C 20
ATOM 24021 O O . GLU B 2 6 ? 0.220 -12.026 0.433 1.00 10.00 6 GLU B O 20
ATOM 24033 N N . GLU B 2 7 ? 1.457 -12.571 -1.373 1.00 10.00 7 GLU B N 20
ATOM 24034 C CA . GLU B 2 7 ? 2.706 -12.684 -0.629 1.00 10.00 7 GLU B CA 20
ATOM 24035 C C . GLU B 2 7 ? 3.750 -11.693 -1.148 1.00 10.00 7 GLU B C 20
ATOM 24036 O O . GLU B 2 7 ? 3.569 -11.086 -2.207 1.00 10.00 7 GLU B O 20
ATOM 24048 N N . GLU B 2 8 ? 4.838 -11.539 -0.395 1.00 10.00 8 GLU B N 20
ATOM 24049 C CA . GLU B 2 8 ? 5.923 -10.630 -0.766 1.00 10.00 8 GLU B CA 20
ATOM 24050 C C . GLU B 2 8 ? 7.276 -11.227 -0.415 1.00 10.00 8 GLU B C 20
ATOM 24051 O O . GLU B 2 8 ? 7.358 -12.205 0.333 1.00 10.00 8 GLU B O 20
ATOM 24063 N N . GLY B 2 9 ? 8.331 -10.624 -0.946 1.00 10.00 9 GLY B N 20
ATOM 24064 C CA . GLY B 2 9 ? 9.672 -11.101 -0.683 1.00 10.00 9 GLY B CA 20
ATOM 24065 C C . GLY B 2 9 ? 10.740 -10.163 -1.214 1.00 10.00 9 GLY B C 20
ATOM 24066 O O . GLY B 2 9 ? 11.470 -10.510 -2.144 1.00 10.00 9 GLY B O 20
ATOM 24070 N N . GLU B 2 10 ? 10.828 -8.975 -0.631 1.00 10.00 10 GLU B N 20
ATOM 24071 C CA . GLU B 2 10 ? 11.827 -7.999 -1.045 1.00 10.00 10 GLU B CA 20
ATOM 24072 C C . GLU B 2 10 ? 12.930 -7.918 -0.001 1.00 10.00 10 GLU B C 20
ATOM 24073 O O . GLU B 2 10 ? 12.654 -7.861 1.198 1.00 10.00 10 GLU B O 20
ATOM 24085 N N . GLU B 2 11 ? 14.168 -7.918 -0.454 1.00 10.00 11 GLU B N 20
ATOM 24086 C CA . GLU B 2 11 ? 15.304 -7.840 0.446 1.00 10.00 11 GLU B CA 20
ATOM 24087 C C . GLU B 2 11 ? 15.714 -6.385 0.634 1.00 10.00 11 GLU B C 20
ATOM 24088 O O . GLU B 2 11 ? 15.900 -5.656 -0.337 1.00 10.00 11 GLU B O 20
ATOM 24100 N N . TYR B 2 12 ? 15.834 -5.965 1.884 1.00 10.00 12 TYR B N 20
ATOM 24101 C CA . TYR B 2 12 ? 16.221 -4.596 2.195 1.00 10.00 12 TYR B CA 20
ATOM 24102 C C . TYR B 2 12 ? 17.725 -4.406 2.022 1.00 10.00 12 TYR B C 20
ATOM 24103 O O . TYR B 2 12 ? 18.526 -5.188 2.545 1.00 10.00 12 TYR B O 20
#

Organism: Homo sapiens (NCBI:txid9606)

B-factor: mean 10.0, std 0.0, range [10.0, 10.0]